Protein 2IPI (pdb70)

CATH classification: 3.30.465.10 (+1 more: 3.40.462.20)

Solvent-accessible surface area: 73602 Å² total; per-residue (Å²): 74,156,42,26,66,1,159,138,37,78,33,45,96,9,2,6,22,71,10,66,3,11,49,49,72,7,192,8,77,9,0,11,1,0,31,61,16,100,20,0,32,47,0,0,58,82,0,54,98,62,66,31,92,7,13,45,10,14,16,11,38,48,42,13,6,32,26,5,60,95,47,7,85,0,6,0,1,0,5,28,7,66,105,32,70,33,33,92,66,119,71,0,0,0,0,7,1,5,0,18,0,4,29,0,10,32,15,0,2,8,15,29,8,0,2,3,1,1,8,58,41,20,127,22,5,1,8,41,14,0,8,0,2,2,20,2,28,20,1,4,65,18,0,3,0,5,26,8,4,50,4,0,20,0,0,7,3,32,70,76,27,122,9,90,99,30,79,0,15,30,34,101,130,24,121,38,66,64,0,20,45,1,2,0,1,0,6,36,26,2,2,8,4,11,5,62,0,16,0,32,28,104,71,13,130,33,117,68,28,30,126,0,7,23,80,2,12,69,20,9,15,54,1,44,0,15,1,86,5,99,58,8,74,86,135,7,0,29,128,0,5,53,34,2,4,58,29,3,106,99,45,23,54,48,71,62,81,33,4,27,0,4,0,10,0,66,0,34,8,97,72,39,37,61,0,36,0,31,0,31,4,36,31,45,37,140,52,11,68,53,19,0,50,98,0,17,59,38,0,22,141,40,26,75,22,155,16,54,53,98,132,57,98,71,17,17,18,93,19,33,63,29,75,173,88,104,58,43,38,107,32,40,12,7,4,4,1,1,6,5,62,77,26,19,52,80,65,29,0,28,10,0,26,139,32,0,22,48,133,32,172,17,157,3,34,0,1,2,28,1,6,0,0,87,1,34,75,36,85,58,92,35,6,3,15,1,12,10,82,0,20,4,0,0,44,0,3,0,42,12,93,44,74,84,98,29,117,52,5,23,40,12,0,55,82,0,2,122,60,4,8,58,145,39,20,1,2,0,20,23,89,98,103,14,0,0,2,13,28,36,22,10,3,60,12,7,77,52,163,224,77,19,19,75,82,30,50,23,80,43,0,7,7,27,66,15,9,72,153,4,34,119,6,1,40,184,35,4,60,130,46,24,8,102,34,62,12,3,0,129,60,115,62,151,45,20,57,0,150,135,33,112,40,42,97,12,1,5,14,62,13,60,3,11,57,55,89,8,192,11,74,8,0,14,0,0,27,62,17,89,20,0,24,54,0,0,55,73,0,55,97,65,69,32,85,7,13,40,9,13,25,9,42,50,41,24,10,28,25,9,59,95,45,4,94,0,6,0,0,2,4,29,4,68,102,26,62,44,37,97,71,60,72,0,0,0,0,18,1,3,0,23,2,4,32,0,11,29,12,0,1,6,9,29,5,0,0,5,2,2,10,61,41,18,136,22,4,2,7,47,22,1,8,0,1,0,25,2,28,18,2,4,35,23,2,2,0,2,24,12,4,43,1,0,21,0,0,5,2,35,70,92,20,119,0,106,112,18,77,0,11,37,36,92,124,26,126,36,62,44,0,21,16,0,1,0,0,3,0,43,22,3,2,9,3,11,3,62,0,12,0,37,33,99,73,29,118,36,113,70,24,33,109,2,8,19,112,5,7,82,25,2,26,53,2,34,0,12,4,70,6,108,46,8,86,82,118,15,1,19,86,1,5,59,34,3,2,58,18,0,102,82,35,19,51,22,66,53,83,29,2,16,0,14,0,11,0,82,0,29,7,98,88,40,40,60,1,43,0,37,0,34,0,27,26,43,41,142,45,8,68,50,23,0,56,94,0,23,64,41,0,21,133,41,10,35,47,160,18,60,62,95,136,44,111,26,23,11,16,121,11,35,69,35,77,171,84,105,50,49,38,98,33,39,7,16,6,5,1,1,6,6,73,59,23,17,54,82,59,27,0,29,22,0,19,156,36,0,23,54,148,35,157,22,146,1,21,0,0,2,32,2,7,0,6,85,1,46,80,34,86,61,74,40,5,2,14,1,10,14,64,0,16,4,0,0,39,0,2,0,32,11,104,41,80,86,83,22,116,48,4,25,49,23,1,62,95,0,4,124,92,1,5,58,132,31,33,2,0,0,22,37,81,84,105,17,9,0,3,11,33,35,20,11,6,60,8,2,78,57,157,212,77,6,10,70,82,37,50,22,70,38,0,8,7,34,63,14,9,73,75,2,29,117,3,1,41,160,41,3,65,135,49,23,6,119,30,64,13,5,2,132,62,114,65,146,40,40,71,0,153,125,51,104,30,34,103,9,3,10,22,73,7,78,4,5,45,48,91,5,190,8,79,10,0,9,0,0,28,64,17,94,21,0,30,60,0,0,54,68,0,52,97,77,67,36,74,4,15,42,10,12,21,8,43,47,48,19,7,30,21,7,56,95,52,2,90,0,6,0,1,1,2,32,4,73,100,34,62,35,38,68,80,45,72,0,0,0,0,7,0,3,0,19,2,3,51,1,9,24,10,0,2,6,10,28,5,0,8,9,5,3,7,56,40,18,126,22,4,3,3,45,24,2,8,0,1,0,23,1,24,24,4,4,53,20,0,2,0,3,24,11,1,44,0,0,29,0,0,5,1,25,72,76,20,134,10,116,93,23,64,0,18,32,39,106,127,27,126,33,75,41,0,21,0,1,3,0,0,0,9,40,25,3,6,7,1,11,1,42,0,17,0,29,36,100,59,35,92,37,101,69,28,31,102,0,9,26,135,6,8,84,23,5,18,42,0,40,1,16,2,77,4,97,52,7,87,65,121,8,0,14,89,0,4,59,31,1,3,62,24,0,101,100,39,7,68,19,76,70,86,36,3,17,0,7,0,16,0,63,0,23,4,97,72,36,39,61,0,31,0,12,0,33,6,25,25,45,36,143,43,8,64,51,19,0,56,87,0,22,65,38,0,29,133,59,24,87,26,154,12,62,53,118,136,51,97,64,20,11,15,104,16,28,61,60,74,119,78,90,53,56,38,92,38,49,14,8,8,2,2,1,5,6,54,66,33,16,50,75,73,29,0,25,9,0,24,123,24,4,25,40,145,27,171,13,127,3,36,5,5,0,34,1,6,0,0,85,2,30,74,40,90,61,82,49,8,4,13,1,10,12,76,0,14,1,0,0,40,4,2,0,22,11,103,48,89,85,95,30,118,53,5,17,37,43,3,53,59,11,1,119,77,7,8,54,143,47,25,4,0,0,19,27,97,107,98,14,1,0,2,11,31,35,22,13,2,60,8,3,94,46,169,226,74,4,21,75,81,33,52,32,74,36,0,6,6,33,68,10,8,79,63,0,30,108,0,0,38,154,40,1,65,138,46,24,5,125,26,64,15,1,0,52,47,123,72,153,46,49,67,2,126,117,32,83,20,39,104,10,1,5,25,69,11,67,2,16,56,44,87,6,200,8,81,9,0,10,2,0,28,65,18,93,21,0,27,57,1,0,50,87,0,54,96,69,68,41,85,5,14,38,6,14,19,13,45,48,37,13,6,24,22,10,52,103,50,3,86,0,2,0,2,0,5,38,3,73,112,32,64,46,40,87,78,51,68,0,0,0,0,10,2,4,0,20,4,6,47,1,9,27,12,0,4,3,12,23,10,0,4,7,3,4,8,58,38,22,127,23,3,4,8,40,23,2,10,1,1,0,23,3,23,22,6,5,40,27,0,3,0,3,23,11,8,56,0,0,27,0,0,6,1,44,74,93,16,126,0,99,100,15,62,0,19,34,38,100,130,26,125,41,80,42,0,21,1,0,1,0,0,0,8,25,17,4,3,5,2,9,4,54,0,11,0,20,31,107,57,29,129,35,122,70,31,31,107,0,6,29,100,4,9,63,18,9,13,24,0,49,0,17,4,79,6,95,46,1,76,62,120,16,0,14,110,1,3,64,28,2,2,53,27,0,105,93,28,9,66,16,65,69,77,43,1,14,0,9,0,9,0,75,0,37,6,80,45,40,37,66,0,28,0,28,0,31,5,25,30,44,41,134,48,9,57,55,26,0,46,88,0,20,66,36,0,28,128,30,14,34,36,158,27,58,53,90,133,50,101,42,24,13,16,103,10,32,65,24,83,115,94,111,72,49,38,92,39,44,14,7,3,1,2,2,6,7,70,68,21,14,55,78,74,31,0,28,19,1,28,163,33,4,19,60,109,47,110,10,141,3,27,2,0,2,28,3,10,1,1,67,4,32,86,44,88,69,77,44,6,3,15,1,12,15,65,0,11,3,0,0,44,0,4,0,32,12,106,52,79,90,80,27,121,46,2,21,35,16,0,63,71,3,1,92,88,6,5,52,145,42,27,3,0,0,26,43,79,85,96,14,4,0,2,11,32,33,17,12,2,64,7,4,72,52,159,222,71,6,20,81,83,35,48,13,71,34,0,4,6,46,59,10,11,76,70,0,32,113,2,0,37,162,35,3,60,145,54,24,4,150,40,59,15,8,2,127,61,125

B-factor: mean 18.01, std 7.59, range [0.53, 157.91]

Organism: Streptomyces galilaeus (NCBI:txid33899)

Structure (mmCIF, N/CA/C/O backbone):
data_2IPI
#
_entry.id   2IPI
#
_cell.length_a   68.500
_cell.length_b   266.200
_cell.length_c   68.700
_cell.angle_alpha   90.00
_cell.angle_beta   119.00
_cell.angle_gamma   90.00
#
_symmetry.space_group_name_H-M   'P 1 21 1'
#
loop_
_entity.id
_entity.type
_entity.pdbx_description
1 polymer 'Aclacinomycin oxidoreductase (AknOx)'
2 non-polymer 'METHYL (2S,4R)-2-ETHYL-2,5,7-TRIHYDROXY-6,11-DIOXO-4-{[2,3,6-TRIDEOXY-4-O-{2,6-DIDEOXY-4-O-[(2S,6S)-6-METHYL-5-OXOTETRAHYDRO-2H -PYRAN-2-YL]-ALPHA-D-LYXO-HEXOPYRANOSYL}-3-(DIMETHYLAMINO)-D-RIBO-HEXOPYRANOSYL]OXY}-1,2,3,4,6,11-HEXAHYDROTETRACENE-1-C ARBOXYLATE'
3 non-polymer 'FLAVIN-ADENINE DINUCLEOTIDE'
4 water water
#
loop_
_atom_site.group_PDB
_atom_site.id
_atom_site.type_symbol
_atom_site.label_atom_id
_atom_site.label_alt_id
_atom_site.label_comp_id
_atom_site.label_asym_id
_atom_site.label_entity_id
_atom_site.label_seq_id
_atom_site.pdbx_PDB_ins_code
_atom_site.Cartn_x
_atom_site.Cartn_y
_atom_site.Cartn_z
_atom_site.occupancy
_atom_site.B_iso_or_equiv
_atom_site.auth_seq_id
_atom_site.auth_comp_id
_atom_site.auth_asym_id
_atom_site.auth_atom_id
_atom_site.pdbx_PDB_model_num
ATOM 1 N N . ALA A 1 29 ? 49.672 188.432 36.736 1.00 16.61 10 ALA A N 1
ATOM 2 C CA . ALA A 1 29 ? 50.056 187.250 35.964 1.00 17.06 10 ALA A CA 1
ATOM 3 C C . ALA A 1 29 ? 50.992 187.617 34.807 1.00 14.08 10 ALA A C 1
ATOM 4 O O . ALA A 1 29 ? 50.854 188.679 34.208 1.00 14.94 10 ALA A O 1
ATOM 6 N N . LEU A 1 30 ? 51.927 186.738 34.484 1.00 14.42 11 LEU A N 1
ATOM 7 C CA . LEU A 1 30 ? 52.902 186.909 33.413 1.00 15.87 11 LEU A CA 1
ATOM 8 C C . LEU A 1 30 ? 52.231 186.871 32.045 1.00 16.61 11 LEU A C 1
ATOM 9 O O . LEU A 1 30 ? 51.107 186.405 31.937 1.00 18.62 11 LEU A O 1
ATOM 14 N N . VAL A 1 31 ? 52.924 187.362 31.006 1.00 14.89 12 VAL A N 1
ATOM 15 C CA . VAL A 1 31 ? 52.267 187.348 29.701 1.00 13.87 12 VAL A CA 1
ATOM 16 C C . VAL A 1 31 ? 51.853 185.937 29.296 1.00 13.95 12 VAL A C 1
ATOM 17 O O . VAL A 1 31 ? 52.553 184.965 29.578 1.00 13.91 12 VAL A O 1
ATOM 21 N N . LYS A 1 32 ? 50.681 185.861 28.677 1.00 13.27 13 LYS A N 1
ATOM 22 C CA . LYS A 1 32 ? 50.151 184.616 28.135 1.00 12.52 13 LYS A CA 1
ATOM 23 C C . LYS A 1 32 ? 50.210 184.597 26.614 1.00 10.10 13 LYS A C 1
ATOM 24 O O . LYS A 1 32 ? 49.974 185.642 25.997 1.00 14.95 13 LYS A O 1
ATOM 30 N N . VAL A 1 33 ? 50.539 183.461 26.036 1.00 9.73 14 VAL A N 1
ATOM 31 C CA . VAL A 1 33 ? 50.645 183.265 24.598 1.00 12.04 14 VAL A CA 1
ATOM 32 C C . VAL A 1 33 ? 49.738 182.134 24.132 1.00 10.95 14 VAL A C 1
ATOM 33 O O . VAL A 1 33 ? 49.914 180.988 24.523 1.00 13.05 14 VAL A O 1
ATOM 37 N N . ASP A 1 34 ? 48.774 182.447 23.278 1.00 12.31 15 ASP A N 1
ATOM 38 C CA . ASP A 1 34 ? 47.755 181.514 22.828 1.00 16.44 15 ASP A CA 1
ATOM 39 C C . ASP A 1 34 ? 47.919 181.069 21.374 1.00 14.11 15 ASP A C 1
ATOM 40 O O . ASP A 1 34 ? 47.523 181.872 20.533 1.00 9.83 15 ASP A O 1
ATOM 45 N N . ARG A 1 35 ? 48.439 179.883 21.101 1.00 16.54 16 ARG A N 1
ATOM 46 C CA . ARG A 1 35 ? 48.780 179.507 19.718 1.00 29.57 16 ARG A CA 1
ATOM 47 C C . ARG A 1 35 ? 48.022 178.367 19.048 1.00 34.91 16 ARG A C 1
ATOM 48 O O . ARG A 1 35 ? 47.482 178.644 17.963 1.00 36.69 16 ARG A O 1
ATOM 56 N N . VAL A 1 36 ? 47.924 177.134 19.555 1.00 34.98 17 VAL A N 1
ATOM 57 C CA . VAL A 1 36 ? 46.945 176.145 19.050 1.00 33.37 17 VAL A CA 1
ATOM 58 C C . VAL A 1 36 ? 46.246 175.483 20.253 1.00 30.42 17 VAL A C 1
ATOM 59 O O . VAL A 1 36 ? 45.691 174.394 20.245 1.00 29.52 17 VAL A O 1
ATOM 63 N N . ASP A 1 37 ? 46.330 176.258 21.307 1.00 24.36 18 ASP A N 1
ATOM 64 C CA . ASP A 1 37 ? 45.858 176.169 22.655 1.00 18.79 18 ASP A CA 1
ATOM 65 C C . ASP A 1 37 ? 44.341 176.063 22.766 1.00 18.33 18 ASP A C 1
ATOM 66 O O . ASP A 1 37 ? 43.636 176.444 21.839 1.00 18.72 18 ASP A O 1
ATOM 71 N N . ARG A 1 38 ? 43.797 175.548 23.860 1.00 18.91 19 ARG A N 1
ATOM 72 C CA . ARG A 1 38 ? 42.339 175.406 23.919 1.00 18.53 19 ARG A CA 1
ATOM 73 C C . ARG A 1 38 ? 41.647 176.764 23.998 1.00 14.77 19 ARG A C 1
ATOM 74 O O . ARG A 1 38 ? 40.445 176.890 23.785 1.00 16.84 19 ARG A O 1
ATOM 82 N N . ARG A 1 39 ? 42.384 177.827 24.317 1.00 11.43 20 ARG A N 1
ATOM 83 C CA . ARG A 1 39 ? 41.753 179.122 24.504 1.00 11.66 20 ARG A CA 1
ATOM 84 C C . ARG A 1 39 ? 41.553 179.888 23.200 1.00 10.04 20 ARG A C 1
ATOM 85 O O . ARG A 1 39 ? 41.073 181.014 23.167 1.00 6.24 20 ARG A O 1
ATOM 93 N N . TYR A 1 40 ? 41.973 179.270 22.099 1.00 13.73 21 TYR A N 1
ATOM 94 C CA . TYR A 1 40 ? 42.057 179.972 20.827 1.00 12.85 21 TYR A CA 1
ATOM 95 C C . TYR A 1 40 ? 40.700 180.458 20.343 1.00 11.82 21 TYR A C 1
ATOM 96 O O . TYR A 1 40 ? 40.520 181.644 20.115 1.00 12.97 21 TYR A O 1
ATOM 105 N N . GLN A 1 41 ? 39.768 179.532 20.156 1.00 11.86 22 GLN A N 1
ATOM 106 C CA . GLN A 1 41 ? 38.440 179.870 19.669 1.00 13.64 22 GLN A CA 1
ATOM 107 C C . GLN A 1 41 ? 37.793 181.001 20.452 1.00 14.39 22 GLN A C 1
ATOM 108 O O . GLN A 1 41 ? 37.166 181.886 19.883 1.00 12.42 22 GLN A O 1
ATOM 114 N N . ASP A 1 42 ? 37.965 180.918 21.772 1.00 14.11 23 ASP A N 1
ATOM 115 C CA . ASP A 1 42 ? 37.326 181.954 22.585 1.00 11.44 23 ASP A CA 1
ATOM 116 C C . ASP A 1 42 ? 37.890 183.316 22.238 1.00 11.79 23 ASP A C 1
ATOM 117 O O . ASP A 1 42 ? 37.209 184.335 22.177 1.00 8.42 23 ASP A O 1
ATOM 122 N N . LEU A 1 43 ? 39.208 183.346 21.979 1.00 9.81 24 LEU A N 1
ATOM 123 C CA . LEU A 1 43 ? 39.838 184.675 21.812 1.00 10.09 24 LEU A CA 1
ATOM 124 C C . LEU A 1 43 ? 39.602 185.266 20.439 1.00 8.44 24 LEU A C 1
ATOM 125 O O . LEU A 1 43 ? 39.396 186.452 20.185 1.00 5.35 24 LEU A O 1
ATOM 130 N N . VAL A 1 44 ? 39.652 184.362 19.457 1.00 10.22 25 VAL A N 1
ATOM 131 C CA . VAL A 1 44 ? 39.479 184.770 18.069 1.00 13.13 25 VAL A CA 1
ATOM 132 C C . VAL A 1 44 ? 38.032 185.132 17.737 1.00 16.72 25 VAL A C 1
ATOM 133 O O . VAL A 1 44 ? 37.790 185.756 16.694 1.00 18.53 25 VAL A O 1
ATOM 137 N N . THR A 1 45 ? 37.093 184.781 18.614 1.00 13.23 26 THR A N 1
ATOM 138 C CA . THR A 1 45 ? 35.684 185.065 18.302 1.00 16.65 26 THR A CA 1
ATOM 139 C C . THR A 1 45 ? 35.085 186.060 19.284 1.00 19.79 26 THR A C 1
ATOM 140 O O . THR A 1 45 ? 33.900 186.051 19.622 1.00 19.77 26 THR A O 1
ATOM 144 N N . ARG A 1 46 ? 35.893 186.990 19.786 1.00 20.04 27 ARG A N 1
ATOM 145 C CA . ARG A 1 46 ? 35.466 187.947 20.801 1.00 21.44 27 ARG A CA 1
ATOM 146 C C . ARG A 1 46 ? 34.782 189.164 20.188 1.00 21.42 27 ARG A C 1
ATOM 147 O O . ARG A 1 46 ? 34.073 189.935 20.854 1.00 15.90 27 ARG A O 1
ATOM 155 N N . GLY A 1 47 ? 35.032 189.303 18.877 1.00 14.26 28 GLY A N 1
ATOM 156 C CA . GLY A 1 47 ? 34.449 190.406 18.155 1.00 11.17 28 GLY A CA 1
ATOM 157 C C . GLY A 1 47 ? 32.945 190.454 18.327 1.00 11.97 28 GLY A C 1
ATOM 158 O O . GLY A 1 47 ? 32.286 189.439 18.568 1.00 16.66 28 GLY A O 1
ATOM 159 N N . PHE A 1 48 ? 32.407 191.666 18.195 1.00 15.50 29 PHE A N 1
ATOM 160 C CA . PHE A 1 48 ? 30.971 191.828 18.403 1.00 15.20 29 PHE A CA 1
ATOM 161 C C . PHE A 1 48 ? 30.190 191.420 17.157 1.00 19.47 29 PHE A C 1
ATOM 162 O O . PHE A 1 48 ? 29.061 190.934 17.280 1.00 10.28 29 PHE A O 1
ATOM 170 N N . ASN A 1 49 ? 30.831 191.634 16.010 1.00 15.11 30 ASN A N 1
ATOM 171 C CA . ASN A 1 49 ? 30.246 191.465 14.678 1.00 15.26 30 ASN A CA 1
ATOM 172 C C . ASN A 1 49 ? 30.626 190.120 14.073 1.00 16.30 30 ASN A C 1
ATOM 173 O O . ASN A 1 49 ? 31.784 189.902 13.712 1.00 15.65 30 ASN A O 1
ATOM 178 N N . GLY A 1 50 ? 29.659 189.224 14.002 1.00 14.27 31 GLY A N 1
ATOM 179 C CA . GLY A 1 50 ? 29.812 187.847 13.615 1.00 14.22 31 GLY A CA 1
ATOM 180 C C . GLY A 1 50 ? 30.328 187.628 12.209 1.00 12.81 31 GLY A C 1
ATOM 181 O O . GLY A 1 50 ? 30.789 186.512 11.902 1.00 15.97 31 GLY A O 1
ATOM 182 N N . ARG A 1 51 ? 30.240 188.648 11.379 1.00 11.24 32 ARG A N 1
ATOM 183 C CA . ARG A 1 51 ? 30.697 188.696 10.008 1.00 13.88 32 ARG A CA 1
ATOM 184 C C . ARG A 1 51 ? 32.206 188.472 9.895 1.00 17.68 32 ARG A C 1
ATOM 185 O O . ARG A 1 51 ? 32.656 187.897 8.907 1.00 17.88 32 ARG A O 1
ATOM 193 N N . PHE A 1 52 ? 32.981 188.927 10.873 1.00 15.83 33 PHE A N 1
ATOM 194 C CA . PHE A 1 52 ? 34.439 188.831 10.741 1.00 15.18 33 PHE A CA 1
ATOM 195 C C . PHE A 1 52 ? 35.056 188.049 11.899 1.00 16.61 33 PHE A C 1
ATOM 196 O O . PHE A 1 52 ? 34.862 188.383 13.074 1.00 19.62 33 PHE A O 1
ATOM 204 N N . ARG A 1 53 ? 35.811 187.008 11.545 1.00 16.41 34 ARG A N 1
ATOM 205 C CA . ARG A 1 53 ? 36.450 186.138 12.531 1.00 16.54 34 ARG A CA 1
ATOM 206 C C . ARG A 1 53 ? 37.927 185.932 12.212 1.00 15.15 34 ARG A C 1
ATOM 207 O O . ARG A 1 53 ? 38.283 185.563 11.096 1.00 14.96 34 ARG A O 1
ATOM 215 N N . GLY A 1 54 ? 38.777 186.209 13.199 1.00 11.07 35 GLY A N 1
ATOM 216 C CA . GLY A 1 54 ? 40.222 186.316 13.065 1.00 12.85 35 GLY A CA 1
ATOM 217 C C . GLY A 1 54 ? 40.904 185.012 12.758 1.00 13.90 35 GLY A C 1
ATOM 218 O O . GLY A 1 54 ? 40.336 183.941 12.990 1.00 16.19 35 GLY A O 1
ATOM 219 N N . ARG A 1 55 ? 42.092 184.978 12.204 1.00 11.82 36 ARG A N 1
ATOM 220 C CA . ARG A 1 55 ? 42.838 183.727 12.134 1.00 12.63 36 ARG A CA 1
ATOM 221 C C . ARG A 1 55 ? 44.332 183.966 12.323 1.00 13.00 36 ARG A C 1
ATOM 222 O O . ARG A 1 55 ? 45.121 183.595 11.473 1.00 15.51 36 ARG A O 1
ATOM 230 N N . PRO A 1 56 ? 44.711 184.645 13.422 1.00 10.79 37 PRO A N 1
ATOM 231 C CA . PRO A 1 56 ? 46.126 184.988 13.589 1.00 7.07 37 PRO A CA 1
ATOM 232 C C . PRO A 1 56 ? 46.919 183.777 14.060 1.00 8.90 37 PRO A C 1
ATOM 233 O O . PRO A 1 56 ? 46.373 182.788 14.566 1.00 9.99 37 PRO A O 1
ATOM 237 N N . ASP A 1 57 ? 48.242 183.802 13.922 1.00 10.97 38 ASP A N 1
ATOM 238 C CA . ASP A 1 57 ? 49.030 182.709 14.471 1.00 12.23 38 ASP A CA 1
ATOM 239 C C . ASP A 1 57 ? 48.916 182.644 15.996 1.00 11.75 38 ASP A C 1
ATOM 240 O O . ASP A 1 57 ? 49.014 181.572 16.587 1.00 12.55 38 ASP A O 1
ATOM 245 N N . VAL A 1 58 ? 48.743 183.796 16.630 1.00 13.73 39 VAL A N 1
ATOM 246 C CA . VAL A 1 58 ? 48.835 183.862 18.089 1.00 12.02 39 VAL A CA 1
ATOM 247 C C . VAL A 1 58 ? 47.974 184.967 18.666 1.00 9.27 39 VAL A C 1
ATOM 248 O O . VAL A 1 58 ? 47.747 185.989 18.011 1.00 11.11 39 VAL A O 1
ATOM 252 N N . VAL A 1 59 ? 47.490 184.795 19.897 1.00 6.25 40 VAL A N 1
ATOM 253 C CA . VAL A 1 59 ? 46.922 185.897 20.649 1.00 8.84 40 VAL A CA 1
ATOM 254 C C . VAL A 1 59 ? 47.666 186.079 21.985 1.00 9.24 40 VAL A C 1
ATOM 255 O O . VAL A 1 59 ? 47.790 185.135 22.759 1.00 7.20 40 VAL A O 1
ATOM 259 N N . TYR A 1 60 ? 48.166 187.271 22.280 1.00 11.86 41 TYR A N 1
ATOM 260 C CA . TYR A 1 60 ? 48.880 187.532 23.525 1.00 13.82 41 TYR A CA 1
ATOM 261 C C . TYR A 1 60 ? 47.916 188.161 24.535 1.00 11.10 41 TYR A C 1
ATOM 262 O O . TYR A 1 60 ? 47.330 189.204 24.252 1.00 11.11 41 TYR A O 1
ATOM 271 N N . VAL A 1 61 ? 47.808 187.496 25.678 1.00 11.72 42 VAL A N 1
ATOM 272 C CA . VAL A 1 61 ? 46.946 188.043 26.733 1.00 11.96 42 VAL A CA 1
ATOM 273 C C . VAL A 1 61 ? 47.800 188.736 27.792 1.00 6.90 42 VAL A C 1
ATOM 274 O O . VAL A 1 61 ? 48.387 188.027 28.624 1.00 11.38 42 VAL A O 1
ATOM 278 N N . VAL A 1 62 ? 47.825 190.053 27.699 1.00 5.36 43 VAL A N 1
ATOM 279 C CA . VAL A 1 62 ? 48.628 190.987 28.465 1.00 5.94 43 VAL A CA 1
ATOM 280 C C . VAL A 1 62 ? 47.993 191.413 29.801 1.00 10.89 43 VAL A C 1
ATOM 281 O O . VAL A 1 62 ? 46.760 191.484 29.947 1.00 12.28 43 VAL A O 1
ATOM 285 N N . HIS A 1 63 ? 48.863 191.718 30.756 1.00 8.54 44 HIS A N 1
ATOM 286 C CA . HIS A 1 63 ? 48.470 192.119 32.112 1.00 10.18 44 HIS A CA 1
ATOM 287 C C . HIS A 1 63 ? 49.215 193.373 32.541 1.00 13.09 44 HIS A C 1
ATOM 288 O O . HIS A 1 63 ? 48.881 194.001 33.559 1.00 10.61 44 HIS A O 1
ATOM 295 N N . THR A 1 64 ? 50.274 193.788 31.821 1.00 10.37 45 THR A N 1
ATOM 296 C CA . THR A 1 64 ? 50.932 195.056 32.162 1.00 10.37 45 THR A CA 1
ATOM 297 C C . THR A 1 64 ? 51.542 195.688 30.911 1.00 10.73 45 THR A C 1
ATOM 298 O O . THR A 1 64 ? 51.789 195.005 29.913 1.00 11.59 45 THR A O 1
ATOM 302 N N . ALA A 1 65 ? 51.808 196.990 30.993 1.00 8.87 46 ALA A N 1
ATOM 303 C CA . ALA A 1 65 ? 52.382 197.745 29.886 1.00 13.47 46 ALA A CA 1
ATOM 304 C C . ALA A 1 65 ? 53.693 197.103 29.459 1.00 14.03 46 ALA A C 1
ATOM 305 O O . ALA A 1 65 ? 53.991 196.971 28.269 1.00 15.89 46 ALA A O 1
ATOM 307 N N . ASP A 1 66 ? 54.476 196.674 30.449 1.00 14.67 47 ASP A N 1
ATOM 308 C CA . ASP A 1 66 ? 55.757 196.032 30.142 1.00 13.93 47 ASP A CA 1
ATOM 309 C C . ASP A 1 66 ? 55.500 194.758 29.348 1.00 16.09 47 ASP A C 1
ATOM 310 O O . ASP A 1 66 ? 56.285 194.371 28.481 1.00 12.32 47 ASP A O 1
ATOM 315 N N . GLN A 1 67 ? 54.373 194.107 29.664 1.00 13.76 48 GLN A N 1
ATOM 316 C CA . GLN A 1 67 ? 54.007 192.894 28.917 1.00 11.60 48 GLN A CA 1
ATOM 317 C C . GLN A 1 67 ? 53.628 193.306 27.504 1.00 11.98 48 GLN A C 1
ATOM 318 O O . GLN A 1 67 ? 53.886 192.628 26.508 1.00 14.39 48 GLN A O 1
ATOM 324 N N . VAL A 1 68 ? 53.025 194.497 27.400 1.00 13.36 49 VAL A N 1
ATOM 325 C CA . VAL A 1 68 ? 52.625 194.941 26.063 1.00 14.11 49 VAL A CA 1
ATOM 326 C C . VAL A 1 68 ? 53.884 195.194 25.231 1.00 16.38 49 VAL A C 1
ATOM 327 O O . VAL A 1 68 ? 53.932 194.805 24.058 1.00 11.48 49 VAL A O 1
ATOM 331 N N . VAL A 1 69 ? 54.892 195.820 25.858 1.00 10.39 50 VAL A N 1
ATOM 332 C CA . VAL A 1 69 ? 56.162 196.029 25.148 1.00 9.80 50 VAL A CA 1
ATOM 333 C C . VAL A 1 69 ? 56.714 194.720 24.619 1.00 10.03 50 VAL A C 1
ATOM 334 O O . VAL A 1 69 ? 57.118 194.609 23.456 1.00 14.29 50 VAL A O 1
ATOM 338 N N . ASP A 1 70 ? 56.728 193.686 25.449 1.00 11.02 51 ASP A N 1
ATOM 339 C CA . ASP A 1 70 ? 57.263 192.376 25.106 1.00 13.12 51 ASP A CA 1
ATOM 340 C C . ASP A 1 70 ? 56.499 191.782 23.928 1.00 16.24 51 ASP A C 1
ATOM 341 O O . ASP A 1 70 ? 57.111 191.312 22.971 1.00 12.66 51 ASP A O 1
ATOM 346 N N . ALA A 1 71 ? 55.176 191.799 24.007 1.00 14.35 52 ALA A N 1
ATOM 347 C CA . ALA A 1 71 ? 54.336 191.221 22.976 1.00 12.58 52 ALA A CA 1
ATOM 348 C C . ALA A 1 71 ? 54.567 191.867 21.613 1.00 8.81 52 ALA A C 1
ATOM 349 O O . ALA A 1 71 ? 54.675 191.117 20.638 1.00 10.51 52 ALA A O 1
ATOM 351 N N . VAL A 1 72 ? 54.626 193.188 21.596 1.00 7.73 53 VAL A N 1
ATOM 352 C CA . VAL A 1 72 ? 54.941 193.913 20.359 1.00 8.77 53 VAL A CA 1
ATOM 353 C C . VAL A 1 72 ? 56.285 193.493 19.784 1.00 13.47 53 VAL A C 1
ATOM 354 O O . VAL A 1 72 ? 56.504 193.213 18.595 1.00 12.85 53 VAL A O 1
ATOM 358 N N . ASN A 1 73 ? 57.273 193.455 20.681 1.00 14.19 54 ASN A N 1
ATOM 359 C CA . ASN A 1 73 ? 58.614 193.101 20.196 1.00 14.10 54 ASN A CA 1
ATOM 360 C C . ASN A 1 73 ? 58.594 191.680 19.652 1.00 14.06 54 ASN A C 1
ATOM 361 O O . ASN A 1 73 ? 59.230 191.389 18.626 1.00 14.39 54 ASN A O 1
ATOM 366 N N . GLN A 1 74 ? 57.868 190.761 20.279 1.00 11.30 55 GLN A N 1
ATOM 367 C CA . GLN A 1 74 ? 57.843 189.382 19.775 1.00 13.64 55 GLN A CA 1
ATOM 368 C C . GLN A 1 74 ? 57.136 189.263 18.437 1.00 14.29 55 GLN A C 1
ATOM 369 O O . GLN A 1 74 ? 57.500 188.483 17.546 1.00 15.95 55 GLN A O 1
ATOM 375 N N . ALA A 1 75 ? 56.063 190.032 18.219 1.00 11.84 56 ALA A N 1
ATOM 376 C CA . ALA A 1 75 ? 55.388 189.941 16.927 1.00 11.66 56 ALA A CA 1
ATOM 377 C C . ALA A 1 75 ? 56.192 190.593 15.815 1.00 13.20 56 ALA A C 1
ATOM 378 O O . ALA A 1 75 ? 56.199 190.150 14.651 1.00 15.74 56 ALA A O 1
ATOM 380 N N . MET A 1 76 ? 56.885 191.691 16.143 1.00 12.42 57 MET A N 1
ATOM 381 C CA . MET A 1 76 ? 57.664 192.310 15.061 1.00 12.67 57 MET A CA 1
ATOM 382 C C . MET A 1 76 ? 58.772 191.347 14.631 1.00 15.67 57 MET A C 1
ATOM 383 O O . MET A 1 76 ? 59.009 191.158 13.440 1.00 15.10 57 MET A O 1
ATOM 388 N N . ALA A 1 77 ? 59.433 190.715 15.606 1.00 15.38 58 ALA A N 1
ATOM 389 C CA . ALA A 1 77 ? 60.478 189.740 15.312 1.00 15.26 58 ALA A CA 1
ATOM 390 C C . ALA A 1 77 ? 59.931 188.550 14.543 1.00 16.20 58 ALA A C 1
ATOM 391 O O . ALA A 1 77 ? 60.680 187.809 13.902 1.00 16.01 58 ALA A O 1
ATOM 393 N N . ALA A 1 78 ? 58.611 188.353 14.601 1.00 19.24 59 ALA A N 1
ATOM 394 C CA . ALA A 1 78 ? 57.997 187.263 13.832 1.00 17.19 59 ALA A CA 1
ATOM 395 C C . ALA A 1 78 ? 57.287 187.780 12.590 1.00 11.89 59 ALA A C 1
ATOM 396 O O . ALA A 1 78 ? 56.734 187.026 11.789 1.00 13.60 59 ALA A O 1
ATOM 398 N N . GLY A 1 79 ? 57.305 189.097 12.415 1.00 14.43 60 GLY A N 1
ATOM 399 C CA . GLY A 1 79 ? 56.691 189.781 11.287 1.00 15.91 60 GLY A CA 1
ATOM 400 C C . GLY A 1 79 ? 55.197 189.507 11.218 1.00 18.22 60 GLY A C 1
ATOM 401 O O . GLY A 1 79 ? 54.523 189.428 10.204 1.00 16.96 60 GLY A O 1
ATOM 402 N N . GLN A 1 80 ? 54.643 189.340 12.415 1.00 17.55 61 GLN A N 1
ATOM 403 C CA . GLN A 1 80 ? 53.206 189.159 12.598 1.00 13.28 61 GLN A CA 1
ATOM 404 C C . GLN A 1 80 ? 52.515 190.506 12.597 1.00 13.75 61 GLN A C 1
ATOM 405 O O . GLN A 1 80 ? 52.838 191.351 13.438 1.00 11.46 61 GLN A O 1
ATOM 411 N N . ARG A 1 81 ? 51.596 190.722 11.655 1.00 13.86 62 ARG A N 1
ATOM 412 C CA . ARG A 1 81 ? 50.890 192.000 11.619 1.00 13.05 62 ARG A CA 1
ATOM 413 C C . ARG A 1 81 ? 50.003 192.131 12.854 1.00 11.80 62 ARG A C 1
ATOM 414 O O . ARG A 1 81 ? 49.190 191.242 13.104 1.00 15.51 62 ARG A O 1
ATOM 422 N N . ILE A 1 82 ? 50.175 193.225 13.586 1.00 10.32 63 ILE A N 1
ATOM 423 C CA . ILE A 1 82 ? 49.576 193.335 14.921 1.00 10.68 63 ILE A CA 1
ATOM 424 C C . ILE A 1 82 ? 48.183 193.937 14.9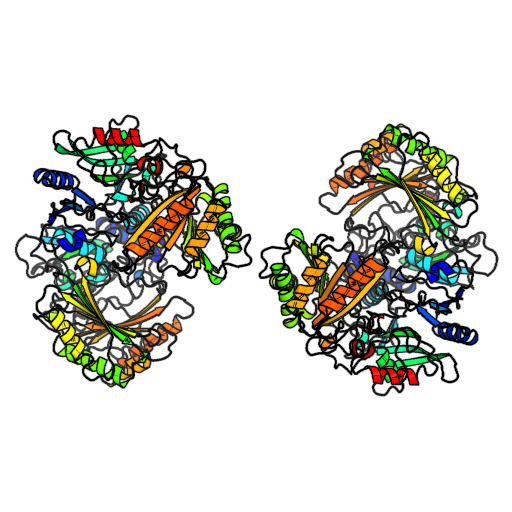34 1.00 10.28 63 ILE A C 1
ATOM 425 O O . ILE A 1 82 ? 47.935 194.843 14.131 1.00 9.94 63 ILE A O 1
ATOM 430 N N . ALA A 1 83 ? 47.326 193.486 15.864 1.00 6.85 64 ALA A N 1
ATOM 431 C CA . ALA A 1 83 ? 46.054 194.167 16.086 1.00 5.84 64 ALA A CA 1
ATOM 432 C C . ALA A 1 83 ? 45.717 194.145 17.594 1.00 6.99 64 ALA A C 1
ATOM 433 O O . ALA A 1 83 ? 46.068 193.134 18.185 1.00 7.54 64 ALA A O 1
ATOM 435 N N . VAL A 1 84 ? 45.102 195.212 18.088 1.00 9.55 65 VAL A N 1
ATOM 436 C CA . VAL A 1 84 ? 44.706 195.230 19.496 1.00 11.03 65 VAL A CA 1
ATOM 437 C C . VAL A 1 84 ? 43.190 195.116 19.654 1.00 9.13 65 VAL A C 1
ATOM 438 O O . VAL A 1 84 ? 42.454 195.831 18.987 1.00 12.01 65 VAL A O 1
ATOM 442 N N . ARG A 1 85 ? 42.820 194.233 20.574 1.00 10.42 66 ARG A N 1
ATOM 443 C CA . ARG A 1 85 ? 41.431 194.115 20.987 1.00 14.09 66 ARG A CA 1
ATOM 444 C C . ARG A 1 85 ? 41.324 194.537 22.452 1.00 13.01 66 ARG A C 1
ATOM 445 O O . ARG A 1 85 ? 42.064 194.014 23.280 1.00 12.79 66 ARG A O 1
ATOM 453 N N . SER A 1 86 ? 40.420 195.442 22.776 1.00 13.86 67 SER A N 1
ATOM 454 C CA . SER A 1 86 ? 40.088 195.754 24.165 1.00 10.86 67 SER A CA 1
ATOM 455 C C . SER A 1 86 ? 38.667 195.249 24.440 1.00 14.65 67 SER A C 1
ATOM 456 O O . SER A 1 86 ? 38.472 194.284 25.192 1.00 20.98 67 SER A O 1
ATOM 459 N N . GLY A 1 87 ? 37.739 195.939 23.785 1.00 8.86 68 GLY A N 1
ATOM 460 C CA . GLY A 1 87 ? 36.310 195.708 23.879 1.00 8.69 68 GLY A CA 1
ATOM 461 C C . GLY A 1 87 ? 35.676 194.862 22.801 1.00 9.23 68 GLY A C 1
ATOM 462 O O . GLY A 1 87 ? 34.590 194.316 23.027 1.00 4.18 68 GLY A O 1
ATOM 463 N N . GLY A 1 88 ? 36.282 194.758 21.614 1.00 12.75 69 GLY A N 1
ATOM 464 C CA . GLY A 1 88 ? 35.713 193.955 20.547 1.00 13.37 69 GLY A CA 1
ATOM 465 C C . GLY A 1 88 ? 34.465 194.537 19.917 1.00 11.45 69 GLY A C 1
ATOM 466 O O . GLY A 1 88 ? 33.703 193.779 19.290 1.00 14.89 69 GLY A O 1
ATOM 467 N N . HIS A 1 89 ? 34.186 195.835 20.016 1.00 12.51 70 HIS A N 1
ATOM 468 C CA . HIS A 1 89 ? 32.947 196.327 19.390 1.00 12.43 70 HIS A CA 1
ATOM 469 C C . HIS A 1 89 ? 33.159 196.945 18.014 1.00 13.08 70 HIS A C 1
ATOM 470 O O . HIS A 1 89 ? 32.188 197.457 17.431 1.00 9.27 70 HIS A O 1
ATOM 477 N N . CYS A 1 90 ? 34.362 196.892 17.466 1.00 10.66 71 CYS A N 1
ATOM 478 C CA . CYS A 1 90 ? 34.650 197.390 16.130 1.00 12.14 71 CYS A CA 1
ATOM 479 C C . CYS A 1 90 ? 33.610 197.018 15.073 1.00 11.50 71 CYS A C 1
ATOM 480 O O . CYS A 1 90 ? 33.512 195.850 14.694 1.00 11.90 71 CYS A O 1
ATOM 483 N N . PHE A 1 91 ? 32.825 197.982 14.594 1.00 10.54 72 PHE A N 1
ATOM 484 C CA . PHE A 1 91 ? 31.738 197.624 13.658 1.00 11.89 72 PHE A CA 1
ATOM 485 C C . PHE A 1 91 ? 32.240 196.969 12.379 1.00 12.21 72 PHE A C 1
ATOM 486 O O . PHE A 1 91 ? 31.522 196.209 11.731 1.00 12.05 72 PHE A O 1
ATOM 494 N N . GLU A 1 92 ? 33.484 197.262 11.983 1.00 12.31 73 GLU A N 1
ATOM 495 C CA . GLU A 1 92 ? 34.012 196.721 10.728 1.00 11.81 73 GLU A CA 1
ATOM 496 C C . GLU A 1 92 ? 34.963 195.556 10.953 1.00 14.98 73 GLU A C 1
ATOM 497 O O . GLU A 1 92 ? 35.590 195.011 10.049 1.00 10.33 73 GLU A O 1
ATOM 503 N N . GLY A 1 93 ? 35.076 195.114 12.216 1.00 12.87 74 GLY A N 1
ATOM 504 C CA . GLY A 1 93 ? 35.831 193.919 12.525 1.00 13.09 74 GLY A CA 1
ATOM 505 C C . GLY A 1 93 ? 37.255 193.899 11.997 1.00 10.99 74 GLY A C 1
ATOM 506 O O . GLY A 1 93 ? 37.762 192.839 11.656 1.00 12.88 74 GLY A O 1
ATOM 507 N N . PHE A 1 94 ? 37.867 195.057 11.921 1.00 12.99 75 PHE A N 1
ATOM 508 C CA . PHE A 1 94 ? 39.244 195.305 11.528 1.00 12.19 75 PHE A CA 1
ATOM 509 C C . PHE A 1 94 ? 40.240 194.384 12.222 1.00 13.19 75 PHE A C 1
ATOM 510 O O . PHE A 1 94 ? 41.183 193.922 11.577 1.00 9.62 75 PHE A O 1
ATOM 518 N N . VAL A 1 95 ? 40.066 194.139 13.517 1.00 12.77 76 VAL A N 1
ATOM 519 C CA . VAL A 1 95 ? 40.983 193.319 14.304 1.00 12.41 76 VAL A CA 1
ATOM 520 C C . VAL A 1 95 ? 41.013 191.884 13.811 1.00 10.68 76 VAL A C 1
ATOM 521 O O . VAL A 1 95 ? 42.036 191.195 13.885 1.00 10.53 76 VAL A O 1
ATOM 525 N N . ASP A 1 96 ? 39.892 191.410 13.292 1.00 10.70 77 ASP A N 1
ATOM 526 C CA . ASP A 1 96 ? 39.694 190.074 12.772 1.00 11.67 77 ASP A CA 1
ATOM 527 C C . ASP A 1 96 ? 39.982 189.938 11.267 1.00 9.50 77 ASP A C 1
ATOM 528 O O . ASP A 1 96 ? 39.562 188.928 10.703 1.00 15.71 77 ASP A O 1
ATOM 533 N N . ASP A 1 97 ? 40.658 190.895 10.669 1.00 10.00 78 ASP A N 1
ATOM 534 C CA . ASP A 1 97 ? 41.054 190.835 9.253 1.00 13.20 78 ASP A CA 1
ATOM 535 C C . ASP A 1 97 ? 42.002 189.675 9.021 1.00 14.36 78 ASP A C 1
ATOM 536 O O . ASP A 1 97 ? 42.858 189.375 9.850 1.00 14.46 78 ASP A O 1
ATOM 541 N N . PRO A 1 98 ? 41.905 188.933 7.920 1.00 18.10 79 PRO A N 1
ATOM 542 C CA . PRO A 1 98 ? 42.738 187.741 7.745 1.00 13.96 79 PRO A CA 1
ATOM 543 C C . PRO A 1 98 ? 44.237 188.015 7.636 1.00 11.31 79 PRO A C 1
ATOM 544 O O . PRO A 1 98 ? 45.025 187.058 7.730 1.00 12.15 79 PRO A O 1
ATOM 548 N N . ALA A 1 99 ? 44.642 189.250 7.423 1.00 11.51 80 ALA A N 1
ATOM 549 C CA . ALA A 1 99 ? 46.060 189.590 7.342 1.00 15.08 80 ALA A CA 1
ATOM 550 C C . ALA A 1 99 ? 46.690 189.734 8.723 1.00 17.13 80 ALA A C 1
ATOM 551 O O . ALA A 1 99 ? 47.920 189.783 8.858 1.00 13.21 80 ALA A O 1
ATOM 553 N N . VAL A 1 100 ? 45.832 189.802 9.750 1.00 11.71 81 VAL A N 1
ATOM 554 C CA . VAL A 1 100 ? 46.352 189.958 11.104 1.00 11.64 81 VAL A CA 1
ATOM 555 C C . VAL A 1 100 ? 46.910 188.614 11.589 1.00 13.38 81 VAL A C 1
ATOM 556 O O . VAL A 1 100 ? 46.256 187.573 11.466 1.00 10.38 81 VAL A O 1
ATOM 560 N N . ARG A 1 101 ? 48.140 188.663 12.116 1.00 13.25 82 ARG A N 1
ATOM 561 C CA . ARG A 1 101 ? 48.833 187.463 12.579 1.00 10.69 82 ARG A CA 1
ATOM 562 C C . ARG A 1 101 ? 49.099 187.520 14.082 1.00 9.01 82 ARG A C 1
ATOM 563 O O . ARG A 1 101 ? 49.329 186.486 14.708 1.00 9.29 82 ARG A O 1
ATOM 571 N N . ALA A 1 102 ? 49.028 188.716 14.635 1.00 9.63 83 ALA A N 1
ATOM 572 C CA . ALA A 1 102 ? 49.195 188.926 16.061 1.00 10.19 83 ALA A CA 1
ATOM 573 C C . ALA A 1 102 ? 48.048 189.695 16.693 1.00 5.24 83 ALA A C 1
ATOM 574 O O . ALA A 1 102 ? 47.768 190.847 16.309 1.00 8.50 83 ALA A O 1
ATOM 576 N N . VAL A 1 103 ? 47.371 189.142 17.703 1.00 7.61 84 VAL A N 1
ATOM 577 C CA . VAL A 1 103 ? 46.330 189.965 18.341 1.00 7.87 84 VAL A CA 1
ATOM 578 C C . VAL A 1 103 ? 46.615 190.135 19.826 1.00 2.91 84 VAL A C 1
ATOM 579 O O . VAL A 1 103 ? 46.759 189.177 20.590 1.00 8.50 84 VAL A O 1
ATOM 583 N N . ILE A 1 104 ? 46.735 191.380 20.237 1.00 5.36 85 ILE A N 1
ATOM 584 C CA . ILE A 1 104 ? 47.003 191.624 21.665 1.00 9.94 85 ILE A CA 1
ATOM 585 C C . ILE A 1 104 ? 45.688 192.029 22.324 1.00 7.10 85 ILE A C 1
ATOM 586 O O . ILE A 1 104 ? 45.107 193.053 21.969 1.00 9.81 85 ILE A O 1
ATOM 591 N N . ASP A 1 105 ? 45.260 191.190 23.238 1.00 12.60 86 ASP A N 1
ATOM 592 C CA . ASP A 1 105 ? 44.000 191.283 23.952 1.00 11.47 86 ASP A CA 1
ATOM 593 C C . ASP A 1 105 ? 44.207 191.825 25.369 1.00 12.70 86 ASP A C 1
ATOM 594 O O . ASP A 1 105 ? 44.969 191.261 26.161 1.00 13.28 86 ASP A O 1
ATOM 599 N N . MET A 1 106 ? 43.549 192.940 25.641 1.00 12.60 87 MET A N 1
ATOM 600 C CA . MET A 1 106 ? 43.786 193.725 26.847 1.00 12.63 87 MET A CA 1
ATOM 601 C C . MET A 1 106 ? 42.701 193.503 27.898 1.00 13.75 87 MET A C 1
ATOM 602 O O . MET A 1 106 ? 42.676 194.223 28.890 1.00 8.22 87 MET A O 1
ATOM 607 N N . SER A 1 107 ? 41.833 192.552 27.641 1.00 12.90 88 SER A N 1
ATOM 608 C CA . SER A 1 107 ? 40.614 192.356 28.429 1.00 14.21 88 SER A CA 1
ATOM 609 C C . SER A 1 107 ? 40.887 191.974 29.875 1.00 16.90 88 SER A C 1
ATOM 610 O O . SER A 1 107 ? 39.985 192.081 30.714 1.00 12.38 88 SER A O 1
ATOM 613 N N . GLN A 1 108 ? 42.109 191.544 30.178 1.00 17.05 89 GLN A N 1
ATOM 614 C CA . GLN A 1 108 ? 42.489 191.243 31.557 1.00 16.19 89 GLN A CA 1
ATOM 615 C C . GLN A 1 108 ? 42.935 192.506 32.298 1.00 15.30 89 GLN A C 1
ATOM 616 O O . GLN A 1 108 ? 43.164 192.494 33.517 1.00 21.73 89 GLN A O 1
ATOM 622 N N . MET A 1 109 ? 43.047 193.635 31.618 1.00 10.98 90 MET A N 1
ATOM 623 C CA . MET A 1 109 ? 43.530 194.879 32.198 1.00 9.85 90 MET A CA 1
ATOM 624 C C . MET A 1 109 ? 42.437 195.926 32.349 1.00 13.34 90 MET A C 1
ATOM 625 O O . MET A 1 109 ? 42.297 196.714 31.413 1.00 19.04 90 MET A O 1
ATOM 630 N N . ARG A 1 110 ? 41.701 195.946 33.456 1.00 13.31 91 ARG A N 1
ATOM 631 C CA . ARG A 1 110 ? 40.508 196.749 33.640 1.00 14.18 91 ARG A CA 1
ATOM 632 C C . ARG A 1 110 ? 40.491 197.455 35.010 1.00 15.66 91 ARG A C 1
ATOM 633 O O . ARG A 1 110 ? 39.400 197.715 35.524 1.00 17.65 91 ARG A O 1
ATOM 641 N N . GLN A 1 111 ? 41.662 197.738 35.518 1.00 11.66 92 GLN A N 1
ATOM 642 C CA . GLN A 1 111 ? 41.861 198.485 36.754 1.00 8.38 92 GLN A CA 1
ATOM 643 C C . GLN A 1 111 ? 41.387 199.927 36.609 1.00 11.50 92 GLN A C 1
ATOM 644 O O . GLN A 1 111 ? 41.585 200.619 35.620 1.00 15.25 92 GLN A O 1
ATOM 650 N N . VAL A 1 112 ? 40.703 200.399 37.645 1.00 10.24 93 VAL A N 1
ATOM 651 C CA . VAL A 1 112 ? 40.255 201.779 37.690 1.00 9.55 93 VAL A CA 1
ATOM 652 C C . VAL A 1 112 ? 40.450 202.329 39.092 1.00 14.64 93 VAL A C 1
ATOM 653 O O . VAL A 1 112 ? 40.021 201.696 40.057 1.00 15.26 93 VAL A O 1
ATOM 657 N N . PHE A 1 113 ? 41.090 203.490 39.186 1.00 13.58 94 PHE A N 1
ATOM 658 C CA . PHE A 1 113 ? 41.315 204.066 40.510 1.00 13.02 94 PHE A CA 1
ATOM 659 C C . PHE A 1 113 ? 41.610 205.548 40.352 1.00 13.98 94 PHE A C 1
ATOM 660 O O . PHE A 1 113 ? 41.726 206.043 39.236 1.00 19.31 94 PHE A O 1
ATOM 668 N N . TYR A 1 114 ? 41.705 206.273 41.446 1.00 12.65 95 TYR A N 1
ATOM 669 C CA . TYR A 1 114 ? 42.138 207.647 41.468 1.00 12.44 95 TYR A CA 1
ATOM 670 C C . TYR A 1 114 ? 43.603 207.732 41.865 1.00 17.50 95 TYR A C 1
ATOM 671 O O . TYR A 1 114 ? 44.077 206.945 42.685 1.00 15.90 95 TYR A O 1
ATOM 680 N N . ASP A 1 115 ? 44.354 208.679 41.320 1.00 22.30 96 ASP A N 1
ATOM 681 C CA . ASP A 1 115 ? 45.703 208.875 41.845 1.00 26.62 96 ASP A CA 1
ATOM 682 C C . ASP A 1 115 ? 45.822 210.257 42.474 1.00 26.56 96 ASP A C 1
ATOM 683 O O . ASP A 1 115 ? 45.853 211.255 41.752 1.00 25.21 96 ASP A O 1
ATOM 688 N N . SER A 1 116 ? 45.863 210.301 43.804 1.00 28.44 97 SER A N 1
ATOM 689 C CA . SER A 1 116 ? 45.963 211.575 44.508 1.00 30.04 97 SER A CA 1
ATOM 690 C C . SER A 1 116 ? 47.167 212.366 44.008 1.00 31.54 97 SER A C 1
ATOM 691 O O . SER A 1 116 ? 47.140 213.595 43.932 1.00 38.41 97 SER A O 1
ATOM 694 N N . GLY A 1 117 ? 48.220 211.621 43.663 1.00 29.25 98 GLY A N 1
ATOM 695 C CA . GLY A 1 117 ? 49.433 212.297 43.218 1.00 30.96 98 GLY A CA 1
ATOM 696 C C . GLY A 1 117 ? 49.116 213.155 41.998 1.00 29.30 98 GLY A C 1
ATOM 697 O O . GLY A 1 117 ? 49.190 214.380 42.042 1.00 29.21 98 GLY A O 1
ATOM 698 N N . LYS A 1 118 ? 48.757 212.461 40.936 1.00 27.02 99 LYS A N 1
ATOM 699 C CA . LYS A 1 118 ? 48.527 212.964 39.601 1.00 22.21 99 LYS A CA 1
ATOM 700 C C . LYS A 1 118 ? 47.265 213.809 39.522 1.00 21.88 99 LYS A C 1
ATOM 701 O O . LYS A 1 118 ? 47.012 214.520 38.550 1.00 18.83 99 LYS A O 1
ATOM 707 N N . ARG A 1 119 ? 46.447 213.740 40.574 1.00 17.87 100 ARG A N 1
ATOM 708 C CA . ARG A 1 119 ? 45.180 214.470 40.557 1.00 17.34 100 ARG A CA 1
ATOM 709 C C . ARG A 1 119 ? 44.357 213.999 39.355 1.00 14.32 100 ARG A C 1
ATOM 710 O O . ARG A 1 119 ? 43.749 214.788 38.631 1.00 13.51 100 ARG A O 1
ATOM 718 N N . ALA A 1 120 ? 44.375 212.679 39.182 1.00 13.55 101 ALA A N 1
ATOM 719 C CA . ALA A 1 120 ? 43.687 212.128 38.018 1.00 14.23 101 ALA A CA 1
ATOM 720 C C . ALA A 1 120 ? 43.119 210.751 38.297 1.00 10.41 101 ALA A C 1
ATOM 721 O O . ALA A 1 120 ? 43.507 210.080 39.253 1.00 10.88 101 ALA A O 1
ATOM 723 N N . PHE A 1 121 ? 42.196 210.319 37.444 1.00 10.81 102 PHE A N 1
ATOM 724 C CA . PHE A 1 121 ? 41.589 209.009 37.567 1.00 11.45 102 PHE A CA 1
ATOM 725 C C . PHE A 1 121 ? 42.116 207.983 36.559 1.00 12.21 102 PHE A C 1
ATOM 726 O O . PHE A 1 121 ? 41.999 208.243 35.344 1.00 12.45 102 PHE A O 1
ATOM 734 N N . ALA A 1 122 ? 42.628 206.872 37.071 1.00 7.58 103 ALA A N 1
ATOM 735 C CA . ALA A 1 122 ? 43.148 205.699 36.390 1.00 12.11 103 ALA A CA 1
ATOM 736 C C . ALA A 1 122 ? 42.088 204.819 35.737 1.00 12.48 103 ALA A C 1
ATOM 737 O O . ALA A 1 122 ? 41.155 204.337 36.363 1.00 11.05 103 ALA A O 1
ATOM 739 N N . VAL A 1 123 ? 42.169 204.587 34.423 1.00 10.44 104 VAL A N 1
ATOM 740 C CA . VAL A 1 123 ? 41.262 203.620 33.792 1.00 12.31 104 VAL A CA 1
ATOM 741 C C . VAL A 1 123 ? 42.013 202.800 32.746 1.00 7.92 104 VAL A C 1
ATOM 742 O O . VAL A 1 123 ? 42.592 203.339 31.796 1.00 12.18 104 VAL A O 1
ATOM 746 N N . GLU A 1 124 ? 42.016 201.470 32.873 1.00 8.01 105 GLU A N 1
ATOM 747 C CA . GLU A 1 124 ? 42.752 200.647 31.882 1.00 7.50 105 GLU A CA 1
ATOM 748 C C . GLU A 1 124 ? 41.861 200.311 30.706 1.00 12.82 105 GLU A C 1
ATOM 749 O O . GLU A 1 124 ? 40.646 200.262 30.849 1.00 9.00 105 GLU A O 1
ATOM 755 N N . PRO A 1 125 ? 42.431 200.087 29.524 1.00 13.57 106 PRO A N 1
ATOM 756 C CA . PRO A 1 125 ? 41.620 199.938 28.319 1.00 14.54 106 PRO A CA 1
ATOM 757 C C . PRO A 1 125 ? 40.704 198.718 28.333 1.00 15.11 106 PRO A C 1
ATOM 758 O O . PRO A 1 125 ? 39.739 198.710 27.566 1.00 9.71 106 PRO A O 1
ATOM 762 N N . GLY A 1 126 ? 40.978 197.714 29.157 1.00 12.53 107 GLY A N 1
ATOM 763 C CA . GLY A 1 126 ? 40.253 196.451 29.138 1.00 10.51 107 GLY A CA 1
ATOM 764 C C . GLY A 1 126 ? 38.919 196.597 29.851 1.00 11.64 107 GLY A C 1
ATOM 765 O O . GLY A 1 126 ? 37.987 195.828 29.657 1.00 8.99 107 GLY A O 1
ATOM 766 N N . ALA A 1 127 ? 38.863 197.617 30.705 1.00 13.11 108 ALA A N 1
ATOM 767 C CA . ALA A 1 127 ? 37.645 197.935 31.421 1.00 12.13 108 ALA A CA 1
ATOM 768 C C . ALA A 1 127 ? 36.494 198.169 30.447 1.00 11.48 108 ALA A C 1
ATOM 769 O O . ALA A 1 127 ? 36.745 198.720 29.378 1.00 12.71 108 ALA A O 1
ATOM 771 N N . THR A 1 128 ? 35.308 197.777 30.870 1.00 11.14 109 THR A N 1
ATOM 772 C CA . THR A 1 128 ? 34.101 198.065 30.078 1.00 15.45 109 THR A CA 1
ATOM 773 C C . THR A 1 128 ? 33.532 199.397 30.508 1.00 12.51 109 THR A C 1
ATOM 774 O O . THR A 1 128 ? 33.824 199.897 31.595 1.00 14.66 109 THR A O 1
ATOM 778 N N . LEU A 1 129 ? 32.710 200.044 29.671 1.00 8.23 110 LEU A N 1
ATOM 779 C CA . LEU A 1 129 ? 32.087 201.293 30.116 1.00 8.67 110 LEU A CA 1
ATOM 780 C C . LEU A 1 129 ? 31.275 201.035 31.382 1.00 9.79 110 LEU A C 1
ATOM 781 O O . LEU A 1 129 ? 31.371 201.787 32.350 1.00 14.26 110 LEU A O 1
ATOM 786 N N . GLY A 1 130 ? 30.509 199.948 31.381 1.00 13.33 111 GLY A N 1
ATOM 787 C CA . GLY A 1 130 ? 29.697 199.592 32.544 1.00 11.58 111 GLY A CA 1
ATOM 788 C C . GLY A 1 130 ? 30.526 199.512 33.809 1.00 14.98 111 GLY A C 1
ATOM 789 O O . GLY A 1 130 ? 30.135 200.004 34.869 1.00 8.71 111 GLY A O 1
ATOM 790 N N . GLU A 1 131 ? 31.709 198.900 33.705 1.00 13.68 112 GLU A N 1
ATOM 791 C CA . GLU A 1 131 ? 32.571 198.809 34.886 1.00 14.82 112 GLU A CA 1
ATOM 792 C C . GLU A 1 131 ? 33.086 200.185 35.261 1.00 12.53 112 GLU A C 1
ATOM 793 O O . GLU A 1 131 ? 33.081 200.546 36.446 1.00 10.92 112 GLU A O 1
ATOM 799 N N . THR A 1 132 ? 33.519 200.988 34.287 1.00 8.03 113 THR A N 1
ATOM 800 C CA . THR A 1 132 ? 34.096 202.270 34.727 1.00 12.02 113 THR A CA 1
ATOM 801 C C . THR A 1 132 ? 33.020 203.134 35.384 1.00 14.03 113 THR A C 1
ATOM 802 O O . THR A 1 132 ? 33.243 203.705 36.458 1.00 12.95 113 THR A O 1
ATOM 806 N N . TYR A 1 133 ? 31.850 203.167 34.755 1.00 14.01 114 TYR A N 1
ATOM 807 C CA . TYR A 1 133 ? 30.704 203.876 35.299 1.00 12.75 114 TYR A CA 1
ATOM 808 C C . TYR A 1 133 ? 30.452 203.491 36.760 1.00 11.01 114 TYR A C 1
ATOM 809 O O . TYR A 1 133 ? 30.225 204.365 37.604 1.00 12.73 114 TYR A O 1
ATOM 818 N N . ARG A 1 134 ? 30.494 202.189 37.021 1.00 9.24 115 ARG A N 1
ATOM 819 C CA . ARG A 1 134 ? 30.176 201.721 38.375 1.00 14.03 115 ARG A CA 1
ATOM 820 C C . ARG A 1 134 ? 31.283 202.106 39.339 1.00 13.16 115 ARG A C 1
ATOM 821 O O . ARG A 1 134 ? 31.049 202.646 40.429 1.00 16.84 115 ARG A O 1
ATOM 829 N N . ALA A 1 135 ? 32.542 201.866 38.962 1.00 14.60 116 ALA A N 1
ATOM 830 C CA . ALA A 1 135 ? 33.626 202.237 39.866 1.00 15.39 116 ALA A CA 1
ATOM 831 C C . ALA A 1 135 ? 33.677 203.735 40.137 1.00 15.30 116 ALA A C 1
ATOM 832 O O . ALA A 1 135 ? 33.792 204.163 41.291 1.00 16.69 116 ALA A O 1
ATOM 834 N N . LEU A 1 136 ? 33.606 204.579 39.113 1.00 13.04 117 LEU A N 1
ATOM 835 C CA . LEU A 1 136 ? 33.746 206.018 39.319 1.00 13.55 117 LEU A CA 1
ATOM 836 C C . LEU A 1 136 ? 32.638 206.560 40.208 1.00 12.12 117 LEU A C 1
ATOM 837 O O . LEU A 1 136 ? 32.778 207.464 41.024 1.00 10.13 117 LEU A O 1
ATOM 842 N N . TYR A 1 137 ? 31.443 205.986 40.001 1.00 12.41 118 TYR A N 1
ATOM 843 C CA . TYR A 1 137 ? 30.268 206.554 40.675 1.00 10.50 118 TYR A CA 1
ATOM 844 C C . TYR A 1 137 ? 30.262 206.225 42.162 1.00 10.38 118 TYR A C 1
ATOM 845 O O . TYR A 1 137 ? 30.110 207.127 42.990 1.00 15.67 118 TYR A O 1
ATOM 854 N N . LEU A 1 138 ? 30.416 204.963 42.498 1.00 11.98 119 LEU A N 1
ATOM 855 C CA . LEU A 1 138 ? 30.268 204.460 43.859 1.00 12.09 119 LEU A CA 1
ATOM 856 C C . LEU A 1 138 ? 31.345 205.037 44.760 1.00 12.88 119 LEU A C 1
ATOM 857 O O . LEU A 1 138 ? 31.079 205.361 45.922 1.00 10.91 119 LEU A O 1
ATOM 862 N N . ASP A 1 139 ? 32.578 205.200 44.266 1.00 11.55 120 ASP A N 1
ATOM 863 C CA . ASP A 1 139 ? 33.609 205.746 45.143 1.00 12.81 120 ASP A CA 1
ATOM 864 C C . ASP A 1 139 ? 33.531 207.264 45.287 1.00 14.01 120 ASP A C 1
ATOM 865 O O . ASP A 1 139 ? 33.890 207.841 46.324 1.00 15.29 120 ASP A O 1
ATOM 870 N N . TRP A 1 140 ? 33.080 208.001 44.270 1.00 13.08 121 TRP A N 1
ATOM 871 C CA . TRP A 1 140 ? 33.180 209.454 44.267 1.00 11.08 121 TRP A CA 1
ATOM 872 C C . TRP A 1 140 ? 31.915 210.153 43.796 1.00 6.71 121 TRP A C 1
ATOM 873 O O . TRP A 1 140 ? 31.836 211.382 43.875 1.00 8.56 121 TRP A O 1
ATOM 884 N N . GLY A 1 141 ? 30.905 209.476 43.266 1.00 10.36 122 GLY A N 1
ATOM 885 C CA . GLY A 1 141 ? 29.690 210.161 42.832 1.00 11.44 122 GLY A CA 1
ATOM 886 C C . GLY A 1 141 ? 29.807 210.900 41.529 1.00 13.94 122 GLY A C 1
ATOM 887 O O . GLY A 1 141 ? 29.126 211.860 41.152 1.00 13.41 122 GLY A O 1
ATOM 888 N N . VAL A 1 142 ? 30.762 210.463 40.712 1.00 12.24 123 VAL A N 1
ATOM 889 C CA . VAL A 1 142 ? 31.105 211.220 39.507 1.00 12.82 123 VAL A CA 1
ATOM 890 C C . VAL A 1 142 ? 30.955 210.341 38.274 1.00 11.11 123 VAL A C 1
ATOM 891 O O . VAL A 1 142 ? 30.586 209.173 38.443 1.00 11.19 123 VAL A O 1
ATOM 895 N N . THR A 1 143 ? 31.211 210.828 37.059 1.00 8.68 124 THR A N 1
ATOM 896 C CA . THR A 1 143 ? 31.229 210.033 35.836 1.00 11.30 124 THR A CA 1
ATOM 897 C C . THR A 1 143 ? 32.019 210.708 34.712 1.00 8.29 124 THR A C 1
ATOM 898 O O . THR A 1 143 ? 32.543 211.796 34.894 1.00 13.18 124 THR A O 1
ATOM 902 N N . ILE A 1 144 ? 32.040 210.073 33.543 1.00 8.01 125 ILE A N 1
ATOM 903 C CA . ILE A 1 144 ? 32.492 210.644 32.290 1.00 8.88 125 ILE A CA 1
ATOM 904 C C . ILE A 1 144 ? 31.380 210.567 31.242 1.00 10.12 125 ILE A C 1
ATOM 905 O O . ILE A 1 144 ? 30.589 209.613 31.249 1.00 12.09 125 ILE A O 1
ATOM 910 N N . PRO A 1 145 ? 31.273 211.550 30.352 1.00 13.29 126 PRO A N 1
ATOM 911 C CA . PRO A 1 145 ? 30.258 211.493 29.284 1.00 12.04 126 PRO A CA 1
ATOM 912 C C . PRO A 1 145 ? 30.601 210.529 28.152 1.00 14.55 126 PRO A C 1
ATOM 913 O O . PRO A 1 145 ? 30.846 210.939 27.014 1.00 11.67 126 PRO A O 1
ATOM 917 N N . ALA A 1 146 ? 30.614 209.240 28.490 1.00 14.37 127 ALA A N 1
ATOM 918 C CA . ALA A 1 146 ? 30.938 208.207 27.515 1.00 12.54 127 ALA A CA 1
ATOM 919 C C . ALA A 1 146 ? 29.692 207.576 26.912 1.00 11.92 127 ALA A C 1
ATOM 920 O O . ALA A 1 146 ? 28.548 207.954 27.177 1.00 16.68 127 ALA A O 1
ATOM 922 N N . GLY A 1 147 ? 29.897 206.578 26.059 1.00 14.33 128 GLY A N 1
ATOM 923 C CA . GLY A 1 147 ? 28.842 205.917 25.317 1.00 14.30 128 GLY A CA 1
ATOM 924 C C . GLY A 1 147 ? 27.735 205.312 26.169 1.00 17.02 128 GLY A C 1
ATOM 925 O O . GLY A 1 147 ? 27.772 205.384 27.399 1.00 14.94 128 GLY A O 1
ATOM 926 N N . VAL A 1 148 ? 26.764 204.724 25.482 1.00 17.20 129 VAL A N 1
ATOM 927 C CA . VAL A 1 148 ? 25.647 204.024 26.088 1.00 19.70 129 VAL A CA 1
ATOM 928 C C . VAL A 1 148 ? 25.939 202.562 26.380 1.00 20.01 129 VAL A C 1
ATOM 929 O O . VAL A 1 148 ? 25.631 202.059 27.470 1.00 29.62 129 VAL A O 1
ATOM 933 N N . CYS A 1 149 ? 26.501 201.802 25.444 1.00 18.37 130 CYS A N 1
ATOM 934 C CA . CYS A 1 149 ? 26.485 200.347 25.679 1.00 20.66 130 CYS A CA 1
ATOM 935 C C . CYS A 1 149 ? 27.459 199.902 26.768 1.00 20.40 130 CYS A C 1
ATOM 936 O O . CYS A 1 149 ? 28.651 200.225 26.707 1.00 20.89 130 CYS A O 1
ATOM 939 N N . PRO A 1 150 ? 26.988 199.173 27.778 1.00 18.64 131 PRO A N 1
ATOM 940 C CA . PRO A 1 150 ? 27.812 198.826 28.942 1.00 18.17 131 PRO A CA 1
ATOM 941 C C . PRO A 1 150 ? 28.966 197.871 28.644 1.00 14.89 131 PRO A C 1
ATOM 942 O O . PRO A 1 150 ? 29.964 197.885 29.385 1.00 16.36 131 PRO A O 1
ATOM 946 N N . GLN A 1 151 ? 28.844 197.047 27.616 1.00 13.63 132 GLN A N 1
ATOM 947 C CA . GLN A 1 151 ? 29.837 196.068 27.211 1.00 13.51 132 GLN A CA 1
ATOM 948 C C . GLN A 1 151 ? 30.872 196.658 26.257 1.00 10.26 132 GLN A C 1
ATOM 949 O O . GLN A 1 151 ? 31.790 195.955 25.828 1.00 12.63 132 GLN A O 1
ATOM 955 N N . VAL A 1 152 ? 30.734 197.927 25.895 1.00 10.68 133 VAL A N 1
ATOM 956 C CA . VAL A 1 152 ? 31.697 198.581 25.011 1.00 11.87 133 VAL A CA 1
ATOM 957 C C . VAL A 1 152 ? 33.051 198.717 25.692 1.00 15.42 133 VAL A C 1
ATOM 958 O O . VAL A 1 152 ? 33.154 198.921 26.909 1.00 11.42 133 VAL A O 1
ATOM 962 N N . GLY A 1 153 ? 34.163 198.599 24.955 1.00 14.22 134 GLY A N 1
ATOM 963 C CA . GLY A 1 153 ? 35.467 198.746 25.586 1.00 10.63 134 GLY A CA 1
ATOM 964 C C . GLY A 1 153 ? 35.929 200.185 25.692 1.00 10.14 134 GLY A C 1
ATOM 965 O O . GLY A 1 153 ? 35.723 200.967 24.766 1.00 13.55 134 GLY A O 1
ATOM 966 N N . VAL A 1 154 ? 36.585 200.568 26.778 1.00 7.25 135 VAL A N 1
ATOM 967 C CA . VAL A 1 154 ? 37.241 201.863 26.918 1.00 6.84 135 VAL A CA 1
ATOM 968 C C . VAL A 1 154 ? 38.367 202.099 25.909 1.00 6.54 135 VAL A C 1
ATOM 969 O O . VAL A 1 154 ? 38.499 203.216 25.409 1.00 11.63 135 VAL A O 1
ATOM 973 N N . GLY A 1 155 ? 39.147 201.071 25.665 1.00 10.21 136 GLY A N 1
ATOM 974 C CA . GLY A 1 155 ? 40.288 201.052 24.772 1.00 7.94 136 GLY A CA 1
ATOM 975 C C . GLY A 1 155 ? 40.079 201.645 23.409 1.00 14.03 136 GLY A C 1
ATOM 976 O O . GLY A 1 155 ? 40.842 202.506 22.946 1.00 11.26 136 GLY A O 1
ATOM 977 N N . GLY A 1 156 ? 39.037 201.196 22.690 1.00 12.10 137 GLY A N 1
ATOM 978 C CA . GLY A 1 156 ? 38.884 201.734 21.336 1.00 11.44 137 GLY A CA 1
ATOM 979 C C . GLY A 1 156 ? 37.711 202.695 21.257 1.00 15.48 137 GLY A C 1
ATOM 980 O O . GLY A 1 156 ? 37.347 203.112 20.150 1.00 20.21 137 GLY A O 1
ATOM 981 N N . HIS A 1 157 ? 37.150 203.021 22.418 1.00 12.57 138 HIS A N 1
ATOM 982 C CA . HIS A 1 157 ? 36.034 203.938 22.558 1.00 13.76 138 HIS A CA 1
ATOM 983 C C . HIS A 1 157 ? 36.516 205.343 22.856 1.00 10.30 138 HIS A C 1
ATOM 984 O O . HIS A 1 157 ? 36.026 206.328 22.285 1.00 11.89 138 HIS A O 1
ATOM 991 N N . VAL A 1 158 ? 37.489 205.484 23.777 1.00 9.17 139 VAL A N 1
ATOM 992 C CA . VAL A 1 158 ? 37.783 206.868 24.152 1.00 9.79 139 VAL A CA 1
ATOM 993 C C . VAL A 1 158 ? 38.659 207.581 23.129 1.00 10.28 139 VAL A C 1
ATOM 994 O O . VAL A 1 158 ? 38.458 208.757 22.804 1.00 11.03 139 VAL A O 1
ATOM 998 N N . LEU A 1 159 ? 39.659 206.923 22.557 1.00 15.10 140 LEU A N 1
ATOM 999 C CA . LEU A 1 159 ? 40.580 207.623 21.656 1.00 15.40 140 LEU A CA 1
ATOM 1000 C C . LEU A 1 159 ? 39.950 208.080 20.343 1.00 16.81 140 LEU A C 1
ATOM 1001 O O . LEU A 1 159 ? 40.575 208.855 19.602 1.00 15.44 140 LEU A O 1
ATOM 1006 N N . GLY A 1 160 ? 38.742 207.604 20.060 1.00 15.33 141 GLY A N 1
ATOM 1007 C CA . GLY A 1 160 ? 37.989 208.065 18.923 1.00 17.28 141 GLY A CA 1
ATOM 1008 C C . GLY A 1 160 ? 36.834 208.955 19.314 1.00 18.46 141 GLY A C 1
ATOM 1009 O O . GLY A 1 160 ? 36.010 209.348 18.486 1.00 18.76 141 GLY A O 1
ATOM 1010 N N . GLY A 1 161 ? 36.751 209.293 20.593 1.00 19.16 142 GLY A N 1
ATOM 1011 C CA . GLY A 1 161 ? 35.815 210.230 21.124 1.00 16.11 142 GLY A CA 1
ATOM 1012 C C . GLY A 1 161 ? 34.388 209.792 21.276 1.00 14.03 142 GLY A C 1
ATOM 1013 O O . GLY A 1 161 ? 33.522 210.642 21.059 1.00 21.93 142 GLY A O 1
ATOM 1014 N N . GLY A 1 162 ? 34.184 208.535 21.622 1.00 16.08 143 GLY A N 1
ATOM 1015 C CA . GLY A 1 162 ? 32.890 208.003 21.985 1.00 18.55 143 GLY A CA 1
ATOM 1016 C C . GLY A 1 162 ? 32.140 209.019 22.850 1.00 18.17 143 GLY A C 1
ATOM 1017 O O . GLY A 1 162 ? 32.735 209.661 23.723 1.00 23.23 143 GLY A O 1
ATOM 1018 N N . TYR A 1 163 ? 30.867 209.181 22.558 1.00 16.51 144 TYR A N 1
ATOM 1019 C CA . TYR A 1 163 ? 29.970 210.142 23.166 1.00 16.15 144 TYR A CA 1
ATOM 1020 C C . TYR A 1 163 ? 28.784 209.377 23.742 1.00 14.48 144 TYR A C 1
ATOM 1021 O O . TYR A 1 163 ? 28.545 208.217 23.411 1.00 10.55 144 TYR A O 1
ATOM 1030 N N . GLY A 1 164 ? 28.005 210.044 24.585 1.00 15.23 145 GLY A N 1
ATOM 1031 C CA . GLY A 1 164 ? 26.824 209.373 25.125 1.00 12.84 145 GLY A CA 1
ATOM 1032 C C . GLY A 1 164 ? 25.769 210.357 25.571 1.00 12.68 145 GLY A C 1
ATOM 1033 O O . GLY A 1 164 ? 25.760 211.481 25.072 1.00 13.81 145 GLY A O 1
ATOM 1034 N N . PRO A 1 165 ? 24.911 209.901 26.468 1.00 11.55 146 PRO A N 1
ATOM 1035 C CA . PRO A 1 165 ? 23.764 210.673 26.958 1.00 9.16 146 PRO A CA 1
ATOM 1036 C C . PRO A 1 165 ? 24.121 211.956 27.690 1.00 10.70 146 PRO A C 1
ATOM 1037 O O . PRO A 1 165 ? 23.354 212.928 27.752 1.00 13.43 146 PRO A O 1
ATOM 1041 N N . LEU A 1 166 ? 25.321 212.022 28.277 1.00 14.23 147 LEU A N 1
ATOM 1042 C CA . LEU A 1 166 ? 25.690 213.265 28.964 1.00 15.76 147 LEU A CA 1
ATOM 1043 C C . LEU A 1 166 ? 26.548 214.165 28.102 1.00 15.06 147 LEU A C 1
ATOM 1044 O O . LEU A 1 166 ? 27.028 215.199 28.576 1.00 13.17 147 LEU A O 1
ATOM 1049 N N . SER A 1 167 ? 26.765 213.847 26.813 1.00 16.00 148 SER A N 1
ATOM 1050 C CA . SER A 1 167 ? 27.650 214.757 26.060 1.00 11.02 148 SER A CA 1
ATOM 1051 C C . SER A 1 167 ? 27.090 216.177 25.957 1.00 13.24 148 SER A C 1
ATOM 1052 O O . SER A 1 167 ? 27.813 217.156 26.147 1.00 13.51 148 SER A O 1
ATOM 1055 N N . ARG A 1 168 ? 25.799 216.275 25.662 1.00 15.36 149 ARG A N 1
ATOM 1056 C CA . ARG A 1 168 ? 25.106 217.546 25.593 1.00 14.56 149 ARG A CA 1
ATOM 1057 C C . ARG A 1 168 ? 25.439 218.477 26.763 1.00 6.83 149 ARG A C 1
ATOM 1058 O O . ARG A 1 168 ? 25.592 219.670 26.530 1.00 2.28 149 ARG A O 1
ATOM 1066 N N . ARG A 1 169 ? 25.557 217.877 27.936 1.00 12.96 150 ARG A N 1
ATOM 1067 C CA . ARG A 1 169 ? 25.755 218.472 29.257 1.00 12.91 150 ARG A CA 1
ATOM 1068 C C . ARG A 1 169 ? 27.241 218.755 29.550 1.00 10.70 150 ARG A C 1
ATOM 1069 O O . ARG A 1 169 ? 27.574 219.841 30.043 1.00 11.72 150 ARG A O 1
ATOM 1077 N N . ASP A 1 170 ? 28.110 217.804 29.274 1.00 12.70 151 ASP A N 1
ATOM 1078 C CA . ASP A 1 170 ? 29.521 217.891 29.628 1.00 12.07 151 ASP A CA 1
ATOM 1079 C C . ASP A 1 170 ? 30.475 217.741 28.448 1.00 13.95 151 ASP A C 1
ATOM 1080 O O . ASP A 1 170 ? 31.682 217.917 28.688 1.00 14.53 151 ASP A O 1
ATOM 1085 N N . GLY A 1 171 ? 30.027 217.424 27.255 1.00 12.58 152 GLY A N 1
ATOM 1086 C CA . GLY A 1 171 ? 30.801 217.286 26.039 1.00 11.71 152 GLY A CA 1
ATOM 1087 C C . GLY A 1 171 ? 31.292 215.895 25.740 1.00 10.65 152 GLY A C 1
ATOM 1088 O O . GLY A 1 171 ? 30.803 214.887 26.253 1.00 10.35 152 GLY A O 1
ATOM 1089 N N . VAL A 1 172 ? 32.301 215.761 24.857 1.00 8.76 153 VAL A N 1
ATOM 1090 C CA . VAL A 1 172 ? 32.808 214.436 24.484 1.00 9.59 153 VAL A CA 1
ATOM 1091 C C . VAL A 1 172 ? 33.547 213.834 25.666 1.00 9.97 153 VAL A C 1
ATOM 1092 O O . VAL A 1 172 ? 33.814 214.557 26.628 1.00 14.89 153 VAL A O 1
ATOM 1096 N N . VAL A 1 173 ? 33.837 212.538 25.633 1.00 7.93 154 VAL A N 1
ATOM 1097 C CA . VAL A 1 173 ? 34.589 211.952 26.754 1.00 8.68 154 VAL A CA 1
ATOM 1098 C C . VAL A 1 173 ? 36.004 212.513 26.735 1.00 13.83 154 VAL A C 1
ATOM 1099 O O . VAL A 1 173 ? 36.607 212.796 27.763 1.00 16.45 154 VAL A O 1
ATOM 1103 N N . ALA A 1 174 ? 36.539 212.701 25.526 1.00 15.52 155 ALA A N 1
ATOM 1104 C CA . ALA A 1 174 ? 37.891 213.171 25.300 1.00 16.02 155 ALA A CA 1
ATOM 1105 C C . ALA A 1 174 ? 38.083 214.639 25.679 1.00 17.10 155 ALA A C 1
ATOM 1106 O O . ALA A 1 174 ? 39.218 215.145 25.670 1.00 13.59 155 ALA A O 1
ATOM 1108 N N . ASP A 1 175 ? 36.984 215.298 26.014 1.00 12.22 156 ASP A N 1
ATOM 1109 C CA . ASP A 1 175 ? 36.983 216.607 26.631 1.00 14.31 156 ASP A CA 1
ATOM 1110 C C . ASP A 1 175 ? 37.353 216.581 28.108 1.00 13.31 156 ASP A C 1
ATOM 1111 O O . ASP A 1 175 ? 37.304 217.625 28.774 1.00 11.20 156 ASP A O 1
ATOM 1116 N N . HIS A 1 176 ? 37.681 215.385 28.605 1.00 13.40 157 HIS A N 1
ATOM 1117 C CA . HIS A 1 176 ? 38.041 215.142 30.001 1.00 13.31 157 HIS A CA 1
ATOM 1118 C C . HIS A 1 176 ? 39.256 214.236 30.074 1.00 13.50 157 HIS A C 1
ATOM 1119 O O . HIS A 1 176 ? 39.599 213.620 31.081 1.00 17.37 157 HIS A O 1
ATOM 1126 N N . LEU A 1 177 ? 39.965 214.133 28.951 1.00 14.10 158 LEU A N 1
ATOM 1127 C CA . LEU A 1 177 ? 41.200 213.381 28.863 1.00 11.77 158 LEU A CA 1
ATOM 1128 C C . LEU A 1 177 ? 42.403 214.230 29.285 1.00 13.59 158 LEU A C 1
ATOM 1129 O O . LEU A 1 177 ? 42.713 215.221 28.606 1.00 15.40 158 LEU A O 1
ATOM 1134 N N . TYR A 1 178 ? 43.045 213.847 30.375 1.00 15.67 159 TYR A N 1
ATOM 1135 C CA . TYR A 1 178 ? 44.258 214.513 30.828 1.00 14.78 159 TYR A CA 1
ATOM 1136 C C . TYR A 1 178 ? 45.497 213.853 30.224 1.00 11.10 159 TYR A C 1
ATOM 1137 O O . TYR A 1 178 ? 46.390 214.551 29.744 1.00 12.39 159 TYR A O 1
ATOM 1146 N N . ALA A 1 179 ? 45.575 212.519 30.241 1.00 10.52 160 ALA A N 1
ATOM 1147 C CA . ALA A 1 179 ? 46.831 211.905 29.801 1.00 12.47 160 ALA A CA 1
ATOM 1148 C C . ALA A 1 179 ? 46.645 210.489 29.285 1.00 12.17 160 ALA A C 1
ATOM 1149 O O . ALA A 1 179 ? 45.658 209.818 29.601 1.00 14.48 160 ALA A O 1
ATOM 1151 N N . VAL A 1 180 ? 47.627 210.029 28.510 1.00 7.83 161 VAL A N 1
ATOM 1152 C CA . VAL A 1 180 ? 47.559 208.656 28.022 1.00 7.15 161 VAL A CA 1
ATOM 1153 C C . VAL A 1 180 ? 48.924 207.983 28.076 1.00 11.90 161 VAL A C 1
ATOM 1154 O O . VAL A 1 180 ? 49.931 208.600 27.722 1.00 11.95 161 VAL A O 1
ATOM 1158 N N . GLU A 1 181 ? 48.921 206.744 28.535 1.00 9.75 162 GLU A N 1
ATOM 1159 C CA . GLU A 1 181 ? 50.066 205.842 28.533 1.00 12.48 162 GLU A CA 1
ATOM 1160 C C . GLU A 1 181 ? 49.944 204.908 27.339 1.00 12.04 162 GLU A C 1
ATOM 1161 O O . GLU A 1 181 ? 48.923 204.239 27.198 1.00 11.66 162 GLU A O 1
ATOM 1167 N N . VAL A 1 182 ? 50.943 204.899 26.481 1.00 13.71 163 VAL A N 1
ATOM 1168 C CA . VAL A 1 182 ? 50.929 204.226 25.189 1.00 13.50 163 VAL A CA 1
ATOM 1169 C C . VAL A 1 182 ? 52.171 203.375 24.961 1.00 16.27 163 VAL A C 1
ATOM 1170 O O . VAL A 1 182 ? 53.254 203.700 25.470 1.00 15.74 163 VAL A O 1
ATOM 1174 N N . VAL A 1 183 ? 52.030 202.296 24.206 1.00 12.30 164 VAL A N 1
ATOM 1175 C CA . VAL A 1 183 ? 53.219 201.589 23.722 1.00 11.97 164 VAL A CA 1
ATOM 1176 C C . VAL A 1 183 ? 53.341 201.914 22.224 1.00 15.17 164 VAL A C 1
ATOM 1177 O O . VAL A 1 183 ? 52.453 201.598 21.430 1.00 11.72 164 VAL A O 1
ATOM 1181 N N . VAL A 1 184 ? 54.446 202.558 21.890 1.00 12.32 165 VAL A N 1
ATOM 1182 C CA . VAL A 1 184 ? 54.835 202.978 20.550 1.00 14.57 165 VAL A CA 1
ATOM 1183 C C . VAL A 1 184 ? 56.109 202.272 20.084 1.00 12.91 165 VAL A C 1
ATOM 1184 O O . VAL A 1 184 ? 56.779 201.604 20.873 1.00 12.14 165 VAL A O 1
ATOM 1188 N N . VAL A 1 185 ? 56.427 202.359 18.790 1.00 13.00 166 VAL A N 1
ATOM 1189 C CA . VAL A 1 185 ? 57.607 201.691 18.245 1.00 14.03 166 VAL A CA 1
ATOM 1190 C C . VAL A 1 185 ? 58.489 202.734 17.544 1.00 14.52 166 VAL A C 1
ATOM 1191 O O . VAL A 1 185 ? 57.987 203.579 16.803 1.00 10.67 166 VAL A O 1
ATOM 1195 N N . ASP A 1 186 ? 59.767 202.633 17.849 1.00 14.93 167 ASP A N 1
ATOM 1196 C CA . ASP A 1 186 ? 60.897 203.398 17.418 1.00 20.90 167 ASP A CA 1
ATOM 1197 C C . ASP A 1 186 ? 61.145 203.358 15.912 1.00 14.82 167 ASP A C 1
ATOM 1198 O O . ASP A 1 186 ? 60.779 202.358 15.316 1.00 16.01 167 ASP A O 1
ATOM 1203 N N . ALA A 1 187 ? 61.778 204.394 15.388 1.00 13.81 168 ALA A N 1
ATOM 1204 C CA . ALA A 1 187 ? 62.335 204.360 14.039 1.00 16.40 168 ALA A CA 1
ATOM 1205 C C . ALA A 1 187 ? 63.352 203.221 13.924 1.00 18.43 168 ALA A C 1
ATOM 1206 O O . ALA A 1 187 ? 63.462 202.605 12.862 1.00 21.04 168 ALA A O 1
ATOM 1208 N N . SER A 1 188 ? 64.064 202.954 14.997 1.00 17.42 169 SER A N 1
ATOM 1209 C CA . SER A 1 188 ? 65.052 201.910 15.190 1.00 19.37 169 SER A CA 1
ATOM 1210 C C . SER A 1 188 ? 64.460 200.514 15.357 1.00 21.50 169 SER A C 1
ATOM 1211 O O . SER A 1 188 ? 65.192 199.522 15.367 1.00 19.81 169 SER A O 1
ATOM 1214 N N . GLY A 1 189 ? 63.139 200.420 15.497 1.00 18.95 170 GLY A N 1
ATOM 1215 C CA . GLY A 1 189 ? 62.455 199.148 15.624 1.00 14.46 170 GLY A CA 1
ATOM 1216 C C . GLY A 1 189 ? 62.184 198.723 17.058 1.00 12.52 170 GLY A C 1
ATOM 1217 O O . GLY A 1 189 ? 61.949 197.542 17.323 1.00 10.69 170 GLY A O 1
ATOM 1218 N N . ARG A 1 190 ? 62.207 199.673 17.983 1.00 13.71 171 ARG A N 1
ATOM 1219 C CA . ARG A 1 190 ? 62.076 199.315 19.393 1.00 15.12 171 ARG A CA 1
ATOM 1220 C C . ARG A 1 190 ? 60.686 199.655 19.931 1.00 9.39 171 ARG A C 1
ATOM 1221 O O . ARG A 1 190 ? 60.272 200.794 19.737 1.00 10.10 171 ARG A O 1
ATOM 1229 N N . ALA A 1 191 ? 60.026 198.729 20.600 1.00 12.34 172 ALA A N 1
ATOM 1230 C CA . ALA A 1 191 ? 58.833 199.060 21.386 1.00 13.03 172 ALA A CA 1
ATOM 1231 C C . ALA A 1 191 ? 59.234 199.840 22.638 1.00 16.24 172 ALA A C 1
ATOM 1232 O O . ALA A 1 191 ? 60.256 199.532 23.257 1.00 18.12 172 ALA A O 1
ATOM 1234 N N . ARG A 1 192 ? 58.438 200.835 23.015 1.00 14.32 173 ARG A N 1
ATOM 1235 C CA . ARG A 1 192 ? 58.719 201.656 24.182 1.00 15.92 173 ARG A CA 1
ATOM 1236 C C . ARG A 1 192 ? 57.444 202.144 24.868 1.00 15.30 173 ARG A C 1
ATOM 1237 O O . ARG A 1 192 ? 56.433 202.438 24.246 1.00 12.84 173 ARG A O 1
ATOM 1245 N N . LYS A 1 193 ? 57.493 202.276 26.197 1.00 13.72 174 LYS A N 1
ATOM 1246 C CA . LYS A 1 193 ? 56.312 202.866 26.849 1.00 16.34 174 LYS A CA 1
ATOM 1247 C C . LYS A 1 193 ? 56.516 204.348 27.117 1.00 15.52 174 LYS A C 1
ATOM 1248 O O . LYS A 1 193 ? 57.577 204.785 27.610 1.00 14.21 174 LYS A O 1
ATOM 1254 N N . VAL A 1 194 ? 55.508 205.145 26.761 1.00 13.42 175 VAL A N 1
ATOM 1255 C CA . VAL A 1 194 ? 55.558 206.593 26.798 1.00 15.28 175 VAL A CA 1
ATOM 1256 C C . VAL A 1 194 ? 54.307 207.165 27.477 1.00 16.55 175 VAL A C 1
ATOM 1257 O O . VAL A 1 194 ? 53.230 206.570 27.409 1.00 16.05 175 VAL A O 1
ATOM 1261 N N . VAL A 1 195 ? 54.500 208.331 28.099 1.00 16.16 176 VAL A N 1
ATOM 1262 C CA . VAL A 1 195 ? 53.375 209.032 28.710 1.00 17.26 176 VAL A CA 1
ATOM 1263 C C . VAL A 1 195 ? 53.181 210.368 28.012 1.00 16.78 176 VAL A C 1
ATOM 1264 O O . VAL A 1 195 ? 54.107 211.140 27.771 1.00 15.91 176 VAL A O 1
ATOM 1268 N N . ALA A 1 196 ? 51.911 210.639 27.710 1.00 11.48 177 ALA A N 1
ATOM 1269 C CA . ALA A 1 196 ? 51.542 211.840 26.988 1.00 13.79 177 ALA A CA 1
ATOM 1270 C C . ALA A 1 196 ? 50.414 212.556 27.715 1.00 11.30 177 ALA A C 1
ATOM 1271 O O . ALA A 1 196 ? 49.375 211.953 27.974 1.00 13.61 177 ALA A O 1
ATOM 1273 N N . THR A 1 197 ? 50.656 213.814 28.030 1.00 13.27 178 THR A N 1
ATOM 1274 C CA . THR A 1 197 ? 49.731 214.555 28.903 1.00 12.60 178 THR A CA 1
ATOM 1275 C C . THR A 1 197 ? 49.238 215.795 28.183 1.00 12.07 178 THR A C 1
ATOM 1276 O O . THR A 1 197 ? 49.769 216.161 27.130 1.00 14.35 178 THR A O 1
ATOM 1280 N N . SER A 1 198 ? 48.220 216.467 28.705 1.00 9.81 179 SER A N 1
ATOM 1281 C CA . SER A 1 198 ? 47.654 217.642 28.057 1.00 13.01 179 SER A CA 1
ATOM 1282 C C . SER A 1 198 ? 48.316 218.932 28.530 1.00 14.34 179 SER A C 1
ATOM 1283 O O . SER A 1 198 ? 47.822 220.016 28.204 1.00 17.23 179 SER A O 1
ATOM 1286 N N . ALA A 1 199 ? 49.410 218.830 29.279 1.00 14.33 180 ALA A N 1
ATOM 1287 C CA . ALA A 1 199 ? 50.090 220.041 29.752 1.00 16.70 180 ALA A CA 1
ATOM 1288 C C . ALA A 1 199 ? 50.758 220.778 28.597 1.00 17.79 180 ALA A C 1
ATOM 1289 O O . ALA A 1 199 ? 51.457 220.180 27.783 1.00 14.75 180 ALA A O 1
ATOM 1291 N N . ALA A 1 200 ? 50.532 222.089 28.541 1.00 21.12 181 ALA A N 1
ATOM 1292 C CA . ALA A 1 200 ? 51.082 222.923 27.475 1.00 22.29 181 ALA A CA 1
ATOM 1293 C C . ALA A 1 200 ? 52.582 222.695 27.285 1.00 25.16 181 ALA A C 1
ATOM 1294 O O . ALA A 1 200 ? 53.051 222.761 26.142 1.00 25.84 181 ALA A O 1
ATOM 1296 N N . ASP A 1 201 ? 53.318 222.416 28.356 1.00 25.54 182 ASP A N 1
ATOM 1297 C CA . ASP A 1 201 ? 54.769 222.256 28.319 1.00 25.39 182 ASP A CA 1
ATOM 1298 C C . ASP A 1 201 ? 55.234 220.820 28.092 1.00 22.54 182 ASP A C 1
ATOM 1299 O O . ASP A 1 201 ? 56.425 220.519 28.224 1.00 20.57 182 ASP A O 1
ATOM 1304 N N . ASP A 1 202 ? 54.291 219.944 27.758 1.00 17.34 183 ASP A N 1
ATOM 1305 C CA . ASP A 1 202 ? 54.614 218.548 27.524 1.00 15.31 183 ASP A CA 1
ATOM 1306 C C . ASP A 1 202 ? 55.065 218.350 26.082 1.00 17.41 183 ASP A C 1
ATOM 1307 O O . ASP A 1 202 ? 54.336 218.707 25.157 1.00 16.26 183 ASP A O 1
ATOM 1312 N N . PRO A 1 203 ? 56.253 217.796 25.857 1.00 17.03 184 PRO A N 1
ATOM 1313 C CA . PRO A 1 203 ? 56.775 217.694 24.486 1.00 17.46 184 PRO A CA 1
ATOM 1314 C C . PRO A 1 203 ? 56.039 216.667 23.624 1.00 16.29 184 PRO A C 1
ATOM 1315 O O . PRO A 1 203 ? 56.212 216.642 22.402 1.00 19.31 184 PRO A O 1
ATOM 1319 N N . ASN A 1 204 ? 55.249 215.824 24.263 1.00 15.98 185 ASN A N 1
ATOM 1320 C CA . ASN A 1 204 ? 54.470 214.767 23.665 1.00 12.56 185 ASN A CA 1
ATOM 1321 C C . ASN A 1 204 ? 52.991 215.143 23.550 1.00 13.30 185 ASN A C 1
ATOM 1322 O O . ASN A 1 204 ? 52.207 214.244 23.240 1.00 12.80 185 ASN A O 1
ATOM 1327 N N . ARG A 1 205 ? 52.637 216.388 23.828 1.00 12.14 186 ARG A N 1
ATOM 1328 C CA . ARG A 1 205 ? 51.229 216.779 23.826 1.00 11.88 186 ARG A CA 1
ATOM 1329 C C . ARG A 1 205 ? 50.538 216.490 22.509 1.00 14.97 186 ARG A C 1
ATOM 1330 O O . ARG A 1 205 ? 49.324 216.259 22.397 1.00 14.85 186 ARG A O 1
ATOM 1338 N N . GLU A 1 206 ? 51.318 216.465 21.421 1.00 15.79 187 GLU A N 1
ATOM 1339 C CA . GLU A 1 206 ? 50.666 216.119 20.158 1.00 13.51 187 GLU A CA 1
ATOM 1340 C C . GLU A 1 206 ? 50.269 214.652 20.152 1.00 8.46 187 GLU A C 1
ATOM 1341 O O . GLU A 1 206 ? 49.248 214.345 19.542 1.00 11.20 187 GLU A O 1
ATOM 1347 N N . LEU A 1 207 ? 51.011 213.774 20.817 1.00 4.69 188 LEU A N 1
ATOM 1348 C CA . LEU A 1 207 ? 50.581 212.383 20.963 1.00 10.00 188 LEU A CA 1
ATOM 1349 C C . LEU A 1 207 ? 49.289 212.348 21.793 1.00 12.08 188 LEU A C 1
ATOM 1350 O O . LEU A 1 207 ? 48.377 211.588 21.449 1.00 13.55 188 LEU A O 1
ATOM 1355 N N . TRP A 1 208 ? 49.187 213.159 22.845 1.00 13.43 189 TRP A N 1
ATOM 1356 C CA . TRP A 1 208 ? 47.965 213.187 23.657 1.00 13.95 189 TRP A CA 1
ATOM 1357 C C . TRP A 1 208 ? 46.767 213.607 22.802 1.00 11.92 189 TRP A C 1
ATOM 1358 O O . TRP A 1 208 ? 45.680 213.041 22.832 1.00 10.92 189 TRP A O 1
ATOM 1369 N N . TRP A 1 209 ? 46.997 214.697 22.089 1.00 8.93 190 TRP A N 1
ATOM 1370 C CA . TRP A 1 209 ? 46.077 215.257 21.124 1.00 12.29 190 TRP A CA 1
ATOM 1371 C C . TRP A 1 209 ? 45.544 214.210 20.161 1.00 11.54 190 TRP A C 1
ATOM 1372 O O . TRP A 1 209 ? 44.343 214.110 19.913 1.00 9.04 190 TRP A O 1
ATOM 1383 N N . ALA A 1 210 ? 46.459 213.406 19.612 1.00 12.60 191 ALA A N 1
ATOM 1384 C CA . ALA A 1 210 ? 46.096 212.363 18.662 1.00 15.66 191 ALA A CA 1
ATOM 1385 C C . ALA A 1 210 ? 45.077 211.397 19.257 1.00 15.61 191 ALA A C 1
ATOM 1386 O O . ALA A 1 210 ? 44.275 210.783 18.555 1.00 11.54 191 ALA A O 1
ATOM 1388 N N . HIS A 1 211 ? 45.118 211.274 20.597 1.00 13.89 192 HIS A N 1
ATOM 1389 C CA . HIS A 1 211 ? 44.270 210.297 21.251 1.00 12.27 192 HIS A CA 1
ATOM 1390 C C . HIS A 1 211 ? 42.910 210.886 21.614 1.00 10.93 192 HIS A C 1
ATOM 1391 O O . HIS A 1 211 ? 42.106 210.160 22.185 1.00 13.17 192 HIS A O 1
ATOM 1398 N N . THR A 1 212 ? 42.672 212.154 21.272 1.00 8.93 193 THR A N 1
ATOM 1399 C CA . THR A 1 212 ? 41.372 212.743 21.608 1.00 13.03 193 THR A CA 1
ATOM 1400 C C . THR A 1 212 ? 40.407 212.710 20.419 1.00 10.25 193 THR A C 1
ATOM 1401 O O . THR A 1 212 ? 39.574 213.606 20.250 1.00 11.89 193 THR A O 1
ATOM 1405 N N . GLY A 1 213 ? 40.475 211.670 19.596 1.00 13.31 194 GLY A N 1
ATOM 1406 C CA . GLY A 1 213 ? 39.475 211.400 18.608 1.00 16.33 194 GLY A CA 1
ATOM 1407 C C . GLY A 1 213 ? 40.141 211.158 17.259 1.00 14.65 194 GLY A C 1
ATOM 1408 O O . GLY A 1 213 ? 39.471 211.564 16.336 1.00 19.00 194 GLY A O 1
ATOM 1409 N N . GLY A 1 214 ? 41.331 210.604 17.223 1.00 8.91 195 GLY A N 1
ATOM 1410 C CA . GLY A 1 214 ? 42.062 210.154 16.059 1.00 1.80 195 GLY A CA 1
ATOM 1411 C C . GLY A 1 214 ? 41.672 208.744 15.680 1.00 6.43 195 GLY A C 1
ATOM 1412 O O . GLY A 1 214 ? 41.889 208.244 14.568 1.00 5.13 195 GLY A O 1
ATOM 1413 N N . GLY A 1 215 ? 41.072 208.057 16.666 1.00 0.53 196 GLY A N 1
ATOM 1414 C CA . GLY A 1 215 ? 40.670 206.692 16.468 1.00 0.55 196 GLY A CA 1
ATOM 1415 C C . GLY A 1 215 ? 41.700 205.626 16.760 1.00 3.22 196 GLY A C 1
ATOM 1416 O O . GLY A 1 215 ? 42.900 205.899 16.804 1.00 6.27 196 GLY A O 1
ATOM 1417 N N . GLY A 1 216 ? 41.257 204.400 16.916 1.00 7.97 197 GLY A N 1
ATOM 1418 C CA . GLY A 1 216 ? 41.820 203.183 17.311 1.00 11.69 197 GLY A CA 1
ATOM 1419 C C . GLY A 1 216 ? 43.096 202.608 16.825 1.00 18.25 197 GLY A C 1
ATOM 1420 O O . GLY A 1 216 ? 44.091 202.508 17.557 1.00 19.40 197 GLY A O 1
ATOM 1421 N N . GLY A 1 217 ? 43.237 202.116 15.582 1.00 23.38 198 GLY A N 1
ATOM 1422 C CA . GLY A 1 217 ? 44.470 201.334 15.384 1.00 17.61 198 GLY A CA 1
ATOM 1423 C C . GLY A 1 217 ? 45.508 202.086 14.572 1.00 19.96 198 GLY A C 1
ATOM 1424 O O . GLY A 1 217 ? 45.803 201.652 13.453 1.00 11.11 198 GLY A O 1
ATOM 1425 N N . ASN A 1 218 ? 46.034 203.186 15.129 1.00 18.09 199 ASN A N 1
ATOM 1426 C CA . ASN A 1 218 ? 46.953 204.015 14.359 1.00 13.45 199 ASN A CA 1
ATOM 1427 C C . ASN A 1 218 ? 48.182 204.502 15.118 1.00 14.79 199 ASN A C 1
ATOM 1428 O O . ASN A 1 218 ? 49.232 204.692 14.494 1.00 9.56 199 ASN A O 1
ATOM 1433 N N . PHE A 1 219 ? 48.108 204.741 16.435 1.00 12.27 200 PHE A N 1
ATOM 1434 C CA . PHE A 1 219 ? 49.208 205.493 17.066 1.00 11.63 200 PHE A CA 1
ATOM 1435 C C . PHE A 1 219 ? 50.033 204.726 18.086 1.00 13.45 200 PHE A C 1
ATOM 1436 O O . PHE A 1 219 ? 50.993 205.274 18.655 1.00 20.00 200 PHE A O 1
ATOM 1444 N N . GLY A 1 220 ? 49.732 203.456 18.315 1.00 7.12 201 GLY A N 1
ATOM 1445 C CA . GLY A 1 220 ? 50.351 202.637 19.330 1.00 11.82 201 GLY A CA 1
ATOM 1446 C C . GLY A 1 220 ? 49.301 201.965 20.202 1.00 12.43 201 GLY A C 1
ATOM 1447 O O . GLY A 1 220 ? 48.119 202.002 19.847 1.00 11.51 201 GLY A O 1
ATOM 1448 N N . ILE A 1 221 ? 49.690 201.360 21.320 1.00 12.69 202 ILE A N 1
ATOM 1449 C CA . ILE A 1 221 ? 48.690 200.678 22.165 1.00 10.22 202 ILE A CA 1
ATOM 1450 C C . ILE A 1 221 ? 48.534 201.405 23.491 1.00 11.93 202 ILE A C 1
ATOM 1451 O O . ILE A 1 221 ? 49.493 201.515 24.255 1.00 9.16 202 ILE A O 1
ATOM 1456 N N . VAL A 1 222 ? 47.326 201.912 23.749 1.00 11.88 203 VAL A N 1
ATOM 1457 C CA . VAL A 1 222 ? 47.058 202.578 25.021 1.00 13.22 203 VAL A CA 1
ATOM 1458 C C . VAL A 1 222 ? 46.993 201.558 26.151 1.00 12.88 203 VAL A C 1
ATOM 1459 O O . VAL A 1 222 ? 46.255 200.574 26.118 1.00 15.73 203 VAL A O 1
ATOM 1463 N N . THR A 1 223 ? 47.747 201.780 27.216 1.00 10.15 204 THR A N 1
ATOM 1464 C CA . THR A 1 223 ? 47.848 200.857 28.334 1.00 10.14 204 THR A CA 1
ATOM 1465 C C . THR A 1 223 ? 47.134 201.419 29.570 1.00 8.14 204 THR A C 1
ATOM 1466 O O . THR A 1 223 ? 46.904 200.681 30.533 1.00 9.47 204 THR A O 1
ATOM 1470 N N . ARG A 1 224 ? 46.785 202.687 29.506 1.00 9.81 205 ARG A N 1
ATOM 1471 C CA . ARG A 1 224 ? 46.126 203.404 30.586 1.00 9.39 205 ARG A CA 1
ATOM 1472 C C . ARG A 1 224 ? 45.737 204.826 30.194 1.00 7.97 205 ARG A C 1
ATOM 1473 O O . ARG A 1 224 ? 46.513 205.563 29.583 1.00 11.97 205 ARG A O 1
ATOM 1481 N N . TYR A 1 225 ? 44.529 205.245 30.551 1.00 5.57 206 TYR A N 1
ATOM 1482 C CA . TYR A 1 225 ? 44.031 206.572 30.283 1.00 5.28 206 TYR A CA 1
ATOM 1483 C C . TYR A 1 225 ? 43.856 207.349 31.593 1.00 7.18 206 TYR A C 1
ATOM 1484 O O . TYR A 1 225 ? 43.525 206.647 32.552 1.00 8.86 206 TYR A O 1
ATOM 1493 N N . TRP A 1 226 ? 44.034 208.642 31.570 1.00 12.82 207 TRP A N 1
ATOM 1494 C CA . TRP A 1 226 ? 43.877 209.541 32.705 1.00 12.90 207 TRP A CA 1
ATOM 1495 C C . TRP A 1 226 ? 42.807 210.587 32.467 1.00 9.03 207 TRP A C 1
ATOM 1496 O O . TRP A 1 226 ? 42.843 211.267 31.445 1.00 8.41 207 TRP A O 1
ATOM 1507 N N . PHE A 1 227 ? 41.855 210.701 33.396 1.00 9.17 208 PHE A N 1
ATOM 1508 C CA . PHE A 1 227 ? 40.799 211.698 33.258 1.00 7.16 208 PHE A CA 1
ATOM 1509 C C . PHE A 1 227 ? 40.763 212.738 34.373 1.00 11.66 208 PHE A C 1
ATOM 1510 O O . PHE A 1 227 ? 40.901 212.410 35.542 1.00 12.74 208 PHE A O 1
ATOM 1518 N N . ARG A 1 228 ? 40.532 213.971 33.943 1.00 10.22 209 ARG A N 1
ATOM 1519 C CA . ARG A 1 228 ? 40.294 215.120 34.777 1.00 10.08 209 ARG A CA 1
ATOM 1520 C C . ARG A 1 228 ? 39.686 216.233 33.936 1.00 10.96 209 ARG A C 1
ATOM 1521 O O . ARG A 1 228 ? 40.218 216.546 32.865 1.00 13.00 209 ARG A O 1
ATOM 1529 N N . THR A 1 229 ? 38.608 216.831 34.422 1.00 10.86 210 THR A N 1
ATOM 1530 C CA . THR A 1 229 ? 38.046 217.984 33.725 1.00 9.99 210 THR A CA 1
ATOM 1531 C C . THR A 1 229 ? 39.058 219.118 33.679 1.00 13.74 210 THR A C 1
ATOM 1532 O O . THR A 1 229 ? 39.539 219.520 34.738 1.00 20.54 210 THR A O 1
ATOM 1536 N N . PRO A 1 230 ? 39.395 219.632 32.504 1.00 16.33 211 PRO A N 1
ATOM 1537 C CA . PRO A 1 230 ? 40.343 220.759 32.405 1.00 17.09 211 PRO A CA 1
ATOM 1538 C C . PRO A 1 230 ? 39.928 221.903 33.320 1.00 21.93 211 PRO A C 1
ATOM 1539 O O . PRO A 1 230 ? 40.769 222.549 33.953 1.00 22.04 211 PRO A O 1
ATOM 1543 N N . GLY A 1 231 ? 38.624 222.164 33.445 1.00 24.61 212 GLY A N 1
ATOM 1544 C CA . GLY A 1 231 ? 38.251 223.113 34.506 1.00 30.62 212 GLY A CA 1
ATOM 1545 C C . GLY A 1 231 ? 38.128 222.364 35.828 1.00 33.41 212 GLY A C 1
ATOM 1546 O O . GLY A 1 231 ? 36.985 222.154 36.254 1.00 42.53 212 GLY A O 1
ATOM 1547 N N . ALA A 1 232 ? 39.228 221.960 36.480 1.00 24.42 213 ALA A N 1
ATOM 1548 C CA . ALA A 1 232 ? 39.098 221.290 37.779 1.00 20.77 213 ALA A CA 1
ATOM 1549 C C . ALA A 1 232 ? 40.073 221.732 38.864 1.00 26.79 213 ALA A C 1
ATOM 1550 O O . ALA A 1 232 ? 41.265 221.414 38.828 1.00 29.20 213 ALA A O 1
ATOM 1552 N N . THR A 1 233 ? 39.638 222.460 39.892 1.00 31.25 214 THR A N 1
ATOM 1553 C CA . THR A 1 233 ? 40.453 222.922 41.010 1.00 32.52 214 THR A CA 1
ATOM 1554 C C . THR A 1 233 ? 40.477 221.989 42.217 1.00 31.31 214 THR A C 1
ATOM 1555 O O . THR A 1 233 ? 39.496 221.335 42.565 1.00 26.20 214 THR A O 1
ATOM 1559 N N . GLY A 1 234 ? 41.622 221.935 42.899 1.00 30.04 215 GLY A N 1
ATOM 1560 C CA . GLY A 1 234 ? 41.761 221.262 44.169 1.00 27.60 215 GLY A CA 1
ATOM 1561 C C . GLY A 1 234 ? 42.125 219.801 44.145 1.00 26.49 215 GLY A C 1
ATOM 1562 O O . GLY A 1 234 ? 42.363 219.188 43.109 1.00 17.98 215 GLY A O 1
ATOM 1563 N N . THR A 1 235 ? 42.161 219.194 45.337 1.00 23.70 216 THR A N 1
ATOM 1564 C CA . THR A 1 235 ? 42.626 217.827 45.530 1.00 20.45 216 THR A CA 1
ATOM 1565 C C . THR A 1 235 ? 41.502 216.851 45.844 1.00 21.00 216 THR A C 1
ATOM 1566 O O . THR A 1 235 ? 41.761 215.665 46.056 1.00 27.14 216 THR A O 1
ATOM 1570 N N . ASP A 1 236 ? 40.263 217.326 45.888 1.00 21.01 217 ASP A N 1
ATOM 1571 C CA . ASP A 1 236 ? 39.094 216.491 46.168 1.00 18.97 217 ASP A CA 1
ATOM 1572 C C . ASP A 1 236 ? 38.634 215.748 44.924 1.00 16.20 217 ASP A C 1
ATOM 1573 O O . ASP A 1 236 ? 38.197 216.429 43.986 1.00 16.43 217 ASP A O 1
ATOM 1578 N N . PRO A 1 237 ? 38.741 214.424 44.871 1.00 15.64 218 PRO A N 1
ATOM 1579 C CA . PRO A 1 237 ? 38.405 213.707 43.623 1.00 16.16 218 PRO A CA 1
ATOM 1580 C C . PRO A 1 237 ? 36.954 213.918 43.202 1.00 18.49 218 PRO A C 1
ATOM 1581 O O . PRO A 1 237 ? 36.662 214.036 42.016 1.00 15.07 218 PRO A O 1
ATOM 1585 N N . SER A 1 238 ? 36.015 213.995 44.129 1.00 16.20 219 SER A N 1
ATOM 1586 C CA . SER A 1 238 ? 34.593 214.112 43.833 1.00 13.38 219 SER A CA 1
ATOM 1587 C C . SER A 1 238 ? 34.255 215.355 43.014 1.00 10.72 219 SER A C 1
ATOM 1588 O O . SER A 1 238 ? 33.134 215.476 42.511 1.00 14.62 219 SER A O 1
ATOM 1591 N N . GLN A 1 239 ? 35.173 216.301 42.886 1.00 12.21 220 GLN A N 1
ATOM 1592 C CA . GLN A 1 239 ? 34.923 217.558 42.192 1.00 12.34 220 GLN A CA 1
ATOM 1593 C C . GLN A 1 239 ? 35.878 217.701 41.003 1.00 10.85 220 GLN A C 1
ATOM 1594 O O . GLN A 1 239 ? 36.008 218.810 40.478 1.00 11.45 220 GLN A O 1
ATOM 1600 N N . LEU A 1 240 ? 36.502 216.591 40.620 1.00 8.63 221 LEU A N 1
ATOM 1601 C CA . LEU A 1 240 ? 37.497 216.641 39.539 1.00 9.49 221 LEU A CA 1
ATOM 1602 C C . LEU A 1 240 ? 36.933 216.110 38.236 1.00 13.22 221 LEU A C 1
ATOM 1603 O O . LEU A 1 240 ? 37.593 216.186 37.187 1.00 11.70 221 LEU A O 1
ATOM 1608 N N . LEU A 1 241 ? 35.721 215.563 38.254 1.00 11.79 222 LEU A N 1
ATOM 1609 C CA . LEU A 1 241 ? 35.033 215.193 37.008 1.00 12.07 222 LEU A CA 1
ATOM 1610 C C . LEU A 1 241 ? 33.533 215.428 37.239 1.00 13.88 222 LEU A C 1
ATOM 1611 O O . LEU A 1 241 ? 33.137 215.539 38.410 1.00 12.06 222 LEU A O 1
ATOM 1616 N N . PRO A 1 242 ? 32.701 215.495 36.214 1.00 11.83 223 PRO A N 1
ATOM 1617 C CA . PRO A 1 242 ? 31.270 215.768 36.421 1.00 9.68 223 PRO A CA 1
ATOM 1618 C C . PRO A 1 242 ? 30.618 214.746 37.338 1.00 8.80 223 PRO A C 1
ATOM 1619 O O . PRO A 1 242 ? 30.907 213.549 37.333 1.00 8.59 223 PRO A O 1
ATOM 1623 N N . LYS A 1 243 ? 29.680 215.269 38.138 1.00 20.06 224 LYS A N 1
ATOM 1624 C CA . LYS A 1 243 ? 28.894 214.467 39.046 1.00 18.14 224 LYS A CA 1
ATOM 1625 C C . LYS A 1 243 ? 27.706 213.802 38.364 1.00 15.01 224 LYS A C 1
ATOM 1626 O O . LYS A 1 243 ? 27.041 214.435 37.553 1.00 17.69 224 LYS A O 1
ATOM 1632 N N . ALA A 1 244 ? 27.449 212.548 38.713 1.00 12.06 225 ALA A N 1
ATOM 1633 C CA . ALA A 1 244 ? 26.324 211.820 38.148 1.00 13.45 225 ALA A CA 1
ATOM 1634 C C . ALA A 1 244 ? 25.011 212.540 38.449 1.00 14.79 225 ALA A C 1
ATOM 1635 O O . ALA A 1 244 ? 24.910 213.233 39.459 1.00 9.76 225 ALA A O 1
ATOM 1637 N N . PRO A 1 245 ? 24.026 212.397 37.564 1.00 16.23 226 PRO A N 1
ATOM 1638 C CA . PRO A 1 245 ? 22.687 212.942 37.803 1.00 14.93 226 PRO A CA 1
ATOM 1639 C C . PRO A 1 245 ? 22.062 212.343 39.053 1.00 13.00 226 PRO A C 1
ATOM 1640 O O . PRO A 1 245 ? 22.415 211.240 39.454 1.00 13.61 226 PRO A O 1
ATOM 1644 N N . THR A 1 246 ? 21.131 213.083 39.632 1.00 14.12 227 THR A N 1
ATOM 1645 C CA . THR A 1 246 ? 20.382 212.622 40.805 1.00 15.53 227 THR A CA 1
ATOM 1646 C C . THR A 1 246 ? 19.667 211.311 40.516 1.00 15.22 227 THR A C 1
ATOM 1647 O O . THR A 1 246 ? 19.621 210.360 41.290 1.00 18.70 227 THR A O 1
ATOM 1651 N N . SER A 1 247 ? 19.085 211.272 39.319 1.00 14.91 228 SER A N 1
ATOM 1652 C CA . SER A 1 247 ? 18.337 210.139 38.805 1.00 14.83 228 SER A CA 1
ATOM 1653 C C . SER A 1 247 ? 18.101 210.305 37.306 1.00 13.35 228 SER A C 1
ATOM 1654 O O . SER A 1 247 ? 18.438 211.357 36.751 1.00 16.18 228 SER A O 1
ATOM 1657 N N . THR A 1 248 ? 17.529 209.301 36.674 1.00 18.02 229 THR A N 1
ATOM 1658 C CA . THR A 1 248 ? 17.206 209.339 35.255 1.00 18.47 229 THR A CA 1
ATOM 1659 C C . THR A 1 248 ? 15.696 209.227 35.044 1.00 15.03 229 THR A C 1
ATOM 1660 O O . THR A 1 248 ? 15.118 208.160 35.282 1.00 18.91 229 THR A O 1
ATOM 1664 N N . LEU A 1 249 ? 15.079 210.300 34.576 1.00 14.74 230 LEU A N 1
ATOM 1665 C CA . LEU A 1 249 ? 13.672 210.284 34.166 1.00 16.36 230 LEU A CA 1
ATOM 1666 C C . LEU A 1 249 ? 13.572 209.925 32.678 1.00 18.94 230 LEU A C 1
ATOM 1667 O O . LEU A 1 249 ? 14.194 210.583 31.848 1.00 16.87 230 LEU A O 1
ATOM 1672 N N . ARG A 1 250 ? 12.790 208.900 32.354 1.00 19.14 231 ARG A N 1
ATOM 1673 C CA . ARG A 1 250 ? 12.668 208.450 30.977 1.00 21.89 231 ARG A CA 1
ATOM 1674 C C . ARG A 1 250 ? 11.239 208.472 30.444 1.00 22.45 231 ARG A C 1
ATOM 1675 O O . ARG A 1 250 ? 10.283 208.070 31.117 1.00 18.12 231 ARG A O 1
ATOM 1683 N N . HIS A 1 251 ? 11.091 208.945 29.204 1.00 18.63 232 HIS A N 1
ATOM 1684 C CA . HIS A 1 251 ? 9.868 208.781 28.437 1.00 18.22 232 HIS A CA 1
ATOM 1685 C C . HIS A 1 251 ? 10.206 208.004 27.157 1.00 18.05 232 HIS A C 1
ATOM 1686 O O . HIS A 1 251 ? 11.067 208.439 26.391 1.00 20.24 232 HIS A O 1
ATOM 1693 N N . ILE A 1 252 ? 9.542 206.881 26.939 1.00 19.03 233 ILE A N 1
ATOM 1694 C CA . ILE A 1 252 ? 9.548 206.223 25.638 1.00 17.97 233 ILE A CA 1
ATOM 1695 C C . ILE A 1 252 ? 8.203 206.475 24.951 1.00 19.76 233 ILE A C 1
ATOM 1696 O O . ILE A 1 252 ? 7.159 206.083 25.475 1.00 21.43 233 ILE A O 1
ATOM 1701 N N . VAL A 1 253 ? 8.284 207.153 23.825 1.00 19.37 234 VAL A N 1
ATOM 1702 C CA . VAL A 1 253 ? 7.199 207.562 22.955 1.00 17.64 234 VAL A CA 1
ATOM 1703 C C . VAL A 1 253 ? 7.193 206.681 21.708 1.00 20.84 234 VAL A C 1
ATOM 1704 O O . VAL A 1 253 ? 8.203 206.605 20.999 1.00 20.19 234 VAL A O 1
ATOM 1708 N N . THR A 1 254 ? 6.091 206.000 21.409 1.00 20.81 235 THR A N 1
ATOM 1709 C CA . THR A 1 254 ? 6.053 205.098 20.263 1.00 20.95 235 THR A CA 1
ATOM 1710 C C . THR A 1 254 ? 4.873 205.376 19.339 1.00 22.51 235 THR A C 1
ATOM 1711 O O . THR A 1 254 ? 3.754 205.642 19.799 1.00 19.59 235 THR A O 1
ATOM 1715 N N . TRP A 1 255 ? 5.123 205.315 18.035 1.00 20.66 236 TRP A N 1
ATOM 1716 C CA . TRP A 1 255 ? 4.115 205.559 17.014 1.00 18.16 236 TRP A CA 1
ATOM 1717 C C . TRP A 1 255 ? 3.976 204.336 16.109 1.00 21.59 236 TRP A C 1
ATOM 1718 O O . TRP A 1 255 ? 4.964 203.945 15.471 1.00 23.58 236 TRP A O 1
ATOM 1729 N N . ASP A 1 256 ? 2.790 203.729 16.056 1.00 21.18 237 ASP A N 1
ATOM 1730 C CA . ASP A 1 256 ? 2.630 202.473 15.317 1.00 20.77 237 ASP A CA 1
ATOM 1731 C C . ASP A 1 256 ? 2.741 202.703 13.811 1.00 15.80 237 ASP A C 1
ATOM 1732 O O . ASP A 1 256 ? 2.342 203.758 13.329 1.00 16.30 237 ASP A O 1
ATOM 1737 N N . TRP A 1 257 ? 3.297 201.764 13.053 1.00 18.19 238 TRP A N 1
ATOM 1738 C CA . TRP A 1 257 ? 3.508 201.969 11.624 1.00 20.78 238 TRP A CA 1
ATOM 1739 C C . TRP A 1 257 ? 2.184 202.018 10.872 1.00 21.51 238 TRP A C 1
ATOM 1740 O O . TRP A 1 257 ? 2.057 202.692 9.854 1.00 13.76 238 TRP A O 1
ATOM 1751 N N . SER A 1 258 ? 1.186 201.283 11.357 1.00 22.18 239 SER A N 1
ATOM 1752 C CA . SER A 1 258 ? -0.060 201.212 10.589 1.00 22.58 239 SER A CA 1
ATOM 1753 C C . SER A 1 258 ? -0.767 202.551 10.578 1.00 22.31 239 SER A C 1
ATOM 1754 O O . SER A 1 258 ? -1.492 202.892 9.639 1.00 26.98 239 SER A O 1
ATOM 1757 N N . ALA A 1 259 ? -0.578 203.359 11.633 1.00 21.73 240 ALA A N 1
ATOM 1758 C CA . ALA A 1 259 ? -1.275 204.644 11.667 1.00 20.31 240 ALA A CA 1
ATOM 1759 C C . ALA A 1 259 ? -0.383 205.760 11.138 1.00 20.94 240 ALA A C 1
ATOM 1760 O O . ALA A 1 259 ? -0.714 206.940 11.137 1.00 18.73 240 ALA A O 1
ATOM 1762 N N . LEU A 1 260 ? 0.800 205.352 10.682 1.00 23.39 241 LEU A N 1
ATOM 1763 C CA . LEU A 1 260 ? 1.746 206.323 10.155 1.00 22.93 241 LEU A CA 1
ATOM 1764 C C . LEU A 1 260 ? 1.562 206.495 8.650 1.00 27.03 241 LEU A C 1
ATOM 1765 O O . LEU A 1 260 ? 1.445 205.517 7.917 1.00 36.47 241 LEU A O 1
ATOM 1770 N N . THR A 1 261 ? 1.542 207.754 8.253 1.00 26.38 242 THR A N 1
ATOM 1771 C CA . THR A 1 261 ? 1.424 208.167 6.863 1.00 27.89 242 THR A CA 1
ATOM 1772 C C . THR A 1 261 ? 2.727 208.826 6.434 1.00 27.11 242 THR A C 1
ATOM 1773 O O . THR A 1 261 ? 3.486 209.269 7.306 1.00 20.88 242 THR A O 1
ATOM 1777 N N . GLU A 1 262 ? 2.985 208.895 5.131 1.00 27.66 243 GLU A N 1
ATOM 1778 C CA . GLU A 1 262 ? 4.198 209.590 4.699 1.00 27.33 243 GLU A CA 1
ATOM 1779 C C . GLU A 1 262 ? 4.168 211.016 5.234 1.00 24.72 243 GLU A C 1
ATOM 1780 O O . GLU A 1 262 ? 5.164 211.533 5.757 1.00 17.50 243 GLU A O 1
ATOM 1786 N N . GLU A 1 263 ? 2.993 211.632 5.096 1.00 16.88 244 GLU A N 1
ATOM 1787 C CA . GLU A 1 263 ? 2.847 212.995 5.588 1.00 18.82 244 GLU A CA 1
ATOM 1788 C C . GLU A 1 263 ? 3.095 213.125 7.089 1.00 19.36 244 GLU A C 1
ATOM 1789 O O . GLU A 1 263 ? 3.813 214.043 7.506 1.00 17.99 244 GLU A O 1
ATOM 1795 N N . ALA A 1 264 ? 2.515 212.283 7.942 1.00 22.67 245 ALA A N 1
ATOM 1796 C CA . ALA A 1 264 ? 2.761 212.468 9.377 1.00 22.96 245 ALA A CA 1
ATOM 1797 C C . ALA A 1 264 ? 4.216 212.149 9.732 1.00 23.76 245 ALA A C 1
ATOM 1798 O O . ALA A 1 264 ? 4.806 212.878 10.536 1.00 24.02 245 ALA A O 1
ATOM 1800 N N . PHE A 1 265 ? 4.812 211.098 9.177 1.00 25.46 246 PHE A N 1
ATOM 1801 C CA . PHE A 1 265 ? 6.220 210.772 9.440 1.00 24.12 246 PHE A CA 1
ATOM 1802 C C . PHE A 1 265 ? 7.095 211.995 9.194 1.00 24.72 246 PHE A C 1
ATOM 1803 O O . PHE A 1 265 ? 7.962 212.339 9.996 1.00 25.23 246 PHE A O 1
ATOM 1811 N N . THR A 1 266 ? 6.845 212.661 8.072 1.00 24.19 247 THR A N 1
ATOM 1812 C CA . THR A 1 266 ? 7.609 213.838 7.676 1.00 23.28 247 THR A CA 1
ATOM 1813 C C . THR A 1 266 ? 7.382 215.005 8.613 1.00 22.06 247 THR A C 1
ATOM 1814 O O . THR A 1 266 ? 8.305 215.753 8.941 1.00 18.41 247 THR A O 1
ATOM 1818 N N . ARG A 1 267 ? 6.149 215.233 9.095 1.00 22.72 248 ARG A N 1
ATOM 1819 C CA . ARG A 1 267 ? 6.007 216.291 10.089 1.00 21.81 248 ARG A CA 1
ATOM 1820 C C . ARG A 1 267 ? 6.859 215.990 11.327 1.00 18.03 248 ARG A C 1
ATOM 1821 O O . ARG A 1 267 ? 7.445 216.906 11.883 1.00 23.32 248 ARG A O 1
ATOM 1829 N N . ILE A 1 268 ? 6.881 214.727 11.713 1.00 19.09 249 ILE A N 1
ATOM 1830 C CA . ILE A 1 268 ? 7.637 214.234 12.856 1.00 22.07 249 ILE A CA 1
ATOM 1831 C C . ILE A 1 268 ? 9.122 214.486 12.612 1.00 21.47 249 ILE A C 1
ATOM 1832 O O . ILE A 1 268 ? 9.821 215.061 13.443 1.00 19.28 249 ILE A O 1
ATOM 1837 N N . ILE A 1 269 ? 9.578 214.047 11.434 1.00 18.39 250 ILE A N 1
ATOM 1838 C CA . ILE A 1 269 ? 10.966 214.322 11.061 1.00 15.69 250 ILE A CA 1
ATOM 1839 C C . ILE A 1 269 ? 11.249 215.813 11.091 1.00 17.33 250 ILE A C 1
ATOM 1840 O O . ILE A 1 269 ? 12.182 216.285 11.742 1.00 19.05 250 ILE A O 1
ATOM 1845 N N . ASP A 1 270 ? 10.432 216.574 10.366 1.00 15.75 251 ASP A N 1
ATOM 1846 C CA . ASP A 1 270 ? 10.705 218.005 10.235 1.00 16.90 251 ASP A CA 1
ATOM 1847 C C . ASP A 1 270 ? 10.590 218.706 11.581 1.00 16.75 251 ASP A C 1
ATOM 1848 O O . ASP A 1 270 ? 11.395 219.599 11.876 1.00 17.17 251 ASP A O 1
ATOM 1853 N N . ASN A 1 271 ? 9.593 218.268 12.358 1.00 13.62 252 ASN A N 1
ATOM 1854 C CA . ASN A 1 271 ? 9.433 218.784 13.715 1.00 17.05 252 ASN A CA 1
ATOM 1855 C C . ASN A 1 271 ? 10.656 218.462 14.582 1.00 14.43 252 ASN A C 1
ATOM 1856 O O . ASN A 1 271 ? 11.198 219.37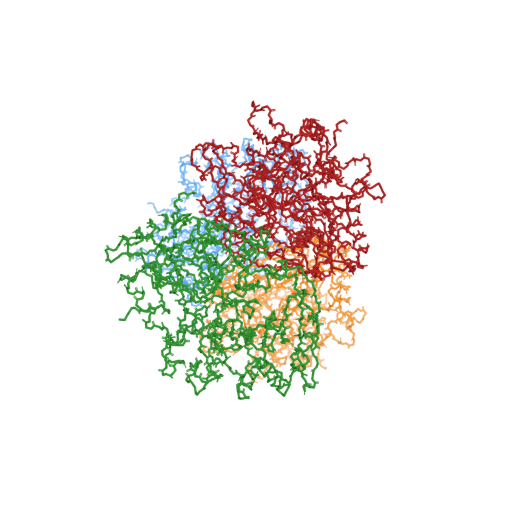5 15.217 1.00 14.52 252 ASN A O 1
ATOM 1861 N N . HIS A 1 272 ? 11.091 217.210 14.625 1.00 14.50 253 HIS A N 1
ATOM 1862 C CA . HIS A 1 272 ? 12.273 216.819 15.406 1.00 15.72 253 HIS A CA 1
ATOM 1863 C C . HIS A 1 272 ? 13.483 217.691 15.075 1.00 16.64 253 HIS A C 1
ATOM 1864 O O . HIS A 1 272 ? 14.116 218.243 15.986 1.00 18.17 253 HIS A O 1
ATOM 1871 N N . GLY A 1 273 ? 13.800 217.779 13.787 1.00 16.81 254 GLY A N 1
ATOM 1872 C CA . GLY A 1 273 ? 14.916 218.534 13.275 1.00 16.30 254 GLY A CA 1
ATOM 1873 C C . GLY A 1 273 ? 14.839 220.024 13.486 1.00 15.05 254 GLY A C 1
ATOM 1874 O O . GLY A 1 273 ? 15.859 220.667 13.768 1.00 16.65 254 GLY A O 1
ATOM 1875 N N . ALA A 1 274 ? 13.666 220.663 13.370 1.00 14.62 255 ALA A N 1
ATOM 1876 C CA . ALA A 1 274 ? 13.631 222.096 13.666 1.00 15.64 255 ALA A CA 1
ATOM 1877 C C . ALA A 1 274 ? 13.947 222.370 15.143 1.00 16.04 255 ALA A C 1
ATOM 1878 O O . ALA A 1 274 ? 14.549 223.405 15.422 1.00 20.37 255 ALA A O 1
ATOM 1880 N N . TRP A 1 275 ? 13.548 221.492 16.063 1.00 16.16 256 TRP A N 1
ATOM 1881 C CA . TRP A 1 275 ? 13.726 221.680 17.504 1.00 18.63 256 TRP A CA 1
ATOM 1882 C C . TRP A 1 275 ? 15.205 221.588 17.866 1.00 20.14 256 TRP A C 1
ATOM 1883 O O . TRP A 1 275 ? 15.753 222.409 18.607 1.00 22.40 256 TRP A O 1
ATOM 1894 N N . HIS A 1 276 ? 15.840 220.515 17.296 1.00 18.16 257 HIS A N 1
ATOM 1895 C CA . HIS A 1 276 ? 17.266 220.328 17.583 1.00 18.12 257 HIS A CA 1
ATOM 1896 C C . HIS A 1 276 ? 18.096 221.507 17.109 1.00 18.85 257 HIS A C 1
ATOM 1897 O O . HIS A 1 276 ? 19.097 221.848 17.736 1.00 18.36 257 HIS A O 1
ATOM 1904 N N . GLN A 1 277 ? 17.674 222.136 16.014 1.00 17.06 258 GLN A N 1
ATOM 1905 C CA . GLN A 1 277 ? 18.453 223.278 15.538 1.00 20.91 258 GLN A CA 1
ATOM 1906 C C . GLN A 1 277 ? 18.274 224.446 16.496 1.00 21.57 258 GLN A C 1
ATOM 1907 O O . GLN A 1 277 ? 19.139 225.314 16.597 1.00 18.88 258 GLN A O 1
ATOM 1913 N N . SER A 1 278 ? 17.051 224.640 17.206 1.00 25.40 259 SER A N 1
ATOM 1914 C CA . SER A 1 278 ? 16.833 225.748 18.128 1.00 24.83 259 SER A CA 1
ATOM 1915 C C . SER A 1 278 ? 17.358 225.417 19.522 1.00 24.34 259 SER A C 1
ATOM 1916 O O . SER A 1 278 ? 17.750 226.340 20.277 1.00 24.18 259 SER A O 1
ATOM 1919 N N . ASN A 1 279 ? 17.417 224.173 19.935 1.00 20.47 260 ASN A N 1
ATOM 1920 C CA . ASN A 1 279 ? 17.664 223.872 21.337 1.00 20.13 260 ASN A CA 1
ATOM 1921 C C . ASN A 1 279 ? 18.880 223.016 21.624 1.00 19.43 260 ASN A C 1
ATOM 1922 O O . ASN A 1 279 ? 18.745 221.797 21.741 1.00 19.06 260 ASN A O 1
ATOM 1927 N N . SER A 1 280 ? 20.061 223.611 21.770 1.00 25.38 261 SER A N 1
ATOM 1928 C CA . SER A 1 280 ? 21.187 222.850 22.297 1.00 30.96 261 SER A CA 1
ATOM 1929 C C . SER A 1 280 ? 22.335 223.755 22.761 1.00 30.17 261 SER A C 1
ATOM 1930 O O . SER A 1 280 ? 22.125 224.682 23.534 1.00 27.32 261 SER A O 1
ATOM 1933 N N . ALA A 1 281 ? 23.510 223.428 22.256 1.00 31.29 262 ALA A N 1
ATOM 1934 C CA . ALA A 1 281 ? 24.819 224.038 22.351 1.00 33.67 262 ALA A CA 1
ATOM 1935 C C . ALA A 1 281 ? 24.876 225.226 23.312 1.00 33.19 262 ALA A C 1
ATOM 1936 O O . ALA A 1 281 ? 24.976 226.371 22.853 1.00 28.74 262 ALA A O 1
ATOM 1938 N N . ALA A 1 282 ? 24.838 224.961 24.611 1.00 32.14 263 ALA A N 1
ATOM 1939 C CA . ALA A 1 282 ? 24.944 225.923 25.698 1.00 34.05 263 ALA A CA 1
ATOM 1940 C C . ALA A 1 282 ? 24.888 225.210 27.044 1.00 33.76 263 ALA A C 1
ATOM 1941 O O . ALA A 1 282 ? 25.183 224.020 27.130 1.00 30.72 263 ALA A O 1
ATOM 1943 N N . GLY A 1 283 ? 24.518 225.876 28.136 1.00 34.54 264 GLY A N 1
ATOM 1944 C CA . GLY A 1 283 ? 24.503 225.163 29.416 1.00 31.20 264 GLY A CA 1
ATOM 1945 C C . GLY A 1 283 ? 23.140 225.312 30.078 1.00 28.40 264 GLY A C 1
ATOM 1946 O O . GLY A 1 283 ? 23.077 225.741 31.228 1.00 32.70 264 GLY A O 1
ATOM 1947 N N . THR A 1 284 ? 22.106 224.968 29.327 1.00 25.47 265 THR A N 1
ATOM 1948 C CA . THR A 1 284 ? 20.699 225.154 29.631 1.00 22.94 265 THR A CA 1
ATOM 1949 C C . THR A 1 284 ? 20.006 223.894 30.120 1.00 20.49 265 THR A C 1
ATOM 1950 O O . THR A 1 284 ? 20.610 222.827 30.015 1.00 20.40 265 THR A O 1
ATOM 1954 N N . PRO A 1 285 ? 18.786 223.974 30.642 1.00 18.05 266 PRO A N 1
ATOM 1955 C CA . PRO A 1 285 ? 17.998 222.789 30.964 1.00 19.81 266 PRO A CA 1
ATOM 1956 C C . PRO A 1 285 ? 18.066 221.677 29.930 1.00 19.05 266 PRO A C 1
ATOM 1957 O O . PRO A 1 285 ? 18.255 220.505 30.253 1.00 17.90 266 PRO A O 1
ATOM 1961 N N . TYR A 1 286 ? 17.883 222.059 28.668 1.00 21.55 267 TYR A N 1
ATOM 1962 C CA . TYR A 1 286 ? 17.788 221.028 27.625 1.00 20.94 267 TYR A CA 1
ATOM 1963 C C . TYR A 1 286 ? 19.162 220.507 27.258 1.00 15.62 267 TYR A C 1
ATOM 1964 O O . TYR A 1 286 ? 19.274 219.454 26.628 1.00 8.22 267 TYR A O 1
ATOM 1973 N N . ALA A 1 287 ? 20.237 221.170 27.666 1.00 13.90 268 ALA A N 1
ATOM 1974 C CA . ALA A 1 287 ? 21.563 220.561 27.523 1.00 12.72 268 ALA A CA 1
ATOM 1975 C C . ALA A 1 287 ? 21.651 219.254 28.290 1.00 11.52 268 ALA A C 1
ATOM 1976 O O . ALA A 1 287 ? 22.472 218.385 27.988 1.00 15.89 268 ALA A O 1
ATOM 1978 N N . SER A 1 288 ? 20.797 219.057 29.306 1.00 14.25 269 SER A N 1
ATOM 1979 C CA . SER A 1 288 ? 20.900 217.836 30.090 1.00 13.67 269 SER A CA 1
ATOM 1980 C C . SER A 1 288 ? 20.011 216.718 29.558 1.00 15.63 269 SER A C 1
ATOM 1981 O O . SER A 1 288 ? 20.076 215.620 30.110 1.00 17.00 269 SER A O 1
ATOM 1984 N N . MET A 1 289 ? 19.227 216.982 28.523 1.00 14.28 270 MET A N 1
ATOM 1985 C CA . MET A 1 289 ? 18.376 215.941 27.919 1.00 13.68 270 MET A CA 1
ATOM 1986 C C . MET A 1 289 ? 19.117 215.143 26.864 1.00 15.87 270 MET A C 1
ATOM 1987 O O . MET A 1 289 ? 19.944 215.689 26.125 1.00 17.74 270 MET A O 1
ATOM 1992 N N . HIS A 1 290 ? 18.858 213.844 26.749 1.00 15.50 271 HIS A N 1
ATOM 1993 C CA . HIS A 1 290 ? 19.343 213.036 25.637 1.00 18.61 271 HIS A CA 1
ATOM 1994 C C . HIS A 1 290 ? 18.182 212.252 25.021 1.00 19.93 271 HIS A C 1
ATOM 1995 O O . HIS A 1 290 ? 17.292 211.797 25.754 1.00 16.05 271 HIS A O 1
ATOM 2002 N N . SER A 1 291 ? 18.183 212.097 23.697 1.00 16.40 272 SER A N 1
ATOM 2003 C CA . SER A 1 291 ? 17.224 211.211 23.054 1.00 14.65 272 SER A CA 1
ATOM 2004 C C . SER A 1 291 ? 17.854 210.518 21.843 1.00 14.16 272 SER A C 1
ATOM 2005 O O . SER A 1 291 ? 18.716 211.081 21.183 1.00 13.15 272 SER A O 1
ATOM 2008 N N . VAL A 1 292 ? 17.350 209.319 21.610 1.00 15.78 273 VAL A N 1
ATOM 2009 C CA . VAL A 1 292 ? 17.605 208.503 20.439 1.00 15.39 273 VAL A CA 1
ATOM 2010 C C . VAL A 1 292 ? 16.279 208.218 19.729 1.00 15.50 273 VAL A C 1
ATOM 2011 O O . VAL A 1 292 ? 15.355 207.714 20.363 1.00 11.42 273 VAL A O 1
ATOM 2015 N N . PHE A 1 293 ? 16.195 208.573 18.454 1.00 14.49 274 PHE A N 1
ATOM 2016 C CA . PHE A 1 293 ? 14.932 208.296 17.734 1.00 14.41 274 PHE A CA 1
ATOM 2017 C C . PHE A 1 293 ? 15.195 207.074 16.868 1.00 12.10 274 PHE A C 1
ATOM 2018 O O . PHE A 1 293 ? 15.930 207.166 15.896 1.00 14.63 274 PHE A O 1
ATOM 2026 N N . TYR A 1 294 ? 14.619 205.934 17.250 1.00 13.37 275 TYR A N 1
ATOM 2027 C CA . TYR A 1 294 ? 14.858 204.720 16.488 1.00 14.80 275 TYR A CA 1
ATOM 2028 C C . TYR A 1 294 ? 13.805 204.617 15.372 1.00 15.54 275 TYR A C 1
ATOM 2029 O O . TYR A 1 294 ? 12.674 204.247 15.660 1.00 20.06 275 TYR A O 1
ATOM 2038 N N . LEU A 1 295 ? 14.269 204.961 14.177 1.00 16.02 276 LEU A N 1
ATOM 2039 C CA . LEU A 1 295 ? 13.408 204.874 13.002 1.00 16.62 276 LEU A CA 1
ATOM 2040 C C . LEU A 1 295 ? 13.491 203.478 12.383 1.00 14.91 276 LEU A C 1
ATOM 2041 O O . LEU A 1 295 ? 14.194 203.279 11.396 1.00 19.30 276 LEU A O 1
ATOM 2046 N N . ASN A 1 296 ? 12.772 202.556 12.999 1.00 14.82 277 ASN A N 1
ATOM 2047 C CA . ASN A 1 296 ? 12.663 201.176 12.589 1.00 17.53 277 ASN A CA 1
ATOM 2048 C C . ASN A 1 296 ? 11.897 200.998 11.277 1.00 17.73 277 ASN A C 1
ATOM 2049 O O . ASN A 1 296 ? 11.082 201.847 10.919 1.00 16.06 277 ASN A O 1
ATOM 2054 N N . SER A 1 297 ? 12.153 199.883 10.600 1.00 18.31 278 SER A N 1
ATOM 2055 C CA . SER A 1 297 ? 11.422 199.520 9.393 1.00 22.42 278 SER A CA 1
ATOM 2056 C C . SER A 1 297 ? 10.000 199.043 9.700 1.00 23.37 278 SER A C 1
ATOM 2057 O O . SER A 1 297 ? 9.692 198.841 10.874 1.00 21.12 278 SER A O 1
ATOM 2060 N N . ARG A 1 298 ? 9.187 198.876 8.668 1.00 23.56 279 ARG A N 1
ATOM 2061 C CA . ARG A 1 298 ? 7.854 198.315 8.674 1.00 26.10 279 ARG A CA 1
ATOM 2062 C C . ARG A 1 298 ? 7.899 196.781 8.646 1.00 24.77 279 ARG A C 1
ATOM 2063 O O . ARG A 1 298 ? 7.417 196.095 7.749 1.00 41.37 279 ARG A O 1
ATOM 2071 N N . ALA A 1 299 ? 8.467 196.265 9.717 1.00 19.27 280 ALA A N 1
ATOM 2072 C CA . ALA A 1 299 ? 8.358 194.885 10.159 1.00 18.54 280 ALA A CA 1
ATOM 2073 C C . ALA A 1 299 ? 8.450 194.931 11.688 1.00 19.69 280 ALA A C 1
ATOM 2074 O O . ALA A 1 299 ? 7.978 194.051 12.408 1.00 21.31 280 ALA A O 1
ATOM 2076 N N . ALA A 1 300 ? 9.073 196.021 12.136 1.00 16.27 281 ALA A N 1
ATOM 2077 C CA . ALA A 1 300 ? 9.394 196.234 13.532 1.00 17.67 281 ALA A CA 1
ATOM 2078 C C . ALA A 1 300 ? 8.157 196.606 14.343 1.00 19.85 281 ALA A C 1
ATOM 2079 O O . ALA A 1 300 ? 8.116 196.459 15.564 1.00 25.24 281 ALA A O 1
ATOM 2081 N N . GLY A 1 301 ? 7.159 197.119 13.637 1.00 18.77 282 GLY A N 1
ATOM 2082 C CA . GLY A 1 301 ? 5.910 197.512 14.245 1.00 18.54 282 GLY A CA 1
ATOM 2083 C C . GLY A 1 301 ? 5.766 198.988 14.535 1.00 20.42 282 GLY A C 1
ATOM 2084 O O . GLY A 1 301 ? 4.696 199.577 14.338 1.00 21.38 282 GLY A O 1
ATOM 2085 N N . GLN A 1 302 ? 6.833 199.622 15.017 1.00 19.66 283 GLN A N 1
ATOM 2086 C CA . GLN A 1 302 ? 6.768 201.025 15.383 1.00 18.97 283 GLN A CA 1
ATOM 2087 C C . GLN A 1 302 ? 8.140 201.686 15.410 1.00 17.91 283 GLN A C 1
ATOM 2088 O O . GLN A 1 302 ? 9.146 201.007 15.549 1.00 17.71 283 GLN A O 1
ATOM 2094 N N . ILE A 1 303 ? 8.123 203.000 15.301 1.00 17.40 284 ILE A N 1
ATOM 2095 C CA . ILE A 1 303 ? 9.236 203.903 15.488 1.00 15.97 284 ILE A CA 1
ATOM 2096 C C . ILE A 1 303 ? 9.217 204.384 16.940 1.00 17.87 284 ILE A C 1
ATOM 2097 O O . ILE A 1 303 ? 8.165 204.559 17.554 1.00 18.27 284 ILE A O 1
ATOM 2102 N N . LEU A 1 304 ? 10.402 204.559 17.520 1.00 17.54 285 LEU A N 1
ATOM 2103 C CA . LEU A 1 304 ? 10.418 204.843 18.959 1.00 17.10 285 LEU A CA 1
ATOM 2104 C C . LEU A 1 304 ? 11.369 205.978 19.285 1.00 15.33 285 LEU A C 1
ATOM 2105 O O . LEU A 1 304 ? 12.531 205.990 18.884 1.00 16.67 285 LEU A O 1
ATOM 2110 N N . LEU A 1 305 ? 10.866 206.946 20.024 1.00 13.89 286 LEU A N 1
ATOM 2111 C CA . LEU A 1 305 ? 11.649 208.081 20.511 1.00 14.66 286 LEU A CA 1
ATOM 2112 C C . LEU A 1 305 ? 11.992 207.833 21.985 1.00 15.49 286 LEU A C 1
ATOM 2113 O O . LEU A 1 305 ? 11.067 207.839 22.801 1.00 16.16 286 LEU A O 1
ATOM 2118 N N . ASP A 1 306 ? 13.254 207.611 22.309 1.00 16.76 287 ASP A N 1
ATOM 2119 C CA . ASP A 1 306 ? 13.700 207.284 23.661 1.00 15.92 287 ASP A CA 1
ATOM 2120 C C . ASP A 1 306 ? 14.434 208.459 24.291 1.00 17.99 287 ASP A C 1
ATOM 2121 O O . ASP A 1 306 ? 15.568 208.784 23.949 1.00 22.01 287 ASP A O 1
ATOM 2126 N N . ILE A 1 307 ? 13.796 209.121 25.247 1.00 16.59 288 ILE A N 1
ATOM 2127 C CA . ILE A 1 307 ? 14.286 210.380 25.780 1.00 17.91 288 ILE A CA 1
ATOM 2128 C C . ILE A 1 307 ? 14.684 210.280 27.248 1.00 17.26 288 ILE A C 1
ATOM 2129 O O . ILE A 1 307 ? 14.071 209.557 28.041 1.00 15.25 288 ILE A O 1
ATOM 2134 N N . GLN A 1 308 ? 15.737 210.996 27.660 1.00 12.60 289 GLN A N 1
ATOM 2135 C CA . GLN A 1 308 ? 16.064 210.914 29.089 1.00 13.90 289 GLN A CA 1
ATOM 2136 C C . GLN A 1 308 ? 16.629 212.237 29.598 1.00 15.10 289 GLN A C 1
ATOM 2137 O O . GLN A 1 308 ? 17.107 213.041 28.806 1.00 16.12 289 GLN A O 1
ATOM 2143 N N . ILE A 1 309 ? 16.563 212.457 30.908 1.00 15.44 290 ILE A N 1
ATOM 2144 C CA . ILE A 1 309 ? 17.074 213.671 31.525 1.00 15.01 290 ILE A CA 1
ATOM 2145 C C . ILE A 1 309 ? 17.305 213.457 33.026 1.00 18.68 290 ILE A C 1
ATOM 2146 O O . ILE A 1 309 ? 16.741 212.541 33.621 1.00 23.69 290 ILE A O 1
ATOM 2151 N N . ASP A 1 310 ? 18.131 214.308 33.626 1.00 17.83 291 ASP A N 1
ATOM 2152 C CA . ASP A 1 310 ? 18.395 214.229 35.067 1.00 16.38 291 ASP A CA 1
ATOM 2153 C C . ASP A 1 310 ? 17.098 214.547 35.800 1.00 16.64 291 ASP A C 1
ATOM 2154 O O . ASP A 1 310 ? 16.596 215.673 35.722 1.00 13.38 291 ASP A O 1
ATOM 2159 N N . GLY A 1 311 ? 16.570 213.553 36.490 1.00 15.60 292 GLY A N 1
ATOM 2160 C CA . GLY A 1 311 ? 15.361 213.695 37.268 1.00 19.81 292 GLY A CA 1
ATOM 2161 C C . GLY A 1 311 ? 15.475 214.676 38.416 1.00 21.85 292 GLY A C 1
ATOM 2162 O O . GLY A 1 311 ? 14.477 214.962 39.091 1.00 27.07 292 GLY A O 1
ATOM 2163 N N . GLY A 1 312 ? 16.657 215.220 38.682 1.00 19.34 293 GLY A N 1
ATOM 2164 C CA . GLY A 1 312 ? 16.792 216.212 39.737 1.00 14.05 293 GLY A CA 1
ATOM 2165 C C . GLY A 1 312 ? 16.733 217.632 39.249 1.00 18.95 293 GLY A C 1
ATOM 2166 O O . GLY A 1 312 ? 16.930 218.557 40.064 1.00 19.77 293 GLY A O 1
ATOM 2167 N N . LEU A 1 313 ? 16.495 217.889 37.949 1.00 19.61 294 LEU A N 1
ATOM 2168 C CA . LEU A 1 313 ? 16.482 219.318 37.604 1.00 22.88 294 LEU A CA 1
ATOM 2169 C C . LEU A 1 313 ? 15.042 219.838 37.620 1.00 23.12 294 LEU A C 1
ATOM 2170 O O . LEU A 1 313 ? 14.094 219.163 37.226 1.00 23.54 294 LEU A O 1
ATOM 2175 N N . ASP A 1 314 ? 14.914 221.061 38.070 1.00 24.05 295 ASP A N 1
ATOM 2176 C CA . ASP A 1 314 ? 13.653 221.784 38.183 1.00 19.81 295 ASP A CA 1
ATOM 2177 C C . ASP A 1 314 ? 12.799 221.600 36.933 1.00 17.28 295 ASP A C 1
ATOM 2178 O O . ASP A 1 314 ? 13.293 221.709 35.828 1.00 15.43 295 ASP A O 1
ATOM 2183 N N . GLY A 1 315 ? 11.497 221.361 37.149 1.00 23.16 296 GLY A N 1
ATOM 2184 C CA . GLY A 1 315 ? 10.545 221.189 36.059 1.00 21.23 296 GLY A CA 1
ATOM 2185 C C . GLY A 1 315 ? 11.072 220.212 35.018 1.00 20.64 296 GLY A C 1
ATOM 2186 O O . GLY A 1 315 ? 11.003 220.492 33.815 1.00 18.33 296 GLY A O 1
ATOM 2187 N N . ALA A 1 316 ? 11.602 219.099 35.520 1.00 20.11 297 ALA A N 1
ATOM 2188 C CA . ALA A 1 316 ? 12.151 218.049 34.678 1.00 21.79 297 ALA A CA 1
ATOM 2189 C C . ALA A 1 316 ? 11.090 217.442 33.772 1.00 23.12 297 ALA A C 1
ATOM 2190 O O . ALA A 1 316 ? 11.237 217.314 32.558 1.00 28.12 297 ALA A O 1
ATOM 2192 N N . GLU A 1 317 ? 9.977 217.037 34.390 1.00 20.77 298 GLU A N 1
ATOM 2193 C CA . GLU A 1 317 ? 8.905 216.384 33.650 1.00 20.47 298 GLU A CA 1
ATOM 2194 C C . GLU A 1 317 ? 8.359 217.286 32.543 1.00 17.86 298 GLU A C 1
ATOM 2195 O O . GLU A 1 317 ? 8.040 216.824 31.449 1.00 17.69 298 GLU A O 1
ATOM 2201 N N . ALA A 1 318 ? 8.270 218.564 32.864 1.00 20.16 299 ALA A N 1
ATOM 2202 C CA . ALA A 1 318 ? 7.777 219.634 32.015 1.00 21.51 299 ALA A CA 1
ATOM 2203 C C . ALA A 1 318 ? 8.622 219.835 30.765 1.00 23.17 299 ALA A C 1
ATOM 2204 O O . ALA A 1 318 ? 8.076 219.997 29.667 1.00 18.86 299 ALA A O 1
ATOM 2206 N N . LEU A 1 319 ? 9.955 219.831 30.881 1.00 22.66 300 LEU A N 1
ATOM 2207 C CA . LEU A 1 319 ? 10.733 219.957 29.649 1.00 24.13 300 LEU A CA 1
ATOM 2208 C C . LEU A 1 319 ? 10.534 218.745 28.745 1.00 19.19 300 LEU A C 1
ATOM 2209 O O . LEU A 1 319 ? 10.632 218.849 27.521 1.00 18.86 300 LEU A O 1
ATOM 2214 N N . LEU A 1 320 ? 10.264 217.577 29.318 1.00 16.97 301 LEU A N 1
ATOM 2215 C CA . LEU A 1 320 ? 10.170 216.388 28.449 1.00 17.64 301 LEU A CA 1
ATOM 2216 C C . LEU A 1 320 ? 8.849 216.404 27.697 1.00 18.18 301 LEU A C 1
ATOM 2217 O O . LEU A 1 320 ? 8.770 216.216 26.474 1.00 18.48 301 LEU A O 1
ATOM 2222 N N . ASN A 1 321 ? 7.705 216.650 28.354 1.00 16.62 302 ASN A N 1
ATOM 2223 C CA . ASN A 1 321 ? 6.495 216.576 27.519 1.00 21.39 302 ASN A CA 1
ATOM 2224 C C . ASN A 1 321 ? 6.407 217.789 26.593 1.00 22.10 302 ASN A C 1
ATOM 2225 O O . ASN A 1 321 ? 5.736 217.723 25.563 1.00 20.49 302 ASN A O 1
ATOM 2230 N N . ASP A 1 322 ? 7.086 218.882 26.916 1.00 22.50 303 ASP A N 1
ATOM 2231 C CA . ASP A 1 322 ? 7.103 220.052 26.033 1.00 21.87 303 ASP A CA 1
ATOM 2232 C C . ASP A 1 322 ? 7.849 219.731 24.738 1.00 18.46 303 ASP A C 1
ATOM 2233 O O . ASP A 1 322 ? 7.517 220.221 23.663 1.00 22.06 303 ASP A O 1
ATOM 2238 N N . PHE A 1 323 ? 8.873 218.893 24.838 1.00 14.42 304 PHE A N 1
ATOM 2239 C CA . PHE A 1 323 ? 9.654 218.476 23.673 1.00 15.38 304 PHE A CA 1
ATOM 2240 C C . PHE A 1 323 ? 8.818 217.558 22.791 1.00 15.51 304 PHE A C 1
ATOM 2241 O O . PHE A 1 323 ? 8.628 217.869 21.610 1.00 22.05 304 PHE A O 1
ATOM 2249 N N . VAL A 1 324 ? 8.292 216.458 23.309 1.00 14.36 305 VAL A N 1
ATOM 2250 C CA . VAL A 1 324 ? 7.488 215.595 22.438 1.00 19.18 305 VAL A CA 1
ATOM 2251 C C . VAL A 1 324 ? 6.287 216.363 21.881 1.00 21.95 305 VAL A C 1
ATOM 2252 O O . VAL A 1 324 ? 5.870 216.114 20.755 1.00 18.52 305 VAL A O 1
ATOM 2256 N N . ALA A 1 325 ? 5.751 217.301 22.668 1.00 22.25 306 ALA A N 1
ATOM 2257 C CA . ALA A 1 325 ? 4.637 218.089 22.134 1.00 23.08 306 ALA A CA 1
ATOM 2258 C C . ALA A 1 325 ? 5.122 218.891 20.929 1.00 22.84 306 ALA A C 1
ATOM 2259 O O . ALA A 1 325 ? 4.373 219.223 20.001 1.00 23.92 306 ALA A O 1
ATOM 2261 N N . ALA A 1 326 ? 6.418 219.213 20.911 1.00 19.25 307 ALA A N 1
ATOM 2262 C CA . ALA A 1 326 ? 6.948 219.908 19.727 1.00 17.18 307 ALA A CA 1
ATOM 2263 C C . ALA A 1 326 ? 7.168 218.906 18.601 1.00 15.45 307 ALA A C 1
ATOM 2264 O O . ALA A 1 326 ? 6.963 219.185 17.421 1.00 23.52 307 ALA A O 1
ATOM 2266 N N . VAL A 1 327 ? 7.584 217.698 18.953 1.00 16.16 308 VAL A N 1
ATOM 2267 C CA . VAL A 1 327 ? 7.876 216.661 17.973 1.00 19.11 308 VAL A CA 1
ATOM 2268 C C . VAL A 1 327 ? 6.685 216.259 17.132 1.00 21.76 308 VAL A C 1
ATOM 2269 O O . VAL A 1 327 ? 6.777 216.038 15.918 1.00 26.96 308 VAL A O 1
ATOM 2273 N N . ASN A 1 328 ? 5.499 216.124 17.729 1.00 23.14 309 ASN A N 1
ATOM 2274 C CA . ASN A 1 328 ? 4.428 215.659 16.812 1.00 25.06 309 ASN A CA 1
ATOM 2275 C C . ASN A 1 328 ? 3.327 216.704 16.743 1.00 23.58 309 ASN A C 1
ATOM 2276 O O . ASN A 1 328 ? 2.149 216.377 16.579 1.00 21.93 309 ASN A O 1
ATOM 2281 N N . GLU A 1 329 ? 3.708 217.978 16.846 1.00 23.49 310 GLU A N 1
ATOM 2282 C CA . GLU A 1 329 ? 2.701 219.029 16.775 1.00 28.69 310 GLU A CA 1
ATOM 2283 C C . GLU A 1 329 ? 1.838 218.945 15.523 1.00 33.51 310 GLU A C 1
ATOM 2284 O O . GLU A 1 329 ? 0.609 218.849 15.605 1.00 42.99 310 GLU A O 1
ATOM 2290 N N . GLY A 1 330 ? 2.430 218.951 14.326 1.00 31.61 311 GLY A N 1
ATOM 2291 C CA . GLY A 1 330 ? 1.567 218.950 13.141 1.00 30.39 311 GLY A CA 1
ATOM 2292 C C . GLY A 1 330 ? 1.181 217.558 12.674 1.00 28.40 311 GLY A C 1
ATOM 2293 O O . GLY A 1 330 ? 0.832 217.369 11.513 1.00 35.34 311 GLY A O 1
ATOM 2294 N N . THR A 1 331 ? 1.247 216.584 13.569 1.00 25.26 312 THR A N 1
ATOM 2295 C CA . THR A 1 331 ? 1.079 215.180 13.213 1.00 27.67 312 THR A CA 1
ATOM 2296 C C . THR A 1 331 ? -0.379 214.781 13.181 1.00 31.49 312 THR A C 1
ATOM 2297 O O . THR A 1 331 ? -1.273 215.448 13.697 1.00 32.58 312 THR A O 1
ATOM 2301 N N . GLY A 1 332 ? -0.641 213.640 12.543 1.00 35.47 313 GLY A N 1
ATOM 2302 C CA . GLY A 1 332 ? -2.014 213.151 12.509 1.00 36.49 313 GLY A CA 1
ATOM 2303 C C . GLY A 1 332 ? -2.225 212.047 13.518 1.00 35.63 313 GLY A C 1
ATOM 2304 O O . GLY A 1 332 ? -3.369 211.649 13.726 1.00 35.16 313 GLY A O 1
ATOM 2305 N N . VAL A 1 333 ? -1.141 211.549 14.132 1.00 34.75 314 VAL A N 1
ATOM 2306 C CA . VAL A 1 333 ? -1.329 210.416 15.044 1.00 33.41 314 VAL A CA 1
ATOM 2307 C C . VAL A 1 333 ? -0.807 210.717 16.441 1.00 33.05 314 VAL A C 1
ATOM 2308 O O . VAL A 1 333 ? 0.171 211.440 16.632 1.00 35.58 314 VAL A O 1
ATOM 2312 N N . GLU A 1 334 ? -1.485 210.143 17.442 1.00 31.82 315 GLU A N 1
ATOM 2313 C CA . GLU A 1 334 ? -1.084 210.394 18.820 1.00 30.51 315 GLU A CA 1
ATOM 2314 C C . GLU A 1 334 ? -0.342 209.207 19.437 1.00 26.58 315 GLU A C 1
ATOM 2315 O O . GLU A 1 334 ? -0.820 208.077 19.412 1.00 23.56 315 GLU A O 1
ATOM 2321 N N . PRO A 1 335 ? 0.851 209.492 19.953 1.00 22.79 316 PRO A N 1
ATOM 2322 C CA . PRO A 1 335 ? 1.743 208.434 20.409 1.00 19.04 316 PRO A CA 1
ATOM 2323 C C . PRO A 1 335 ? 1.373 207.876 21.779 1.00 20.47 316 PRO A C 1
ATOM 2324 O O . PRO A 1 335 ? 0.597 208.499 22.501 1.00 23.96 316 PRO A O 1
ATOM 2328 N N . ALA A 1 336 ? 1.977 206.730 22.087 1.00 19.47 317 ALA A N 1
ATOM 2329 C CA . ALA A 1 336 ? 1.999 206.192 23.437 1.00 19.26 317 ALA A CA 1
ATOM 2330 C C . ALA A 1 336 ? 3.190 206.777 24.199 1.00 24.25 317 ALA A C 1
ATOM 2331 O O . ALA A 1 336 ? 4.212 207.169 23.628 1.00 16.92 317 ALA A O 1
ATOM 2333 N N . VAL A 1 337 ? 3.033 206.844 25.517 1.00 25.28 318 VAL A N 1
ATOM 2334 C CA . VAL A 1 337 ? 4.093 207.393 26.355 1.00 24.18 318 VAL A CA 1
ATOM 2335 C C . VAL A 1 337 ? 4.310 206.522 27.581 1.00 24.11 318 VAL A C 1
ATOM 2336 O O . VAL A 1 337 ? 3.383 206.324 28.364 1.00 35.50 318 VAL A O 1
ATOM 2340 N N . GLN A 1 338 ? 5.516 206.002 27.752 1.00 22.48 319 GLN A N 1
ATOM 2341 C CA . GLN A 1 338 ? 5.868 205.290 28.975 1.00 25.62 319 GLN A CA 1
ATOM 2342 C C . GLN A 1 338 ? 6.901 206.105 29.744 1.00 25.99 319 GLN A C 1
ATOM 2343 O O . GLN A 1 338 ? 7.914 206.523 29.198 1.00 16.56 319 GLN A O 1
ATOM 2349 N N . ARG A 1 339 ? 6.584 206.341 31.015 1.00 24.06 320 ARG A N 1
ATOM 2350 C CA . ARG A 1 339 ? 7.419 207.173 31.871 1.00 24.81 320 ARG A CA 1
ATOM 2351 C C . ARG A 1 339 ? 7.980 206.361 33.033 1.00 23.80 320 ARG A C 1
ATOM 2352 O O . ARG A 1 339 ? 7.397 205.386 33.503 1.00 22.49 320 ARG A O 1
ATOM 2360 N N . SER A 1 340 ? 9.157 206.764 33.504 1.00 22.77 321 SER A N 1
ATOM 2361 C CA . SER A 1 340 ? 9.763 206.069 34.636 1.00 23.69 321 SER A CA 1
ATOM 2362 C C . SER A 1 340 ? 10.919 206.889 35.200 1.00 21.67 321 SER A C 1
ATOM 2363 O O . SER A 1 340 ? 11.614 207.569 34.440 1.00 19.98 321 SER A O 1
ATOM 2366 N N . THR A 1 341 ? 11.088 206.806 36.518 1.00 18.50 322 THR A N 1
ATOM 2367 C CA . THR A 1 341 ? 12.237 207.456 37.150 1.00 22.26 322 THR A CA 1
ATOM 2368 C C . THR A 1 341 ? 13.031 206.394 37.922 1.00 22.87 322 THR A C 1
ATOM 2369 O O . THR A 1 341 ? 12.506 205.758 38.839 1.00 22.71 322 THR A O 1
ATOM 2373 N N . GLU A 1 342 ? 14.283 206.227 37.502 1.00 20.58 323 GLU A N 1
ATOM 2374 C CA . GLU A 1 342 ? 15.147 205.207 38.057 1.00 18.40 323 GLU A CA 1
ATOM 2375 C C . GLU A 1 342 ? 16.474 205.778 38.543 1.00 15.41 323 GLU A C 1
ATOM 2376 O O . GLU A 1 342 ? 16.867 206.864 38.151 1.00 13.00 323 GLU A O 1
ATOM 2382 N N . PRO A 1 343 ? 17.160 205.054 39.409 1.00 14.79 324 PRO A N 1
ATOM 2383 C CA . PRO A 1 343 ? 18.472 205.531 39.858 1.00 15.62 324 PRO A CA 1
ATOM 2384 C C . PRO A 1 343 ? 19.428 205.612 38.672 1.00 14.58 324 PRO A C 1
ATOM 2385 O O . PRO A 1 343 ? 19.414 204.751 37.783 1.00 11.58 324 PRO A O 1
ATOM 2389 N N . TRP A 1 344 ? 20.243 206.669 38.675 1.00 14.32 325 TRP A N 1
ATOM 2390 C CA . TRP A 1 344 ? 21.159 206.878 37.558 1.00 16.93 325 TRP A CA 1
ATOM 2391 C C . TRP A 1 344 ? 22.013 205.658 37.232 1.00 16.67 325 TRP A C 1
ATOM 2392 O O . TRP A 1 344 ? 22.128 205.294 36.049 1.00 20.61 325 TRP A O 1
ATOM 2403 N N . LEU A 1 345 ? 22.639 204.994 38.194 1.00 14.45 326 LEU A N 1
ATOM 2404 C CA . LEU A 1 345 ? 23.496 203.868 37.812 1.00 15.90 326 LEU A CA 1
ATOM 2405 C C . LEU A 1 345 ? 22.679 202.698 37.269 1.00 14.53 326 LEU A C 1
ATOM 2406 O O . LEU A 1 345 ? 23.005 202.080 36.262 1.00 11.72 326 LEU A O 1
ATOM 2411 N N . ARG A 1 346 ? 21.578 202.395 37.949 1.00 14.56 327 ARG A N 1
ATOM 2412 C CA . ARG A 1 346 ? 20.719 201.293 37.514 1.00 15.43 327 ARG A CA 1
ATOM 2413 C C . ARG A 1 346 ? 20.275 201.501 36.076 1.00 12.76 327 ARG A C 1
ATOM 2414 O O . ARG A 1 346 ? 20.374 200.595 35.243 1.00 17.15 327 ARG A O 1
ATOM 2422 N N . ALA A 1 347 ? 19.785 202.700 35.785 1.00 15.37 328 ALA A N 1
ATOM 2423 C CA . ALA A 1 347 ? 19.293 203.001 34.442 1.00 17.03 328 ALA A CA 1
ATOM 2424 C C . ALA A 1 347 ? 20.418 202.872 33.414 1.00 18.25 328 ALA A C 1
ATOM 2425 O O . ALA A 1 347 ? 20.233 202.328 32.327 1.00 20.83 328 ALA A O 1
ATOM 2427 N N . THR A 1 348 ? 21.582 203.369 33.806 1.00 19.60 329 THR A N 1
ATOM 2428 C CA . THR A 1 348 ? 22.835 203.379 33.087 1.00 17.74 329 THR A CA 1
ATOM 2429 C C . THR A 1 348 ? 23.356 201.981 32.751 1.00 20.17 329 THR A C 1
ATOM 2430 O O . THR A 1 348 ? 23.990 201.818 31.700 1.00 18.66 329 THR A O 1
ATOM 2434 N N . LEU A 1 349 ? 23.118 200.999 33.603 1.00 19.61 330 LEU A N 1
ATOM 2435 C CA . LEU A 1 349 ? 23.702 199.670 33.480 1.00 18.67 330 LEU A CA 1
ATOM 2436 C C . LEU A 1 349 ? 22.711 198.663 32.907 1.00 21.20 330 LEU A C 1
ATOM 2437 O O . LEU A 1 349 ? 22.853 197.443 33.070 1.00 24.43 330 LEU A O 1
ATOM 2442 N N . ALA A 1 350 ? 21.680 199.117 32.213 1.00 24.65 331 ALA A N 1
ATOM 2443 C CA . ALA A 1 350 ? 20.797 198.183 31.528 1.00 28.48 331 ALA A CA 1
ATOM 2444 C C . ALA A 1 350 ? 21.474 197.544 30.324 1.00 34.71 331 ALA A C 1
ATOM 2445 O O . ALA A 1 350 ? 21.874 198.208 29.362 1.00 31.48 331 ALA A O 1
ATOM 2447 N N . ASN A 1 351 ? 21.580 196.211 30.325 1.00 39.13 332 ASN A N 1
ATOM 2448 C CA . ASN A 1 351 ? 22.018 195.530 29.103 1.00 41.14 332 ASN A CA 1
ATOM 2449 C C . ASN A 1 351 ? 20.837 195.368 28.143 1.00 40.27 332 ASN A C 1
ATOM 2450 O O . ASN A 1 351 ? 20.447 194.258 27.776 1.00 42.22 332 ASN A O 1
ATOM 2455 N N . LYS A 1 352 ? 20.233 196.500 27.755 1.00 38.41 333 LYS A N 1
ATOM 2456 C CA . LYS A 1 352 ? 19.152 196.439 26.780 1.00 37.46 333 LYS A CA 1
ATOM 2457 C C . LYS A 1 352 ? 19.683 196.593 25.358 1.00 37.20 333 LYS A C 1
ATOM 2458 O O . LYS A 1 352 ? 19.090 197.268 24.520 1.00 38.34 333 LYS A O 1
ATOM 2464 N N . PHE A 1 353 ? 20.828 195.954 25.085 1.00 32.77 334 PHE A N 1
ATOM 2465 C CA . PHE A 1 353 ? 21.361 195.893 23.726 1.00 30.89 334 PHE A CA 1
ATOM 2466 C C . PHE A 1 353 ? 21.621 194.437 23.329 1.00 29.61 334 PHE A C 1
ATOM 2467 O O . PHE A 1 353 ? 22.623 194.105 22.718 1.00 29.60 334 PHE A O 1
ATOM 2475 N N . ASP A 1 354 ? 20.672 193.583 23.707 1.00 31.07 335 ASP A N 1
ATOM 2476 C CA . ASP A 1 354 ? 20.718 192.149 23.456 1.00 33.89 335 ASP A CA 1
ATOM 2477 C C . ASP A 1 354 ? 20.814 191.847 21.966 1.00 36.29 335 ASP A C 1
ATOM 2478 O O . ASP A 1 354 ? 19.949 192.268 21.186 1.00 41.91 335 ASP A O 1
ATOM 2483 N N . THR A 1 355 ? 21.838 191.094 21.566 1.00 35.76 336 THR A N 1
ATOM 2484 C CA . THR A 1 355 ? 21.982 190.745 20.148 1.00 35.92 336 THR A CA 1
ATOM 2485 C C . THR A 1 355 ? 20.939 189.738 19.692 1.00 35.72 336 THR A C 1
ATOM 2486 O O . THR A 1 355 ? 20.497 189.749 18.541 1.00 34.54 336 THR A O 1
ATOM 2490 N N . GLY A 1 356 ? 20.495 188.842 20.574 1.00 35.88 337 GLY A N 1
ATOM 2491 C CA . GLY A 1 356 ? 19.476 187.858 20.282 1.00 34.62 337 GLY A CA 1
ATOM 2492 C C . GLY A 1 356 ? 19.770 186.965 19.098 1.00 35.37 337 GLY A C 1
ATOM 2493 O O . GLY A 1 356 ? 18.852 186.547 18.386 1.00 33.43 337 GLY A O 1
ATOM 2494 N N . GLY A 1 357 ? 21.041 186.660 18.853 1.00 33.02 338 GLY A N 1
ATOM 2495 C CA . GLY A 1 357 ? 21.451 185.755 17.787 1.00 28.91 338 GLY A CA 1
ATOM 2496 C C . GLY A 1 357 ? 21.774 186.475 16.496 1.00 22.45 338 GLY A C 1
ATOM 2497 O O . GLY A 1 357 ? 22.617 186.062 15.699 1.00 20.10 338 GLY A O 1
ATOM 2498 N N . PHE A 1 358 ? 21.094 187.588 16.264 1.00 21.47 339 PHE A N 1
ATOM 2499 C CA . PHE A 1 358 ? 21.331 188.371 15.050 1.00 19.31 339 PHE A CA 1
ATOM 2500 C C . PHE A 1 358 ? 22.625 189.164 15.223 1.00 15.37 339 PHE A C 1
ATOM 2501 O O . PHE A 1 358 ? 22.591 190.322 15.616 1.00 14.47 339 PHE A O 1
ATOM 2509 N N . ASP A 1 359 ? 23.748 188.500 14.937 1.00 14.92 340 ASP A N 1
ATOM 2510 C CA . ASP A 1 359 ? 25.033 189.084 15.306 1.00 16.25 340 ASP A CA 1
ATOM 2511 C C . ASP A 1 359 ? 25.752 189.731 14.120 1.00 18.21 340 ASP A C 1
ATOM 2512 O O . ASP A 1 359 ? 26.797 190.355 14.348 1.00 16.47 340 ASP A O 1
ATOM 2517 N N . ARG A 1 360 ? 25.201 189.599 12.920 1.00 16.11 341 ARG A N 1
ATOM 2518 C CA . ARG A 1 360 ? 25.827 190.187 11.744 1.00 14.24 341 ARG A CA 1
ATOM 2519 C C . ARG A 1 360 ? 25.301 191.597 11.493 1.00 15.04 341 ARG A C 1
ATOM 2520 O O . ARG A 1 360 ? 24.079 191.779 11.462 1.00 17.79 341 ARG A O 1
ATOM 2528 N N . THR A 1 361 ? 26.173 192.586 11.319 1.00 12.75 342 THR A N 1
ATOM 2529 C CA . THR A 1 361 ? 25.760 193.960 11.094 1.00 9.30 342 THR A CA 1
ATOM 2530 C C . THR A 1 361 ? 26.614 194.705 10.063 1.00 11.27 342 THR A C 1
ATOM 2531 O O . THR A 1 361 ? 27.777 194.417 9.821 1.00 19.94 342 THR A O 1
ATOM 2535 N N . LYS A 1 362 ? 26.000 195.705 9.461 1.00 11.74 343 LYS A N 1
ATOM 2536 C CA . LYS A 1 362 ? 26.625 196.721 8.641 1.00 11.32 343 LYS A CA 1
ATOM 2537 C C . LYS A 1 362 ? 26.073 198.086 9.002 1.00 13.68 343 LYS A C 1
ATOM 2538 O O . LYS A 1 362 ? 24.847 198.244 9.040 1.00 19.18 343 LYS A O 1
ATOM 2544 N N . SER A 1 363 ? 26.921 199.081 9.289 1.00 14.08 344 SER A N 1
ATOM 2545 C CA . SER A 1 363 ? 26.355 200.387 9.631 1.00 12.60 344 SER A CA 1
ATOM 2546 C C . SER A 1 363 ? 27.167 201.561 9.108 1.00 13.83 344 SER A C 1
ATOM 2547 O O . SER A 1 363 ? 28.319 201.449 8.675 1.00 9.66 344 SER A O 1
ATOM 2550 N N . LYS A 1 364 ? 26.513 202.731 9.121 1.00 12.65 345 LYS A N 1
ATOM 2551 C CA . LYS A 1 364 ? 27.074 203.964 8.590 1.00 11.76 345 LYS A CA 1
ATOM 2552 C C . LYS A 1 364 ? 26.368 205.184 9.160 1.00 15.16 345 LYS A C 1
ATOM 2553 O O . LYS A 1 364 ? 25.133 205.255 9.225 1.00 23.18 345 LYS A O 1
ATOM 2559 N N . GLY A 1 365 ? 27.177 206.174 9.552 1.00 12.17 346 GLY A N 1
ATOM 2560 C CA . GLY A 1 365 ? 26.666 207.351 10.195 1.00 12.49 346 GLY A CA 1
ATOM 2561 C C . GLY A 1 365 ? 26.844 208.670 9.495 1.00 10.35 346 GLY A C 1
ATOM 2562 O O . GLY A 1 365 ? 27.253 208.701 8.328 1.00 12.38 346 GLY A O 1
ATOM 2563 N N . ALA A 1 366 ? 26.528 209.740 10.228 1.00 5.93 347 ALA A N 1
ATOM 2564 C CA . ALA A 1 366 ? 26.610 211.115 9.761 1.00 9.50 347 ALA A CA 1
ATOM 2565 C C . ALA A 1 366 ? 26.396 212.140 10.877 1.00 10.92 347 ALA A C 1
ATOM 2566 O O . ALA A 1 366 ? 25.669 211.924 11.849 1.00 14.41 347 ALA A O 1
ATOM 2568 N N . TYR A 1 367 ? 27.030 213.295 10.737 1.00 12.53 348 TYR A N 1
ATOM 2569 C CA . TYR A 1 367 ? 26.865 214.478 11.558 1.00 13.65 348 TYR A CA 1
ATOM 2570 C C . TYR A 1 367 ? 26.026 215.526 10.820 1.00 13.49 348 TYR A C 1
ATOM 2571 O O . TYR A 1 367 ? 26.434 215.979 9.750 1.00 12.60 348 TYR A O 1
ATOM 2580 N N . LEU A 1 368 ? 24.861 215.922 11.335 1.00 10.83 349 LEU A N 1
ATOM 2581 C CA . LEU A 1 368 ? 24.057 216.911 10.622 1.00 11.11 349 LEU A CA 1
ATOM 2582 C C . LEU A 1 368 ? 24.266 218.314 11.193 1.00 11.52 349 LEU A C 1
ATOM 2583 O O . LEU A 1 368 ? 24.155 218.508 12.406 1.00 15.35 349 LEU A O 1
ATOM 2588 N N . ARG A 1 369 ? 24.512 219.292 10.340 1.00 15.18 350 ARG A N 1
ATOM 2589 C CA A ARG A 1 369 ? 24.619 220.682 10.786 0.41 15.84 350 ARG A CA 1
ATOM 2590 C CA B ARG A 1 369 ? 24.607 220.676 10.781 0.59 15.80 350 ARG A CA 1
ATOM 2591 C C . ARG A 1 369 ? 23.253 221.370 10.756 1.00 14.81 350 ARG A C 1
ATOM 2592 O O . ARG A 1 369 ? 23.023 222.320 11.508 1.00 19.91 350 ARG A O 1
ATOM 2607 N N . LYS A 1 370 ? 22.393 220.878 9.874 1.00 13.21 351 LYS A N 1
ATOM 2608 C CA . LYS A 1 370 ? 21.026 221.359 9.707 1.00 13.34 351 LYS A CA 1
ATOM 2609 C C . LYS A 1 370 ? 20.100 220.173 9.451 1.00 16.08 351 LYS A C 1
ATOM 2610 O O . LYS A 1 370 ? 20.567 219.107 9.045 1.00 15.55 351 LYS A O 1
ATOM 2616 N N . PRO A 1 371 ? 18.798 220.319 9.683 1.00 16.22 352 PRO A N 1
ATOM 2617 C CA . PRO A 1 371 ? 17.890 219.167 9.585 1.00 17.29 352 PRO A CA 1
ATOM 2618 C C . PRO A 1 371 ? 17.900 218.522 8.200 1.00 16.39 352 PRO A C 1
ATOM 2619 O O . PRO A 1 371 ? 18.395 219.124 7.249 1.00 18.51 352 PRO A O 1
ATOM 2623 N N . TRP A 1 372 ? 17.364 217.311 8.056 1.00 16.70 353 TRP A N 1
ATOM 2624 C CA . TRP A 1 372 ? 17.193 216.687 6.750 1.00 16.87 353 TRP A CA 1
ATOM 2625 C C . TRP A 1 372 ? 16.389 217.600 5.820 1.00 20.47 353 TRP A C 1
ATOM 2626 O O . TRP A 1 372 ? 15.699 218.506 6.305 1.00 22.83 353 TRP A O 1
ATOM 2637 N N . THR A 1 373 ? 16.444 217.375 4.510 1.00 19.99 354 THR A N 1
ATOM 2638 C CA . THR A 1 373 ? 15.612 218.137 3.591 1.00 20.78 354 THR A CA 1
ATOM 2639 C C . THR A 1 373 ? 14.225 217.507 3.465 1.00 20.99 354 THR A C 1
ATOM 2640 O O . THR A 1 373 ? 14.015 216.412 3.981 1.00 14.06 354 THR A O 1
ATOM 2644 N N . ALA A 1 374 ? 13.327 218.174 2.742 1.00 23.07 355 ALA A N 1
ATOM 2645 C CA . ALA A 1 374 ? 12.057 217.571 2.351 1.00 22.80 355 ALA A CA 1
ATOM 2646 C C . ALA A 1 374 ? 12.282 216.221 1.671 1.00 20.40 355 ALA A C 1
ATOM 2647 O O . ALA A 1 374 ? 11.630 215.226 1.962 1.00 21.86 355 ALA A O 1
ATOM 2649 N N . ALA A 1 375 ? 13.233 216.203 0.743 1.00 21.76 356 ALA A N 1
ATOM 2650 C CA . ALA A 1 375 ? 13.507 215.017 -0.067 1.00 21.46 356 ALA A CA 1
ATOM 2651 C C . ALA A 1 375 ? 14.159 213.906 0.745 1.00 15.50 356 ALA A C 1
ATOM 2652 O O . ALA A 1 375 ? 13.807 212.736 0.603 1.00 13.94 356 ALA A O 1
ATOM 2654 N N . GLN A 1 376 ? 15.116 214.268 1.602 1.00 14.91 357 GLN A N 1
ATOM 2655 C CA . GLN A 1 376 ? 15.781 213.251 2.421 1.00 14.17 357 GLN A CA 1
ATOM 2656 C C . GLN A 1 376 ? 14.778 212.586 3.356 1.00 14.97 357 GLN A C 1
ATOM 2657 O O . GLN A 1 376 ? 14.742 211.365 3.496 1.00 12.34 357 GLN A O 1
ATOM 2663 N N . ALA A 1 377 ? 13.923 213.372 4.000 1.00 18.83 358 ALA A N 1
ATOM 2664 C CA . ALA A 1 377 ? 12.876 212.819 4.853 1.00 16.51 358 ALA A CA 1
ATOM 2665 C C . ALA A 1 377 ? 12.049 211.777 4.098 1.00 19.46 358 ALA A C 1
ATOM 2666 O O . ALA A 1 377 ? 11.634 210.772 4.674 1.00 16.66 358 ALA A O 1
ATOM 2668 N N . ALA A 1 378 ? 11.854 212.059 2.811 1.00 19.48 359 ALA A N 1
ATOM 2669 C CA . ALA A 1 378 ? 11.013 211.219 1.964 1.00 20.10 359 ALA A CA 1
ATOM 2670 C C . ALA A 1 378 ? 11.729 209.940 1.549 1.00 19.65 359 ALA A C 1
ATOM 2671 O O . ALA A 1 378 ? 11.070 208.906 1.404 1.00 20.12 359 ALA A O 1
ATOM 2673 N N . THR A 1 379 ? 13.037 210.027 1.350 1.00 20.88 360 THR A N 1
ATOM 2674 C CA . THR A 1 379 ? 13.927 208.899 1.095 1.00 16.74 360 THR A CA 1
ATOM 2675 C C . THR A 1 379 ? 13.844 207.932 2.272 1.00 17.17 360 THR A C 1
ATOM 2676 O O . THR A 1 379 ? 13.708 206.718 2.118 1.00 18.31 360 THR A O 1
ATOM 2680 N N . LEU A 1 380 ? 13.912 208.530 3.457 1.00 20.58 361 LEU A N 1
ATOM 2681 C CA . LEU A 1 380 ? 13.786 207.857 4.734 1.00 18.89 361 LEU A CA 1
ATOM 2682 C C . LEU A 1 380 ? 12.480 207.073 4.795 1.00 16.08 361 LEU A C 1
ATOM 2683 O O . LEU A 1 380 ? 12.479 205.852 4.958 1.00 18.51 361 LEU A O 1
ATOM 2688 N N . TYR A 1 381 ? 11.352 207.764 4.656 1.00 15.18 362 TYR A N 1
ATOM 2689 C CA . TYR A 1 381 ? 10.068 207.074 4.758 1.00 17.45 362 TYR A CA 1
ATOM 2690 C C . TYR A 1 381 ? 9.956 205.929 3.758 1.00 17.57 362 TYR A C 1
ATOM 2691 O O . TYR A 1 381 ? 9.581 204.814 4.138 1.00 20.79 362 TYR A O 1
ATOM 2700 N N . ARG A 1 382 ? 10.238 206.149 2.476 1.00 18.92 363 ARG A N 1
ATOM 2701 C CA . ARG A 1 382 ? 10.016 205.074 1.501 1.00 14.75 363 ARG A CA 1
ATOM 2702 C C . ARG A 1 382 ? 10.842 203.837 1.810 1.00 15.67 363 ARG A C 1
ATOM 2703 O O . ARG A 1 382 ? 10.393 202.687 1.726 1.00 12.61 363 ARG A O 1
ATOM 2711 N N . HIS A 1 383 ? 12.113 204.055 2.148 1.00 16.29 364 HIS A N 1
ATOM 2712 C CA . HIS A 1 383 ? 12.967 202.894 2.428 1.00 16.55 364 HIS A CA 1
ATOM 2713 C C . HIS A 1 383 ? 12.624 202.256 3.756 1.00 18.11 364 HIS A C 1
ATOM 2714 O O . HIS A 1 383 ? 12.851 201.062 3.987 1.00 16.22 364 HIS A O 1
ATOM 2721 N N . LEU A 1 384 ? 12.059 203.058 4.672 1.00 15.81 365 LEU A N 1
ATOM 2722 C CA . LEU A 1 384 ? 11.747 202.393 5.948 1.00 16.19 365 LEU A CA 1
ATOM 2723 C C . LEU A 1 384 ? 10.395 201.705 5.803 1.00 17.06 365 LEU A C 1
ATOM 2724 O O . LEU A 1 384 ? 10.213 200.602 6.299 1.00 17.90 365 LEU A O 1
ATOM 2729 N N . SER A 1 385 ? 9.451 202.330 5.114 1.00 18.11 366 SER A N 1
ATOM 2730 C CA . SER A 1 385 ? 8.109 201.772 5.005 1.00 17.05 366 SER A CA 1
ATOM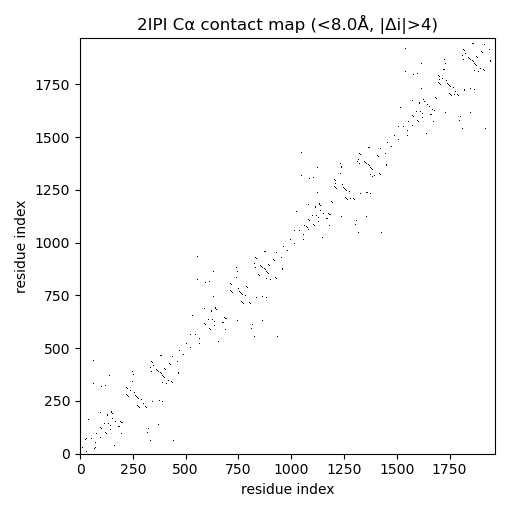 2731 C C . SER A 1 385 ? 8.050 200.476 4.202 1.00 19.72 366 SER A C 1
ATOM 2732 O O . SER A 1 385 ? 7.171 199.635 4.432 1.00 18.84 366 SER A O 1
ATOM 2735 N N . ALA A 1 386 ? 8.971 200.302 3.265 1.00 20.22 367 ALA A N 1
ATOM 2736 C CA . ALA A 1 386 ? 8.990 199.166 2.358 1.00 21.64 367 ALA A CA 1
ATOM 2737 C C . ALA A 1 386 ? 9.075 197.825 3.069 1.00 21.16 367 ALA A C 1
ATOM 2738 O O . ALA A 1 386 ? 9.687 197.644 4.114 1.00 18.69 367 ALA A O 1
ATOM 2740 N N . ASP A 1 387 ? 8.429 196.842 2.431 1.00 21.30 368 ASP A N 1
ATOM 2741 C CA . ASP A 1 387 ? 8.572 195.443 2.784 1.00 22.15 368 ASP A CA 1
ATOM 2742 C C . ASP A 1 387 ? 9.883 194.921 2.200 1.00 26.00 368 ASP A C 1
ATOM 2743 O O . ASP A 1 387 ? 9.948 194.009 1.373 1.00 26.04 368 ASP A O 1
ATOM 2748 N N . SER A 1 388 ? 10.964 195.535 2.683 1.00 27.01 369 SER A N 1
ATOM 2749 C CA . SER A 1 388 ? 12.321 195.089 2.438 1.00 26.10 369 SER A CA 1
ATOM 2750 C C . SER A 1 388 ? 12.457 193.636 2.841 1.00 27.89 369 SER A C 1
ATOM 2751 O O . SER A 1 388 ? 11.536 193.026 3.412 1.00 40.16 369 SER A O 1
ATOM 2754 N N . GLN A 1 389 ? 13.599 192.981 2.607 1.00 26.16 370 GLN A N 1
ATOM 2755 C CA . GLN A 1 389 ? 13.592 191.652 3.261 1.00 29.92 370 GLN A CA 1
ATOM 2756 C C . GLN A 1 389 ? 14.531 191.672 4.455 1.00 27.91 370 GLN A C 1
ATOM 2757 O O . GLN A 1 389 ? 14.906 190.638 4.993 1.00 26.53 370 GLN A O 1
ATOM 2763 N N . VAL A 1 390 ? 14.904 192.885 4.886 1.00 25.57 371 VAL A N 1
ATOM 2764 C CA . VAL A 1 390 ? 15.915 193.045 5.922 1.00 25.92 371 VAL A CA 1
ATOM 2765 C C . VAL A 1 390 ? 15.525 194.013 7.041 1.00 23.42 371 VAL A C 1
ATOM 2766 O O . VAL A 1 390 ? 14.724 194.929 6.861 1.00 24.04 371 VAL A O 1
ATOM 2770 N N . TRP A 1 391 ? 16.137 193.786 8.197 1.00 24.32 372 TRP A N 1
ATOM 2771 C CA . TRP A 1 391 ? 15.975 194.529 9.433 1.00 25.73 372 TRP A CA 1
ATOM 2772 C C . TRP A 1 391 ? 16.795 195.814 9.460 1.00 23.91 372 TRP A C 1
ATOM 2773 O O . TRP A 1 391 ? 17.881 195.829 10.050 1.00 19.44 372 TRP A O 1
ATOM 2784 N N . GLY A 1 392 ? 16.304 196.877 8.831 1.00 18.11 373 GLY A N 1
ATOM 2785 C CA . GLY A 1 392 ? 16.950 198.158 8.729 1.00 18.64 373 GLY A CA 1
ATOM 2786 C C . GLY A 1 392 ? 16.414 199.210 9.670 1.00 19.86 373 GLY A C 1
ATOM 2787 O O . GLY A 1 392 ? 15.270 199.227 10.146 1.00 15.77 373 GLY A O 1
ATOM 2788 N N . GLU A 1 393 ? 17.270 200.187 10.006 1.00 19.41 374 GLU A N 1
ATOM 2789 C CA . GLU A 1 393 ? 16.766 201.292 10.818 1.00 21.46 374 GLU A CA 1
ATOM 2790 C C . GLU A 1 393 ? 17.721 202.486 10.781 1.00 17.31 374 GLU A C 1
ATOM 2791 O O . GLU A 1 393 ? 18.910 202.341 10.517 1.00 13.37 374 GLU A O 1
ATOM 2797 N N . VAL A 1 394 ? 17.111 203.629 11.066 1.00 16.34 375 VAL A N 1
ATOM 2798 C CA . VAL A 1 394 ? 17.789 204.900 11.198 1.00 12.92 375 VAL A CA 1
ATOM 2799 C C . VAL A 1 394 ? 17.630 205.471 12.595 1.00 15.06 375 VAL A C 1
ATOM 2800 O O . VAL A 1 394 ? 16.526 205.738 13.054 1.00 17.19 375 VAL A O 1
ATOM 2804 N N . SER A 1 395 ? 18.755 205.686 13.264 1.00 17.49 376 SER A N 1
ATOM 2805 C CA . SER A 1 395 ? 18.707 206.302 14.588 1.00 14.50 376 SER A CA 1
ATOM 2806 C C . SER A 1 395 ? 19.150 207.755 14.513 1.00 15.12 376 SER A C 1
ATOM 2807 O O . SER A 1 395 ? 20.181 208.090 13.918 1.00 17.26 376 SER A O 1
ATOM 2810 N N . LEU A 1 396 ? 18.392 208.648 15.117 1.00 11.11 377 LEU A N 1
ATOM 2811 C CA . LEU A 1 396 ? 18.766 210.047 15.199 1.00 10.32 377 LEU A CA 1
ATOM 2812 C C . LEU A 1 396 ? 19.051 210.383 16.665 1.00 13.59 377 LEU A C 1
ATOM 2813 O O . LEU A 1 396 ? 18.193 210.123 17.509 1.00 16.77 377 LEU A O 1
ATOM 2818 N N . TYR A 1 397 ? 20.231 210.931 16.931 1.00 13.98 378 TYR A N 1
ATOM 2819 C CA . TYR A 1 397 ? 20.646 211.313 18.274 1.00 15.31 378 TYR A CA 1
ATOM 2820 C C . TYR A 1 397 ? 20.656 212.818 18.487 1.00 11.88 378 TYR A C 1
ATOM 2821 O O . TYR A 1 397 ? 21.245 213.563 17.703 1.00 14.10 378 TYR A O 1
ATOM 2830 N N . SER A 1 398 ? 20.001 213.253 19.560 1.00 9.52 379 SER A N 1
ATOM 2831 C CA . SER A 1 398 ? 20.177 214.640 19.980 1.00 11.88 379 SER A CA 1
ATOM 2832 C C . SER A 1 398 ? 21.678 214.807 20.278 1.00 11.41 379 SER A C 1
ATOM 2833 O O . SER A 1 398 ? 22.266 213.869 20.836 1.00 13.10 379 SER A O 1
ATOM 2836 N N . TYR A 1 399 ? 22.255 215.922 19.886 1.00 13.57 380 TYR A N 1
ATOM 2837 C CA . TYR A 1 399 ? 23.701 216.149 19.971 1.00 15.90 380 TYR A CA 1
ATOM 2838 C C . TYR A 1 399 ? 23.989 217.628 20.178 1.00 15.44 380 TYR A C 1
ATOM 2839 O O . TYR A 1 399 ? 23.115 218.431 20.522 1.00 12.78 380 TYR A O 1
ATOM 2848 N N . GLY A 1 400 ? 25.256 218.015 19.972 1.00 13.70 381 GLY A N 1
ATOM 2849 C CA . GLY A 1 400 ? 25.583 219.430 20.151 1.00 14.66 381 GLY A CA 1
ATOM 2850 C C . GLY A 1 400 ? 25.833 219.726 21.617 1.00 16.21 381 GLY A C 1
ATOM 2851 O O . GLY A 1 400 ? 26.563 218.977 22.276 1.00 13.81 381 GLY A O 1
ATOM 2852 N N . GLY A 1 401 ? 25.232 220.790 22.148 1.00 15.84 382 GLY A N 1
ATOM 2853 C CA . GLY A 1 401 ? 25.426 221.045 23.578 1.00 13.47 382 GLY A CA 1
ATOM 2854 C C . GLY A 1 401 ? 26.806 221.625 23.854 1.00 13.58 382 GLY A C 1
ATOM 2855 O O . GLY A 1 401 ? 27.373 222.447 23.128 1.00 12.67 382 GLY A O 1
ATOM 2856 N N . LYS A 1 402 ? 27.372 221.174 24.968 1.00 10.50 383 LYS A N 1
ATOM 2857 C CA . LYS A 1 402 ? 28.714 221.532 25.380 1.00 11.91 383 LYS A CA 1
ATOM 2858 C C . LYS A 1 402 ? 29.759 221.062 24.368 1.00 10.07 383 LYS A C 1
ATOM 2859 O O . LYS A 1 402 ? 30.833 221.666 24.324 1.00 13.91 383 LYS A O 1
ATOM 2865 N N . VAL A 1 403 ? 29.528 220.007 23.600 1.00 13.96 384 VAL A N 1
ATOM 2866 C CA . VAL A 1 403 ? 30.551 219.602 22.625 1.00 14.19 384 VAL A CA 1
ATOM 2867 C C . VAL A 1 403 ? 30.894 220.745 21.683 1.00 15.34 384 VAL A C 1
ATOM 2868 O O . VAL A 1 403 ? 32.008 220.844 21.175 1.00 13.89 384 VAL A O 1
ATOM 2872 N N . ASN A 1 404 ? 29.904 221.609 21.425 1.00 15.04 385 ASN A N 1
ATOM 2873 C CA . ASN A 1 404 ? 30.070 222.653 20.428 1.00 16.01 385 ASN A CA 1
ATOM 2874 C C . ASN A 1 404 ? 30.750 223.900 20.976 1.00 13.40 385 ASN A C 1
ATOM 2875 O O . ASN A 1 404 ? 30.743 224.942 20.328 1.00 14.23 385 ASN A O 1
ATOM 2880 N N . SER A 1 405 ? 31.320 223.765 22.158 1.00 14.79 386 SER A N 1
ATOM 2881 C CA . SER A 1 405 ? 31.906 224.865 22.909 1.00 15.22 386 SER A CA 1
ATOM 2882 C C . SER A 1 405 ? 33.427 224.837 22.736 1.00 14.29 386 SER A C 1
ATOM 2883 O O . SER A 1 405 ? 34.094 225.846 22.947 1.00 14.26 386 SER A O 1
ATOM 2886 N N . VAL A 1 406 ? 33.969 223.692 22.355 1.00 15.26 387 VAL A N 1
ATOM 2887 C CA . VAL A 1 406 ? 35.384 223.521 22.060 1.00 15.18 387 VAL A CA 1
ATOM 2888 C C . VAL A 1 406 ? 35.731 223.895 20.627 1.00 15.40 387 VAL A C 1
ATOM 2889 O O . VAL A 1 406 ? 35.045 223.447 19.701 1.00 22.29 387 VAL A O 1
ATOM 2893 N N . PRO A 1 407 ? 36.768 224.666 20.363 1.00 16.95 388 PRO A N 1
ATOM 2894 C CA . PRO A 1 407 ? 37.210 224.919 18.980 1.00 16.79 388 PRO A CA 1
ATOM 2895 C C . PRO A 1 407 ? 37.542 223.630 18.231 1.00 15.50 388 PRO A C 1
ATOM 2896 O O . PRO A 1 407 ? 38.190 222.714 18.743 1.00 11.61 388 PRO A O 1
ATOM 2900 N N . GLU A 1 408 ? 37.073 223.554 16.985 1.00 16.47 389 GLU A N 1
ATOM 2901 C CA . GLU A 1 408 ? 37.223 222.420 16.082 1.00 18.16 389 GLU A CA 1
ATOM 2902 C C . GLU A 1 408 ? 38.643 221.876 16.067 1.00 12.85 389 GLU A C 1
ATOM 2903 O O . GLU A 1 408 ? 38.945 220.691 15.962 1.00 11.14 389 GLU A O 1
ATOM 2909 N N . THR A 1 409 ? 39.575 222.805 16.197 1.00 13.07 390 THR A N 1
ATOM 2910 C CA . THR A 1 409 ? 40.987 222.526 16.207 1.00 16.13 390 THR A CA 1
ATOM 2911 C C . THR A 1 409 ? 41.539 222.242 17.598 1.00 17.75 390 THR A C 1
ATOM 2912 O O . THR A 1 409 ? 42.747 222.068 17.675 1.00 20.06 390 THR A O 1
ATOM 2916 N N . ALA A 1 410 ? 40.741 222.225 18.657 1.00 15.76 391 ALA A N 1
ATOM 2917 C CA . ALA A 1 410 ? 41.261 222.160 20.014 1.00 14.86 391 ALA A CA 1
ATOM 2918 C C . ALA A 1 410 ? 41.449 220.724 20.471 1.00 17.39 391 ALA A C 1
ATOM 2919 O O . ALA A 1 410 ? 42.188 220.481 21.431 1.00 19.23 391 ALA A O 1
ATOM 2921 N N . THR A 1 411 ? 40.855 219.791 19.749 1.00 15.76 392 THR A N 1
ATOM 2922 C CA . THR A 1 411 ? 40.953 218.347 19.960 1.00 16.10 392 THR A CA 1
ATOM 2923 C C . THR A 1 411 ? 41.082 217.642 18.622 1.00 9.96 392 THR A C 1
ATOM 2924 O O . THR A 1 411 ? 41.065 218.380 17.629 1.00 11.30 392 THR A O 1
ATOM 2928 N N . ALA A 1 412 ? 41.193 216.333 18.504 1.00 7.00 393 ALA A N 1
ATOM 2929 C CA . ALA A 1 412 ? 41.198 215.593 17.256 1.00 12.69 393 ALA A CA 1
ATOM 2930 C C . ALA A 1 412 ? 39.801 215.041 16.951 1.00 13.81 393 ALA A C 1
ATOM 2931 O O . ALA A 1 412 ? 39.631 214.131 16.144 1.00 16.67 393 ALA A O 1
ATOM 2933 N N . THR A 1 413 ? 38.823 215.595 17.651 1.00 11.29 394 THR A N 1
ATOM 2934 C CA . THR A 1 413 ? 37.418 215.504 17.290 1.00 12.73 394 THR A CA 1
ATOM 2935 C C . THR A 1 413 ? 36.975 216.874 16.758 1.00 14.90 394 THR A C 1
ATOM 2936 O O . THR A 1 413 ? 36.723 217.809 17.531 1.00 13.39 394 THR A O 1
ATOM 2940 N N . ALA A 1 414 ? 36.933 216.922 15.432 1.00 11.90 395 ALA A N 1
ATOM 2941 C CA . ALA A 1 414 ? 36.709 218.181 14.737 1.00 14.29 395 ALA A CA 1
ATOM 2942 C C . ALA A 1 414 ? 35.254 218.619 14.754 1.00 13.23 395 ALA A C 1
ATOM 2943 O O . ALA A 1 414 ? 34.956 219.808 14.850 1.00 16.88 395 ALA A O 1
ATOM 2945 N N . GLN A 1 415 ? 34.341 217.669 14.656 1.00 14.70 396 GLN A N 1
ATOM 2946 C CA . GLN A 1 415 ? 32.932 218.013 14.464 1.00 14.66 396 GLN A CA 1
ATOM 2947 C C . GLN A 1 415 ? 32.360 218.755 15.656 1.00 13.76 396 GLN A C 1
ATOM 2948 O O . GLN A 1 415 ? 31.796 218.172 16.567 1.00 11.67 396 GLN A O 1
ATOM 2954 N N . ARG A 1 416 ? 32.503 220.083 15.670 1.00 14.15 397 ARG A N 1
ATOM 2955 C CA . ARG A 1 416 ? 32.023 220.841 16.825 1.00 16.56 397 ARG A CA 1
ATOM 2956 C C . ARG A 1 416 ? 30.921 221.822 16.469 1.00 12.48 397 ARG A C 1
ATOM 2957 O O . ARG A 1 416 ? 30.819 222.877 17.091 1.00 10.88 397 ARG A O 1
ATOM 2965 N N . ASP A 1 417 ? 30.060 221.512 15.497 1.00 11.17 398 ASP A N 1
ATOM 2966 C CA . ASP A 1 417 ? 28.936 222.443 15.247 1.00 11.65 398 ASP A CA 1
ATOM 2967 C C . ASP A 1 417 ? 27.822 221.665 14.536 1.00 13.02 398 ASP A C 1
ATOM 2968 O O . ASP A 1 417 ? 27.300 222.119 13.523 1.00 15.64 398 ASP A O 1
ATOM 2973 N N . SER A 1 418 ? 27.513 220.510 15.120 1.00 9.40 399 SER A N 1
ATOM 2974 C CA . SER A 1 418 ? 26.426 219.654 14.676 1.00 10.92 399 SER A CA 1
ATOM 2975 C C . SER A 1 418 ? 25.318 219.606 15.732 1.00 15.77 399 SER A C 1
ATOM 2976 O O . SER A 1 418 ? 25.576 219.780 16.926 1.00 16.72 399 SER A O 1
ATOM 2979 N N . ILE A 1 419 ? 24.084 219.368 15.268 1.00 14.65 400 ILE A N 1
ATOM 2980 C CA . ILE A 1 419 ? 22.909 219.416 16.130 1.00 12.35 400 ILE A CA 1
ATOM 2981 C C . ILE A 1 419 ? 22.341 218.023 16.367 1.00 15.69 400 ILE A C 1
ATOM 2982 O O . ILE A 1 419 ? 21.640 217.791 17.360 1.00 12.78 400 ILE A O 1
ATOM 2987 N N . ILE A 1 420 ? 22.627 217.102 15.445 1.00 13.66 401 ILE A N 1
ATOM 2988 C CA . ILE A 1 420 ? 22.157 215.731 15.500 1.00 14.09 401 ILE A CA 1
ATOM 2989 C C . ILE A 1 420 ? 23.154 214.757 14.891 1.00 13.82 401 ILE A C 1
ATOM 2990 O O . ILE A 1 420 ? 23.807 215.086 13.905 1.00 11.93 401 ILE A O 1
ATOM 2995 N N . LYS A 1 421 ? 23.280 213.563 15.460 1.00 13.08 402 LYS A N 1
ATOM 2996 C CA . LYS A 1 421 ? 24.116 212.517 14.877 1.00 17.63 402 LYS A CA 1
ATOM 2997 C C . LYS A 1 421 ? 23.252 211.350 14.395 1.00 15.48 402 LYS A C 1
ATOM 2998 O O . LYS A 1 421 ? 22.311 210.969 15.095 1.00 13.67 402 LYS A O 1
ATOM 3004 N N . VAL A 1 422 ? 23.582 210.758 13.253 1.00 12.00 403 VAL A N 1
ATOM 3005 C CA . VAL A 1 422 ? 22.763 209.632 12.779 1.00 14.01 403 VAL A CA 1
ATOM 3006 C C . VAL A 1 422 ? 23.611 208.386 12.578 1.00 13.35 403 VAL A C 1
ATOM 3007 O O . VAL A 1 422 ? 24.782 208.452 12.215 1.00 16.92 403 VAL A O 1
ATOM 3011 N N . TRP A 1 423 ? 23.041 207.219 12.836 1.00 11.05 404 TRP A N 1
ATOM 3012 C CA . TRP A 1 423 ? 23.701 205.931 12.646 1.00 11.25 404 TRP A CA 1
ATOM 3013 C C . TRP A 1 423 ? 22.762 204.969 11.931 1.00 14.83 404 TRP A C 1
ATOM 3014 O O . TRP A 1 423 ? 21.727 204.621 12.505 1.00 19.45 404 TRP A O 1
ATOM 3025 N N . MET A 1 424 ? 23.102 204.543 10.716 1.00 14.74 405 MET A N 1
ATOM 3026 C CA . MET A 1 424 ? 22.181 203.631 10.021 1.00 15.54 405 MET A CA 1
ATOM 3027 C C . MET A 1 424 ? 22.771 202.233 9.902 1.00 16.04 405 MET A C 1
ATOM 3028 O O . MET A 1 424 ? 23.970 202.067 9.679 1.00 16.19 405 MET A O 1
ATOM 3033 N N . SER A 1 425 ? 21.891 201.241 10.050 1.00 14.24 406 SER A N 1
ATOM 3034 C CA . SER A 1 425 ? 22.320 199.860 10.062 1.00 14.05 406 SER A CA 1
ATOM 3035 C C . SER A 1 425 ? 21.294 198.887 9.479 1.00 15.52 406 SER A C 1
ATOM 3036 O O . SER A 1 425 ? 20.131 199.238 9.312 1.00 18.59 406 SER A O 1
ATOM 3039 N N . ALA A 1 426 ? 21.816 197.710 9.212 1.00 11.13 407 ALA A N 1
ATOM 3040 C CA . ALA A 1 426 ? 21.184 196.449 8.911 1.00 16.44 407 ALA A CA 1
ATOM 3041 C C . ALA A 1 426 ? 21.815 195.410 9.844 1.00 16.79 407 ALA A C 1
ATOM 3042 O O . ALA A 1 426 ? 23.034 195.422 10.043 1.00 15.59 407 ALA A O 1
ATOM 3044 N N . THR A 1 427 ? 20.963 194.582 10.383 1.00 14.44 408 THR A N 1
ATOM 3045 C CA . THR A 1 427 ? 21.288 193.567 11.367 1.00 15.60 408 THR A CA 1
ATOM 3046 C C . THR A 1 427 ? 20.616 192.260 10.971 1.00 15.19 408 THR A C 1
ATOM 3047 O O . THR A 1 427 ? 19.432 192.329 10.617 1.00 18.85 408 THR A O 1
ATOM 3051 N N . TRP A 1 428 ? 21.359 191.166 11.011 1.00 14.40 409 TRP A N 1
ATOM 3052 C CA . TRP A 1 428 ? 20.821 189.874 10.583 1.00 15.62 409 TRP A CA 1
ATOM 3053 C C . TRP A 1 428 ? 21.545 188.689 11.206 1.00 17.47 409 TRP A C 1
ATOM 3054 O O . TRP A 1 428 ? 22.510 188.818 11.940 1.00 16.53 409 TRP A O 1
ATOM 3065 N N . MET A 1 429 ? 21.036 187.501 10.880 1.00 19.95 410 MET A N 1
ATOM 3066 C CA . MET A 1 429 ? 21.641 186.297 11.429 1.00 21.78 410 MET A CA 1
ATOM 3067 C C . MET A 1 429 ? 22.323 185.450 10.370 1.00 23.11 410 MET A C 1
ATOM 3068 O O . MET A 1 429 ? 23.379 184.854 10.577 1.00 23.99 410 MET A O 1
ATOM 3073 N N . ASP A 1 430 ? 21.715 185.375 9.168 1.00 24.35 411 ASP A N 1
ATOM 3074 C CA . ASP A 1 430 ? 22.319 184.410 8.254 1.00 26.57 411 ASP A CA 1
ATOM 3075 C C . ASP A 1 430 ? 23.229 185.055 7.206 1.00 23.32 411 ASP A C 1
ATOM 3076 O O . ASP A 1 430 ? 22.815 185.998 6.543 1.00 20.35 411 ASP A O 1
ATOM 3081 N N . PRO A 1 431 ? 24.438 184.501 7.134 1.00 22.66 412 PRO A N 1
ATOM 3082 C CA . PRO A 1 431 ? 25.451 184.916 6.167 1.00 21.92 412 PRO A CA 1
ATOM 3083 C C . PRO A 1 431 ? 25.010 184.720 4.715 1.00 20.71 412 PRO A C 1
ATOM 3084 O O . PRO A 1 431 ? 25.527 185.395 3.824 1.00 17.23 412 PRO A O 1
ATOM 3088 N N . ALA A 1 432 ? 24.074 183.805 4.483 1.00 20.80 413 ALA A N 1
ATOM 3089 C CA . ALA A 1 432 ? 23.494 183.621 3.157 1.00 21.50 413 ALA A CA 1
ATOM 3090 C C . ALA A 1 432 ? 22.767 184.876 2.691 1.00 21.37 413 ALA A C 1
ATOM 3091 O O . ALA A 1 432 ? 22.610 185.115 1.495 1.00 28.04 413 ALA A O 1
ATOM 3093 N N . HIS A 1 433 ? 22.313 185.718 3.612 1.00 22.77 414 HIS A N 1
ATOM 3094 C CA . HIS A 1 433 ? 21.634 186.963 3.267 1.00 23.51 414 HIS A CA 1
ATOM 3095 C C . HIS A 1 433 ? 22.543 188.178 3.377 1.00 18.84 414 HIS A C 1
ATOM 3096 O O . HIS A 1 433 ? 22.060 189.308 3.377 1.00 18.20 414 HIS A O 1
ATOM 3103 N N . ASP A 1 434 ? 23.852 188.019 3.480 1.00 21.29 415 ASP A N 1
ATOM 3104 C CA . ASP A 1 434 ? 24.742 189.181 3.532 1.00 19.31 415 ASP A CA 1
ATOM 3105 C C . ASP A 1 434 ? 24.532 190.132 2.363 1.00 18.54 415 ASP A C 1
ATOM 3106 O O . ASP A 1 434 ? 24.578 191.361 2.431 1.00 14.52 415 ASP A O 1
ATOM 3111 N N . ASP A 1 435 ? 24.296 189.532 1.192 1.00 20.59 416 ASP A N 1
ATOM 3112 C CA . ASP A 1 435 ? 24.121 190.332 -0.017 1.00 19.97 416 ASP A CA 1
ATOM 3113 C C . ASP A 1 435 ? 22.867 191.189 0.034 1.00 15.65 416 ASP A C 1
ATOM 3114 O O . ASP A 1 435 ? 22.880 192.370 -0.325 1.00 15.42 416 ASP A O 1
ATOM 3119 N N . ALA A 1 436 ? 21.752 190.622 0.476 1.00 18.79 417 ALA A N 1
ATOM 3120 C CA . ALA A 1 436 ? 20.511 191.396 0.524 1.00 17.46 417 ALA A CA 1
ATOM 3121 C C . ALA A 1 436 ? 20.631 192.493 1.570 1.00 16.39 417 ALA A C 1
ATOM 3122 O O . ALA A 1 436 ? 20.276 193.646 1.343 1.00 12.94 417 ALA A O 1
ATOM 3124 N N . ASN A 1 437 ? 21.160 192.121 2.742 1.00 18.95 418 ASN A N 1
ATOM 3125 C CA . ASN A 1 437 ? 21.332 193.133 3.792 1.00 19.75 418 ASN A CA 1
ATOM 3126 C C . ASN A 1 437 ? 22.266 194.243 3.345 1.00 19.47 418 ASN A C 1
ATOM 3127 O O . ASN A 1 437 ? 21.905 195.424 3.412 1.00 21.27 418 ASN A O 1
ATOM 3132 N N . LEU A 1 438 ? 23.458 193.900 2.874 1.00 19.21 419 LEU A N 1
ATOM 3133 C CA . LEU A 1 438 ? 24.411 194.902 2.405 1.00 17.36 419 LEU A CA 1
ATOM 3134 C C . LEU A 1 438 ? 23.779 195.841 1.382 1.00 15.25 419 LEU A C 1
ATOM 3135 O O . LEU A 1 438 ? 23.965 197.058 1.425 1.00 16.59 419 LEU A O 1
ATOM 3140 N N . ALA A 1 439 ? 23.010 195.273 0.454 1.00 15.57 420 ALA A N 1
ATOM 3141 C CA . ALA A 1 439 ? 22.374 196.118 -0.558 1.00 19.79 420 ALA A CA 1
ATOM 3142 C C . ALA A 1 439 ? 21.493 197.188 0.073 1.00 20.69 420 ALA A C 1
ATOM 3143 O O . ALA A 1 439 ? 21.537 198.373 -0.264 1.00 24.22 420 ALA A O 1
ATOM 3145 N N . TRP A 1 440 ? 20.668 196.769 1.018 1.00 22.67 421 TRP A N 1
ATOM 3146 C CA . TRP A 1 440 ? 19.758 197.637 1.739 1.00 23.07 421 TRP A CA 1
ATOM 3147 C C . TRP A 1 440 ? 20.450 198.836 2.366 1.00 20.52 421 TRP A C 1
ATOM 3148 O O . TRP A 1 440 ? 20.082 199.982 2.122 1.00 15.16 421 TRP A O 1
ATOM 3159 N N . ILE A 1 441 ? 21.458 198.581 3.215 1.00 17.13 422 ILE A N 1
ATOM 3160 C CA . ILE A 1 441 ? 22.051 199.694 3.953 1.00 17.42 422 ILE A CA 1
ATOM 3161 C C . ILE A 1 441 ? 22.764 200.675 3.031 1.00 15.04 422 ILE A C 1
ATOM 3162 O O . ILE A 1 441 ? 22.809 201.881 3.271 1.00 13.68 422 ILE A O 1
ATOM 3167 N N . ARG A 1 442 ? 23.344 200.135 1.950 1.00 10.74 423 ARG A N 1
ATOM 3168 C CA . ARG A 1 442 ? 24.083 201.060 1.091 1.00 18.16 423 ARG A CA 1
ATOM 3169 C C . ARG A 1 442 ? 23.126 201.961 0.324 1.00 20.42 423 ARG A C 1
ATOM 3170 O O . ARG A 1 442 ? 23.387 203.152 0.174 1.00 17.60 423 ARG A O 1
ATOM 3178 N N . GLU A 1 443 ? 22.041 201.376 -0.157 1.00 21.53 424 GLU A N 1
ATOM 3179 C CA . GLU A 1 443 ? 21.007 202.107 -0.874 1.00 21.96 424 GLU A CA 1
ATOM 3180 C C . GLU A 1 443 ? 20.398 203.252 -0.084 1.00 17.52 424 GLU A C 1
ATOM 3181 O O . GLU A 1 443 ? 20.271 204.350 -0.626 1.00 21.43 424 GLU A O 1
ATOM 3187 N N . ILE A 1 444 ? 19.992 203.078 1.183 1.00 17.75 425 ILE A N 1
ATOM 3188 C CA . ILE A 1 444 ? 19.420 204.208 1.903 1.00 13.68 425 ILE A CA 1
ATOM 3189 C C . ILE A 1 444 ? 20.398 205.373 2.071 1.00 12.76 425 ILE A C 1
ATOM 3190 O O . ILE A 1 444 ? 20.039 206.549 1.957 1.00 18.14 425 ILE A O 1
ATOM 3195 N N . TYR A 1 445 ? 21.642 205.005 2.367 1.00 10.89 426 TYR A N 1
ATOM 3196 C CA . TYR A 1 445 ? 22.684 205.990 2.610 1.00 14.01 426 TYR A CA 1
ATOM 3197 C C . TYR A 1 445 ? 22.999 206.844 1.383 1.00 14.44 426 TYR A C 1
ATOM 3198 O O . TYR A 1 445 ? 22.962 208.074 1.465 1.00 14.43 426 TYR A O 1
ATOM 3207 N N . ARG A 1 446 ? 23.320 206.196 0.267 1.00 15.65 427 ARG A N 1
ATOM 3208 C CA . ARG A 1 446 ? 23.662 206.904 -0.961 1.00 15.24 427 ARG A CA 1
ATOM 3209 C C . ARG A 1 446 ? 22.517 207.803 -1.416 1.00 17.58 427 ARG A C 1
ATOM 3210 O O . ARG A 1 446 ? 22.677 208.897 -1.953 1.00 20.21 427 ARG A O 1
ATOM 3218 N N . GLU A 1 447 ? 21.302 207.306 -1.199 1.00 18.15 428 GLU A N 1
ATOM 3219 C CA . GLU A 1 447 ? 20.124 208.058 -1.641 1.00 15.84 428 GLU A CA 1
ATOM 3220 C C . GLU A 1 447 ? 19.884 209.275 -0.774 1.00 14.96 428 GLU A C 1
ATOM 3221 O O . GLU A 1 447 ? 19.553 210.348 -1.304 1.00 18.83 428 GLU A O 1
ATOM 3227 N N . ILE A 1 448 ? 20.021 209.214 0.562 1.00 14.94 429 ILE A N 1
ATOM 3228 C CA . ILE A 1 448 ? 19.827 210.516 1.206 1.00 16.88 429 ILE A CA 1
ATOM 3229 C C . ILE A 1 448 ? 21.069 211.391 1.061 1.00 15.61 429 ILE A C 1
ATOM 3230 O O . ILE A 1 448 ? 21.005 212.593 1.344 1.00 25.93 429 ILE A O 1
ATOM 3235 N N . PHE A 1 449 ? 22.224 210.874 0.638 1.00 14.26 430 PHE A N 1
ATOM 3236 C CA . PHE A 1 449 ? 23.364 211.793 0.512 1.00 13.68 430 PHE A CA 1
ATOM 3237 C C . PHE A 1 449 ? 23.757 211.955 -0.961 1.00 17.04 430 PHE A C 1
ATOM 3238 O O . PHE A 1 449 ? 24.834 212.450 -1.286 1.00 16.04 430 PHE A O 1
ATOM 3246 N N . ALA A 1 450 ? 22.813 211.519 -1.777 1.00 17.92 431 ALA A N 1
ATOM 3247 C CA . ALA A 1 450 ? 22.872 211.475 -3.224 1.00 20.78 431 ALA A CA 1
ATOM 3248 C C . ALA A 1 450 ? 23.260 212.803 -3.849 1.00 15.25 431 ALA A C 1
ATOM 3249 O O . ALA A 1 450 ? 23.939 212.806 -4.882 1.00 9.51 431 ALA A O 1
ATOM 3251 N N . THR A 1 451 ? 22.853 213.945 -3.291 1.00 10.94 432 THR A N 1
ATOM 3252 C CA . THR A 1 451 ? 23.208 215.187 -3.974 1.00 17.03 432 THR A CA 1
ATOM 3253 C C . THR A 1 451 ? 24.686 215.517 -3.857 1.00 20.87 432 THR A C 1
ATOM 3254 O O . THR A 1 451 ? 25.213 216.456 -4.450 1.00 16.19 432 THR A O 1
ATOM 3258 N N . THR A 1 452 ? 25.413 214.733 -3.059 1.00 24.60 433 THR A N 1
ATOM 3259 C CA . THR A 1 452 ? 26.847 214.958 -2.963 1.00 22.66 433 THR A CA 1
ATOM 3260 C C . THR A 1 452 ? 27.645 213.868 -3.674 1.00 23.91 433 THR A C 1
ATOM 3261 O O . THR A 1 452 ? 28.797 214.102 -4.061 1.00 31.30 433 THR A O 1
ATOM 3265 N N . GLY A 1 453 ? 27.060 212.684 -3.836 1.00 16.78 434 GLY A N 1
ATOM 3266 C CA . GLY A 1 453 ? 27.797 211.504 -4.265 1.00 13.32 434 GLY A CA 1
ATOM 3267 C C . GLY A 1 453 ? 27.814 210.456 -3.159 1.00 12.16 434 GLY A C 1
ATOM 3268 O O . GLY A 1 453 ? 28.761 209.747 -2.877 1.00 18.72 434 GLY A O 1
ATOM 3269 N N . GLY A 1 454 ? 26.678 210.376 -2.483 1.00 13.37 435 GLY A N 1
ATOM 3270 C CA . GLY A 1 454 ? 26.300 209.322 -1.606 1.00 12.17 435 GLY A CA 1
ATOM 3271 C C . GLY A 1 454 ? 26.971 209.367 -0.246 1.00 12.48 435 GLY A C 1
ATOM 3272 O O . GLY A 1 454 ? 26.940 208.329 0.429 1.00 13.21 435 GLY A O 1
ATOM 3273 N N . VAL A 1 455 ? 27.538 210.527 0.073 1.00 12.59 436 VAL A N 1
ATOM 3274 C CA . VAL A 1 455 ? 28.242 210.675 1.345 1.00 13.76 436 VAL A CA 1
ATOM 3275 C C . VAL A 1 455 ? 27.943 212.003 2.021 1.00 13.42 436 VAL A C 1
ATOM 3276 O O . VAL A 1 455 ? 27.676 213.021 1.391 1.00 18.78 436 VAL A O 1
ATOM 3280 N N . PRO A 1 456 ? 27.997 212.013 3.346 1.00 14.35 437 PRO A N 1
ATOM 3281 C CA . PRO A 1 456 ? 27.869 213.285 4.065 1.00 14.54 437 PRO A CA 1
ATOM 3282 C C . PRO A 1 456 ? 29.188 214.055 4.019 1.00 19.78 437 PRO A C 1
ATOM 3283 O O . PRO A 1 456 ? 30.052 213.838 4.873 1.00 24.02 437 PRO A O 1
ATOM 3287 N N . VAL A 1 457 ? 29.291 214.927 3.032 1.00 15.86 438 VAL A N 1
ATOM 3288 C CA . VAL A 1 457 ? 30.423 215.829 2.885 1.00 12.84 438 VAL A CA 1
ATOM 3289 C C . VAL A 1 457 ? 30.290 217.024 3.804 1.00 13.74 438 VAL A C 1
ATOM 3290 O O . VAL A 1 457 ? 29.281 217.741 3.788 1.00 12.60 438 VAL A O 1
ATOM 3294 N N . PRO A 1 458 ? 31.307 217.300 4.617 1.00 12.43 439 PRO A N 1
ATOM 3295 C CA . PRO A 1 458 ? 31.254 218.510 5.448 1.00 14.07 439 PRO A CA 1
ATOM 3296 C C . PRO A 1 458 ? 31.066 219.752 4.570 1.00 16.60 439 PRO A C 1
ATOM 3297 O O . PRO A 1 458 ? 31.916 220.058 3.730 1.00 16.41 439 PRO A O 1
ATOM 3301 N N . ASP A 1 459 ? 29.949 220.410 4.807 1.00 18.69 440 ASP A N 1
ATOM 3302 C CA A ASP A 1 459 ? 29.494 221.619 4.142 0.05 20.33 440 ASP A CA 1
ATOM 3303 C CA B ASP A 1 459 ? 29.485 221.614 4.133 0.94 20.16 440 ASP A CA 1
ATOM 3304 C C . ASP A 1 459 ? 28.504 222.337 5.050 1.00 22.00 440 ASP A C 1
ATOM 3305 O O . ASP A 1 459 ? 28.535 222.121 6.271 1.00 14.33 440 ASP A O 1
ATOM 3314 N N . ASP A 1 460 ? 27.629 223.183 4.515 1.00 18.88 441 ASP A N 1
ATOM 3315 C CA . ASP A 1 460 ? 26.738 223.926 5.387 1.00 20.32 441 ASP A CA 1
ATOM 3316 C C . ASP A 1 460 ? 25.663 223.045 6.013 1.00 18.43 441 ASP A C 1
ATOM 3317 O O . ASP A 1 460 ? 24.906 223.501 6.872 1.00 21.58 441 ASP A O 1
ATOM 3322 N N . ARG A 1 461 ? 25.580 221.788 5.579 1.00 14.72 442 ARG A N 1
ATOM 3323 C CA . ARG A 1 461 ? 24.518 220.912 6.036 1.00 16.10 442 ARG A CA 1
ATOM 3324 C C . ARG A 1 461 ? 24.979 219.742 6.893 1.00 15.51 442 ARG A C 1
ATOM 3325 O O . ARG A 1 461 ? 24.186 219.311 7.731 1.00 14.73 442 ARG A O 1
ATOM 3333 N N . THR A 1 462 ? 26.192 219.247 6.695 1.00 12.35 443 THR A N 1
ATOM 3334 C CA . THR A 1 462 ? 26.721 218.148 7.484 1.00 16.21 443 THR A CA 1
ATOM 3335 C C . THR A 1 462 ? 28.171 218.432 7.909 1.00 16.30 443 THR A C 1
ATOM 3336 O O . THR A 1 462 ? 28.734 219.435 7.499 1.00 15.74 443 THR A O 1
ATOM 3340 N N . GLU A 1 463 ? 28.738 217.549 8.714 1.00 15.08 444 GLU A N 1
ATOM 3341 C CA . GLU A 1 463 ? 30.126 217.636 9.163 1.00 13.12 444 GLU A CA 1
ATOM 3342 C C . GLU A 1 463 ? 30.816 216.283 9.040 1.00 15.03 444 GLU A C 1
ATOM 3343 O O . GLU A 1 463 ? 31.685 215.906 9.833 1.00 16.76 444 GLU A O 1
ATOM 3349 N N . GLY A 1 464 ? 30.407 215.515 8.029 1.00 15.78 445 GLY A N 1
ATOM 3350 C CA . GLY A 1 464 ? 31.062 214.246 7.754 1.00 13.16 445 GLY A CA 1
ATOM 3351 C C . GLY A 1 464 ? 30.511 213.116 8.586 1.00 14.07 445 GLY A C 1
ATOM 3352 O O . GLY A 1 464 ? 29.332 213.054 8.947 1.00 13.68 445 GLY A O 1
ATOM 3353 N N . THR A 1 465 ? 31.394 212.164 8.922 1.00 12.85 446 THR A N 1
ATOM 3354 C CA . THR A 1 465 ? 30.900 211.080 9.798 1.00 12.22 446 THR A CA 1
ATOM 3355 C C . THR A 1 465 ? 31.893 210.845 10.929 1.00 12.77 446 THR A C 1
ATOM 3356 O O . THR A 1 465 ? 32.838 211.633 11.022 1.00 10.89 446 THR A O 1
ATOM 3360 N N . PHE A 1 466 ? 31.687 209.861 11.778 1.00 12.67 447 PHE A N 1
ATOM 3361 C CA . PHE A 1 466 ? 32.346 209.622 13.062 1.00 14.49 447 PHE A CA 1
ATOM 3362 C C . PHE A 1 466 ? 33.338 208.482 13.019 1.00 11.67 447 PHE A C 1
ATOM 3363 O O . PHE A 1 466 ? 32.951 207.398 12.581 1.00 9.93 447 PHE A O 1
ATOM 3371 N N . ILE A 1 467 ? 34.587 208.635 13.455 1.00 12.30 448 ILE A N 1
ATOM 3372 C CA . ILE A 1 467 ? 35.555 207.555 13.318 1.00 8.18 448 ILE A CA 1
ATOM 3373 C C . ILE A 1 467 ? 35.122 206.241 13.949 1.00 10.62 448 ILE A C 1
ATOM 3374 O O . ILE A 1 467 ? 35.456 205.161 13.451 1.00 12.04 448 ILE A O 1
ATOM 3379 N N . ASN A 1 468 ? 34.354 206.241 15.041 1.00 9.20 449 ASN A N 1
ATOM 3380 C CA . ASN A 1 468 ? 33.953 204.986 15.669 1.00 10.62 449 ASN A CA 1
ATOM 3381 C C . ASN A 1 468 ? 32.811 204.304 14.929 1.00 10.58 449 ASN A C 1
ATOM 3382 O O . ASN A 1 468 ? 32.250 203.284 15.359 1.00 15.04 449 ASN A O 1
ATOM 3387 N N . TYR A 1 469 ? 32.470 204.874 13.787 1.00 12.11 450 TYR A N 1
ATOM 3388 C CA . TYR A 1 469 ? 31.607 204.360 12.764 1.00 12.17 450 TYR A CA 1
ATOM 3389 C C . TYR A 1 469 ? 32.405 204.127 11.477 1.00 13.92 450 TYR A C 1
ATOM 3390 O O . TYR A 1 469 ? 32.167 204.827 10.491 1.00 11.55 450 TYR A O 1
ATOM 3399 N N . PRO A 1 470 ? 33.348 203.200 11.471 1.00 14.45 451 PRO A N 1
ATOM 3400 C CA . PRO A 1 470 ? 34.114 202.954 10.240 1.00 14.22 451 PRO A CA 1
ATOM 3401 C C . PRO A 1 470 ? 33.202 202.440 9.126 1.00 15.74 451 PRO A C 1
ATOM 3402 O O . PRO A 1 470 ? 32.334 201.626 9.450 1.00 11.84 451 PRO A O 1
ATOM 3406 N N . ASP A 1 471 ? 33.439 202.921 7.908 1.00 12.63 452 ASP A N 1
ATOM 3407 C CA . ASP A 1 471 ? 32.712 202.431 6.737 1.00 12.69 452 ASP A CA 1
ATOM 3408 C C . ASP A 1 471 ? 33.679 202.342 5.544 1.00 12.44 452 ASP A C 1
ATOM 3409 O O . ASP A 1 471 ? 34.038 203.359 4.969 1.00 12.78 452 ASP A O 1
ATOM 3414 N N . VAL A 1 472 ? 34.089 201.123 5.233 1.00 13.06 453 VAL A N 1
ATOM 3415 C CA . VAL A 1 472 ? 35.170 201.012 4.233 1.00 15.03 453 VAL A CA 1
ATOM 3416 C C . VAL A 1 472 ? 34.636 201.266 2.835 1.00 17.94 453 VAL A C 1
ATOM 3417 O O . VAL A 1 472 ? 35.365 201.399 1.854 1.00 19.45 453 VAL A O 1
ATOM 3421 N N . ASP A 1 473 ? 33.317 201.394 2.707 1.00 16.74 454 ASP A N 1
ATOM 3422 C CA . ASP A 1 473 ? 32.683 201.844 1.476 1.00 16.60 454 ASP A CA 1
ATOM 3423 C C . ASP A 1 473 ? 33.092 203.277 1.173 1.00 16.29 454 ASP A C 1
ATOM 3424 O O . ASP A 1 473 ? 32.962 203.734 0.029 1.00 14.03 454 ASP A O 1
ATOM 3429 N N . LEU A 1 474 ? 33.587 203.990 2.195 1.00 15.77 455 LEU A N 1
ATOM 3430 C CA . LEU A 1 474 ? 34.018 205.367 1.967 1.00 14.01 455 LEU A CA 1
ATOM 3431 C C . LEU A 1 474 ? 35.242 205.426 1.053 1.00 14.06 455 LEU A C 1
ATOM 3432 O O . LEU A 1 474 ? 35.542 206.501 0.531 1.00 15.42 455 LEU A O 1
ATOM 3437 N N . VAL A 1 475 ? 35.898 204.289 0.894 1.00 19.41 456 VAL A N 1
ATOM 3438 C CA . VAL A 1 475 ? 37.095 204.178 0.070 1.00 20.29 456 VAL A CA 1
ATOM 3439 C C . VAL A 1 475 ? 36.800 203.385 -1.198 1.00 23.35 456 VAL A C 1
ATOM 3440 O O . VAL A 1 475 ? 37.699 203.124 -1.999 1.00 24.90 456 VAL A O 1
ATOM 3444 N N . ASP A 1 476 ? 35.539 203.012 -1.405 1.00 21.74 457 ASP A N 1
ATOM 3445 C CA . ASP A 1 476 ? 35.117 202.378 -2.646 1.00 22.27 457 ASP A CA 1
ATOM 3446 C C . ASP A 1 476 ? 34.464 203.389 -3.599 1.00 24.51 457 ASP A C 1
ATOM 3447 O O . ASP A 1 476 ? 33.443 204.009 -3.298 1.00 25.42 457 ASP A O 1
ATOM 3452 N N . GLU A 1 477 ? 35.108 203.590 -4.754 1.00 26.23 458 GLU A N 1
ATOM 3453 C CA . GLU A 1 477 ? 34.663 204.593 -5.714 1.00 27.52 458 GLU A CA 1
ATOM 3454 C C . GLU A 1 477 ? 33.433 204.118 -6.479 1.00 28.67 458 GLU A C 1
ATOM 3455 O O . GLU A 1 477 ? 32.614 204.881 -6.965 1.00 27.90 458 GLU A O 1
ATOM 3461 N N . ARG A 1 478 ? 33.300 202.783 -6.541 1.00 29.90 459 ARG A N 1
ATOM 3462 C CA . ARG A 1 478 ? 32.141 202.185 -7.194 1.00 34.43 459 ARG A CA 1
ATOM 3463 C C . ARG A 1 478 ? 30.930 202.176 -6.267 1.00 36.00 459 ARG A C 1
ATOM 3464 O O . ARG A 1 478 ? 30.317 201.133 -6.078 1.00 38.15 459 ARG A O 1
ATOM 3472 N N . TRP A 1 479 ? 30.648 203.338 -5.701 1.00 37.89 460 TRP A N 1
ATOM 3473 C CA . TRP A 1 479 ? 29.589 203.607 -4.758 1.00 38.40 460 TRP A CA 1
ATOM 3474 C C . TRP A 1 479 ? 29.325 205.099 -4.634 1.00 41.05 460 TRP A C 1
ATOM 3475 O O . TRP A 1 479 ? 28.526 205.666 -5.385 1.00 50.78 460 TRP A O 1
ATOM 3486 N N . ASN A 1 480 ? 30.008 205.716 -3.672 1.00 39.54 461 ASN A N 1
ATOM 3487 C CA . ASN A 1 480 ? 29.652 207.094 -3.316 1.00 37.51 461 ASN A CA 1
ATOM 3488 C C . ASN A 1 480 ? 30.888 207.989 -3.315 1.00 36.17 461 ASN A C 1
ATOM 3489 O O . ASN A 1 480 ? 31.734 207.911 -4.213 1.00 31.31 461 ASN A O 1
ATOM 3494 N N . THR A 1 481 ? 31.027 208.861 -2.321 1.00 34.66 462 THR A N 1
ATOM 3495 C CA . THR A 1 481 ? 32.202 209.705 -2.168 1.00 31.67 462 THR A CA 1
ATOM 3496 C C . THR A 1 481 ? 32.555 210.471 -3.432 1.00 37.13 462 THR A C 1
ATOM 3497 O O . THR A 1 481 ? 33.528 210.115 -4.118 1.00 49.55 462 THR A O 1
ATOM 3501 N N . SER A 1 482 ? 31.830 211.521 -3.814 1.00 36.53 463 SER A N 1
ATOM 3502 C CA . SER A 1 482 ? 32.232 212.181 -5.059 1.00 32.52 463 SER A CA 1
ATOM 3503 C C . SER A 1 482 ? 33.200 213.343 -4.853 1.00 26.50 463 SER A C 1
ATOM 3504 O O . SER A 1 482 ? 32.868 214.495 -4.594 1.00 18.40 463 SER A O 1
ATOM 3507 N N . GLY A 1 483 ? 34.470 212.979 -5.027 1.00 24.40 464 GLY A N 1
ATOM 3508 C CA . GLY A 1 483 ? 35.563 213.911 -5.019 1.00 22.63 464 GLY A CA 1
ATOM 3509 C C . GLY A 1 483 ? 36.226 214.067 -3.671 1.00 24.91 464 GLY A C 1
ATOM 3510 O O . GLY A 1 483 ? 37.380 214.492 -3.626 1.00 28.09 464 GLY A O 1
ATOM 3511 N N . VAL A 1 484 ? 35.514 213.732 -2.600 1.00 22.73 465 VAL A N 1
ATOM 3512 C CA . VAL A 1 484 ? 36.003 213.939 -1.239 1.00 21.19 465 VAL A CA 1
ATOM 3513 C C . VAL A 1 484 ? 36.615 212.671 -0.668 1.00 20.06 465 VAL A C 1
ATOM 3514 O O . VAL A 1 484 ? 36.014 211.593 -0.759 1.00 19.99 465 VAL A O 1
ATOM 3518 N N . PRO A 1 485 ? 37.803 212.781 -0.083 1.00 16.87 466 PRO A N 1
ATOM 3519 C CA . PRO A 1 485 ? 38.488 211.596 0.455 1.00 16.42 466 PRO A CA 1
ATOM 3520 C C . PRO A 1 485 ? 37.888 211.157 1.786 1.00 15.84 466 PRO A C 1
ATOM 3521 O O . PRO A 1 485 ? 37.188 211.952 2.426 1.00 18.49 466 PRO A O 1
ATOM 3525 N N . TRP A 1 486 ? 38.154 209.916 2.194 1.00 15.89 467 TRP A N 1
ATOM 3526 C CA . TRP A 1 486 ? 37.599 209.420 3.449 1.00 15.13 467 TRP A CA 1
ATOM 3527 C C . TRP A 1 486 ? 38.075 210.233 4.646 1.00 15.58 467 TRP A C 1
ATOM 3528 O O . TRP A 1 486 ? 37.379 210.382 5.656 1.00 12.91 467 TRP A O 1
ATOM 3539 N N . TYR A 1 487 ? 39.298 210.762 4.567 1.00 15.72 468 TYR A N 1
ATOM 3540 C CA . TYR A 1 487 ? 39.863 211.415 5.754 1.00 15.67 468 TYR A CA 1
ATOM 3541 C C . TYR A 1 487 ? 39.278 212.805 5.951 1.00 15.59 468 TYR A C 1
ATOM 3542 O O . TYR A 1 487 ? 39.147 213.291 7.083 1.00 14.32 468 TYR A O 1
ATOM 3551 N N . THR A 1 488 ? 38.906 213.481 4.869 1.00 12.96 469 THR A N 1
ATOM 3552 C CA . THR A 1 488 ? 38.122 214.711 4.967 1.00 14.34 469 THR A CA 1
ATOM 3553 C C . THR A 1 488 ? 36.824 214.415 5.712 1.00 13.26 469 THR A C 1
ATOM 3554 O O . THR A 1 488 ? 36.391 215.135 6.600 1.00 12.39 469 THR A O 1
ATOM 3558 N N . LEU A 1 489 ? 36.219 213.291 5.308 1.00 12.02 470 LEU A N 1
ATOM 3559 C CA . LEU A 1 489 ? 34.923 212.910 5.831 1.00 13.65 470 LEU A CA 1
ATOM 3560 C C . LEU A 1 489 ? 34.986 212.773 7.348 1.00 11.46 470 LEU A C 1
ATOM 3561 O O . LEU A 1 489 ? 34.110 213.279 8.035 1.00 11.43 470 LEU A O 1
ATOM 3566 N N . TYR A 1 490 ? 36.030 212.089 7.834 1.00 12.69 471 TYR A N 1
ATOM 3567 C CA . TYR A 1 490 ? 36.070 211.800 9.271 1.00 9.37 471 TYR A CA 1
ATOM 3568 C C . TYR A 1 490 ? 36.730 212.885 10.110 1.00 14.09 471 TYR A C 1
ATOM 3569 O O . TYR A 1 490 ? 36.399 213.058 11.293 1.00 13.55 471 TYR A O 1
ATOM 3578 N N . TYR A 1 491 ? 37.715 213.614 9.600 1.00 11.65 472 TYR A N 1
ATOM 3579 C CA . TYR A 1 491 ? 38.503 214.508 10.438 1.00 11.89 472 TYR A CA 1
ATOM 3580 C C . TYR A 1 491 ? 38.531 215.956 9.972 1.00 14.13 472 TYR A C 1
ATOM 3581 O O . TYR A 1 491 ? 39.166 216.779 10.658 1.00 12.26 472 TYR A O 1
ATOM 3590 N N . LYS A 1 492 ? 37.915 216.282 8.843 1.00 10.23 473 LYS A N 1
ATOM 3591 C CA . LYS A 1 492 ? 37.958 217.603 8.237 1.00 11.58 473 LYS A CA 1
ATOM 3592 C C . LYS A 1 492 ? 39.361 218.185 8.252 1.00 12.54 473 LYS A C 1
ATOM 3593 O O . LYS A 1 492 ? 40.310 217.455 7.979 1.00 13.62 473 LYS A O 1
ATOM 3599 N N . GLY A 1 493 ? 39.538 219.463 8.565 1.00 13.47 474 GLY A N 1
ATOM 3600 C CA . GLY A 1 493 ? 40.846 220.089 8.507 1.00 17.06 474 GLY A CA 1
ATOM 3601 C C . GLY A 1 493 ? 41.879 219.570 9.480 1.00 17.17 474 GLY A C 1
ATOM 3602 O O . GLY A 1 493 ? 43.000 220.078 9.521 1.00 20.25 474 GLY A O 1
ATOM 3603 N N . ASN A 1 494 ? 41.518 218.580 10.292 1.00 16.18 475 ASN A N 1
ATOM 3604 C CA . ASN A 1 494 ? 42.413 218.078 11.330 1.00 16.41 475 ASN A CA 1
ATOM 3605 C C . ASN A 1 494 ? 43.362 217.003 10.853 1.00 17.23 475 ASN A C 1
ATOM 3606 O O . ASN A 1 494 ? 44.331 216.697 11.559 1.00 20.43 475 ASN A O 1
ATOM 3611 N N . TYR A 1 495 ? 43.114 216.420 9.692 1.00 15.51 476 TYR A N 1
ATOM 3612 C CA . TYR A 1 495 ? 43.907 215.314 9.200 1.00 17.11 476 TYR A CA 1
ATOM 3613 C C . TYR A 1 495 ? 45.400 215.575 9.034 1.00 15.48 476 TYR A C 1
ATOM 3614 O O . TYR A 1 495 ? 46.181 214.682 9.415 1.00 17.29 476 TYR A O 1
ATOM 3623 N N . PRO A 1 496 ? 45.815 216.700 8.478 1.00 17.47 477 PRO A N 1
ATOM 3624 C CA . PRO A 1 496 ? 47.277 216.866 8.282 1.00 17.26 477 PRO A CA 1
ATOM 3625 C C . PRO A 1 496 ? 48.008 216.773 9.618 1.00 16.48 477 PRO A C 1
ATOM 3626 O O . PRO A 1 496 ? 49.026 216.113 9.782 1.00 19.33 477 PRO A O 1
ATOM 3630 N N . ARG A 1 497 ? 47.443 217.468 10.614 1.00 17.35 478 ARG A N 1
ATOM 3631 C CA . ARG A 1 497 ? 48.032 217.456 11.948 1.00 14.29 478 ARG A CA 1
ATOM 3632 C C . ARG A 1 497 ? 48.101 216.039 12.507 1.00 14.50 478 ARG A C 1
ATOM 3633 O O . ARG A 1 497 ? 49.065 215.667 13.164 1.00 16.73 478 ARG A O 1
ATOM 3641 N N . LEU A 1 498 ? 47.105 215.194 12.191 1.00 10.18 479 LEU A N 1
ATOM 3642 C CA . LEU A 1 498 ? 47.198 213.783 12.576 1.00 10.71 479 LEU A CA 1
ATOM 3643 C C . LEU A 1 498 ? 48.216 212.994 11.768 1.00 13.33 479 LEU A C 1
ATOM 3644 O O . LEU A 1 498 ? 48.835 212.040 12.275 1.00 11.88 479 LEU A O 1
ATOM 3649 N N . GLN A 1 499 ? 48.410 213.378 10.508 1.00 12.69 480 GLN A N 1
ATOM 3650 C CA . GLN A 1 499 ? 49.425 212.714 9.690 1.00 11.46 480 GLN A CA 1
ATOM 3651 C C . GLN A 1 499 ? 50.823 212.901 10.282 1.00 8.37 480 GLN A C 1
ATOM 3652 O O . GLN A 1 499 ? 51.625 211.960 10.223 1.00 14.46 480 GLN A O 1
ATOM 3658 N N . LYS A 1 500 ? 51.078 214.109 10.798 1.00 10.52 481 LYS A N 1
ATOM 3659 C CA . LYS A 1 500 ? 52.410 214.400 11.313 1.00 9.94 481 LYS A CA 1
ATOM 3660 C C . LYS A 1 500 ? 52.678 213.641 12.609 1.00 14.65 481 LYS A C 1
ATOM 3661 O O . LYS A 1 500 ? 53.803 213.238 12.918 1.00 11.03 481 LYS A O 1
ATOM 3667 N N . VAL A 1 501 ? 51.613 213.417 13.380 1.00 12.73 482 VAL A N 1
ATOM 3668 C CA . VAL A 1 501 ? 51.719 212.567 14.567 1.00 11.76 482 VAL A CA 1
ATOM 3669 C C . VAL A 1 501 ? 52.038 211.144 14.156 1.00 12.74 482 VAL A C 1
ATOM 3670 O O . VAL A 1 501 ? 52.883 210.467 14.756 1.00 14.24 482 VAL A O 1
ATOM 3674 N N . LYS A 1 502 ? 51.360 210.674 13.105 1.00 15.30 483 LYS A N 1
ATOM 3675 C CA . LYS A 1 502 ? 51.528 209.281 12.661 1.00 8.10 483 LYS A CA 1
ATOM 3676 C C . LYS A 1 502 ? 52.996 209.014 12.374 1.00 8.10 483 LYS A C 1
ATOM 3677 O O . LYS A 1 502 ? 53.530 208.009 12.827 1.00 8.98 483 LYS A O 1
ATOM 3683 N N . ALA A 1 503 ? 53.640 209.926 11.685 1.00 11.39 484 ALA A N 1
ATOM 3684 C CA . ALA A 1 503 ? 55.035 209.865 11.280 1.00 11.49 484 ALA A CA 1
ATOM 3685 C C . ALA A 1 503 ? 56.040 209.923 12.415 1.00 16.28 484 ALA A C 1
ATOM 3686 O O . ALA A 1 503 ? 57.146 209.361 12.358 1.00 17.05 484 ALA A O 1
ATOM 3688 N N . ARG A 1 504 ? 55.680 210.633 13.489 1.00 17.77 485 ARG A N 1
ATOM 3689 C CA . ARG A 1 504 ? 56.605 210.798 14.604 1.00 15.04 485 ARG A CA 1
ATOM 3690 C C . ARG A 1 504 ? 56.541 209.606 15.553 1.00 14.29 485 ARG A C 1
ATOM 3691 O O . ARG A 1 504 ? 57.572 209.091 15.997 1.00 13.00 485 ARG A O 1
ATOM 3699 N N . TRP A 1 505 ? 55.324 209.166 15.882 1.00 9.87 486 TRP A N 1
ATOM 3700 C CA . TRP A 1 505 ? 55.258 208.124 16.916 1.00 13.08 486 TRP A CA 1
ATOM 3701 C C . TRP A 1 505 ? 55.087 206.718 16.375 1.00 11.60 486 TRP A C 1
ATOM 3702 O O . TRP A 1 505 ? 55.262 205.759 17.136 1.00 12.30 486 TRP A O 1
ATOM 3713 N N . ASP A 1 506 ? 54.782 206.568 15.092 1.00 13.87 487 ASP A N 1
ATOM 3714 C CA . ASP A 1 506 ? 54.756 205.282 14.399 1.00 15.15 487 ASP A CA 1
ATOM 3715 C C . ASP A 1 506 ? 55.436 205.375 13.030 1.00 13.29 487 ASP A C 1
ATOM 3716 O O . ASP A 1 506 ? 54.784 205.133 12.014 1.00 14.05 487 ASP A O 1
ATOM 3721 N N . PRO A 1 507 ? 56.719 205.713 12.970 1.00 12.65 488 PRO A N 1
ATOM 3722 C CA . PRO A 1 507 ? 57.428 205.810 11.688 1.00 10.42 488 PRO A CA 1
ATOM 3723 C C . PRO A 1 507 ? 57.457 204.529 10.858 1.00 9.39 488 PRO A C 1
ATOM 3724 O O . PRO A 1 507 ? 57.425 204.620 9.631 1.00 15.75 488 PRO A O 1
ATOM 3728 N N . ARG A 1 508 ? 57.563 203.348 11.437 1.00 10.38 489 ARG A N 1
ATOM 3729 C CA . ARG A 1 508 ? 57.566 202.063 10.784 1.00 7.30 489 ARG A CA 1
ATOM 3730 C C . ARG A 1 508 ? 56.153 201.578 10.424 1.00 10.64 489 ARG A C 1
ATOM 3731 O O . ARG A 1 508 ? 56.055 200.427 9.979 1.00 13.55 489 ARG A O 1
ATOM 3739 N N . ASP A 1 509 ? 55.100 202.362 10.612 1.00 15.57 490 ASP A N 1
ATOM 3740 C CA . ASP A 1 509 ? 53.736 201.942 10.239 1.00 16.24 490 ASP A CA 1
ATOM 3741 C C . ASP A 1 509 ? 53.397 200.572 10.805 1.00 15.42 490 ASP A C 1
ATOM 3742 O O . ASP A 1 509 ? 53.006 199.610 10.127 1.00 10.64 490 ASP A O 1
ATOM 3747 N N . VAL A 1 510 ? 53.571 200.432 12.129 1.00 11.48 491 VAL A N 1
ATOM 3748 C CA . VAL A 1 510 ? 53.378 199.130 12.755 1.00 10.81 491 VAL A CA 1
ATOM 3749 C C . VAL A 1 510 ? 51.897 198.897 13.037 1.00 9.01 491 VAL A C 1
ATOM 3750 O O . VAL A 1 510 ? 51.444 197.748 12.991 1.00 12.14 491 VAL A O 1
ATOM 3754 N N . PHE A 1 511 ? 51.215 200.009 13.287 1.00 10.19 492 PHE A N 1
ATOM 3755 C CA . PHE A 1 511 ? 49.785 200.036 13.582 1.00 15.81 492 PHE A CA 1
ATOM 3756 C C . PHE A 1 511 ? 48.979 200.621 12.429 1.00 14.32 492 PHE A C 1
ATOM 3757 O O . PHE A 1 511 ? 49.065 201.778 12.044 1.00 11.10 492 PHE A O 1
ATOM 3765 N N . ARG A 1 512 ? 48.178 199.731 11.841 1.00 14.65 493 ARG A N 1
ATOM 3766 C CA . ARG A 1 512 ? 47.452 200.053 10.633 1.00 16.22 493 ARG A CA 1
ATOM 3767 C C . ARG A 1 512 ? 46.206 199.180 10.505 1.00 15.10 493 ARG A C 1
ATOM 3768 O O . ARG A 1 512 ? 46.085 198.194 11.229 1.00 14.63 493 ARG A O 1
ATOM 3776 N N . HIS A 1 513 ? 45.326 199.554 9.594 1.00 13.33 494 HIS A N 1
ATOM 3777 C CA . HIS A 1 513 ? 44.104 198.854 9.221 1.00 16.62 494 HIS A CA 1
ATOM 3778 C C . HIS A 1 513 ? 43.501 199.638 8.045 1.00 16.68 494 HIS A C 1
ATOM 3779 O O . HIS A 1 513 ? 44.097 200.668 7.715 1.00 9.87 494 HIS A O 1
ATOM 3786 N N . ALA A 1 514 ? 42.390 199.184 7.498 1.00 17.38 495 ALA A N 1
ATOM 3787 C CA . ALA A 1 514 ? 41.770 199.767 6.314 1.00 18.44 495 ALA A CA 1
ATOM 3788 C C . ALA A 1 514 ? 41.509 201.252 6.440 1.00 23.82 495 ALA A C 1
ATOM 3789 O O . ALA A 1 514 ? 41.691 202.015 5.475 1.00 35.40 495 ALA A O 1
ATOM 3791 N N . LEU A 1 515 ? 41.061 201.758 7.595 1.00 18.62 496 LEU A N 1
ATOM 3792 C CA . LEU A 1 515 ? 40.723 203.206 7.500 1.00 18.39 496 LEU A CA 1
ATOM 3793 C C . LEU A 1 515 ? 41.707 204.013 8.332 1.00 16.28 496 LEU A C 1
ATOM 3794 O O . LEU A 1 515 ? 41.328 204.911 9.081 1.00 16.70 496 LEU A O 1
ATOM 3799 N N . SER A 1 516 ? 42.969 203.659 8.192 1.00 16.91 497 SER A N 1
ATOM 3800 C CA . SER A 1 516 ? 44.110 204.122 8.958 1.00 15.93 497 SER A CA 1
ATOM 3801 C C . SER A 1 516 ? 44.674 205.462 8.496 1.00 13.33 497 SER A C 1
ATOM 3802 O O . SER A 1 516 ? 44.702 205.719 7.298 1.00 9.46 497 SER A O 1
ATOM 3805 N N . VAL A 1 517 ? 45.117 206.275 9.448 1.00 9.65 498 VAL A N 1
ATOM 3806 C CA . VAL A 1 517 ? 45.840 207.505 9.206 1.00 8.80 498 VAL A CA 1
ATOM 3807 C C . VAL A 1 517 ? 47.184 207.191 8.548 1.00 10.56 498 VAL A C 1
ATOM 3808 O O . VAL A 1 517 ? 47.927 206.298 8.990 1.00 11.65 498 VAL A O 1
ATOM 3812 N N . ARG A 1 518 ? 47.495 207.926 7.484 1.00 11.89 499 ARG A N 1
ATOM 3813 C CA . ARG A 1 518 ? 48.713 207.674 6.724 1.00 15.04 499 ARG A CA 1
ATOM 3814 C C . ARG A 1 518 ? 49.759 208.752 6.986 1.00 14.76 499 ARG A C 1
ATOM 3815 O O . ARG A 1 518 ? 49.456 209.926 7.228 1.00 15.17 499 ARG A O 1
ATOM 3823 N N . PRO A 1 519 ? 51.023 208.367 6.923 1.00 13.94 500 PRO A N 1
ATOM 3824 C CA . PRO A 1 519 ? 52.084 209.376 7.042 1.00 16.30 500 PRO A CA 1
ATOM 3825 C C . PRO A 1 519 ? 52.074 210.264 5.796 1.00 19.73 500 PRO A C 1
ATOM 3826 O O . PRO A 1 519 ? 51.615 209.795 4.745 1.00 22.82 500 PRO A O 1
ATOM 3830 N N . PRO A 1 520 ? 52.550 211.496 5.894 1.00 15.48 501 PRO A N 1
ATOM 3831 C CA . PRO A 1 520 ? 52.407 212.440 4.782 1.00 19.30 501 PRO A CA 1
ATOM 3832 C C . PRO A 1 520 ? 53.362 212.194 3.628 1.00 21.93 501 PRO A C 1
ATOM 3833 O O . PRO A 1 520 ? 53.795 211.086 3.322 1.00 25.89 501 PRO A O 1
ATOM 3837 N N . ALA B 1 29 ? 40.429 202.950 46.537 1.00 13.34 10 ALA B N 1
ATOM 3838 C CA . ALA B 1 29 ? 39.720 203.947 47.317 1.00 17.24 10 ALA B CA 1
ATOM 3839 C C . ALA B 1 29 ? 39.679 203.593 48.808 1.00 13.01 10 ALA B C 1
ATOM 3840 O O . ALA B 1 29 ? 39.805 202.411 49.135 1.00 13.94 10 ALA B O 1
ATOM 3842 N N . LEU B 1 30 ? 39.542 204.612 49.641 1.00 13.52 11 LEU B N 1
ATOM 3843 C CA . LEU B 1 30 ? 39.282 204.481 51.070 1.00 12.78 11 LEU B CA 1
ATOM 3844 C C . LEU B 1 30 ? 37.837 204.075 51.334 1.00 16.03 11 LEU B C 1
ATOM 3845 O O . LEU B 1 30 ? 37.038 204.033 50.383 1.00 17.35 11 LEU B O 1
ATOM 3850 N N . VAL B 1 31 ? 37.477 203.773 52.567 1.00 12.97 12 VAL B N 1
ATOM 3851 C CA . VAL B 1 31 ? 36.102 203.335 52.791 1.00 12.19 12 VAL B CA 1
ATOM 3852 C C . VAL B 1 31 ? 35.110 204.412 52.363 1.00 10.92 12 VAL B C 1
ATOM 3853 O O . VAL B 1 31 ? 35.391 205.601 52.459 1.00 9.80 12 VAL B O 1
ATOM 3857 N N . LYS B 1 32 ? 33.965 203.987 51.850 1.00 13.31 13 LYS B N 1
ATOM 3858 C CA . LYS B 1 32 ? 32.972 204.960 51.404 1.00 12.84 13 LYS B CA 1
ATOM 3859 C C . LYS B 1 32 ? 31.706 204.791 52.227 1.00 11.21 13 LYS B C 1
ATOM 3860 O O . LYS B 1 32 ? 31.251 203.680 52.475 1.00 15.39 13 LYS B O 1
ATOM 3866 N N . VAL B 1 33 ? 31.165 205.935 52.652 1.00 10.18 14 VAL B N 1
ATOM 3867 C CA . VAL B 1 33 ? 29.982 205.865 53.512 1.00 12.53 14 VAL B CA 1
ATOM 3868 C C . VAL B 1 33 ? 28.831 206.674 52.938 1.00 11.64 14 VAL B C 1
ATOM 3869 O O . VAL B 1 33 ? 28.978 207.872 52.734 1.00 7.05 14 VAL B O 1
ATOM 3873 N N . ASP B 1 34 ? 27.690 206.015 52.689 1.00 15.02 15 ASP B N 1
ATOM 3874 C CA . ASP B 1 34 ? 26.565 206.683 52.044 1.00 18.11 15 ASP B CA 1
ATOM 3875 C C . ASP B 1 34 ? 25.307 206.721 52.904 1.00 16.52 15 ASP B C 1
ATOM 3876 O O . ASP B 1 34 ? 24.742 205.641 53.089 1.00 7.05 15 ASP B O 1
ATOM 3881 N N . ARG B 1 35 ? 24.921 207.906 53.361 1.00 17.56 16 ARG B N 1
ATOM 3882 C CA . ARG B 1 35 ? 23.835 208.121 54.315 1.00 18.89 16 ARG B CA 1
ATOM 3883 C C . ARG B 1 35 ? 22.560 208.818 53.896 1.00 26.04 16 ARG B C 1
ATOM 3884 O O . ARG B 1 35 ? 21.449 208.285 54.106 1.00 23.67 16 ARG B O 1
ATOM 3892 N N . VAL B 1 36 ? 22.635 209.997 53.290 1.00 34.29 17 VAL B N 1
ATOM 3893 C CA . VAL B 1 36 ? 21.530 210.784 52.750 1.00 33.12 17 VAL B CA 1
ATOM 3894 C C . VAL B 1 36 ? 22.007 211.301 51.379 1.00 29.58 17 VAL B C 1
ATOM 3895 O O . VAL B 1 36 ? 21.587 212.321 50.836 1.00 28.57 17 VAL B O 1
ATOM 3899 N N . ASP B 1 37 ? 22.935 210.519 50.879 1.00 23.89 18 ASP B N 1
ATOM 3900 C CA . ASP B 1 37 ? 23.820 210.751 49.753 1.00 17.75 18 ASP B CA 1
ATOM 3901 C C . ASP B 1 37 ? 23.162 210.350 48.441 1.00 17.45 18 ASP B C 1
ATOM 3902 O O . ASP B 1 37 ? 22.285 209.490 48.442 1.00 16.97 18 ASP B O 1
ATOM 3907 N N . ARG B 1 38 ? 23.591 210.946 47.323 1.00 17.22 19 ARG B N 1
ATOM 3908 C CA . ARG B 1 38 ? 22.936 210.638 46.051 1.00 17.86 19 ARG B CA 1
ATOM 3909 C C . ARG B 1 38 ? 22.993 209.163 45.676 1.00 16.36 19 ARG B C 1
ATOM 3910 O O . ARG B 1 38 ? 22.181 208.660 44.898 1.00 10.73 19 ARG B O 1
ATOM 3918 N N . ARG B 1 39 ? 23.963 208.447 46.235 1.00 11.28 20 ARG B N 1
ATOM 3919 C CA . ARG B 1 39 ? 24.246 207.067 45.893 1.00 13.63 20 ARG B CA 1
ATOM 3920 C C . ARG B 1 39 ? 23.375 206.053 46.614 1.00 10.03 20 ARG B C 1
ATOM 3921 O O . ARG B 1 39 ? 23.364 204.873 46.273 1.00 13.08 20 ARG B O 1
ATOM 3929 N N . TYR B 1 40 ? 22.644 206.507 47.630 1.00 14.61 21 TYR B N 1
ATOM 3930 C CA . TYR B 1 40 ? 21.784 205.653 48.426 1.00 11.54 21 TYR B CA 1
ATOM 3931 C C . TYR B 1 40 ? 20.815 204.794 47.627 1.00 11.24 21 TYR B C 1
ATOM 3932 O O . TYR B 1 40 ? 20.825 203.561 47.774 1.00 9.08 21 TYR B O 1
ATOM 3941 N N . GLN B 1 41 ? 19.964 205.436 46.819 1.00 8.89 22 GLN B N 1
ATOM 3942 C CA . GLN B 1 41 ? 18.947 204.629 46.126 1.00 14.24 22 GLN B CA 1
ATOM 3943 C C . GLN B 1 41 ? 19.606 203.558 45.266 1.00 12.79 22 GLN B C 1
ATOM 3944 O O . GLN B 1 41 ? 19.216 202.413 45.164 1.00 11.05 22 GLN B O 1
ATOM 3950 N N . ASP B 1 42 ? 20.711 203.967 44.644 1.00 14.38 23 ASP B N 1
ATOM 3951 C CA . ASP B 1 42 ? 21.460 203.061 43.781 1.00 10.83 23 ASP B CA 1
ATOM 3952 C C . ASP B 1 42 ? 22.012 201.880 44.549 1.00 8.78 23 ASP B C 1
ATOM 3953 O O . ASP B 1 42 ? 21.953 200.729 44.122 1.00 11.21 23 ASP B O 1
ATOM 3958 N N . LEU B 1 43 ? 22.573 202.106 45.740 1.00 13.15 24 LEU B N 1
ATOM 3959 C CA . LEU B 1 43 ? 23.054 200.991 46.559 1.00 10.24 24 LEU B CA 1
ATOM 3960 C C . LEU B 1 43 ? 21.922 200.172 47.170 1.00 9.05 24 LEU B C 1
ATOM 3961 O O . LEU B 1 43 ? 22.052 198.948 47.376 1.00 11.27 24 LEU B O 1
ATOM 3966 N N . VAL B 1 44 ? 20.788 200.783 47.497 1.00 13.47 25 VAL B N 1
ATOM 3967 C CA . VAL B 1 44 ? 19.751 200.088 48.259 1.00 14.23 25 VAL B CA 1
ATOM 3968 C C . VAL B 1 44 ? 18.757 199.337 47.383 1.00 17.79 25 VAL B C 1
ATOM 3969 O O . VAL B 1 44 ? 17.962 198.555 47.928 1.00 21.47 25 VAL B O 1
ATOM 3973 N N . THR B 1 45 ? 18.791 199.507 46.065 1.00 15.81 26 THR B N 1
ATOM 3974 C CA . THR B 1 45 ? 17.901 198.738 45.185 1.00 16.86 26 THR B CA 1
ATOM 3975 C C . THR B 1 45 ? 18.606 197.573 44.496 1.00 20.13 26 THR B C 1
ATOM 3976 O O . THR B 1 45 ? 18.144 197.018 43.492 1.00 21.08 26 THR B O 1
ATOM 3980 N N . ARG B 1 46 ? 19.744 197.147 45.044 1.00 22.10 27 ARG B N 1
ATOM 3981 C CA . ARG B 1 46 ? 20.610 196.162 44.424 1.00 22.51 27 ARG B CA 1
ATOM 3982 C C . ARG B 1 46 ? 20.147 194.728 44.534 1.00 24.46 27 ARG B C 1
ATOM 3983 O O . ARG B 1 46 ? 20.727 193.849 43.878 1.00 22.65 27 ARG B O 1
ATOM 3991 N N . GLY B 1 47 ? 19.131 194.398 45.328 1.00 22.96 28 GLY B N 1
ATOM 3992 C CA . GLY B 1 47 ? 18.760 192.975 45.281 1.00 17.41 28 GLY B CA 1
ATOM 3993 C C . GLY B 1 47 ? 18.235 192.576 43.912 1.00 16.45 28 GLY B C 1
ATOM 3994 O O . GLY B 1 47 ? 17.772 193.421 43.150 1.00 17.67 28 GLY B O 1
ATOM 3995 N N . PHE B 1 48 ? 18.305 191.293 43.594 1.00 14.77 29 PHE B N 1
ATOM 3996 C CA . PHE B 1 48 ? 17.741 190.703 42.398 1.00 17.90 29 PHE B CA 1
ATOM 3997 C C . PHE B 1 48 ? 16.209 190.715 42.456 1.00 16.19 29 PHE B C 1
ATOM 3998 O O . PHE B 1 48 ? 15.597 191.062 41.462 1.00 15.83 29 PHE B O 1
ATOM 4006 N N . ASN B 1 49 ? 15.628 190.333 43.579 1.00 16.52 30 ASN B N 1
ATOM 4007 C CA . ASN B 1 49 ? 14.197 190.197 43.793 1.00 16.26 30 ASN B CA 1
ATOM 4008 C C . ASN B 1 49 ? 13.520 191.524 44.074 1.00 18.19 30 ASN B C 1
ATOM 4009 O O . ASN B 1 49 ? 13.573 192.043 45.199 1.00 11.98 30 ASN B O 1
ATOM 4014 N N . GLY B 1 50 ? 12.793 192.071 43.105 1.00 19.24 31 GLY B N 1
ATOM 4015 C CA . GLY B 1 50 ? 12.083 193.337 43.243 1.00 14.84 31 GLY B CA 1
ATOM 4016 C C . GLY B 1 50 ? 11.128 193.415 44.419 1.00 12.53 31 GLY B C 1
ATOM 4017 O O . GLY B 1 50 ? 10.698 194.506 44.822 1.00 15.32 31 GLY B O 1
ATOM 4018 N N . ARG B 1 51 ? 10.791 192.284 45.008 1.00 11.25 32 ARG B N 1
ATOM 4019 C CA . ARG B 1 51 ? 9.943 192.122 46.156 1.00 10.79 32 ARG B CA 1
ATOM 4020 C C . ARG B 1 51 ? 10.515 192.742 47.420 1.00 19.08 32 ARG B C 1
ATOM 4021 O O . ARG B 1 51 ? 9.751 192.969 48.368 1.00 17.59 32 ARG B O 1
ATOM 4029 N N . PHE B 1 52 ? 11.840 192.951 47.519 1.00 17.50 33 PHE B N 1
ATOM 4030 C CA . PHE B 1 52 ? 12.393 193.436 48.786 1.00 15.27 33 PHE B CA 1
ATOM 4031 C C . PHE B 1 52 ? 13.450 194.519 48.574 1.00 16.09 33 PHE B C 1
ATOM 4032 O O . PHE B 1 52 ? 14.511 194.275 47.991 1.00 22.01 33 PHE B O 1
ATOM 4040 N N . ARG B 1 53 ? 13.184 195.717 49.057 1.00 19.38 34 ARG B N 1
ATOM 4041 C CA . ARG B 1 53 ? 14.056 196.879 49.084 1.00 17.13 34 ARG B CA 1
ATOM 4042 C C . ARG B 1 53 ? 14.226 197.387 50.519 1.00 14.62 34 ARG B C 1
ATOM 4043 O O . ARG B 1 53 ? 13.227 197.651 51.206 1.00 16.36 34 ARG B O 1
ATOM 4051 N N . GLY B 1 54 ? 15.472 197.495 50.958 1.00 14.46 35 GLY B N 1
ATOM 4052 C CA . GLY B 1 54 ? 15.893 197.823 52.304 1.00 14.76 35 GLY B CA 1
ATOM 4053 C C . GLY B 1 54 ? 15.898 199.298 52.615 1.00 12.75 35 GLY B C 1
ATOM 4054 O O . GLY B 1 54 ? 15.820 200.155 51.728 1.00 13.66 35 GLY B O 1
ATOM 4055 N N . ARG B 1 55 ? 15.976 199.671 53.887 1.00 10.99 36 ARG B N 1
ATOM 4056 C CA . ARG B 1 55 ? 16.060 201.084 54.238 1.00 12.11 36 ARG B CA 1
ATOM 4057 C C . ARG B 1 55 ? 17.090 201.318 55.338 1.00 12.18 36 ARG B C 1
ATOM 4058 O O . ARG B 1 55 ? 16.753 201.754 56.439 1.00 16.16 36 ARG B O 1
ATOM 4066 N N . PRO B 1 56 ? 18.353 201.004 55.066 1.00 12.69 37 PRO B N 1
ATOM 4067 C CA . PRO B 1 56 ? 19.396 201.130 56.092 1.00 10.86 37 PRO B CA 1
ATOM 4068 C C . PRO B 1 56 ? 19.720 202.584 56.402 1.00 12.57 37 PRO B C 1
ATOM 4069 O O . PRO B 1 56 ? 19.415 203.515 55.658 1.00 15.28 37 PRO B O 1
ATOM 4073 N N . ASP B 1 57 ? 20.373 202.830 57.546 1.00 15.75 38 ASP B N 1
ATOM 4074 C CA . ASP B 1 57 ? 20.823 204.204 57.790 1.00 14.67 38 ASP B CA 1
ATOM 4075 C C . ASP B 1 57 ? 22.033 204.538 56.916 1.00 12.43 38 ASP B C 1
ATOM 4076 O O . ASP B 1 57 ? 22.347 205.666 56.523 1.00 9.16 38 ASP B O 1
ATOM 4081 N N . VAL B 1 58 ? 22.787 203.485 56.606 1.00 11.90 39 VAL B N 1
ATOM 4082 C CA . VAL B 1 58 ? 24.080 203.673 55.939 1.00 9.99 39 VAL B CA 1
ATOM 4083 C C . VAL B 1 58 ? 24.349 202.479 55.036 1.00 8.28 39 VAL B C 1
ATOM 4084 O O . VAL B 1 58 ? 23.931 201.370 55.382 1.00 5.60 39 VAL B O 1
ATOM 4088 N N . VAL B 1 59 ? 25.006 202.735 53.908 1.00 9.97 40 VAL B N 1
ATOM 4089 C CA . VAL B 1 59 ? 25.580 201.680 53.074 1.00 10.62 40 VAL B CA 1
ATOM 4090 C C . VAL B 1 59 ? 27.101 201.870 53.019 1.00 10.24 40 VAL B C 1
ATOM 4091 O O . VAL B 1 59 ? 27.564 202.955 52.658 1.00 9.46 40 VAL B O 1
ATOM 4095 N N . TYR B 1 60 ? 27.842 200.842 53.410 1.00 12.25 41 TYR B N 1
ATOM 4096 C CA . TYR B 1 60 ? 29.301 200.901 53.458 1.00 14.13 41 TYR B CA 1
ATOM 4097 C C . TYR B 1 60 ? 29.892 200.244 52.212 1.00 9.94 41 TYR B C 1
ATOM 4098 O O . TYR B 1 60 ? 29.692 199.035 52.063 1.00 9.83 41 TYR B O 1
ATOM 4107 N N . VAL B 1 61 ? 30.605 201.027 51.413 1.00 8.18 42 VAL B N 1
ATOM 4108 C CA . VAL B 1 61 ? 31.273 200.518 50.210 1.00 9.21 42 VAL B CA 1
ATOM 4109 C C . VAL B 1 61 ? 32.756 200.284 50.549 1.00 6.68 42 VAL B C 1
ATOM 4110 O O . VAL B 1 61 ? 33.502 201.255 50.680 1.00 11.81 42 VAL B O 1
ATOM 4114 N N . VAL B 1 62 ? 33.101 199.014 50.694 1.00 3.60 43 VAL B N 1
ATOM 4115 C CA . VAL B 1 62 ? 34.393 198.540 51.167 1.00 4.28 43 VAL B CA 1
ATOM 4116 C C . VAL B 1 62 ? 35.326 198.163 50.021 1.00 8.26 43 VAL B C 1
ATOM 4117 O O . VAL B 1 62 ? 34.862 197.703 48.980 1.00 16.19 43 VAL B O 1
ATOM 4121 N N . HIS B 1 63 ? 36.644 198.351 50.228 1.00 10.23 44 HIS B N 1
ATOM 4122 C CA . HIS B 1 63 ? 37.560 197.926 49.146 1.00 11.36 44 HIS B CA 1
ATOM 4123 C C . HIS B 1 63 ? 38.641 196.974 49.624 1.00 13.86 44 HIS B C 1
ATOM 4124 O O . HIS B 1 63 ? 39.290 196.280 48.840 1.00 11.16 44 HIS B O 1
ATOM 4131 N N . THR B 1 64 ? 38.843 196.910 50.939 1.00 12.84 45 THR B N 1
ATOM 4132 C CA . THR B 1 64 ? 39.812 195.994 51.517 1.00 8.93 45 THR B CA 1
ATOM 4133 C C . THR B 1 64 ? 39.189 195.290 52.722 1.00 10.77 45 THR B C 1
ATOM 4134 O O . THR B 1 64 ? 38.084 195.661 53.111 1.00 14.07 45 THR B O 1
ATOM 4138 N N . ALA B 1 65 ? 39.925 194.311 53.244 1.00 10.10 46 ALA B N 1
ATOM 4139 C CA . ALA B 1 65 ? 39.427 193.590 54.420 1.00 14.66 46 ALA B CA 1
ATOM 4140 C C . ALA B 1 65 ? 39.450 194.539 55.612 1.00 13.75 46 ALA B C 1
ATOM 4141 O O . ALA B 1 65 ? 38.475 194.616 56.361 1.00 15.59 46 ALA B O 1
ATOM 4143 N N . ASP B 1 66 ? 40.547 195.284 55.776 1.00 13.72 47 ASP B N 1
ATOM 4144 C CA . ASP B 1 66 ? 40.631 196.206 56.904 1.00 14.29 47 ASP B CA 1
ATOM 4145 C C . ASP B 1 66 ? 39.480 197.216 56.920 1.00 16.42 47 ASP B C 1
ATOM 4146 O O . ASP B 1 66 ? 39.036 197.623 57.995 1.00 13.36 47 ASP B O 1
ATOM 4151 N N . GLN B 1 67 ? 39.050 197.607 55.720 1.00 11.24 48 GLN B N 1
ATOM 4152 C CA . GLN B 1 67 ? 37.915 198.527 55.613 1.00 13.22 48 GLN B CA 1
ATOM 4153 C C . GLN B 1 67 ? 36.626 197.794 55.961 1.00 13.35 48 GLN B C 1
ATOM 4154 O O . GLN B 1 67 ? 35.634 198.366 56.418 1.00 7.73 48 GLN B O 1
ATOM 4160 N N . VAL B 1 68 ? 36.625 196.478 55.766 1.00 14.46 49 VAL B N 1
ATOM 4161 C CA . VAL B 1 68 ? 35.481 195.694 56.240 1.00 13.57 49 VAL B CA 1
ATOM 4162 C C . VAL B 1 68 ? 35.457 195.701 57.772 1.00 17.29 49 VAL B C 1
ATOM 4163 O O . VAL B 1 68 ? 34.409 195.909 58.369 1.00 9.18 49 VAL B O 1
ATOM 4167 N N . VAL B 1 69 ? 36.601 195.448 58.399 1.00 12.44 50 VAL B N 1
ATOM 4168 C CA . VAL B 1 69 ? 36.735 195.552 59.848 1.00 9.87 50 VAL B CA 1
ATOM 4169 C C . VAL B 1 69 ? 36.285 196.906 60.371 1.00 12.13 50 VAL B C 1
ATOM 4170 O O . VAL B 1 69 ? 35.631 197.049 61.413 1.00 10.23 50 VAL B O 1
ATOM 4174 N N . ASP B 1 70 ? 36.640 197.970 59.663 1.00 12.06 51 ASP B N 1
ATOM 4175 C CA . ASP B 1 70 ? 36.372 199.335 60.112 1.00 12.87 51 ASP B CA 1
ATOM 4176 C C . ASP B 1 70 ? 34.877 199.629 60.016 1.00 14.59 51 ASP B C 1
ATOM 4177 O O . ASP B 1 70 ? 34.274 200.220 60.913 1.00 13.80 51 ASP B O 1
ATOM 4182 N N . ALA B 1 71 ? 34.302 199.180 58.915 1.00 14.10 52 ALA B N 1
ATOM 4183 C CA . ALA B 1 71 ? 32.873 199.146 58.656 1.00 11.77 52 ALA B CA 1
ATOM 4184 C C . ALA B 1 71 ? 32.091 198.453 59.762 1.00 9.73 52 ALA B C 1
ATOM 4185 O O . ALA B 1 71 ? 31.065 198.943 60.228 1.00 11.06 52 ALA B O 1
ATOM 4187 N N . VAL B 1 72 ? 32.547 197.284 60.193 1.00 10.54 53 VAL B N 1
ATOM 4188 C CA . VAL B 1 72 ? 31.839 196.542 61.244 1.00 9.80 53 VAL B CA 1
ATOM 4189 C C . VAL B 1 72 ? 31.994 197.231 62.586 1.00 13.32 53 VAL B C 1
ATOM 4190 O O . VAL B 1 72 ? 31.010 197.330 63.332 1.00 17.20 53 VAL B O 1
ATOM 4194 N N . ASN B 1 73 ? 33.199 197.704 62.916 1.00 14.22 54 ASN B N 1
ATOM 4195 C CA . ASN B 1 73 ? 33.358 198.373 64.210 1.00 13.96 54 ASN B CA 1
ATOM 4196 C C . ASN B 1 73 ? 32.443 199.588 64.315 1.00 12.60 54 ASN B C 1
ATOM 4197 O O . ASN B 1 73 ? 31.877 199.856 65.377 1.00 13.91 54 ASN B O 1
ATOM 4202 N N . GLN B 1 74 ? 32.293 200.341 63.228 1.00 13.66 55 GLN B N 1
ATOM 4203 C CA . GLN B 1 74 ? 31.493 201.560 63.259 1.00 13.85 55 GLN B CA 1
ATOM 4204 C C . GLN B 1 74 ? 30.029 201.201 63.516 1.00 15.87 55 GLN B C 1
ATOM 4205 O O . GLN B 1 74 ? 29.371 201.798 64.372 1.00 16.68 55 GLN B O 1
ATOM 4211 N N . ALA B 1 75 ? 29.517 200.219 62.779 1.00 13.11 56 ALA B N 1
ATOM 4212 C CA . ALA B 1 75 ? 28.113 199.841 62.945 1.00 13.02 56 ALA B CA 1
ATOM 4213 C C . ALA B 1 75 ? 27.804 199.381 64.352 1.00 14.29 56 ALA B C 1
ATOM 4214 O O . ALA B 1 75 ? 26.758 199.729 64.923 1.00 18.82 56 ALA B O 1
ATOM 4216 N N . MET B 1 76 ? 28.697 198.584 64.948 1.00 16.33 57 MET B N 1
ATOM 4217 C CA . MET B 1 76 ? 28.337 198.085 66.287 1.00 14.55 57 MET B CA 1
ATOM 4218 C C . MET B 1 76 ? 28.259 199.228 67.286 1.00 15.04 57 MET B C 1
ATOM 4219 O O . MET B 1 76 ? 27.386 199.295 68.150 1.00 14.86 57 MET B O 1
ATOM 4224 N N . ALA B 1 77 ? 29.180 200.183 67.188 1.00 14.95 58 ALA B N 1
ATOM 4225 C CA . ALA B 1 77 ? 29.098 201.349 68.061 1.00 13.08 58 ALA B CA 1
ATOM 4226 C C . ALA B 1 77 ? 27.803 202.124 67.835 1.00 14.65 58 ALA B C 1
ATOM 4227 O O . ALA B 1 77 ? 27.355 202.888 68.679 1.00 16.06 58 ALA B O 1
ATOM 4229 N N . ALA B 1 78 ? 27.157 201.946 66.685 1.00 18.64 59 ALA B N 1
ATOM 4230 C CA . ALA B 1 78 ? 25.951 202.721 66.375 1.00 15.60 59 ALA B CA 1
ATOM 4231 C C . ALA B 1 78 ? 24.691 201.880 66.548 1.00 10.98 59 ALA B C 1
ATOM 4232 O O . ALA B 1 78 ? 23.567 202.337 66.343 1.00 15.54 59 ALA B O 1
ATOM 4234 N N . GLY B 1 79 ? 24.873 200.628 66.941 1.00 11.67 60 GLY B N 1
ATOM 4235 C CA . GLY B 1 79 ? 23.804 199.690 67.197 1.00 16.77 60 GLY B CA 1
ATOM 4236 C C . GLY B 1 79 ? 22.979 199.306 65.981 1.00 18.65 60 GLY B C 1
ATOM 4237 O O . GLY B 1 79 ? 21.861 198.821 66.157 1.00 16.61 60 GLY B O 1
ATOM 4238 N N . GLN B 1 80 ? 23.528 199.504 64.788 1.00 16.85 61 GLN B N 1
ATOM 4239 C CA . GLN B 1 80 ? 22.864 199.219 63.533 1.00 11.48 61 GLN B CA 1
ATOM 4240 C C . GLN B 1 80 ? 23.002 197.747 63.157 1.00 13.30 61 GLN B C 1
ATOM 4241 O O . GLN B 1 80 ? 24.114 197.246 62.989 1.00 12.02 61 GLN B O 1
ATOM 4247 N N . ARG B 1 81 ? 21.905 196.996 63.009 1.00 14.07 62 ARG B N 1
ATOM 4248 C CA . ARG B 1 81 ? 22.005 195.595 62.621 1.00 13.71 62 ARG B CA 1
ATOM 4249 C C . ARG B 1 81 ? 22.641 195.473 61.232 1.00 10.76 62 ARG B C 1
ATOM 4250 O O . ARG B 1 81 ? 22.206 196.177 60.328 1.00 15.28 62 ARG B O 1
ATOM 4258 N N . ILE B 1 82 ? 23.643 194.626 61.089 1.00 11.89 63 ILE B N 1
ATOM 4259 C CA . ILE B 1 82 ? 24.449 194.446 59.894 1.00 9.36 63 ILE B CA 1
ATOM 4260 C C . ILE B 1 82 ? 23.914 193.420 58.904 1.00 12.40 63 ILE B C 1
ATOM 4261 O O . ILE B 1 82 ? 23.361 192.380 59.280 1.00 6.25 63 ILE B O 1
ATOM 4266 N N . ALA B 1 83 ? 24.143 193.704 57.617 1.00 6.23 64 ALA B N 1
ATOM 4267 C CA . ALA B 1 83 ? 23.939 192.742 56.543 1.00 7.42 64 ALA B CA 1
ATOM 4268 C C . ALA B 1 83 ? 24.918 193.072 55.402 1.00 4.43 64 ALA B C 1
ATOM 4269 O O . ALA B 1 83 ? 25.157 194.266 55.200 1.00 9.30 64 ALA B O 1
ATOM 4271 N N . VAL B 1 84 ? 25.398 192.056 54.742 1.00 9.85 65 VAL B N 1
ATOM 4272 C CA . VAL B 1 84 ? 26.404 192.020 53.705 1.00 12.10 65 VAL B CA 1
ATOM 4273 C C . VAL B 1 84 ? 25.803 191.699 52.346 1.00 10.79 65 VAL B C 1
ATOM 4274 O O . VAL B 1 84 ? 25.076 190.691 52.217 1.00 12.12 65 VAL B O 1
ATOM 4278 N N . ARG B 1 85 ? 26.156 192.501 51.351 1.00 11.86 66 ARG B N 1
ATOM 4279 C CA . ARG B 1 85 ? 25.729 192.151 50.003 1.00 13.45 66 ARG B CA 1
ATOM 4280 C C . ARG B 1 85 ? 26.928 192.104 49.065 1.00 13.09 66 ARG B C 1
ATOM 4281 O O . ARG B 1 85 ? 27.671 193.080 49.050 1.00 11.02 66 ARG B O 1
ATOM 4289 N N . SER B 1 86 ? 27.054 191.004 48.344 1.00 15.34 67 SER B N 1
ATOM 4290 C CA . SER B 1 86 ? 28.077 190.848 47.313 1.00 15.27 67 SER B CA 1
ATOM 4291 C C . SER B 1 86 ? 27.435 190.960 45.929 1.00 10.89 67 SER B C 1
ATOM 4292 O O . SER B 1 86 ? 27.598 192.002 45.302 1.00 7.14 67 SER B O 1
ATOM 4295 N N . GLY B 1 87 ? 26.708 189.937 45.477 1.00 17.22 68 GLY B N 1
ATOM 4296 C CA . GLY B 1 87 ? 26.016 190.017 44.199 1.00 11.29 68 GLY B CA 1
ATOM 4297 C C . GLY B 1 87 ? 24.570 190.457 44.252 1.00 14.83 68 GLY B C 1
ATOM 4298 O O . GLY B 1 87 ? 24.034 190.911 43.237 1.00 18.17 68 GLY B O 1
ATOM 4299 N N . GLY B 1 88 ? 23.879 190.349 45.382 1.00 16.20 69 GLY B N 1
ATOM 4300 C CA . GLY B 1 88 ? 22.487 190.780 45.507 1.00 11.80 69 GLY B CA 1
ATOM 4301 C C . GLY B 1 88 ? 21.503 189.707 45.087 1.00 12.16 69 GLY B C 1
ATOM 4302 O O . GLY B 1 88 ? 20.318 189.993 44.880 1.00 16.75 69 GLY B O 1
ATOM 4303 N N . HIS B 1 89 ? 21.906 188.451 44.950 1.00 10.15 70 HIS B N 1
ATOM 4304 C CA . HIS B 1 89 ? 20.999 187.475 44.339 1.00 12.15 70 HIS B CA 1
ATOM 4305 C C . HIS B 1 89 ? 20.179 186.690 45.363 1.00 14.64 70 HIS B C 1
ATOM 4306 O O . HIS B 1 89 ? 19.352 185.880 44.921 1.00 10.27 70 HIS B O 1
ATOM 4313 N N . CYS B 1 90 ? 20.383 186.903 46.652 1.00 11.74 71 CYS B N 1
ATOM 4314 C CA . CYS B 1 90 ? 19.574 186.301 47.715 1.00 11.11 71 CYS B CA 1
ATOM 4315 C C . CYS B 1 90 ? 18.088 186.247 47.374 1.00 8.51 71 CYS B C 1
ATOM 4316 O O . CYS B 1 90 ? 17.458 187.270 47.153 1.00 11.34 71 CYS B O 1
ATOM 4319 N N . PHE B 1 91 ? 17.524 185.048 47.284 1.00 7.21 72 PHE B N 1
ATOM 4320 C CA . PHE B 1 91 ? 16.158 184.910 46.766 1.00 8.32 72 PHE B CA 1
ATOM 4321 C C . PHE B 1 91 ? 15.131 185.458 47.744 1.00 15.04 72 PHE B C 1
ATOM 4322 O O . PHE B 1 91 ? 14.022 185.824 47.350 1.00 16.40 72 PHE B O 1
ATOM 4330 N N . GLU B 1 92 ? 15.490 185.506 49.024 1.00 13.33 73 GLU B N 1
ATOM 4331 C CA . GLU B 1 92 ? 14.588 185.953 50.079 1.00 11.07 73 GLU B CA 1
ATOM 4332 C C . GLU B 1 92 ? 14.912 187.353 50.557 1.00 14.11 73 GLU B C 1
ATOM 4333 O O . GLU B 1 92 ? 14.272 187.926 51.437 1.00 12.30 73 GLU B O 1
ATOM 4339 N N . GLY B 1 93 ? 15.948 187.978 50.002 1.00 12.80 74 GLY B N 1
ATOM 4340 C CA . GLY B 1 93 ? 16.267 189.350 50.292 1.00 14.49 74 GLY B CA 1
ATOM 4341 C C . GLY B 1 93 ? 16.482 189.676 51.761 1.00 8.93 74 GLY B C 1
ATOM 4342 O O . GLY B 1 93 ? 16.099 190.753 52.212 1.00 12.81 74 GLY B O 1
ATOM 4343 N N . PHE B 1 94 ? 17.126 188.755 52.463 1.00 12.68 75 PHE B N 1
ATOM 4344 C CA . PHE B 1 94 ? 17.477 188.868 53.875 1.00 11.22 75 PHE B CA 1
ATOM 4345 C C . PHE B 1 94 ? 18.221 190.160 54.163 1.00 13.44 75 PHE B C 1
ATOM 4346 O O . PHE B 1 94 ? 18.135 190.807 55.199 1.00 5.49 75 PHE B O 1
ATOM 4354 N N . VAL B 1 95 ? 19.013 190.567 53.171 1.00 12.13 76 VAL B N 1
ATOM 4355 C CA . VAL B 1 95 ? 19.779 191.807 53.258 1.00 9.80 76 VAL B CA 1
ATOM 4356 C C . VAL B 1 95 ? 18.895 193.027 53.353 1.00 9.80 76 VAL B C 1
ATOM 4357 O O . VAL B 1 95 ? 19.204 194.034 53.990 1.00 9.90 76 VAL B O 1
ATOM 4361 N N . ASP B 1 96 ? 17.737 192.936 52.678 1.00 11.03 77 ASP B N 1
ATOM 4362 C CA . ASP B 1 96 ? 16.845 194.087 52.590 1.00 12.68 77 ASP B CA 1
ATOM 4363 C C . ASP B 1 96 ? 15.771 194.064 53.679 1.00 9.44 77 ASP B C 1
ATOM 4364 O O . ASP B 1 96 ? 14.887 194.911 53.604 1.00 13.38 77 ASP B O 1
ATOM 4369 N N . ASP B 1 97 ? 15.883 193.156 54.638 1.00 11.92 78 ASP B N 1
ATOM 4370 C CA . ASP B 1 97 ? 14.934 193.159 55.763 1.00 13.39 78 ASP B CA 1
ATOM 4371 C C . ASP B 1 97 ? 14.915 194.521 56.446 1.00 14.25 78 ASP B C 1
ATOM 4372 O O . ASP B 1 97 ? 15.988 195.092 56.670 1.00 13.11 78 ASP B O 1
ATOM 4377 N N . PRO B 1 98 ? 13.765 195.092 56.791 1.00 15.43 79 PRO B N 1
ATOM 4378 C CA . PRO B 1 98 ? 13.724 196.484 57.255 1.00 13.37 79 PRO B CA 1
ATOM 4379 C C . PRO B 1 98 ? 14.514 196.734 58.536 1.00 8.00 79 PRO B C 1
ATOM 4380 O O . PRO B 1 98 ? 14.748 197.909 58.837 1.00 6.32 79 PRO B O 1
ATOM 4384 N N . ALA B 1 99 ? 14.898 195.686 59.239 1.00 9.73 80 ALA B N 1
ATOM 4385 C CA . ALA B 1 99 ? 15.659 195.802 60.473 1.00 14.93 80 ALA B CA 1
ATOM 4386 C C . ALA B 1 99 ? 17.158 195.892 60.213 1.00 17.94 80 ALA B C 1
ATOM 4387 O O . ALA B 1 99 ? 17.954 196.179 61.109 1.00 14.27 80 ALA B O 1
ATOM 4389 N N . VAL B 1 100 ? 17.606 195.647 58.986 1.00 13.05 81 VAL B N 1
ATOM 4390 C CA . VAL B 1 100 ? 19.019 195.879 58.659 1.00 10.80 81 VAL B CA 1
ATOM 4391 C C . VAL B 1 100 ? 19.284 197.380 58.620 1.00 11.12 81 VAL B C 1
ATOM 4392 O O . VAL B 1 100 ? 18.500 198.133 58.033 1.00 13.99 81 VAL B O 1
ATOM 4396 N N . ARG B 1 101 ? 20.350 197.871 59.241 1.00 10.74 82 ARG B N 1
ATOM 4397 C CA . ARG B 1 101 ? 20.582 199.298 59.379 1.00 9.03 82 ARG B CA 1
ATOM 4398 C C . ARG B 1 101 ? 21.941 199.742 58.852 1.00 10.37 82 ARG B C 1
ATOM 4399 O O . ARG B 1 101 ? 22.166 200.925 58.585 1.00 13.79 82 ARG B O 1
ATOM 4407 N N . ALA B 1 102 ? 22.829 198.773 58.725 1.00 10.37 83 ALA B N 1
ATOM 4408 C CA . ALA B 1 102 ? 24.062 198.970 57.978 1.00 6.63 83 ALA B CA 1
ATOM 4409 C C . ALA B 1 102 ? 24.230 197.828 56.992 1.00 8.25 83 ALA B C 1
ATOM 4410 O O . ALA B 1 102 ? 24.338 196.658 57.323 1.00 12.16 83 ALA B O 1
ATOM 4412 N N . VAL B 1 103 ? 24.276 198.194 55.703 1.00 9.28 84 VAL B N 1
ATOM 4413 C CA . VAL B 1 103 ? 24.589 197.196 54.693 1.00 8.28 84 VAL B CA 1
ATOM 4414 C C . VAL B 1 103 ? 26.060 197.347 54.291 1.00 2.39 84 VAL B C 1
ATOM 4415 O O . VAL B 1 103 ? 26.518 198.480 54.152 1.00 8.50 84 VAL B O 1
ATOM 4419 N N . ILE B 1 104 ? 26.734 196.192 54.214 1.00 8.87 85 ILE B N 1
ATOM 4420 C CA . ILE B 1 104 ? 28.149 196.241 53.845 1.00 9.45 85 ILE B CA 1
ATOM 4421 C C . ILE B 1 104 ? 28.322 195.662 52.441 1.00 7.20 85 ILE B C 1
ATOM 4422 O O . ILE B 1 104 ? 28.151 194.462 52.220 1.00 8.90 85 ILE B O 1
ATOM 4427 N N . ASP B 1 105 ? 28.644 196.554 51.510 1.00 11.32 86 ASP B N 1
ATOM 4428 C CA . ASP B 1 105 ? 28.608 196.208 50.090 1.00 8.81 86 ASP B CA 1
ATOM 4429 C C . ASP B 1 105 ? 29.990 195.938 49.503 1.00 13.63 86 ASP B C 1
ATOM 4430 O O . ASP B 1 105 ? 30.878 196.765 49.587 1.00 14.55 86 ASP B O 1
ATOM 4435 N N . MET B 1 106 ? 30.112 194.779 48.857 1.00 13.71 87 MET B N 1
ATOM 4436 C CA . MET B 1 106 ? 31.359 194.213 48.393 1.00 13.91 87 MET B CA 1
ATOM 4437 C C . MET B 1 106 ? 31.615 194.390 46.904 1.00 14.11 87 MET B C 1
ATOM 4438 O O . MET B 1 106 ? 32.471 193.706 46.334 1.00 11.19 87 MET B O 1
ATOM 4443 N N . SER B 1 107 ? 30.904 195.286 46.254 1.00 15.71 88 SER B N 1
ATOM 4444 C CA . SER B 1 107 ? 30.879 195.393 44.803 1.00 16.41 88 SER B CA 1
ATOM 4445 C C . SER B 1 107 ? 32.185 195.837 44.152 1.00 17.10 88 SER B C 1
ATOM 4446 O O . SER B 1 107 ? 32.395 195.566 42.958 1.00 10.79 88 SER B O 1
ATOM 4449 N N . GLN B 1 108 ? 32.987 196.553 44.919 1.00 9.86 89 GLN B N 1
ATOM 4450 C CA . GLN B 1 108 ? 34.275 197.105 44.539 1.00 5.08 89 GLN B CA 1
ATOM 4451 C C . GLN B 1 108 ? 35.440 196.181 44.872 1.00 13.91 89 GLN B C 1
ATOM 4452 O O . GLN B 1 108 ? 36.612 196.496 44.629 1.00 10.95 89 GLN B O 1
ATOM 4458 N N . MET B 1 109 ? 35.121 195.010 45.420 1.00 12.60 90 MET B N 1
ATOM 4459 C CA . MET B 1 109 ? 36.181 194.070 45.754 1.00 11.33 90 MET B CA 1
ATOM 4460 C C . MET B 1 109 ? 35.961 192.798 44.922 1.00 9.33 90 MET B C 1
ATOM 4461 O O . MET B 1 109 ? 35.292 191.894 45.444 1.00 13.04 90 MET B O 1
ATOM 4466 N N . ARG B 1 110 ? 36.527 192.817 43.734 1.00 11.23 91 ARG B N 1
ATOM 4467 C CA . ARG B 1 110 ? 36.457 191.845 42.659 1.00 14.44 91 ARG B CA 1
ATOM 4468 C C . ARG B 1 110 ? 37.817 191.285 42.232 1.00 13.42 91 ARG B C 1
ATOM 4469 O O . ARG B 1 110 ? 37.955 190.828 41.090 1.00 26.70 91 ARG B O 1
ATOM 4477 N N . GLN B 1 111 ? 38.856 191.263 43.051 1.00 15.43 92 GLN B N 1
ATOM 4478 C CA . GLN B 1 111 ? 40.163 190.756 42.642 1.00 17.00 92 GLN B CA 1
ATOM 4479 C C . GLN B 1 111 ? 40.251 189.241 42.499 1.00 14.63 92 GLN B C 1
ATOM 4480 O O . GLN B 1 111 ? 39.865 188.473 43.377 1.00 15.84 92 GLN B O 1
ATOM 4486 N N . VAL B 1 112 ? 40.801 188.811 41.363 1.00 10.09 93 VAL B N 1
ATOM 4487 C CA . VAL B 1 112 ? 40.969 187.404 41.045 1.00 7.80 93 VAL B CA 1
ATOM 4488 C C . VAL B 1 112 ? 42.399 187.136 40.580 1.00 13.32 93 VAL B C 1
ATOM 4489 O O . VAL B 1 112 ? 42.817 187.674 39.546 1.00 18.80 93 VAL B O 1
ATOM 4493 N N . PHE B 1 113 ? 43.171 186.324 41.282 1.00 13.47 94 PHE B N 1
ATOM 4494 C CA . PHE B 1 113 ? 44.593 186.227 40.930 1.00 14.29 94 PHE B CA 1
ATOM 4495 C C . PHE B 1 113 ? 45.216 184.929 41.404 1.00 13.10 94 PHE B C 1
ATOM 4496 O O . PHE B 1 113 ? 44.742 184.321 42.366 1.00 15.21 94 PHE B O 1
ATOM 4504 N N . TYR B 1 114 ? 46.305 184.506 40.746 1.00 15.14 95 TYR B N 1
ATOM 4505 C CA . TYR B 1 114 ? 47.015 183.320 41.231 1.00 15.46 95 TYR B CA 1
ATOM 4506 C C . TYR B 1 114 ? 48.098 183.740 42.220 1.00 19.38 95 TYR B C 1
ATOM 4507 O O . TYR B 1 114 ? 48.868 184.669 41.985 1.00 17.66 95 TYR B O 1
ATOM 4516 N N . ASP B 1 115 ? 48.128 183.039 43.352 1.00 22.07 96 ASP B N 1
ATOM 4517 C CA . ASP B 1 115 ? 49.176 183.350 44.322 1.00 27.79 96 ASP B CA 1
ATOM 4518 C C . ASP B 1 115 ? 50.206 182.232 44.341 1.00 27.36 96 ASP B C 1
ATOM 4519 O O . ASP B 1 115 ? 49.837 181.072 44.549 1.00 27.70 96 ASP B O 1
ATOM 4524 N N . SER B 1 116 ? 51.457 182.601 44.106 1.00 27.76 97 SER B N 1
ATOM 4525 C CA . SER B 1 116 ? 52.533 181.617 44.071 1.00 29.92 97 SER B CA 1
ATOM 4526 C C . SER B 1 116 ? 52.695 180.988 45.449 1.00 31.01 97 SER B C 1
ATOM 4527 O O . SER B 1 116 ? 52.909 179.784 45.567 1.00 40.08 97 SER B O 1
ATOM 4530 N N . GLY B 1 117 ? 52.585 181.826 46.477 1.00 30.53 98 GLY B N 1
ATOM 4531 C CA . GLY B 1 117 ? 52.822 181.360 47.830 1.00 31.00 98 GLY B CA 1
ATOM 4532 C C . GLY B 1 117 ? 51.830 180.292 48.242 1.00 29.90 98 GLY B C 1
ATOM 4533 O O . GLY B 1 117 ? 52.205 179.144 48.500 1.00 29.87 98 GLY B O 1
ATOM 4534 N N . LYS B 1 118 ? 50.566 180.701 48.296 1.00 27.11 99 LYS B N 1
ATOM 4535 C CA . LYS B 1 118 ? 49.438 179.894 48.715 1.00 22.83 99 LYS B CA 1
ATOM 4536 C C . LYS B 1 118 ? 49.255 178.654 47.848 1.00 21.06 99 LYS B C 1
ATOM 4537 O O . LYS B 1 118 ? 48.598 177.700 48.273 1.00 20.70 99 LYS B O 1
ATOM 4543 N N . ARG B 1 119 ? 49.861 178.676 46.656 1.00 15.59 100 ARG B N 1
ATOM 4544 C CA . ARG B 1 119 ? 49.636 177.550 45.739 1.00 17.05 100 ARG B CA 1
ATOM 4545 C C . ARG B 1 119 ? 48.124 177.409 45.532 1.00 14.72 100 ARG B C 1
ATOM 4546 O O . ARG B 1 119 ? 47.509 176.355 45.517 1.00 11.33 100 ARG B O 1
ATOM 4554 N N . ALA B 1 120 ? 47.518 178.594 45.399 1.00 11.78 101 ALA B N 1
ATOM 4555 C CA . ALA B 1 120 ? 46.052 178.646 45.351 1.00 14.11 101 ALA B CA 1
ATOM 4556 C C . ALA B 1 120 ? 45.583 179.974 44.777 1.00 9.39 101 ALA B C 1
ATOM 4557 O O . ALA B 1 120 ? 46.236 181.015 44.879 1.00 10.64 101 ALA B O 1
ATOM 4559 N N . PHE B 1 121 ? 44.404 179.910 44.154 1.00 6.68 102 PHE B N 1
ATOM 4560 C CA . PHE B 1 121 ? 43.864 181.078 43.463 1.00 13.32 102 PHE B CA 1
ATOM 4561 C C . PHE B 1 121 ? 42.915 181.873 44.368 1.00 11.79 102 PHE B C 1
ATOM 4562 O O . PHE B 1 121 ? 42.028 181.266 44.962 1.00 12.43 102 PHE B O 1
ATOM 4570 N N . ALA B 1 122 ? 43.087 183.177 44.477 1.00 10.34 103 ALA B N 1
ATOM 4571 C CA . ALA B 1 122 ? 42.247 184.061 45.284 1.00 12.59 103 ALA B CA 1
ATOM 4572 C C . ALA B 1 122 ? 41.110 184.697 44.487 1.00 13.31 103 ALA B C 1
ATOM 4573 O O . ALA B 1 122 ? 41.314 185.165 43.365 1.00 8.23 103 ALA B O 1
ATOM 4575 N N . VAL B 1 123 ? 39.899 184.755 45.040 1.00 8.56 104 VAL B N 1
ATOM 4576 C CA . VAL B 1 123 ? 38.770 185.418 44.381 1.00 11.87 104 VAL B CA 1
ATOM 4577 C C . VAL B 1 123 ? 37.980 186.225 45.426 1.00 6.72 104 VAL B C 1
ATOM 4578 O O . VAL B 1 123 ? 37.613 185.703 46.478 1.00 14.15 104 VAL B O 1
ATOM 4582 N N . GLU B 1 124 ? 37.760 187.502 45.169 1.00 7.81 105 GLU B N 1
ATOM 4583 C CA . GLU B 1 124 ? 37.133 188.412 46.133 1.00 8.63 105 GLU B CA 1
ATOM 4584 C C . GLU B 1 124 ? 35.620 188.294 46.008 1.00 13.67 105 GLU B C 1
ATOM 4585 O O . GLU B 1 124 ? 35.127 188.072 44.902 1.00 13.23 105 GLU B O 1
ATOM 4591 N N . PRO B 1 125 ? 34.878 188.406 47.102 1.00 15.26 106 PRO B N 1
ATOM 4592 C CA . PRO B 1 125 ? 33.426 188.143 47.067 1.00 14.36 106 PRO B CA 1
ATOM 4593 C C . PRO B 1 125 ? 32.655 189.138 46.217 1.00 16.75 106 PRO B C 1
ATOM 4594 O O . PRO B 1 125 ? 31.459 188.924 45.944 1.00 9.97 106 PRO B O 1
ATOM 4598 N N . GLY B 1 126 ? 33.283 190.228 45.777 1.00 14.43 107 GLY B N 1
ATOM 4599 C CA . GLY B 1 126 ? 32.623 191.222 44.946 1.00 10.69 107 GLY B CA 1
ATOM 4600 C C . GLY B 1 126 ? 32.587 190.788 43.486 1.00 15.28 107 GLY B C 1
ATOM 4601 O O . GLY B 1 126 ? 31.702 191.168 42.725 1.00 12.52 107 GLY B O 1
ATOM 4602 N N . ALA B 1 127 ? 33.575 189.986 43.104 1.00 13.86 108 ALA B N 1
ATOM 4603 C CA . ALA B 1 127 ? 33.640 189.452 41.755 1.00 13.19 108 ALA B CA 1
ATOM 4604 C C . ALA B 1 127 ? 32.365 188.656 41.437 1.00 14.13 108 ALA B C 1
ATOM 4605 O O . ALA B 1 127 ? 31.809 187.995 42.311 1.00 6.98 108 ALA B O 1
ATOM 4607 N N . THR B 1 128 ? 31.957 188.753 40.193 1.00 14.72 109 THR B N 1
ATOM 4608 C CA . THR B 1 128 ? 30.777 188.093 39.625 1.00 15.73 109 THR B CA 1
ATOM 4609 C C . THR B 1 128 ? 31.129 186.713 39.141 1.00 14.47 109 THR B C 1
ATOM 4610 O O . THR B 1 128 ? 32.321 186.483 38.842 1.00 14.67 109 THR B O 1
ATOM 4614 N N . LEU B 1 129 ? 30.246 185.714 39.038 1.00 9.52 110 LEU B N 1
ATOM 4615 C CA . LEU B 1 129 ? 30.690 184.401 38.571 1.00 9.00 110 LEU B CA 1
ATOM 4616 C C . LEU B 1 129 ? 31.285 184.514 37.165 1.00 11.18 110 LEU B C 1
ATOM 4617 O O . LEU B 1 129 ? 32.264 183.829 36.840 1.00 15.04 110 LEU B O 1
ATOM 4622 N N . GLY B 1 130 ? 30.706 185.385 36.345 1.00 13.87 111 GLY B N 1
ATOM 4623 C CA . GLY B 1 130 ? 31.217 185.613 34.996 1.00 15.18 111 GLY B CA 1
ATOM 4624 C C . GLY B 1 130 ? 32.629 186.161 34.958 1.00 15.95 111 GLY B C 1
ATOM 4625 O O . GLY B 1 130 ? 33.485 185.728 34.177 1.00 10.99 111 GLY B O 1
ATOM 4626 N N . GLU B 1 131 ? 32.907 187.163 35.790 1.00 13.85 112 GLU B N 1
ATOM 4627 C CA . GLU B 1 131 ? 34.250 187.730 35.871 1.00 14.19 112 GLU B CA 1
ATOM 4628 C C . GLU B 1 131 ? 35.268 186.692 36.328 1.00 12.33 112 GLU B C 1
ATOM 4629 O O . GLU B 1 131 ? 36.390 186.644 35.820 1.00 12.87 112 GLU B O 1
ATOM 4635 N N . THR B 1 132 ? 34.898 185.847 37.284 1.00 9.25 113 THR B N 1
ATOM 4636 C CA . THR B 1 132 ? 35.840 184.843 37.778 1.00 12.49 113 THR B CA 1
ATOM 4637 C C . THR B 1 132 ? 36.156 183.782 36.730 1.00 14.58 113 THR B C 1
ATOM 4638 O O . THR B 1 132 ? 37.272 183.257 36.643 1.00 12.82 113 THR B O 1
ATOM 4642 N N . TYR B 1 133 ? 35.157 183.447 35.921 1.00 11.56 114 TYR B N 1
ATOM 4643 C CA . TYR B 1 133 ? 35.332 182.435 34.890 1.00 14.04 114 TYR B CA 1
ATOM 4644 C C . TYR B 1 133 ? 36.316 182.928 33.834 1.00 13.40 114 TYR B C 1
ATOM 4645 O O . TYR B 1 133 ? 37.189 182.183 33.410 1.00 12.72 114 TYR B O 1
ATOM 4654 N N . ARG B 1 134 ? 36.166 184.176 33.411 1.00 11.98 115 ARG B N 1
ATOM 4655 C CA . ARG B 1 134 ? 37.007 184.773 32.384 1.00 11.24 115 ARG B CA 1
ATOM 4656 C C . ARG B 1 134 ? 38.469 184.832 32.823 1.00 11.89 115 ARG B C 1
ATOM 4657 O O . ARG B 1 134 ? 39.365 184.378 32.102 1.00 17.27 115 ARG B O 1
ATOM 4665 N N . ALA B 1 135 ? 38.757 185.360 34.007 1.00 15.39 116 ALA B N 1
ATOM 4666 C CA . ALA B 1 135 ? 40.160 185.464 34.408 1.00 15.94 116 ALA B CA 1
ATOM 4667 C C . ALA B 1 135 ? 40.825 184.120 34.664 1.00 18.32 116 ALA B C 1
ATOM 4668 O O . ALA B 1 135 ? 42.031 183.972 34.394 1.00 15.72 116 ALA B O 1
ATOM 4670 N N . LEU B 1 136 ? 40.111 183.122 35.189 1.00 14.44 117 LEU B N 1
ATOM 4671 C CA . LEU B 1 136 ? 40.760 181.824 35.407 1.00 14.67 117 LEU B CA 1
ATOM 4672 C C . LEU B 1 136 ? 40.995 181.136 34.069 1.00 12.89 117 LEU B C 1
ATOM 4673 O O . LEU B 1 136 ? 42.001 180.467 33.820 1.00 10.98 117 LEU B O 1
ATOM 4678 N N . TYR B 1 137 ? 40.004 181.308 33.190 1.00 12.02 118 TYR B N 1
ATOM 4679 C CA . TYR B 1 137 ? 40.068 180.655 31.894 1.00 13.35 118 TYR B CA 1
ATOM 4680 C C . TYR B 1 137 ? 41.135 181.271 30.992 1.00 13.19 118 TYR B C 1
ATOM 4681 O O . TYR B 1 137 ? 42.005 180.550 30.528 1.00 15.47 118 TYR B O 1
ATOM 4690 N N . LEU B 1 138 ? 41.039 182.579 30.756 1.00 10.42 119 LEU B N 1
ATOM 4691 C CA . LEU B 1 138 ? 41.950 183.224 29.835 1.00 11.93 119 LEU B CA 1
ATOM 4692 C C . LEU B 1 138 ? 43.389 183.120 30.343 1.00 14.18 119 LEU B C 1
ATOM 4693 O O . LEU B 1 138 ? 44.294 182.930 29.535 1.00 6.00 119 LEU B O 1
ATOM 4698 N N . ASP B 1 139 ? 43.602 183.223 31.654 1.00 14.15 120 ASP B N 1
ATOM 4699 C CA . ASP B 1 139 ? 44.973 183.185 32.154 1.00 12.53 120 ASP B CA 1
ATOM 4700 C C . ASP B 1 139 ? 45.516 181.773 32.278 1.00 11.26 120 ASP B C 1
ATOM 4701 O O . ASP B 1 139 ? 46.751 181.606 32.180 1.00 17.85 120 ASP B O 1
ATOM 4706 N N . TRP B 1 140 ? 44.729 180.762 32.608 1.00 11.80 121 TRP B N 1
ATOM 4707 C CA . TRP B 1 140 ? 45.255 179.435 32.919 1.00 10.85 121 TRP B CA 1
ATOM 4708 C C . TRP B 1 140 ? 44.525 178.289 32.251 1.00 10.81 121 TRP B C 1
ATOM 4709 O O . TRP B 1 140 ? 44.888 177.113 32.433 1.00 11.86 121 TRP B O 1
ATOM 4720 N N . GLY B 1 141 ? 43.486 178.532 31.461 1.00 14.00 122 GLY B N 1
ATOM 4721 C CA . GLY B 1 141 ? 42.722 177.451 30.848 1.00 14.63 122 GLY B CA 1
ATOM 4722 C C . GLY B 1 141 ? 41.895 176.626 31.818 1.00 14.23 122 GLY B C 1
ATOM 4723 O O . GLY B 1 141 ? 41.470 175.492 31.592 1.00 7.66 122 GLY B O 1
ATOM 4724 N N . VAL B 1 142 ? 41.658 177.225 32.988 1.00 12.20 123 VAL B N 1
ATOM 4725 C CA . VAL B 1 142 ? 41.064 176.461 34.085 1.00 16.65 123 VAL B CA 1
ATOM 4726 C C . VAL B 1 142 ? 39.782 177.110 34.594 1.00 14.17 123 VAL B C 1
ATOM 4727 O O . VAL B 1 142 ? 39.468 178.229 34.159 1.00 12.62 123 VAL B O 1
ATOM 4731 N N . THR B 1 143 ? 39.038 176.438 35.458 1.00 13.00 124 THR B N 1
ATOM 4732 C CA . THR B 1 143 ? 37.701 176.798 35.925 1.00 12.24 124 THR B CA 1
ATOM 4733 C C . THR B 1 143 ? 37.371 176.161 37.281 1.00 12.24 124 THR B C 1
ATOM 4734 O O . THR B 1 143 ? 38.186 175.458 37.876 1.00 11.23 124 THR B O 1
ATOM 4738 N N . ILE B 1 144 ? 36.164 176.402 37.780 1.00 8.87 125 ILE B N 1
ATOM 4739 C CA . ILE B 1 144 ? 35.590 175.889 39.007 1.00 9.47 125 ILE B CA 1
ATOM 4740 C C . ILE B 1 144 ? 34.125 175.521 38.784 1.00 12.83 125 ILE B C 1
ATOM 4741 O O . ILE B 1 144 ? 33.430 176.158 37.988 1.00 13.68 125 ILE B O 1
ATOM 4746 N N . PRO B 1 145 ? 33.619 174.477 39.432 1.00 12.50 126 PRO B N 1
ATOM 4747 C CA . PRO B 1 145 ? 32.214 174.074 39.209 1.00 9.34 126 PRO B CA 1
ATOM 4748 C C . PRO B 1 145 ? 31.179 174.871 39.980 1.00 13.52 126 PRO B C 1
ATOM 4749 O O . PRO B 1 145 ? 30.463 174.381 40.856 1.00 8.95 126 PRO B O 1
ATOM 4753 N N . ALA B 1 146 ? 31.089 176.152 39.634 1.00 16.74 127 ALA B N 1
ATOM 4754 C CA . ALA B 1 146 ? 30.137 177.064 40.227 1.00 10.25 127 ALA B CA 1
ATOM 4755 C C . ALA B 1 146 ? 28.879 177.168 39.362 1.00 12.84 127 ALA B C 1
ATOM 4756 O O . ALA B 1 146 ? 28.678 176.397 38.431 1.00 15.43 127 ALA B O 1
ATOM 4758 N N . GLY B 1 147 ? 28.009 178.115 39.690 1.00 14.86 128 GLY B N 1
ATOM 4759 C CA . GLY B 1 147 ? 26.704 178.247 39.109 1.00 9.08 128 GLY B CA 1
ATOM 4760 C C . GLY B 1 147 ? 26.658 178.686 37.665 1.00 16.59 128 GLY B C 1
ATOM 4761 O O . GLY B 1 147 ? 27.645 179.069 37.045 1.00 19.09 128 GLY B O 1
ATOM 4762 N N . VAL B 1 148 ? 25.449 178.635 37.125 1.00 17.34 129 VAL B N 1
ATOM 4763 C CA . VAL B 1 148 ? 25.049 179.051 35.802 1.00 19.59 129 VAL B CA 1
ATOM 4764 C C . VAL B 1 148 ? 24.888 180.547 35.598 1.00 18.92 129 VAL B C 1
ATOM 4765 O O . VAL B 1 148 ? 25.178 181.104 34.531 1.00 29.16 129 VAL B O 1
ATOM 4769 N N . CYS B 1 149 ? 24.403 181.295 36.589 1.00 20.80 130 CYS B N 1
ATOM 4770 C CA . CYS B 1 149 ? 24.167 182.722 36.271 1.00 22.37 130 CYS B CA 1
ATOM 4771 C C . CYS B 1 149 ? 25.429 183.559 36.318 1.00 20.22 130 CYS B C 1
ATOM 4772 O O . CYS B 1 149 ? 26.115 183.579 37.351 1.00 19.55 130 CYS B O 1
ATOM 4775 N N . PRO B 1 150 ? 25.790 184.241 35.233 1.00 19.71 131 PRO B N 1
ATOM 4776 C CA . PRO B 1 150 ? 27.060 184.984 35.212 1.00 17.83 131 PRO B CA 1
ATOM 4777 C C . PRO B 1 150 ? 27.081 186.184 36.147 1.00 14.64 131 PRO B C 1
ATOM 4778 O O . PRO B 1 150 ? 28.156 186.580 36.605 1.00 16.01 131 PRO B O 1
ATOM 4782 N N . GLN B 1 151 ? 25.933 186.776 36.433 1.00 17.43 132 GLN B N 1
ATOM 4783 C CA . GLN B 1 151 ? 25.802 187.967 37.254 1.00 13.59 132 GLN B CA 1
ATOM 4784 C C . GLN B 1 151 ? 25.811 187.645 38.750 1.00 9.40 132 GLN B C 1
ATOM 4785 O O . GLN B 1 151 ? 25.879 188.576 39.560 1.00 13.56 132 GLN B O 1
ATOM 4791 N N . VAL B 1 152 ? 25.754 186.369 39.115 1.00 9.51 133 VAL B N 1
ATOM 4792 C CA . VAL B 1 152 ? 25.708 186.023 40.536 1.00 14.02 133 VAL B CA 1
ATOM 4793 C C . VAL B 1 152 ? 27.010 186.436 41.210 1.00 16.43 133 VAL B C 1
ATOM 4794 O O . VAL B 1 152 ? 28.060 186.317 40.592 1.00 16.28 133 VAL B O 1
ATOM 4798 N N . GLY B 1 153 ? 26.970 186.903 42.452 1.00 13.68 134 GLY B N 1
ATOM 4799 C CA . GLY B 1 153 ? 28.225 187.133 43.162 1.00 10.52 134 GLY B CA 1
ATOM 4800 C C . GLY B 1 153 ? 28.793 185.881 43.781 1.00 6.98 134 GLY B C 1
ATOM 4801 O O . GLY B 1 153 ? 28.210 184.896 44.199 1.00 7.96 134 GLY B O 1
ATOM 4802 N N . VAL B 1 154 ? 30.124 185.873 43.846 1.00 4.47 135 VAL B N 1
ATOM 4803 C CA . VAL B 1 154 ? 30.867 184.791 44.453 1.00 4.39 135 VAL B CA 1
ATOM 4804 C C . VAL B 1 154 ? 30.650 184.762 45.957 1.00 3.99 135 VAL B C 1
ATOM 4805 O O . VAL B 1 154 ? 30.488 183.697 46.537 1.00 14.71 135 VAL B O 1
ATOM 4809 N N . GLY B 1 155 ? 30.654 185.946 46.551 1.00 6.89 136 GLY B N 1
ATOM 4810 C CA . GLY B 1 155 ? 30.552 186.152 47.998 1.00 9.55 136 GLY B CA 1
ATOM 4811 C C . GLY B 1 155 ? 29.542 185.242 48.666 1.00 10.48 136 GLY B C 1
ATOM 4812 O O . GLY B 1 155 ? 29.864 184.304 49.402 1.00 8.12 136 GLY B O 1
ATOM 4813 N N . GLY B 1 156 ? 28.259 185.468 48.398 1.00 12.62 137 GLY B N 1
ATOM 4814 C CA . GLY B 1 156 ? 27.257 184.665 49.100 1.00 10.15 137 GLY B CA 1
ATOM 4815 C C . GLY B 1 156 ? 26.794 183.470 48.278 1.00 16.49 137 GLY B C 1
ATOM 4816 O O . GLY B 1 156 ? 25.694 182.980 48.543 1.00 18.58 137 GLY B O 1
ATOM 4817 N N . HIS B 1 157 ? 27.599 183.046 47.311 1.00 14.59 138 HIS B N 1
ATOM 4818 C CA . HIS B 1 157 ? 27.347 181.915 46.434 1.00 12.38 138 HIS B CA 1
ATOM 4819 C C . HIS B 1 157 ? 28.217 180.720 46.793 1.00 10.83 138 HIS B C 1
ATOM 4820 O O . HIS B 1 157 ? 27.765 179.588 46.940 1.00 11.14 138 HIS B O 1
ATOM 4827 N N . VAL B 1 158 ? 29.522 180.949 46.978 1.00 8.17 139 VAL B N 1
ATOM 4828 C CA . VAL B 1 158 ? 30.384 179.827 47.305 1.00 6.80 139 VAL B CA 1
ATOM 4829 C C . VAL B 1 158 ? 30.210 179.235 48.691 1.00 8.87 139 VAL B C 1
ATOM 4830 O O . VAL B 1 158 ? 30.369 178.011 48.867 1.00 8.60 139 VAL B O 1
ATOM 4834 N N . LEU B 1 159 ? 29.918 180.015 49.748 1.00 13.18 140 LEU B N 1
ATOM 4835 C CA . LEU B 1 159 ? 29.867 179.302 51.034 1.00 14.89 140 LEU B CA 1
ATOM 4836 C C . LEU B 1 159 ? 28.553 178.537 51.227 1.00 16.80 140 LEU B C 1
ATOM 4837 O O . LEU B 1 159 ? 28.375 177.896 52.271 1.00 18.89 140 LEU B O 1
ATOM 4842 N N . GLY B 1 160 ? 27.659 178.587 50.252 1.00 17.98 141 GLY B N 1
ATOM 4843 C CA . GLY B 1 160 ? 26.428 177.803 50.284 1.00 18.31 141 GLY B CA 1
ATOM 4844 C C . GLY B 1 160 ? 26.560 176.489 49.532 1.00 20.29 141 GLY B C 1
ATOM 4845 O O . GLY B 1 160 ? 25.693 175.607 49.555 1.00 18.68 141 GLY B O 1
ATOM 4846 N N . GLY B 1 161 ? 27.682 176.306 48.833 1.00 20.07 142 GLY B N 1
ATOM 4847 C CA . GLY B 1 161 ? 27.869 175.068 48.078 1.00 18.02 142 GLY B CA 1
ATOM 4848 C C . GLY B 1 161 ? 27.391 175.227 46.643 1.00 18.50 142 GLY B C 1
ATOM 4849 O O . GLY B 1 161 ? 26.648 174.373 46.137 1.00 19.52 142 GLY B O 1
ATOM 4850 N N . GLY B 1 162 ? 27.812 176.302 45.993 1.00 17.92 143 GLY B N 1
ATOM 4851 C CA . GLY B 1 162 ? 27.515 176.582 44.599 1.00 19.05 143 GLY B CA 1
ATOM 4852 C C . GLY B 1 162 ? 27.704 175.350 43.722 1.00 17.72 143 GLY B C 1
ATOM 4853 O O . GLY B 1 162 ? 28.725 174.670 43.873 1.00 21.06 143 GLY B O 1
ATOM 4854 N N . TYR B 1 163 ? 26.730 175.094 42.862 1.00 13.73 144 TYR B N 1
ATOM 4855 C CA . TYR B 1 163 ? 26.788 173.993 41.899 1.00 16.22 144 TYR B CA 1
ATOM 4856 C C . TYR B 1 163 ? 26.418 174.497 40.509 1.00 14.61 144 TYR B C 1
ATOM 4857 O O . TYR B 1 163 ? 25.732 175.519 40.379 1.00 14.46 144 TYR B O 1
ATOM 4866 N N . GLY B 1 164 ? 26.861 173.804 39.461 1.00 13.21 145 GLY B N 1
ATOM 4867 C CA . GLY B 1 164 ? 26.571 174.233 38.099 1.00 9.70 145 GLY B CA 1
ATOM 4868 C C . GLY B 1 164 ? 26.623 173.086 37.102 1.00 13.89 145 GLY B C 1
ATOM 4869 O O . GLY B 1 164 ? 26.665 171.918 37.472 1.00 16.08 145 GLY B O 1
ATOM 4870 N N . PRO B 1 165 ? 26.621 173.452 35.821 1.00 12.05 146 PRO B N 1
ATOM 4871 C CA . PRO B 1 165 ? 26.753 172.528 34.706 1.00 11.80 146 PRO B CA 1
ATOM 4872 C C . PRO B 1 165 ? 27.922 171.550 34.809 1.00 11.14 146 PRO B C 1
ATOM 4873 O O . PRO B 1 165 ? 27.862 170.446 34.257 1.00 12.21 146 PRO B O 1
ATOM 4877 N N . LEU B 1 166 ? 28.993 171.942 35.503 1.00 12.85 147 LEU B N 1
ATOM 4878 C CA . LEU B 1 166 ? 30.137 171.031 35.597 1.00 15.89 147 LEU B CA 1
ATOM 4879 C C . LEU B 1 166 ? 30.209 170.355 36.960 1.00 15.33 147 LEU B C 1
ATOM 4880 O O . LEU B 1 166 ? 31.188 169.657 37.215 1.00 11.98 147 LEU B O 1
ATOM 4885 N N . SER B 1 167 ? 29.219 170.506 37.849 1.00 18.46 148 SER B N 1
ATOM 4886 C CA . SER B 1 167 ? 29.311 169.757 39.106 1.00 11.92 148 SER B CA 1
ATOM 4887 C C . SER B 1 167 ? 29.161 168.261 38.869 1.00 13.24 148 SER B C 1
ATOM 4888 O O . SER B 1 167 ? 29.643 167.432 39.655 1.00 16.29 148 SER B O 1
ATOM 4891 N N . ARG B 1 168 ? 28.495 167.783 37.798 1.00 8.37 149 ARG B N 1
ATOM 4892 C CA . ARG B 1 168 ? 28.471 166.314 37.732 1.00 8.94 149 ARG B CA 1
ATOM 4893 C C . ARG B 1 168 ? 29.870 165.806 37.389 1.00 11.90 149 ARG B C 1
ATOM 4894 O O . ARG B 1 168 ? 30.271 164.683 37.668 1.00 16.28 149 ARG B O 1
ATOM 4902 N N . ARG B 1 169 ? 30.672 166.667 36.769 1.00 16.42 150 ARG B N 1
ATOM 4903 C CA . ARG B 1 169 ? 32.025 166.255 36.427 1.00 14.91 150 ARG B CA 1
ATOM 4904 C C . ARG B 1 169 ? 33.039 166.504 37.529 1.00 12.31 150 ARG B C 1
ATOM 4905 O O . ARG B 1 169 ? 33.854 165.620 37.787 1.00 11.53 150 ARG B O 1
ATOM 4913 N N . ASP B 1 170 ? 33.026 167.675 38.143 1.00 12.51 151 ASP B N 1
ATOM 4914 C CA . ASP B 1 170 ? 34.052 168.090 39.083 1.00 13.10 151 ASP B CA 1
ATOM 4915 C C . ASP B 1 170 ? 33.519 168.368 40.492 1.00 14.79 151 ASP B C 1
ATOM 4916 O O . ASP B 1 170 ? 34.331 168.779 41.325 1.00 13.78 151 ASP B O 1
ATOM 4921 N N . GLY B 1 171 ? 32.228 168.201 40.754 1.00 11.64 152 GLY B N 1
ATOM 4922 C CA . GLY B 1 171 ? 31.729 168.386 42.111 1.00 11.70 152 GLY B CA 1
ATOM 4923 C C . GLY B 1 171 ? 31.228 169.780 42.410 1.00 10.21 152 GLY B C 1
ATOM 4924 O O . GLY B 1 171 ? 31.110 170.637 41.539 1.00 8.55 152 GLY B O 1
ATOM 4925 N N . VAL B 1 172 ? 30.877 170.058 43.678 1.00 7.79 153 VAL B N 1
ATOM 4926 C CA . VAL B 1 172 ? 30.362 171.371 44.060 1.00 8.78 153 VAL B CA 1
ATOM 4927 C C . VAL B 1 172 ? 31.513 172.362 44.128 1.00 11.91 153 VAL B C 1
ATOM 4928 O O . VAL B 1 172 ? 32.670 171.929 44.256 1.00 14.51 153 VAL B O 1
ATOM 4932 N N . VAL B 1 173 ? 31.258 173.667 44.006 1.00 11.56 154 VAL B N 1
ATOM 4933 C CA . VAL B 1 173 ? 32.371 174.627 43.968 1.00 9.19 154 VAL B CA 1
ATOM 4934 C C . VAL B 1 173 ? 33.154 174.572 45.273 1.00 14.26 154 VAL B C 1
ATOM 4935 O O . VAL B 1 173 ? 34.366 174.814 45.302 1.00 12.78 154 VAL B O 1
ATOM 4939 N N . ALA B 1 174 ? 32.480 174.238 46.364 1.00 11.83 155 ALA B N 1
ATOM 4940 C CA . ALA B 1 174 ? 33.033 174.129 47.694 1.00 15.87 155 ALA B CA 1
ATOM 4941 C C . ALA B 1 174 ? 33.934 172.925 47.906 1.00 15.63 155 ALA B C 1
ATOM 4942 O O . ALA B 1 174 ? 34.609 172.824 48.936 1.00 18.36 155 ALA B O 1
ATOM 4944 N N . ASP B 1 175 ? 33.978 171.986 46.973 1.00 11.27 156 ASP B N 1
ATOM 4945 C CA . ASP B 1 175 ? 34.883 170.847 47.090 1.00 13.31 156 ASP B CA 1
ATOM 4946 C C . ASP B 1 175 ? 36.284 171.235 46.603 1.00 16.43 156 ASP B C 1
ATOM 4947 O O . ASP B 1 175 ? 37.206 170.411 46.650 1.00 16.02 156 ASP B O 1
ATOM 4952 N N . HIS B 1 176 ? 36.440 172.464 46.124 1.00 15.48 157 HIS B N 1
ATOM 4953 C CA . HIS B 1 176 ? 37.707 172.968 45.594 1.00 13.29 157 HIS B CA 1
ATOM 4954 C C . HIS B 1 176 ? 38.125 174.233 46.330 1.00 11.53 157 HIS B C 1
ATOM 4955 O O . HIS B 1 176 ? 38.933 175.042 45.902 1.00 15.96 157 HIS B O 1
ATOM 4962 N N . LEU B 1 177 ? 37.536 174.394 47.516 1.00 17.29 158 LEU B N 1
ATOM 4963 C CA . LEU B 1 177 ? 37.789 175.521 48.392 1.00 10.75 158 LEU B CA 1
ATOM 4964 C C . LEU B 1 177 ? 38.879 175.184 49.405 1.00 13.50 158 LEU B C 1
ATOM 4965 O O . LEU B 1 177 ? 38.701 174.307 50.258 1.00 12.08 158 LEU B O 1
ATOM 4970 N N . TYR B 1 178 ? 40.011 175.878 49.296 1.00 17.64 159 TYR B N 1
ATOM 4971 C CA . TYR B 1 178 ? 41.149 175.601 50.163 1.00 12.92 159 TYR B CA 1
ATOM 4972 C C . TYR B 1 178 ? 41.115 176.440 51.442 1.00 8.30 159 TYR B C 1
ATOM 4973 O O . TYR B 1 178 ? 41.338 175.849 52.496 1.00 14.49 159 TYR B O 1
ATOM 4982 N N . ALA B 1 179 ? 40.832 177.729 51.295 1.00 7.00 160 ALA B N 1
ATOM 4983 C CA . ALA B 1 179 ? 40.806 178.623 52.434 1.00 8.67 160 ALA B CA 1
ATOM 4984 C C . ALA B 1 179 ? 39.772 179.734 52.332 1.00 14.03 160 ALA B C 1
ATOM 4985 O O . ALA B 1 179 ? 39.295 180.098 51.263 1.00 13.54 160 ALA B O 1
ATOM 4987 N N . VAL B 1 180 ? 39.446 180.317 53.492 1.00 10.59 161 VAL B N 1
ATOM 4988 C CA . VAL B 1 180 ? 38.677 181.561 53.490 1.00 11.28 161 VAL B CA 1
ATOM 4989 C C . VAL B 1 180 ? 39.332 182.593 54.413 1.00 13.85 161 VAL B C 1
ATOM 4990 O O . VAL B 1 180 ? 39.857 182.238 55.467 1.00 14.31 161 VAL B O 1
ATOM 4994 N N . GLU B 1 181 ? 39.300 183.853 54.000 1.00 14.61 162 GLU B N 1
ATOM 4995 C CA . GLU B 1 181 ? 39.560 185.013 54.823 1.00 12.63 162 GLU B CA 1
ATOM 4996 C C . GLU B 1 181 ? 38.222 185.650 55.237 1.00 16.07 162 GLU B C 1
ATOM 4997 O O . GLU B 1 181 ? 37.442 186.074 54.378 1.00 14.84 162 GLU B O 1
ATOM 5003 N N . VAL B 1 182 ? 37.963 185.703 56.545 1.00 15.71 163 VAL B N 1
ATOM 5004 C CA . VAL B 1 182 ? 36.714 186.205 57.100 1.00 15.34 163 VAL B CA 1
ATOM 5005 C C . VAL B 1 182 ? 36.929 187.237 58.193 1.00 14.73 163 VAL B C 1
ATOM 5006 O O . VAL B 1 182 ? 37.857 187.166 58.997 1.00 15.16 163 VAL B O 1
ATOM 5010 N N . VAL B 1 183 ? 36.058 188.235 58.225 1.00 10.34 164 VAL B N 1
ATOM 5011 C CA . VAL B 1 183 ? 36.095 189.203 59.315 1.00 13.20 164 VAL B CA 1
ATOM 5012 C C . VAL B 1 183 ? 35.018 188.787 60.320 1.00 15.54 164 VAL B C 1
ATOM 5013 O O . VAL B 1 183 ? 33.855 188.586 59.937 1.00 12.86 164 VAL B O 1
ATOM 5017 N N . VAL B 1 184 ? 35.462 188.620 61.549 1.00 11.66 165 VAL B N 1
ATOM 5018 C CA . VAL B 1 184 ? 34.631 188.138 62.647 1.00 13.72 165 VAL B CA 1
ATOM 5019 C C . VAL B 1 184 ? 34.713 189.087 63.837 1.00 13.55 165 VAL B C 1
ATOM 5020 O O . VAL B 1 184 ? 35.606 189.925 63.924 1.00 16.65 165 VAL B O 1
ATOM 5024 N N . VAL B 1 185 ? 33.747 188.939 64.741 1.00 13.57 166 VAL B N 1
ATOM 5025 C CA . VAL B 1 185 ? 33.711 189.759 65.933 1.00 11.87 166 VAL B CA 1
ATOM 5026 C C . VAL B 1 185 ? 33.921 188.875 67.172 1.00 12.79 166 VAL B C 1
ATOM 5027 O O . VAL B 1 185 ? 33.244 187.856 67.327 1.00 9.98 166 VAL B O 1
ATOM 5031 N N . ASP B 1 186 ? 34.875 189.314 67.950 1.00 15.45 167 ASP B N 1
ATOM 5032 C CA . ASP B 1 186 ? 35.354 189.015 69.255 1.00 19.49 167 ASP B CA 1
ATOM 5033 C C . ASP B 1 186 ? 34.229 188.908 70.283 1.00 15.39 167 ASP B C 1
ATOM 5034 O O . ASP B 1 186 ? 33.231 189.595 70.089 1.00 16.55 167 ASP B O 1
ATOM 5039 N N . ALA B 1 187 ? 34.470 188.100 71.309 1.00 13.43 168 ALA B N 1
ATOM 5040 C CA . ALA B 1 187 ? 33.497 188.021 72.400 1.00 18.41 168 ALA B CA 1
ATOM 5041 C C . ALA B 1 187 ? 33.455 189.369 73.128 1.00 18.91 168 ALA B C 1
ATOM 5042 O O . ALA B 1 187 ? 32.444 189.714 73.739 1.00 13.02 168 ALA B O 1
ATOM 5044 N N . SER B 1 188 ? 34.573 190.069 73.024 1.00 16.12 169 SER B N 1
ATOM 5045 C CA . SER B 1 188 ? 34.857 191.404 73.493 1.00 19.72 169 SER B CA 1
ATOM 5046 C C . SER B 1 188 ? 34.231 192.450 72.568 1.00 20.98 169 SER B C 1
ATOM 5047 O O . SER B 1 188 ? 34.080 193.617 72.933 1.00 22.76 169 SER B O 1
ATOM 5050 N N . GLY B 1 189 ? 33.860 192.027 71.362 1.00 17.80 170 GLY B N 1
ATOM 5051 C CA . GLY B 1 189 ? 33.125 192.896 70.466 1.00 16.35 170 GLY B CA 1
ATOM 5052 C C . GLY B 1 189 ? 34.023 193.717 69.567 1.00 14.57 170 GLY B C 1
ATOM 5053 O O . GLY B 1 189 ? 33.641 194.802 69.147 1.00 12.23 170 GLY B O 1
ATOM 5054 N N . ARG B 1 190 ? 35.214 193.213 69.265 1.00 14.33 171 ARG B N 1
ATOM 5055 C CA . ARG B 1 190 ? 36.044 193.824 68.238 1.00 15.12 171 ARG B CA 1
ATOM 5056 C C . ARG B 1 190 ? 35.969 192.971 66.963 1.00 11.89 171 ARG B C 1
ATOM 5057 O O . ARG B 1 190 ? 36.060 191.762 67.056 1.00 9.65 171 ARG B O 1
ATOM 5065 N N . ALA B 1 191 ? 35.832 193.637 65.825 1.00 13.16 172 ALA B N 1
ATOM 5066 C CA . ALA B 1 191 ? 35.923 192.929 64.550 1.00 13.60 172 ALA B CA 1
ATOM 5067 C C . ALA B 1 191 ? 37.403 192.704 64.229 1.00 11.37 172 ALA B C 1
ATOM 5068 O O . ALA B 1 191 ? 38.206 193.625 64.459 1.00 12.98 172 ALA B O 1
ATOM 5070 N N . ARG B 1 192 ? 37.733 191.524 63.729 1.00 11.09 173 ARG B N 1
ATOM 5071 C CA . ARG B 1 192 ? 39.124 191.141 63.477 1.00 16.38 173 ARG B CA 1
ATOM 5072 C C . ARG B 1 192 ? 39.280 190.250 62.243 1.00 16.16 173 ARG B C 1
ATOM 5073 O O . ARG B 1 192 ? 38.336 189.586 61.819 1.00 12.10 173 ARG B O 1
ATOM 5081 N N . LYS B 1 193 ? 40.478 190.201 61.669 1.00 16.51 174 LYS B N 1
ATOM 5082 C CA . LYS B 1 193 ? 40.658 189.347 60.477 1.00 17.88 174 LYS B CA 1
ATOM 5083 C C . LYS B 1 193 ? 41.134 187.959 60.877 1.00 17.24 174 LYS B C 1
ATOM 5084 O O . LYS B 1 193 ? 42.126 187.835 61.590 1.00 13.96 174 LYS B O 1
ATOM 5090 N N . VAL B 1 194 ? 40.439 186.914 60.427 1.00 14.27 175 VAL B N 1
ATOM 5091 C CA . VAL B 1 194 ? 40.833 185.534 60.611 1.00 14.09 175 VAL B CA 1
ATOM 5092 C C . VAL B 1 194 ? 40.993 184.814 59.261 1.00 12.53 175 VAL B C 1
ATOM 5093 O O . VAL B 1 194 ? 40.253 185.115 58.328 1.00 13.09 175 VAL B O 1
ATOM 5097 N N . VAL B 1 195 ? 41.905 183.875 59.265 1.00 12.94 176 VAL B N 1
ATOM 5098 C CA . VAL B 1 195 ? 42.291 183.000 58.179 1.00 16.65 176 VAL B CA 1
ATOM 5099 C C . VAL B 1 195 ? 41.965 181.565 58.549 1.00 15.87 176 VAL B C 1
ATOM 5100 O O . VAL B 1 195 ? 42.226 181.114 59.663 1.00 14.42 176 VAL B O 1
ATOM 5104 N N . ALA B 1 196 ? 41.373 180.799 57.645 1.00 11.63 177 ALA B N 1
ATOM 5105 C CA . ALA B 1 196 ? 41.007 179.419 57.933 1.00 12.10 177 ALA B CA 1
ATOM 5106 C C . ALA B 1 196 ? 41.105 178.563 56.682 1.00 9.79 177 ALA B C 1
ATOM 5107 O O . ALA B 1 196 ? 40.530 178.879 55.644 1.00 11.31 177 ALA B O 1
ATOM 5109 N N . THR B 1 197 ? 41.821 177.461 56.792 1.00 15.48 178 THR B N 1
ATOM 5110 C CA . THR B 1 197 ? 42.089 176.533 55.705 1.00 13.17 178 THR B CA 1
ATOM 5111 C C . THR B 1 197 ? 41.647 175.126 56.072 1.00 12.21 178 THR B C 1
ATOM 5112 O O . THR B 1 197 ? 41.245 174.868 57.227 1.00 15.24 178 THR B O 1
ATOM 5116 N N . SER B 1 198 ? 41.697 174.196 55.126 1.00 8.59 179 SER B N 1
ATOM 5117 C CA . SER B 1 198 ? 41.285 172.818 55.227 1.00 11.80 179 SER B CA 1
ATOM 5118 C C . SER B 1 198 ? 42.381 171.903 55.763 1.00 12.56 179 SER B C 1
ATOM 5119 O O . SER B 1 198 ? 42.210 170.676 55.716 1.00 15.22 179 SER B O 1
ATOM 5122 N N . ALA B 1 199 ? 43.496 172.469 56.230 1.00 14.11 180 ALA B N 1
ATOM 5123 C CA . ALA B 1 199 ? 44.552 171.590 56.749 1.00 19.75 180 ALA B CA 1
ATOM 5124 C C . ALA B 1 199 ? 44.032 170.855 57.986 1.00 19.16 180 ALA B C 1
ATOM 5125 O O . ALA B 1 199 ? 43.482 171.516 58.868 1.00 17.01 180 ALA B O 1
ATOM 5127 N N . ALA B 1 200 ? 44.222 169.537 58.021 1.00 20.86 181 ALA B N 1
ATOM 5128 C CA . ALA B 1 200 ? 43.683 168.744 59.130 1.00 23.23 181 ALA B CA 1
ATOM 5129 C C . ALA B 1 200 ? 44.034 169.323 60.499 1.00 25.73 181 ALA B C 1
ATOM 5130 O O . ALA B 1 200 ? 43.265 169.243 61.449 1.00 26.28 181 ALA B O 1
ATOM 5132 N N . ASP B 1 201 ? 45.188 169.934 60.590 1.00 25.79 182 ASP B N 1
ATOM 5133 C CA . ASP B 1 201 ? 45.901 170.498 61.700 1.00 25.91 182 ASP B CA 1
ATOM 5134 C C . ASP B 1 201 ? 45.758 171.997 61.885 1.00 24.30 182 ASP B C 1
ATOM 5135 O O . ASP B 1 201 ? 46.419 172.570 62.767 1.00 21.43 182 ASP B O 1
ATOM 5140 N N . ASP B 1 202 ? 44.933 172.666 61.083 1.00 21.04 183 ASP B N 1
ATOM 5141 C CA . ASP B 1 202 ? 44.725 174.115 61.234 1.00 16.05 183 ASP B CA 1
ATOM 5142 C C . ASP B 1 202 ? 43.762 174.348 62.398 1.00 16.72 183 ASP B C 1
ATOM 5143 O O . ASP B 1 202 ? 42.686 173.743 62.432 1.00 18.19 183 ASP B O 1
ATOM 5148 N N . PRO B 1 203 ? 44.144 175.194 63.347 1.00 17.60 184 PRO B N 1
ATOM 5149 C CA . PRO B 1 203 ? 43.343 175.415 64.552 1.00 19.93 184 PRO B CA 1
ATOM 5150 C C . PRO B 1 203 ? 42.034 176.137 64.292 1.00 19.39 184 PRO B C 1
ATOM 5151 O O . PRO B 1 203 ? 41.216 176.296 65.214 1.00 24.66 184 PRO B O 1
ATOM 5155 N N . ASN B 1 204 ? 41.794 176.579 63.059 1.00 15.77 185 ASN B N 1
ATOM 5156 C CA . ASN B 1 204 ? 40.555 177.235 62.669 1.00 13.57 185 ASN B CA 1
ATOM 5157 C C . ASN B 1 204 ? 39.744 176.341 61.731 1.00 12.37 185 ASN B C 1
ATOM 5158 O O . ASN B 1 204 ? 38.858 176.872 61.063 1.00 16.34 185 ASN B O 1
ATOM 5163 N N . ARG B 1 205 ? 40.051 175.049 61.670 1.00 10.48 186 ARG B N 1
ATOM 5164 C CA . ARG B 1 205 ? 39.534 174.217 60.589 1.00 15.14 186 ARG B CA 1
ATOM 5165 C C . ARG B 1 205 ? 38.012 174.174 60.586 1.00 17.77 186 ARG B C 1
ATOM 5166 O O . ARG B 1 205 ? 37.388 174.211 59.523 1.00 10.50 186 ARG B O 1
ATOM 5174 N N . GLU B 1 206 ? 37.405 174.057 61.763 1.00 16.03 187 GLU B N 1
ATOM 5175 C CA . GLU B 1 206 ? 35.946 174.013 61.752 1.00 13.42 187 GLU B CA 1
ATOM 5176 C C . GLU B 1 206 ? 35.388 175.295 61.150 1.00 12.58 187 GLU B C 1
ATOM 5177 O O . GLU B 1 206 ? 34.284 175.219 60.599 1.00 12.38 187 GLU B O 1
ATOM 5183 N N . LEU B 1 207 ? 36.089 176.423 61.218 1.00 9.69 188 LEU B N 1
ATOM 5184 C CA . LEU B 1 207 ? 35.608 177.641 60.550 1.00 13.43 188 LEU B CA 1
ATOM 5185 C C . LEU B 1 207 ? 35.583 177.434 59.031 1.00 13.18 188 LEU B C 1
ATOM 5186 O O . LEU B 1 207 ? 34.610 177.837 58.386 1.00 13.27 188 LEU B O 1
ATOM 5191 N N . TRP B 1 208 ? 36.631 176.822 58.481 1.00 13.26 189 TRP B N 1
ATOM 5192 C CA . TRP B 1 208 ? 36.683 176.572 57.040 1.00 13.79 189 TRP B CA 1
ATOM 5193 C C . TRP B 1 208 ? 35.540 175.626 56.638 1.00 12.68 189 TRP B C 1
ATOM 5194 O O . TRP B 1 208 ? 34.899 175.805 55.611 1.00 14.47 189 TRP B O 1
ATOM 5205 N N . TRP B 1 209 ? 35.356 174.580 57.442 1.00 10.15 190 TRP B N 1
ATOM 5206 C CA . TRP B 1 209 ? 34.297 173.608 57.264 1.00 11.57 190 TRP B CA 1
ATOM 5207 C C . TRP B 1 209 ? 32.946 174.269 56.972 1.00 10.81 190 TRP B C 1
ATOM 5208 O O . TRP B 1 209 ? 32.216 173.889 56.065 1.00 7.34 190 TRP B O 1
ATOM 5219 N N . ALA B 1 210 ? 32.644 175.256 57.799 1.00 14.26 191 ALA B N 1
ATOM 5220 C CA . ALA B 1 210 ? 31.393 175.997 57.757 1.00 12.34 191 ALA B CA 1
ATOM 5221 C C . ALA B 1 210 ? 31.236 176.769 56.450 1.00 14.84 191 ALA B C 1
ATOM 5222 O O . ALA B 1 210 ? 30.111 177.040 56.024 1.00 10.43 191 ALA B O 1
ATOM 5224 N N . HIS B 1 211 ? 32.338 177.143 55.796 1.00 12.86 192 HIS B N 1
ATOM 5225 C CA . HIS B 1 211 ? 32.218 177.946 54.572 1.00 12.26 192 HIS B CA 1
ATOM 5226 C C . HIS B 1 211 ? 32.080 177.062 53.336 1.00 14.47 192 HIS B C 1
ATOM 5227 O O . HIS B 1 211 ? 31.989 177.592 52.223 1.00 14.69 192 HIS B O 1
ATOM 5234 N N . THR B 1 212 ? 32.039 175.740 53.540 1.00 13.49 193 THR B N 1
ATOM 5235 C CA . THR B 1 212 ? 31.819 174.830 52.423 1.00 12.81 193 THR B CA 1
ATOM 5236 C C . THR B 1 212 ? 30.383 174.296 52.404 1.00 13.72 193 THR B C 1
ATOM 5237 O O . THR B 1 212 ? 30.136 173.123 52.121 1.00 11.14 193 THR B O 1
ATOM 5241 N N . GLY B 1 213 ? 29.439 175.185 52.697 1.00 15.32 194 GLY B N 1
ATOM 5242 C CA . GLY B 1 213 ? 28.027 174.833 52.711 1.00 14.90 194 GLY B CA 1
ATOM 5243 C C . GLY B 1 213 ? 27.271 175.562 53.804 1.00 14.78 194 GLY B C 1
ATOM 5244 O O . GLY B 1 213 ? 27.819 176.069 54.785 1.00 16.37 194 GLY B O 1
ATOM 5245 N N . GLY B 1 214 ? 25.955 175.659 53.629 1.00 9.55 195 GLY B N 1
ATOM 5246 C CA . GLY B 1 214 ? 25.073 176.559 54.312 1.00 21.49 195 GLY B CA 1
ATOM 5247 C C . GLY B 1 214 ? 25.597 177.706 55.144 1.00 19.44 195 GLY B C 1
ATOM 5248 O O . GLY B 1 214 ? 25.054 177.975 56.231 1.00 17.20 195 GLY B O 1
ATOM 5249 N N . GLY B 1 215 ? 26.627 178.366 54.638 1.00 16.51 196 GLY B N 1
ATOM 5250 C CA . GLY B 1 215 ? 27.300 179.527 55.178 1.00 19.28 196 GLY B CA 1
ATOM 5251 C C . GLY B 1 215 ? 26.519 180.818 55.076 1.00 12.40 196 GLY B C 1
ATOM 5252 O O . GLY B 1 215 ? 26.278 181.475 56.089 1.00 24.04 196 GLY B O 1
ATOM 5253 N N . GLY B 1 216 ? 26.093 181.237 53.893 1.00 17.80 197 GLY B N 1
ATOM 5254 C CA . GLY B 1 216 ? 25.234 182.382 53.703 1.00 16.05 197 GLY B CA 1
ATOM 5255 C C . GLY B 1 216 ? 25.643 183.645 54.409 1.00 19.83 197 GLY B C 1
ATOM 5256 O O . GLY B 1 216 ? 26.454 184.425 53.894 1.00 38.02 197 GLY B O 1
ATOM 5257 N N . GLY B 1 217 ? 25.122 183.951 55.598 1.00 16.82 198 GLY B N 1
ATOM 5258 C CA . GLY B 1 217 ? 25.537 185.195 56.255 1.00 18.85 198 GLY B CA 1
ATOM 5259 C C . GLY B 1 217 ? 25.482 185.079 57.764 1.00 18.41 198 GLY B C 1
ATOM 5260 O O . GLY B 1 217 ? 24.916 185.917 58.470 1.00 18.75 198 GLY B O 1
ATOM 5261 N N . ASN B 1 218 ? 26.076 184.006 58.290 1.00 20.01 199 ASN B N 1
ATOM 5262 C CA . ASN B 1 218 ? 25.928 183.762 59.721 1.00 21.97 199 ASN B CA 1
ATOM 5263 C C . ASN B 1 218 ? 27.234 183.679 60.486 1.00 16.17 199 ASN B C 1
ATOM 5264 O O . ASN B 1 218 ? 27.202 183.745 61.721 1.00 10.08 199 ASN B O 1
ATOM 5269 N N . PHE B 1 219 ? 28.391 183.511 59.841 1.00 14.63 200 PHE B N 1
ATOM 5270 C CA . PHE B 1 219 ? 29.598 183.350 60.666 1.00 15.16 200 PHE B CA 1
ATOM 5271 C C . PHE B 1 219 ? 30.466 184.595 60.683 1.00 13.46 200 PHE B C 1
ATOM 5272 O O . PHE B 1 219 ? 31.254 184.766 61.616 1.00 19.96 200 PHE B O 1
ATOM 5280 N N . GLY B 1 220 ? 30.319 185.421 59.666 1.00 6.24 201 GLY B N 1
ATOM 5281 C CA . GLY B 1 220 ? 30.992 186.693 59.559 1.00 10.73 201 GLY B CA 1
ATOM 5282 C C . GLY B 1 220 ? 31.052 187.048 58.078 1.00 12.50 201 GLY B C 1
ATOM 5283 O O . GLY B 1 220 ? 30.198 186.580 57.321 1.00 14.11 201 GLY B O 1
ATOM 5284 N N . ILE B 1 221 ? 32.035 187.846 57.704 1.00 9.93 202 ILE B N 1
ATOM 5285 C CA . ILE B 1 221 ? 32.121 188.310 56.331 1.00 8.81 202 ILE B CA 1
ATOM 5286 C C . ILE B 1 221 ? 33.392 187.782 55.678 1.00 9.99 202 ILE B C 1
ATOM 5287 O O . ILE B 1 221 ? 34.490 188.108 56.144 1.00 9.36 202 ILE B O 1
ATOM 5292 N N . VAL B 1 222 ? 33.249 186.985 54.632 1.00 10.50 203 VAL B N 1
ATOM 5293 C CA . VAL B 1 222 ? 34.379 186.540 53.837 1.00 13.69 203 VAL B CA 1
ATOM 5294 C C . VAL B 1 222 ? 34.907 187.694 52.993 1.00 13.81 203 VAL B C 1
ATOM 5295 O O . VAL B 1 222 ? 34.179 188.309 52.224 1.00 14.09 203 VAL B O 1
ATOM 5299 N N . THR B 1 223 ? 36.195 187.978 53.110 1.00 11.94 204 THR B N 1
ATOM 5300 C CA . THR B 1 223 ? 36.834 189.033 52.344 1.00 9.82 204 THR B CA 1
ATOM 5301 C C . THR B 1 223 ? 37.680 188.435 51.218 1.00 6.86 204 THR B C 1
ATOM 5302 O O . THR B 1 223 ? 38.067 189.173 50.310 1.00 8.41 204 THR B O 1
ATOM 5306 N N . ARG B 1 224 ? 37.963 187.141 51.296 1.00 9.05 205 ARG B N 1
ATOM 5307 C CA . ARG B 1 224 ? 38.639 186.499 50.151 1.00 12.12 205 ARG B CA 1
ATOM 5308 C C . ARG B 1 224 ? 38.499 184.991 50.198 1.00 8.95 205 ARG B C 1
ATOM 5309 O O . ARG B 1 224 ? 38.465 184.400 51.277 1.00 13.20 205 ARG B O 1
ATOM 5317 N N . TYR B 1 225 ? 38.390 184.350 49.030 1.00 9.69 206 TYR B N 1
ATOM 5318 C CA . TYR B 1 225 ? 38.306 182.900 48.937 1.00 9.76 206 TYR B CA 1
ATOM 5319 C C . TYR B 1 225 ? 39.557 182.394 48.206 1.00 9.72 206 TYR B C 1
ATOM 5320 O O . TYR B 1 225 ? 40.037 183.128 47.346 1.00 7.04 206 TYR B O 1
ATOM 5329 N N . TRP B 1 226 ? 39.999 181.203 48.556 1.00 12.86 207 TRP B N 1
ATOM 5330 C CA . TRP B 1 226 ? 41.150 180.583 47.913 1.00 12.40 207 TRP B CA 1
ATOM 5331 C C . TRP B 1 226 ? 40.769 179.161 47.482 1.00 9.02 207 TRP B C 1
ATOM 5332 O O . TRP B 1 226 ? 40.299 178.332 48.244 1.00 7.87 207 TRP B O 1
ATOM 5343 N N . PHE B 1 227 ? 41.016 178.901 46.201 1.00 9.97 208 PHE B N 1
ATOM 5344 C CA . PHE B 1 227 ? 40.623 177.679 45.531 1.00 9.19 208 PHE B CA 1
ATOM 5345 C C . PHE B 1 227 ? 41.784 176.791 45.096 1.00 11.28 208 PHE B C 1
ATOM 5346 O O . PHE B 1 227 ? 42.759 177.237 44.491 1.00 11.56 208 PHE B O 1
ATOM 5354 N N . ARG B 1 228 ? 41.602 175.526 45.419 1.00 8.23 209 ARG B N 1
ATOM 5355 C CA . ARG B 1 228 ? 42.566 174.484 45.103 1.00 12.22 209 ARG B CA 1
ATOM 5356 C C . ARG B 1 228 ? 41.877 173.129 45.147 1.00 12.32 209 ARG B C 1
ATOM 5357 O O . ARG B 1 228 ? 41.332 172.766 46.198 1.00 14.56 209 ARG B O 1
ATOM 5365 N N . THR B 1 229 ? 41.925 172.399 44.030 1.00 11.48 210 THR B N 1
ATOM 5366 C CA . THR B 1 229 ? 41.489 171.007 44.073 1.00 10.04 210 THR B CA 1
ATOM 5367 C C . THR B 1 229 ? 42.295 170.246 45.127 1.00 14.28 210 THR B C 1
ATOM 5368 O O . THR B 1 229 ? 43.535 170.201 45.040 1.00 21.61 210 THR B O 1
ATOM 5372 N N . PRO B 1 230 ? 41.626 169.661 46.112 1.00 14.91 211 PRO B N 1
ATOM 5373 C CA . PRO B 1 230 ? 42.321 168.921 47.167 1.00 15.57 211 PRO B CA 1
ATOM 5374 C C . PRO B 1 230 ? 43.233 167.871 46.558 1.00 20.79 211 PRO B C 1
ATOM 5375 O O . PRO B 1 230 ? 44.372 167.698 46.995 1.00 21.46 211 PRO B O 1
ATOM 5379 N N . GLY B 1 231 ? 42.781 167.171 45.516 1.00 21.09 212 GLY B N 1
ATOM 5380 C CA . GLY B 1 231 ? 43.724 166.241 44.873 1.00 29.33 212 GLY B CA 1
ATOM 5381 C C . GLY B 1 231 ? 44.711 167.057 44.034 1.00 32.26 212 GLY B C 1
ATOM 5382 O O . GLY B 1 231 ? 44.627 166.978 42.812 1.00 41.88 212 GLY B O 1
ATOM 5383 N N . ALA B 1 232 ? 45.576 167.792 44.706 1.00 29.68 213 ALA B N 1
ATOM 5384 C CA . ALA B 1 232 ? 46.536 168.715 44.138 1.00 29.38 213 ALA B CA 1
ATOM 5385 C C . ALA B 1 232 ? 47.924 168.066 44.063 1.00 28.96 213 ALA B C 1
ATOM 5386 O O . ALA B 1 232 ? 47.961 166.859 44.331 1.00 20.79 213 ALA B O 1
ATOM 5388 N N . THR B 1 233 ? 48.905 168.876 43.723 1.00 31.43 214 THR B N 1
ATOM 5389 C CA . THR B 1 233 ? 50.338 168.683 43.664 1.00 32.56 214 THR B CA 1
ATOM 5390 C C . THR B 1 233 ? 51.052 169.643 42.708 1.00 31.76 214 THR B C 1
ATOM 5391 O O . THR B 1 233 ? 50.598 169.929 41.600 1.00 27.20 214 THR B O 1
ATOM 5395 N N . GLY B 1 234 ? 52.207 170.167 43.118 1.00 27.85 215 GLY B N 1
ATOM 5396 C CA . GLY B 1 234 ? 53.013 170.994 42.248 1.00 27.78 215 GLY B CA 1
ATOM 5397 C C . GLY B 1 234 ? 52.718 172.469 42.201 1.00 27.04 215 GLY B C 1
ATOM 5398 O O . GLY B 1 234 ? 51.860 172.987 42.928 1.00 17.21 215 GLY B O 1
ATOM 5399 N N . THR B 1 235 ? 53.440 173.178 41.331 1.00 23.44 216 THR B N 1
ATOM 5400 C CA . THR B 1 235 ? 53.457 174.626 41.250 1.00 20.22 216 THR B CA 1
ATOM 5401 C C . THR B 1 235 ? 52.890 175.180 39.948 1.00 20.24 216 THR B C 1
ATOM 5402 O O . THR B 1 235 ? 52.879 176.410 39.782 1.00 29.49 216 THR B O 1
ATOM 5406 N N . ASP B 1 236 ? 52.413 174.334 39.041 1.00 17.69 217 ASP B N 1
ATOM 5407 C CA . ASP B 1 236 ? 51.848 174.793 37.772 1.00 17.39 217 ASP B CA 1
ATOM 5408 C C . ASP B 1 236 ? 50.354 175.082 37.866 1.00 10.77 217 ASP B C 1
ATOM 5409 O O . ASP B 1 236 ? 49.548 174.162 37.885 1.00 17.97 217 ASP B O 1
ATOM 5414 N N . PRO B 1 237 ? 49.926 176.338 37.939 1.00 15.86 218 PRO B N 1
ATOM 5415 C CA . PRO B 1 237 ? 48.512 176.618 38.244 1.00 12.71 218 PRO B CA 1
ATOM 5416 C C . PRO B 1 237 ? 47.555 176.073 37.191 1.00 18.11 218 PRO B C 1
ATOM 5417 O O . PRO B 1 237 ? 46.356 175.911 37.456 1.00 15.26 218 PRO B O 1
ATOM 5421 N N . SER B 1 238 ? 48.054 175.782 35.996 1.00 12.33 219 SER B N 1
ATOM 5422 C CA . SER B 1 238 ? 47.258 175.161 34.944 1.00 13.33 219 SER B CA 1
ATOM 5423 C C . SER B 1 238 ? 46.695 173.815 35.361 1.00 10.07 219 SER B C 1
ATOM 5424 O O . SER B 1 238 ? 45.751 173.309 34.746 1.00 16.93 219 SER B O 1
ATOM 5427 N N . GLN B 1 239 ? 47.248 173.200 36.401 1.00 11.45 220 GLN B N 1
ATOM 5428 C CA . GLN B 1 239 ? 46.855 171.847 36.780 1.00 12.99 220 GLN B CA 1
ATOM 5429 C C . GLN B 1 239 ? 46.500 171.750 38.262 1.00 10.18 220 GLN B C 1
ATOM 5430 O O . GLN B 1 239 ? 46.550 170.645 38.815 1.00 13.71 220 GLN B O 1
ATOM 5436 N N . LEU B 1 240 ? 46.161 172.891 38.844 1.00 9.85 221 LEU B N 1
ATOM 5437 C CA . LEU B 1 240 ? 45.713 173.041 40.215 1.00 8.08 221 LEU B CA 1
ATOM 5438 C C . LEU B 1 240 ? 44.202 173.211 40.332 1.00 15.86 221 LEU B C 1
ATOM 5439 O O . LEU B 1 240 ? 43.649 173.265 41.435 1.00 10.50 221 LEU B O 1
ATOM 5444 N N . LEU B 1 241 ? 43.481 173.285 39.229 1.00 12.41 222 LEU B N 1
ATOM 5445 C CA . LEU B 1 241 ? 42.008 173.309 39.262 1.00 12.32 222 LEU B CA 1
ATOM 5446 C C . LEU B 1 241 ? 41.498 172.578 38.016 1.00 16.41 222 LEU B C 1
ATOM 5447 O O . LEU B 1 241 ? 42.340 172.309 37.133 1.00 12.74 222 LEU B O 1
ATOM 5452 N N . PRO B 1 242 ? 40.225 172.230 37.913 1.00 12.81 223 PRO B N 1
ATOM 5453 C CA . PRO B 1 242 ? 39.707 171.528 36.724 1.00 10.44 223 PRO B CA 1
ATOM 5454 C C . PRO B 1 242 ? 39.904 172.273 35.420 1.00 9.59 223 PRO B C 1
ATOM 5455 O O . PRO B 1 242 ? 39.821 173.493 35.277 1.00 7.76 223 PRO B O 1
ATOM 5459 N N . LYS B 1 243 ? 40.247 171.508 34.351 1.00 17.40 224 LYS B N 1
ATOM 5460 C CA . LYS B 1 243 ? 40.435 172.234 33.102 1.00 13.15 224 LYS B CA 1
ATOM 5461 C C . LYS B 1 243 ? 39.105 172.460 32.390 1.00 13.26 224 LYS B C 1
ATOM 5462 O O . LYS B 1 243 ? 38.275 171.509 32.382 1.00 9.31 224 LYS B O 1
ATOM 5468 N N . ALA B 1 244 ? 38.898 173.642 31.891 1.00 10.56 225 ALA B N 1
ATOM 5469 C CA . ALA B 1 244 ? 37.607 173.893 31.227 1.00 12.29 225 ALA B CA 1
ATOM 5470 C C . ALA B 1 244 ? 37.419 172.883 30.104 1.00 16.01 225 ALA B C 1
ATOM 5471 O O . ALA B 1 244 ? 38.379 172.364 29.520 1.00 9.17 225 ALA B O 1
ATOM 5473 N N . PRO B 1 245 ? 36.168 172.564 29.793 1.00 17.93 226 PRO B N 1
ATOM 5474 C CA . PRO B 1 245 ? 35.881 171.687 28.648 1.00 16.27 226 PRO B CA 1
ATOM 5475 C C . PRO B 1 245 ? 36.389 172.313 27.356 1.00 13.96 226 PRO B C 1
ATOM 5476 O O . PRO B 1 245 ? 36.598 173.526 27.345 1.00 17.25 226 PRO B O 1
ATOM 5480 N N . THR B 1 246 ? 36.602 171.487 26.334 1.00 14.46 227 THR B N 1
ATOM 5481 C CA . THR B 1 246 ? 37.155 171.946 25.056 1.00 16.51 227 THR B CA 1
ATOM 5482 C C . THR B 1 246 ? 36.195 172.872 24.333 1.00 13.74 227 THR B C 1
ATOM 5483 O O . THR B 1 246 ? 36.517 173.923 23.784 1.00 22.46 227 THR B O 1
ATOM 5487 N N . SER B 1 247 ? 34.920 172.464 24.320 1.00 17.77 228 SER B N 1
ATOM 5488 C CA . SER B 1 247 ? 33.888 173.303 23.707 1.00 16.54 228 SER B CA 1
ATOM 5489 C C . SER B 1 247 ? 32.545 173.054 24.378 1.00 16.23 228 SER B C 1
ATOM 5490 O O . SER B 1 247 ? 32.469 172.194 25.250 1.00 17.02 228 SER B O 1
ATOM 5493 N N . THR B 1 248 ? 31.520 173.781 23.954 1.00 18.95 229 THR B N 1
ATOM 5494 C CA . THR B 1 248 ? 30.180 173.531 24.486 1.00 18.30 229 THR B CA 1
ATOM 5495 C C . THR B 1 248 ? 29.265 172.923 23.429 1.00 14.79 229 THR B C 1
ATOM 5496 O O . THR B 1 248 ? 28.828 173.616 22.507 1.00 18.03 229 THR B O 1
ATOM 5500 N N . LEU B 1 249 ? 28.966 171.640 23.556 1.00 14.57 230 LEU B N 1
ATOM 5501 C CA . LEU B 1 249 ? 28.007 171.062 22.596 1.00 18.56 230 LEU B CA 1
ATOM 5502 C C . LEU B 1 249 ? 26.609 171.137 23.203 1.00 19.82 230 LEU B C 1
ATOM 5503 O O . LEU B 1 249 ? 26.435 170.548 24.279 1.00 22.17 230 LEU B O 1
ATOM 5508 N N . ARG B 1 250 ? 25.661 171.843 22.593 1.00 22.19 231 ARG B N 1
ATOM 5509 C CA . ARG B 1 250 ? 24.352 172.066 23.218 1.00 20.28 231 ARG B CA 1
ATOM 5510 C C . ARG B 1 250 ? 23.155 171.618 22.378 1.00 22.17 231 ARG B C 1
ATOM 5511 O O . ARG B 1 250 ? 23.101 171.866 21.169 1.00 11.94 231 ARG B O 1
ATOM 5519 N N . HIS B 1 251 ? 22.195 170.975 23.046 1.00 19.47 232 HIS B N 1
ATOM 5520 C CA . HIS B 1 251 ? 20.934 170.542 22.461 1.00 18.56 232 HIS B CA 1
ATOM 5521 C C . HIS B 1 251 ? 19.763 171.060 23.308 1.00 18.76 232 HIS B C 1
ATOM 5522 O O . HIS B 1 251 ? 19.705 170.730 24.489 1.00 18.02 232 HIS B O 1
ATOM 5529 N N . ILE B 1 252 ? 18.865 171.804 22.691 1.00 21.14 233 ILE B N 1
ATOM 5530 C CA . ILE B 1 252 ? 17.677 172.345 23.337 1.00 19.68 233 ILE B CA 1
ATOM 5531 C C . ILE B 1 252 ? 16.424 171.695 22.745 1.00 19.78 233 ILE B C 1
ATOM 5532 O O . ILE B 1 252 ? 16.099 171.903 21.576 1.00 23.30 233 ILE B O 1
ATOM 5537 N N . VAL B 1 253 ? 15.741 170.899 23.554 1.00 20.94 234 VAL B N 1
ATOM 5538 C CA . VAL B 1 253 ? 14.626 170.053 23.143 1.00 19.39 234 VAL B CA 1
ATOM 5539 C C . VAL B 1 253 ? 13.325 170.508 23.782 1.00 22.18 234 VAL B C 1
ATOM 5540 O O . VAL B 1 253 ? 13.251 170.599 25.010 1.00 23.49 234 VAL B O 1
ATOM 5544 N N . THR B 1 254 ? 12.338 170.764 22.931 1.00 22.55 235 THR B N 1
ATOM 5545 C CA . THR B 1 254 ? 11.054 171.306 23.360 1.00 22.82 235 THR B CA 1
ATOM 5546 C C . THR B 1 254 ? 9.849 170.504 22.879 1.00 23.71 235 THR B C 1
ATOM 5547 O O . THR B 1 254 ? 9.801 170.100 21.723 1.00 23.82 235 THR B O 1
ATOM 5551 N N . TRP B 1 255 ? 8.888 170.334 23.776 1.00 23.51 236 TRP B N 1
ATOM 5552 C CA . TRP B 1 255 ? 7.588 169.737 23.540 1.00 21.53 236 TRP B CA 1
ATOM 5553 C C . TRP B 1 255 ? 6.507 170.786 23.856 1.00 23.73 236 TRP B C 1
ATOM 5554 O O . TRP B 1 255 ? 6.528 171.356 24.946 1.00 25.35 236 TRP B O 1
ATOM 5565 N N . ASP B 1 256 ? 5.620 171.016 22.899 1.00 23.19 237 ASP B N 1
ATOM 5566 C CA . ASP B 1 256 ? 4.626 172.078 23.025 1.00 22.54 237 ASP B CA 1
ATOM 5567 C C . ASP B 1 256 ? 3.432 171.558 23.804 1.00 16.52 237 ASP B C 1
ATOM 5568 O O . ASP B 1 256 ? 2.953 170.457 23.538 1.00 18.01 237 ASP B O 1
ATOM 5573 N N . TRP B 1 257 ? 2.925 172.315 24.762 1.00 18.34 238 TRP B N 1
ATOM 5574 C CA . TRP B 1 257 ? 1.861 171.874 25.653 1.00 20.87 238 TRP B CA 1
ATOM 5575 C C . TRP B 1 257 ? 0.649 171.387 24.864 1.00 22.17 238 TRP B C 1
ATOM 5576 O O . TRP B 1 257 ? -0.130 170.561 25.339 1.00 20.24 238 TRP B O 1
ATOM 5587 N N . SER B 1 258 ? 0.462 171.885 23.642 1.00 24.46 239 SER B N 1
ATOM 5588 C CA . SER B 1 258 ? -0.722 171.536 22.864 1.00 23.92 239 SER B CA 1
ATOM 5589 C C . SER B 1 258 ? -0.848 170.027 22.687 1.00 22.89 239 SER B C 1
ATOM 5590 O O . SER B 1 258 ? -1.955 169.495 22.544 1.00 28.12 239 SER B O 1
ATOM 5593 N N . ALA B 1 259 ? 0.292 169.332 22.712 1.00 19.00 240 ALA B N 1
ATOM 5594 C CA . ALA B 1 259 ? 0.264 167.889 22.528 1.00 20.99 240 ALA B CA 1
ATOM 5595 C C . ALA B 1 259 ? 0.410 167.157 23.851 1.00 23.03 240 ALA B C 1
ATOM 5596 O O . ALA B 1 259 ? 0.257 165.932 23.911 1.00 22.71 240 ALA B O 1
ATOM 5598 N N . LEU B 1 260 ? 0.689 167.887 24.931 1.00 24.47 241 LEU B N 1
ATOM 5599 C CA . LEU B 1 260 ? 0.877 167.203 26.208 1.00 24.42 241 LEU B CA 1
ATOM 5600 C C . LEU B 1 260 ? -0.449 166.811 26.875 1.00 27.82 241 LEU B C 1
ATOM 5601 O O . LEU B 1 260 ? -1.302 167.647 27.131 1.00 35.21 241 LEU B O 1
ATOM 5606 N N . THR B 1 261 ? -0.514 165.514 27.111 1.00 26.91 242 THR B N 1
ATOM 5607 C CA . THR B 1 261 ? -1.591 164.825 27.791 1.00 27.77 242 THR B CA 1
ATOM 5608 C C . THR B 1 261 ? -1.045 164.206 29.076 1.00 28.13 242 THR B C 1
ATOM 5609 O O . THR B 1 261 ? 0.172 164.029 29.199 1.00 23.23 242 THR B O 1
ATOM 5613 N N . GLU B 1 262 ? -1.920 163.873 30.012 1.00 27.79 243 GLU B N 1
ATOM 5614 C CA . GLU B 1 262 ? -1.563 163.198 31.241 1.00 28.24 243 GLU B CA 1
ATOM 5615 C C . GLU B 1 262 ? -0.553 162.080 31.072 1.00 27.27 243 GLU B C 1
ATOM 5616 O O . GLU B 1 262 ? 0.520 162.056 31.680 1.00 21.66 243 GLU B O 1
ATOM 5622 N N . GLU B 1 263 ? -0.894 161.111 30.217 1.00 24.41 244 GLU B N 1
ATOM 5623 C CA . GLU B 1 263 ? 0.020 159.979 30.047 1.00 24.17 244 GLU B CA 1
ATOM 5624 C C . GLU B 1 263 ? 1.384 160.422 29.530 1.00 23.35 244 GLU B C 1
ATOM 5625 O O . GLU B 1 263 ? 2.386 160.142 30.207 1.00 27.97 244 GLU B O 1
ATOM 5631 N N . ALA B 1 264 ? 1.482 161.097 28.402 1.00 21.79 245 ALA B N 1
ATOM 5632 C CA . ALA B 1 264 ? 2.708 161.462 27.713 1.00 23.44 245 ALA B CA 1
ATOM 5633 C C . ALA B 1 264 ? 3.578 162.443 28.492 1.00 25.86 245 ALA B C 1
ATOM 5634 O O . ALA B 1 264 ? 4.807 162.354 28.458 1.00 25.15 245 ALA B O 1
ATOM 5636 N N . PHE B 1 265 ? 2.968 163.387 29.205 1.00 26.36 246 PHE B N 1
ATOM 5637 C CA . PHE B 1 265 ? 3.743 164.235 30.119 1.00 26.45 246 PHE B CA 1
ATOM 5638 C C . PHE B 1 265 ? 4.380 163.359 31.188 1.00 24.24 246 PHE B C 1
ATOM 5639 O O . PHE B 1 265 ? 5.550 163.460 31.535 1.00 24.00 246 PHE B O 1
ATOM 5647 N N . THR B 1 266 ? 3.570 162.447 31.713 1.00 24.87 247 THR B N 1
ATOM 5648 C CA . THR B 1 266 ? 4.011 161.511 32.736 1.00 23.36 247 THR B CA 1
ATOM 5649 C C . THR B 1 266 ? 4.999 160.494 32.201 1.00 23.02 247 THR B C 1
ATOM 5650 O O . THR B 1 266 ? 5.823 159.959 32.956 1.00 22.98 247 THR B O 1
ATOM 5654 N N . ARG B 1 267 ? 4.992 160.178 30.905 1.00 22.92 248 ARG B N 1
ATOM 5655 C CA . ARG B 1 267 ? 6.068 159.300 30.442 1.00 23.24 248 ARG B CA 1
ATOM 5656 C C . ARG B 1 267 ? 7.387 160.081 30.388 1.00 23.13 248 ARG B C 1
ATOM 5657 O O . ARG B 1 267 ? 8.432 159.584 30.831 1.00 24.11 248 ARG B O 1
ATOM 5665 N N . ILE B 1 268 ? 7.350 161.290 29.839 1.00 22.63 249 ILE B N 1
ATOM 5666 C CA . ILE B 1 268 ? 8.551 162.113 29.689 1.00 22.03 249 ILE B CA 1
ATOM 5667 C C . ILE B 1 268 ? 9.254 162.273 31.041 1.00 22.67 249 ILE B C 1
ATOM 5668 O O . ILE B 1 268 ? 10.483 162.258 31.180 1.00 19.99 249 ILE B O 1
ATOM 5673 N N . ILE B 1 269 ? 8.428 162.449 32.075 1.00 17.71 250 ILE B N 1
ATOM 5674 C CA . ILE B 1 269 ? 8.936 162.637 33.417 1.00 16.88 250 ILE B CA 1
ATOM 5675 C C . ILE B 1 269 ? 9.634 161.374 33.906 1.00 18.33 250 ILE B C 1
ATOM 5676 O O . ILE B 1 269 ? 10.762 161.429 34.401 1.00 19.79 250 ILE B O 1
ATOM 5681 N N . ASP B 1 270 ? 8.968 160.229 33.772 1.00 16.15 251 ASP B N 1
ATOM 5682 C CA . ASP B 1 270 ? 9.506 158.989 34.315 1.00 17.49 251 ASP B CA 1
ATOM 5683 C C . ASP B 1 270 ? 10.735 158.525 33.542 1.00 18.96 251 ASP B C 1
ATOM 5684 O O . ASP B 1 270 ? 11.703 158.059 34.160 1.00 21.13 251 ASP B O 1
ATOM 5689 N N . ASN B 1 271 ? 10.711 158.648 32.213 1.00 14.88 252 ASN B N 1
ATOM 5690 C CA . ASN B 1 271 ? 11.933 158.352 31.456 1.00 15.62 252 ASN B CA 1
ATOM 5691 C C . ASN B 1 271 ? 13.113 159.165 32.013 1.00 12.95 252 ASN B C 1
ATOM 5692 O O . ASN B 1 271 ? 14.187 158.615 32.278 1.00 12.80 252 ASN B O 1
ATOM 5697 N N . HIS B 1 272 ? 12.900 160.446 32.218 1.00 14.10 253 HIS B N 1
ATOM 5698 C CA . HIS B 1 272 ? 13.919 161.365 32.752 1.00 15.63 253 HIS B CA 1
ATOM 5699 C C . HIS B 1 272 ? 14.376 160.904 34.121 1.00 16.22 253 HIS B C 1
ATOM 5700 O O . HIS B 1 272 ? 15.573 160.715 34.359 1.00 22.06 253 HIS B O 1
ATOM 5707 N N . GLY B 1 273 ? 13.455 160.686 35.061 1.00 18.60 254 GLY B N 1
ATOM 5708 C CA . GLY B 1 273 ? 13.766 160.049 36.317 1.00 17.53 254 GLY B CA 1
ATOM 5709 C C . GLY B 1 273 ? 14.611 158.800 36.237 1.00 17.43 254 GLY B C 1
ATOM 5710 O O . GLY B 1 273 ? 15.648 158.666 36.918 1.00 19.21 254 GLY B O 1
ATOM 5711 N N . ALA B 1 274 ? 14.198 157.848 35.407 1.00 19.07 255 ALA B N 1
ATOM 5712 C CA . ALA B 1 274 ? 14.886 156.569 35.301 1.00 17.90 255 ALA B CA 1
ATOM 5713 C C . ALA B 1 274 ? 16.257 156.693 34.636 1.00 17.20 255 ALA B C 1
ATOM 5714 O O . ALA B 1 274 ? 17.155 155.902 34.934 1.00 25.96 255 ALA B O 1
ATOM 5716 N N . TRP B 1 275 ? 16.436 157.657 33.741 1.00 14.05 256 TRP B N 1
ATOM 5717 C CA . TRP B 1 275 ? 17.756 157.832 33.112 1.00 19.01 256 TRP B CA 1
ATOM 5718 C C . TRP B 1 275 ? 18.775 158.266 34.159 1.00 19.79 256 TRP B C 1
ATOM 5719 O O . TRP B 1 275 ? 19.853 157.681 34.279 1.00 24.53 256 TRP B O 1
ATOM 5730 N N . HIS B 1 276 ? 18.405 159.290 34.912 1.00 20.24 257 HIS B N 1
ATOM 5731 C CA . HIS B 1 276 ? 19.226 159.882 35.954 1.00 20.02 257 HIS B CA 1
ATOM 5732 C C . HIS B 1 276 ? 19.567 158.893 37.053 1.00 20.15 257 HIS B C 1
ATOM 5733 O O . HIS B 1 276 ? 20.582 158.979 37.749 1.00 18.19 257 HIS B O 1
ATOM 5740 N N . GLN B 1 277 ? 18.701 157.886 37.245 1.00 19.58 258 GLN B N 1
ATOM 5741 C CA . GLN B 1 277 ? 19.121 156.839 38.169 1.00 21.87 258 GLN B CA 1
ATOM 5742 C C . GLN B 1 277 ? 20.234 156.016 37.523 1.00 21.95 258 GLN B C 1
ATOM 5743 O O . GLN B 1 277 ? 21.054 155.409 38.193 1.00 19.17 258 GLN B O 1
ATOM 5749 N N . SER B 1 278 ? 20.196 155.833 36.117 1.00 25.87 259 SER B N 1
ATOM 5750 C CA . SER B 1 278 ? 21.134 155.072 35.300 1.00 25.17 259 SER B CA 1
ATOM 5751 C C . SER B 1 278 ? 22.404 155.874 35.028 1.00 25.14 259 SER B C 1
ATOM 5752 O O . SER B 1 278 ? 23.508 155.304 34.949 1.00 24.26 259 SER B O 1
ATOM 5755 N N . ASN B 1 279 ? 22.382 157.202 34.910 1.00 24.36 260 ASN B N 1
ATOM 5756 C CA . ASN B 1 279 ? 23.585 157.964 34.602 1.00 25.46 260 ASN B CA 1
ATOM 5757 C C . ASN B 1 279 ? 23.803 159.133 35.542 1.00 24.53 260 ASN B C 1
ATOM 5758 O O . ASN B 1 279 ? 23.558 160.283 35.175 1.00 29.98 260 ASN B O 1
ATOM 5763 N N . SER B 1 280 ? 24.260 158.840 36.756 1.00 26.89 261 SER B N 1
ATOM 5764 C CA . SER B 1 280 ? 24.468 159.927 37.713 1.00 29.98 261 SER B CA 1
ATOM 5765 C C . SER B 1 280 ? 25.685 159.690 38.594 1.00 30.21 261 SER B C 1
ATOM 5766 O O . SER B 1 280 ? 25.796 160.080 39.755 1.00 24.52 261 SER B O 1
ATOM 5769 N N . ALA B 1 281 ? 26.708 159.082 38.070 1.00 33.60 262 ALA B N 1
ATOM 5770 C CA . ALA B 1 281 ? 27.039 157.904 37.356 1.00 31.19 262 ALA B CA 1
ATOM 5771 C C . ALA B 1 281 ? 28.387 157.371 37.838 1.00 30.51 262 ALA B C 1
ATOM 5772 O O . ALA B 1 281 ? 28.520 156.150 37.934 1.00 21.15 262 ALA B O 1
ATOM 5774 N N . ALA B 1 282 ? 29.333 158.227 38.165 1.00 33.90 263 ALA B N 1
ATOM 5775 C CA . ALA B 1 282 ? 29.998 159.287 37.485 1.00 35.62 263 ALA B CA 1
ATOM 5776 C C . ALA B 1 282 ? 31.444 159.549 37.957 1.00 34.16 263 ALA B C 1
ATOM 5777 O O . ALA B 1 282 ? 31.710 160.135 39.007 1.00 32.35 263 ALA B O 1
ATOM 5779 N N . GLY B 1 283 ? 32.311 159.081 37.106 1.00 35.23 264 GLY B N 1
ATOM 5780 C CA . GLY B 1 283 ? 33.455 159.454 36.331 1.00 31.32 264 GLY B CA 1
ATOM 5781 C C . GLY B 1 283 ? 33.290 158.930 34.903 1.00 27.45 264 GLY B C 1
ATOM 5782 O O . GLY B 1 283 ? 34.196 158.266 34.417 1.00 33.61 264 GLY B O 1
ATOM 5783 N N . THR B 1 284 ? 32.157 159.216 34.292 1.00 23.36 265 THR B N 1
ATOM 5784 C CA . THR B 1 284 ? 31.685 158.725 33.018 1.00 20.95 265 THR B CA 1
ATOM 5785 C C . THR B 1 284 ? 31.506 159.811 31.969 1.00 19.11 265 THR B C 1
ATOM 5786 O O . THR B 1 284 ? 31.512 160.999 32.304 1.00 19.73 265 THR B O 1
ATOM 5790 N N . PRO B 1 285 ? 31.356 159.440 30.700 1.00 16.84 266 PRO B N 1
ATOM 5791 C CA . PRO B 1 285 ? 31.014 160.420 29.667 1.00 19.28 266 PRO B CA 1
ATOM 5792 C C . PRO B 1 285 ? 29.854 161.321 30.072 1.00 20.26 266 PRO B C 1
ATOM 5793 O O . PRO B 1 285 ? 29.961 162.542 29.934 1.00 18.43 266 PRO B O 1
ATOM 5797 N N . TYR B 1 286 ? 28.766 160.724 30.560 1.00 22.94 267 TYR B N 1
ATOM 5798 C CA . TYR B 1 286 ? 27.607 161.502 30.985 1.00 19.83 267 TYR B CA 1
ATOM 5799 C C . TYR B 1 286 ? 27.893 162.305 32.246 1.00 16.19 267 TYR B C 1
ATOM 5800 O O . TYR B 1 286 ? 27.130 163.226 32.544 1.00 8.87 267 TYR B O 1
ATOM 5809 N N . ALA B 1 287 ? 28.950 162.051 33.013 1.00 14.97 268 ALA B N 1
ATOM 5810 C CA . ALA B 1 287 ? 29.275 162.968 34.118 1.00 13.39 268 ALA B CA 1
ATOM 5811 C C . ALA B 1 287 ? 29.607 164.364 33.611 1.00 11.93 268 ALA B C 1
ATOM 5812 O O . ALA B 1 287 ? 29.431 165.346 34.351 1.00 13.12 268 ALA B O 1
ATOM 5814 N N . SER B 1 288 ? 30.076 164.509 32.366 1.00 13.66 269 SER B N 1
ATOM 5815 C CA . SER B 1 288 ? 30.337 165.851 31.837 1.00 13.95 269 SER B CA 1
ATOM 5816 C C . SER B 1 288 ? 29.064 166.457 31.252 1.00 15.45 269 SER B C 1
ATOM 5817 O O . SER B 1 288 ? 29.072 167.546 30.680 1.00 20.94 269 SER B O 1
ATOM 5820 N N . MET B 1 289 ? 27.969 165.717 31.388 1.00 11.44 270 MET B N 1
ATOM 5821 C CA . MET B 1 289 ? 26.696 166.182 30.873 1.00 12.92 270 MET B CA 1
ATOM 5822 C C . MET B 1 289 ? 25.935 166.929 31.965 1.00 15.68 270 MET B C 1
ATOM 5823 O O . MET B 1 289 ? 26.055 166.564 33.137 1.00 18.21 270 MET B O 1
ATOM 5828 N N . HIS B 1 290 ? 25.188 167.940 31.550 1.00 17.45 271 HIS B N 1
ATOM 5829 C CA . HIS B 1 290 ? 24.295 168.673 32.440 1.00 20.01 271 HIS B CA 1
ATOM 5830 C C . HIS B 1 290 ? 22.984 168.935 31.692 1.00 20.77 271 HIS B C 1
ATOM 5831 O O . HIS B 1 290 ? 23.024 169.105 30.473 1.00 21.49 271 HIS B O 1
ATOM 5838 N N . SER B 1 291 ? 21.861 168.992 32.386 1.00 16.75 272 SER B N 1
ATOM 5839 C CA . SER B 1 291 ? 20.607 169.425 31.788 1.00 15.91 272 SER B CA 1
ATOM 5840 C C . SER B 1 291 ? 19.661 169.987 32.857 1.00 13.51 272 SER B C 1
ATOM 5841 O O . SER B 1 291 ? 19.690 169.564 34.006 1.00 18.20 272 SER B O 1
ATOM 5844 N N . VAL B 1 292 ? 18.842 170.911 32.391 1.00 15.47 273 VAL B N 1
ATOM 5845 C CA . VAL B 1 292 ? 17.746 171.537 33.100 1.00 17.59 273 VAL B CA 1
ATOM 5846 C C . VAL B 1 292 ? 16.427 171.311 32.358 1.00 18.08 273 VAL B C 1
ATOM 5847 O O . VAL B 1 292 ? 16.367 171.605 31.156 1.00 17.65 273 VAL B O 1
ATOM 5851 N N . PHE B 1 293 ? 15.412 170.805 33.046 1.00 18.09 274 PHE B N 1
ATOM 5852 C CA . PHE B 1 293 ? 14.090 170.647 32.407 1.00 17.85 274 PHE B CA 1
ATOM 5853 C C . PHE B 1 293 ? 13.182 171.733 32.960 1.00 14.93 274 PHE B C 1
ATOM 5854 O O . PHE B 1 293 ? 12.837 171.723 34.145 1.00 12.20 274 PHE B O 1
ATOM 5862 N N . TYR B 1 294 ? 12.840 172.705 32.134 1.00 12.67 275 TYR B N 1
ATOM 5863 C CA . TYR B 1 294 ? 11.950 173.795 32.464 1.00 14.55 275 TYR B CA 1
ATOM 5864 C C . TYR B 1 294 ? 10.496 173.381 32.220 1.00 17.58 275 TYR B C 1
ATOM 5865 O O . TYR B 1 294 ? 10.049 173.473 31.068 1.00 23.51 275 TYR B O 1
ATOM 5874 N N . LEU B 1 295 ? 9.815 172.938 33.261 1.00 18.87 276 LEU B N 1
ATOM 5875 C CA . LEU B 1 295 ? 8.410 172.553 33.178 1.00 18.91 276 LEU B CA 1
ATOM 5876 C C . LEU B 1 295 ? 7.527 173.776 33.395 1.00 17.60 276 LEU B C 1
ATOM 5877 O O . LEU B 1 295 ? 6.990 173.995 34.482 1.00 22.56 276 LEU B O 1
ATOM 5882 N N . ASN B 1 296 ? 7.398 174.582 32.350 1.00 16.79 277 ASN B N 1
ATOM 5883 C CA . ASN B 1 296 ? 6.643 175.825 32.403 1.00 17.96 277 ASN B CA 1
ATOM 5884 C C . ASN B 1 296 ? 5.164 175.565 32.643 1.00 15.96 277 ASN B C 1
ATOM 5885 O O . ASN B 1 296 ? 4.684 174.442 32.470 1.00 17.44 277 ASN B O 1
ATOM 5890 N N . SER B 1 297 ? 4.410 176.583 33.045 1.00 19.15 278 SER B N 1
ATOM 5891 C CA . SER B 1 297 ? 2.952 176.465 33.057 1.00 23.49 278 SER B CA 1
ATOM 5892 C C . SER B 1 297 ? 2.426 176.320 31.626 1.00 25.15 278 SER B C 1
ATOM 5893 O O . SER B 1 297 ? 3.073 176.743 30.663 1.00 24.28 278 SER B O 1
ATOM 5896 N N . ARG B 1 298 ? 1.245 175.728 31.514 1.00 26.43 279 ARG B N 1
ATOM 5897 C CA . ARG B 1 298 ? 0.600 175.383 30.257 1.00 26.83 279 ARG B CA 1
ATOM 5898 C C . ARG B 1 298 ? 0.023 176.589 29.520 1.00 24.76 279 ARG B C 1
ATOM 5899 O O . ARG B 1 298 ? -0.911 176.447 28.738 1.00 40.23 279 ARG B O 1
ATOM 5907 N N . ALA B 1 299 ? 0.563 177.752 29.769 1.00 21.43 280 ALA B N 1
ATOM 5908 C CA . ALA B 1 299 ? 0.159 179.053 29.300 1.00 21.35 280 ALA B CA 1
ATOM 5909 C C . ALA B 1 299 ? 1.365 179.744 28.669 1.00 20.19 280 ALA B C 1
ATOM 5910 O O . ALA B 1 299 ? 1.267 180.718 27.939 1.00 22.82 280 ALA B O 1
ATOM 5912 N N . ALA B 1 300 ? 2.512 179.159 29.006 1.00 20.59 281 ALA B N 1
ATOM 5913 C CA . ALA B 1 300 ? 3.806 179.566 28.473 1.00 20.41 281 ALA B CA 1
ATOM 5914 C C . ALA B 1 300 ? 3.969 179.109 27.025 1.00 20.30 281 ALA B C 1
ATOM 5915 O O . ALA B 1 300 ? 4.679 179.727 26.233 1.00 28.96 281 ALA B O 1
ATOM 5917 N N . GLY B 1 301 ? 3.295 178.010 26.705 1.00 19.75 282 GLY B N 1
ATOM 5918 C CA . GLY B 1 301 ? 3.285 177.477 25.368 1.00 19.46 282 GLY B CA 1
ATOM 5919 C C . GLY B 1 301 ? 4.030 176.182 25.182 1.00 21.06 282 GLY B C 1
ATOM 5920 O O . GLY B 1 301 ? 3.675 175.467 24.236 1.00 25.12 282 GLY B O 1
ATOM 5921 N N . GLN B 1 302 ? 5.032 175.830 25.984 1.00 20.97 283 GLN B N 1
ATOM 5922 C CA . GLN B 1 302 ? 5.718 174.549 25.860 1.00 20.57 283 GLN B CA 1
ATOM 5923 C C . GLN B 1 302 ? 6.720 174.303 26.993 1.00 20.94 283 GLN B C 1
ATOM 5924 O O . GLN B 1 302 ? 7.006 175.252 27.722 1.00 20.56 283 GLN B O 1
ATOM 5930 N N . ILE B 1 303 ? 7.224 173.081 27.102 1.00 19.74 284 ILE B N 1
ATOM 5931 C CA . ILE B 1 303 ? 8.280 172.682 28.008 1.00 16.96 284 ILE B CA 1
ATOM 5932 C C . ILE B 1 303 ? 9.617 172.606 27.259 1.00 19.52 284 ILE B C 1
ATOM 5933 O O . ILE B 1 303 ? 9.651 172.237 26.082 1.00 20.53 284 ILE B O 1
ATOM 5938 N N . LEU B 1 304 ? 10.694 172.962 27.959 1.00 16.73 285 LEU B N 1
ATOM 5939 C CA . LEU B 1 304 ? 12.001 173.033 27.310 1.00 17.83 285 LEU B CA 1
ATOM 5940 C C . LEU B 1 304 ? 13.072 172.267 28.085 1.00 17.08 285 LEU B C 1
ATOM 5941 O O . LEU B 1 304 ? 13.289 172.486 29.268 1.00 14.89 285 LEU B O 1
ATOM 5946 N N . LEU B 1 305 ? 13.725 171.350 27.388 1.00 20.18 286 LEU B N 1
ATOM 5947 C CA . LEU B 1 305 ? 14.837 170.537 27.864 1.00 16.13 286 LEU B CA 1
ATOM 5948 C C . LEU B 1 305 ? 16.149 171.140 27.346 1.00 17.57 286 LEU B C 1
ATOM 5949 O O . LEU B 1 305 ? 16.378 171.090 26.136 1.00 19.30 286 LEU B O 1
ATOM 5954 N N . ASP B 1 306 ? 16.971 171.717 28.202 1.00 16.95 287 ASP B N 1
ATOM 5955 C CA . ASP B 1 306 ? 18.233 172.359 27.855 1.00 16.98 287 ASP B CA 1
ATOM 5956 C C . ASP B 1 306 ? 19.423 171.504 28.249 1.00 16.06 287 ASP B C 1
ATOM 5957 O O . ASP B 1 306 ? 19.670 171.221 29.418 1.00 23.37 287 ASP B O 1
ATOM 5962 N N . ILE B 1 307 ? 20.190 171.045 27.257 1.00 16.70 288 ILE B N 1
ATOM 5963 C CA . ILE B 1 307 ? 21.204 170.039 27.547 1.00 18.18 288 ILE B CA 1
ATOM 5964 C C . ILE B 1 307 ? 22.565 170.434 27.012 1.00 15.68 288 ILE B C 1
ATOM 5965 O O . ILE B 1 307 ? 22.731 170.981 25.921 1.00 14.60 288 ILE B O 1
ATOM 5970 N N . GLN B 1 308 ? 23.636 170.179 27.790 1.00 15.07 289 GLN B N 1
ATOM 5971 C CA . GLN B 1 308 ? 24.925 170.493 27.159 1.00 15.53 289 GLN B CA 1
ATOM 5972 C C . GLN B 1 308 ? 25.998 169.529 27.646 1.00 17.41 289 GLN B C 1
ATOM 5973 O O . GLN B 1 308 ? 25.870 168.842 28.663 1.00 18.13 289 GLN B O 1
ATOM 5979 N N . ILE B 1 309 ? 27.093 169.467 26.891 1.00 17.24 290 ILE B N 1
ATOM 5980 C CA . ILE B 1 309 ? 28.244 168.656 27.273 1.00 15.88 290 ILE B CA 1
ATOM 5981 C C . ILE B 1 309 ? 29.522 169.275 26.699 1.00 17.24 290 ILE B C 1
ATOM 5982 O O . ILE B 1 309 ? 29.494 170.141 25.824 1.00 24.87 290 ILE B O 1
ATOM 5987 N N . ASP B 1 310 ? 30.652 168.830 27.217 1.00 16.79 291 ASP B N 1
ATOM 5988 C CA . ASP B 1 310 ? 31.960 169.185 26.652 1.00 18.52 291 ASP B CA 1
ATOM 5989 C C . ASP B 1 310 ? 32.041 168.531 25.282 1.00 16.76 291 ASP B C 1
ATOM 5990 O O . ASP B 1 310 ? 32.146 167.311 25.195 1.00 15.18 291 ASP B O 1
ATOM 5995 N N . GLY B 1 311 ? 31.963 169.348 24.236 1.00 18.07 292 GLY B N 1
ATOM 5996 C CA . GLY B 1 311 ? 31.996 168.855 22.872 1.00 19.40 292 GLY B CA 1
ATOM 5997 C C . GLY B 1 311 ? 33.330 168.299 22.446 1.00 21.26 292 GLY B C 1
ATOM 5998 O O . GLY B 1 311 ? 33.534 167.947 21.279 1.00 26.81 292 GLY B O 1
ATOM 5999 N N . GLY B 1 312 ? 34.302 168.179 23.348 1.00 17.06 293 GLY B N 1
ATOM 6000 C CA . GLY B 1 312 ? 35.597 167.612 22.981 1.00 14.69 293 GLY B CA 1
ATOM 6001 C C . GLY B 1 312 ? 35.595 166.097 23.047 1.00 18.78 293 GLY B C 1
ATOM 6002 O O . GLY B 1 312 ? 36.349 165.380 22.371 1.00 17.17 293 GLY B O 1
ATOM 6003 N N . LEU B 1 313 ? 34.696 165.562 23.883 1.00 19.53 294 LEU B N 1
ATOM 6004 C CA . LEU B 1 313 ? 34.672 164.103 24.029 1.00 24.00 294 LEU B CA 1
ATOM 6005 C C . LEU B 1 313 ? 34.218 163.421 22.748 1.00 22.44 294 LEU B C 1
ATOM 6006 O O . LEU B 1 313 ? 33.357 163.924 22.025 1.00 26.37 294 LEU B O 1
ATOM 6011 N N . ASP B 1 314 ? 34.823 162.264 22.436 1.00 20.52 295 ASP B N 1
ATOM 6012 C CA . ASP B 1 314 ? 34.396 161.666 21.165 1.00 24.48 295 ASP B CA 1
ATOM 6013 C C . ASP B 1 314 ? 32.928 161.252 21.315 1.00 25.03 295 ASP B C 1
ATOM 6014 O O . ASP B 1 314 ? 32.516 160.829 22.392 1.00 22.68 295 ASP B O 1
ATOM 6019 N N . GLY B 1 315 ? 32.196 161.413 20.216 1.00 22.99 296 GLY B N 1
ATOM 6020 C CA . GLY B 1 315 ? 30.806 161.026 20.139 1.00 22.22 296 GLY B CA 1
ATOM 6021 C C . GLY B 1 315 ? 29.918 161.888 21.013 1.00 20.05 296 GLY B C 1
ATOM 6022 O O . GLY B 1 315 ? 28.850 161.432 21.409 1.00 18.07 296 GLY B O 1
ATOM 6023 N N . ALA B 1 316 ? 30.350 163.113 21.300 1.00 20.43 297 ALA B N 1
ATOM 6024 C CA . ALA B 1 316 ? 29.556 164.063 22.068 1.00 22.66 297 ALA B CA 1
ATOM 6025 C C . ALA B 1 316 ? 28.124 164.132 21.530 1.00 23.48 297 ALA B C 1
ATOM 6026 O O . ALA B 1 316 ? 27.153 164.138 22.281 1.00 26.03 297 ALA B O 1
ATOM 6028 N N . GLU B 1 317 ? 28.025 164.173 20.210 1.00 21.76 298 GLU B N 1
ATOM 6029 C CA . GLU B 1 317 ? 26.762 164.265 19.509 1.00 23.89 298 GLU B CA 1
ATOM 6030 C C . GLU B 1 317 ? 25.797 163.104 19.787 1.00 21.75 298 GLU B C 1
ATOM 6031 O O . GLU B 1 317 ? 24.584 163.354 19.837 1.00 20.33 298 GLU B O 1
ATOM 6037 N N . ALA B 1 318 ? 26.373 161.913 19.900 1.00 22.17 299 ALA B N 1
ATOM 6038 C CA . ALA B 1 318 ? 25.570 160.697 19.989 1.00 21.58 299 ALA B CA 1
ATOM 6039 C C . ALA B 1 318 ? 24.964 160.539 21.371 1.00 24.10 299 ALA B C 1
ATOM 6040 O O . ALA B 1 318 ? 23.762 160.307 21.474 1.00 17.36 299 ALA B O 1
ATOM 6042 N N . LEU B 1 319 ? 25.734 160.667 22.449 1.00 24.28 300 LEU B N 1
ATOM 6043 C CA . LEU B 1 319 ? 25.118 160.596 23.775 1.00 25.51 300 LEU B CA 1
ATOM 6044 C C . LEU B 1 319 ? 24.001 161.622 23.934 1.00 20.58 300 LEU B C 1
ATOM 6045 O O . LEU B 1 319 ? 22.963 161.393 24.554 1.00 21.44 300 LEU B O 1
ATOM 6050 N N . LEU B 1 320 ? 24.183 162.820 23.376 1.00 19.56 301 LEU B N 1
ATOM 6051 C CA . LEU B 1 320 ? 23.111 163.819 23.510 1.00 19.35 301 LEU B CA 1
ATOM 6052 C C . LEU B 1 320 ? 21.845 163.328 22.833 1.00 20.66 301 LEU B C 1
ATOM 6053 O O . LEU B 1 320 ? 20.713 163.527 23.290 1.00 21.19 301 LEU B O 1
ATOM 6058 N N . ASN B 1 321 ? 21.948 162.631 21.694 1.00 20.44 302 ASN B N 1
ATOM 6059 C CA . ASN B 1 321 ? 20.674 162.073 21.209 1.00 23.73 302 ASN B CA 1
ATOM 6060 C C . ASN B 1 321 ? 20.392 160.775 21.974 1.00 22.13 302 ASN B C 1
ATOM 6061 O O . ASN B 1 321 ? 19.231 160.454 22.203 1.00 22.93 302 ASN B O 1
ATOM 6066 N N . ASP B 1 322 ? 21.442 160.052 22.355 1.00 23.02 303 ASP B N 1
ATOM 6067 C CA . ASP B 1 322 ? 21.330 158.846 23.163 1.00 22.41 303 ASP B CA 1
ATOM 6068 C C . ASP B 1 322 ? 20.504 159.112 24.426 1.00 18.36 303 ASP B C 1
ATOM 6069 O O . ASP B 1 322 ? 19.730 158.260 24.854 1.00 27.08 303 ASP B O 1
ATOM 6074 N N . PHE B 1 323 ? 20.683 160.296 24.986 1.00 13.89 304 PHE B N 1
ATOM 6075 C CA . PHE B 1 323 ? 20.001 160.725 26.203 1.00 16.68 304 PHE B CA 1
ATOM 6076 C C . PHE B 1 323 ? 18.532 161.016 25.926 1.00 15.90 304 PHE B C 1
ATOM 6077 O O . PHE B 1 323 ? 17.670 160.577 26.688 1.00 22.19 304 PHE B O 1
ATOM 6085 N N . VAL B 1 324 ? 18.246 161.771 24.874 1.00 16.48 305 VAL B N 1
ATOM 6086 C CA . VAL B 1 324 ? 16.893 162.312 24.734 1.00 20.01 305 VAL B CA 1
ATOM 6087 C C . VAL B 1 324 ? 15.940 161.262 24.196 1.00 22.48 305 VAL B C 1
ATOM 6088 O O . VAL B 1 324 ? 14.761 161.214 24.573 1.00 25.44 305 VAL B O 1
ATOM 6092 N N . ALA B 1 325 ? 16.419 160.393 23.310 1.00 26.77 306 ALA B N 1
ATOM 6093 C CA . ALA B 1 325 ? 15.598 159.252 22.902 1.00 24.88 306 ALA B CA 1
ATOM 6094 C C . ALA B 1 325 ? 15.153 158.482 24.142 1.00 24.13 306 ALA B C 1
ATOM 6095 O O . ALA B 1 325 ? 14.029 157.976 24.214 1.00 25.58 306 ALA B O 1
ATOM 6097 N N . ALA B 1 326 ? 16.035 158.420 25.144 1.00 20.95 307 ALA B N 1
ATOM 6098 C CA . ALA B 1 326 ? 15.636 157.725 26.372 1.00 15.64 307 ALA B CA 1
ATOM 6099 C C . ALA B 1 326 ? 14.700 158.589 27.197 1.00 18.52 307 ALA B C 1
ATOM 6100 O O . ALA B 1 326 ? 13.954 158.131 28.068 1.00 26.01 307 ALA B O 1
ATOM 6102 N N . VAL B 1 327 ? 14.712 159.899 26.956 1.00 18.36 308 VAL B N 1
ATOM 6103 C CA . VAL B 1 327 ? 13.776 160.722 27.729 1.00 19.58 308 VAL B CA 1
ATOM 6104 C C . VAL B 1 327 ? 12.374 160.605 27.150 1.00 24.73 308 VAL B C 1
ATOM 6105 O O . VAL B 1 327 ? 11.391 160.445 27.886 1.00 28.97 308 VAL B O 1
ATOM 6109 N N . ASN B 1 328 ? 12.233 160.671 25.828 1.00 23.34 309 ASN B N 1
ATOM 6110 C CA . ASN B 1 328 ? 10.907 160.688 25.248 1.00 25.35 309 ASN B CA 1
ATOM 6111 C C . ASN B 1 328 ? 10.513 159.367 24.613 1.00 23.33 309 ASN B C 1
ATOM 6112 O O . ASN B 1 328 ? 9.661 159.382 23.717 1.00 24.22 309 ASN B O 1
ATOM 6117 N N . GLU B 1 329 ? 11.099 158.257 25.031 1.00 22.12 310 GLU B N 1
ATOM 6118 C CA . GLU B 1 329 ? 10.981 157.010 24.286 1.00 30.17 310 GLU B CA 1
ATOM 6119 C C . GLU B 1 329 ? 9.559 156.600 23.948 1.00 33.21 310 GLU B C 1
ATOM 6120 O O . GLU B 1 329 ? 9.243 156.384 22.775 1.00 42.12 310 GLU B O 1
ATOM 6126 N N . GLY B 1 330 ? 8.678 156.461 24.935 1.00 31.60 311 GLY B N 1
ATOM 6127 C CA . GLY B 1 330 ? 7.388 155.862 24.633 1.00 29.37 311 GLY B CA 1
ATOM 6128 C C . GLY B 1 330 ? 6.273 156.836 24.339 1.00 27.69 311 GLY B C 1
ATOM 6129 O O . GLY B 1 330 ? 5.113 156.426 24.203 1.00 34.00 311 GLY B O 1
ATOM 6130 N N . THR B 1 331 ? 6.582 158.126 24.236 1.00 27.05 312 THR B N 1
ATOM 6131 C CA . THR B 1 331 ? 5.590 159.147 23.914 1.00 27.91 312 THR B CA 1
ATOM 6132 C C . THR B 1 331 ? 5.115 159.019 22.478 1.00 31.04 312 THR B C 1
ATOM 6133 O O . THR B 1 331 ? 5.719 158.281 21.699 1.00 34.65 312 THR B O 1
ATOM 6137 N N . GLY B 1 332 ? 4.033 159.711 22.122 1.00 35.59 313 GLY B N 1
ATOM 6138 C CA . GLY B 1 332 ? 3.510 159.558 20.774 1.00 35.44 313 GLY B CA 1
ATOM 6139 C C . GLY B 1 332 ? 3.902 160.722 19.893 1.00 35.76 313 GLY B C 1
ATOM 6140 O O . GLY B 1 332 ? 3.625 160.731 18.694 1.00 37.79 313 GLY B O 1
ATOM 6141 N N . VAL B 1 333 ? 4.558 161.717 20.485 1.00 35.12 314 VAL B N 1
ATOM 6142 C CA . VAL B 1 333 ? 4.902 162.931 19.753 1.00 33.16 314 VAL B CA 1
ATOM 6143 C C . VAL B 1 333 ? 6.408 163.143 19.711 1.00 33.37 314 VAL B C 1
ATOM 6144 O O . VAL B 1 333 ? 7.135 162.638 20.573 1.00 37.47 314 VAL B O 1
ATOM 6148 N N . GLU B 1 334 ? 6.861 163.889 18.707 1.00 31.55 315 GLU B N 1
ATOM 6149 C CA . GLU B 1 334 ? 8.302 164.139 18.584 1.00 30.75 315 GLU B CA 1
ATOM 6150 C C . GLU B 1 334 ? 8.610 165.617 18.768 1.00 27.54 315 GLU B C 1
ATOM 6151 O O . GLU B 1 334 ? 8.205 166.476 17.983 1.00 29.14 315 GLU B O 1
ATOM 6157 N N . PRO B 1 335 ? 9.347 165.937 19.825 1.00 24.19 316 PRO B N 1
ATOM 6158 C CA . PRO B 1 335 ? 9.724 167.329 20.104 1.00 20.38 316 PRO B CA 1
ATOM 6159 C C . PRO B 1 335 ? 10.718 167.879 19.086 1.00 18.51 316 PRO B C 1
ATOM 6160 O O . PRO B 1 335 ? 11.300 167.100 18.337 1.00 26.04 316 PRO B O 1
ATOM 6164 N N . ALA B 1 336 ? 10.925 169.189 19.092 1.00 20.04 317 ALA B N 1
ATOM 6165 C CA . ALA B 1 336 ? 11.913 169.874 18.283 1.00 19.56 317 ALA B CA 1
ATOM 6166 C C . ALA B 1 336 ? 13.297 169.825 18.938 1.00 25.74 317 ALA B C 1
ATOM 6167 O O . ALA B 1 336 ? 13.446 169.769 20.157 1.00 17.78 317 ALA B O 1
ATOM 6169 N N . VAL B 1 337 ? 14.310 169.856 18.075 1.00 26.59 318 VAL B N 1
ATOM 6170 C CA . VAL B 1 337 ? 15.698 169.822 18.519 1.00 25.39 318 VAL B CA 1
ATOM 6171 C C . VAL B 1 337 ? 16.480 170.979 17.915 1.00 25.37 318 VAL B C 1
ATOM 6172 O O . VAL B 1 337 ? 16.511 171.101 16.684 1.00 36.62 318 VAL B O 1
ATOM 6176 N N . GLN B 1 338 ? 17.103 171.824 18.723 1.00 22.75 319 GLN B N 1
ATOM 6177 C CA . GLN B 1 338 ? 17.992 172.844 18.149 1.00 28.04 319 GLN B CA 1
ATOM 6178 C C . GLN B 1 338 ? 19.434 172.517 18.541 1.00 27.88 319 GLN B C 1
ATOM 6179 O O . GLN B 1 338 ? 19.689 172.306 19.724 1.00 20.98 319 GLN B O 1
ATOM 6185 N N . ARG B 1 339 ? 20.339 172.462 17.576 1.00 27.74 320 ARG B N 1
ATOM 6186 C CA . ARG B 1 339 ? 21.727 172.082 17.830 1.00 25.91 320 ARG B CA 1
ATOM 6187 C C . ARG B 1 339 ? 22.667 173.265 17.710 1.00 23.73 320 ARG B C 1
ATOM 6188 O O . ARG B 1 339 ? 22.386 174.270 17.064 1.00 23.80 320 ARG B O 1
ATOM 6196 N N . SER B 1 340 ? 23.827 173.189 18.364 1.00 23.49 321 SER B N 1
ATOM 6197 C CA . SER B 1 340 ? 24.689 174.367 18.408 1.00 22.93 321 SER B CA 1
ATOM 6198 C C . SER B 1 340 ? 26.057 173.986 18.952 1.00 21.95 321 SER B C 1
ATOM 6199 O O . SER B 1 340 ? 26.167 173.053 19.746 1.00 21.96 321 SER B O 1
ATOM 6202 N N . THR B 1 341 ? 27.056 174.719 18.494 1.00 21.14 322 THR B N 1
ATOM 6203 C CA . THR B 1 341 ? 28.413 174.608 18.998 1.00 22.78 322 THR B CA 1
ATOM 6204 C C . THR B 1 341 ? 28.899 176.013 19.368 1.00 22.01 322 THR B C 1
ATOM 6205 O O . THR B 1 341 ? 28.784 176.941 18.572 1.00 21.08 322 THR B O 1
ATOM 6209 N N . GLU B 1 342 ? 29.440 176.111 20.578 1.00 20.37 323 GLU B N 1
ATOM 6210 C CA . GLU B 1 342 ? 29.986 177.382 21.041 1.00 18.55 323 GLU B CA 1
ATOM 6211 C C . GLU B 1 342 ? 31.331 177.117 21.726 1.00 13.93 323 GLU B C 1
ATOM 6212 O O . GLU B 1 342 ? 31.495 176.115 22.427 1.00 15.66 323 GLU B O 1
ATOM 6218 N N . PRO B 1 343 ? 32.329 177.975 21.537 1.00 17.80 324 PRO B N 1
ATOM 6219 C CA . PRO B 1 343 ? 33.550 177.898 22.348 1.00 15.98 324 PRO B CA 1
ATOM 6220 C C . PRO B 1 343 ? 33.162 177.996 23.820 1.00 15.02 324 PRO B C 1
ATOM 6221 O O . PRO B 1 343 ? 32.167 178.650 24.143 1.00 11.43 324 PRO B O 1
ATOM 6225 N N . TRP B 1 344 ? 33.902 177.364 24.726 1.00 18.78 325 TRP B N 1
ATOM 6226 C CA . TRP B 1 344 ? 33.432 177.249 26.111 1.00 16.46 325 TRP B CA 1
ATOM 6227 C C . TRP B 1 344 ? 33.164 178.599 26.763 1.00 17.56 325 TRP B C 1
ATOM 6228 O O . TRP B 1 344 ? 32.058 178.820 27.283 1.00 19.10 325 TRP B O 1
ATOM 6239 N N . LEU B 1 345 ? 34.108 179.530 26.791 1.00 15.82 326 LEU B N 1
ATOM 6240 C CA . LEU B 1 345 ? 33.889 180.771 27.535 1.00 14.76 326 LEU B CA 1
ATOM 6241 C C . LEU B 1 345 ? 32.725 181.579 26.988 1.00 15.30 326 LEU B C 1
ATOM 6242 O O . LEU B 1 345 ? 31.927 182.178 27.720 1.00 14.65 326 LEU B O 1
ATOM 6247 N N . ARG B 1 346 ? 32.596 181.583 25.666 1.00 15.05 327 ARG B N 1
ATOM 6248 C CA . ARG B 1 346 ? 31.509 182.265 24.990 1.00 15.08 327 ARG B CA 1
ATOM 6249 C C . ARG B 1 346 ? 30.156 181.780 25.488 1.00 14.23 327 ARG B C 1
ATOM 6250 O O . ARG B 1 346 ? 29.290 182.544 25.892 1.00 16.94 327 ARG B O 1
ATOM 6258 N N . ALA B 1 347 ? 29.953 180.469 25.461 1.00 16.24 328 ALA B N 1
ATOM 6259 C CA . ALA B 1 347 ? 28.636 179.939 25.831 1.00 17.09 328 ALA B CA 1
ATOM 6260 C C . ALA B 1 347 ? 28.297 180.279 27.279 1.00 18.52 328 ALA B C 1
ATOM 6261 O O . ALA B 1 347 ? 27.180 180.726 27.580 1.00 19.28 328 ALA B O 1
ATOM 6263 N N . THR B 1 348 ? 29.263 180.079 28.172 1.00 18.01 329 THR B N 1
ATOM 6264 C CA . THR B 1 348 ? 29.085 180.267 29.615 1.00 16.53 329 THR B CA 1
ATOM 6265 C C . THR B 1 348 ? 28.640 181.679 29.983 1.00 21.56 329 THR B C 1
ATOM 6266 O O . THR B 1 348 ? 27.871 181.852 30.936 1.00 17.59 329 THR B O 1
ATOM 6270 N N . LEU B 1 349 ? 29.119 182.678 29.252 1.00 19.72 330 LEU B N 1
ATOM 6271 C CA . LEU B 1 349 ? 28.886 184.066 29.614 1.00 19.35 330 LEU B CA 1
ATOM 6272 C C . LEU B 1 349 ? 27.603 184.673 29.070 1.00 21.36 330 LEU B C 1
ATOM 6273 O O . LEU B 1 349 ? 27.332 185.836 29.404 1.00 23.84 330 LEU B O 1
ATOM 6278 N N . ALA B 1 350 ? 26.823 183.966 28.269 1.00 24.29 331 ALA B N 1
ATOM 6279 C CA . ALA B 1 350 ? 25.535 184.485 27.817 1.00 29.01 331 ALA B CA 1
ATOM 6280 C C . ALA B 1 350 ? 24.704 185.034 28.968 1.00 33.98 331 ALA B C 1
ATOM 6281 O O . ALA B 1 350 ? 24.382 184.327 29.926 1.00 31.32 331 ALA B O 1
ATOM 6283 N N . ASN B 1 351 ? 24.362 186.327 28.896 1.00 38.25 332 ASN B N 1
ATOM 6284 C CA . ASN B 1 351 ? 23.549 186.891 29.978 1.00 41.30 332 ASN B CA 1
ATOM 6285 C C . ASN B 1 351 ? 22.086 186.495 29.852 1.00 41.00 332 ASN B C 1
ATOM 6286 O O . ASN B 1 351 ? 21.237 187.282 30.266 1.00 42.92 332 ASN B O 1
ATOM 6291 N N . LYS B 1 352 ? 21.743 185.339 29.311 1.00 38.56 333 LYS B N 1
ATOM 6292 C CA . LYS B 1 352 ? 20.368 184.998 28.968 1.00 37.65 333 LYS B CA 1
ATOM 6293 C C . LYS B 1 352 ? 19.568 184.620 30.211 1.00 36.67 333 LYS B C 1
ATOM 6294 O O . LYS B 1 352 ? 18.881 183.584 30.262 1.00 39.68 333 LYS B O 1
ATOM 6300 N N . PHE B 1 353 ? 19.625 185.482 31.210 1.00 31.44 334 PHE B N 1
ATOM 6301 C CA . PHE B 1 353 ? 18.905 185.286 32.463 1.00 30.87 334 PHE B CA 1
ATOM 6302 C C . PHE B 1 353 ? 18.153 186.546 32.867 1.00 28.45 334 PHE B C 1
ATOM 6303 O O . PHE B 1 353 ? 17.630 186.578 33.976 1.00 29.38 334 PHE B O 1
ATOM 6311 N N . ASP B 1 354 ? 18.082 187.549 32.009 1.00 30.85 335 ASP B N 1
ATOM 6312 C CA . ASP B 1 354 ? 17.307 188.766 32.210 1.00 33.37 335 ASP B CA 1
ATOM 6313 C C . ASP B 1 354 ? 15.862 188.436 32.570 1.00 35.64 335 ASP B C 1
ATOM 6314 O O . ASP B 1 354 ? 15.160 187.778 31.805 1.00 41.44 335 ASP B O 1
ATOM 6319 N N . THR B 1 355 ? 15.438 188.922 33.721 1.00 36.34 336 THR B N 1
ATOM 6320 C CA . THR B 1 355 ? 14.065 188.800 34.206 1.00 35.33 336 THR B CA 1
ATOM 6321 C C . THR B 1 355 ? 13.091 189.687 33.446 1.00 35.34 336 THR B C 1
ATOM 6322 O O . THR B 1 355 ? 11.873 189.507 33.494 1.00 34.28 336 THR B O 1
ATOM 6326 N N . GLY B 1 356 ? 13.576 190.678 32.709 1.00 33.82 337 GLY B N 1
ATOM 6327 C CA . GLY B 1 356 ? 12.766 191.499 31.838 1.00 34.32 337 GLY B CA 1
ATOM 6328 C C . GLY B 1 356 ? 11.656 192.293 32.478 1.00 35.58 337 GLY B C 1
ATOM 6329 O O . GLY B 1 356 ? 10.630 192.567 31.841 1.00 33.29 337 GLY B O 1
ATOM 6330 N N . GLY B 1 357 ? 11.816 192.706 33.735 1.00 33.56 338 GLY B N 1
ATOM 6331 C CA . GLY B 1 357 ? 10.793 193.522 34.383 1.00 29.18 338 GLY B CA 1
ATOM 6332 C C . GLY B 1 357 ? 9.923 192.698 35.317 1.00 21.92 338 GLY B C 1
ATOM 6333 O O . GLY B 1 357 ? 9.285 193.244 36.218 1.00 23.87 338 GLY B O 1
ATOM 6334 N N . PHE B 1 358 ? 9.888 191.390 35.113 1.00 20.60 339 PHE B N 1
ATOM 6335 C CA . PHE B 1 358 ? 9.297 190.483 36.093 1.00 20.35 339 PHE B CA 1
ATOM 6336 C C . PHE B 1 358 ? 10.366 190.088 37.111 1.00 16.10 339 PHE B C 1
ATOM 6337 O O . PHE B 1 358 ? 11.009 189.044 37.011 1.00 17.11 339 PHE B O 1
ATOM 6345 N N . ASP B 1 359 ? 10.546 190.948 38.097 1.00 18.86 340 ASP B N 1
ATOM 6346 C CA . ASP B 1 359 ? 11.645 190.899 39.053 1.00 16.56 340 ASP B CA 1
ATOM 6347 C C . ASP B 1 359 ? 11.199 190.478 40.448 1.00 18.09 340 ASP B C 1
ATOM 6348 O O . ASP B 1 359 ? 11.965 190.436 41.408 1.00 15.44 340 ASP B O 1
ATOM 6353 N N . ARG B 1 360 ? 9.912 190.174 40.537 1.00 14.39 341 ARG B N 1
ATOM 6354 C CA . ARG B 1 360 ? 9.319 189.531 41.695 1.00 14.00 341 ARG B CA 1
ATOM 6355 C C . ARG B 1 360 ? 9.379 188.018 41.500 1.00 15.04 341 ARG B C 1
ATOM 6356 O O . ARG B 1 360 ? 9.029 187.569 40.401 1.00 21.55 341 ARG B O 1
ATOM 6364 N N . THR B 1 361 ? 9.809 187.249 42.481 1.00 14.31 342 THR B N 1
ATOM 6365 C CA . THR B 1 361 ? 9.835 185.805 42.517 1.00 15.07 342 THR B CA 1
ATOM 6366 C C . THR B 1 361 ? 9.677 185.254 43.940 1.00 13.68 342 THR B C 1
ATOM 6367 O O . THR B 1 361 ? 10.168 185.848 44.908 1.00 21.18 342 THR B O 1
ATOM 6371 N N . LYS B 1 362 ? 9.014 184.113 44.086 1.00 13.39 343 LYS B N 1
ATOM 6372 C CA . LYS B 1 362 ? 9.030 183.307 45.310 1.00 11.67 343 LYS B CA 1
ATOM 6373 C C . LYS B 1 362 ? 9.336 181.867 44.921 1.00 13.57 343 LYS B C 1
ATOM 6374 O O . LYS B 1 362 ? 8.641 181.289 44.091 1.00 19.33 343 LYS B O 1
ATOM 6380 N N . SER B 1 363 ? 10.381 181.281 45.503 1.00 13.40 344 SER B N 1
ATOM 6381 C CA . SER B 1 363 ? 10.781 179.950 45.081 1.00 10.55 344 SER B CA 1
ATOM 6382 C C . SER B 1 363 ? 10.978 178.947 46.206 1.00 14.11 344 SER B C 1
ATOM 6383 O O . SER B 1 363 ? 10.968 179.290 47.395 1.00 7.17 344 SER B O 1
ATOM 6386 N N . LYS B 1 364 ? 11.168 177.710 45.764 1.00 14.81 345 LYS B N 1
ATOM 6387 C CA . LYS B 1 364 ? 11.303 176.507 46.575 1.00 14.48 345 LYS B CA 1
ATOM 6388 C C . LYS B 1 364 ? 12.127 175.445 45.853 1.00 16.24 345 LYS B C 1
ATOM 6389 O O . LYS B 1 364 ? 12.130 175.336 44.627 1.00 21.12 345 LYS B O 1
ATOM 6395 N N . GLY B 1 365 ? 12.847 174.643 46.651 1.00 14.51 346 GLY B N 1
ATOM 6396 C CA . GLY B 1 365 ? 13.736 173.635 46.096 1.00 14.93 346 GLY B CA 1
ATOM 6397 C C . GLY B 1 365 ? 13.663 172.304 46.790 1.00 10.53 346 GLY B C 1
ATOM 6398 O O . GLY B 1 365 ? 13.089 172.197 47.887 1.00 16.29 346 GLY B O 1
ATOM 6399 N N . ALA B 1 366 ? 14.213 171.252 46.178 1.00 11.67 347 ALA B N 1
ATOM 6400 C CA . ALA B 1 366 ? 14.250 169.954 46.857 1.00 12.38 347 ALA B CA 1
ATOM 6401 C C . ALA B 1 366 ? 15.311 169.019 46.287 1.00 13.88 347 ALA B C 1
ATOM 6402 O O . ALA B 1 366 ? 15.611 169.087 45.089 1.00 19.21 347 ALA B O 1
ATOM 6404 N N . TYR B 1 367 ? 15.849 168.164 47.161 1.00 14.65 348 TYR B N 1
ATOM 6405 C CA . TYR B 1 367 ? 16.850 167.179 46.737 1.00 14.45 348 TYR B CA 1
ATOM 6406 C C . TYR B 1 367 ? 16.209 165.802 46.529 1.00 14.68 348 TYR B C 1
ATOM 6407 O O . TYR B 1 367 ? 15.645 165.244 47.465 1.00 15.83 348 TYR B O 1
ATOM 6416 N N . LEU B 1 368 ? 16.315 165.281 45.301 1.00 9.63 349 LEU B N 1
ATOM 6417 C CA . LEU B 1 368 ? 15.782 163.963 45.020 1.00 12.65 349 LEU B CA 1
ATOM 6418 C C . LEU B 1 368 ? 16.880 162.908 44.937 1.00 11.02 349 LEU B C 1
ATOM 6419 O O . LEU B 1 368 ? 17.815 162.995 44.133 1.00 19.46 349 LEU B O 1
ATOM 6424 N N . ARG B 1 369 ? 16.708 161.902 45.773 1.00 13.87 350 ARG B N 1
ATOM 6425 C CA . ARG B 1 369 ? 17.494 160.677 45.768 1.00 17.87 350 ARG B CA 1
ATOM 6426 C C . ARG B 1 369 ? 17.032 159.762 44.637 1.00 17.52 350 ARG B C 1
ATOM 6427 O O . ARG B 1 369 ? 17.846 159.109 43.988 1.00 18.79 350 ARG B O 1
ATOM 6435 N N . LYS B 1 370 ? 15.720 159.740 44.439 1.00 12.91 351 LYS B N 1
ATOM 6436 C CA . LYS B 1 370 ? 14.995 158.895 43.509 1.00 13.40 351 LYS B CA 1
ATOM 6437 C C . LYS B 1 370 ? 13.904 159.689 42.812 1.00 16.30 351 LYS B C 1
ATOM 6438 O O . LYS B 1 370 ? 13.492 160.742 43.293 1.00 19.05 351 LYS B O 1
ATOM 6444 N N . PRO B 1 371 ? 13.415 159.227 41.664 1.00 19.42 352 PRO B N 1
ATOM 6445 C CA . PRO B 1 371 ? 12.499 160.071 40.878 1.00 18.45 352 PRO B CA 1
ATOM 6446 C C . PRO B 1 371 ? 11.135 160.214 41.557 1.00 17.24 352 PRO B C 1
ATOM 6447 O O . PRO B 1 371 ? 10.783 159.411 42.411 1.00 16.68 352 PRO B O 1
ATOM 6451 N N . TRP B 1 372 ? 10.376 161.229 41.187 1.00 17.44 353 TRP B N 1
ATOM 6452 C CA . TRP B 1 372 ? 9.043 161.492 41.723 1.00 17.78 353 TRP B CA 1
ATOM 6453 C C . TRP B 1 372 ? 8.195 160.227 41.732 1.00 20.68 353 TRP B C 1
ATOM 6454 O O . TRP B 1 372 ? 8.536 159.264 41.031 1.00 24.59 353 TRP B O 1
ATOM 6465 N N . THR B 1 373 ? 7.112 160.185 42.504 1.00 21.75 354 THR B N 1
ATOM 6466 C CA . THR B 1 373 ? 6.225 159.025 42.467 1.00 21.90 354 THR B CA 1
ATOM 6467 C C . THR B 1 373 ? 5.304 159.139 41.250 1.00 22.52 354 THR B C 1
ATOM 6468 O O . THR B 1 373 ? 5.381 160.120 40.501 1.00 14.52 354 THR B O 1
ATOM 6472 N N . ALA B 1 374 ? 4.440 158.145 41.102 1.00 22.36 355 ALA B N 1
ATOM 6473 C CA . ALA B 1 374 ? 3.342 158.205 40.148 1.00 22.48 355 ALA B CA 1
ATOM 6474 C C . ALA B 1 374 ? 2.507 159.457 40.383 1.00 20.68 355 ALA B C 1
ATOM 6475 O O . ALA B 1 374 ? 2.235 160.198 39.443 1.00 25.20 355 ALA B O 1
ATOM 6477 N N . ALA B 1 375 ? 2.116 159.674 41.633 1.00 20.00 356 ALA B N 1
ATOM 6478 C CA . ALA B 1 375 ? 1.275 160.798 42.014 1.00 18.58 356 ALA B CA 1
ATOM 6479 C C . ALA B 1 375 ? 2.011 162.127 41.964 1.00 15.72 356 ALA B C 1
ATOM 6480 O O . ALA B 1 375 ? 1.449 163.158 41.583 1.00 14.47 356 ALA B O 1
ATOM 6482 N N . GLN B 1 376 ? 3.275 162.137 42.374 1.00 15.88 357 GLN B N 1
ATOM 6483 C CA . GLN B 1 376 ? 4.071 163.364 42.303 1.00 15.89 357 GLN B CA 1
ATOM 6484 C C . GLN B 1 376 ? 4.175 163.846 40.858 1.00 16.81 357 GLN B C 1
ATOM 6485 O O . GLN B 1 376 ? 4.176 165.044 40.559 1.00 14.57 357 GLN B O 1
ATOM 6491 N N . ALA B 1 377 ? 4.239 162.889 39.929 1.00 17.07 358 ALA B N 1
ATOM 6492 C CA . ALA B 1 377 ? 4.229 163.274 38.512 1.00 17.09 358 ALA B CA 1
ATOM 6493 C C . ALA B 1 377 ? 2.827 163.756 38.143 1.00 19.30 358 ALA B C 1
ATOM 6494 O O . ALA B 1 377 ? 2.657 164.653 37.321 1.00 20.00 358 ALA B O 1
ATOM 6496 N N . ALA B 1 378 ? 1.849 163.141 38.796 1.00 17.61 359 ALA B N 1
ATOM 6497 C CA . ALA B 1 378 ? 0.445 163.447 38.659 1.00 18.92 359 ALA B CA 1
ATOM 6498 C C . ALA B 1 378 ? 0.112 164.850 39.173 1.00 20.57 359 ALA B C 1
ATOM 6499 O O . ALA B 1 378 ? -0.604 165.570 38.478 1.00 24.33 359 ALA B O 1
ATOM 6501 N N . THR B 1 379 ? 0.634 165.177 40.341 1.00 23.09 360 THR B N 1
ATOM 6502 C CA . THR B 1 379 ? 0.477 166.466 41.015 1.00 19.48 360 THR B CA 1
ATOM 6503 C C . THR B 1 379 ? 0.989 167.585 40.117 1.00 20.91 360 THR B C 1
ATOM 6504 O O . THR B 1 379 ? 0.368 168.630 39.937 1.00 17.90 360 THR B O 1
ATOM 6508 N N . LEU B 1 380 ? 2.142 167.318 39.512 1.00 22.61 361 LEU B N 1
ATOM 6509 C CA . LEU B 1 380 ? 2.828 168.251 38.631 1.00 21.23 361 LEU B CA 1
ATOM 6510 C C . LEU B 1 380 ? 1.974 168.593 37.418 1.00 19.30 361 LEU B C 1
ATOM 6511 O O . LEU B 1 380 ? 1.669 169.767 37.178 1.00 18.88 361 LEU B O 1
ATOM 6516 N N . TYR B 1 381 ? 1.625 167.558 36.645 1.00 17.66 362 TYR B N 1
ATOM 6517 C CA . TYR B 1 381 ? 0.859 167.760 35.420 1.00 18.10 362 TYR B CA 1
ATOM 6518 C C . TYR B 1 381 ? -0.385 168.609 35.695 1.00 15.99 362 TYR B C 1
ATOM 6519 O O . TYR B 1 381 ? -0.577 169.633 35.046 1.00 22.04 362 TYR B O 1
ATOM 6528 N N . ARG B 1 382 ? -1.154 168.159 36.665 1.00 19.52 363 ARG B N 1
ATOM 6529 C CA . ARG B 1 382 ? -2.416 168.782 37.047 1.00 17.18 363 ARG B CA 1
ATOM 6530 C C . ARG B 1 382 ? -2.197 170.203 37.556 1.00 17.59 363 ARG B C 1
ATOM 6531 O O . ARG B 1 382 ? -3.086 171.049 37.365 1.00 14.29 363 ARG B O 1
ATOM 6539 N N . HIS B 1 383 ? -1.088 170.518 38.209 1.00 18.09 364 HIS B N 1
ATOM 6540 C CA . HIS B 1 383 ? -1.006 171.918 38.662 1.00 17.43 364 HIS B CA 1
ATOM 6541 C C . HIS B 1 383 ? -0.385 172.835 37.627 1.00 19.04 364 HIS B C 1
ATOM 6542 O O . HIS B 1 383 ? -0.770 173.999 37.453 1.00 20.11 364 HIS B O 1
ATOM 6549 N N . LEU B 1 384 ? 0.610 172.350 36.892 1.00 19.81 365 LEU B N 1
ATOM 6550 C CA . LEU B 1 384 ? 1.188 173.174 35.839 1.00 17.96 365 LEU B CA 1
ATOM 6551 C C . LEU B 1 384 ? 0.244 173.298 34.650 1.00 18.20 365 LEU B C 1
ATOM 6552 O O . LEU B 1 384 ? 0.238 174.244 33.872 1.00 18.20 365 LEU B O 1
ATOM 6557 N N . SER B 1 385 ? -0.596 172.273 34.469 1.00 21.63 366 SER B N 1
ATOM 6558 C CA . SER B 1 385 ? -1.516 172.330 33.324 1.00 20.82 366 SER B CA 1
ATOM 6559 C C . SER B 1 385 ? -2.686 173.249 33.652 1.00 21.58 366 SER B C 1
ATOM 6560 O O . SER B 1 385 ? -3.075 174.093 32.849 1.00 21.76 366 SER B O 1
ATOM 6563 N N . ALA B 1 386 ? -3.230 173.073 34.848 1.00 21.53 367 ALA B N 1
ATOM 6564 C CA . ALA B 1 386 ? -4.365 173.748 35.416 1.00 22.88 367 ALA B CA 1
ATOM 6565 C C . ALA B 1 386 ? -4.363 175.258 35.216 1.00 24.00 367 ALA B C 1
ATOM 6566 O O . ALA B 1 386 ? -3.354 175.952 35.241 1.00 24.25 367 ALA B O 1
ATOM 6568 N N . ASP B 1 387 ? -5.568 175.757 35.030 1.00 24.14 368 ASP B N 1
ATOM 6569 C CA . ASP B 1 387 ? -5.988 177.104 34.745 1.00 24.55 368 ASP B CA 1
ATOM 6570 C C . ASP B 1 387 ? -5.476 178.124 35.754 1.00 27.40 368 ASP B C 1
ATOM 6571 O O . ASP B 1 387 ? -6.266 178.790 36.422 1.00 26.54 368 ASP B O 1
ATOM 6576 N N . SER B 1 388 ? -4.149 178.239 35.854 1.00 28.59 369 SER B N 1
ATOM 6577 C CA . SER B 1 388 ? -3.610 179.311 36.685 1.00 26.53 369 SER B CA 1
ATOM 6578 C C . SER B 1 388 ? -3.666 180.624 35.917 1.00 29.21 369 SER B C 1
ATOM 6579 O O . SER B 1 388 ? -3.783 180.697 34.692 1.00 40.83 369 SER B O 1
ATOM 6582 N N . GLN B 1 389 ? -3.578 181.736 36.650 1.00 28.05 370 GLN B N 1
ATOM 6583 C CA . GLN B 1 389 ? -3.517 183.027 35.956 1.00 29.55 370 GLN B CA 1
ATOM 6584 C C . GLN B 1 389 ? -2.112 183.594 36.114 1.00 29.58 370 GLN B C 1
ATOM 6585 O O . GLN B 1 389 ? -1.858 184.785 35.909 1.00 29.10 370 GLN B O 1
ATOM 6591 N N . VAL B 1 390 ? -1.157 182.740 36.497 1.00 27.53 371 VAL B N 1
ATOM 6592 C CA . VAL B 1 390 ? 0.210 183.182 36.731 1.00 27.28 371 VAL B CA 1
ATOM 6593 C C . VAL B 1 390 ? 1.255 182.211 36.171 1.00 26.28 371 VAL B C 1
ATOM 6594 O O . VAL B 1 390 ? 1.041 181.011 36.016 1.00 26.85 371 VAL B O 1
ATOM 6598 N N . TRP B 1 391 ? 2.411 182.774 35.875 1.00 25.70 372 TRP B N 1
ATOM 6599 C CA . TRP B 1 391 ? 3.676 182.235 35.473 1.00 26.93 372 TRP B CA 1
ATOM 6600 C C . TRP B 1 391 ? 4.377 181.377 36.521 1.00 24.87 372 TRP B C 1
ATOM 6601 O O . TRP B 1 391 ? 5.173 181.896 37.310 1.00 22.45 372 TRP B O 1
ATOM 6612 N N . GLY B 1 392 ? 4.126 180.078 36.499 1.00 22.21 373 GLY B N 1
ATOM 6613 C CA . GLY B 1 392 ? 4.825 179.114 37.328 1.00 19.76 373 GLY B CA 1
ATOM 6614 C C . GLY B 1 392 ? 5.725 178.208 36.519 1.00 19.31 373 GLY B C 1
ATOM 6615 O O . GLY B 1 392 ? 5.673 178.164 35.285 1.00 15.58 373 GLY B O 1
ATOM 6616 N N . GLU B 1 393 ? 6.589 177.442 37.183 1.00 18.92 374 GLU B N 1
ATOM 6617 C CA . GLU B 1 393 ? 7.408 176.468 36.463 1.00 22.81 374 GLU B CA 1
ATOM 6618 C C . GLU B 1 393 ? 8.329 175.705 37.403 1.00 15.16 374 GLU B C 1
ATOM 6619 O O . GLU B 1 393 ? 8.905 176.238 38.360 1.00 16.60 374 GLU B O 1
ATOM 6625 N N . VAL B 1 394 ? 8.473 174.418 37.110 1.00 14.37 375 VAL B N 1
ATOM 6626 C CA . VAL B 1 394 ? 9.250 173.519 37.944 1.00 15.39 375 VAL B CA 1
ATOM 6627 C C . VAL B 1 394 ? 10.486 173.032 37.189 1.00 15.98 375 VAL B C 1
ATOM 6628 O O . VAL B 1 394 ? 10.423 172.217 36.281 1.00 19.84 375 VAL B O 1
ATOM 6632 N N . SER B 1 395 ? 11.631 173.582 37.572 1.00 18.73 376 SER B N 1
ATOM 6633 C CA . SER B 1 395 ? 12.867 173.259 36.868 1.00 14.70 376 SER B CA 1
ATOM 6634 C C . SER B 1 395 ? 13.585 172.080 37.504 1.00 15.98 376 SER B C 1
ATOM 6635 O O . SER B 1 395 ? 13.825 172.029 38.712 1.00 21.41 376 SER B O 1
ATOM 6638 N N . LEU B 1 396 ? 13.910 171.105 36.667 1.00 14.43 377 LEU B N 1
ATOM 6639 C CA . LEU B 1 396 ? 14.604 169.913 37.169 1.00 12.77 377 LEU B CA 1
ATOM 6640 C C . LEU B 1 396 ? 16.035 169.968 36.646 1.00 14.93 377 LEU B C 1
ATOM 6641 O O . LEU B 1 396 ? 16.233 170.167 35.441 1.00 16.22 377 LEU B O 1
ATOM 6646 N N . TYR B 1 397 ? 17.018 169.839 37.525 1.00 14.56 378 TYR B N 1
ATOM 6647 C CA . TYR B 1 397 ? 18.426 169.832 37.175 1.00 17.18 378 TYR B CA 1
ATOM 6648 C C . TYR B 1 397 ? 19.069 168.471 37.427 1.00 16.02 378 TYR B C 1
ATOM 6649 O O . TYR B 1 397 ? 18.993 167.920 38.524 1.00 10.72 378 TYR B O 1
ATOM 6658 N N . SER B 1 398 ? 19.747 167.913 36.418 1.00 13.95 379 SER B N 1
ATOM 6659 C CA . SER B 1 398 ? 20.529 166.698 36.679 1.00 12.52 379 SER B CA 1
ATOM 6660 C C . SER B 1 398 ? 21.538 167.024 37.777 1.00 12.09 379 SER B C 1
ATOM 6661 O O . SER B 1 398 ? 21.914 168.192 37.929 1.00 18.25 379 SER B O 1
ATOM 6664 N N . TYR B 1 399 ? 21.933 166.047 38.561 1.00 13.07 380 TYR B N 1
ATOM 6665 C CA . TYR B 1 399 ? 22.766 166.168 39.749 1.00 15.85 380 TYR B CA 1
ATOM 6666 C C . TYR B 1 399 ? 23.509 164.870 39.982 1.00 12.55 380 TYR B C 1
ATOM 6667 O O . TYR B 1 399 ? 23.661 164.037 39.088 1.00 14.18 380 TYR B O 1
ATOM 6676 N N . GLY B 1 400 ? 24.003 164.631 41.203 1.00 14.52 381 GLY B N 1
ATOM 6677 C CA . GLY B 1 400 ? 24.792 163.409 41.375 1.00 12.37 381 GLY B CA 1
ATOM 6678 C C . GLY B 1 400 ? 26.146 163.569 40.707 1.00 15.63 381 GLY B C 1
ATOM 6679 O O . GLY B 1 400 ? 26.727 164.660 40.699 1.00 14.30 381 GLY B O 1
ATOM 6680 N N . GLY B 1 401 ? 26.693 162.502 40.117 1.00 17.50 382 GLY B N 1
ATOM 6681 C CA . GLY B 1 401 ? 28.051 162.635 39.602 1.00 16.26 382 GLY B CA 1
ATOM 6682 C C . GLY B 1 401 ? 29.107 162.698 40.678 1.00 12.49 382 GLY B C 1
ATOM 6683 O O . GLY B 1 401 ? 29.024 162.185 41.800 1.00 13.54 382 GLY B O 1
ATOM 6684 N N . LYS B 1 402 ? 30.219 163.376 40.364 1.00 11.49 383 LYS B N 1
ATOM 6685 C CA . LYS B 1 402 ? 31.312 163.481 41.328 1.00 10.36 383 LYS B CA 1
ATOM 6686 C C . LYS B 1 402 ? 30.882 164.179 42.615 1.00 13.14 383 LYS B C 1
ATOM 6687 O O . LYS B 1 402 ? 31.554 164.071 43.644 1.00 14.42 383 LYS B O 1
ATOM 6693 N N . VAL B 1 403 ? 29.752 164.886 42.619 1.00 15.90 384 VAL B N 1
ATOM 6694 C CA . VAL B 1 403 ? 29.282 165.487 43.875 1.00 13.35 384 VAL B CA 1
ATOM 6695 C C . VAL B 1 403 ? 29.094 164.406 44.931 1.00 14.57 384 VAL B C 1
ATOM 6696 O O . VAL B 1 403 ? 29.407 164.601 46.107 1.00 14.45 384 VAL B O 1
ATOM 6700 N N . ASN B 1 404 ? 28.584 163.228 44.533 1.00 15.42 385 ASN B N 1
ATOM 6701 C CA . ASN B 1 404 ? 28.277 162.260 45.591 1.00 17.01 385 ASN B CA 1
ATOM 6702 C C . ASN B 1 404 ? 29.524 161.472 45.997 1.00 14.47 385 ASN B C 1
ATOM 6703 O O . ASN B 1 404 ? 29.474 160.622 46.886 1.00 12.74 385 ASN B O 1
ATOM 6708 N N . SER B 1 405 ? 30.665 161.733 45.369 1.00 15.85 386 SER B N 1
ATOM 6709 C CA . SER B 1 405 ? 31.902 161.075 45.742 1.00 15.48 386 SER B CA 1
ATOM 6710 C C . SER B 1 405 ? 32.330 161.430 47.163 1.00 14.60 386 SER B C 1
ATOM 6711 O O . SER B 1 405 ? 33.161 160.743 47.736 1.00 11.53 386 SER B O 1
ATOM 6714 N N . VAL B 1 406 ? 31.761 162.508 47.706 1.00 14.09 387 VAL B N 1
ATOM 6715 C CA . VAL B 1 406 ? 32.203 163.010 48.998 1.00 12.75 387 VAL B CA 1
ATOM 6716 C C . VAL B 1 406 ? 31.327 162.532 50.146 1.00 16.36 387 VAL B C 1
ATOM 6717 O O . VAL B 1 406 ? 30.105 162.525 49.992 1.00 17.00 387 VAL B O 1
ATOM 6721 N N . PRO B 1 407 ? 31.876 162.129 51.287 1.00 17.53 388 PRO B N 1
ATOM 6722 C CA . PRO B 1 407 ? 31.021 161.787 52.441 1.00 18.45 388 PRO B CA 1
ATOM 6723 C C . PRO B 1 407 ? 30.250 162.998 52.969 1.00 18.35 388 PRO B C 1
ATOM 6724 O O . PRO B 1 407 ? 30.778 164.107 53.094 1.00 16.66 388 PRO B O 1
ATOM 6728 N N . GLU B 1 408 ? 28.987 162.765 53.286 1.00 20.17 389 GLU B N 1
ATOM 6729 C CA . GLU B 1 408 ? 28.041 163.715 53.861 1.00 18.11 389 GLU B CA 1
ATOM 6730 C C . GLU B 1 408 ? 28.694 164.628 54.883 1.00 15.81 389 GLU B C 1
ATOM 6731 O O . GLU B 1 408 ? 28.408 165.830 54.934 1.00 10.80 389 GLU B O 1
ATOM 6737 N N . THR B 1 409 ? 29.587 164.065 55.702 1.00 13.93 390 THR B N 1
ATOM 6738 C CA . THR B 1 409 ? 30.194 164.902 56.730 1.00 18.14 390 THR B CA 1
ATOM 6739 C C . THR B 1 409 ? 31.642 165.257 56.441 1.00 21.13 390 THR B C 1
ATOM 6740 O O . THR B 1 409 ? 32.467 165.321 57.358 1.00 25.24 390 THR B O 1
ATOM 6744 N N . ALA B 1 410 ? 32.016 165.434 55.182 1.00 18.25 391 ALA B N 1
ATOM 6745 C CA . ALA B 1 410 ? 33.419 165.739 54.876 1.00 15.57 391 ALA B CA 1
ATOM 6746 C C . ALA B 1 410 ? 33.521 167.185 54.412 1.00 18.41 391 ALA B C 1
ATOM 6747 O O . ALA B 1 410 ? 34.612 167.761 54.431 1.00 22.38 391 ALA B O 1
ATOM 6749 N N . THR B 1 411 ? 32.388 167.741 54.051 1.00 17.68 392 THR B N 1
ATOM 6750 C CA . THR B 1 411 ? 32.155 169.141 53.725 1.00 17.16 392 THR B CA 1
ATOM 6751 C C . THR B 1 411 ? 30.878 169.563 54.442 1.00 13.57 392 THR B C 1
ATOM 6752 O O . THR B 1 411 ? 30.287 168.663 55.064 1.00 13.87 392 THR B O 1
ATOM 6756 N N . ALA B 1 412 ? 30.417 170.805 54.386 1.00 14.48 393 ALA B N 1
ATOM 6757 C CA . ALA B 1 412 ? 29.230 171.246 55.107 1.00 13.30 393 ALA B CA 1
ATOM 6758 C C . ALA B 1 412 ? 27.989 171.121 54.224 1.00 16.69 393 ALA B C 1
ATOM 6759 O O . ALA B 1 412 ? 26.933 171.629 54.628 1.00 21.29 393 ALA B O 1
ATOM 6761 N N . THR B 1 413 ? 28.122 170.469 53.079 1.00 13.24 394 THR B N 1
ATOM 6762 C CA . THR B 1 413 ? 26.999 170.181 52.192 1.00 13.91 394 THR B CA 1
ATOM 6763 C C . THR B 1 413 ? 26.672 168.694 52.295 1.00 13.32 394 THR B C 1
ATOM 6764 O O . THR B 1 413 ? 27.396 167.857 51.756 1.00 16.65 394 THR B O 1
ATOM 6768 N N . ALA B 1 414 ? 25.609 168.360 53.008 1.00 13.43 395 ALA B N 1
ATOM 6769 C CA . ALA B 1 414 ? 25.254 166.989 53.330 1.00 14.10 395 ALA B CA 1
ATOM 6770 C C . ALA B 1 414 ? 24.598 166.237 52.198 1.00 11.34 395 ALA B C 1
ATOM 6771 O O . ALA B 1 414 ? 24.562 165.008 52.134 1.00 14.76 395 ALA B O 1
ATOM 6773 N N . GLN B 1 415 ? 24.012 166.924 51.218 1.00 17.64 396 GLN B N 1
ATOM 6774 C CA . GLN B 1 415 ? 23.299 166.121 50.203 1.00 15.11 396 GLN B CA 1
ATOM 6775 C C . GLN B 1 415 ? 24.280 165.535 49.199 1.00 12.98 396 GLN B C 1
ATOM 6776 O O . GLN B 1 415 ? 24.590 166.192 48.209 1.00 7.53 396 GLN B O 1
ATOM 6782 N N . ARG B 1 416 ? 24.729 164.313 49.465 1.00 12.76 397 ARG B N 1
ATOM 6783 C CA . ARG B 1 416 ? 25.594 163.645 48.490 1.00 15.16 397 ARG B CA 1
ATOM 6784 C C . ARG B 1 416 ? 24.954 162.353 47.983 1.00 13.32 397 ARG B C 1
ATOM 6785 O O . ARG B 1 416 ? 25.644 161.395 47.608 1.00 12.30 397 ARG B O 1
ATOM 6793 N N . ASP B 1 417 ? 23.623 162.299 47.952 1.00 12.03 398 ASP B N 1
ATOM 6794 C CA . ASP B 1 417 ? 23.028 161.024 47.512 1.00 14.63 398 ASP B CA 1
ATOM 6795 C C . ASP B 1 417 ? 21.807 161.298 46.646 1.00 16.56 398 ASP B C 1
ATOM 6796 O O . ASP B 1 417 ? 20.835 160.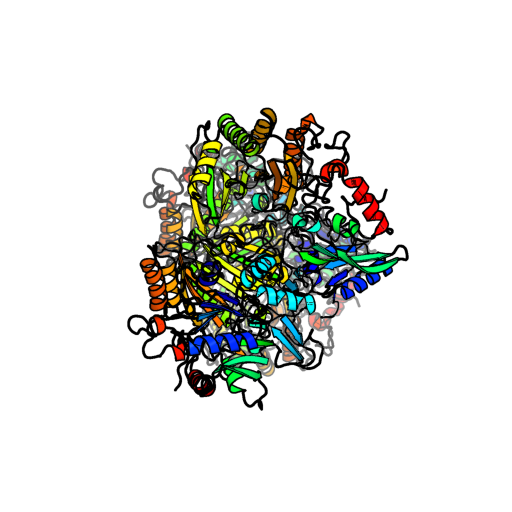559 46.605 1.00 20.78 398 ASP B O 1
ATOM 6801 N N . SER B 1 418 ? 21.891 162.422 45.939 1.00 14.81 399 SER B N 1
ATOM 6802 C CA . SER B 1 418 ? 20.790 162.900 45.105 1.00 10.38 399 SER B CA 1
ATOM 6803 C C . SER B 1 418 ? 21.166 162.831 43.632 1.00 14.64 399 SER B C 1
ATOM 6804 O O . SER B 1 418 ? 22.367 162.922 43.327 1.00 14.55 399 SER B O 1
ATOM 6807 N N . ILE B 1 419 ? 20.168 162.662 42.763 1.00 11.87 400 ILE B N 1
ATOM 6808 C CA . ILE B 1 419 ? 20.398 162.515 41.335 1.00 12.10 400 ILE B CA 1
ATOM 6809 C C . ILE B 1 419 ? 19.840 163.693 40.537 1.00 14.36 400 ILE B C 1
ATOM 6810 O O . ILE B 1 419 ? 20.278 163.929 39.414 1.00 12.42 400 ILE B O 1
ATOM 6815 N N . ILE B 1 420 ? 18.873 164.387 41.116 1.00 10.94 401 ILE B N 1
ATOM 6816 C CA . ILE B 1 420 ? 18.193 165.522 40.514 1.00 14.63 401 ILE B CA 1
ATOM 6817 C C . ILE B 1 420 ? 18.035 166.676 41.505 1.00 16.57 401 ILE B C 1
ATOM 6818 O O . ILE B 1 420 ? 17.827 166.435 42.704 1.00 18.35 401 ILE B O 1
ATOM 6823 N N . LYS B 1 421 ? 18.126 167.908 41.039 1.00 10.89 402 LYS B N 1
ATOM 6824 C CA . LYS B 1 421 ? 17.888 169.059 41.907 1.00 17.05 402 LYS B CA 1
ATOM 6825 C C . LYS B 1 421 ? 16.665 169.813 41.399 1.00 14.75 402 LYS B C 1
ATOM 6826 O O . LYS B 1 421 ? 16.555 170.023 40.189 1.00 18.57 402 LYS B O 1
ATOM 6832 N N . VAL B 1 422 ? 15.755 170.215 42.278 1.00 12.61 403 VAL B N 1
ATOM 6833 C CA . VAL B 1 422 ? 14.522 170.857 41.805 1.00 13.93 403 VAL B CA 1
ATOM 6834 C C . VAL B 1 422 ? 14.362 172.266 42.359 1.00 14.72 403 VAL B C 1
ATOM 6835 O O . VAL B 1 422 ? 14.624 172.550 43.523 1.00 17.85 403 VAL B O 1
ATOM 6839 N N . TRP B 1 423 ? 13.939 173.154 41.462 1.00 11.37 404 TRP B N 1
ATOM 6840 C CA . TRP B 1 423 ? 13.570 174.509 41.784 1.00 15.01 404 TRP B CA 1
ATOM 6841 C C . TRP B 1 423 ? 12.136 174.824 41.338 1.00 16.25 404 TRP B C 1
ATOM 6842 O O . TRP B 1 423 ? 11.850 174.742 40.145 1.00 19.24 404 TRP B O 1
ATOM 6853 N N . MET B 1 424 ? 11.276 175.192 42.282 1.00 15.42 405 MET B N 1
ATOM 6854 C CA . MET B 1 424 ? 9.942 175.668 41.921 1.00 15.30 405 MET B CA 1
ATOM 6855 C C . MET B 1 424 ? 9.902 177.194 42.019 1.00 14.74 405 MET B C 1
ATOM 6856 O O . MET B 1 424 ? 10.535 177.817 42.867 1.00 18.39 405 MET B O 1
ATOM 6861 N N . SER B 1 425 ? 9.164 177.836 41.116 1.00 14.20 406 SER B N 1
ATOM 6862 C CA . SER B 1 425 ? 9.043 179.282 41.198 1.00 16.04 406 SER B CA 1
ATOM 6863 C C . SER B 1 425 ? 7.735 179.780 40.579 1.00 16.18 406 SER B C 1
ATOM 6864 O O . SER B 1 425 ? 7.122 179.071 39.789 1.00 19.93 406 SER B O 1
ATOM 6867 N N . ALA B 1 426 ? 7.376 180.978 40.999 1.00 13.54 407 ALA B N 1
ATOM 6868 C CA . ALA B 1 426 ? 6.403 181.877 40.412 1.00 17.55 407 ALA B CA 1
ATOM 6869 C C . ALA B 1 426 ? 7.072 183.259 40.284 1.00 17.71 407 ALA B C 1
ATOM 6870 O O . ALA B 1 426 ? 7.629 183.749 41.273 1.00 18.53 407 ALA B O 1
ATOM 6872 N N . THR B 1 427 ? 6.994 183.795 39.093 1.00 19.11 408 THR B N 1
ATOM 6873 C CA . THR B 1 427 ? 7.537 185.054 38.623 1.00 17.80 408 THR B CA 1
ATOM 6874 C C . THR B 1 427 ? 6.395 185.990 38.246 1.00 17.71 408 THR B C 1
ATOM 6875 O O . THR B 1 427 ? 5.357 185.474 37.835 1.00 20.06 408 THR B O 1
ATOM 6879 N N . TRP B 1 428 ? 6.585 187.282 38.419 1.00 16.48 409 TRP B N 1
ATOM 6880 C CA . TRP B 1 428 ? 5.617 188.324 38.114 1.00 14.38 409 TRP B CA 1
ATOM 6881 C C . TRP B 1 428 ? 6.215 189.703 38.356 1.00 18.21 409 TRP B C 1
ATOM 6882 O O . TRP B 1 428 ? 7.316 189.897 38.872 1.00 17.12 409 TRP B O 1
ATOM 6893 N N . MET B 1 429 ? 5.453 190.722 37.965 1.00 22.13 410 MET B N 1
ATOM 6894 C CA . MET B 1 429 ? 6.000 192.072 37.983 1.00 21.29 410 MET B CA 1
ATOM 6895 C C . MET B 1 429 ? 5.220 193.022 38.864 1.00 24.02 410 MET B C 1
ATOM 6896 O O . MET B 1 429 ? 5.754 194.021 39.360 1.00 24.53 410 MET B O 1
ATOM 6901 N N . ASP B 1 430 ? 3.930 192.762 39.068 1.00 24.74 411 ASP B N 1
ATOM 6902 C CA . ASP B 1 430 ? 3.134 193.745 39.793 1.00 26.89 411 ASP B CA 1
ATOM 6903 C C . ASP B 1 430 ? 2.753 193.293 41.195 1.00 25.70 411 ASP B C 1
ATOM 6904 O O . ASP B 1 430 ? 2.192 192.213 41.377 1.00 24.81 411 ASP B O 1
ATOM 6909 N N . PRO B 1 431 ? 3.054 194.149 42.172 1.00 23.55 412 PRO B N 1
ATOM 6910 C CA . PRO B 1 431 ? 2.728 193.941 43.575 1.00 20.84 412 PRO B CA 1
ATOM 6911 C C . PRO B 1 431 ? 1.272 193.561 43.828 1.00 22.76 412 PRO B C 1
ATOM 6912 O O . PRO B 1 431 ? 0.982 192.842 44.795 1.00 20.83 412 PRO B O 1
ATOM 6916 N N . ALA B 1 432 ? 0.354 194.026 42.981 1.00 22.23 413 ALA B N 1
ATOM 6917 C CA . ALA B 1 432 ? -1.052 193.668 43.163 1.00 23.10 413 ALA B CA 1
ATOM 6918 C C . ALA B 1 432 ? -1.246 192.154 43.176 1.00 23.51 413 ALA B C 1
ATOM 6919 O O . ALA B 1 432 ? -2.152 191.665 43.851 1.00 24.77 413 ALA B O 1
ATOM 6921 N N . HIS B 1 433 ? -0.396 191.432 42.453 1.00 24.75 414 HIS B N 1
ATOM 6922 C CA . HIS B 1 433 ? -0.507 189.999 42.249 1.00 24.42 414 HIS B CA 1
ATOM 6923 C C . HIS B 1 433 ? 0.331 189.134 43.179 1.00 19.72 414 HIS B C 1
ATOM 6924 O O . HIS B 1 433 ? 0.489 187.929 42.936 1.00 20.34 414 HIS B O 1
ATOM 6931 N N . ASP B 1 434 ? 0.877 189.674 44.252 1.00 19.52 415 ASP B N 1
ATOM 6932 C CA . ASP B 1 434 ? 1.716 188.899 45.154 1.00 20.08 415 ASP B CA 1
ATOM 6933 C C . ASP B 1 434 ? 0.968 187.705 45.729 1.00 20.81 415 ASP B C 1
ATOM 6934 O O . ASP B 1 434 ? 1.418 186.554 45.649 1.00 15.37 415 ASP B O 1
ATOM 6939 N N . ASP B 1 435 ? -0.196 187.993 46.334 1.00 21.59 416 ASP B N 1
ATOM 6940 C CA . ASP B 1 435 ? -0.912 186.943 47.053 1.00 19.69 416 ASP B CA 1
ATOM 6941 C C . ASP B 1 435 ? -1.284 185.765 46.164 1.00 17.39 416 ASP B C 1
ATOM 6942 O O . ASP B 1 435 ? -1.190 184.609 46.577 1.00 18.55 416 ASP B O 1
ATOM 6947 N N . ALA B 1 436 ? -1.720 186.042 44.947 1.00 20.63 417 ALA B N 1
ATOM 6948 C CA . ALA B 1 436 ? -2.078 184.987 44.007 1.00 19.38 417 ALA B CA 1
ATOM 6949 C C . ALA B 1 436 ? -0.863 184.175 43.618 1.00 19.79 417 ALA B C 1
ATOM 6950 O O . ALA B 1 436 ? -0.817 182.950 43.587 1.00 12.46 417 ALA B O 1
ATOM 6952 N N . ASN B 1 437 ? 0.221 184.877 43.277 1.00 22.93 418 ASN B N 1
ATOM 6953 C CA . ASN B 1 437 ? 1.449 184.157 42.923 1.00 20.12 418 ASN B CA 1
ATOM 6954 C C . ASN B 1 437 ? 2.024 183.435 44.126 1.00 18.31 418 ASN B C 1
ATOM 6955 O O . ASN B 1 437 ? 2.517 182.300 44.038 1.00 20.86 418 ASN B O 1
ATOM 6960 N N . LEU B 1 438 ? 1.999 184.054 45.302 1.00 18.94 419 LEU B N 1
ATOM 6961 C CA . LEU B 1 438 ? 2.446 183.336 46.505 1.00 17.58 419 LEU B CA 1
ATOM 6962 C C . LEU B 1 438 ? 1.627 182.065 46.681 1.00 18.30 419 LEU B C 1
ATOM 6963 O O . LEU B 1 438 ? 2.142 180.966 46.889 1.00 23.27 419 LEU B O 1
ATOM 6968 N N . ALA B 1 439 ? 0.308 182.189 46.596 1.00 17.96 420 ALA B N 1
ATOM 6969 C CA . ALA B 1 439 ? -0.560 181.029 46.811 1.00 18.15 420 ALA B CA 1
ATOM 6970 C C . ALA B 1 439 ? -0.229 179.887 45.865 1.00 21.43 420 ALA B C 1
ATOM 6971 O O . ALA B 1 439 ? -0.156 178.720 46.246 1.00 26.67 420 ALA B O 1
ATOM 6973 N N . TRP B 1 440 ? -0.036 180.218 44.596 1.00 22.18 421 TRP B N 1
ATOM 6974 C CA . TRP B 1 440 ? 0.267 179.266 43.536 1.00 24.16 421 TRP B CA 1
ATOM 6975 C C . TRP B 1 440 ? 1.485 178.425 43.881 1.00 22.33 421 TRP B C 1
ATOM 6976 O O . TRP B 1 440 ? 1.479 177.195 43.840 1.00 16.66 421 TRP B O 1
ATOM 6987 N N . ILE B 1 441 ? 2.588 179.111 44.205 1.00 17.25 422 ILE B N 1
ATOM 6988 C CA . ILE B 1 441 ? 3.805 178.344 44.476 1.00 19.66 422 ILE B CA 1
ATOM 6989 C C . ILE B 1 441 ? 3.725 177.596 45.797 1.00 15.34 422 ILE B C 1
ATOM 6990 O O . ILE B 1 441 ? 4.268 176.506 45.942 1.00 17.28 422 ILE B O 1
ATOM 6995 N N . ARG B 1 442 ? 3.048 178.183 46.781 1.00 14.43 423 ARG B N 1
ATOM 6996 C CA . ARG B 1 442 ? 2.996 177.536 48.097 1.00 17.56 423 ARG B CA 1
ATOM 6997 C C . ARG B 1 442 ? 2.217 176.230 48.013 1.00 21.42 423 ARG B C 1
ATOM 6998 O O . ARG B 1 442 ? 2.493 175.257 48.722 1.00 18.78 423 ARG B O 1
ATOM 7006 N N . GLU B 1 443 ? 1.228 176.209 47.129 1.00 23.20 424 GLU B N 1
ATOM 7007 C CA . GLU B 1 443 ? 0.349 175.053 46.988 1.00 21.66 424 GLU B CA 1
ATOM 7008 C C . GLU B 1 443 ? 0.971 173.926 46.193 1.00 17.08 424 GLU B C 1
ATOM 7009 O O . GLU B 1 443 ? 0.856 172.756 46.599 1.00 21.73 424 GLU B O 1
ATOM 7015 N N . ILE B 1 444 ? 1.640 174.135 45.059 1.00 14.95 425 ILE B N 1
ATOM 7016 C CA . ILE B 1 444 ? 2.222 172.971 44.380 1.00 16.11 425 ILE B CA 1
ATOM 7017 C C . ILE B 1 444 ? 3.312 172.304 45.209 1.00 15.02 425 ILE B C 1
ATOM 7018 O O . ILE B 1 444 ? 3.389 171.075 45.309 1.00 19.45 425 ILE B O 1
ATOM 7023 N N . TYR B 1 445 ? 4.184 173.115 45.800 1.00 12.84 426 TYR B N 1
ATOM 7024 C CA . TYR B 1 445 ? 5.257 172.584 46.641 1.00 15.68 426 TYR B CA 1
ATOM 7025 C C . TYR B 1 445 ? 4.721 171.628 47.706 1.00 17.21 426 TYR B C 1
ATOM 7026 O O . TYR B 1 445 ? 5.213 170.505 47.823 1.00 15.90 426 TYR B O 1
ATOM 7035 N N . ARG B 1 446 ? 3.734 172.133 48.411 1.00 19.09 427 ARG B N 1
ATOM 7036 C CA . ARG B 1 446 ? 3.043 171.494 49.525 1.00 15.19 427 ARG B CA 1
ATOM 7037 C C . ARG B 1 446 ? 2.258 170.273 49.059 1.00 15.69 427 ARG B C 1
ATOM 7038 O O . ARG B 1 446 ? 2.249 169.267 49.784 1.00 22.05 427 ARG B O 1
ATOM 7046 N N . GLU B 1 447 ? 1.604 170.347 47.915 1.00 16.88 428 GLU B N 1
ATOM 7047 C CA . GLU B 1 447 ? 0.833 169.189 47.434 1.00 17.57 428 GLU B CA 1
ATOM 7048 C C . GLU B 1 447 ? 1.749 168.103 46.902 1.00 16.85 428 GLU B C 1
ATOM 7049 O O . GLU B 1 447 ? 1.560 166.915 47.186 1.00 22.34 428 GLU B O 1
ATOM 7055 N N . ILE B 1 448 ? 2.770 168.471 46.112 1.00 17.22 429 ILE B N 1
ATOM 7056 C CA . ILE B 1 448 ? 3.657 167.390 45.678 1.00 17.55 429 ILE B CA 1
ATOM 7057 C C . ILE B 1 448 ? 4.472 166.816 46.830 1.00 16.69 429 ILE B C 1
ATOM 7058 O O . ILE B 1 448 ? 5.009 165.706 46.666 1.00 28.42 429 ILE B O 1
ATOM 7063 N N . PHE B 1 449 ? 4.592 167.476 47.987 1.00 16.68 430 PHE B N 1
ATOM 7064 C CA . PHE B 1 449 ? 5.359 166.831 49.069 1.00 12.84 430 PHE B CA 1
ATOM 7065 C C . PHE B 1 449 ? 4.464 166.297 50.175 1.00 15.41 430 PHE B C 1
ATOM 7066 O O . PHE B 1 449 ? 4.923 165.848 51.213 1.00 18.55 430 PHE B O 1
ATOM 7074 N N . ALA B 1 450 ? 3.173 166.321 49.883 1.00 16.72 431 ALA B N 1
ATOM 7075 C CA . ALA B 1 450 ? 2.224 165.535 50.653 1.00 19.45 431 ALA B CA 1
ATOM 7076 C C . ALA B 1 450 ? 2.787 164.107 50.743 1.00 21.33 431 ALA B C 1
ATOM 7077 O O . ALA B 1 450 ? 3.358 163.628 49.754 1.00 26.82 431 ALA B O 1
ATOM 7079 N N . THR B 1 451 ? 2.621 163.512 51.898 1.00 17.66 432 THR B N 1
ATOM 7080 C CA . THR B 1 451 ? 3.025 162.200 52.335 1.00 19.36 432 THR B CA 1
ATOM 7081 C C . THR B 1 451 ? 4.154 162.341 53.360 1.00 17.05 432 THR B C 1
ATOM 7082 O O . THR B 1 451 ? 4.533 161.385 54.030 1.00 27.67 432 THR B O 1
ATOM 7086 N N . THR B 1 452 ? 4.664 163.558 53.443 1.00 19.05 433 THR B N 1
ATOM 7087 C CA . THR B 1 452 ? 5.853 163.852 54.242 1.00 17.44 433 THR B CA 1
ATOM 7088 C C . THR B 1 452 ? 5.648 165.167 54.950 1.00 18.92 433 THR B C 1
ATOM 7089 O O . THR B 1 452 ? 6.509 165.741 55.614 1.00 30.35 433 THR B O 1
ATOM 7093 N N . GLY B 1 453 ? 4.418 165.688 54.814 1.00 19.94 434 GLY B N 1
ATOM 7094 C CA . GLY B 1 453 ? 4.096 166.899 55.543 1.00 20.14 434 GLY B CA 1
ATOM 7095 C C . GLY B 1 453 ? 4.301 168.197 54.803 1.00 18.72 434 GLY B C 1
ATOM 7096 O O . GLY B 1 453 ? 4.314 169.257 55.452 1.00 19.90 434 GLY B O 1
ATOM 7097 N N . GLY B 1 454 ? 4.448 168.145 53.479 1.00 10.62 435 GLY B N 1
ATOM 7098 C CA . GLY B 1 454 ? 4.475 169.375 52.693 1.00 12.02 435 GLY B CA 1
ATOM 7099 C C . GLY B 1 454 ? 5.894 169.816 52.360 1.00 13.39 435 GLY B C 1
ATOM 7100 O O . GLY B 1 454 ? 6.094 170.755 51.592 1.00 13.91 435 GLY B O 1
ATOM 7101 N N . VAL B 1 455 ? 6.845 169.113 52.950 1.00 9.19 436 VAL B N 1
ATOM 7102 C CA . VAL B 1 455 ? 8.258 169.414 52.749 1.00 13.68 436 VAL B CA 1
ATOM 7103 C C . VAL B 1 455 ? 9.031 168.159 52.374 1.00 14.23 436 VAL B C 1
ATOM 7104 O O . VAL B 1 455 ? 8.581 167.048 52.637 1.00 16.88 436 VAL B O 1
ATOM 7108 N N . PRO B 1 456 ? 10.189 168.342 51.745 1.00 13.87 437 PRO B N 1
ATOM 7109 C CA . PRO B 1 456 ? 11.023 167.176 51.439 1.00 13.55 437 PRO B CA 1
ATOM 7110 C C . PRO B 1 456 ? 11.902 166.760 52.614 1.00 21.53 437 PRO B C 1
ATOM 7111 O O . PRO B 1 456 ? 13.065 167.171 52.717 1.00 26.48 437 PRO B O 1
ATOM 7115 N N . VAL B 1 457 ? 11.372 165.929 53.494 1.00 18.62 438 VAL B N 1
ATOM 7116 C CA . VAL B 1 457 ? 12.097 165.341 54.603 1.00 12.90 438 VAL B CA 1
ATOM 7117 C C . VAL B 1 457 ? 13.098 164.288 54.176 1.00 12.59 438 VAL B C 1
ATOM 7118 O O . VAL B 1 457 ? 12.782 163.377 53.402 1.00 13.92 438 VAL B O 1
ATOM 7122 N N . PRO B 1 458 ? 14.334 164.386 54.662 1.00 14.53 439 PRO B N 1
ATOM 7123 C CA . PRO B 1 458 ? 15.327 163.341 54.391 1.00 14.04 439 PRO B CA 1
ATOM 7124 C C . PRO B 1 458 ? 14.791 161.952 54.725 1.00 12.22 439 PRO B C 1
ATOM 7125 O O . PRO B 1 458 ? 14.443 161.687 55.875 1.00 11.52 439 PRO B O 1
ATOM 7129 N N . ASP B 1 459 ? 14.742 161.136 53.696 1.00 11.64 440 ASP B N 1
ATOM 7130 C CA . ASP B 1 459 ? 14.179 159.817 53.543 1.00 17.44 440 ASP B CA 1
ATOM 7131 C C . ASP B 1 459 ? 14.838 159.022 52.420 1.00 19.24 440 ASP B C 1
ATOM 7132 O O . ASP B 1 459 ? 15.762 159.480 51.721 1.00 18.11 440 ASP B O 1
ATOM 7137 N N . ASP B 1 460 ? 14.383 157.787 52.177 1.00 16.12 441 ASP B N 1
ATOM 7138 C CA . ASP B 1 460 ? 15.099 157.008 51.157 1.00 19.82 441 ASP B CA 1
ATOM 7139 C C . ASP B 1 460 ? 14.978 157.638 49.772 1.00 17.82 441 ASP B C 1
ATOM 7140 O O . ASP B 1 460 ? 15.761 157.290 48.893 1.00 22.63 441 ASP B O 1
ATOM 7145 N N . ARG B 1 461 ? 14.033 158.542 49.579 1.00 14.24 442 ARG B N 1
ATOM 7146 C CA . ARG B 1 461 ? 13.690 159.149 48.315 1.00 14.57 442 ARG B CA 1
ATOM 7147 C C . ARG B 1 461 ? 14.025 160.634 48.220 1.00 14.08 442 ARG B C 1
ATOM 7148 O O . ARG B 1 461 ? 14.104 161.162 47.106 1.00 15.74 442 ARG B O 1
ATOM 7156 N N . THR B 1 462 ? 14.183 161.306 49.347 1.00 15.56 443 THR B N 1
ATOM 7157 C CA . THR B 1 462 ? 14.445 162.746 49.421 1.00 15.70 443 THR B CA 1
ATOM 7158 C C . THR B 1 462 ? 15.607 163.027 50.374 1.00 15.14 443 THR B C 1
ATOM 7159 O O . THR B 1 462 ? 16.007 162.141 51.134 1.00 16.72 443 THR B O 1
ATOM 7163 N N . GLU B 1 463 ? 16.148 164.234 50.331 1.00 16.59 444 GLU B N 1
ATOM 7164 C CA . GLU B 1 463 ? 17.279 164.660 51.143 1.00 16.14 444 GLU B CA 1
ATOM 7165 C C . GLU B 1 463 ? 17.148 166.132 51.512 1.00 15.55 444 GLU B C 1
ATOM 7166 O O . GLU B 1 463 ? 18.140 166.817 51.797 1.00 15.87 444 GLU B O 1
ATOM 7172 N N . GLY B 1 464 ? 15.909 166.645 51.498 1.00 16.92 445 GLY B N 1
ATOM 7173 C CA . GLY B 1 464 ? 15.653 168.008 51.884 1.00 12.63 445 GLY B CA 1
ATOM 7174 C C . GLY B 1 464 ? 15.904 169.033 50.793 1.00 15.39 445 GLY B C 1
ATOM 7175 O O . GLY B 1 464 ? 15.618 168.771 49.628 1.00 12.79 445 GLY B O 1
ATOM 7176 N N . THR B 1 465 ? 16.429 170.197 51.188 1.00 14.59 446 THR B N 1
ATOM 7177 C CA . THR B 1 465 ? 16.509 171.338 50.279 1.00 13.73 446 THR B CA 1
ATOM 7178 C C . THR B 1 465 ? 17.816 172.122 50.433 1.00 9.47 446 THR B C 1
ATOM 7179 O O . THR B 1 465 ? 18.583 171.763 51.315 1.00 11.46 446 THR B O 1
ATOM 7183 N N . PHE B 1 466 ? 18.030 173.108 49.573 1.00 11.11 447 PHE B N 1
ATOM 7184 C CA . PHE B 1 466 ? 19.262 173.835 49.318 1.00 15.06 447 PHE B CA 1
ATOM 7185 C C . PHE B 1 466 ? 19.314 175.212 49.976 1.00 13.16 447 PHE B C 1
ATOM 7186 O O . PHE B 1 466 ? 18.450 176.055 49.749 1.00 11.36 447 PHE B O 1
ATOM 7194 N N . ILE B 1 467 ? 20.325 175.467 50.810 1.00 12.81 448 ILE B N 1
ATOM 7195 C CA . ILE B 1 467 ? 20.442 176.772 51.475 1.00 9.24 448 ILE B CA 1
ATOM 7196 C C . ILE B 1 467 ? 20.637 177.936 50.535 1.00 10.89 448 ILE B C 1
ATOM 7197 O O . ILE B 1 467 ? 20.247 179.064 50.864 1.00 15.21 448 ILE B O 1
ATOM 7202 N N . ASN B 1 468 ? 21.216 177.756 49.332 1.00 11.22 449 ASN B N 1
ATOM 7203 C CA . ASN B 1 468 ? 21.164 178.891 48.389 1.00 10.20 449 ASN B CA 1
ATOM 7204 C C . ASN B 1 468 ? 19.764 179.005 47.774 1.00 11.10 449 ASN B C 1
ATOM 7205 O O . ASN B 1 468 ? 19.475 179.877 46.961 1.00 15.92 449 ASN B O 1
ATOM 7210 N N . TYR B 1 469 ? 18.839 178.129 48.160 1.00 12.70 450 TYR B N 1
ATOM 7211 C CA . TYR B 1 469 ? 17.419 178.243 47.867 1.00 12.65 450 TYR B CA 1
ATOM 7212 C C . TYR B 1 469 ? 16.658 178.452 49.183 1.00 14.65 450 TYR B C 1
ATOM 7213 O O . TYR B 1 469 ? 15.991 177.503 49.600 1.00 15.23 450 TYR B O 1
ATOM 7222 N N . PRO B 1 470 ? 16.770 179.609 49.810 1.00 16.01 451 PRO B N 1
ATOM 7223 C CA . PRO B 1 470 ? 16.128 179.828 51.110 1.00 13.57 451 PRO B CA 1
ATOM 7224 C C . PRO B 1 470 ? 14.610 180.018 50.961 1.00 15.01 451 PRO B C 1
ATOM 7225 O O . PRO B 1 470 ? 14.145 180.629 49.994 1.00 9.47 451 PRO B O 1
ATOM 7229 N N . ASP B 1 471 ? 13.893 179.500 51.952 1.00 13.09 452 ASP B N 1
ATOM 7230 C CA . ASP B 1 471 ? 12.438 179.485 51.977 1.00 10.11 452 ASP B CA 1
ATOM 7231 C C . ASP B 1 471 ? 11.913 179.578 53.400 1.00 12.21 452 ASP B C 1
ATOM 7232 O O . ASP B 1 471 ? 11.870 178.604 54.148 1.00 15.74 452 ASP B O 1
ATOM 7237 N N . VAL B 1 472 ? 11.502 180.770 53.783 1.00 13.96 453 VAL B N 1
ATOM 7238 C CA . VAL B 1 472 ? 11.212 181.052 55.190 1.00 14.95 453 VAL B CA 1
ATOM 7239 C C . VAL B 1 472 ? 9.926 180.377 55.618 1.00 18.39 453 VAL B C 1
ATOM 7240 O O . VAL B 1 472 ? 9.577 180.304 56.798 1.00 21.21 453 VAL B O 1
ATOM 7244 N N . ASP B 1 473 ? 9.205 179.832 54.649 1.00 14.37 454 ASP B N 1
ATOM 7245 C CA . ASP B 1 473 ? 7.982 179.073 54.811 1.00 17.00 454 ASP B CA 1
ATOM 7246 C C . ASP B 1 473 ? 8.228 177.753 55.522 1.00 18.78 454 ASP B C 1
ATOM 7247 O O . ASP B 1 473 ? 7.305 177.161 56.102 1.00 15.02 454 ASP B O 1
ATOM 7252 N N . LEU B 1 474 ? 9.477 177.291 55.474 1.00 16.60 455 LEU B N 1
ATOM 7253 C CA . LEU B 1 474 ? 9.819 176.015 56.085 1.00 14.25 455 LEU B CA 1
ATOM 7254 C C . LEU B 1 474 ? 9.769 176.096 57.602 1.00 14.06 455 LEU B C 1
ATOM 7255 O O . LEU B 1 474 ? 9.833 175.095 58.297 1.00 18.70 455 LEU B O 1
ATOM 7260 N N . VAL B 1 475 ? 9.668 177.313 58.111 1.00 21.52 456 VAL B N 1
ATOM 7261 C CA . VAL B 1 475 ? 9.687 177.587 59.542 1.00 21.82 456 VAL B CA 1
ATOM 7262 C C . VAL B 1 475 ? 8.294 177.885 60.067 1.00 22.67 456 VAL B C 1
ATOM 7263 O O . VAL B 1 475 ? 8.129 178.154 61.260 1.00 24.88 456 VAL B O 1
ATOM 7267 N N . ASP B 1 476 ? 7.263 177.835 59.215 1.00 23.74 457 ASP B N 1
ATOM 7268 C CA . ASP B 1 476 ? 5.915 177.960 59.799 1.00 23.26 457 ASP B CA 1
ATOM 7269 C C . ASP B 1 476 ? 5.123 176.665 59.627 1.00 25.81 457 ASP B C 1
ATOM 7270 O O . ASP B 1 476 ? 4.902 176.175 58.518 1.00 24.85 457 ASP B O 1
ATOM 7275 N N . GLU B 1 477 ? 4.700 176.124 60.765 1.00 27.19 458 GLU B N 1
ATOM 7276 C CA . GLU B 1 477 ? 3.928 174.888 60.815 1.00 27.77 458 GLU B CA 1
ATOM 7277 C C . GLU B 1 477 ? 2.584 175.048 60.114 1.00 29.25 458 GLU B C 1
ATOM 7278 O O . GLU B 1 477 ? 1.962 174.102 59.645 1.00 28.82 458 GLU B O 1
ATOM 7284 N N . ARG B 1 478 ? 2.125 176.297 60.057 1.00 29.28 459 ARG B N 1
ATOM 7285 C CA . ARG B 1 478 ? 0.878 176.594 59.362 1.00 32.41 459 ARG B CA 1
ATOM 7286 C C . ARG B 1 478 ? 1.100 176.713 57.858 1.00 35.71 459 ARG B C 1
ATOM 7287 O O . ARG B 1 478 ? 0.793 177.731 57.255 1.00 38.18 459 ARG B O 1
ATOM 7295 N N . TRP B 1 479 ? 1.704 175.657 57.312 1.00 38.78 460 TRP B N 1
ATOM 7296 C CA . TRP B 1 479 ? 2.088 175.494 55.927 1.00 39.17 460 TRP B CA 1
ATOM 7297 C C . TRP B 1 479 ? 2.845 174.192 55.702 1.00 42.04 460 TRP B C 1
ATOM 7298 O O . TRP B 1 479 ? 2.298 173.195 55.236 1.00 52.07 460 TRP B O 1
ATOM 7309 N N . ASN B 1 480 ? 4.127 174.231 56.048 1.00 39.73 461 ASN B N 1
ATOM 7310 C CA . ASN B 1 480 ? 5.006 173.111 55.745 1.00 37.53 461 ASN B CA 1
ATOM 7311 C C . ASN B 1 480 ? 5.678 172.524 56.975 1.00 35.77 461 ASN B C 1
ATOM 7312 O O . ASN B 1 480 ? 5.217 172.680 58.110 1.00 29.80 461 ASN B O 1
ATOM 7317 N N . THR B 1 481 ? 6.784 171.828 56.740 1.00 35.37 462 THR B N 1
ATOM 7318 C CA . THR B 1 481 ? 7.692 171.376 57.787 1.00 31.65 462 THR B CA 1
ATOM 7319 C C . THR B 1 481 ? 6.989 170.690 58.940 1.00 36.27 462 THR B C 1
ATOM 7320 O O . THR B 1 481 ? 6.653 171.312 59.955 1.00 48.98 462 THR B O 1
ATOM 7324 N N . SER B 1 482 ? 6.762 169.385 58.786 1.00 37.71 463 SER B N 1
ATOM 7325 C CA . SER B 1 482 ? 6.014 168.669 59.814 1.00 33.19 463 SER B CA 1
ATOM 7326 C C . SER B 1 482 ? 6.920 167.883 60.749 1.00 26.88 463 SER B C 1
ATOM 7327 O O . SER B 1 482 ? 7.404 166.790 60.474 1.00 20.17 463 SER B O 1
ATOM 7330 N N . GLY B 1 483 ? 7.152 168.469 61.930 1.00 24.77 464 GLY B N 1
ATOM 7331 C CA . GLY B 1 483 ? 7.949 167.850 62.972 1.00 24.93 464 GLY B CA 1
ATOM 7332 C C . GLY B 1 483 ? 9.444 167.987 62.750 1.00 24.96 464 GLY B C 1
ATOM 7333 O O . GLY B 1 483 ? 10.228 168.092 63.685 1.00 26.56 464 GLY B O 1
ATOM 7334 N N . VAL B 1 484 ? 9.842 168.004 61.471 1.00 24.02 465 VAL B N 1
ATOM 7335 C CA . VAL B 1 484 ? 11.273 168.168 61.174 1.00 20.24 465 VAL B CA 1
ATOM 7336 C C . VAL B 1 484 ? 11.586 169.643 60.930 1.00 19.99 465 VAL B C 1
ATOM 7337 O O . VAL B 1 484 ? 11.002 170.237 60.031 1.00 18.84 465 VAL B O 1
ATOM 7341 N N . PRO B 1 485 ? 12.479 170.205 61.741 1.00 17.25 466 PRO B N 1
ATOM 7342 C CA . PRO B 1 485 ? 12.785 171.635 61.688 1.00 16.67 466 PRO B CA 1
ATOM 7343 C C . PRO B 1 485 ? 13.500 172.032 60.397 1.00 16.25 466 PRO B C 1
ATOM 7344 O O . PRO B 1 485 ? 13.969 171.180 59.641 1.00 18.54 466 PRO B O 1
ATOM 7348 N N . TRP B 1 486 ? 13.562 173.330 60.144 1.00 17.27 467 TRP B N 1
ATOM 7349 C CA . TRP B 1 486 ? 14.091 173.899 58.921 1.00 15.64 467 TRP B CA 1
ATOM 7350 C C . TRP B 1 486 ? 15.533 173.483 58.668 1.00 17.58 467 TRP B C 1
ATOM 7351 O O . TRP B 1 486 ? 15.982 173.335 57.534 1.00 14.25 467 TRP B O 1
ATOM 7362 N N . TYR B 1 487 ? 16.272 173.340 59.765 1.00 17.91 468 TYR B N 1
ATOM 7363 C CA . TYR B 1 487 ? 17.717 173.163 59.658 1.00 15.40 468 TYR B CA 1
ATOM 7364 C C . TYR B 1 487 ? 18.081 171.743 59.253 1.00 17.40 468 TYR B C 1
ATOM 7365 O O . TYR B 1 487 ? 19.114 171.533 58.589 1.00 17.40 468 TYR B O 1
ATOM 7374 N N . THR B 1 488 ? 17.239 170.785 59.633 1.00 14.54 469 THR B N 1
ATOM 7375 C CA . THR B 1 488 ? 17.480 169.395 59.235 1.00 16.24 469 THR B CA 1
ATOM 7376 C C . THR B 1 488 ? 17.246 169.232 57.738 1.00 12.55 469 THR B C 1
ATOM 7377 O O . THR B 1 488 ? 17.920 168.459 57.068 1.00 15.26 469 THR B O 1
ATOM 7381 N N . LEU B 1 489 ? 16.283 170.000 57.263 1.00 12.57 470 LEU B N 1
ATOM 7382 C CA . LEU B 1 489 ? 15.959 170.065 55.851 1.00 16.35 470 LEU B CA 1
ATOM 7383 C C . LEU B 1 489 ? 17.201 170.514 55.078 1.00 13.12 470 LEU B C 1
ATOM 7384 O O . LEU B 1 489 ? 17.568 169.944 54.063 1.00 11.89 470 LEU B O 1
ATOM 7389 N N . TYR B 1 490 ? 17.855 171.555 55.590 1.00 14.42 471 TYR B N 1
ATOM 7390 C CA . TYR B 1 490 ? 19.041 172.056 54.894 1.00 10.89 471 TYR B CA 1
ATOM 7391 C C . TYR B 1 490 ? 20.326 171.331 55.233 1.00 13.70 471 TYR B C 1
ATOM 7392 O O . TYR B 1 490 ? 21.156 171.088 54.354 1.00 20.45 471 TYR B O 1
ATOM 7401 N N . TYR B 1 491 ? 20.573 170.985 56.496 1.00 10.84 472 TYR B N 1
ATOM 7402 C CA . TYR B 1 491 ? 21.931 170.552 56.851 1.00 13.21 472 TYR B CA 1
ATOM 7403 C C . TYR B 1 491 ? 21.945 169.112 57.354 1.00 13.08 472 TYR B C 1
ATOM 7404 O O . TYR B 1 491 ? 23.007 168.599 57.711 1.00 8.93 472 TYR B O 1
ATOM 7413 N N . LYS B 1 492 ? 20.773 168.485 57.355 1.00 11.67 473 LYS B N 1
ATOM 7414 C CA . LYS B 1 492 ? 20.582 167.153 57.921 1.00 13.55 473 LYS B CA 1
ATOM 7415 C C . LYS B 1 492 ? 21.263 167.098 59.286 1.00 15.45 473 LYS B C 1
ATOM 7416 O O . LYS B 1 492 ? 21.192 168.067 60.060 1.00 14.51 473 LYS B O 1
ATOM 7422 N N . GLY B 1 493 ? 21.950 166.017 59.616 1.00 17.43 474 GLY B N 1
ATOM 7423 C CA . GLY B 1 493 ? 22.734 165.906 60.830 1.00 12.93 474 GLY B CA 1
ATOM 7424 C C . GLY B 1 493 ? 23.931 166.818 60.934 1.00 16.55 474 GLY B C 1
ATOM 7425 O O . GLY B 1 493 ? 24.601 166.855 61.976 1.00 21.74 474 GLY B O 1
ATOM 7426 N N . ASN B 1 494 ? 24.242 167.606 59.902 1.00 16.68 475 ASN B N 1
ATOM 7427 C CA . ASN B 1 494 ? 25.398 168.499 59.944 1.00 15.85 475 ASN B CA 1
ATOM 7428 C C . ASN B 1 494 ? 25.113 169.766 60.736 1.00 18.81 475 ASN B C 1
ATOM 7429 O O . ASN B 1 494 ? 26.007 170.567 61.027 1.00 17.40 475 ASN B O 1
ATOM 7434 N N . TYR B 1 495 ? 23.851 169.997 61.123 1.00 16.51 476 TYR B N 1
ATOM 7435 C CA . TYR B 1 495 ? 23.566 171.287 61.757 1.00 18.89 476 TYR B CA 1
ATOM 7436 C C . TYR B 1 495 ? 24.273 171.493 63.095 1.00 14.09 476 TYR B C 1
ATOM 7437 O O . TYR B 1 495 ? 24.831 172.575 63.266 1.00 18.71 476 TYR B O 1
ATOM 7446 N N . PRO B 1 496 ? 24.241 170.574 64.034 1.00 13.81 477 PRO B N 1
ATOM 7447 C CA . PRO B 1 496 ? 24.956 170.761 65.303 1.00 17.78 477 PRO B CA 1
ATOM 7448 C C . PRO B 1 496 ? 26.386 171.236 65.162 1.00 18.16 477 PRO B C 1
ATOM 7449 O O . PRO B 1 496 ? 26.794 172.184 65.858 1.00 24.61 477 PRO B O 1
ATOM 7453 N N . ARG B 1 497 ? 27.197 170.652 64.291 1.00 17.59 478 ARG B N 1
ATOM 7454 C CA . ARG B 1 497 ? 28.582 171.117 64.125 1.00 12.77 478 ARG B CA 1
ATOM 7455 C C . ARG B 1 497 ? 28.637 172.565 63.680 1.00 13.62 478 ARG B C 1
ATOM 7456 O O . ARG B 1 497 ? 29.523 173.346 64.035 1.00 20.21 478 ARG B O 1
ATOM 7464 N N . LEU B 1 498 ? 27.655 172.986 62.880 1.00 11.36 479 LEU B N 1
ATOM 7465 C CA . LEU B 1 498 ? 27.597 174.390 62.463 1.00 12.26 479 LEU B CA 1
ATOM 7466 C C . LEU B 1 498 ? 27.306 175.300 63.649 1.00 11.69 479 LEU B C 1
ATOM 7467 O O . LEU B 1 498 ? 27.785 176.422 63.758 1.00 10.19 479 LEU B O 1
ATOM 7472 N N . GLN B 1 499 ? 26.488 174.804 64.572 1.00 14.73 480 GLN B N 1
ATOM 7473 C CA . GLN B 1 499 ? 26.081 175.538 65.759 1.00 9.01 480 GLN B CA 1
ATOM 7474 C C . GLN B 1 499 ? 27.268 175.882 66.651 1.00 10.11 480 GLN B C 1
ATOM 7475 O O . GLN B 1 499 ? 27.282 176.949 67.245 1.00 10.68 480 GLN B O 1
ATOM 7481 N N . LYS B 1 500 ? 28.193 174.938 66.707 1.00 10.92 481 LYS B N 1
ATOM 7482 C CA . LYS B 1 500 ? 29.424 175.066 67.477 1.00 12.82 481 LYS B CA 1
ATOM 7483 C C . LYS B 1 500 ? 30.330 176.145 66.891 1.00 16.16 481 LYS B C 1
ATOM 7484 O O . LYS B 1 500 ? 30.869 176.989 67.644 1.00 12.15 481 LYS B O 1
ATOM 7490 N N . VAL B 1 501 ? 30.544 176.102 65.590 1.00 12.71 482 VAL B N 1
ATOM 7491 C CA . VAL B 1 501 ? 31.319 177.137 64.900 1.00 12.62 482 VAL B CA 1
ATOM 7492 C C . VAL B 1 501 ? 30.689 178.503 65.121 1.00 13.06 482 VAL B C 1
ATOM 7493 O O . VAL B 1 501 ? 31.347 179.519 65.315 1.00 11.94 482 VAL B O 1
ATOM 7497 N N . LYS B 1 502 ? 29.348 178.570 65.089 1.00 15.51 483 LYS B N 1
ATOM 7498 C CA . LYS B 1 502 ? 28.690 179.853 65.315 1.00 10.40 483 LYS B CA 1
ATOM 7499 C C . LYS B 1 502 ? 28.974 180.387 66.718 1.00 8.57 483 LYS B C 1
ATOM 7500 O O . LYS B 1 502 ? 29.242 181.562 66.897 1.00 8.36 483 LYS B O 1
ATOM 7506 N N . ALA B 1 503 ? 28.916 179.527 67.727 1.00 10.53 484 ALA B N 1
ATOM 7507 C CA . ALA B 1 503 ? 29.148 179.894 69.114 1.00 13.61 484 ALA B CA 1
ATOM 7508 C C . ALA B 1 503 ? 30.606 180.267 69.352 1.00 15.76 484 ALA B C 1
ATOM 7509 O O . ALA B 1 503 ? 30.948 181.110 70.187 1.00 19.46 484 ALA B O 1
ATOM 7511 N N . ARG B 1 504 ? 31.507 179.636 68.590 1.00 17.85 485 ARG B N 1
ATOM 7512 C CA . ARG B 1 504 ? 32.917 179.977 68.738 1.00 16.43 485 ARG B CA 1
ATOM 7513 C C . ARG B 1 504 ? 33.259 181.252 67.974 1.00 12.70 485 ARG B C 1
ATOM 7514 O O . ARG B 1 504 ? 33.861 182.167 68.526 1.00 12.76 485 ARG B O 1
ATOM 7522 N N . TRP B 1 505 ? 32.854 181.346 66.697 1.00 10.84 486 TRP B N 1
ATOM 7523 C CA . TRP B 1 505 ? 33.371 182.493 65.937 1.00 13.37 486 TRP B CA 1
ATOM 7524 C C . TRP B 1 505 ? 32.451 183.698 65.863 1.00 10.07 486 TRP B C 1
ATOM 7525 O O . TRP B 1 505 ? 32.922 184.774 65.439 1.00 14.16 486 TRP B O 1
ATOM 7536 N N . ASP B 1 506 ? 31.189 183.618 66.249 1.00 13.19 487 ASP B N 1
ATOM 7537 C CA . ASP B 1 506 ? 30.267 184.741 66.390 1.00 17.93 487 ASP B CA 1
ATOM 7538 C C . ASP B 1 506 ? 29.506 184.687 67.717 1.00 15.63 487 ASP B C 1
ATOM 7539 O O . ASP B 1 506 ? 28.274 184.628 67.724 1.00 15.69 487 ASP B O 1
ATOM 7544 N N . PRO B 1 507 ? 30.179 184.712 68.862 1.00 14.33 488 PRO B N 1
ATOM 7545 C CA . PRO B 1 507 ? 29.458 184.534 70.146 1.00 11.85 488 PRO B CA 1
ATOM 7546 C C . PRO B 1 507 ? 28.456 185.651 70.400 1.00 11.85 488 PRO B C 1
ATOM 7547 O O . PRO B 1 507 ? 27.440 185.441 71.073 1.00 19.21 488 PRO B O 1
ATOM 7551 N N . ARG B 1 508 ? 28.696 186.862 69.903 1.00 10.55 489 ARG B N 1
ATOM 7552 C CA . ARG B 1 508 ? 27.755 187.954 70.127 1.00 10.58 489 ARG B CA 1
ATOM 7553 C C . ARG B 1 508 ? 26.626 187.968 69.099 1.00 14.14 489 ARG B C 1
ATOM 7554 O O . ARG B 1 508 ? 25.815 188.895 69.143 1.00 19.91 489 ARG B O 1
ATOM 7562 N N . ASP B 1 509 ? 26.558 186.987 68.225 1.00 15.12 490 ASP B N 1
ATOM 7563 C CA . ASP B 1 509 ? 25.527 186.860 67.190 1.00 15.32 490 ASP B CA 1
ATOM 7564 C C . ASP B 1 509 ? 25.343 188.199 66.480 1.00 13.77 490 ASP B C 1
ATOM 7565 O O . ASP B 1 509 ? 24.331 188.878 66.551 1.00 7.39 490 ASP B O 1
ATOM 7570 N N . VAL B 1 510 ? 26.410 188.581 65.776 1.00 10.79 491 VAL B N 1
ATOM 7571 C CA . VAL B 1 510 ? 26.463 189.839 65.048 1.00 12.60 491 VAL B CA 1
ATOM 7572 C C . VAL B 1 510 ? 25.917 189.695 63.628 1.00 11.41 491 VAL B C 1
ATOM 7573 O O . VAL B 1 510 ? 25.544 190.681 62.990 1.00 10.89 491 VAL B O 1
ATOM 7577 N N . PHE B 1 511 ? 25.906 188.461 63.155 1.00 8.70 492 PHE B N 1
ATOM 7578 C CA . PHE B 1 511 ? 25.508 188.070 61.814 1.00 14.94 492 PHE B CA 1
ATOM 7579 C C . PHE B 1 511 ? 24.349 187.091 61.826 1.00 12.49 492 PHE B C 1
ATOM 7580 O O . PHE B 1 511 ? 24.452 185.910 62.165 1.00 13.77 492 PHE B O 1
ATOM 7588 N N . ARG B 1 512 ? 23.193 187.607 61.454 1.00 10.46 493 ARG B N 1
ATOM 7589 C CA . ARG B 1 512 ? 21.974 186.816 61.573 1.00 15.47 493 ARG B CA 1
ATOM 7590 C C . ARG B 1 512 ? 20.927 187.260 60.557 1.00 9.95 493 ARG B C 1
ATOM 7591 O O . ARG B 1 512 ? 20.991 188.396 60.065 1.00 15.65 493 ARG B O 1
ATOM 7599 N N . HIS B 1 513 ? 20.005 186.379 60.240 1.00 5.99 494 HIS B N 1
ATOM 7600 C CA . HIS B 1 513 ? 18.894 186.663 59.323 1.00 7.90 494 HIS B CA 1
ATOM 7601 C C . HIS B 1 513 ? 17.808 185.628 59.575 1.00 16.05 494 HIS B C 1
ATOM 7602 O O . HIS B 1 513 ? 17.997 184.776 60.465 1.00 8.81 494 HIS B O 1
ATOM 7609 N N . ALA B 1 514 ? 16.685 185.638 58.842 1.00 16.42 495 ALA B N 1
ATOM 7610 C CA . ALA B 1 514 ? 15.692 184.609 59.186 1.00 20.20 495 ALA B CA 1
ATOM 7611 C C . ALA B 1 514 ? 16.214 183.199 58.992 1.00 23.68 495 ALA B C 1
ATOM 7612 O O . ALA B 1 514 ? 15.942 182.315 59.824 1.00 36.50 495 ALA B O 1
ATOM 7614 N N . LEU B 1 515 ? 16.961 182.860 57.931 1.00 18.11 496 LEU B N 1
ATOM 7615 C CA . LEU B 1 515 ? 17.231 181.400 57.892 1.00 19.48 496 LEU B CA 1
ATOM 7616 C C . LEU B 1 515 ? 18.602 181.075 58.477 1.00 17.29 496 LEU B C 1
ATOM 7617 O O . LEU B 1 515 ? 19.223 180.116 58.043 1.00 17.57 496 LEU B O 1
ATOM 7622 N N . SER B 1 516 ? 19.067 181.841 59.450 1.00 19.71 497 SER B N 1
ATOM 7623 C CA . SER B 1 516 ? 20.419 181.799 59.984 1.00 15.55 497 SER B CA 1
ATOM 7624 C C . SER B 1 516 ? 20.659 180.746 61.045 1.00 14.97 497 SER B C 1
ATOM 7625 O O . SER B 1 516 ? 19.770 180.433 61.845 1.00 13.14 497 SER B O 1
ATOM 7628 N N . VAL B 1 517 ? 21.854 180.179 61.073 1.00 12.25 498 VAL B N 1
ATOM 7629 C CA . VAL B 1 517 ? 22.273 179.216 62.082 1.00 10.02 498 VAL B CA 1
ATOM 7630 C C . VAL B 1 517 ? 22.249 179.843 63.475 1.00 9.14 498 VAL B C 1
ATOM 7631 O O . VAL B 1 517 ? 22.727 180.966 63.647 1.00 6.57 498 VAL B O 1
ATOM 7635 N N . ARG B 1 518 ? 21.713 179.097 64.447 1.00 14.37 499 ARG B N 1
ATOM 7636 C CA . ARG B 1 518 ? 21.634 179.551 65.831 1.00 16.62 499 ARG B CA 1
ATOM 7637 C C . ARG B 1 518 ? 22.719 178.904 66.686 1.00 13.74 499 ARG B C 1
ATOM 7638 O O . ARG B 1 518 ? 23.172 177.801 66.494 1.00 14.51 499 ARG B O 1
ATOM 7646 N N . PRO B 1 519 ? 23.150 179.620 67.743 1.00 15.91 500 PRO B N 1
ATOM 7647 C CA . PRO B 1 519 ? 24.036 178.963 68.715 1.00 16.92 500 PRO B CA 1
ATOM 7648 C C . PRO B 1 519 ? 23.275 177.858 69.438 1.00 21.33 500 PRO B C 1
ATOM 7649 O O . PRO B 1 519 ? 22.042 177.953 69.558 1.00 22.76 500 PRO B O 1
ATOM 7653 N N . PRO B 1 520 ? 23.979 176.844 69.913 1.00 20.43 501 PRO B N 1
ATOM 7654 C CA . PRO B 1 520 ? 23.297 175.786 70.672 1.00 21.01 501 PRO B CA 1
ATOM 7655 C C . PRO B 1 520 ? 22.899 176.293 72.057 1.00 21.01 501 PRO B C 1
ATOM 7656 O O . PRO B 1 520 ? 22.797 177.485 72.354 1.00 23.03 501 PRO B O 1
ATOM 7660 N N . ALA C 1 29 ? 11.931 127.282 -27.375 1.00 16.93 10 ALA C N 1
ATOM 7661 C CA . ALA C 1 29 ? 12.831 128.430 -27.424 1.00 19.73 10 ALA C CA 1
ATOM 7662 C C . ALA C 1 29 ? 14.257 127.991 -27.758 1.00 14.33 10 ALA C C 1
ATOM 7663 O O . ALA C 1 29 ? 14.650 126.886 -27.378 1.00 16.81 10 ALA C O 1
ATOM 7665 N N . LEU C 1 30 ? 15.016 128.828 -28.452 1.00 13.65 11 LEU C N 1
ATOM 7666 C CA . LEU C 1 30 ? 16.418 128.591 -28.777 1.00 16.41 11 LEU C CA 1
ATOM 7667 C C . LEU C 1 30 ? 17.269 128.497 -27.516 1.00 16.47 11 LEU C C 1
ATOM 7668 O O . LEU C 1 30 ? 16.801 128.736 -26.406 1.00 20.87 11 LEU C O 1
ATOM 7673 N N . VAL C 1 31 ? 18.540 128.147 -27.648 1.00 12.93 12 VAL C N 1
ATOM 7674 C CA . VAL C 1 31 ? 19.340 128.056 -26.420 1.00 14.12 12 VAL C CA 1
ATOM 7675 C C . VAL C 1 31 ? 19.437 129.420 -25.761 1.00 13.45 12 VAL C C 1
ATOM 7676 O O . VAL C 1 31 ? 19.561 130.443 -26.439 1.00 18.32 12 VAL C O 1
ATOM 7680 N N . LYS C 1 32 ? 19.381 129.455 -24.427 1.00 10.42 13 LYS C N 1
ATOM 7681 C CA . LYS C 1 32 ? 19.573 130.728 -23.731 1.00 12.55 13 LYS C CA 1
ATOM 7682 C C . LYS C 1 32 ? 20.892 130.672 -22.945 1.00 12.66 13 LYS C C 1
ATOM 7683 O O . LYS C 1 32 ? 21.136 129.744 -22.184 1.00 12.03 13 LYS C O 1
ATOM 7689 N N . VAL C 1 33 ? 21.703 131.688 -23.161 1.00 11.99 14 VAL C N 1
ATOM 7690 C CA . VAL C 1 33 ? 23.024 131.817 -22.545 1.00 16.32 14 VAL C CA 1
ATOM 7691 C C . VAL C 1 33 ? 23.066 133.031 -21.629 1.00 13.30 14 VAL C C 1
ATOM 7692 O O . VAL C 1 33 ? 22.730 134.130 -22.050 1.00 13.58 14 VAL C O 1
ATOM 7696 N N . ASP C 1 34 ? 23.450 132.853 -20.379 1.00 16.21 15 ASP C N 1
ATOM 7697 C CA . ASP C 1 34 ? 23.377 133.827 -19.312 1.00 14.94 15 ASP C CA 1
ATOM 7698 C C . ASP C 1 34 ? 24.663 134.232 -18.604 1.00 11.23 15 ASP C C 1
ATOM 7699 O O . ASP C 1 34 ? 25.267 133.251 -18.148 1.00 8.90 15 ASP C O 1
ATOM 7704 N N . ARG C 1 35 ? 24.980 135.518 -18.459 1.00 19.00 16 ARG C N 1
ATOM 7705 C CA . ARG C 1 35 ? 26.197 135.868 -17.703 1.00 28.70 16 ARG C CA 1
ATOM 7706 C C . ARG C 1 35 ? 26.360 137.123 -16.835 1.00 34.07 16 ARG C C 1
ATOM 7707 O O . ARG C 1 35 ? 26.875 137.011 -15.680 1.00 30.23 16 ARG C O 1
ATOM 7715 N N . VAL C 1 36 ? 26.046 138.325 -17.279 1.00 34.87 17 VAL C N 1
ATOM 7716 C CA . VAL C 1 36 ? 26.008 139.616 -16.597 1.00 33.05 17 VAL C CA 1
ATOM 7717 C C . VAL C 1 36 ? 24.564 140.152 -16.646 1.00 29.88 17 VAL C C 1
ATOM 7718 O O . VAL C 1 36 ? 24.238 141.332 -16.563 1.00 29.31 17 VAL C O 1
ATOM 7722 N N . ASP C 1 37 ? 23.710 139.149 -16.805 1.00 24.83 18 ASP C N 1
ATOM 7723 C CA . ASP C 1 37 ? 22.288 139.321 -17.059 1.00 19.63 18 ASP C CA 1
ATOM 7724 C C . ASP C 1 37 ? 21.480 139.273 -15.775 1.00 18.27 18 ASP C C 1
ATOM 7725 O O . ASP C 1 37 ? 21.843 138.692 -14.756 1.00 13.06 18 ASP C O 1
ATOM 7730 N N . ARG C 1 38 ? 20.314 139.922 -15.801 1.00 19.93 19 ARG C N 1
ATOM 7731 C CA . ARG C 1 38 ? 19.417 139.949 -14.661 1.00 18.77 19 ARG C CA 1
ATOM 7732 C C . ARG C 1 38 ? 19.008 138.582 -14.164 1.00 15.00 19 ARG C C 1
ATOM 7733 O O . ARG C 1 38 ? 18.539 138.466 -13.019 1.00 19.39 19 ARG C O 1
ATOM 7741 N N . ARG C 1 39 ? 19.138 137.523 -14.955 1.00 10.66 20 ARG C N 1
ATOM 7742 C CA . ARG C 1 39 ? 18.659 136.222 -14.472 1.00 9.91 20 ARG C CA 1
ATOM 7743 C C . ARG C 1 39 ? 19.722 135.399 -13.758 1.00 12.92 20 ARG C C 1
ATOM 7744 O O . ARG C 1 39 ? 19.447 134.416 -13.074 1.00 8.26 20 ARG C O 1
ATOM 7752 N N . TYR C 1 40 ? 20.987 135.771 -13.955 1.00 16.75 21 TYR C N 1
ATOM 7753 C CA . TYR C 1 40 ? 22.116 135.004 -13.454 1.00 13.59 21 TYR C CA 1
ATOM 7754 C C . TYR C 1 40 ? 22.025 134.640 -11.980 1.00 9.87 21 TYR C C 1
ATOM 7755 O O . TYR C 1 40 ? 22.300 133.511 -11.598 1.00 11.58 21 TYR C O 1
ATOM 7764 N N . GLN C 1 41 ? 21.670 135.599 -11.130 1.00 11.61 22 GLN C N 1
ATOM 7765 C CA . GLN C 1 41 ? 21.692 135.354 -9.687 1.00 12.64 22 GLN C CA 1
ATOM 7766 C C . GLN C 1 41 ? 20.668 134.292 -9.334 1.00 17.33 22 GLN C C 1
ATOM 7767 O O . GLN C 1 41 ? 20.883 133.392 -8.512 1.00 18.28 22 GLN C O 1
ATOM 7773 N N . ASP C 1 42 ? 19.496 134.403 -9.988 1.00 15.54 23 ASP C N 1
ATOM 7774 C CA . ASP C 1 42 ? 18.492 133.374 -9.719 1.00 11.60 23 ASP C CA 1
ATOM 7775 C C . ASP C 1 42 ? 19.052 132.014 -10.121 1.00 11.19 23 ASP C C 1
ATOM 7776 O O . ASP C 1 42 ? 18.957 131.020 -9.416 1.00 9.60 23 ASP C O 1
ATOM 7781 N N . LEU C 1 43 ? 19.689 131.990 -11.294 1.00 6.98 24 LEU C N 1
ATOM 7782 C CA . LEU C 1 43 ? 20.231 130.726 -11.804 1.00 8.70 24 LEU C CA 1
ATOM 7783 C C . LEU C 1 43 ? 21.324 130.106 -10.954 1.00 10.02 24 LEU C C 1
ATOM 7784 O O . LEU C 1 43 ? 21.519 128.874 -10.914 1.00 10.09 24 LEU C O 1
ATOM 7789 N N . VAL C 1 44 ? 22.107 130.919 -10.224 1.00 6.33 25 VAL C N 1
ATOM 7790 C CA . VAL C 1 44 ? 23.147 130.277 -9.414 1.00 11.90 25 VAL C CA 1
ATOM 7791 C C . VAL C 1 44 ? 22.731 130.103 -7.959 1.00 16.61 25 VAL C C 1
ATOM 7792 O O . VAL C 1 44 ? 23.494 129.491 -7.195 1.00 16.12 25 VAL C O 1
ATOM 7796 N N . THR C 1 45 ? 21.547 130.558 -7.560 1.00 13.45 26 THR C N 1
ATOM 7797 C CA . THR C 1 45 ? 21.038 130.290 -6.213 1.00 16.29 26 THR C CA 1
ATOM 7798 C C . THR C 1 45 ? 20.041 129.129 -6.145 1.00 16.91 26 THR C C 1
ATOM 7799 O O . THR C 1 45 ? 19.513 128.793 -5.080 1.00 14.62 26 THR C O 1
ATOM 7803 N N . ARG C 1 46 ? 19.761 128.486 -7.262 1.00 13.99 27 ARG C N 1
ATOM 7804 C CA . ARG C 1 46 ? 18.850 127.368 -7.413 1.00 10.02 27 ARG C CA 1
ATOM 7805 C C . ARG C 1 46 ? 19.099 126.193 -6.479 1.00 11.41 27 ARG C C 1
ATOM 7806 O O . ARG C 1 46 ? 18.163 125.506 -6.038 1.00 12.27 27 ARG C O 1
ATOM 7814 N N . GLY C 1 47 ? 20.363 125.919 -6.143 1.00 9.81 28 GLY C N 1
ATOM 7815 C CA . GLY C 1 47 ? 20.671 124.755 -5.336 1.00 12.59 28 GLY C CA 1
ATOM 7816 C C . GLY C 1 47 ? 20.103 124.775 -3.926 1.00 10.31 28 GLY C C 1
ATOM 7817 O O . GLY C 1 47 ? 20.078 125.803 -3.254 1.00 10.15 28 GLY C O 1
ATOM 7818 N N . PHE C 1 48 ? 19.661 123.611 -3.475 1.00 17.03 29 PHE C N 1
ATOM 7819 C CA . PHE C 1 48 ? 18.916 123.390 -2.250 1.00 17.71 29 PHE C CA 1
ATOM 7820 C C . PHE C 1 48 ? 19.642 123.898 -1.014 1.00 15.36 29 PHE C C 1
ATOM 7821 O O . PHE C 1 48 ? 19.246 124.841 -0.344 1.00 19.38 29 PHE C O 1
ATOM 7829 N N . ASN C 1 49 ? 20.746 123.229 -0.716 1.00 14.77 30 ASN C N 1
ATOM 7830 C CA . ASN C 1 49 ? 21.648 123.632 0.353 1.00 14.89 30 ASN C CA 1
ATOM 7831 C C . ASN C 1 49 ? 22.128 125.071 0.206 1.00 15.08 30 ASN C C 1
ATOM 7832 O O . ASN C 1 49 ? 22.919 125.389 -0.681 1.00 13.85 30 ASN C O 1
ATOM 7837 N N . GLY C 1 50 ? 21.662 125.957 1.074 1.00 12.75 31 GLY C N 1
ATOM 7838 C CA . GLY C 1 50 ? 22.083 127.337 1.178 1.00 12.61 31 GLY C CA 1
ATOM 7839 C C . GLY C 1 50 ? 23.543 127.521 1.540 1.00 11.91 31 GLY C C 1
ATOM 7840 O O . GLY C 1 50 ? 24.038 128.655 1.527 1.00 15.73 31 GLY C O 1
ATOM 7841 N N . ARG C 1 51 ? 24.226 126.436 1.855 1.00 10.35 32 ARG C N 1
ATOM 7842 C CA . ARG C 1 51 ? 25.650 126.420 2.111 1.00 15.19 32 ARG C CA 1
ATOM 7843 C C . ARG C 1 51 ? 26.451 126.660 0.836 1.00 18.69 32 ARG C C 1
ATOM 7844 O O . ARG C 1 51 ? 27.595 127.120 0.905 1.00 18.87 32 ARG C O 1
ATOM 7852 N N . PHE C 1 52 ? 25.870 126.336 -0.320 1.00 14.60 33 PHE C N 1
ATOM 7853 C CA . PHE C 1 52 ? 26.700 126.367 -1.531 1.00 16.57 33 PHE C CA 1
ATOM 7854 C C . PHE C 1 52 ? 26.103 127.191 -2.662 1.00 17.69 33 PHE C C 1
ATOM 7855 O O . PHE C 1 52 ? 25.013 126.875 -3.152 1.00 22.36 33 PHE C O 1
ATOM 7863 N N . ARG C 1 53 ? 26.815 128.230 -3.087 1.00 15.24 34 ARG C N 1
ATOM 7864 C CA . ARG C 1 53 ? 26.464 129.131 -4.165 1.00 14.16 34 ARG C CA 1
ATOM 7865 C C . ARG C 1 53 ? 27.631 129.305 -5.146 1.00 16.58 34 ARG C C 1
ATOM 7866 O O . ARG C 1 53 ? 28.733 129.686 -4.737 1.00 11.37 34 ARG C O 1
ATOM 7874 N N . GLY C 1 54 ? 27.387 129.018 -6.428 1.00 13.96 35 GLY C N 1
ATOM 7875 C CA . GLY C 1 54 ? 28.428 128.946 -7.446 1.00 13.61 35 GLY C CA 1
ATOM 7876 C C . GLY C 1 54 ? 28.749 130.256 -8.115 1.00 15.74 35 GLY C C 1
ATOM 7877 O O . GLY C 1 54 ? 27.996 131.225 -7.940 1.00 18.62 35 GLY C O 1
ATOM 7878 N N . ARG C 1 55 ? 29.819 130.322 -8.916 1.00 11.71 36 ARG C N 1
ATOM 7879 C CA . ARG C 1 55 ? 30.136 131.553 -9.630 1.00 11.05 36 ARG C CA 1
ATOM 7880 C C . ARG C 1 55 ? 30.593 131.261 -11.055 1.00 12.38 36 ARG C C 1
ATOM 7881 O O . ARG C 1 55 ? 31.720 131.604 -11.429 1.00 13.89 36 ARG C O 1
ATOM 7889 N N . PRO C 1 56 ? 29.740 130.661 -11.872 1.00 6.74 37 PRO C N 1
ATOM 7890 C CA . PRO C 1 56 ? 30.111 130.271 -13.245 1.00 9.32 37 PRO C CA 1
ATOM 7891 C C . PRO C 1 56 ? 30.190 131.479 -14.158 1.00 8.05 37 PRO C C 1
ATOM 7892 O O . PRO C 1 56 ? 29.700 132.567 -13.880 1.00 10.09 37 PRO C O 1
ATOM 7896 N N . ASP C 1 57 ? 30.844 131.344 -15.314 1.00 13.90 38 ASP C N 1
ATOM 7897 C CA . ASP C 1 57 ? 30.909 132.471 -16.231 1.00 13.42 38 ASP C CA 1
ATOM 7898 C C . ASP C 1 57 ? 29.575 132.674 -16.952 1.00 13.62 38 ASP C C 1
ATOM 7899 O O . ASP C 1 57 ? 29.212 133.779 -17.371 1.00 14.61 38 ASP C O 1
ATOM 7904 N N . VAL C 1 58 ? 28.886 131.545 -17.077 1.00 14.36 39 VAL C N 1
ATOM 7905 C CA . VAL C 1 58 ? 27.670 131.433 -17.855 1.00 12.15 39 VAL C CA 1
ATOM 7906 C C . VAL C 1 58 ? 26.843 130.261 -17.336 1.00 8.57 39 VAL C C 1
ATOM 7907 O O . VAL C 1 58 ? 27.443 129.238 -16.986 1.00 8.81 39 VAL C O 1
ATOM 7911 N N . VAL C 1 59 ? 25.528 130.465 -17.313 1.00 7.40 40 VAL C N 1
ATOM 7912 C CA . VAL C 1 59 ? 24.526 129.439 -17.184 1.00 10.69 40 VAL C CA 1
ATOM 7913 C C . VAL C 1 59 ? 23.820 129.219 -18.547 1.00 6.32 40 VAL C C 1
ATOM 7914 O O . VAL C 1 59 ? 23.320 130.226 -19.036 1.00 5.71 40 VAL C O 1
ATOM 7918 N N . TYR C 1 60 ? 23.797 127.979 -19.023 1.00 9.15 41 TYR C N 1
ATOM 7919 C CA . TYR C 1 60 ? 23.059 127.620 -20.225 1.00 13.72 41 TYR C CA 1
ATOM 7920 C C . TYR C 1 60 ? 21.662 127.089 -19.877 1.00 9.95 41 TYR C C 1
ATOM 7921 O O . TYR C 1 60 ? 21.589 126.090 -19.160 1.00 8.80 41 TYR C O 1
ATOM 7930 N N . VAL C 1 61 ? 20.632 127.747 -20.386 1.00 9.27 42 VAL C N 1
ATOM 7931 C CA . VAL C 1 61 ? 19.260 127.251 -20.301 1.00 12.01 42 VAL C CA 1
ATOM 7932 C C . VAL C 1 61 ? 18.919 126.504 -21.602 1.00 10.45 42 VAL C C 1
ATOM 7933 O O . VAL C 1 61 ? 18.747 127.128 -22.670 1.00 13.82 42 VAL C O 1
ATOM 7937 N N . VAL C 1 62 ? 18.847 125.185 -21.507 1.00 5.11 43 VAL C N 1
ATOM 7938 C CA . VAL C 1 62 ? 18.654 124.301 -22.659 1.00 7.10 43 VAL C CA 1
ATOM 7939 C C . VAL C 1 62 ? 17.221 123.768 -22.729 1.00 11.24 43 VAL C C 1
ATOM 7940 O O . VAL C 1 62 ? 16.548 123.620 -21.702 1.00 9.10 43 VAL C O 1
ATOM 7944 N N . HIS C 1 63 ? 16.784 123.464 -23.947 1.00 10.30 44 HIS C N 1
ATOM 7945 C CA . HIS C 1 63 ? 15.419 123.042 -24.249 1.00 9.95 44 HIS C CA 1
ATOM 7946 C C . HIS C 1 63 ? 15.314 121.767 -25.053 1.00 11.22 44 HIS C C 1
ATOM 7947 O O . HIS C 1 63 ? 14.259 121.138 -25.141 1.00 11.38 44 HIS C O 1
ATOM 7954 N N . THR C 1 64 ? 16.396 121.344 -25.698 1.00 8.16 45 THR C N 1
ATOM 7955 C CA . THR C 1 64 ? 16.414 120.080 -26.438 1.00 8.48 45 THR C CA 1
ATOM 7956 C C . THR C 1 64 ? 17.762 119.396 -26.187 1.00 10.91 45 THR C C 1
ATOM 7957 O O . THR C 1 64 ? 18.603 120.052 -25.592 1.00 8.44 45 THR C O 1
ATOM 7961 N N . ALA C 1 65 ? 17.939 118.154 -26.599 1.00 12.25 46 ALA C N 1
ATOM 7962 C CA . ALA C 1 65 ? 19.236 117.486 -26.506 1.00 10.59 46 ALA C CA 1
ATOM 7963 C C . ALA C 1 65 ? 20.207 118.154 -27.470 1.00 13.24 46 ALA C C 1
ATOM 7964 O O . ALA C 1 65 ? 21.396 118.278 -27.174 1.00 16.37 46 ALA C O 1
ATOM 7966 N N . ASP C 1 66 ? 19.709 118.620 -28.618 1.00 11.74 47 ASP C N 1
ATOM 7967 C CA . ASP C 1 66 ? 20.601 119.292 -29.565 1.00 13.84 47 ASP C CA 1
ATOM 7968 C C . ASP C 1 66 ? 21.213 120.556 -28.966 1.00 16.02 47 ASP C C 1
ATOM 7969 O O . ASP C 1 66 ? 22.359 120.887 -29.290 1.00 16.18 47 ASP C O 1
ATOM 7974 N N . GLN C 1 67 ? 20.443 121.245 -28.121 1.00 16.04 48 GLN C N 1
ATOM 7975 C CA . GLN C 1 67 ? 20.951 122.457 -27.488 1.00 11.99 48 GLN C CA 1
ATOM 7976 C C . GLN C 1 67 ? 21.952 122.089 -26.403 1.00 11.56 48 GLN C C 1
ATOM 7977 O O . GLN C 1 67 ? 22.837 122.864 -26.030 1.00 16.79 48 GLN C O 1
ATOM 7983 N N . VAL C 1 68 ? 21.810 120.885 -25.856 1.00 14.32 49 VAL C N 1
ATOM 7984 C CA . VAL C 1 68 ? 22.791 120.398 -24.887 1.00 12.29 49 VAL C CA 1
ATOM 7985 C C . VAL C 1 68 ? 24.100 120.077 -25.601 1.00 16.20 49 VAL C C 1
ATOM 7986 O O . VAL C 1 68 ? 25.183 120.336 -25.065 1.00 11.56 49 VAL C O 1
ATOM 7990 N N . VAL C 1 69 ? 23.980 119.507 -26.808 1.00 11.69 50 VAL C N 1
ATOM 7991 C CA . VAL C 1 69 ? 25.187 119.306 -27.625 1.00 7.35 50 VAL C CA 1
ATOM 7992 C C . VAL C 1 69 ? 25.875 120.649 -27.832 1.00 5.37 50 VAL C C 1
ATOM 7993 O O . VAL C 1 69 ? 27.103 120.720 -27.694 1.00 13.26 50 VAL C O 1
ATOM 7997 N N . ASP C 1 70 ? 25.138 121.717 -28.135 1.00 6.90 51 ASP C N 1
ATOM 7998 C CA . ASP C 1 70 ? 25.726 123.008 -28.443 1.00 11.74 51 ASP C CA 1
ATOM 7999 C C . ASP C 1 70 ? 26.363 123.674 -27.227 1.00 17.22 51 ASP C C 1
ATOM 8000 O O . ASP C 1 70 ? 27.474 124.220 -27.307 1.00 11.28 51 ASP C O 1
ATOM 8005 N N . ALA C 1 71 ? 25.678 123.631 -26.085 1.00 13.56 52 ALA C N 1
ATOM 8006 C CA . ALA C 1 71 ? 26.227 124.168 -24.851 1.00 10.24 52 ALA C CA 1
ATOM 8007 C C . ALA C 1 71 ? 27.515 123.445 -24.470 1.00 7.51 52 ALA C C 1
ATOM 8008 O O . ALA C 1 71 ? 28.510 124.086 -24.081 1.00 13.81 52 ALA C O 1
ATOM 8010 N N . VAL C 1 72 ? 27.526 122.115 -24.573 1.00 8.19 53 VAL C N 1
ATOM 8011 C CA . VAL C 1 72 ? 28.761 121.425 -24.165 1.00 9.96 53 VAL C CA 1
ATOM 8012 C C . VAL C 1 72 ? 29.897 121.793 -25.099 1.00 11.94 53 VAL C C 1
ATOM 8013 O O . VAL C 1 72 ? 31.018 122.081 -24.647 1.00 14.21 53 VAL C O 1
ATOM 8017 N N . ASN C 1 73 ? 29.615 121.794 -26.402 1.00 14.41 54 ASN C N 1
ATOM 8018 C CA . ASN C 1 73 ? 30.684 122.196 -27.319 1.00 16.12 54 ASN C CA 1
ATOM 8019 C C . ASN C 1 73 ? 31.203 123.589 -26.995 1.00 12.72 54 ASN C C 1
ATOM 8020 O O . ASN C 1 73 ? 32.421 123.801 -26.986 1.00 14.98 54 ASN C O 1
ATOM 8025 N N . GLN C 1 74 ? 30.311 124.546 -26.742 1.00 12.40 55 GLN C N 1
ATOM 8026 C CA . GLN C 1 74 ? 30.728 125.921 -26.490 1.00 12.60 55 GLN C CA 1
ATOM 8027 C C . GLN C 1 74 ? 31.491 126.030 -25.171 1.00 12.01 55 GLN C C 1
ATOM 8028 O O . GLN C 1 74 ? 32.437 126.811 -25.036 1.00 17.22 55 GLN C O 1
ATOM 8034 N N . ALA C 1 75 ? 31.089 125.260 -24.153 1.00 13.58 56 ALA C N 1
ATOM 8035 C CA . ALA C 1 75 ? 31.826 125.288 -22.889 1.00 11.72 56 ALA C CA 1
ATOM 8036 C C . ALA C 1 75 ? 33.269 124.818 -23.074 1.00 10.03 56 ALA C C 1
ATOM 8037 O O . ALA C 1 75 ? 34.225 125.384 -22.534 1.00 12.84 56 ALA C O 1
ATOM 8039 N N . MET C 1 76 ? 33.403 123.750 -23.849 1.00 11.55 57 MET C N 1
ATOM 8040 C CA . MET C 1 76 ? 34.707 123.140 -24.027 1.00 13.71 57 MET C CA 1
ATOM 8041 C C . MET C 1 76 ? 35.613 124.049 -24.846 1.00 16.49 57 MET C C 1
ATOM 8042 O O . MET C 1 76 ? 36.806 124.136 -24.530 1.00 12.00 57 MET C O 1
ATOM 8047 N N . ALA C 1 77 ? 35.084 124.720 -25.870 1.00 15.54 58 ALA C N 1
ATOM 8048 C CA . ALA C 1 77 ? 35.965 125.533 -26.712 1.00 15.86 58 ALA C CA 1
ATOM 8049 C C . ALA C 1 77 ? 36.566 126.685 -25.917 1.00 16.29 58 ALA C C 1
ATOM 8050 O O . ALA C 1 77 ? 37.583 127.243 -26.320 1.00 14.19 58 ALA C O 1
ATOM 8052 N N . ALA C 1 78 ? 35.942 127.049 -24.796 1.00 17.41 59 ALA C N 1
ATOM 8053 C CA . ALA C 1 78 ? 36.435 128.158 -23.984 1.00 15.87 59 ALA C CA 1
ATOM 8054 C C . ALA C 1 78 ? 37.047 127.679 -22.670 1.00 11.34 59 ALA C C 1
ATOM 8055 O O . ALA C 1 78 ? 37.533 128.467 -21.856 1.00 10.61 59 ALA C O 1
ATOM 8057 N N . GLY C 1 79 ? 37.063 126.366 -22.463 1.00 13.19 60 GLY C N 1
ATOM 8058 C CA . GLY C 1 79 ? 37.766 125.779 -21.352 1.00 13.41 60 GLY C CA 1
ATOM 8059 C C . GLY C 1 79 ? 37.015 125.842 -20.033 1.00 16.58 60 GLY C C 1
ATOM 8060 O O . GLY C 1 79 ? 37.665 125.569 -19.027 1.00 17.77 60 GLY C O 1
ATOM 8061 N N . GLN C 1 80 ? 35.731 126.156 -19.992 1.00 12.76 61 GLN C N 1
ATOM 8062 C CA . GLN C 1 80 ? 34.916 126.186 -18.786 1.00 11.83 61 GLN C CA 1
ATOM 8063 C C . GLN C 1 80 ? 34.619 124.800 -18.234 1.00 12.05 61 GLN C C 1
ATOM 8064 O O . GLN C 1 80 ? 34.144 123.961 -18.997 1.00 6.76 61 GLN C O 1
ATOM 8070 N N . ARG C 1 81 ? 34.906 124.524 -16.967 1.00 16.52 62 ARG C N 1
ATOM 8071 C CA . ARG C 1 81 ? 34.479 123.300 -16.293 1.00 15.00 62 ARG C CA 1
ATOM 8072 C C . ARG C 1 81 ? 32.954 123.196 -16.321 1.00 13.04 62 ARG C C 1
ATOM 8073 O O . ARG C 1 81 ? 32.279 124.198 -16.065 1.00 14.95 62 ARG C O 1
ATOM 8081 N N . ILE C 1 82 ? 32.419 122.030 -16.620 1.00 10.81 63 ILE C N 1
ATOM 8082 C CA . ILE C 1 82 ? 30.971 121.855 -16.730 1.00 9.05 63 ILE C CA 1
ATOM 8083 C C . ILE C 1 82 ? 30.336 121.150 -15.548 1.00 10.25 63 ILE C C 1
ATOM 8084 O O . ILE C 1 82 ? 30.887 120.185 -15.020 1.00 15.40 63 ILE C O 1
ATOM 8089 N N . ALA C 1 83 ? 29.143 121.589 -15.160 1.00 11.08 64 ALA C N 1
ATOM 8090 C CA . ALA C 1 83 ? 28.286 120.836 -14.269 1.00 8.25 64 ALA C CA 1
ATOM 8091 C C . ALA C 1 83 ? 26.817 121.036 -14.712 1.00 6.70 64 ALA C C 1
ATOM 8092 O O . ALA C 1 83 ? 26.522 122.137 -15.182 1.00 8.17 64 ALA C O 1
ATOM 8094 N N . VAL C 1 84 ? 26.022 120.006 -14.540 1.00 8.01 65 VAL C N 1
ATOM 8095 C CA . VAL C 1 84 ? 24.618 119.962 -14.908 1.00 8.39 65 VAL C CA 1
ATOM 8096 C C . VAL C 1 84 ? 23.725 120.119 -13.688 1.00 8.28 65 VAL C C 1
ATOM 8097 O O . VAL C 1 84 ? 24.006 119.449 -12.683 1.00 12.29 65 VAL C O 1
ATOM 8101 N N . ARG C 1 85 ? 22.687 120.938 -13.784 1.00 9.02 66 ARG C N 1
ATOM 8102 C CA . ARG C 1 85 ? 21.730 120.957 -12.687 1.00 12.27 66 ARG C CA 1
ATOM 8103 C C . ARG C 1 85 ? 20.332 120.587 -13.206 1.00 12.32 66 ARG C C 1
ATOM 8104 O O . ARG C 1 85 ? 20.007 121.070 -14.284 1.00 9.15 66 ARG C O 1
ATOM 8112 N N . SER C 1 86 ? 19.583 119.809 -12.446 1.00 5.37 67 SER C N 1
ATOM 8113 C CA . SER C 1 86 ? 18.167 119.535 -12.700 1.00 5.75 67 SER C CA 1
ATOM 8114 C C . SER C 1 86 ? 17.314 120.083 -11.543 1.00 10.58 67 SER C C 1
ATOM 8115 O O . SER C 1 86 ? 16.852 121.232 -11.609 1.00 10.56 67 SER C O 1
ATOM 8118 N N . GLY C 1 87 ? 17.101 119.309 -10.488 1.00 9.63 68 GLY C N 1
ATOM 8119 C CA . GLY C 1 87 ? 16.292 119.763 -9.354 1.00 13.65 68 GLY C CA 1
ATOM 8120 C C . GLY C 1 87 ? 17.044 120.579 -8.327 1.00 14.71 68 GLY C C 1
ATOM 8121 O O . GLY C 1 87 ? 16.502 121.249 -7.426 1.00 10.49 68 GLY C O 1
ATOM 8122 N N . GLY C 1 88 ? 18.375 120.567 -8.418 1.00 12.84 69 GLY C N 1
ATOM 8123 C CA . GLY C 1 88 ? 19.192 121.388 -7.540 1.00 16.00 69 GLY C CA 1
ATOM 8124 C C . GLY C 1 88 ? 19.352 120.817 -6.140 1.00 13.54 69 GLY C C 1
ATOM 8125 O O . GLY C 1 88 ? 19.944 121.500 -5.303 1.00 10.02 69 GLY C O 1
ATOM 8126 N N . HIS C 1 89 ? 18.875 119.607 -5.880 1.00 12.62 70 HIS C N 1
ATOM 8127 C CA . HIS C 1 89 ? 18.880 119.061 -4.524 1.00 12.02 70 HIS C CA 1
ATOM 8128 C C . HIS C 1 89 ? 20.171 118.359 -4.117 1.00 12.49 70 HIS C C 1
ATOM 8129 O O . HIS C 1 89 ? 20.194 117.711 -3.065 1.00 11.38 70 HIS C O 1
ATOM 8136 N N . CYS C 1 90 ? 21.249 118.438 -4.885 1.00 8.97 71 CYS C N 1
ATOM 8137 C CA . CYS C 1 90 ? 22.565 117.925 -4.510 1.00 11.89 71 CYS C CA 1
ATOM 8138 C C . CYS C 1 90 ? 22.964 118.255 -3.069 1.00 11.72 71 CYS C C 1
ATOM 8139 O O . CYS C 1 90 ? 23.116 119.432 -2.768 1.00 8.75 71 CYS C O 1
ATOM 8142 N N . PHE C 1 91 ? 23.121 117.258 -2.190 1.00 8.62 72 PHE C N 1
ATOM 8143 C CA . PHE C 1 91 ? 23.417 117.612 -0.784 1.00 11.34 72 PHE C CA 1
ATOM 8144 C C . PHE C 1 91 ? 24.801 118.211 -0.580 1.00 11.62 72 PHE C C 1
ATOM 8145 O O . PHE C 1 91 ? 25.057 118.924 0.419 1.00 9.56 72 PHE C O 1
ATOM 8153 N N . GLU C 1 92 ? 25.733 117.961 -1.498 1.00 10.95 73 GLU C N 1
ATOM 8154 C CA . GLU C 1 92 ? 27.107 118.452 -1.357 1.00 13.48 73 GLU C CA 1
ATOM 8155 C C . GLU C 1 92 ? 27.410 119.639 -2.262 1.00 11.31 73 GLU C C 1
ATOM 8156 O O . GLU C 1 92 ? 28.512 120.194 -2.286 1.00 9.74 73 GLU C O 1
ATOM 8162 N N . GLY C 1 93 ? 26.453 120.128 -3.046 1.00 10.92 74 GLY C N 1
ATOM 8163 C CA . GLY C 1 93 ? 26.615 121.338 -3.822 1.00 12.02 74 GLY C CA 1
ATOM 8164 C C . GLY C 1 93 ? 27.706 121.357 -4.878 1.00 12.79 74 GLY C C 1
ATOM 8165 O O . GLY C 1 93 ? 28.173 122.467 -5.219 1.00 13.39 74 GLY C O 1
ATOM 8166 N N . PHE C 1 94 ? 28.098 120.216 -5.395 1.00 11.92 75 PHE C N 1
ATOM 8167 C CA . PHE C 1 94 ? 29.099 119.990 -6.417 1.00 11.29 75 PHE C CA 1
ATOM 8168 C C . PHE C 1 94 ? 28.893 120.873 -7.643 1.00 13.31 75 PHE C C 1
ATOM 8169 O O . PHE C 1 94 ? 29.835 121.491 -8.168 1.00 12.47 75 PHE C O 1
ATOM 8177 N N . VAL C 1 95 ? 27.657 120.967 -8.123 1.00 12.48 76 VAL C N 1
ATOM 8178 C CA . VAL C 1 95 ? 27.302 121.884 -9.203 1.00 10.78 76 VAL C CA 1
ATOM 8179 C C . VAL C 1 95 ? 27.794 123.296 -8.903 1.00 11.86 76 VAL C C 1
ATOM 8180 O O . VAL C 1 95 ? 28.180 124.073 -9.774 1.00 11.74 76 VAL C O 1
ATOM 8184 N N . ASP C 1 96 ? 27.784 123.657 -7.613 1.00 7.79 77 ASP C N 1
ATOM 8185 C CA . ASP C 1 96 ? 28.114 125.014 -7.233 1.00 7.93 77 ASP C CA 1
ATOM 8186 C C . ASP C 1 96 ? 29.574 125.196 -6.804 1.00 6.46 77 ASP C C 1
ATOM 8187 O O . ASP C 1 96 ? 29.839 126.343 -6.434 1.00 15.16 77 ASP C O 1
ATOM 8192 N N . ASP C 1 97 ? 30.381 124.154 -6.852 1.00 10.16 78 ASP C N 1
ATOM 8193 C CA . ASP C 1 97 ? 31.810 124.292 -6.512 1.00 16.15 78 ASP C CA 1
ATOM 8194 C C . ASP C 1 97 ? 32.378 125.521 -7.183 1.00 17.25 78 ASP C C 1
ATOM 8195 O O . ASP C 1 97 ? 32.031 125.806 -8.343 1.00 16.61 78 ASP C O 1
ATOM 8200 N N . PRO C 1 98 ? 33.192 126.332 -6.527 1.00 16.38 79 PRO C N 1
ATOM 8201 C CA . PRO C 1 98 ? 33.620 127.578 -7.187 1.00 14.39 79 PRO C CA 1
ATOM 8202 C C . PRO C 1 98 ? 34.459 127.327 -8.433 1.00 11.63 79 PRO C C 1
ATOM 8203 O O . PRO C 1 98 ? 34.699 128.274 -9.179 1.00 16.45 79 PRO C O 1
ATOM 8207 N N . ALA C 1 99 ? 34.894 126.105 -8.685 1.00 13.23 80 ALA C N 1
ATOM 8208 C CA . ALA C 1 99 ? 35.697 125.780 -9.864 1.00 16.57 80 ALA C CA 1
ATOM 8209 C C . ALA C 1 99 ? 34.833 125.581 -11.098 1.00 16.75 80 ALA C C 1
ATOM 8210 O O . ALA C 1 99 ? 35.306 125.584 -12.236 1.00 16.64 80 ALA C O 1
ATOM 8212 N N . VAL C 1 100 ? 33.534 125.410 -10.870 1.00 12.69 81 VAL C N 1
ATOM 8213 C CA . VAL C 1 100 ? 32.561 125.238 -11.942 1.00 11.76 81 VAL C CA 1
ATOM 8214 C C . VAL C 1 100 ? 32.317 126.569 -12.645 1.00 11.84 81 VAL C C 1
ATOM 8215 O O . VAL C 1 100 ? 31.987 127.579 -12.020 1.00 12.48 81 VAL C O 1
ATOM 8219 N N . ARG C 1 101 ? 32.523 126.531 -13.961 1.00 11.98 82 ARG C N 1
ATOM 8220 C CA . ARG C 1 101 ? 32.564 127.737 -14.783 1.00 12.42 82 ARG C CA 1
ATOM 8221 C C . ARG C 1 101 ? 31.374 127.839 -15.727 1.00 9.24 82 ARG C C 1
ATOM 8222 O O . ARG C 1 101 ? 30.988 128.935 -16.096 1.00 12.39 82 ARG C O 1
ATOM 8230 N N . ALA C 1 102 ? 30.844 126.676 -16.082 1.00 11.81 83 ALA C N 1
ATOM 8231 C CA . ALA C 1 102 ? 29.682 126.635 -16.945 1.00 9.11 83 ALA C CA 1
ATOM 8232 C C . ALA C 1 102 ? 28.680 125.602 -16.421 1.00 3.52 83 ALA C C 1
ATOM 8233 O O . ALA C 1 102 ? 28.934 124.415 -16.405 1.00 9.11 83 ALA C O 1
ATOM 8235 N N . VAL C 1 103 ? 27.491 126.095 -16.076 1.00 9.13 84 VAL C N 1
ATOM 8236 C CA . VAL C 1 103 ? 26.424 125.191 -15.667 1.00 9.02 84 VAL C CA 1
ATOM 8237 C C . VAL C 1 103 ? 25.427 125.013 -16.808 1.00 3.36 84 VAL C C 1
ATOM 8238 O O . VAL C 1 103 ? 25.117 126.013 -17.472 1.00 7.28 84 VAL C O 1
ATOM 8242 N N . ILE C 1 104 ? 24.991 123.783 -17.011 1.00 5.56 85 ILE C N 1
ATOM 8243 C CA . ILE C 1 104 ? 23.950 123.537 -18.009 1.00 9.65 85 ILE C CA 1
ATOM 8244 C C . ILE C 1 104 ? 22.658 123.135 -17.302 1.00 4.66 85 ILE C C 1
ATOM 8245 O O . ILE C 1 104 ? 22.555 122.016 -16.807 1.00 10.98 85 ILE C O 1
ATOM 8250 N N . ASP C 1 105 ? 21.692 124.042 -17.267 1.00 8.58 86 ASP C N 1
ATOM 8251 C CA . ASP C 1 105 ? 20.494 123.864 -16.428 1.00 11.89 86 ASP C CA 1
ATOM 8252 C C . ASP C 1 105 ? 19.316 123.352 -17.265 1.00 14.00 86 ASP C C 1
ATOM 8253 O O . ASP C 1 105 ? 19.014 123.959 -18.283 1.00 11.92 86 ASP C O 1
ATOM 8258 N N . MET C 1 106 ? 18.711 122.266 -16.815 1.00 13.69 87 MET C N 1
ATOM 8259 C CA . MET C 1 106 ? 17.705 121.508 -17.523 1.00 11.54 87 MET C CA 1
ATOM 8260 C C . MET C 1 106 ? 16.276 121.834 -17.126 1.00 14.98 87 MET C C 1
ATOM 8261 O O . MET C 1 106 ? 15.398 121.104 -17.589 1.00 15.72 87 MET C O 1
ATOM 8266 N N . SER C 1 107 ? 16.079 122.838 -16.278 1.00 15.54 88 SER C N 1
ATOM 8267 C CA . SER C 1 107 ? 14.770 122.957 -15.621 1.00 16.94 88 SER C CA 1
ATOM 8268 C C . SER C 1 107 ? 13.695 123.365 -16.612 1.00 17.84 88 SER C C 1
ATOM 8269 O O . SER C 1 107 ? 12.499 123.308 -16.295 1.00 11.68 88 SER C O 1
ATOM 8272 N N . GLN C 1 108 ? 14.018 123.739 -17.862 1.00 13.97 89 GLN C N 1
ATOM 8273 C CA . GLN C 1 108 ? 12.879 124.021 -18.760 1.00 11.69 89 GLN C CA 1
ATOM 8274 C C . GLN C 1 108 ? 12.471 122.783 -19.560 1.00 13.02 89 GLN C C 1
ATOM 8275 O O . GLN C 1 108 ? 11.518 122.841 -20.361 1.00 11.62 89 GLN C O 1
ATOM 8281 N N . MET C 1 109 ? 13.153 121.678 -19.348 1.00 9.09 90 MET C N 1
ATOM 8282 C CA . MET C 1 109 ? 12.902 120.373 -19.944 1.00 10.75 90 MET C CA 1
ATOM 8283 C C . MET C 1 109 ? 12.064 119.506 -19.024 1.00 15.42 90 MET C C 1
ATOM 8284 O O . MET C 1 109 ? 12.556 118.807 -18.141 1.00 5.13 90 MET C O 1
ATOM 8289 N N . ARG C 1 110 ? 10.733 119.506 -19.147 1.00 12.14 91 ARG C N 1
ATOM 8290 C CA . ARG C 1 110 ? 9.940 118.911 -18.069 1.00 14.36 91 ARG C CA 1
ATOM 8291 C C . ARG C 1 110 ? 8.940 117.924 -18.631 1.00 14.23 91 ARG C C 1
ATOM 8292 O O . ARG C 1 110 ? 7.982 117.493 -18.004 1.00 17.05 91 ARG C O 1
ATOM 8300 N N . GLN C 1 111 ? 9.155 117.552 -19.897 1.00 18.78 92 GLN C N 1
ATOM 8301 C CA . GLN C 1 111 ? 8.171 116.704 -20.547 1.00 15.45 92 GLN C CA 1
ATOM 8302 C C . GLN C 1 111 ? 8.033 115.328 -19.918 1.00 15.66 92 GLN C C 1
ATOM 8303 O O . GLN C 1 111 ? 9.070 114.746 -19.599 1.00 10.61 92 GLN C O 1
ATOM 8309 N N . VAL C 1 112 ? 6.795 114.867 -19.788 1.00 11.35 93 VAL C N 1
ATOM 8310 C CA . VAL C 1 112 ? 6.446 113.499 -19.437 1.00 10.49 93 VAL C CA 1
ATOM 8311 C C . VAL C 1 112 ? 5.479 112.925 -20.463 1.00 13.47 93 VAL C C 1
ATOM 8312 O O . VAL C 1 112 ? 4.413 113.522 -20.658 1.00 15.92 93 VAL C O 1
ATOM 8316 N N . PHE C 1 113 ? 5.799 111.796 -21.096 1.00 15.49 94 PHE C N 1
ATOM 8317 C CA . PHE C 1 113 ? 4.824 111.229 -22.032 1.00 14.25 94 PHE C CA 1
ATOM 8318 C C . PHE C 1 113 ? 5.061 109.742 -22.259 1.00 13.48 94 PHE C C 1
ATOM 8319 O O . PHE C 1 113 ? 6.144 109.216 -22.012 1.00 21.82 94 PHE C O 1
ATOM 8327 N N . TYR C 1 114 ? 4.008 109.074 -22.720 1.00 12.25 95 TYR C N 1
ATOM 8328 C CA . TYR C 1 114 ? 4.107 107.679 -23.096 1.00 14.24 95 TYR C CA 1
ATOM 8329 C C . TYR C 1 114 ? 4.572 107.605 -24.553 1.00 18.56 95 TYR C C 1
ATOM 8330 O O . TYR C 1 114 ? 3.868 108.073 -25.451 1.00 19.21 95 TYR C O 1
ATOM 8339 N N . ASP C 1 115 ? 5.741 107.000 -24.763 1.00 20.50 96 ASP C N 1
ATOM 8340 C CA . ASP C 1 115 ? 6.181 106.899 -26.161 1.00 25.75 96 ASP C CA 1
ATOM 8341 C C . ASP C 1 115 ? 6.202 105.430 -26.579 1.00 26.26 96 ASP C C 1
ATOM 8342 O O . ASP C 1 115 ? 7.087 104.691 -26.187 1.00 25.63 96 ASP C O 1
ATOM 8347 N N . SER C 1 116 ? 5.197 105.066 -27.367 1.00 29.30 97 SER C N 1
ATOM 8348 C CA . SER C 1 116 ? 4.970 103.693 -27.779 1.00 29.45 97 SER C CA 1
ATOM 8349 C C . SER C 1 116 ? 6.109 103.175 -28.635 1.00 31.07 97 SER C C 1
ATOM 8350 O O . SER C 1 116 ? 6.447 101.994 -28.536 1.00 36.68 97 SER C O 1
ATOM 8353 N N . GLY C 1 117 ? 6.677 104.052 -29.453 1.00 29.55 98 GLY C N 1
ATOM 8354 C CA . GLY C 1 117 ? 7.835 103.711 -30.262 1.00 29.89 98 GLY C CA 1
ATOM 8355 C C . GLY C 1 117 ? 8.895 102.962 -29.465 1.00 29.06 98 GLY C C 1
ATOM 8356 O O . GLY C 1 117 ? 9.403 101.964 -29.963 1.00 30.41 98 GLY C O 1
ATOM 8357 N N . LYS C 1 118 ? 9.175 103.435 -28.258 1.00 26.45 99 LYS C N 1
ATOM 8358 C CA . LYS C 1 118 ? 10.053 102.749 -27.312 1.00 21.87 99 LYS C CA 1
ATOM 8359 C C . LYS C 1 118 ? 9.243 101.762 -26.472 1.00 23.42 99 LYS C C 1
ATOM 8360 O O . LYS C 1 118 ? 9.751 100.851 -25.805 1.00 17.30 99 LYS C O 1
ATOM 8366 N N . ARG C 1 119 ? 7.928 101.958 -26.524 1.00 21.53 100 ARG C N 1
ATOM 8367 C CA . ARG C 1 119 ? 6.964 101.225 -25.723 1.00 17.69 100 ARG C CA 1
ATOM 8368 C C . ARG C 1 119 ? 7.207 101.561 -24.255 1.00 14.51 100 ARG C C 1
ATOM 8369 O O . ARG C 1 119 ? 7.113 100.717 -23.355 1.00 18.42 100 ARG C O 1
ATOM 8377 N N . ALA C 1 120 ? 7.503 102.835 -24.018 1.00 14.21 101 ALA C N 1
ATOM 8378 C CA . ALA C 1 120 ? 7.918 103.242 -22.673 1.00 13.40 101 ALA C CA 1
ATOM 8379 C C . ALA C 1 120 ? 7.576 104.689 -22.406 1.00 11.15 101 ALA C C 1
ATOM 8380 O O . ALA C 1 120 ? 7.326 105.462 -23.332 1.00 8.72 101 ALA C O 1
ATOM 8382 N N . PHE C 1 121 ? 7.582 105.092 -21.135 1.00 8.75 102 PHE C N 1
ATOM 8383 C CA . PHE C 1 121 ? 7.286 106.465 -20.775 1.00 7.74 102 PHE C CA 1
ATOM 8384 C C . PHE C 1 121 ? 8.516 107.365 -20.668 1.00 12.49 102 PHE C C 1
ATOM 8385 O O . PHE C 1 121 ? 9.427 107.104 -19.880 1.00 11.94 102 PHE C O 1
ATOM 8393 N N . ALA C 1 122 ? 8.511 108.448 -21.454 1.00 6.29 103 ALA C N 1
ATOM 8394 C CA . ALA C 1 122 ? 9.650 109.369 -21.492 1.00 11.21 103 ALA C CA 1
ATOM 8395 C C . ALA C 1 122 ? 9.543 110.415 -20.391 1.00 11.40 103 ALA C C 1
ATOM 8396 O O . ALA C 1 122 ? 8.486 111.024 -20.198 1.00 11.18 103 ALA C O 1
ATOM 8398 N N . VAL C 1 123 ? 10.607 110.664 -19.637 1.00 9.77 104 VAL C N 1
ATOM 8399 C CA . VAL C 1 123 ? 10.591 111.759 -18.675 1.00 11.22 104 VAL C CA 1
ATOM 8400 C C . VAL C 1 123 ? 11.860 112.603 -18.826 1.00 5.70 104 VAL C C 1
ATOM 8401 O O . VAL C 1 123 ? 12.957 112.070 -18.849 1.00 9.55 104 VAL C O 1
ATOM 8405 N N . GLU C 1 124 ? 11.674 113.915 -18.918 1.00 3.95 105 GLU C N 1
ATOM 8406 C CA . GLU C 1 124 ? 12.825 114.802 -19.111 1.00 7.49 105 GLU C CA 1
ATOM 8407 C C . GLU C 1 124 ? 13.396 115.205 -17.756 1.00 11.55 105 GLU C C 1
ATOM 8408 O O . GLU C 1 124 ? 12.638 115.287 -16.792 1.00 9.35 105 GLU C O 1
ATOM 8414 N N . PRO C 1 125 ? 14.709 115.411 -17.726 1.00 13.04 106 PRO C N 1
ATOM 8415 C CA . PRO C 1 125 ? 15.449 115.679 -16.496 1.00 14.24 106 PRO C CA 1
ATOM 8416 C C . PRO C 1 125 ? 15.291 117.084 -15.936 1.00 17.07 106 PRO C C 1
ATOM 8417 O O . PRO C 1 125 ? 16.115 117.621 -15.166 1.00 16.86 106 PRO C O 1
ATOM 8421 N N . GLY C 1 126 ? 14.224 117.758 -16.344 1.00 12.38 107 GLY C N 1
ATOM 8422 C CA . GLY C 1 126 ? 13.862 119.012 -15.681 1.00 5.59 107 GLY C CA 1
ATOM 8423 C C . GLY C 1 126 ? 12.583 118.761 -14.894 1.00 9.25 107 GLY C C 1
ATOM 8424 O O . GLY C 1 126 ? 12.226 119.595 -14.067 1.00 8.27 107 GLY C O 1
ATOM 8425 N N . ALA C 1 127 ? 11.884 117.651 -15.147 1.00 12.76 108 ALA C N 1
ATOM 8426 C CA . ALA C 1 127 ? 10.623 117.417 -14.432 1.00 10.20 108 ALA C CA 1
ATOM 8427 C C . ALA C 1 127 ? 10.920 117.057 -12.984 1.00 10.03 108 ALA C C 1
ATOM 8428 O O . ALA C 1 127 ? 11.916 116.389 -12.712 1.00 14.32 108 ALA C O 1
ATOM 8430 N N . THR C 1 128 ? 10.064 117.491 -12.076 1.00 13.09 109 THR C N 1
ATOM 8431 C CA . THR C 1 128 ? 10.190 117.230 -10.632 1.00 17.66 109 THR C CA 1
ATOM 8432 C C . THR C 1 128 ? 9.545 115.907 -10.283 1.00 13.38 109 THR C C 1
ATOM 8433 O O . THR C 1 128 ? 8.831 115.344 -11.116 1.00 11.44 109 THR C O 1
ATOM 8437 N N . LEU C 1 129 ? 9.768 115.317 -9.106 1.00 8.83 110 LEU C N 1
ATOM 8438 C CA . LEU C 1 129 ? 9.188 114.003 -8.822 1.00 10.67 110 LEU C CA 1
ATOM 8439 C C . LEU C 1 129 ? 7.656 114.048 -8.801 1.00 10.21 110 LEU C C 1
ATOM 8440 O O . LEU C 1 129 ? 7.029 113.146 -9.353 1.00 9.76 110 LEU C O 1
ATOM 8445 N N . GLY C 1 130 ? 7.101 115.050 -8.149 1.00 12.25 111 GLY C N 1
ATOM 8446 C CA . GLY C 1 130 ? 5.685 115.336 -8.062 1.00 9.62 111 GLY C CA 1
ATOM 8447 C C . GLY C 1 130 ? 5.062 115.624 -9.419 1.00 14.49 111 GLY C C 1
ATOM 8448 O O . GLY C 1 130 ? 3.941 115.176 -9.714 1.00 12.39 111 GLY C O 1
ATOM 8449 N N . GLU C 1 131 ? 5.767 116.366 -10.271 1.00 16.49 112 GLU C N 1
ATOM 8450 C CA . GLU C 1 131 ? 5.308 116.633 -11.630 1.00 16.70 112 GLU C CA 1
ATOM 8451 C C . GLU C 1 131 ? 5.142 115.359 -12.450 1.00 14.98 112 GLU C C 1
ATOM 8452 O O . GLU C 1 131 ? 4.202 115.165 -13.236 1.00 9.73 112 GLU C O 1
ATOM 8458 N N . THR C 1 132 ? 6.075 114.442 -12.258 1.00 8.13 113 THR C N 1
ATOM 8459 C CA . THR C 1 132 ? 6.058 113.154 -12.939 1.00 10.77 113 THR C CA 1
ATOM 8460 C C . THR C 1 132 ? 5.035 112.196 -12.340 1.00 13.75 113 THR C C 1
ATOM 8461 O O . THR C 1 132 ? 4.389 111.414 -13.050 1.00 10.19 113 THR C O 1
ATOM 8465 N N . TYR C 1 133 ? 4.887 112.221 -11.018 1.00 15.16 114 TYR C N 1
ATOM 8466 C CA . TYR C 1 133 ? 3.955 111.332 -10.342 1.00 10.94 114 TYR C CA 1
ATOM 8467 C C . TYR C 1 133 ? 2.513 111.620 -10.776 1.00 7.71 114 TYR C C 1
ATOM 8468 O O . TYR C 1 133 ? 1.784 110.699 -11.120 1.00 10.75 114 TYR C O 1
ATOM 8477 N N . ARG C 1 134 ? 2.151 112.901 -10.752 1.00 8.98 115 ARG C N 1
ATOM 8478 C CA . ARG C 1 134 ? 0.753 113.227 -11.083 1.00 16.15 115 ARG C CA 1
ATOM 8479 C C . ARG C 1 134 ? 0.530 112.989 -12.570 1.00 16.60 115 ARG C C 1
ATOM 8480 O O . ARG C 1 134 ? -0.477 112.377 -12.935 1.00 16.48 115 ARG C O 1
ATOM 8488 N N . ALA C 1 135 ? 1.460 113.407 -13.439 1.00 15.91 116 ALA C N 1
ATOM 8489 C CA . ALA C 1 135 ? 1.311 113.054 -14.858 1.00 12.90 116 ALA C CA 1
ATOM 8490 C C . ALA C 1 135 ? 1.127 111.556 -15.059 1.00 12.03 116 ALA C C 1
ATOM 8491 O O . ALA C 1 135 ? 0.211 111.136 -15.780 1.00 19.85 116 ALA C O 1
ATOM 8493 N N . LEU C 1 136 ? 1.933 110.705 -14.428 1.00 12.28 117 LEU C N 1
ATOM 8494 C CA . LEU C 1 136 ? 1.804 109.262 -14.620 1.00 12.07 117 LEU C CA 1
ATOM 8495 C C . LEU C 1 136 ? 0.494 108.747 -14.022 1.00 14.71 117 LEU C C 1
ATOM 8496 O O . LEU C 1 136 ? -0.170 107.869 -14.570 1.00 13.72 117 LEU C O 1
ATOM 8501 N N . TYR C 1 137 ? 0.126 109.292 -12.850 1.00 11.92 118 TYR C N 1
ATOM 8502 C CA . TYR C 1 137 ? -1.086 108.813 -12.199 1.00 12.41 118 TYR C CA 1
ATOM 8503 C C . TYR C 1 137 ? -2.351 109.249 -12.928 1.00 8.33 118 TYR C C 1
ATOM 8504 O O . TYR C 1 137 ? -3.208 108.419 -13.257 1.00 14.90 118 TYR C O 1
ATOM 8513 N N . LEU C 1 138 ? -2.485 110.543 -13.194 1.00 10.64 119 LEU C N 1
ATOM 8514 C CA . LEU C 1 138 ? -3.761 110.991 -13.768 1.00 13.69 119 LEU C CA 1
ATOM 8515 C C . LEU C 1 138 ? -3.982 110.344 -15.130 1.00 8.81 119 LEU C C 1
ATOM 8516 O O . LEU C 1 138 ? -5.133 110.029 -15.461 1.00 10.78 119 LEU C O 1
ATOM 8521 N N . ASP C 1 139 ? -2.920 110.142 -15.919 1.00 8.18 120 ASP C N 1
ATOM 8522 C CA . ASP C 1 139 ? -3.179 109.717 -17.300 1.00 10.19 120 ASP C CA 1
ATOM 8523 C C . ASP C 1 139 ? -3.428 108.218 -17.433 1.00 13.94 120 ASP C C 1
ATOM 8524 O O . ASP C 1 139 ? -4.235 107.791 -18.263 1.00 15.56 120 ASP C O 1
ATOM 8529 N N . TRP C 1 140 ? -2.780 107.371 -16.657 1.00 13.16 121 TRP C N 1
ATOM 8530 C CA . TRP C 1 140 ? -2.850 105.932 -16.779 1.00 12.85 121 TRP C CA 1
ATOM 8531 C C . TRP C 1 140 ? -2.944 105.218 -15.432 1.00 9.45 121 TRP C C 1
ATOM 8532 O O . TRP C 1 140 ? -2.947 103.981 -15.386 1.00 12.46 121 TRP C O 1
ATOM 8543 N N . GLY C 1 141 ? -2.987 105.941 -14.312 1.00 10.05 122 GLY C N 1
ATOM 8544 C CA . GLY C 1 141 ? -3.052 105.287 -13.018 1.00 10.86 122 GLY C CA 1
ATOM 8545 C C . GLY C 1 141 ? -1.732 104.735 -12.528 1.00 14.68 122 GLY C C 1
ATOM 8546 O O . GLY C 1 141 ? -1.664 104.040 -11.495 1.00 13.37 122 GLY C O 1
ATOM 8547 N N . VAL C 1 142 ? -0.638 105.021 -13.230 1.00 9.70 123 VAL C N 1
ATOM 8548 C CA . VAL C 1 142 ? 0.596 104.326 -12.903 1.00 10.02 123 VAL C CA 1
ATOM 8549 C C . VAL C 1 142 ? 1.611 105.155 -12.117 1.00 8.27 123 VAL C C 1
ATOM 8550 O O . VAL C 1 142 ? 1.412 106.360 -11.963 1.00 9.21 123 VAL C O 1
ATOM 8554 N N . THR C 1 143 ? 2.667 104.515 -11.601 1.00 7.25 124 THR C N 1
ATOM 8555 C CA . THR C 1 143 ? 3.736 105.243 -10.907 1.00 10.76 124 THR C CA 1
ATOM 8556 C C . THR C 1 143 ? 5.045 104.459 -10.916 1.00 6.39 124 THR C C 1
ATOM 8557 O O . THR C 1 143 ? 5.097 103.296 -11.304 1.00 14.04 124 THR C O 1
ATOM 8561 N N . ILE C 1 144 ? 6.099 105.131 -10.466 1.00 6.00 125 ILE C N 1
ATOM 8562 C CA . ILE C 1 144 ? 7.428 104.534 -10.378 1.00 9.39 125 ILE C CA 1
ATOM 8563 C C . ILE C 1 144 ? 7.982 104.735 -8.972 1.00 6.84 125 ILE C C 1
ATOM 8564 O O . ILE C 1 144 ? 7.802 105.790 -8.367 1.00 8.06 125 ILE C O 1
ATOM 8569 N N . PRO C 1 145 ? 8.655 103.735 -8.415 1.00 13.41 126 PRO C N 1
ATOM 8570 C CA . PRO C 1 145 ? 8.965 103.728 -6.980 1.00 10.22 126 PRO C CA 1
ATOM 8571 C C . PRO C 1 145 ? 10.105 104.677 -6.626 1.00 12.15 126 PRO C C 1
ATOM 8572 O O . PRO C 1 145 ? 11.165 104.224 -6.214 1.00 15.03 126 PRO C O 1
ATOM 8576 N N . ALA C 1 146 ? 9.895 105.970 -6.805 1.00 10.73 127 ALA C N 1
ATOM 8577 C CA . ALA C 1 146 ? 10.959 106.948 -6.612 1.00 11.87 127 ALA C CA 1
ATOM 8578 C C . ALA C 1 146 ? 10.831 107.662 -5.278 1.00 11.40 127 ALA C C 1
ATOM 8579 O O . ALA C 1 146 ? 10.096 107.227 -4.398 1.00 12.29 127 ALA C O 1
ATOM 8581 N N . GLY C 1 147 ? 11.541 108.775 -5.107 1.00 14.31 128 GLY C N 1
ATOM 8582 C CA . GLY C 1 147 ? 11.648 109.469 -3.854 1.00 14.82 128 GLY C CA 1
ATOM 8583 C C . GLY C 1 147 ? 10.391 110.141 -3.346 1.00 16.59 128 GLY C C 1
ATOM 8584 O O . GLY C 1 147 ? 9.391 110.339 -4.032 1.00 13.88 128 GLY C O 1
ATOM 8585 N N . VAL C 1 148 ? 10.469 110.518 -2.075 1.00 16.43 129 VAL C N 1
ATOM 8586 C CA . VAL C 1 148 ? 9.386 111.156 -1.341 1.00 19.64 129 VAL C CA 1
ATOM 8587 C C . VAL C 1 148 ? 9.271 112.646 -1.605 1.00 21.10 129 VAL C C 1
ATOM 8588 O O . VAL C 1 148 ? 8.185 113.238 -1.580 1.00 30.61 129 VAL C O 1
ATOM 8592 N N . CYS C 1 149 ? 10.396 113.321 -1.848 1.00 20.25 130 CYS C N 1
ATOM 8593 C CA . CYS C 1 149 ? 10.270 114.782 -1.959 1.00 20.92 130 CYS C CA 1
ATOM 8594 C C . CYS C 1 149 ? 9.855 115.243 -3.345 1.00 20.72 130 CYS C C 1
ATOM 8595 O O . CYS C 1 149 ? 10.577 115.036 -4.331 1.00 20.15 130 CYS C O 1
ATOM 8598 N N . PRO C 1 150 ? 8.690 115.881 -3.465 1.00 18.22 131 PRO C N 1
ATOM 8599 C CA . PRO C 1 150 ? 8.124 116.232 -4.768 1.00 19.17 131 PRO C CA 1
ATOM 8600 C C . PRO C 1 150 ? 8.977 117.186 -5.603 1.00 16.50 131 PRO C C 1
ATOM 8601 O O . PRO C 1 150 ? 9.021 117.028 -6.833 1.00 13.24 131 PRO C O 1
ATOM 8605 N N . GLN C 1 151 ? 9.634 118.153 -4.984 1.00 12.45 132 GLN C N 1
ATOM 8606 C CA . GLN C 1 151 ? 10.436 119.147 -5.668 1.00 12.53 132 GLN C CA 1
ATOM 8607 C C . GLN C 1 151 ? 11.780 118.610 -6.145 1.00 10.95 132 GLN C C 1
ATOM 8608 O O . GLN C 1 151 ? 12.523 119.303 -6.856 1.00 11.91 132 GLN C O 1
ATOM 8614 N N . VAL C 1 152 ? 12.112 117.372 -5.787 1.00 7.91 133 VAL C N 1
ATOM 8615 C CA . VAL C 1 152 ? 13.369 116.765 -6.242 1.00 10.17 133 VAL C CA 1
ATOM 8616 C C . VAL C 1 152 ? 13.388 116.644 -7.766 1.00 14.20 133 VAL C C 1
ATOM 8617 O O . VAL C 1 152 ? 12.375 116.307 -8.385 1.00 12.86 133 VAL C O 1
ATOM 8621 N N . GLY C 1 153 ? 14.511 116.921 -8.411 1.00 12.17 134 GLY C N 1
ATOM 8622 C CA . GLY C 1 153 ? 14.579 116.872 -9.867 1.00 11.14 134 GLY C CA 1
ATOM 8623 C C . GLY C 1 153 ? 14.767 115.481 -10.417 1.00 9.71 134 GLY C C 1
ATOM 8624 O O . GLY C 1 153 ? 15.595 114.724 -9.894 1.00 12.88 134 GLY C O 1
ATOM 8625 N N . VAL C 1 154 ? 14.042 115.088 -11.466 1.00 6.66 135 VAL C N 1
ATOM 8626 C CA . VAL C 1 154 ? 14.182 113.735 -12.003 1.00 8.74 135 VAL C CA 1
ATOM 8627 C C . VAL C 1 154 ? 15.635 113.467 -12.390 1.00 8.75 135 VAL C C 1
ATOM 8628 O O . VAL C 1 154 ? 16.210 112.461 -11.984 1.00 10.57 135 VAL C O 1
ATOM 8632 N N . GLY C 1 155 ? 16.189 114.389 -13.168 1.00 12.38 136 GLY C N 1
ATOM 8633 C CA . GLY C 1 155 ? 17.563 114.354 -13.639 1.00 10.49 136 GLY C CA 1
ATOM 8634 C C . GLY C 1 155 ? 18.568 113.796 -12.672 1.00 14.81 136 GLY C C 1
ATOM 8635 O O . GLY C 1 155 ? 19.210 112.763 -12.879 1.00 16.08 136 GLY C O 1
ATOM 8636 N N . GLY C 1 156 ? 18.755 114.477 -11.530 1.00 11.10 137 GLY C N 1
ATOM 8637 C CA . GLY C 1 156 ? 19.864 114.116 -10.667 1.00 14.28 137 GLY C CA 1
ATOM 8638 C C . GLY C 1 156 ? 19.599 112.907 -9.802 1.00 15.03 137 GLY C C 1
ATOM 8639 O O . GLY C 1 156 ? 20.519 112.352 -9.230 1.00 19.89 137 GLY C O 1
ATOM 8640 N N . HIS C 1 157 ? 18.319 112.533 -9.746 1.00 10.81 138 HIS C N 1
ATOM 8641 C CA . HIS C 1 157 ? 17.827 111.545 -8.798 1.00 12.06 138 HIS C CA 1
ATOM 8642 C C . HIS C 1 157 ? 17.824 110.133 -9.346 1.00 6.07 138 HIS C C 1
ATOM 8643 O O . HIS C 1 157 ? 18.323 109.204 -8.722 1.00 11.73 138 HIS C O 1
ATOM 8650 N N . VAL C 1 158 ? 17.246 109.896 -10.524 1.00 5.34 139 VAL C N 1
ATOM 8651 C CA . VAL C 1 158 ? 17.079 108.555 -11.035 1.00 8.85 139 VAL C CA 1
ATOM 8652 C C . VAL C 1 158 ? 18.362 107.761 -11.262 1.00 13.42 139 VAL C C 1
ATOM 8653 O O . VAL C 1 158 ? 18.411 106.531 -11.080 1.00 15.41 139 VAL C O 1
ATOM 8657 N N . LEU C 1 159 ? 19.418 108.405 -11.732 1.00 16.87 140 LEU C N 1
ATOM 8658 C CA . LEU C 1 159 ? 20.621 107.679 -12.166 1.00 16.40 140 LEU C CA 1
ATOM 8659 C C . LEU C 1 159 ? 21.428 107.166 -10.985 1.00 13.39 140 LEU C C 1
ATOM 8660 O O . LEU C 1 159 ? 22.298 106.308 -11.134 1.00 14.40 140 LEU C O 1
ATOM 8665 N N . GLY C 1 160 ? 21.153 107.687 -9.789 1.00 13.71 141 GLY C N 1
ATOM 8666 C CA . GLY C 1 160 ? 21.728 107.140 -8.583 1.00 17.33 141 GLY C CA 1
ATOM 8667 C C . GLY C 1 160 ? 20.941 105.960 -8.034 1.00 16.73 141 GLY C C 1
ATOM 8668 O O . GLY C 1 160 ? 21.380 105.364 -7.052 1.00 13.17 141 GLY C O 1
ATOM 8669 N N . GLY C 1 161 ? 19.804 105.627 -8.651 1.00 15.10 142 GLY C N 1
ATOM 8670 C CA . GLY C 1 161 ? 18.951 104.577 -8.103 1.00 12.32 142 GLY C CA 1
ATOM 8671 C C . GLY C 1 161 ? 18.108 105.075 -6.931 1.00 14.19 142 GLY C C 1
ATOM 8672 O O . GLY C 1 161 ? 18.209 104.540 -5.821 1.00 22.66 142 GLY C O 1
ATOM 8673 N N . GLY C 1 162 ? 17.287 106.085 -7.142 1.00 12.15 143 GLY C N 1
ATOM 8674 C CA . GLY C 1 162 ? 16.435 106.638 -6.101 1.00 16.95 143 GLY C CA 1
ATOM 8675 C C . GLY C 1 162 ? 15.433 105.615 -5.592 1.00 17.31 143 GLY C C 1
ATOM 8676 O O . GLY C 1 162 ? 15.108 104.652 -6.281 1.00 21.41 143 GLY C O 1
ATOM 8677 N N . TYR C 1 163 ? 14.927 105.825 -4.383 1.00 17.85 144 TYR C N 1
ATOM 8678 C CA . TYR C 1 163 ? 14.032 104.960 -3.641 1.00 16.71 144 TYR C CA 1
ATOM 8679 C C . TYR C 1 163 ? 12.928 105.772 -2.964 1.00 15.76 144 TYR C C 1
ATOM 8680 O O . TYR C 1 163 ? 12.984 107.004 -2.853 1.00 13.10 144 TYR C O 1
ATOM 8689 N N . GLY C 1 164 ? 11.887 105.087 -2.482 1.00 14.58 145 GLY C N 1
ATOM 8690 C CA . GLY C 1 164 ? 10.798 105.781 -1.806 1.00 14.50 145 GLY C CA 1
ATOM 8691 C C . GLY C 1 164 ? 9.820 104.825 -1.140 1.00 10.74 145 GLY C C 1
ATOM 8692 O O . GLY C 1 164 ? 10.043 103.630 -1.035 1.00 11.95 145 GLY C O 1
ATOM 8693 N N . PRO C 1 165 ? 8.708 105.395 -0.689 1.00 9.58 146 PRO C N 1
ATOM 8694 C CA . PRO C 1 165 ? 7.619 104.698 -0.024 1.00 8.79 146 PRO C CA 1
ATOM 8695 C C . PRO C 1 165 ? 7.151 103.402 -0.663 1.00 11.83 146 PRO C C 1
ATOM 8696 O O . PRO C 1 165 ? 6.644 102.482 0.013 1.00 10.25 146 PRO C O 1
ATOM 8700 N N . LEU C 1 166 ? 7.282 103.249 -1.984 1.00 12.95 147 LEU C N 1
ATOM 8701 C CA . LEU C 1 166 ? 6.849 101.997 -2.609 1.00 15.48 147 LEU C CA 1
ATOM 8702 C C . LEU C 1 166 ? 8.020 101.183 -3.135 1.00 17.45 147 LEU C C 1
ATOM 8703 O O . LEU C 1 166 ? 7.891 100.329 -4.026 1.00 13.89 147 LEU C O 1
ATOM 8708 N N . SER C 1 167 ? 9.218 101.409 -2.584 1.00 17.94 148 SER C N 1
ATOM 8709 C CA . SER C 1 167 ? 10.321 100.549 -3.049 1.00 14.07 148 SER C CA 1
ATOM 8710 C C . SER C 1 167 ? 10.301 99.205 -2.370 1.00 10.61 148 SER C C 1
ATOM 8711 O O . SER C 1 167 ? 10.787 98.189 -2.871 1.00 5.07 148 SER C O 1
ATOM 8714 N N . ARG C 1 168 ? 9.731 99.043 -1.152 1.00 5.57 149 ARG C N 1
ATOM 8715 C CA . ARG C 1 168 ? 9.725 97.673 -0.643 1.00 3.63 149 ARG C CA 1
ATOM 8716 C C . ARG C 1 168 ? 8.778 96.782 -1.437 1.00 9.44 149 ARG C C 1
ATOM 8717 O O . ARG C 1 168 ? 8.899 95.557 -1.435 1.00 12.85 149 ARG C O 1
ATOM 8725 N N . ARG C 1 169 ? 7.824 97.438 -2.123 1.00 11.29 150 ARG C N 1
ATOM 8726 C CA . ARG C 1 169 ? 6.967 96.645 -2.984 1.00 11.27 150 ARG C CA 1
ATOM 8727 C C . ARG C 1 169 ? 7.581 96.543 -4.385 1.00 3.99 150 ARG C C 1
ATOM 8728 O O . ARG C 1 169 ? 7.625 95.442 -4.935 1.00 8.67 150 ARG C O 1
ATOM 8736 N N . ASP C 1 170 ? 8.057 97.639 -4.936 1.00 8.42 151 ASP C N 1
ATOM 8737 C CA . ASP C 1 170 ? 8.364 97.666 -6.367 1.00 12.59 151 ASP C CA 1
ATOM 8738 C C . ASP C 1 170 ? 9.829 97.811 -6.722 1.00 14.08 151 ASP C C 1
ATOM 8739 O O . ASP C 1 170 ? 10.131 97.807 -7.926 1.00 9.86 151 ASP C O 1
ATOM 8744 N N . GLY C 1 171 ? 10.694 97.914 -5.728 1.00 12.14 152 GLY C N 1
ATOM 8745 C CA . GLY C 1 171 ? 12.127 98.005 -5.976 1.00 10.08 152 GLY C CA 1
ATOM 8746 C C . GLY C 1 171 ? 12.611 99.429 -6.130 1.00 10.89 152 GLY C C 1
ATOM 8747 O O . GLY C 1 171 ? 11.869 100.387 -5.916 1.00 9.20 152 GLY C O 1
ATOM 8748 N N . VAL C 1 172 ? 13.873 99.624 -6.528 1.00 6.50 153 VAL C N 1
ATOM 8749 C CA . VAL C 1 172 ? 14.376 101.001 -6.647 1.00 11.93 153 VAL C CA 1
ATOM 8750 C C . VAL C 1 172 ? 13.873 101.566 -7.967 1.00 5.80 153 VAL C C 1
ATOM 8751 O O . VAL C 1 172 ? 13.467 100.788 -8.844 1.00 10.71 153 VAL C O 1
ATOM 8755 N N . VAL C 1 173 ? 13.848 102.861 -8.118 1.00 4.70 154 VAL C N 1
ATOM 8756 C CA . VAL C 1 173 ? 13.394 103.605 -9.275 1.00 10.72 154 VAL C CA 1
ATOM 8757 C C . VAL C 1 173 ? 14.046 103.047 -10.539 1.00 14.18 154 VAL C C 1
ATOM 8758 O O . VAL C 1 173 ? 13.388 103.008 -11.569 1.00 18.83 154 VAL C O 1
ATOM 8762 N N . ALA C 1 174 ? 15.300 102.618 -10.409 1.00 14.30 155 ALA C N 1
ATOM 8763 C CA . ALA C 1 174 ? 16.098 102.107 -11.508 1.00 16.20 155 ALA C CA 1
ATOM 8764 C C . ALA C 1 174 ? 15.617 100.745 -11.981 1.00 15.63 155 ALA C C 1
ATOM 8765 O O . ALA C 1 174 ? 15.894 100.299 -13.092 1.00 9.85 155 ALA C O 1
ATOM 8767 N N . ASP C 1 175 ? 14.847 100.041 -11.145 1.00 12.21 156 ASP C N 1
ATOM 8768 C CA . ASP C 1 175 ? 14.363 98.711 -11.495 1.00 15.05 156 ASP C CA 1
ATOM 8769 C C . ASP C 1 175 ? 13.335 98.737 -12.632 1.00 12.35 156 ASP C C 1
ATOM 8770 O O . ASP C 1 175 ? 12.994 97.651 -13.107 1.00 10.73 156 ASP C O 1
ATOM 8775 N N . HIS C 1 176 ? 12.930 99.942 -13.020 1.00 9.62 157 HIS C N 1
ATOM 8776 C CA . HIS C 1 176 ? 11.933 100.164 -14.060 1.00 14.27 157 HIS C CA 1
ATOM 8777 C C . HIS C 1 176 ? 12.476 101.053 -15.165 1.00 13.80 157 HIS C C 1
ATOM 8778 O O . HIS C 1 176 ? 11.717 101.618 -15.960 1.00 17.78 157 HIS C O 1
ATOM 8785 N N . LEU C 1 177 ? 13.808 101.194 -15.220 1.00 13.34 158 LEU C N 1
ATOM 8786 C CA . LEU C 1 177 ? 14.426 102.006 -16.254 1.00 11.04 158 LEU C CA 1
ATOM 8787 C C . LEU C 1 177 ? 14.769 101.172 -17.492 1.00 14.60 158 LEU C C 1
ATOM 8788 O O . LEU C 1 177 ? 15.598 100.258 -17.400 1.00 14.88 158 LEU C O 1
ATOM 8793 N N . TYR C 1 178 ? 14.143 101.533 -18.603 1.00 11.82 159 TYR C N 1
ATOM 8794 C CA . TYR C 1 178 ? 14.332 100.846 -19.872 1.00 13.88 159 TYR C CA 1
ATOM 8795 C C . TYR C 1 178 ? 15.506 101.418 -20.659 1.00 10.99 159 TYR C C 1
ATOM 8796 O O . TYR C 1 178 ? 16.263 100.656 -21.248 1.00 13.51 159 TYR C O 1
ATOM 8805 N N . ALA C 1 179 ? 15.659 102.739 -20.687 1.00 10.92 160 ALA C N 1
ATOM 8806 C CA . ALA C 1 179 ? 16.687 103.355 -21.522 1.00 13.86 160 ALA C CA 1
ATOM 8807 C C . ALA C 1 179 ? 16.999 104.780 -21.104 1.00 13.27 160 ALA C C 1
ATOM 8808 O O . ALA C 1 179 ? 16.298 105.376 -20.287 1.00 9.40 160 ALA C O 1
ATOM 8810 N N . VAL C 1 180 ? 18.057 105.351 -21.668 1.00 8.65 161 VAL C N 1
ATOM 8811 C CA . VAL C 1 180 ? 18.360 106.757 -21.483 1.00 5.25 161 VAL C CA 1
ATOM 8812 C C . VAL C 1 180 ? 18.939 107.339 -22.766 1.00 10.19 161 VAL C C 1
ATOM 8813 O O . VAL C 1 180 ? 19.614 106.623 -23.509 1.00 9.94 161 VAL C O 1
ATOM 8817 N N . GLU C 1 181 ? 18.669 108.597 -23.043 1.00 8.49 162 GLU C N 1
ATOM 8818 C CA . GLU C 1 181 ? 19.387 109.342 -24.080 1.00 10.98 162 GLU C CA 1
ATOM 8819 C C . GLU C 1 181 ? 20.391 110.264 -23.362 1.00 12.73 162 GLU C C 1
ATOM 8820 O O . GLU C 1 181 ? 20.028 110.996 -22.438 1.00 9.91 162 GLU C O 1
ATOM 8826 N N . VAL C 1 182 ? 21.641 110.214 -23.789 1.00 13.12 163 VAL C N 1
ATOM 8827 C CA . VAL C 1 182 ? 22.779 110.835 -23.142 1.00 12.71 163 VAL C CA 1
ATOM 8828 C C . VAL C 1 182 ? 23.609 111.651 -24.127 1.00 16.27 163 VAL C C 1
ATOM 8829 O O . VAL C 1 182 ? 23.865 111.230 -25.255 1.00 13.26 163 VAL C O 1
ATOM 8833 N N . VAL C 1 183 ? 24.025 112.821 -23.673 1.00 11.44 164 VAL C N 1
ATOM 8834 C CA . VAL C 1 183 ? 25.003 113.605 -24.414 1.00 12.83 164 VAL C CA 1
ATOM 8835 C C . VAL C 1 183 ? 26.381 113.325 -23.778 1.00 14.31 164 VAL C C 1
ATOM 8836 O O . VAL C 1 183 ? 26.541 113.610 -22.596 1.00 9.74 164 VAL C O 1
ATOM 8840 N N . VAL C 1 184 ? 27.269 112.772 -24.577 1.00 13.85 165 VAL C N 1
ATOM 8841 C CA . VAL C 1 184 ? 28.630 112.394 -24.230 1.00 14.32 165 VAL C CA 1
ATOM 8842 C C . VAL C 1 184 ? 29.664 113.108 -25.087 1.00 10.85 165 VAL C C 1
ATOM 8843 O O . VAL C 1 184 ? 29.378 113.702 -26.134 1.00 14.09 165 VAL C O 1
ATOM 8847 N N . VAL C 1 185 ? 30.918 113.078 -24.644 1.00 10.24 166 VAL C N 1
ATOM 8848 C CA . VAL C 1 185 ? 31.980 113.745 -25.393 1.00 12.28 166 VAL C CA 1
ATOM 8849 C C . VAL C 1 185 ? 33.030 112.702 -25.795 1.00 14.32 166 VAL C C 1
ATOM 8850 O O . VAL C 1 185 ? 33.520 111.937 -24.962 1.00 11.37 166 VAL C O 1
ATOM 8854 N N . ASP C 1 186 ? 33.264 112.708 -27.092 1.00 14.14 167 ASP C N 1
ATOM 8855 C CA . ASP C 1 186 ? 34.129 111.956 -27.944 1.00 19.21 167 ASP C CA 1
ATOM 8856 C C . ASP C 1 186 ? 35.589 111.989 -27.511 1.00 15.52 167 ASP C C 1
ATOM 8857 O O . ASP C 1 186 ? 36.002 112.999 -26.930 1.00 15.42 167 ASP C O 1
ATOM 8862 N N . ALA C 1 187 ? 36.319 110.930 -27.846 1.00 12.96 168 ALA C N 1
ATOM 8863 C CA . ALA C 1 187 ? 37.761 110.946 -27.591 1.00 16.64 168 ALA C CA 1
ATOM 8864 C C . ALA C 1 187 ? 38.401 112.081 -28.389 1.00 19.99 168 ALA C C 1
ATOM 8865 O O . ALA C 1 187 ? 39.426 112.618 -27.953 1.00 20.03 168 ALA C O 1
ATOM 8867 N N . SER C 1 188 ? 37.770 112.409 -29.509 1.00 15.12 169 SER C N 1
ATOM 8868 C CA . SER C 1 188 ? 38.067 113.528 -30.378 1.00 19.88 169 SER C CA 1
ATOM 8869 C C . SER C 1 188 ? 37.556 114.851 -29.830 1.00 20.60 169 SER C C 1
ATOM 8870 O O . SER C 1 188 ? 37.824 115.930 -30.367 1.00 22.25 169 SER C O 1
ATOM 8873 N N . GLY C 1 189 ? 36.799 114.823 -28.723 1.00 16.42 170 GLY C N 1
ATOM 8874 C CA . GLY C 1 189 ? 36.394 116.062 -28.080 1.00 10.57 170 GLY C CA 1
ATOM 8875 C C . GLY C 1 189 ? 35.104 116.627 -28.662 1.00 6.20 170 GLY C C 1
ATOM 8876 O O . GLY C 1 189 ? 34.858 117.824 -28.578 1.00 8.08 170 GLY C O 1
ATOM 8877 N N . ARG C 1 190 ? 34.292 115.785 -29.292 1.00 11.87 171 ARG C N 1
ATOM 8878 C CA . ARG C 1 190 ? 33.076 116.357 -29.892 1.00 12.12 171 ARG C CA 1
ATOM 8879 C C . ARG C 1 190 ? 31.863 115.864 -29.111 1.00 9.90 171 ARG C C 1
ATOM 8880 O O . ARG C 1 190 ? 31.755 114.677 -28.848 1.00 14.27 171 ARG C O 1
ATOM 8888 N N . ALA C 1 191 ? 30.978 116.801 -28.773 1.00 10.41 172 ALA C N 1
ATOM 8889 C CA . ALA C 1 191 ? 29.743 116.399 -28.088 1.00 13.43 172 ALA C CA 1
ATOM 8890 C C . ALA C 1 191 ? 28.884 115.606 -29.070 1.00 16.89 172 ALA C C 1
ATOM 8891 O O . ALA C 1 191 ? 28.784 115.962 -30.241 1.00 13.96 172 ALA C O 1
ATOM 8893 N N . ARG C 1 192 ? 28.326 114.508 -28.583 1.00 16.66 173 ARG C N 1
ATOM 8894 C CA . ARG C 1 192 ? 27.460 113.645 -29.368 1.00 17.32 173 ARG C CA 1
ATOM 8895 C C . ARG C 1 192 ? 26.323 113.120 -28.508 1.00 16.80 173 ARG C C 1
ATOM 8896 O O . ARG C 1 192 ? 26.477 112.907 -27.306 1.00 16.02 173 ARG C O 1
ATOM 8904 N N . LYS C 1 193 ? 25.158 112.906 -29.117 1.00 18.52 174 LYS C N 1
ATOM 8905 C CA . LYS C 1 193 ? 24.072 112.253 -28.369 1.00 16.66 174 LYS C CA 1
ATOM 8906 C C . LYS C 1 193 ? 24.070 110.765 -28.672 1.00 15.23 174 LYS C C 1
ATOM 8907 O O . LYS C 1 193 ? 24.334 110.323 -29.805 1.00 15.26 174 LYS C O 1
ATOM 8913 N N . VAL C 1 194 ? 23.779 109.942 -27.664 1.00 14.42 175 VAL C N 1
ATOM 8914 C CA . VAL C 1 194 ? 23.629 108.508 -27.818 1.00 14.98 175 VAL C CA 1
ATOM 8915 C C . VAL C 1 194 ? 22.475 107.971 -26.969 1.00 18.77 175 VAL C C 1
ATOM 8916 O O . VAL C 1 194 ? 22.178 108.463 -25.880 1.00 18.21 175 VAL C O 1
ATOM 8920 N N . VAL C 1 195 ? 21.828 106.931 -27.481 1.00 16.94 176 VAL C N 1
ATOM 8921 C CA . VAL C 1 195 ? 20.760 106.273 -26.731 1.00 14.94 176 VAL C CA 1
ATOM 8922 C C . VAL C 1 195 ? 21.264 104.900 -26.292 1.00 16.71 176 VAL C C 1
ATOM 8923 O O . VAL C 1 195 ? 21.898 104.182 -27.052 1.00 11.80 176 VAL C O 1
ATOM 8927 N N . ALA C 1 196 ? 20.993 104.546 -25.048 1.00 12.36 177 ALA C N 1
ATOM 8928 C CA . ALA C 1 196 ? 21.417 103.310 -24.428 1.00 13.08 177 ALA C CA 1
ATOM 8929 C C . ALA C 1 196 ? 20.225 102.631 -23.760 1.00 11.91 177 ALA C C 1
ATOM 8930 O O . ALA C 1 196 ? 19.563 103.237 -22.912 1.00 15.25 177 ALA C O 1
ATOM 8932 N N . THR C 1 197 ? 20.013 101.392 -24.175 1.00 12.97 178 THR C N 1
ATOM 8933 C CA . THR C 1 197 ? 18.908 100.582 -23.679 1.00 9.46 178 THR C CA 1
ATOM 8934 C C . THR C 1 197 ? 19.452 99.333 -22.994 1.00 12.21 178 THR C C 1
ATOM 8935 O O . THR C 1 197 ? 20.631 98.983 -23.164 1.00 13.94 178 THR C O 1
ATOM 8939 N N . SER C 1 198 ? 18.605 98.681 -22.199 1.00 11.16 179 SER C N 1
ATOM 8940 C CA . SER C 1 198 ? 18.965 97.464 -21.487 1.00 12.79 179 SER C CA 1
ATOM 8941 C C . SER C 1 198 ? 18.856 96.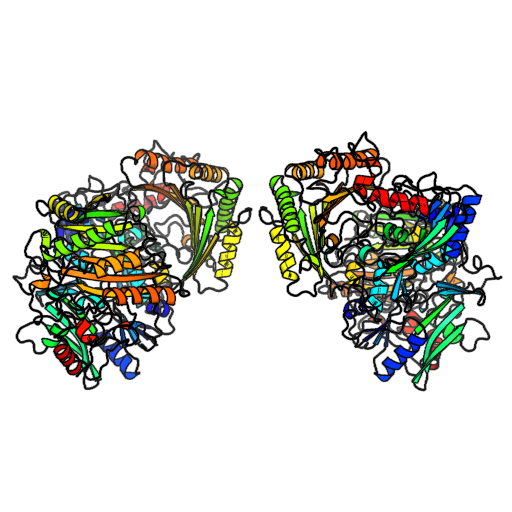217 -22.348 1.00 15.31 179 SER C C 1
ATOM 8942 O O . SER C 1 198 ? 19.053 95.099 -21.854 1.00 14.70 179 SER C O 1
ATOM 8945 N N . ALA C 1 199 ? 18.531 96.378 -23.625 1.00 14.24 180 ALA C N 1
ATOM 8946 C CA . ALA C 1 199 ? 18.336 95.221 -24.494 1.00 14.85 180 ALA C CA 1
ATOM 8947 C C . ALA C 1 199 ? 19.607 94.388 -24.594 1.00 16.93 180 ALA C C 1
ATOM 8948 O O . ALA C 1 199 ? 20.708 94.924 -24.718 1.00 14.21 180 ALA C O 1
ATOM 8950 N N . ALA C 1 200 ? 19.418 93.090 -24.566 1.00 19.17 181 ALA C N 1
ATOM 8951 C CA . ALA C 1 200 ? 20.413 92.054 -24.712 1.00 22.89 181 ALA C CA 1
ATOM 8952 C C . ALA C 1 200 ? 21.536 92.359 -25.696 1.00 24.69 181 ALA C C 1
ATOM 8953 O O . ALA C 1 200 ? 22.691 92.040 -25.390 1.00 26.93 181 ALA C O 1
ATOM 8955 N N . ASP C 1 201 ? 21.242 92.939 -26.849 1.00 24.49 182 ASP C N 1
ATOM 8956 C CA . ASP C 1 201 ? 22.224 93.093 -27.924 1.00 24.10 182 ASP C CA 1
ATOM 8957 C C . ASP C 1 201 ? 22.629 94.537 -28.178 1.00 21.49 182 ASP C C 1
ATOM 8958 O O . ASP C 1 201 ? 23.313 94.851 -29.170 1.00 16.61 182 ASP C O 1
ATOM 8963 N N . ASP C 1 202 ? 22.236 95.461 -27.316 1.00 15.24 183 ASP C N 1
ATOM 8964 C CA . ASP C 1 202 ? 22.546 96.880 -27.481 1.00 15.38 183 ASP C CA 1
ATOM 8965 C C . ASP C 1 202 ? 24.043 97.105 -27.295 1.00 17.57 183 ASP C C 1
ATOM 8966 O O . ASP C 1 202 ? 24.628 96.721 -26.276 1.00 11.70 183 ASP C O 1
ATOM 8971 N N . PRO C 1 203 ? 24.722 97.682 -28.287 1.00 18.31 184 PRO C N 1
ATOM 8972 C CA . PRO C 1 203 ? 26.177 97.856 -28.152 1.00 18.02 184 PRO C CA 1
ATOM 8973 C C . PRO C 1 203 ? 26.530 98.896 -27.086 1.00 18.37 184 PRO C C 1
ATOM 8974 O O . PRO C 1 203 ? 27.707 99.002 -26.732 1.00 17.62 184 PRO C O 1
ATOM 8978 N N . ASN C 1 204 ? 25.526 99.626 -26.617 1.00 16.10 185 ASN C N 1
ATOM 8979 C CA . ASN C 1 204 ? 25.590 100.614 -25.566 1.00 12.80 185 ASN C CA 1
ATOM 8980 C C . ASN C 1 204 ? 24.969 100.120 -24.262 1.00 12.88 185 ASN C C 1
ATOM 8981 O O . ASN C 1 204 ? 24.559 100.949 -23.442 1.00 9.90 185 ASN C O 1
ATOM 8986 N N . ARG C 1 205 ? 24.879 98.814 -24.041 1.00 10.32 186 ARG C N 1
ATOM 8987 C CA . ARG C 1 205 ? 24.226 98.358 -22.803 1.00 9.61 186 ARG C CA 1
ATOM 8988 C C . ARG C 1 205 ? 24.935 98.831 -21.547 1.00 15.94 186 ARG C C 1
ATOM 8989 O O . ARG C 1 205 ? 24.307 99.188 -20.534 1.00 17.37 186 ARG C O 1
ATOM 8997 N N . GLU C 1 206 ? 26.274 98.847 -21.522 1.00 16.60 187 GLU C N 1
ATOM 8998 C CA . GLU C 1 206 ? 26.880 99.171 -20.224 1.00 15.22 187 GLU C CA 1
ATOM 8999 C C . GLU C 1 206 ? 26.596 100.604 -19.798 1.00 12.58 187 GLU C C 1
ATOM 9000 O O . GLU C 1 206 ? 26.538 100.861 -18.587 1.00 13.21 187 GLU C O 1
ATOM 9006 N N . LEU C 1 207 ? 26.424 101.525 -20.721 1.00 7.32 188 LEU C N 1
ATOM 9007 C CA . LEU C 1 207 ? 26.094 102.924 -20.453 1.00 10.69 188 LEU C CA 1
ATOM 9008 C C . LEU C 1 207 ? 24.715 103.014 -19.789 1.00 13.12 188 LEU C C 1
ATOM 9009 O O . LEU C 1 207 ? 24.486 103.786 -18.862 1.00 17.00 188 LEU C O 1
ATOM 9014 N N . TRP C 1 208 ? 23.767 102.200 -20.231 1.00 15.27 189 TRP C N 1
ATOM 9015 C CA . TRP C 1 208 ? 22.494 102.081 -19.542 1.00 15.39 189 TRP C CA 1
ATOM 9016 C C . TRP C 1 208 ? 22.702 101.691 -18.066 1.00 12.50 189 TRP C C 1
ATOM 9017 O O . TRP C 1 208 ? 22.226 102.371 -17.170 1.00 11.18 189 TRP C O 1
ATOM 9028 N N . TRP C 1 209 ? 23.408 100.581 -17.903 1.00 9.76 190 TRP C N 1
ATOM 9029 C CA . TRP C 1 209 ? 23.781 99.944 -16.654 1.00 11.23 190 TRP C CA 1
ATOM 9030 C C . TRP C 1 209 ? 24.221 100.982 -15.625 1.00 8.38 190 TRP C C 1
ATOM 9031 O O . TRP C 1 209 ? 23.820 101.026 -14.471 1.00 12.09 190 TRP C O 1
ATOM 9042 N N . ALA C 1 210 ? 25.180 101.785 -16.098 1.00 12.29 191 ALA C N 1
ATOM 9043 C CA . ALA C 1 210 ? 25.818 102.838 -15.320 1.00 13.68 191 ALA C CA 1
ATOM 9044 C C . ALA C 1 210 ? 24.789 103.822 -14.779 1.00 12.95 191 ALA C C 1
ATOM 9045 O O . ALA C 1 210 ? 25.008 104.483 -13.767 1.00 7.16 191 ALA C O 1
ATOM 9047 N N . HIS C 1 211 ? 23.655 103.917 -15.468 1.00 12.29 192 HIS C N 1
ATOM 9048 C CA . HIS C 1 211 ? 22.547 104.778 -15.100 1.00 11.70 192 HIS C CA 1
ATOM 9049 C C . HIS C 1 211 ? 21.511 104.087 -14.222 1.00 10.11 192 HIS C C 1
ATOM 9050 O O . HIS C 1 211 ? 20.397 104.610 -14.055 1.00 13.15 192 HIS C O 1
ATOM 9057 N N . THR C 1 212 ? 21.832 102.926 -13.673 1.00 8.61 193 THR C N 1
ATOM 9058 C CA . THR C 1 212 ? 20.873 102.311 -12.734 1.00 9.50 193 THR C CA 1
ATOM 9059 C C . THR C 1 212 ? 21.470 102.350 -11.323 1.00 6.99 193 THR C C 1
ATOM 9060 O O . THR C 1 212 ? 21.436 101.399 -10.561 1.00 11.34 193 THR C O 1
ATOM 9064 N N . GLY C 1 213 ? 21.984 103.521 -10.980 1.00 12.92 194 GLY C N 1
ATOM 9065 C CA . GLY C 1 213 ? 22.776 103.757 -9.777 1.00 15.62 194 GLY C CA 1
ATOM 9066 C C . GLY C 1 213 ? 24.153 104.234 -10.162 1.00 16.78 194 GLY C C 1
ATOM 9067 O O . GLY C 1 213 ? 24.520 104.354 -11.353 1.00 18.18 194 GLY C O 1
ATOM 9068 N N . GLY C 1 214 ? 25.099 104.563 -9.273 1.00 18.96 195 GLY C N 1
ATOM 9069 C CA . GLY C 1 214 ? 26.304 104.940 -10.065 1.00 22.58 195 GLY C CA 1
ATOM 9070 C C . GLY C 1 214 ? 26.432 106.440 -10.219 1.00 25.28 195 GLY C C 1
ATOM 9071 O O . GLY C 1 214 ? 27.511 106.911 -10.597 1.00 34.22 195 GLY C O 1
ATOM 9072 N N . GLY C 1 215 ? 25.377 107.198 -9.934 1.00 23.04 196 GLY C N 1
ATOM 9073 C CA . GLY C 1 215 ? 25.421 108.612 -9.695 1.00 23.40 196 GLY C CA 1
ATOM 9074 C C . GLY C 1 215 ? 25.560 109.594 -10.833 1.00 24.82 196 GLY C C 1
ATOM 9075 O O . GLY C 1 215 ? 26.022 109.253 -11.923 1.00 29.30 196 GLY C O 1
ATOM 9076 N N . GLY C 1 216 ? 25.164 110.818 -10.551 1.00 22.80 197 GLY C N 1
ATOM 9077 C CA . GLY C 1 216 ? 24.954 112.055 -11.166 1.00 23.19 197 GLY C CA 1
ATOM 9078 C C . GLY C 1 216 ? 25.940 112.844 -11.940 1.00 27.39 197 GLY C C 1
ATOM 9079 O O . GLY C 1 216 ? 25.593 113.491 -12.947 1.00 28.74 197 GLY C O 1
ATOM 9080 N N . GLY C 1 217 ? 27.248 112.975 -11.645 1.00 27.61 198 GLY C N 1
ATOM 9081 C CA . GLY C 1 217 ? 27.876 113.964 -12.555 1.00 22.89 198 GLY C CA 1
ATOM 9082 C C . GLY C 1 217 ? 29.060 113.344 -13.282 1.00 19.49 198 GLY C C 1
ATOM 9083 O O . GLY C 1 217 ? 30.094 114.010 -13.349 1.00 20.34 198 GLY C O 1
ATOM 9084 N N . ASN C 1 218 ? 28.854 112.133 -13.762 1.00 14.30 199 ASN C N 1
ATOM 9085 C CA . ASN C 1 218 ? 29.814 111.139 -14.155 1.00 12.94 199 ASN C CA 1
ATOM 9086 C C . ASN C 1 218 ? 29.962 110.874 -15.647 1.00 10.32 199 ASN C C 1
ATOM 9087 O O . ASN C 1 218 ? 31.016 111.079 -16.244 1.00 11.46 199 ASN C O 1
ATOM 9092 N N . PHE C 1 219 ? 28.880 110.357 -16.247 1.00 8.67 200 PHE C N 1
ATOM 9093 C CA . PHE C 1 219 ? 29.076 109.813 -17.602 1.00 8.93 200 PHE C CA 1
ATOM 9094 C C . PHE C 1 219 ? 28.710 110.802 -18.686 1.00 10.92 200 PHE C C 1
ATOM 9095 O O . PHE C 1 219 ? 29.085 110.578 -19.844 1.00 18.03 200 PHE C O 1
ATOM 9103 N N . GLY C 1 220 ? 28.025 111.879 -18.309 1.00 6.96 201 GLY C N 1
ATOM 9104 C CA . GLY C 1 220 ? 27.585 112.833 -19.323 1.00 11.70 201 GLY C CA 1
ATOM 9105 C C . GLY C 1 220 ? 26.212 113.337 -18.934 1.00 15.54 201 GLY C C 1
ATOM 9106 O O . GLY C 1 220 ? 25.811 113.115 -17.786 1.00 15.71 201 GLY C O 1
ATOM 9107 N N . ILE C 1 221 ? 25.521 113.995 -19.844 1.00 11.66 202 ILE C N 1
ATOM 9108 C CA . ILE C 1 221 ? 24.240 114.600 -19.524 1.00 9.92 202 ILE C CA 1
ATOM 9109 C C . ILE C 1 221 ? 23.085 113.729 -20.024 1.00 12.73 202 ILE C C 1
ATOM 9110 O O . ILE C 1 221 ? 22.950 113.500 -21.222 1.00 10.84 202 ILE C O 1
ATOM 9115 N N . VAL C 1 222 ? 22.321 113.270 -19.063 1.00 12.33 203 VAL C N 1
ATOM 9116 C CA . VAL C 1 222 ? 21.115 112.476 -19.277 1.00 12.94 203 VAL C CA 1
ATOM 9117 C C . VAL C 1 222 ? 20.117 113.427 -19.912 1.00 13.51 203 VAL C C 1
ATOM 9118 O O . VAL C 1 222 ? 19.843 114.494 -19.334 1.00 11.24 203 VAL C O 1
ATOM 9122 N N . THR C 1 223 ? 19.543 113.156 -21.090 1.00 12.18 204 THR C N 1
ATOM 9123 C CA . THR C 1 223 ? 18.639 114.194 -21.610 1.00 9.95 204 THR C CA 1
ATOM 9124 C C . THR C 1 223 ? 17.211 113.664 -21.706 1.00 5.59 204 THR C C 1
ATOM 9125 O O . THR C 1 223 ? 16.272 114.460 -21.806 1.00 11.02 204 THR C O 1
ATOM 9129 N N . ARG C 1 224 ? 17.136 112.342 -21.680 1.00 5.30 205 ARG C N 1
ATOM 9130 C CA . ARG C 1 224 ? 15.827 111.702 -21.514 1.00 10.74 205 ARG C CA 1
ATOM 9131 C C . ARG C 1 224 ? 15.936 110.334 -20.859 1.00 11.34 205 ARG C C 1
ATOM 9132 O O . ARG C 1 224 ? 16.817 109.548 -21.184 1.00 5.61 205 ARG C O 1
ATOM 9140 N N . TYR C 1 225 ? 15.025 110.058 -19.926 1.00 6.55 206 TYR C N 1
ATOM 9141 C CA . TYR C 1 225 ? 14.848 108.753 -19.348 1.00 5.59 206 TYR C CA 1
ATOM 9142 C C . TYR C 1 225 ? 13.582 108.094 -19.918 1.00 6.87 206 TYR C C 1
ATOM 9143 O O . TYR C 1 225 ? 12.623 108.817 -20.179 1.00 4.71 206 TYR C O 1
ATOM 9152 N N . TRP C 1 226 ? 13.619 106.781 -20.056 1.00 8.44 207 TRP C N 1
ATOM 9153 C CA . TRP C 1 226 ? 12.430 106.043 -20.499 1.00 10.92 207 TRP C CA 1
ATOM 9154 C C . TRP C 1 226 ? 12.134 104.920 -19.516 1.00 7.51 207 TRP C C 1
ATOM 9155 O O . TRP C 1 226 ? 13.014 104.132 -19.174 1.00 7.42 207 TRP C O 1
ATOM 9166 N N . PHE C 1 227 ? 10.886 104.830 -19.048 1.00 7.51 208 PHE C N 1
ATOM 9167 C CA . PHE C 1 227 ? 10.505 103.850 -18.024 1.00 7.47 208 PHE C CA 1
ATOM 9168 C C . PHE C 1 227 ? 9.624 102.725 -18.528 1.00 12.66 208 PHE C C 1
ATOM 9169 O O . PHE C 1 227 ? 8.674 102.940 -19.279 1.00 15.38 208 PHE C O 1
ATOM 9177 N N . ARG C 1 228 ? 9.926 101.510 -18.109 1.00 10.55 209 ARG C N 1
ATOM 9178 C CA . ARG C 1 228 ? 9.213 100.301 -18.471 1.00 9.03 209 ARG C CA 1
ATOM 9179 C C . ARG C 1 228 ? 9.636 99.187 -17.523 1.00 10.61 209 ARG C C 1
ATOM 9180 O O . ARG C 1 228 ? 10.832 98.885 -17.444 1.00 7.36 209 ARG C O 1
ATOM 9188 N N . THR C 1 229 ? 8.717 98.588 -16.780 1.00 10.62 210 THR C N 1
ATOM 9189 C CA . THR C 1 229 ? 9.120 97.444 -15.959 1.00 11.00 210 THR C CA 1
ATOM 9190 C C . THR C 1 229 ? 9.639 96.324 -16.851 1.00 15.63 210 THR C C 1
ATOM 9191 O O . THR C 1 229 ? 8.918 95.890 -17.758 1.00 16.75 210 THR C O 1
ATOM 9195 N N . PRO C 1 230 ? 10.854 95.824 -16.625 1.00 17.48 211 PRO C N 1
ATOM 9196 C CA . PRO C 1 230 ? 11.469 94.824 -17.519 1.00 17.05 211 PRO C CA 1
ATOM 9197 C C . PRO C 1 230 ? 10.569 93.628 -17.741 1.00 22.81 211 PRO C C 1
ATOM 9198 O O . PRO C 1 230 ? 10.608 92.941 -18.764 1.00 22.53 211 PRO C O 1
ATOM 9202 N N . GLY C 1 231 ? 9.680 93.336 -16.788 1.00 27.08 212 GLY C N 1
ATOM 9203 C CA . GLY C 1 231 ? 8.535 92.515 -17.161 1.00 31.81 212 GLY C CA 1
ATOM 9204 C C . GLY C 1 231 ? 7.532 93.329 -17.971 1.00 35.25 212 GLY C C 1
ATOM 9205 O O . GLY C 1 231 ? 6.598 93.948 -17.461 1.00 42.55 212 GLY C O 1
ATOM 9206 N N . ALA C 1 232 ? 7.709 93.340 -19.292 1.00 37.76 213 ALA C N 1
ATOM 9207 C CA . ALA C 1 232 ? 6.809 94.129 -20.130 1.00 38.22 213 ALA C CA 1
ATOM 9208 C C . ALA C 1 232 ? 5.844 93.215 -20.882 1.00 35.79 213 ALA C C 1
ATOM 9209 O O . ALA C 1 232 ? 6.228 92.128 -21.320 1.00 43.57 213 ALA C O 1
ATOM 9211 N N . THR C 1 233 ? 4.622 93.694 -21.017 1.00 33.13 214 THR C N 1
ATOM 9212 C CA . THR C 1 233 ? 3.535 93.056 -21.729 1.00 33.15 214 THR C CA 1
ATOM 9213 C C . THR C 1 233 ? 2.677 94.083 -22.463 1.00 30.91 214 THR C C 1
ATOM 9214 O O . THR C 1 233 ? 2.323 95.140 -21.931 1.00 26.46 214 THR C O 1
ATOM 9218 N N . GLY C 1 234 ? 2.313 93.838 -23.716 1.00 30.95 215 GLY C N 1
ATOM 9219 C CA . GLY C 1 234 ? 1.417 94.657 -24.488 1.00 27.49 215 GLY C CA 1
ATOM 9220 C C . GLY C 1 234 ? 1.776 96.096 -24.758 1.00 26.80 215 GLY C C 1
ATOM 9221 O O . GLY C 1 234 ? 2.874 96.571 -24.479 1.00 18.72 215 GLY C O 1
ATOM 9222 N N . THR C 1 235 ? 0.815 96.819 -25.329 1.00 25.21 216 THR C N 1
ATOM 9223 C CA . THR C 1 235 ? 0.976 98.214 -25.693 1.00 20.93 216 THR C CA 1
ATOM 9224 C C . THR C 1 235 ? -0.020 99.095 -24.949 1.00 21.82 216 THR C C 1
ATOM 9225 O O . THR C 1 235 ? -0.150 100.288 -25.257 1.00 29.91 216 THR C O 1
ATOM 9229 N N . ASP C 1 236 ? -0.713 98.534 -23.970 1.00 19.17 217 ASP C N 1
ATOM 9230 C CA . ASP C 1 236 ? -1.598 99.313 -23.090 1.00 16.71 217 ASP C CA 1
ATOM 9231 C C . ASP C 1 236 ? -0.775 99.952 -21.984 1.00 15.00 217 ASP C C 1
ATOM 9232 O O . ASP C 1 236 ? -0.336 99.208 -21.095 1.00 19.15 217 ASP C O 1
ATOM 9237 N N . PRO C 1 237 ? -0.529 101.255 -22.016 1.00 14.50 218 PRO C N 1
ATOM 9238 C CA . PRO C 1 237 ? 0.444 101.859 -21.104 1.00 14.29 218 PRO C CA 1
ATOM 9239 C C . PRO C 1 237 ? 0.131 101.575 -19.634 1.00 17.38 218 PRO C C 1
ATOM 9240 O O . PRO C 1 237 ? 1.023 101.636 -18.780 1.00 18.85 218 PRO C O 1
ATOM 9244 N N . SER C 1 238 ? -1.136 101.295 -19.329 1.00 15.54 219 SER C N 1
ATOM 9245 C CA . SER C 1 238 ? -1.519 101.017 -17.947 1.00 13.62 219 SER C CA 1
ATOM 9246 C C . SER C 1 238 ? -1.011 99.684 -17.446 1.00 10.74 219 SER C C 1
ATOM 9247 O O . SER C 1 238 ? -1.239 99.313 -16.298 1.00 8.85 219 SER C O 1
ATOM 9250 N N . GLN C 1 239 ? -0.319 98.900 -18.277 1.00 10.45 220 GLN C N 1
ATOM 9251 C CA . GLN C 1 239 ? 0.122 97.585 -17.822 1.00 10.81 220 GLN C CA 1
ATOM 9252 C C . GLN C 1 239 ? 1.657 97.525 -17.811 1.00 11.25 220 GLN C C 1
ATOM 9253 O O . GLN C 1 239 ? 2.205 96.428 -17.683 1.00 12.25 220 GLN C O 1
ATOM 9259 N N . LEU C 1 240 ? 2.281 98.694 -17.998 1.00 8.95 221 LEU C N 1
ATOM 9260 C CA . LEU C 1 240 ? 3.722 98.608 -18.280 1.00 8.59 221 LEU C CA 1
ATOM 9261 C C . LEU C 1 240 ? 4.547 99.095 -17.099 1.00 12.81 221 LEU C C 1
ATOM 9262 O O . LEU C 1 240 ? 5.782 99.035 -17.153 1.00 11.84 221 LEU C O 1
ATOM 9267 N N . LEU C 1 241 ? 3.860 99.577 -16.071 1.00 10.54 222 LEU C N 1
ATOM 9268 C CA . LEU C 1 241 ? 4.486 100.078 -14.858 1.00 10.05 222 LEU C CA 1
ATOM 9269 C C . LEU C 1 241 ? 3.557 99.711 -13.691 1.00 10.66 222 LEU C C 1
ATOM 9270 O O . LEU C 1 241 ? 2.363 99.465 -13.984 1.00 12.89 222 LEU C O 1
ATOM 9275 N N . PRO C 1 242 ? 4.000 99.690 -12.448 1.00 8.38 223 PRO C N 1
ATOM 9276 C CA . PRO C 1 242 ? 3.119 99.353 -11.330 1.00 8.03 223 PRO C CA 1
ATOM 9277 C C . PRO C 1 242 ? 1.907 100.262 -11.166 1.00 5.20 223 PRO C C 1
ATOM 9278 O O . PRO C 1 242 ? 1.931 101.479 -11.246 1.00 4.43 223 PRO C O 1
ATOM 9282 N N . LYS C 1 243 ? 0.742 99.626 -10.880 1.00 9.15 224 LYS C N 1
ATOM 9283 C CA . LYS C 1 243 ? -0.370 100.520 -10.584 1.00 8.24 224 LYS C CA 1
ATOM 9284 C C . LYS C 1 243 ? -0.147 101.260 -9.269 1.00 3.88 224 LYS C C 1
ATOM 9285 O O . LYS C 1 243 ? 0.269 100.592 -8.303 1.00 16.40 224 LYS C O 1
ATOM 9291 N N . ALA C 1 244 ? -0.364 102.545 -9.201 1.00 8.24 225 ALA C N 1
ATOM 9292 C CA . ALA C 1 244 ? -0.303 103.197 -7.892 1.00 11.25 225 ALA C CA 1
ATOM 9293 C C . ALA C 1 244 ? -1.229 102.496 -6.912 1.00 15.04 225 ALA C C 1
ATOM 9294 O O . ALA C 1 244 ? -2.110 101.728 -7.309 1.00 14.14 225 ALA C O 1
ATOM 9296 N N . PRO C 1 245 ? -1.043 102.717 -5.617 1.00 13.43 226 PRO C N 1
ATOM 9297 C CA . PRO C 1 245 ? -1.944 102.161 -4.608 1.00 14.54 226 PRO C CA 1
ATOM 9298 C C . PRO C 1 245 ? -3.272 102.922 -4.551 1.00 12.49 226 PRO C C 1
ATOM 9299 O O . PRO C 1 245 ? -3.412 104.028 -5.059 1.00 15.87 226 PRO C O 1
ATOM 9303 N N . THR C 1 246 ? -4.229 102.290 -3.907 1.00 17.04 227 THR C N 1
ATOM 9304 C CA . THR C 1 246 ? -5.642 102.617 -3.851 1.00 15.35 227 THR C CA 1
ATOM 9305 C C . THR C 1 246 ? -5.902 103.934 -3.143 1.00 13.86 227 THR C C 1
ATOM 9306 O O . THR C 1 246 ? -6.675 104.773 -3.608 1.00 17.07 227 THR C O 1
ATOM 9310 N N . SER C 1 247 ? -5.250 104.119 -2.016 1.00 13.85 228 SER C N 1
ATOM 9311 C CA . SER C 1 247 ? -5.268 105.292 -1.167 1.00 13.64 228 SER C CA 1
ATOM 9312 C C . SER C 1 247 ? -4.092 105.227 -0.190 1.00 14.18 228 SER C C 1
ATOM 9313 O O . SER C 1 247 ? -3.316 104.281 -0.236 1.00 10.95 228 SER C O 1
ATOM 9316 N N . THR C 1 248 ? -3.982 106.204 0.720 1.00 19.55 229 THR C N 1
ATOM 9317 C CA . THR C 1 248 ? -2.874 106.103 1.683 1.00 19.41 229 THR C CA 1
ATOM 9318 C C . THR C 1 248 ? -3.381 106.038 3.117 1.00 13.98 229 THR C C 1
ATOM 9319 O O . THR C 1 248 ? -3.942 106.991 3.666 1.00 14.92 229 THR C O 1
ATOM 9323 N N . LEU C 1 249 ? -3.200 104.894 3.770 1.00 10.01 230 LEU C N 1
ATOM 9324 C CA . LEU C 1 249 ? -3.496 104.850 5.212 1.00 14.30 230 LEU C CA 1
ATOM 9325 C C . LEU C 1 249 ? -2.229 105.188 6.012 1.00 15.82 230 LEU C C 1
ATOM 9326 O O . LEU C 1 249 ? -1.281 104.399 5.940 1.00 15.09 230 LEU C O 1
ATOM 9331 N N . ARG C 1 250 ? -2.236 106.300 6.743 1.00 14.67 231 ARG C N 1
ATOM 9332 C CA . ARG C 1 250 ? -1.111 106.664 7.588 1.00 20.09 231 ARG C CA 1
ATOM 9333 C C . ARG C 1 250 ? -1.432 106.693 9.082 1.00 22.65 231 ARG C C 1
ATOM 9334 O O . ARG C 1 250 ? -2.516 107.067 9.527 1.00 22.03 231 ARG C O 1
ATOM 9342 N N . HIS C 1 251 ? -0.436 106.280 9.858 1.00 19.01 232 HIS C N 1
ATOM 9343 C CA . HIS C 1 251 ? -0.364 106.453 11.293 1.00 18.18 232 HIS C CA 1
ATOM 9344 C C . HIS C 1 251 ? 0.822 107.346 11.649 1.00 15.79 232 HIS C C 1
ATOM 9345 O O . HIS C 1 251 ? 1.913 107.071 11.144 1.00 16.42 232 HIS C O 1
ATOM 9352 N N . ILE C 1 252 ? 0.659 108.371 12.469 1.00 16.41 233 ILE C N 1
ATOM 9353 C CA . ILE C 1 252 ? 1.832 109.077 12.987 1.00 15.70 233 ILE C CA 1
ATOM 9354 C C . ILE C 1 252 ? 1.943 108.842 14.499 1.00 19.78 233 ILE C C 1
ATOM 9355 O O . ILE C 1 252 ? 1.086 109.301 15.254 1.00 20.23 233 ILE C O 1
ATOM 9360 N N . VAL C 1 253 ? 2.990 108.140 14.885 1.00 18.66 234 VAL C N 1
ATOM 9361 C CA . VAL C 1 253 ? 3.270 107.683 16.234 1.00 16.96 234 VAL C CA 1
ATOM 9362 C C . VAL C 1 253 ? 4.295 108.580 16.915 1.00 19.56 234 VAL C C 1
ATOM 9363 O O . VAL C 1 253 ? 5.405 108.728 16.395 1.00 17.69 234 VAL C O 1
ATOM 9367 N N . THR C 1 254 ? 3.951 109.176 18.048 1.00 18.49 235 THR C N 1
ATOM 9368 C CA . THR C 1 254 ? 4.833 110.131 18.705 1.00 18.96 235 THR C CA 1
ATOM 9369 C C . THR C 1 254 ? 5.093 109.800 20.176 1.00 22.89 235 THR C C 1
ATOM 9370 O O . THR C 1 254 ? 4.186 109.411 20.913 1.00 18.60 235 THR C O 1
ATOM 9374 N N . TRP C 1 255 ? 6.336 109.982 20.579 1.00 19.30 236 TRP C N 1
ATOM 9375 C CA . TRP C 1 255 ? 6.819 109.853 21.940 1.00 16.81 236 TRP C CA 1
ATOM 9376 C C . TRP C 1 255 ? 7.353 111.215 22.403 1.00 19.49 236 TRP C C 1
ATOM 9377 O O . TRP C 1 255 ? 8.157 111.820 21.689 1.00 18.76 236 TRP C O 1
ATOM 9388 N N . ASP C 1 256 ? 6.911 111.699 23.562 1.00 15.00 237 ASP C N 1
ATOM 9389 C CA . ASP C 1 256 ? 7.433 112.964 24.052 1.00 15.61 237 ASP C CA 1
ATOM 9390 C C . ASP C 1 256 ? 8.809 112.730 24.674 1.00 13.88 237 ASP C C 1
ATOM 9391 O O . ASP C 1 256 ? 8.973 111.769 25.431 1.00 8.72 237 ASP C O 1
ATOM 9396 N N . TRP C 1 257 ? 9.776 113.582 24.346 1.00 17.62 238 TRP C N 1
ATOM 9397 C CA . TRP C 1 257 ? 11.104 113.467 24.940 1.00 20.48 238 TRP C CA 1
ATOM 9398 C C . TRP C 1 257 ? 11.012 113.598 26.460 1.00 21.45 238 TRP C C 1
ATOM 9399 O O . TRP C 1 257 ? 11.809 113.010 27.191 1.00 13.75 238 TRP C O 1
ATOM 9410 N N . SER C 1 258 ? 10.036 114.345 26.960 1.00 17.81 239 SER C N 1
ATOM 9411 C CA . SER C 1 258 ? 9.872 114.455 28.412 1.00 18.94 239 SER C CA 1
ATOM 9412 C C . SER C 1 258 ? 9.640 113.100 29.062 1.00 18.93 239 SER C C 1
ATOM 9413 O O . SER C 1 258 ? 9.900 112.902 30.253 1.00 25.95 239 SER C O 1
ATOM 9416 N N . ALA C 1 259 ? 9.143 112.134 28.307 1.00 18.83 240 ALA C N 1
ATOM 9417 C CA . ALA C 1 259 ? 8.801 110.835 28.884 1.00 21.09 240 ALA C CA 1
ATOM 9418 C C . ALA C 1 259 ? 9.852 109.787 28.544 1.00 20.36 240 ALA C C 1
ATOM 9419 O O . ALA C 1 259 ? 9.781 108.645 28.991 1.00 16.94 240 ALA C O 1
ATOM 9421 N N . LEU C 1 260 ? 10.826 110.191 27.735 1.00 20.54 241 LEU C N 1
ATOM 9422 C CA . LEU C 1 260 ? 11.859 109.280 27.282 1.00 21.96 241 LEU C CA 1
ATOM 9423 C C . LEU C 1 260 ? 13.045 109.205 28.240 1.00 26.88 241 LEU C C 1
ATOM 9424 O O . LEU C 1 260 ? 13.667 110.215 28.567 1.00 36.62 241 LEU C O 1
ATOM 9429 N N . THR C 1 261 ? 13.328 107.978 28.643 1.00 25.84 242 THR C N 1
ATOM 9430 C CA . THR C 1 261 ? 14.544 107.640 29.379 1.00 26.38 242 THR C CA 1
ATOM 9431 C C . THR C 1 261 ? 15.413 106.782 28.466 1.00 25.32 242 THR C C 1
ATOM 9432 O O . THR C 1 261 ? 14.878 106.288 27.468 1.00 18.89 242 THR C O 1
ATOM 9436 N N . GLU C 1 262 ? 16.693 106.612 28.773 1.00 24.86 243 GLU C N 1
ATOM 9437 C CA . GLU C 1 262 ? 17.520 105.733 27.951 1.00 25.25 243 GLU C CA 1
ATOM 9438 C C . GLU C 1 262 ? 16.868 104.362 27.861 1.00 20.42 243 GLU C C 1
ATOM 9439 O O . GLU C 1 262 ? 16.802 103.711 26.818 1.00 17.12 243 GLU C O 1
ATOM 9445 N N . GLU C 1 263 ? 16.363 103.892 29.004 1.00 13.61 244 GLU C N 1
ATOM 9446 C CA . GLU C 1 263 ? 15.754 102.565 29.030 1.00 19.58 244 GLU C CA 1
ATOM 9447 C C . GLU C 1 263 ? 14.606 102.473 28.025 1.00 21.75 244 GLU C C 1
ATOM 9448 O O . GLU C 1 263 ? 14.443 101.446 27.372 1.00 24.34 244 GLU C O 1
ATOM 9454 N N . ALA C 1 264 ? 13.819 103.533 27.885 1.00 23.24 245 ALA C N 1
ATOM 9455 C CA . ALA C 1 264 ? 12.704 103.530 26.945 1.00 20.95 245 ALA C CA 1
ATOM 9456 C C . ALA C 1 264 ? 13.160 103.688 25.496 1.00 20.75 245 ALA C C 1
ATOM 9457 O O . ALA C 1 264 ? 12.640 102.960 24.644 1.00 17.73 245 ALA C O 1
ATOM 9459 N N . PHE C 1 265 ? 14.071 104.608 25.223 1.00 23.20 246 PHE C N 1
ATOM 9460 C CA . PHE C 1 265 ? 14.558 104.871 23.868 1.00 23.76 246 PHE C CA 1
ATOM 9461 C C . PHE C 1 265 ? 15.268 103.641 23.321 1.00 25.34 246 PHE C C 1
ATOM 9462 O O . PHE C 1 265 ? 15.135 103.248 22.156 1.00 21.55 246 PHE C O 1
ATOM 9470 N N . THR C 1 266 ? 16.043 103.018 24.215 1.00 24.75 247 THR C N 1
ATOM 9471 C CA . THR C 1 266 ? 16.833 101.853 23.829 1.00 23.11 247 THR C CA 1
ATOM 9472 C C . THR C 1 266 ? 15.958 100.689 23.406 1.00 20.67 247 THR C C 1
ATOM 9473 O O . THR C 1 266 ? 16.253 100.051 22.394 1.00 12.06 247 THR C O 1
ATOM 9477 N N . ARG C 1 267 ? 14.883 100.391 24.147 1.00 19.82 248 ARG C N 1
ATOM 9478 C CA . ARG C 1 267 ? 14.114 99.224 23.683 1.00 21.34 248 ARG C CA 1
ATOM 9479 C C . ARG C 1 267 ? 13.358 99.577 22.406 1.00 15.29 248 ARG C C 1
ATOM 9480 O O . ARG C 1 267 ? 13.257 98.733 21.525 1.00 20.07 248 ARG C O 1
ATOM 9488 N N . ILE C 1 268 ? 12.846 100.800 22.320 1.00 17.85 249 ILE C N 1
ATOM 9489 C CA . ILE C 1 268 ? 12.146 101.242 21.102 1.00 21.28 249 ILE C CA 1
ATOM 9490 C C . ILE C 1 268 ? 12.990 100.956 19.866 1.00 20.24 249 ILE C C 1
ATOM 9491 O O . ILE C 1 268 ? 12.573 100.332 18.894 1.00 21.18 249 ILE C O 1
ATOM 9496 N N . ILE C 1 269 ? 14.253 101.381 19.914 1.00 19.09 250 ILE C N 1
ATOM 9497 C CA . ILE C 1 269 ? 15.146 101.096 18.788 1.00 15.51 250 ILE C CA 1
ATOM 9498 C C . ILE C 1 269 ? 15.272 99.602 18.566 1.00 16.81 250 ILE C C 1
ATOM 9499 O O . ILE C 1 269 ? 15.307 99.118 17.429 1.00 16.09 250 ILE C O 1
ATOM 9504 N N . ASP C 1 270 ? 15.333 98.822 19.660 1.00 16.42 251 ASP C N 1
ATOM 9505 C CA . ASP C 1 270 ? 15.542 97.381 19.513 1.00 15.44 251 ASP C CA 1
ATOM 9506 C C . ASP C 1 270 ? 14.327 96.695 18.911 1.00 16.62 251 ASP C C 1
ATOM 9507 O O . ASP C 1 270 ? 14.427 95.808 18.062 1.00 12.74 251 ASP C O 1
ATOM 9512 N N . ASN C 1 271 ? 13.139 97.117 19.360 1.00 15.69 252 ASN C N 1
ATOM 9513 C CA . ASN C 1 271 ? 11.950 96.504 18.741 1.00 14.53 252 ASN C CA 1
ATOM 9514 C C . ASN C 1 271 ? 11.856 96.852 17.259 1.00 12.76 252 ASN C C 1
ATOM 9515 O O . ASN C 1 271 ? 11.560 96.003 16.424 1.00 7.57 252 ASN C O 1
ATOM 9520 N N . HIS C 1 272 ? 12.114 98.091 16.897 1.00 12.52 253 HIS C N 1
ATOM 9521 C CA . HIS C 1 272 ? 12.123 98.525 15.502 1.00 15.92 253 HIS C CA 1
ATOM 9522 C C . HIS C 1 272 ? 13.043 97.681 14.635 1.00 17.17 253 HIS C C 1
ATOM 9523 O O . HIS C 1 272 ? 12.624 97.138 13.604 1.00 17.16 253 HIS C O 1
ATOM 9530 N N . GLY C 1 273 ? 14.312 97.540 15.019 1.00 15.14 254 GLY C N 1
ATOM 9531 C CA . GLY C 1 273 ? 15.265 96.795 14.215 1.00 14.93 254 GLY C CA 1
ATOM 9532 C C . GLY C 1 273 ? 14.921 95.331 14.049 1.00 11.81 254 GLY C C 1
ATOM 9533 O O . GLY C 1 273 ? 15.032 94.775 12.955 1.00 14.11 254 GLY C O 1
ATOM 9534 N N . ALA C 1 274 ? 14.512 94.686 15.132 1.00 11.14 255 ALA C N 1
ATOM 9535 C CA . ALA C 1 274 ? 14.096 93.305 15.136 1.00 14.14 255 ALA C CA 1
ATOM 9536 C C . ALA C 1 274 ? 12.866 93.078 14.268 1.00 16.73 255 ALA C C 1
ATOM 9537 O O . ALA C 1 274 ? 12.743 92.021 13.639 1.00 20.06 255 ALA C O 1
ATOM 9539 N N . TRP C 1 275 ? 11.945 94.045 14.230 1.00 14.35 256 TRP C N 1
ATOM 9540 C CA . TRP C 1 275 ? 10.783 93.821 13.351 1.00 17.72 256 TRP C CA 1
ATOM 9541 C C . TRP C 1 275 ? 11.225 93.791 11.886 1.00 18.70 256 TRP C C 1
ATOM 9542 O O . TRP C 1 275 ? 10.818 92.914 11.118 1.00 18.56 256 TRP C O 1
ATOM 9553 N N . HIS C 1 276 ? 12.079 94.742 11.511 1.00 15.83 257 HIS C N 1
ATOM 9554 C CA . HIS C 1 276 ? 12.562 94.817 10.137 1.00 15.52 257 HIS C CA 1
ATOM 9555 C C . HIS C 1 276 ? 13.395 93.618 9.743 1.00 16.93 257 HIS C C 1
ATOM 9556 O O . HIS C 1 276 ? 13.437 93.241 8.563 1.00 16.37 257 HIS C O 1
ATOM 9563 N N . GLN C 1 277 ? 14.112 92.941 10.648 1.00 16.70 258 GLN C N 1
ATOM 9564 C CA . GLN C 1 277 ? 14.864 91.804 10.068 1.00 20.55 258 GLN C CA 1
ATOM 9565 C C . GLN C 1 277 ? 13.867 90.688 9.755 1.00 19.82 258 GLN C C 1
ATOM 9566 O O . GLN C 1 277 ? 14.160 89.829 8.921 1.00 18.68 258 GLN C O 1
ATOM 9572 N N . SER C 1 278 ? 12.605 90.516 10.360 1.00 21.73 259 SER C N 1
ATOM 9573 C CA . SER C 1 278 ? 11.597 89.511 10.045 1.00 21.82 259 SER C CA 1
ATOM 9574 C C . SER C 1 278 ? 10.528 90.074 9.113 1.00 22.15 259 SER C C 1
ATOM 9575 O O . SER C 1 278 ? 9.651 89.305 8.617 1.00 21.38 259 SER C O 1
ATOM 9578 N N . ASN C 1 279 ? 10.549 91.284 8.753 1.00 17.86 260 ASN C N 1
ATOM 9579 C CA . ASN C 1 279 ? 9.557 91.718 7.779 1.00 16.53 260 ASN C CA 1
ATOM 9580 C C . ASN C 1 279 ? 10.168 92.622 6.721 1.00 16.79 260 ASN C C 1
ATOM 9581 O O . ASN C 1 279 ? 9.763 93.795 6.634 1.00 21.05 260 ASN C O 1
ATOM 9586 N N . SER C 1 280 ? 11.143 92.208 5.900 1.00 15.98 261 SER C N 1
ATOM 9587 C CA . SER C 1 280 ? 11.648 93.266 5.019 1.00 22.35 261 SER C CA 1
ATOM 9588 C C . SER C 1 280 ? 11.632 92.823 3.562 1.00 27.63 261 SER C C 1
ATOM 9589 O O . SER C 1 280 ? 10.890 93.449 2.805 1.00 27.67 261 SER C O 1
ATOM 9592 N N . ALA C 1 281 ? 12.430 91.830 3.201 1.00 27.12 262 ALA C N 1
ATOM 9593 C CA . ALA C 1 281 ? 12.402 91.307 1.834 1.00 28.30 262 ALA C CA 1
ATOM 9594 C C . ALA C 1 281 ? 11.058 90.652 1.557 1.00 32.67 262 ALA C C 1
ATOM 9595 O O . ALA C 1 281 ? 10.547 89.834 2.332 1.00 33.24 262 ALA C O 1
ATOM 9597 N N . ALA C 1 282 ? 10.405 90.991 0.430 1.00 33.82 263 ALA C N 1
ATOM 9598 C CA . ALA C 1 282 ? 9.063 90.439 0.322 1.00 30.38 263 ALA C CA 1
ATOM 9599 C C . ALA C 1 282 ? 8.471 90.444 -1.087 1.00 33.08 263 ALA C C 1
ATOM 9600 O O . ALA C 1 282 ? 9.077 90.958 -2.024 1.00 32.18 263 ALA C O 1
ATOM 9602 N N . GLY C 1 283 ? 7.304 89.849 -1.111 1.00 33.35 264 GLY C N 1
ATOM 9603 C CA . GLY C 1 283 ? 6.164 89.702 -1.965 1.00 31.40 264 GLY C CA 1
ATOM 9604 C C . GLY C 1 283 ? 4.939 89.437 -1.078 1.00 29.77 264 GLY C C 1
ATOM 9605 O O . GLY C 1 283 ? 4.202 88.487 -1.314 1.00 31.55 264 GLY C O 1
ATOM 9606 N N . THR C 1 284 ? 4.808 90.277 -0.063 1.00 27.76 265 THR C N 1
ATOM 9607 C CA . THR C 1 284 ? 3.961 90.148 1.099 1.00 22.69 265 THR C CA 1
ATOM 9608 C C . THR C 1 284 ? 3.208 91.425 1.442 1.00 21.38 265 THR C C 1
ATOM 9609 O O . THR C 1 284 ? 3.566 92.520 0.981 1.00 17.30 265 THR C O 1
ATOM 9613 N N . PRO C 1 285 ? 2.175 91.288 2.276 1.00 19.00 266 PRO C N 1
ATOM 9614 C CA . PRO C 1 285 ? 1.481 92.435 2.851 1.00 20.43 266 PRO C CA 1
ATOM 9615 C C . PRO C 1 285 ? 2.422 93.532 3.326 1.00 19.16 266 PRO C C 1
ATOM 9616 O O . PRO C 1 285 ? 2.316 94.685 2.898 1.00 15.22 266 PRO C O 1
ATOM 9620 N N . TYR C 1 286 ? 3.356 93.173 4.220 1.00 20.81 267 TYR C N 1
ATOM 9621 C CA . TYR C 1 286 ? 4.149 94.257 4.821 1.00 19.79 267 TYR C CA 1
ATOM 9622 C C . TYR C 1 286 ? 4.995 94.964 3.766 1.00 13.02 267 TYR C C 1
ATOM 9623 O O . TYR C 1 286 ? 5.383 96.108 3.973 1.00 10.63 267 TYR C O 1
ATOM 9632 N N . ALA C 1 287 ? 5.234 94.293 2.640 1.00 13.72 268 ALA C N 1
ATOM 9633 C CA . ALA C 1 287 ? 6.018 94.901 1.574 1.00 15.32 268 ALA C CA 1
ATOM 9634 C C . ALA C 1 287 ? 5.374 96.152 1.028 1.00 13.86 268 ALA C C 1
ATOM 9635 O O . ALA C 1 287 ? 6.081 96.953 0.395 1.00 20.69 268 ALA C O 1
ATOM 9637 N N . SER C 1 288 ? 4.076 96.409 1.241 1.00 12.82 269 SER C N 1
ATOM 9638 C CA . SER C 1 288 ? 3.527 97.691 0.797 1.00 11.48 269 SER C CA 1
ATOM 9639 C C . SER C 1 288 ? 3.677 98.740 1.902 1.00 13.59 269 SER C C 1
ATOM 9640 O O . SER C 1 288 ? 3.456 99.934 1.686 1.00 14.92 269 SER C O 1
ATOM 9643 N N . MET C 1 289 ? 4.070 98.322 3.103 1.00 13.55 270 MET C N 1
ATOM 9644 C CA . MET C 1 289 ? 4.250 99.305 4.170 1.00 13.61 270 MET C CA 1
ATOM 9645 C C . MET C 1 289 ? 5.643 99.936 4.073 1.00 13.66 270 MET C C 1
ATOM 9646 O O . MET C 1 289 ? 6.617 99.248 3.807 1.00 19.06 270 MET C O 1
ATOM 9651 N N . HIS C 1 290 ? 5.669 101.235 4.308 1.00 11.76 271 HIS C N 1
ATOM 9652 C CA . HIS C 1 290 ? 6.886 101.994 4.505 1.00 17.52 271 HIS C CA 1
ATOM 9653 C C . HIS C 1 290 ? 6.793 102.730 5.845 1.00 18.72 271 HIS C C 1
ATOM 9654 O O . HIS C 1 290 ? 5.679 102.977 6.316 1.00 11.24 271 HIS C O 1
ATOM 9661 N N . SER C 1 291 ? 7.916 103.060 6.449 1.00 18.20 272 SER C N 1
ATOM 9662 C CA . SER C 1 291 ? 7.959 103.858 7.664 1.00 15.25 272 SER C CA 1
ATOM 9663 C C . SER C 1 291 ? 9.254 104.664 7.687 1.00 14.08 272 SER C C 1
ATOM 9664 O O . SER C 1 291 ? 10.228 104.239 7.076 1.00 11.58 272 SER C O 1
ATOM 9667 N N . VAL C 1 292 ? 9.217 105.781 8.379 1.00 16.63 273 VAL C N 1
ATOM 9668 C CA . VAL C 1 292 ? 10.339 106.674 8.608 1.00 15.92 273 VAL C CA 1
ATOM 9669 C C . VAL C 1 292 ? 10.414 107.011 10.101 1.00 12.69 273 VAL C C 1
ATOM 9670 O O . VAL C 1 292 ? 9.435 107.547 10.628 1.00 12.37 273 VAL C O 1
ATOM 9674 N N . PHE C 1 293 ? 11.532 106.711 10.751 1.00 13.76 274 PHE C N 1
ATOM 9675 C CA . PHE C 1 293 ? 11.626 107.068 12.176 1.00 13.51 274 PHE C CA 1
ATOM 9676 C C . PHE C 1 293 ? 12.494 108.306 12.312 1.00 11.29 274 PHE C C 1
ATOM 9677 O O . PHE C 1 293 ? 13.692 108.240 12.092 1.00 18.71 274 PHE C O 1
ATOM 9685 N N . TYR C 1 294 ? 11.877 109.424 12.674 1.00 13.26 275 TYR C N 1
ATOM 9686 C CA . TYR C 1 294 ? 12.537 110.698 12.859 1.00 14.14 275 TYR C CA 1
ATOM 9687 C C . TYR C 1 294 ? 13.032 110.826 14.303 1.00 14.06 275 TYR C C 1
ATOM 9688 O O . TYR C 1 294 ? 12.278 111.271 15.172 1.00 17.39 275 TYR C O 1
ATOM 9697 N N . LEU C 1 295 ? 14.282 110.419 14.522 1.00 13.11 276 LEU C N 1
ATOM 9698 C CA . LEU C 1 295 ? 14.836 110.515 15.880 1.00 14.43 276 LEU C CA 1
ATOM 9699 C C . LEU C 1 295 ? 15.408 111.913 16.064 1.00 11.93 276 LEU C C 1
ATOM 9700 O O . LEU C 1 295 ? 16.608 112.147 15.936 1.00 16.06 276 LEU C O 1
ATOM 9705 N N . ASN C 1 296 ? 14.491 112.829 16.356 1.00 11.53 277 ASN C N 1
ATOM 9706 C CA . ASN C 1 296 ? 14.857 114.217 16.593 1.00 15.41 277 ASN C CA 1
ATOM 9707 C C . ASN C 1 296 ? 15.606 114.359 17.921 1.00 17.14 277 ASN C C 1
ATOM 9708 O O . ASN C 1 296 ? 15.514 113.463 18.761 1.00 16.87 277 ASN C O 1
ATOM 9713 N N . SER C 1 297 ? 16.327 115.460 18.091 1.00 16.53 278 SER C N 1
ATOM 9714 C CA . SER C 1 297 ? 16.996 115.740 19.355 1.00 19.28 278 SER C CA 1
ATOM 9715 C C . SER C 1 297 ? 15.986 116.225 20.399 1.00 21.33 278 SER C C 1
ATOM 9716 O O . SER C 1 297 ? 14.890 116.664 20.052 1.00 13.75 278 SER C O 1
ATOM 9719 N N . ARG C 1 298 ? 16.396 116.184 21.662 1.00 21.20 279 ARG C N 1
ATOM 9720 C CA . ARG C 1 298 ? 15.697 116.686 22.828 1.00 24.86 279 ARG C CA 1
ATOM 9721 C C . ARG C 1 298 ? 15.601 118.204 22.859 1.00 24.02 279 ARG C C 1
ATOM 9722 O O . ARG C 1 298 ? 15.539 118.820 23.922 1.00 39.39 279 ARG C O 1
ATOM 9730 N N . ALA C 1 299 ? 15.586 118.881 21.721 1.00 17.63 280 ALA C N 1
ATOM 9731 C CA . ALA C 1 299 ? 15.201 120.287 21.650 1.00 17.75 280 ALA C CA 1
ATOM 9732 C C . ALA C 1 299 ? 13.951 120.371 20.762 1.00 16.83 280 ALA C C 1
ATOM 9733 O O . ALA C 1 299 ? 13.219 121.344 20.744 1.00 19.16 280 ALA C O 1
ATOM 9735 N N . ALA C 1 300 ? 13.783 119.263 20.055 1.00 13.05 281 ALA C N 1
ATOM 9736 C CA . ALA C 1 300 ? 12.727 119.054 19.086 1.00 15.37 281 ALA C CA 1
ATOM 9737 C C . ALA C 1 300 ? 11.428 118.654 19.775 1.00 18.02 281 ALA C C 1
ATOM 9738 O O . ALA C 1 300 ? 10.342 118.881 19.248 1.00 21.39 281 ALA C O 1
ATOM 9740 N N . GLY C 1 301 ? 11.565 118.054 20.949 1.00 15.73 282 GLY C N 1
ATOM 9741 C CA . GLY C 1 301 ? 10.450 117.795 21.834 1.00 18.59 282 GLY C CA 1
ATOM 9742 C C . GLY C 1 301 ? 9.913 116.383 21.777 1.00 19.55 282 GLY C C 1
ATOM 9743 O O . GLY C 1 301 ? 9.481 115.815 22.779 1.00 15.74 282 GLY C O 1
ATOM 9744 N N . GLN C 1 302 ? 9.933 115.782 20.597 1.00 18.44 283 GLN C N 1
ATOM 9745 C CA . GLN C 1 302 ? 9.443 114.428 20.420 1.00 17.91 283 GLN C CA 1
ATOM 9746 C C . GLN C 1 302 ? 10.186 113.697 19.310 1.00 16.76 283 GLN C C 1
ATOM 9747 O O . GLN C 1 302 ? 10.794 114.356 18.463 1.00 13.29 283 GLN C O 1
ATOM 9753 N N . ILE C 1 303 ? 10.086 112.377 19.377 1.00 12.01 284 ILE C N 1
ATOM 9754 C CA . ILE C 1 303 ? 10.462 111.512 18.259 1.00 14.74 284 ILE C CA 1
ATOM 9755 C C . ILE C 1 303 ? 9.172 111.073 17.564 1.00 14.39 284 ILE C C 1
ATOM 9756 O O . ILE C 1 303 ? 8.113 110.918 18.182 1.00 18.13 284 ILE C O 1
ATOM 9761 N N . LEU C 1 304 ? 9.252 110.871 16.250 1.00 11.95 285 LEU C N 1
ATOM 9762 C CA . LEU C 1 304 ? 8.034 110.605 15.504 1.00 16.14 285 LEU C CA 1
ATOM 9763 C C . LEU C 1 304 ? 8.226 109.448 14.529 1.00 15.29 285 LEU C C 1
ATOM 9764 O O . LEU C 1 304 ? 9.235 109.413 13.818 1.00 14.94 285 LEU C O 1
ATOM 9769 N N . LEU C 1 305 ? 7.270 108.542 14.520 1.00 11.96 286 LEU C N 1
ATOM 9770 C CA . LEU C 1 305 ? 7.158 107.451 13.566 1.00 13.79 286 LEU C CA 1
ATOM 9771 C C . LEU C 1 305 ? 6.038 107.759 12.572 1.00 15.69 286 LEU C C 1
ATOM 9772 O O . LEU C 1 305 ? 4.866 107.855 12.971 1.00 13.68 286 LEU C O 1
ATOM 9777 N N . ASP C 1 306 ? 6.400 107.919 11.299 1.00 16.85 287 ASP C N 1
ATOM 9778 C CA . ASP C 1 306 ? 5.392 108.239 10.278 1.00 16.89 287 ASP C CA 1
ATOM 9779 C C . ASP C 1 306 ? 5.123 107.040 9.393 1.00 17.42 287 ASP C C 1
ATOM 9780 O O . ASP C 1 306 ? 5.951 106.693 8.540 1.00 19.15 287 ASP C O 1
ATOM 9785 N N . ILE C 1 307 ? 3.973 106.369 9.564 1.00 12.69 288 ILE C N 1
ATOM 9786 C CA . ILE C 1 307 ? 3.851 105.118 8.786 1.00 15.96 288 ILE C CA 1
ATOM 9787 C C . ILE C 1 307 ? 2.700 105.122 7.800 1.00 16.08 288 ILE C C 1
ATOM 9788 O O . ILE C 1 307 ? 1.584 105.567 8.048 1.00 15.95 288 ILE C O 1
ATOM 9793 N N . GLN C 1 308 ? 2.953 104.624 6.583 1.00 13.01 289 GLN C N 1
ATOM 9794 C CA . GLN C 1 308 ? 1.909 104.635 5.561 1.00 14.30 289 GLN C CA 1
ATOM 9795 C C . GLN C 1 308 ? 1.902 103.305 4.796 1.00 15.30 289 GLN C C 1
ATOM 9796 O O . GLN C 1 308 ? 2.897 102.571 4.796 1.00 14.55 289 GLN C O 1
ATOM 9802 N N . ILE C 1 309 ? 0.760 103.002 4.176 1.00 16.23 290 ILE C N 1
ATOM 9803 C CA . ILE C 1 309 ? 0.570 101.777 3.414 1.00 16.01 290 ILE C CA 1
ATOM 9804 C C . ILE C 1 309 ? -0.583 101.944 2.417 1.00 20.25 290 ILE C C 1
ATOM 9805 O O . ILE C 1 309 ? -1.348 102.908 2.485 1.00 25.21 290 ILE C O 1
ATOM 9810 N N . ASP C 1 310 ? -0.709 101.011 1.484 1.00 18.78 291 ASP C N 1
ATOM 9811 C CA . ASP C 1 310 ? -1.815 101.012 0.531 1.00 16.67 291 ASP C CA 1
ATOM 9812 C C . ASP C 1 310 ? -3.131 100.830 1.287 1.00 13.82 291 ASP C C 1
ATOM 9813 O O . ASP C 1 310 ? -3.417 99.751 1.820 1.00 10.55 291 ASP C O 1
ATOM 9818 N N . GLY C 1 311 ? -3.911 101.893 1.317 1.00 14.98 292 GLY C N 1
ATOM 9819 C CA . GLY C 1 311 ? -5.173 101.953 2.022 1.00 18.56 292 GLY C CA 1
ATOM 9820 C C . GLY C 1 311 ? -6.151 100.875 1.618 1.00 20.59 292 GLY C C 1
ATOM 9821 O O . GLY C 1 311 ? -7.010 100.416 2.379 1.00 22.13 292 GLY C O 1
ATOM 9822 N N . GLY C 1 312 ? -6.037 100.407 0.369 1.00 18.38 293 GLY C N 1
ATOM 9823 C CA . GLY C 1 312 ? -6.933 99.378 -0.116 1.00 15.99 293 GLY C CA 1
ATOM 9824 C C . GLY C 1 312 ? -6.626 97.983 0.357 1.00 15.57 293 GLY C C 1
ATOM 9825 O O . GLY C 1 312 ? -7.350 97.015 0.107 1.00 18.81 293 GLY C O 1
ATOM 9826 N N . LEU C 1 313 ? -5.515 97.786 1.077 1.00 17.33 294 LEU C N 1
ATOM 9827 C CA . LEU C 1 313 ? -5.197 96.371 1.334 1.00 21.98 294 LEU C CA 1
ATOM 9828 C C . LEU C 1 313 ? -5.942 95.853 2.553 1.00 21.78 294 LEU C C 1
ATOM 9829 O O . LEU C 1 313 ? -6.232 96.574 3.507 1.00 20.93 294 LEU C O 1
ATOM 9834 N N . ASP C 1 314 ? -6.267 94.560 2.505 1.00 26.04 295 ASP C N 1
ATOM 9835 C CA . ASP C 1 314 ? -7.055 94.001 3.606 1.00 27.16 295 ASP C CA 1
ATOM 9836 C C . ASP C 1 314 ? -6.266 93.951 4.904 1.00 21.98 295 ASP C C 1
ATOM 9837 O O . ASP C 1 314 ? -5.074 93.674 4.940 1.00 13.87 295 ASP C O 1
ATOM 9842 N N . GLY C 1 315 ? -6.969 94.226 6.002 1.00 23.73 296 GLY C N 1
ATOM 9843 C CA . GLY C 1 315 ? -6.361 94.262 7.319 1.00 21.03 296 GLY C CA 1
ATOM 9844 C C . GLY C 1 315 ? -5.348 95.390 7.423 1.00 20.05 296 GLY C C 1
ATOM 9845 O O . GLY C 1 315 ? -4.529 95.368 8.344 1.00 18.78 296 GLY C O 1
ATOM 9846 N N . ALA C 1 316 ? -5.392 96.344 6.506 1.00 18.92 297 ALA C N 1
ATOM 9847 C CA . ALA C 1 316 ? -4.424 97.428 6.420 1.00 21.39 297 ALA C CA 1
ATOM 9848 C C . ALA C 1 316 ? -4.214 98.085 7.784 1.00 23.09 297 ALA C C 1
ATOM 9849 O O . ALA C 1 316 ? -3.078 98.140 8.256 1.00 27.29 297 ALA C O 1
ATOM 9851 N N . GLU C 1 317 ? -5.296 98.571 8.386 1.00 20.79 298 GLU C N 1
ATOM 9852 C CA . GLU C 1 317 ? -5.271 99.199 9.697 1.00 19.47 298 GLU C CA 1
ATOM 9853 C C . GLU C 1 317 ? -4.683 98.246 10.741 1.00 17.32 298 GLU C C 1
ATOM 9854 O O . GLU C 1 317 ? -3.931 98.650 11.617 1.00 14.81 298 GLU C O 1
ATOM 9860 N N . ALA C 1 318 ? -5.057 96.981 10.615 1.00 18.35 299 ALA C N 1
ATOM 9861 C CA . ALA C 1 318 ? -4.588 95.913 11.488 1.00 21.39 299 ALA C CA 1
ATOM 9862 C C . ALA C 1 318 ? -3.071 95.798 11.476 1.00 21.58 299 ALA C C 1
ATOM 9863 O O . ALA C 1 318 ? -2.433 95.634 12.518 1.00 20.58 299 ALA C O 1
ATOM 9865 N N . LEU C 1 319 ? -2.462 95.887 10.283 1.00 23.59 300 LEU C N 1
ATOM 9866 C CA . LEU C 1 319 ? -1.012 95.682 10.264 1.00 23.66 300 LEU C CA 1
ATOM 9867 C C . LEU C 1 319 ? -0.300 96.865 10.912 1.00 19.39 300 LEU C C 1
ATOM 9868 O O . LEU C 1 319 ? 0.710 96.648 11.592 1.00 16.38 300 LEU C O 1
ATOM 9873 N N . LEU C 1 320 ? -0.821 98.061 10.697 1.00 13.55 301 LEU C N 1
ATOM 9874 C CA . LEU C 1 320 ? -0.246 99.270 11.284 1.00 15.79 301 LEU C CA 1
ATOM 9875 C C . LEU C 1 320 ? -0.309 99.232 12.802 1.00 16.99 301 LEU C C 1
ATOM 9876 O O . LEU C 1 320 ? 0.593 99.670 13.526 1.00 18.24 301 LEU C O 1
ATOM 9881 N N . ASN C 1 321 ? -1.386 98.680 13.379 1.00 16.56 302 ASN C N 1
ATOM 9882 C CA . ASN C 1 321 ? -1.315 98.483 14.825 1.00 18.82 302 ASN C CA 1
ATOM 9883 C C . ASN C 1 321 ? -0.403 97.292 15.137 1.00 21.93 302 ASN C C 1
ATOM 9884 O O . ASN C 1 321 ? 0.199 97.284 16.207 1.00 20.03 302 ASN C O 1
ATOM 9889 N N . ASP C 1 322 ? -0.287 96.326 14.234 1.00 22.30 303 ASP C N 1
ATOM 9890 C CA . ASP C 1 322 ? 0.573 95.167 14.390 1.00 22.28 303 ASP C CA 1
ATOM 9891 C C . ASP C 1 322 ? 2.032 95.603 14.596 1.00 18.32 303 ASP C C 1
ATOM 9892 O O . ASP C 1 322 ? 2.727 95.131 15.495 1.00 24.81 303 ASP C O 1
ATOM 9897 N N . PHE C 1 323 ? 2.474 96.504 13.743 1.00 13.81 304 PHE C N 1
ATOM 9898 C CA . PHE C 1 323 ? 3.813 97.070 13.756 1.00 16.18 304 PHE C CA 1
ATOM 9899 C C . PHE C 1 323 ? 3.999 97.957 14.982 1.00 16.30 304 PHE C C 1
ATOM 9900 O O . PHE C 1 323 ? 4.930 97.758 15.764 1.00 20.02 304 PHE C O 1
ATOM 9908 N N . VAL C 1 324 ? 3.108 98.929 15.184 1.00 9.69 305 VAL C N 1
ATOM 9909 C CA . VAL C 1 324 ? 3.266 99.860 16.295 1.00 18.41 305 VAL C CA 1
ATOM 9910 C C . VAL C 1 324 ? 3.232 99.144 17.646 1.00 21.92 305 VAL C C 1
ATOM 9911 O O . VAL C 1 324 ? 3.916 99.583 18.581 1.00 17.43 305 VAL C O 1
ATOM 9915 N N . ALA C 1 325 ? 2.483 98.049 17.773 1.00 21.10 306 ALA C N 1
ATOM 9916 C CA . ALA C 1 325 ? 2.529 97.355 19.064 1.00 21.33 306 ALA C CA 1
ATOM 9917 C C . ALA C 1 325 ? 3.895 96.696 19.238 1.00 21.31 306 ALA C C 1
ATOM 9918 O O . ALA C 1 325 ? 4.450 96.687 20.338 1.00 23.69 306 ALA C O 1
ATOM 9920 N N . ALA C 1 326 ? 4.471 96.135 18.181 1.00 18.58 307 ALA C N 1
ATOM 9921 C CA . ALA C 1 326 ? 5.776 95.483 18.281 1.00 16.80 307 ALA C CA 1
ATOM 9922 C C . ALA C 1 326 ? 6.856 96.483 18.685 1.00 14.88 307 ALA C C 1
ATOM 9923 O O . ALA C 1 326 ? 7.817 96.179 19.387 1.00 24.42 307 ALA C O 1
ATOM 9925 N N . VAL C 1 327 ? 6.694 97.717 18.238 1.00 14.61 308 VAL C N 1
ATOM 9926 C CA . VAL C 1 327 ? 7.722 98.715 18.486 1.00 17.74 308 VAL C CA 1
ATOM 9927 C C . VAL C 1 327 ? 7.768 99.193 19.920 1.00 20.77 308 VAL C C 1
ATOM 9928 O O . VAL C 1 327 ? 8.848 99.394 20.492 1.00 26.48 308 VAL C O 1
ATOM 9932 N N . ASN C 1 328 ? 6.642 99.432 20.603 1.00 22.90 309 ASN C N 1
ATOM 9933 C CA . ASN C 1 328 ? 6.938 99.789 22.021 1.00 24.92 309 ASN C CA 1
ATOM 9934 C C . ASN C 1 328 ? 6.348 98.710 22.934 1.00 24.33 309 ASN C C 1
ATOM 9935 O O . ASN C 1 328 ? 5.716 99.006 23.939 1.00 21.29 309 ASN C O 1
ATOM 9940 N N . GLU C 1 329 ? 6.602 97.459 22.543 1.00 24.31 310 GLU C N 1
ATOM 9941 C CA . GLU C 1 329 ? 6.090 96.307 23.269 1.00 28.30 310 GLU C CA 1
ATOM 9942 C C . GLU C 1 329 ? 6.352 96.415 24.774 1.00 33.48 310 GLU C C 1
ATOM 9943 O O . GLU C 1 329 ? 5.404 96.409 25.562 1.00 42.76 310 GLU C O 1
ATOM 9949 N N . GLY C 1 330 ? 7.617 96.465 25.167 1.00 32.33 311 GLY C N 1
ATOM 9950 C CA . GLY C 1 330 ? 7.911 96.385 26.591 1.00 28.15 311 GLY C CA 1
ATOM 9951 C C . GLY C 1 330 ? 8.333 97.696 27.196 1.00 26.54 311 GLY C C 1
ATOM 9952 O O . GLY C 1 330 ? 8.953 97.693 28.266 1.00 36.49 311 GLY C O 1
ATOM 9953 N N . THR C 1 331 ? 8.029 98.827 26.568 1.00 24.38 312 THR C N 1
ATOM 9954 C CA . THR C 1 331 ? 8.350 100.123 27.167 1.00 27.65 312 THR C CA 1
ATOM 9955 C C . THR C 1 331 ? 7.415 100.446 28.319 1.00 31.53 312 THR C C 1
ATOM 9956 O O . THR C 1 331 ? 6.343 99.865 28.488 1.00 32.61 312 THR C O 1
ATOM 9960 N N . GLY C 1 332 ? 7.829 101.391 29.161 1.00 35.48 313 GLY C N 1
ATOM 9961 C CA . GLY C 1 332 ? 6.937 101.852 30.224 1.00 36.54 313 GLY C CA 1
ATOM 9962 C C . GLY C 1 332 ? 6.286 103.151 29.782 1.00 35.04 313 GLY C C 1
ATOM 9963 O O . GLY C 1 332 ? 5.655 103.849 30.567 1.00 34.79 313 GLY C O 1
ATOM 9964 N N . VAL C 1 333 ? 6.474 103.466 28.493 1.00 34.38 314 VAL C N 1
ATOM 9965 C CA . VAL C 1 333 ? 5.905 104.711 27.983 1.00 33.40 314 VAL C CA 1
ATOM 9966 C C . VAL C 1 333 ? 5.056 104.468 26.741 1.00 32.93 314 VAL C C 1
ATOM 9967 O O . VAL C 1 333 ? 5.325 103.593 25.922 1.00 35.36 314 VAL C O 1
ATOM 9971 N N . GLU C 1 334 ? 4.004 105.268 26.624 1.00 31.53 315 GLU C N 1
ATOM 9972 C CA . GLU C 1 334 ? 3.021 105.136 25.557 1.00 30.61 315 GLU C CA 1
ATOM 9973 C C . GLU C 1 334 ? 3.027 106.389 24.688 1.00 26.98 315 GLU C C 1
ATOM 9974 O O . GLU C 1 334 ? 2.975 107.523 25.169 1.00 22.35 315 GLU C O 1
ATOM 9980 N N . PRO C 1 335 ? 3.116 106.169 23.378 1.00 23.58 316 PRO C N 1
ATOM 9981 C CA . PRO C 1 335 ? 3.046 107.279 22.421 1.00 20.01 316 PRO C CA 1
ATOM 9982 C C . PRO C 1 335 ? 1.604 107.676 22.108 1.00 20.76 316 PRO C C 1
ATOM 9983 O O . PRO C 1 335 ? 0.681 106.961 22.501 1.00 23.30 316 PRO C O 1
ATOM 9987 N N . ALA C 1 336 ? 1.423 108.788 21.410 1.00 20.43 317 ALA C N 1
ATOM 9988 C CA . ALA C 1 336 ? 0.178 109.211 20.794 1.00 21.06 317 ALA C CA 1
ATOM 9989 C C . ALA C 1 336 ? 0.129 108.728 19.340 1.00 24.43 317 ALA C C 1
ATOM 9990 O O . ALA C 1 336 ? 1.155 108.530 18.677 1.00 17.63 317 ALA C O 1
ATOM 9992 N N . VAL C 1 337 ? -1.090 108.526 18.844 1.00 24.58 318 VAL C N 1
ATOM 9993 C CA . VAL C 1 337 ? -1.269 107.995 17.493 1.00 23.77 318 VAL C CA 1
ATOM 9994 C C . VAL C 1 337 ? -2.323 108.779 16.731 1.00 23.37 318 VAL C C 1
ATOM 9995 O O . VAL C 1 337 ? -3.453 108.916 17.200 1.00 33.99 318 VAL C O 1
ATOM 9999 N N . GLN C 1 338 ? -1.964 109.272 15.552 1.00 21.17 319 GLN C N 1
ATOM 10000 C CA . GLN C 1 338 ? -2.943 110.005 14.744 1.00 25.09 319 GLN C CA 1
ATOM 10001 C C . GLN C 1 338 ? -3.214 109.189 13.482 1.00 25.03 319 GLN C C 1
ATOM 10002 O O . GLN C 1 338 ? -2.261 108.780 12.820 1.00 20.10 319 GLN C O 1
ATOM 10008 N N . ARG C 1 339 ? -4.490 108.966 13.202 1.00 23.14 320 ARG C N 1
ATOM 10009 C CA . ARG C 1 339 ? -4.881 108.170 12.040 1.00 24.15 320 ARG C CA 1
ATOM 10010 C C . ARG C 1 339 ? -5.453 109.051 10.940 1.00 23.51 320 ARG C C 1
ATOM 10011 O O . ARG C 1 339 ? -6.043 110.110 11.152 1.00 21.38 320 ARG C O 1
ATOM 10019 N N . SER C 1 340 ? -5.254 108.610 9.700 1.00 22.82 321 SER C N 1
ATOM 10020 C CA . SER C 1 340 ? -5.789 109.370 8.580 1.00 23.53 321 SER C CA 1
ATOM 10021 C C . SER C 1 340 ? -5.805 108.488 7.332 1.00 21.94 321 SER C C 1
ATOM 10022 O O . SER C 1 340 ? -4.939 107.632 7.173 1.00 19.77 321 SER C O 1
ATOM 10025 N N . THR C 1 341 ? -6.801 108.750 6.501 1.00 16.81 322 THR C N 1
ATOM 10026 C CA . THR C 1 341 ? -6.946 108.117 5.199 1.00 21.21 322 THR C CA 1
ATOM 10027 C C . THR C 1 341 ? -7.104 109.227 4.162 1.00 22.22 322 THR C C 1
ATOM 10028 O O . THR C 1 341 ? -7.805 110.216 4.393 1.00 23.07 322 THR C O 1
ATOM 10032 N N . GLU C 1 342 ? -6.420 109.105 3.040 1.00 20.41 323 GLU C N 1
ATOM 10033 C CA . GLU C 1 342 ? -6.331 110.159 2.049 1.00 17.59 323 GLU C CA 1
ATOM 10034 C C . GLU C 1 342 ? -6.265 109.540 0.661 1.00 15.37 323 GLU C C 1
ATOM 10035 O O . GLU C 1 342 ? -5.964 108.359 0.519 1.00 15.39 323 GLU C O 1
ATOM 10041 N N . PRO C 1 343 ? -6.554 110.291 -0.384 1.00 14.39 324 PRO C N 1
ATOM 10042 C CA . PRO C 1 343 ? -6.316 109.752 -1.734 1.00 15.19 324 PRO C CA 1
ATOM 10043 C C . PRO C 1 343 ? -4.796 109.705 -1.966 1.00 13.52 324 PRO C C 1
ATOM 10044 O O . PRO C 1 343 ? -4.126 110.574 -1.411 1.00 10.54 324 PRO C O 1
ATOM 10048 N N . TRP C 1 344 ? -4.303 108.783 -2.761 1.00 14.91 325 TRP C N 1
ATOM 10049 C CA . TRP C 1 344 ? -2.891 108.565 -3.003 1.00 16.57 325 TRP C CA 1
ATOM 10050 C C . TRP C 1 344 ? -2.113 109.770 -3.514 1.00 17.73 325 TRP C C 1
ATOM 10051 O O . TRP C 1 344 ? -1.015 110.090 -3.019 1.00 20.10 325 TRP C O 1
ATOM 10062 N N . LEU C 1 345 ? -2.602 110.459 -4.535 1.00 16.69 326 LEU C N 1
ATOM 10063 C CA . LEU C 1 345 ? -1.802 111.546 -5.096 1.00 14.88 326 LEU C CA 1
ATOM 10064 C C . LEU C 1 345 ? -1.772 112.735 -4.150 1.00 14.51 326 LEU C C 1
ATOM 10065 O O . LEU C 1 345 ? -0.775 113.405 -3.939 1.00 11.38 326 LEU C O 1
ATOM 10070 N N . ARG C 1 346 ? -2.909 113.022 -3.538 1.00 11.19 327 ARG C N 1
ATOM 10071 C CA . ARG C 1 346 ? -3.001 114.138 -2.606 1.00 13.74 327 ARG C CA 1
ATOM 10072 C C . ARG C 1 346 ? -2.055 113.908 -1.430 1.00 11.26 327 ARG C C 1
ATOM 10073 O O . ARG C 1 346 ? -1.439 114.844 -0.940 1.00 15.60 327 ARG C O 1
ATOM 10081 N N . ALA C 1 347 ? -1.955 112.644 -1.005 1.00 16.69 328 ALA C N 1
ATOM 10082 C CA . ALA C 1 347 ? -1.065 112.294 0.091 1.00 16.25 328 ALA C CA 1
ATOM 10083 C C . ALA C 1 347 ? 0.393 112.391 -0.343 1.00 17.87 328 ALA C C 1
ATOM 10084 O O . ALA C 1 347 ? 1.226 112.879 0.439 1.00 21.97 328 ALA C O 1
ATOM 10086 N N . THR C 1 348 ? 0.695 111.925 -1.555 1.00 19.13 329 THR C N 1
ATOM 10087 C CA . THR C 1 348 ? 2.092 111.942 -2.018 1.00 17.44 329 THR C CA 1
ATOM 10088 C C . THR C 1 348 ? 2.557 113.367 -2.291 1.00 18.16 329 THR C C 1
ATOM 10089 O O . THR C 1 348 ? 3.686 113.766 -1.996 1.00 16.37 329 THR C O 1
ATOM 10093 N N . LEU C 1 349 ? 1.707 114.226 -2.852 1.00 19.93 330 LEU C N 1
ATOM 10094 C CA . LEU C 1 349 ? 2.166 115.600 -3.101 1.00 17.53 330 LEU C CA 1
ATOM 10095 C C . LEU C 1 349 ? 2.139 116.462 -1.846 1.00 20.35 330 LEU C C 1
ATOM 10096 O O . LEU C 1 349 ? 2.700 117.559 -1.888 1.00 24.18 330 LEU C O 1
ATOM 10101 N N . ALA C 1 350 ? 1.539 116.068 -0.720 1.00 25.01 331 ALA C N 1
ATOM 10102 C CA . ALA C 1 350 ? 1.656 117.019 0.413 1.00 29.63 331 ALA C CA 1
ATOM 10103 C C . ALA C 1 350 ? 3.113 117.124 0.866 1.00 34.62 331 ALA C C 1
ATOM 10104 O O . ALA C 1 350 ? 3.697 116.163 1.356 1.00 31.24 331 ALA C O 1
ATOM 10106 N N . ASN C 1 351 ? 3.717 118.289 0.682 1.00 39.59 332 ASN C N 1
ATOM 10107 C CA . ASN C 1 351 ? 5.165 118.431 0.778 1.00 41.65 332 ASN C CA 1
ATOM 10108 C C . ASN C 1 351 ? 5.626 118.863 2.160 1.00 40.46 332 ASN C C 1
ATOM 10109 O O . ASN C 1 351 ? 5.867 120.035 2.448 1.00 42.54 332 ASN C O 1
ATOM 10114 N N . LYS C 1 352 ? 5.851 117.898 3.000 1.00 38.33 333 LYS C N 1
ATOM 10115 C CA . LYS C 1 352 ? 6.283 118.047 4.384 1.00 37.80 333 LYS C CA 1
ATOM 10116 C C . LYS C 1 352 ? 7.704 118.598 4.462 1.00 37.34 333 LYS C C 1
ATOM 10117 O O . LYS C 1 352 ? 8.279 118.440 5.601 1.00 37.47 333 LYS C O 1
ATOM 10123 N N . PHE C 1 353 ? 8.290 119.192 3.488 1.00 34.47 334 PHE C N 1
ATOM 10124 C CA . PHE C 1 353 ? 9.732 119.436 3.489 1.00 31.26 334 PHE C CA 1
ATOM 10125 C C . PHE C 1 353 ? 10.093 120.893 3.278 1.00 29.66 334 PHE C C 1
ATOM 10126 O O . PHE C 1 353 ? 11.240 121.182 2.941 1.00 29.80 334 PHE C O 1
ATOM 10134 N N . ASP C 1 354 ? 9.172 121.829 3.495 1.00 31.66 335 ASP C N 1
ATOM 10135 C CA . ASP C 1 354 ? 9.585 123.242 3.478 1.00 33.59 335 ASP C CA 1
ATOM 10136 C C . ASP C 1 354 ? 10.499 123.505 4.679 1.00 35.88 335 ASP C C 1
ATOM 10137 O O . ASP C 1 354 ? 10.060 123.396 5.827 1.00 40.52 335 ASP C O 1
ATOM 10142 N N . THR C 1 355 ? 11.747 123.841 4.392 1.00 35.58 336 THR C N 1
ATOM 10143 C CA . THR C 1 355 ? 12.805 124.048 5.365 1.00 35.98 336 THR C CA 1
ATOM 10144 C C . THR C 1 355 ? 12.597 125.248 6.284 1.00 36.24 336 THR C C 1
ATOM 10145 O O . THR C 1 355 ? 13.100 125.246 7.419 1.00 33.93 336 THR C O 1
ATOM 10149 N N . GLY C 1 356 ? 11.883 126.268 5.833 1.00 35.82 337 GLY C N 1
ATOM 10150 C CA . GLY C 1 356 ? 11.535 127.404 6.655 1.00 34.85 337 GLY C CA 1
ATOM 10151 C C . GLY C 1 356 ? 12.676 128.305 7.057 1.00 35.30 337 GLY C C 1
ATOM 10152 O O . GLY C 1 356 ? 12.597 128.910 8.134 1.00 32.56 337 GLY C O 1
ATOM 10153 N N . GLY C 1 357 ? 13.718 128.424 6.245 1.00 32.60 338 GLY C N 1
ATOM 10154 C CA . GLY C 1 357 ? 14.824 129.325 6.527 1.00 29.24 338 GLY C CA 1
ATOM 10155 C C . GLY C 1 357 ? 16.058 128.633 7.073 1.00 23.44 338 GLY C C 1
ATOM 10156 O O . GLY C 1 357 ? 17.118 129.244 7.206 1.00 18.85 338 GLY C O 1
ATOM 10157 N N . PHE C 1 358 ? 15.939 127.361 7.407 1.00 21.02 339 PHE C N 1
ATOM 10158 C CA . PHE C 1 358 ? 17.077 126.536 7.795 1.00 18.24 339 PHE C CA 1
ATOM 10159 C C . PHE C 1 358 ? 17.499 125.715 6.585 1.00 14.56 339 PHE C C 1
ATOM 10160 O O . PHE C 1 358 ? 17.109 124.552 6.469 1.00 13.15 339 PHE C O 1
ATOM 10168 N N . ASP C 1 359 ? 18.263 126.354 5.689 1.00 15.82 340 ASP C N 1
ATOM 10169 C CA . ASP C 1 359 ? 18.550 125.754 4.390 1.00 16.89 340 ASP C CA 1
ATOM 10170 C C . ASP C 1 359 ? 19.997 125.312 4.228 1.00 18.92 340 ASP C C 1
ATOM 10171 O O . ASP C 1 359 ? 20.415 124.769 3.197 1.00 16.47 340 ASP C O 1
ATOM 10176 N N . ARG C 1 360 ? 20.802 125.554 5.257 1.00 16.82 341 ARG C N 1
ATOM 10177 C CA . ARG C 1 360 ? 22.161 125.037 5.285 1.00 12.95 341 ARG C CA 1
ATOM 10178 C C . ARG C 1 360 ? 22.181 123.710 6.027 1.00 13.89 341 ARG C C 1
ATOM 10179 O O . ARG C 1 360 ? 21.665 123.631 7.148 1.00 17.25 341 ARG C O 1
ATOM 10187 N N . THR C 1 361 ? 22.728 122.639 5.455 1.00 11.99 342 THR C N 1
ATOM 10188 C CA . THR C 1 361 ? 22.745 121.329 6.084 1.00 9.27 342 THR C CA 1
ATOM 10189 C C . THR C 1 361 ? 24.030 120.555 5.809 1.00 11.02 342 THR C C 1
ATOM 10190 O O . THR C 1 361 ? 24.757 120.831 4.865 1.00 16.52 342 THR C O 1
ATOM 10194 N N . LYS C 1 362 ? 24.321 119.549 6.628 1.00 10.97 343 LYS C N 1
ATOM 10195 C CA . LYS C 1 362 ? 25.362 118.554 6.364 1.00 9.41 343 LYS C CA 1
ATOM 10196 C C . LYS C 1 362 ? 24.804 117.188 6.747 1.00 13.40 343 LYS C C 1
ATOM 10197 O O . LYS C 1 362 ? 24.254 117.036 7.842 1.00 19.82 343 LYS C O 1
ATOM 10203 N N . SER C 1 363 ? 24.930 116.192 5.864 1.00 13.93 344 SER C N 1
ATOM 10204 C CA . SER C 1 363 ? 24.339 114.900 6.183 1.00 11.74 344 SER C CA 1
ATOM 10205 C C . SER C 1 363 ? 25.200 113.712 5.799 1.00 13.56 344 SER C C 1
ATOM 10206 O O . SER C 1 363 ? 26.175 113.851 5.058 1.00 9.00 344 SER C O 1
ATOM 10209 N N . LYS C 1 364 ? 24.820 112.545 6.312 1.00 10.21 345 LYS C N 1
ATOM 10210 C CA . LYS C 1 364 ? 25.492 111.277 6.080 1.00 12.14 345 LYS C CA 1
ATOM 10211 C C . LYS C 1 364 ? 24.612 110.071 6.348 1.00 14.10 345 LYS C C 1
ATOM 10212 O O . LYS C 1 364 ? 23.760 110.042 7.239 1.00 23.87 345 LYS C O 1
ATOM 10218 N N . GLY C 1 365 ? 24.832 109.018 5.562 1.00 13.03 346 GLY C N 1
ATOM 10219 C CA . GLY C 1 365 ? 24.056 107.823 5.583 1.00 12.50 346 GLY C CA 1
ATOM 10220 C C . GLY C 1 365 ? 24.772 106.505 5.718 1.00 12.25 346 GLY C C 1
ATOM 10221 O O . GLY C 1 365 ? 26.003 106.402 5.807 1.00 11.15 346 GLY C O 1
ATOM 10222 N N . ALA C 1 366 ? 23.950 105.461 5.731 1.00 7.32 347 ALA C N 1
ATOM 10223 C CA . ALA C 1 366 ? 24.374 104.074 5.739 1.00 8.29 347 ALA C CA 1
ATOM 10224 C C . ALA C 1 366 ? 23.265 103.107 5.336 1.00 10.34 347 ALA C C 1
ATOM 10225 O O . ALA C 1 366 ? 22.069 103.447 5.317 1.00 15.87 347 ALA C O 1
ATOM 10227 N N . TYR C 1 367 ? 23.627 101.879 5.004 1.00 10.87 348 TYR C N 1
ATOM 10228 C CA . TYR C 1 367 ? 22.717 100.775 4.775 1.00 12.32 348 TYR C CA 1
ATOM 10229 C C . TYR C 1 367 ? 22.807 99.739 5.891 1.00 14.23 348 TYR C C 1
ATOM 10230 O O . TYR C 1 367 ? 23.895 99.178 6.088 1.00 14.29 348 TYR C O 1
ATOM 10239 N N . LEU C 1 368 ? 21.728 99.452 6.610 1.00 12.49 349 LEU C N 1
ATOM 10240 C CA . LEU C 1 368 ? 21.818 98.433 7.652 1.00 9.83 349 LEU C CA 1
ATOM 10241 C C . LEU C 1 368 ? 21.242 97.094 7.221 1.00 8.47 349 LEU C C 1
ATOM 10242 O O . LEU C 1 368 ? 20.043 96.919 6.978 1.00 14.08 349 LEU C O 1
ATOM 10247 N N . ARG C 1 369 ? 22.056 96.054 7.150 1.00 6.61 350 ARG C N 1
ATOM 10248 C CA . ARG C 1 369 ? 21.695 94.666 6.962 1.00 7.66 350 ARG C CA 1
ATOM 10249 C C . ARG C 1 369 ? 21.129 94.025 8.234 1.00 11.83 350 ARG C C 1
ATOM 10250 O O . ARG C 1 369 ? 20.377 93.051 8.166 1.00 13.20 350 ARG C O 1
ATOM 10258 N N . LYS C 1 370 ? 21.527 94.574 9.385 1.00 15.24 351 LYS C N 1
ATOM 10259 C CA . LYS C 1 370 ? 21.150 94.067 10.698 1.00 13.04 351 LYS C CA 1
ATOM 10260 C C . LYS C 1 370 ? 20.655 95.207 11.583 1.00 13.65 351 LYS C C 1
ATOM 10261 O O . LYS C 1 370 ? 20.881 96.378 11.290 1.00 13.53 351 LYS C O 1
ATOM 10267 N N . PRO C 1 371 ? 19.966 94.961 12.689 1.00 15.64 352 PRO C N 1
ATOM 10268 C CA . PRO C 1 371 ? 19.638 96.068 13.601 1.00 17.12 352 PRO C CA 1
ATOM 10269 C C . PRO C 1 371 ? 20.889 96.667 14.250 1.00 16.93 352 PRO C C 1
ATOM 10270 O O . PRO C 1 371 ? 21.897 95.975 14.410 1.00 16.77 352 PRO C O 1
ATOM 10274 N N . TRP C 1 372 ? 20.844 97.941 14.622 1.00 16.46 353 TRP C N 1
ATOM 10275 C CA . TRP C 1 372 ? 21.900 98.580 15.379 1.00 16.44 353 TRP C CA 1
ATOM 10276 C C . TRP C 1 372 ? 22.208 97.730 16.629 1.00 19.57 353 TRP C C 1
ATOM 10277 O O . TRP C 1 372 ? 21.322 97.061 17.164 1.00 21.40 353 TRP C O 1
ATOM 10288 N N . THR C 1 373 ? 23.444 97.789 17.085 1.00 18.64 354 THR C N 1
ATOM 10289 C CA . THR C 1 373 ? 23.871 97.169 18.332 1.00 20.02 354 THR C CA 1
ATOM 10290 C C . THR C 1 373 ? 23.414 97.983 19.532 1.00 20.54 354 THR C C 1
ATOM 10291 O O . THR C 1 373 ? 23.081 99.163 19.418 1.00 11.99 354 THR C O 1
ATOM 10295 N N . ALA C 1 374 ? 23.400 97.338 20.696 1.00 23.37 355 ALA C N 1
ATOM 10296 C CA . ALA C 1 374 ? 23.068 97.969 21.960 1.00 23.01 355 ALA C CA 1
ATOM 10297 C C . ALA C 1 374 ? 23.967 99.165 22.256 1.00 21.10 355 ALA C C 1
ATOM 10298 O O . ALA C 1 374 ? 23.531 100.166 22.825 1.00 21.70 355 ALA C O 1
ATOM 10300 N N . ALA C 1 375 ? 25.239 99.047 21.879 1.00 22.41 356 ALA C N 1
ATOM 10301 C CA . ALA C 1 375 ? 26.205 100.123 22.031 1.00 22.58 356 ALA C CA 1
ATOM 10302 C C . ALA C 1 375 ? 25.892 101.286 21.087 1.00 15.41 356 ALA C C 1
ATOM 10303 O O . ALA C 1 375 ? 26.057 102.456 21.432 1.00 13.29 356 ALA C O 1
ATOM 10305 N N . GLN C 1 376 ? 25.436 100.929 19.897 1.00 14.57 357 GLN C N 1
ATOM 10306 C CA . GLN C 1 376 ? 25.004 101.922 18.918 1.00 14.14 357 GLN C CA 1
ATOM 10307 C C . GLN C 1 376 ? 23.722 102.600 19.386 1.00 13.74 357 GLN C C 1
ATOM 10308 O O . GLN C 1 376 ? 23.553 103.806 19.207 1.00 9.15 357 GLN C O 1
ATOM 10314 N N . ALA C 1 377 ? 22.822 101.836 19.993 1.00 18.72 358 ALA C N 1
ATOM 10315 C CA . ALA C 1 377 ? 21.552 102.386 20.466 1.00 17.55 358 ALA C CA 1
ATOM 10316 C C . ALA C 1 377 ? 21.778 103.404 21.578 1.00 19.82 358 ALA C C 1
ATOM 10317 O O . ALA C 1 377 ? 21.080 104.421 21.641 1.00 17.19 358 ALA C O 1
ATOM 10319 N N . ALA C 1 378 ? 22.757 103.109 22.425 1.00 19.78 359 ALA C N 1
ATOM 10320 C CA . ALA C 1 378 ? 23.149 104.003 23.507 1.00 19.78 359 ALA C CA 1
ATOM 10321 C C . ALA C 1 378 ? 23.805 105.272 22.972 1.00 17.84 359 ALA C C 1
ATOM 10322 O O . ALA C 1 378 ? 23.573 106.323 23.573 1.00 18.81 359 ALA C O 1
ATOM 10324 N N . THR C 1 379 ? 24.599 105.157 21.904 1.00 18.45 360 THR C N 1
ATOM 10325 C CA . THR C 1 379 ? 25.308 106.322 21.358 1.00 15.73 360 THR C CA 1
ATOM 10326 C C . THR C 1 379 ? 24.290 107.318 20.806 1.00 16.72 360 THR C C 1
ATOM 10327 O O . THR C 1 379 ? 24.356 108.511 21.080 1.00 17.14 360 THR C O 1
ATOM 10331 N N . LEU C 1 380 ? 23.354 106.791 20.026 1.00 19.94 361 LEU C N 1
ATOM 10332 C CA . LEU C 1 380 ? 22.248 107.579 19.481 1.00 17.31 361 LEU C CA 1
ATOM 10333 C C . LEU C 1 380 ? 21.587 108.379 20.596 1.00 16.59 361 LEU C C 1
ATOM 10334 O O . LEU C 1 380 ? 21.385 109.592 20.482 1.00 17.74 361 LEU C O 1
ATOM 10339 N N . TYR C 1 381 ? 21.265 107.681 21.689 1.00 11.92 362 TYR C N 1
ATOM 10340 C CA . TYR C 1 381 ? 20.538 108.389 22.753 1.00 17.00 362 TYR C CA 1
ATOM 10341 C C . TYR C 1 381 ? 21.330 109.586 23.276 1.00 16.65 362 TYR C C 1
ATOM 10342 O O . TYR C 1 381 ? 20.905 110.720 23.059 1.00 17.56 362 TYR C O 1
ATOM 10351 N N . ARG C 1 382 ? 22.455 109.322 23.920 1.00 15.60 363 ARG C N 1
ATOM 10352 C CA . ARG C 1 382 ? 23.360 110.338 24.448 1.00 11.65 363 ARG C CA 1
ATOM 10353 C C . ARG C 1 382 ? 23.513 111.572 23.580 1.00 8.60 363 ARG C C 1
ATOM 10354 O O . ARG C 1 382 ? 23.473 112.709 24.045 1.00 8.04 363 ARG C O 1
ATOM 10362 N N . HIS C 1 383 ? 23.678 111.350 22.281 1.00 16.68 364 HIS C N 1
ATOM 10363 C CA . HIS C 1 383 ? 23.863 112.395 21.298 1.00 17.20 364 HIS C CA 1
ATOM 10364 C C . HIS C 1 383 ? 22.571 113.094 20.914 1.00 14.56 364 HIS C C 1
ATOM 10365 O O . HIS C 1 383 ? 22.572 114.282 20.584 1.00 13.64 364 HIS C O 1
ATOM 10372 N N . LEU C 1 384 ? 21.439 112.387 20.936 1.00 14.86 365 LEU C N 1
ATOM 10373 C CA . LEU C 1 384 ? 20.189 113.098 20.647 1.00 14.24 365 LEU C CA 1
ATOM 10374 C C . LEU C 1 384 ? 19.621 113.755 21.904 1.00 12.69 365 LEU C C 1
ATOM 10375 O O . LEU C 1 384 ? 18.974 114.797 21.836 1.00 16.73 365 LEU C O 1
ATOM 10380 N N . SER C 1 385 ? 19.834 113.144 23.059 1.00 14.01 366 SER C N 1
ATOM 10381 C CA . SER C 1 385 ? 19.313 113.652 24.328 1.00 12.59 366 SER C CA 1
ATOM 10382 C C . SER C 1 385 ? 20.039 114.916 24.754 1.00 16.49 366 SER C C 1
ATOM 10383 O O . SER C 1 385 ? 19.462 115.763 25.427 1.00 14.60 366 SER C O 1
ATOM 10386 N N . ALA C 1 386 ? 21.300 115.061 24.368 1.00 19.11 367 ALA C N 1
ATOM 10387 C CA . ALA C 1 386 ? 22.169 116.154 24.778 1.00 20.77 367 ALA C CA 1
ATOM 10388 C C . ALA C 1 386 ? 21.589 117.532 24.515 1.00 20.28 367 ALA C C 1
ATOM 10389 O O . ALA C 1 386 ? 20.813 117.739 23.579 1.00 15.45 367 ALA C O 1
ATOM 10391 N N . ASP C 1 387 ? 22.006 118.502 25.342 1.00 18.17 368 ASP C N 1
ATOM 10392 C CA . ASP C 1 387 ? 21.621 119.879 25.090 1.00 21.16 368 ASP C CA 1
ATOM 10393 C C . ASP C 1 387 ? 22.615 120.519 24.128 1.00 23.46 368 ASP C C 1
ATOM 10394 O O . ASP C 1 387 ? 23.135 121.610 24.321 1.00 20.65 368 ASP C O 1
ATOM 10399 N N . SER C 1 388 ? 22.871 119.796 23.046 1.00 26.77 369 SER C N 1
ATOM 10400 C CA . SER C 1 388 ? 23.530 120.226 21.835 1.00 25.33 369 SER C CA 1
ATOM 10401 C C . SER C 1 388 ? 23.045 121.613 21.464 1.00 26.47 369 SER C C 1
ATOM 10402 O O . SER C 1 388 ? 21.987 122.088 21.895 1.00 38.92 369 SER C O 1
ATOM 10405 N N . GLN C 1 389 ? 23.807 122.336 20.658 1.00 27.26 370 GLN C N 1
ATOM 10406 C CA . GLN C 1 389 ? 23.215 123.624 20.244 1.00 30.12 370 GLN C CA 1
ATOM 10407 C C . GLN C 1 389 ? 22.708 123.463 18.819 1.00 25.94 370 GLN C C 1
ATOM 10408 O O . GLN C 1 389 ? 22.485 124.440 18.105 1.00 26.78 370 GLN C O 1
ATOM 10414 N N . VAL C 1 390 ? 22.513 122.208 18.380 1.00 25.06 371 VAL C N 1
ATOM 10415 C CA . VAL C 1 390 ? 22.081 122.074 16.984 1.00 24.83 371 VAL C CA 1
ATOM 10416 C C . VAL C 1 390 ? 20.840 121.210 16.773 1.00 20.24 371 VAL C C 1
ATOM 10417 O O . VAL C 1 390 ? 20.610 120.236 17.473 1.00 23.19 371 VAL C O 1
ATOM 10421 N N . TRP C 1 391 ? 20.105 121.615 15.741 1.00 21.49 372 TRP C N 1
ATOM 10422 C CA . TRP C 1 391 ? 18.986 120.881 15.176 1.00 25.87 372 TRP C CA 1
ATOM 10423 C C . TRP C 1 391 ? 19.417 119.633 14.400 1.00 21.88 372 TRP C C 1
ATOM 10424 O O . TRP C 1 391 ? 19.382 119.638 13.166 1.00 13.75 372 TRP C O 1
ATOM 10435 N N . GLY C 1 392 ? 19.822 118.613 15.131 1.00 17.93 373 GLY C N 1
ATOM 10436 C CA . GLY C 1 392 ? 20.306 117.333 14.689 1.00 18.31 373 GLY C CA 1
ATOM 10437 C C . GLY C 1 392 ? 19.228 116.267 14.708 1.00 18.43 373 GLY C C 1
ATOM 10438 O O . GLY C 1 392 ? 18.348 116.264 15.572 1.00 16.65 373 GLY C O 1
ATOM 10439 N N . GLU C 1 393 ? 19.273 115.365 13.726 1.00 18.92 374 GLU C N 1
ATOM 10440 C CA . GLU C 1 393 ? 18.250 114.343 13.612 1.00 19.84 374 GLU C CA 1
ATOM 10441 C C . GLU C 1 393 ? 18.765 113.162 12.782 1.00 16.95 374 GLU C C 1
ATOM 10442 O O . GLU C 1 393 ? 19.602 113.301 11.883 1.00 14.95 374 GLU C O 1
ATOM 10448 N N . VAL C 1 394 ? 18.227 112.003 13.146 1.00 16.10 375 VAL C N 1
ATOM 10449 C CA . VAL C 1 394 ? 18.605 110.729 12.564 1.00 13.39 375 VAL C CA 1
ATOM 10450 C C . VAL C 1 394 ? 17.361 109.967 12.118 1.00 16.33 375 VAL C C 1
ATOM 10451 O O . VAL C 1 394 ? 16.484 109.652 12.906 1.00 16.03 375 VAL C O 1
ATOM 10455 N N . SER C 1 395 ? 17.317 109.679 10.831 1.00 17.43 376 SER C N 1
ATOM 10456 C CA . SER C 1 395 ? 16.127 109.121 10.203 1.00 13.88 376 SER C CA 1
ATOM 10457 C C . SER C 1 395 ? 16.359 107.668 9.839 1.00 14.04 376 SER C C 1
ATOM 10458 O O . SER C 1 395 ? 17.328 107.335 9.134 1.00 14.00 376 SER C O 1
ATOM 10461 N N . LEU C 1 396 ? 15.486 106.780 10.293 1.00 7.20 377 LEU C N 1
ATOM 10462 C CA . LEU C 1 396 ? 15.540 105.389 9.878 1.00 8.35 377 LEU C CA 1
ATOM 10463 C C . LEU C 1 396 ? 14.386 105.104 8.924 1.00 12.53 377 LEU C C 1
ATOM 10464 O O . LEU C 1 396 ? 13.226 105.237 9.296 1.00 15.10 377 LEU C O 1
ATOM 10469 N N . TYR C 1 397 ? 14.711 104.714 7.685 1.00 13.92 378 TYR C N 1
ATOM 10470 C CA . TYR C 1 397 ? 13.656 104.346 6.743 1.00 13.17 378 TYR C CA 1
ATOM 10471 C C . TYR C 1 397 ? 13.593 102.833 6.555 1.00 11.51 378 TYR C C 1
ATOM 10472 O O . TYR C 1 397 ? 14.615 102.184 6.339 1.00 11.52 378 TYR C O 1
ATOM 10481 N N . SER C 1 398 ? 12.363 102.294 6.640 1.00 11.42 379 SER C N 1
ATOM 10482 C CA . SER C 1 398 ? 12.235 100.864 6.368 1.00 12.83 379 SER C CA 1
ATOM 10483 C C . SER C 1 398 ? 12.773 100.607 4.952 1.00 12.63 379 SER C C 1
ATOM 10484 O O . SER C 1 398 ? 12.547 101.428 4.060 1.00 12.26 379 SER C O 1
ATOM 10487 N N . TYR C 1 399 ? 13.467 99.501 4.781 1.00 13.45 380 TYR C N 1
ATOM 10488 C CA . TYR C 1 399 ? 14.049 99.119 3.508 1.00 15.05 380 TYR C CA 1
ATOM 10489 C C . TYR C 1 399 ? 13.841 97.634 3.223 1.00 14.14 380 TYR C C 1
ATOM 10490 O O . TYR C 1 399 ? 13.140 96.939 3.957 1.00 11.86 380 TYR C O 1
ATOM 10499 N N . GLY C 1 400 ? 14.494 97.153 2.168 1.00 12.03 381 GLY C N 1
ATOM 10500 C CA . GLY C 1 400 ? 14.400 95.723 1.891 1.00 11.65 381 GLY C CA 1
ATOM 10501 C C . GLY C 1 400 ? 13.283 95.452 0.904 1.00 13.65 381 GLY C C 1
ATOM 10502 O O . GLY C 1 400 ? 12.988 96.221 -0.007 1.00 9.28 381 GLY C O 1
ATOM 10503 N N . GLY C 1 401 ? 12.585 94.331 1.067 1.00 11.59 382 GLY C N 1
ATOM 10504 C CA . GLY C 1 401 ? 11.481 94.062 0.155 1.00 12.22 382 GLY C CA 1
ATOM 10505 C C . GLY C 1 401 ? 11.903 93.703 -1.242 1.00 12.27 382 GLY C C 1
ATOM 10506 O O . GLY C 1 401 ? 12.882 92.989 -1.482 1.00 13.86 382 GLY C O 1
ATOM 10507 N N . LYS C 1 402 ? 11.126 94.218 -2.193 1.00 9.33 383 LYS C N 1
ATOM 10508 C CA . LYS C 1 402 ? 11.436 93.992 -3.597 1.00 10.61 383 LYS C CA 1
ATOM 10509 C C . LYS C 1 402 ? 12.786 94.579 -3.985 1.00 9.80 383 LYS C C 1
ATOM 10510 O O . LYS C 1 402 ? 13.335 94.114 -5.000 1.00 13.64 383 LYS C O 1
ATOM 10516 N N . VAL C 1 403 ? 13.374 95.552 -3.284 1.00 10.79 384 VAL C N 1
ATOM 10517 C CA . VAL C 1 403 ? 14.736 95.930 -3.691 1.00 12.84 384 VAL C CA 1
ATOM 10518 C C . VAL C 1 403 ? 15.672 94.727 -3.591 1.00 14.01 384 VAL C C 1
ATOM 10519 O O . VAL C 1 403 ? 16.648 94.623 -4.348 1.00 12.60 384 VAL C O 1
ATOM 10523 N N . ASN C 1 404 ? 15.409 93.826 -2.645 1.00 14.17 385 ASN C N 1
ATOM 10524 C CA . ASN C 1 404 ? 16.365 92.723 -2.471 1.00 14.33 385 ASN C CA 1
ATOM 10525 C C . ASN C 1 404 ? 16.109 91.547 -3.382 1.00 12.63 385 ASN C C 1
ATOM 10526 O O . ASN C 1 404 ? 16.865 90.569 -3.356 1.00 14.43 385 ASN C O 1
ATOM 10531 N N . SER C 1 405 ? 15.057 91.597 -4.197 1.00 13.31 386 SER C N 1
ATOM 10532 C CA . SER C 1 405 ? 14.752 90.492 -5.095 1.00 12.77 386 SER C CA 1
ATOM 10533 C C . SER C 1 405 ? 15.689 90.451 -6.300 1.00 12.81 386 SER C C 1
ATOM 10534 O O . SER C 1 405 ? 15.570 89.559 -7.139 1.00 14.53 386 SER C O 1
ATOM 10537 N N . VAL C 1 406 ? 16.593 91.417 -6.383 1.00 14.26 387 VAL C N 1
ATOM 10538 C CA . VAL C 1 406 ? 17.427 91.539 -7.590 1.00 13.57 387 VAL C CA 1
ATOM 10539 C C . VAL C 1 406 ? 18.899 91.309 -7.292 1.00 14.44 387 VAL C C 1
ATOM 10540 O O . VAL C 1 406 ? 19.404 91.926 -6.344 1.00 22.02 387 VAL C O 1
ATOM 10544 N N . PRO C 1 407 ? 19.623 90.486 -8.042 1.00 11.01 388 PRO C N 1
ATOM 10545 C CA . PRO C 1 407 ? 21.053 90.264 -7.793 1.00 14.37 388 PRO C CA 1
ATOM 10546 C C . PRO C 1 407 ? 21.887 91.543 -7.892 1.00 15.62 388 PRO C C 1
ATOM 10547 O O . PRO C 1 407 ? 21.679 92.431 -8.712 1.00 10.59 388 PRO C O 1
ATOM 10551 N N . GLU C 1 408 ? 22.871 91.593 -7.002 1.00 13.82 389 GLU C N 1
ATOM 10552 C CA . GLU C 1 408 ? 23.828 92.660 -6.805 1.00 15.97 389 GLU C CA 1
ATOM 10553 C C . GLU C 1 408 ? 24.489 93.140 -8.077 1.00 11.45 389 GLU C C 1
ATOM 10554 O O . GLU C 1 408 ? 24.815 94.314 -8.241 1.00 10.33 389 GLU C O 1
ATOM 10560 N N . THR C 1 409 ? 24.699 92.227 -9.033 1.00 12.87 390 THR C N 1
ATOM 10561 C CA . THR C 1 409 ? 25.391 92.708 -10.229 1.00 14.82 390 THR C CA 1
ATOM 10562 C C . THR C 1 409 ? 24.441 93.020 -11.367 1.00 14.89 390 THR C C 1
ATOM 10563 O O . THR C 1 409 ? 24.905 93.624 -12.345 1.00 18.26 390 THR C O 1
ATOM 10567 N N . ALA C 1 410 ? 23.152 92.689 -11.324 1.00 13.95 391 ALA C N 1
ATOM 10568 C CA . ALA C 1 410 ? 22.337 92.994 -12.506 1.00 16.45 391 ALA C CA 1
ATOM 10569 C C . ALA C 1 410 ? 22.233 94.507 -12.731 1.00 17.80 391 ALA C C 1
ATOM 10570 O O . ALA C 1 410 ? 22.072 94.946 -13.868 1.00 13.89 391 ALA C O 1
ATOM 10572 N N . THR C 1 411 ? 22.365 95.241 -11.621 1.00 17.63 392 THR C N 1
ATOM 10573 C CA . THR C 1 411 ? 22.142 96.688 -11.685 1.00 18.14 392 THR C CA 1
ATOM 10574 C C . THR C 1 411 ? 23.247 97.439 -10.957 1.00 11.83 392 THR C C 1
ATOM 10575 O O . THR C 1 411 ? 24.081 96.744 -10.356 1.00 9.52 392 THR C O 1
ATOM 10579 N N . ALA C 1 412 ? 23.311 98.746 -11.063 1.00 6.46 393 ALA C N 1
ATOM 10580 C CA . ALA C 1 412 ? 24.352 99.583 -10.491 1.00 11.12 393 ALA C CA 1
ATOM 10581 C C . ALA C 1 412 ? 24.000 99.995 -9.063 1.00 11.78 393 ALA C C 1
ATOM 10582 O O . ALA C 1 412 ? 24.665 100.855 -8.487 1.00 12.72 393 ALA C O 1
ATOM 10584 N N . THR C 1 413 ? 22.956 99.366 -8.527 1.00 9.83 394 THR C N 1
ATOM 10585 C CA . THR C 1 413 ? 22.643 99.497 -7.094 1.00 10.19 394 THR C CA 1
ATOM 10586 C C . THR C 1 413 ? 23.053 98.201 -6.397 1.00 13.23 394 THR C C 1
ATOM 10587 O O . THR C 1 413 ? 22.414 97.157 -6.520 1.00 11.54 394 THR C O 1
ATOM 10591 N N . ALA C 1 414 ? 24.179 98.295 -5.698 1.00 13.84 395 ALA C N 1
ATOM 10592 C CA . ALA C 1 414 ? 24.856 97.133 -5.143 1.00 14.58 395 ALA C CA 1
ATOM 10593 C C . ALA C 1 414 ? 24.213 96.623 -3.861 1.00 13.82 395 ALA C C 1
ATOM 10594 O O . ALA C 1 414 ? 24.285 95.447 -3.500 1.00 16.80 395 ALA C O 1
ATOM 10596 N N . GLN C 1 415 ? 23.569 97.520 -3.134 1.00 11.99 396 GLN C N 1
ATOM 10597 C CA . GLN C 1 415 ? 22.983 97.162 -1.849 1.00 13.24 396 GLN C CA 1
ATOM 10598 C C . GLN C 1 415 ? 21.640 96.471 -1.999 1.00 13.59 396 GLN C C 1
ATOM 10599 O O . GLN C 1 415 ? 20.585 97.094 -2.008 1.00 11.17 396 GLN C O 1
ATOM 10605 N N . ARG C 1 416 ? 21.654 95.155 -2.105 1.00 12.58 397 ARG C N 1
ATOM 10606 C CA . ARG C 1 416 ? 20.441 94.376 -2.292 1.00 14.31 397 ARG C CA 1
ATOM 10607 C C . ARG C 1 416 ? 20.202 93.395 -1.158 1.00 11.51 397 ARG C C 1
ATOM 10608 O O . ARG C 1 416 ? 19.738 92.286 -1.382 1.00 12.97 397 ARG C O 1
ATOM 10616 N N . ASP C 1 417 ? 20.518 93.825 0.070 1.00 13.82 398 ASP C N 1
ATOM 10617 C CA . ASP C 1 417 ? 20.388 92.911 1.202 1.00 11.69 398 ASP C CA 1
ATOM 10618 C C . ASP C 1 417 ? 20.293 93.688 2.512 1.00 11.94 398 ASP C C 1
ATOM 10619 O O . ASP C 1 417 ? 20.665 93.173 3.562 1.00 9.23 398 ASP C O 1
ATOM 10624 N N . SER C 1 418 ? 19.819 94.924 2.432 1.00 7.90 399 SER C N 1
ATOM 10625 C CA . SER C 1 418 ? 19.620 95.780 3.596 1.00 12.02 399 SER C CA 1
ATOM 10626 C C . SER C 1 418 ? 18.146 95.817 3.993 1.00 15.25 399 SER C C 1
ATOM 10627 O O . SER C 1 418 ? 17.286 95.544 3.152 1.00 14.55 399 SER C O 1
ATOM 10630 N N . ILE C 1 419 ? 17.864 96.109 5.262 1.00 14.05 400 ILE C N 1
ATOM 10631 C CA . ILE C 1 419 ? 16.480 96.107 5.738 1.00 12.37 400 ILE C CA 1
ATOM 10632 C C . ILE C 1 419 ? 16.074 97.495 6.229 1.00 16.20 400 ILE C C 1
ATOM 10633 O O . ILE C 1 419 ? 14.886 97.800 6.352 1.00 13.67 400 ILE C O 1
ATOM 10638 N N . ILE C 1 420 ? 17.082 98.305 6.529 1.00 16.03 401 ILE C N 1
ATOM 10639 C CA . ILE C 1 420 ? 16.948 99.653 7.038 1.00 15.05 401 ILE C CA 1
ATOM 10640 C C . ILE C 1 420 ? 17.976 100.592 6.411 1.00 15.72 401 ILE C C 1
ATOM 10641 O O . ILE C 1 420 ? 19.162 100.261 6.391 1.00 13.37 401 ILE C O 1
ATOM 10646 N N . LYS C 1 421 ? 17.466 101.737 5.977 1.00 12.65 402 LYS C N 1
ATOM 10647 C CA . LYS C 1 421 ? 18.325 102.792 5.437 1.00 15.59 402 LYS C CA 1
ATOM 10648 C C . LYS C 1 421 ? 18.489 103.931 6.430 1.00 14.91 402 LYS C C 1
ATOM 10649 O O . LYS C 1 421 ? 17.488 104.271 7.079 1.00 13.50 402 LYS C O 1
ATOM 10655 N N . VAL C 1 422 ? 19.670 104.532 6.560 1.00 7.43 403 VAL C N 1
ATOM 10656 C CA . VAL C 1 422 ? 19.853 105.615 7.520 1.00 9.86 403 VAL C CA 1
ATOM 10657 C C . VAL C 1 422 ? 20.329 106.925 6.918 1.00 10.80 403 VAL C C 1
ATOM 10658 O O . VAL C 1 422 ? 21.205 106.967 6.066 1.00 14.39 403 VAL C O 1
ATOM 10662 N N . TRP C 1 423 ? 19.763 108.055 7.349 1.00 9.41 404 TRP C N 1
ATOM 10663 C CA . TRP C 1 423 ? 20.213 109.401 6.994 1.00 6.09 404 TRP C CA 1
ATOM 10664 C C . TRP C 1 423 ? 20.365 110.243 8.262 1.00 11.20 404 TRP C C 1
ATOM 10665 O O . TRP C 1 423 ? 19.389 110.381 9.003 1.00 18.42 404 TRP C O 1
ATOM 10676 N N . MET C 1 424 ? 21.533 110.789 8.521 1.00 10.58 405 MET C N 1
ATOM 10677 C CA . MET C 1 424 ? 21.809 111.673 9.638 1.00 15.39 405 MET C CA 1
ATOM 10678 C C . MET C 1 424 ? 22.015 113.114 9.198 1.00 17.58 405 MET C C 1
ATOM 10679 O O . MET C 1 424 ? 22.641 113.318 8.152 1.00 16.61 405 MET C O 1
ATOM 10684 N N . SER C 1 425 ? 21.513 114.086 9.966 1.00 11.84 406 SER C N 1
ATOM 10685 C CA . SER C 1 425 ? 21.615 115.471 9.561 1.00 12.58 406 SER C CA 1
ATOM 10686 C C . SER C 1 425 ? 21.569 116.488 10.707 1.00 15.06 406 SER C C 1
ATOM 10687 O O . SER C 1 425 ? 20.982 116.261 11.766 1.00 17.20 406 SER C O 1
ATOM 10690 N N . ALA C 1 426 ? 22.177 117.625 10.412 1.00 11.85 407 ALA C N 1
ATOM 10691 C CA . ALA C 1 426 ? 22.142 118.887 11.108 1.00 16.37 407 ALA C CA 1
ATOM 10692 C C . ALA C 1 426 ? 21.663 119.959 10.121 1.00 16.43 407 ALA C C 1
ATOM 10693 O O . ALA C 1 426 ? 22.170 120.022 8.994 1.00 20.35 407 ALA C O 1
ATOM 10695 N N . THR C 1 427 ? 20.710 120.727 10.596 1.00 13.57 408 THR C N 1
ATOM 10696 C CA . THR C 1 427 ? 20.000 121.752 9.855 1.00 14.83 408 THR C CA 1
ATOM 10697 C C . THR C 1 427 ? 20.092 123.080 10.597 1.00 13.89 408 THR C C 1
ATOM 10698 O O . THR C 1 427 ? 19.895 123.074 11.816 1.00 18.99 408 THR C O 1
ATOM 10702 N N . TRP C 1 428 ? 20.385 124.142 9.868 1.00 12.43 409 TRP C N 1
ATOM 10703 C CA . TRP C 1 428 ? 20.551 125.471 10.442 1.00 15.40 409 TRP C CA 1
ATOM 10704 C C . TRP C 1 428 ? 20.437 126.585 9.410 1.00 17.30 409 TRP C C 1
ATOM 10705 O O . TRP C 1 428 ? 20.246 126.380 8.215 1.00 17.84 409 TRP C O 1
ATOM 10716 N N . MET C 1 429 ? 20.567 127.821 9.897 1.00 18.53 410 MET C N 1
ATOM 10717 C CA . MET C 1 429 ? 20.398 128.948 8.972 1.00 21.10 410 MET C CA 1
ATOM 10718 C C . MET C 1 429 ? 21.608 129.864 8.952 1.00 23.81 410 MET C C 1
ATOM 10719 O O . MET C 1 429 ? 22.081 130.326 7.909 1.00 22.28 410 MET C O 1
ATOM 10724 N N . ASP C 1 430 ? 22.157 130.193 10.115 1.00 24.36 411 ASP C N 1
ATOM 10725 C CA . ASP C 1 430 ? 23.152 131.265 10.184 1.00 25.39 411 ASP C CA 1
ATOM 10726 C C . ASP C 1 430 ? 24.578 130.758 10.013 1.00 21.72 411 ASP C C 1
ATOM 10727 O O . ASP C 1 430 ? 25.016 129.864 10.725 1.00 15.01 411 ASP C O 1
ATOM 10732 N N . PRO C 1 431 ? 25.282 131.355 9.051 1.00 22.40 412 PRO C N 1
ATOM 10733 C CA . PRO C 1 431 ? 26.655 130.994 8.708 1.00 22.37 412 PRO C CA 1
ATOM 10734 C C . PRO C 1 431 ? 27.592 130.958 9.916 1.00 20.49 412 PRO C C 1
ATOM 10735 O O . PRO C 1 431 ? 28.466 130.092 9.958 1.00 20.18 412 PRO C O 1
ATOM 10739 N N . ALA C 1 432 ? 27.409 131.867 10.861 1.00 20.64 413 ALA C N 1
ATOM 10740 C CA . ALA C 1 432 ? 28.255 131.976 12.037 1.00 21.54 413 ALA C CA 1
ATOM 10741 C C . ALA C 1 432 ? 28.432 130.656 12.772 1.00 22.98 413 ALA C C 1
ATOM 10742 O O . ALA C 1 432 ? 29.458 130.488 13.443 1.00 29.05 413 ALA C O 1
ATOM 10744 N N . HIS C 1 433 ? 27.473 129.734 12.681 1.00 21.02 414 HIS C N 1
ATOM 10745 C CA . HIS C 1 433 ? 27.641 128.465 13.398 1.00 22.30 414 HIS C CA 1
ATOM 10746 C C . HIS C 1 433 ? 27.738 127.282 12.443 1.00 19.94 414 HIS C C 1
ATOM 10747 O O . HIS C 1 433 ? 27.262 126.173 12.723 1.00 14.43 414 HIS C O 1
ATOM 10754 N N . ASP C 1 434 ? 28.405 127.452 11.304 1.00 20.93 415 ASP C N 1
ATOM 10755 C CA . ASP C 1 434 ? 28.626 126.267 10.463 1.00 19.05 415 ASP C CA 1
ATOM 10756 C C . ASP C 1 434 ? 29.415 125.202 11.203 1.00 12.74 415 ASP C C 1
ATOM 10757 O O . ASP C 1 434 ? 29.077 124.035 11.295 1.00 8.26 415 ASP C O 1
ATOM 10762 N N . ASP C 1 435 ? 30.561 125.626 11.737 1.00 18.61 416 ASP C N 1
ATOM 10763 C CA . ASP C 1 435 ? 31.493 124.736 12.404 1.00 17.42 416 ASP C CA 1
ATOM 10764 C C . ASP C 1 435 ? 30.849 123.935 13.524 1.00 15.02 416 ASP C C 1
ATOM 10765 O O . ASP C 1 435 ? 31.093 122.741 13.693 1.00 11.76 416 ASP C O 1
ATOM 10770 N N . ALA C 1 436 ? 30.006 124.592 14.324 1.00 17.43 417 ALA C N 1
ATOM 10771 C CA . ALA C 1 436 ? 29.432 123.860 15.462 1.00 17.08 417 ALA C CA 1
ATOM 10772 C C . ALA C 1 436 ? 28.578 122.703 14.953 1.00 13.87 417 ALA C C 1
ATOM 10773 O O . ALA C 1 436 ? 28.749 121.546 15.333 1.00 9.89 417 ALA C O 1
ATOM 10775 N N . ASN C 1 437 ? 27.657 123.046 14.066 1.00 18.24 418 ASN C N 1
ATOM 10776 C CA . ASN C 1 437 ? 26.758 122.093 13.426 1.00 20.33 418 ASN C CA 1
ATOM 10777 C C . ASN C 1 437 ? 27.494 120.982 12.703 1.00 21.59 418 ASN C C 1
ATOM 10778 O O . ASN C 1 437 ? 27.190 119.792 12.832 1.00 21.29 418 ASN C O 1
ATOM 10783 N N . LEU C 1 438 ? 28.494 121.375 11.911 1.00 21.76 419 LEU C N 1
ATOM 10784 C CA . LEU C 1 438 ? 29.288 120.384 11.195 1.00 17.47 419 LEU C CA 1
ATOM 10785 C C . LEU C 1 438 ? 30.003 119.460 12.167 1.00 13.61 419 LEU C C 1
ATOM 10786 O O . LEU C 1 438 ? 30.027 118.251 11.975 1.00 13.95 419 LEU C O 1
ATOM 10791 N N . ALA C 1 439 ? 30.602 120.021 13.218 1.00 16.44 420 ALA C N 1
ATOM 10792 C CA . ALA C 1 439 ? 31.334 119.181 14.171 1.00 20.41 420 ALA C CA 1
ATOM 10793 C C . ALA C 1 439 ? 30.460 118.062 14.725 1.00 21.79 420 ALA C C 1
ATOM 10794 O O . ALA C 1 439 ? 30.834 116.902 14.832 1.00 19.74 420 ALA C O 1
ATOM 10796 N N . TRP C 1 440 ? 29.244 118.472 15.081 1.00 25.47 421 TRP C N 1
ATOM 10797 C CA . TRP C 1 440 ? 28.268 117.649 15.747 1.00 22.53 421 TRP C CA 1
ATOM 10798 C C . TRP C 1 440 ? 27.862 116.435 14.943 1.00 20.45 421 TRP C C 1
ATOM 10799 O O . TRP C 1 440 ? 27.953 115.283 15.370 1.00 16.27 421 TRP C O 1
ATOM 10810 N N . ILE C 1 441 ? 27.404 116.657 13.709 1.00 17.81 422 ILE C N 1
ATOM 10811 C CA . ILE C 1 441 ? 27.062 115.498 12.879 1.00 17.08 422 ILE C CA 1
ATOM 10812 C C . ILE C 1 441 ? 28.262 114.614 12.597 1.00 15.54 422 ILE C C 1
ATOM 10813 O O . ILE C 1 441 ? 28.193 113.389 12.586 1.00 15.05 422 ILE C O 1
ATOM 10818 N N . ARG C 1 442 ? 29.438 115.197 12.367 1.00 13.23 423 ARG C N 1
ATOM 10819 C CA . ARG C 1 442 ? 30.572 114.362 11.974 1.00 17.87 423 ARG C CA 1
ATOM 10820 C C . ARG C 1 442 ? 30.947 113.400 13.084 1.00 19.89 423 ARG C C 1
ATOM 10821 O O . ARG C 1 442 ? 31.399 112.281 12.889 1.00 18.64 423 ARG C O 1
ATOM 10829 N N . GLU C 1 443 ? 30.739 113.894 14.304 1.00 19.77 424 GLU C N 1
ATOM 10830 C CA . GLU C 1 443 ? 31.139 113.097 15.463 1.00 20.72 424 GLU C CA 1
ATOM 10831 C C . GLU C 1 443 ? 30.156 111.992 15.766 1.00 17.00 424 GLU C C 1
ATOM 10832 O O . GLU C 1 443 ? 30.529 110.848 16.038 1.00 21.57 424 GLU C O 1
ATOM 10838 N N . ILE C 1 444 ? 28.846 112.253 15.735 1.00 15.97 425 ILE C N 1
ATOM 10839 C CA . ILE C 1 444 ? 27.893 111.181 16.057 1.00 11.25 425 ILE C CA 1
ATOM 10840 C C . ILE C 1 444 ? 27.968 110.052 15.046 1.00 11.44 425 ILE C C 1
ATOM 10841 O O . ILE C 1 444 ? 27.868 108.875 15.360 1.00 14.61 425 ILE C O 1
ATOM 10846 N N . TYR C 1 445 ? 28.144 110.461 13.791 1.00 9.84 426 TYR C N 1
ATOM 10847 C CA . TYR C 1 445 ? 28.365 109.484 12.727 1.00 13.15 426 TYR C CA 1
ATOM 10848 C C . TYR C 1 445 ? 29.544 108.586 13.089 1.00 13.48 426 TYR C C 1
ATOM 10849 O O . TYR C 1 445 ? 29.402 107.369 13.195 1.00 16.39 426 TYR C O 1
ATOM 10858 N N . ARG C 1 446 ? 30.682 109.256 13.282 1.00 11.77 427 ARG C N 1
ATOM 10859 C CA . ARG C 1 446 ? 31.955 108.613 13.585 1.00 14.65 427 ARG C CA 1
ATOM 10860 C C . ARG C 1 446 ? 31.823 107.661 14.769 1.00 15.30 427 ARG C C 1
ATOM 10861 O O . ARG C 1 446 ? 32.406 106.596 14.815 1.00 18.50 427 ARG C O 1
ATOM 10869 N N . GLU C 1 447 ? 31.012 108.092 15.740 1.00 13.24 428 GLU C N 1
ATOM 10870 C CA . GLU C 1 447 ? 30.952 107.266 16.963 1.00 13.58 428 GLU C CA 1
ATOM 10871 C C . GLU C 1 447 ? 30.091 106.048 16.732 1.00 15.42 428 GLU C C 1
ATOM 10872 O O . GLU C 1 447 ? 30.447 104.907 17.073 1.00 16.97 428 GLU C O 1
ATOM 10878 N N . ILE C 1 448 ? 28.912 106.159 16.096 1.00 15.63 429 ILE C N 1
ATOM 10879 C CA . ILE C 1 448 ? 28.154 104.899 16.017 1.00 16.75 429 ILE C CA 1
ATOM 10880 C C . ILE C 1 448 ? 28.791 103.891 15.059 1.00 13.38 429 ILE C C 1
ATOM 10881 O O . ILE C 1 448 ? 28.450 102.704 15.137 1.00 19.38 429 ILE C O 1
ATOM 10886 N N . PHE C 1 449 ? 29.686 104.314 14.199 1.00 11.53 430 PHE C N 1
ATOM 10887 C CA . PHE C 1 449 ? 30.437 103.427 13.321 1.00 12.50 430 PHE C CA 1
ATOM 10888 C C . PHE C 1 449 ? 31.900 103.306 13.742 1.00 17.27 430 PHE C C 1
ATOM 10889 O O . PHE C 1 449 ? 32.788 103.030 12.923 1.00 15.47 430 PHE C O 1
ATOM 10897 N N . ALA C 1 450 ? 32.162 103.517 15.034 1.00 14.48 431 ALA C N 1
ATOM 10898 C CA . ALA C 1 450 ? 33.528 103.366 15.531 1.00 12.13 431 ALA C CA 1
ATOM 10899 C C . ALA C 1 450 ? 33.920 101.901 15.406 1.00 15.61 431 ALA C C 1
ATOM 10900 O O . ALA C 1 450 ? 33.039 101.065 15.178 1.00 32.97 431 ALA C O 1
ATOM 10902 N N . THR C 1 451 ? 35.178 101.549 15.516 1.00 14.88 432 THR C N 1
ATOM 10903 C CA . THR C 1 451 ? 35.768 100.231 15.302 1.00 20.81 432 THR C CA 1
ATOM 10904 C C . THR C 1 451 ? 35.396 99.666 13.923 1.00 21.69 432 THR C C 1
ATOM 10905 O O . THR C 1 451 ? 35.384 98.461 13.665 1.00 19.12 432 THR C O 1
ATOM 10909 N N . THR C 1 452 ? 35.109 100.575 13.005 1.00 18.18 433 THR C N 1
ATOM 10910 C CA . THR C 1 452 ? 34.946 100.220 11.585 1.00 16.22 433 THR C CA 1
ATOM 10911 C C . THR C 1 452 ? 35.472 101.445 10.849 1.00 14.00 433 THR C C 1
ATOM 10912 O O . THR C 1 452 ? 35.137 101.870 9.762 1.00 12.02 433 THR C O 1
ATOM 10916 N N . GLY C 1 453 ? 36.409 102.075 11.579 1.00 8.94 434 GLY C N 1
ATOM 10917 C CA . GLY C 1 453 ? 37.035 103.316 11.318 1.00 9.77 434 GLY C CA 1
ATOM 10918 C C . GLY C 1 453 ? 36.267 104.580 11.140 1.00 8.22 434 GLY C C 1
ATOM 10919 O O . GLY C 1 453 ? 36.822 105.588 10.678 1.00 13.14 434 GLY C O 1
ATOM 10920 N N . GLY C 1 454 ? 34.983 104.635 11.515 1.00 12.46 435 GLY C N 1
ATOM 10921 C CA . GLY C 1 454 ? 34.240 105.883 11.498 1.00 10.43 435 GLY C CA 1
ATOM 10922 C C . GLY C 1 454 ? 33.187 105.965 10.404 1.00 13.94 435 GLY C C 1
ATOM 10923 O O . GLY C 1 454 ? 32.587 107.029 10.200 1.00 10.20 435 GLY C O 1
ATOM 10924 N N . VAL C 1 455 ? 32.978 104.850 9.715 1.00 12.88 436 VAL C N 1
ATOM 10925 C CA . VAL C 1 455 ? 32.028 104.789 8.600 1.00 15.17 436 VAL C CA 1
ATOM 10926 C C . VAL C 1 455 ? 31.375 103.433 8.470 1.00 14.36 436 VAL C C 1
ATOM 10927 O O . VAL C 1 455 ? 31.861 102.455 9.031 1.00 16.85 436 VAL C O 1
ATOM 10931 N N . PRO C 1 456 ? 30.277 103.280 7.739 1.00 13.90 437 PRO C N 1
ATOM 10932 C CA . PRO C 1 456 ? 29.748 101.930 7.520 1.00 13.14 437 PRO C CA 1
ATOM 10933 C C . PRO C 1 456 ? 30.470 101.190 6.405 1.00 18.60 437 PRO C C 1
ATOM 10934 O O . PRO C 1 456 ? 30.116 101.275 5.229 1.00 26.06 437 PRO C O 1
ATOM 10938 N N . VAL C 1 457 ? 31.491 100.429 6.786 1.00 17.37 438 VAL C N 1
ATOM 10939 C CA . VAL C 1 457 ? 32.168 99.538 5.842 1.00 13.55 438 VAL C CA 1
ATOM 10940 C C . VAL C 1 457 ? 31.273 98.356 5.511 1.00 12.54 438 VAL C C 1
ATOM 10941 O O . VAL C 1 457 ? 30.703 97.691 6.387 1.00 10.12 438 VAL C O 1
ATOM 10945 N N . PRO C 1 458 ? 31.111 98.045 4.228 1.00 12.39 439 PRO C N 1
ATOM 10946 C CA . PRO C 1 458 ? 30.409 96.816 3.853 1.00 14.89 439 PRO C CA 1
ATOM 10947 C C . PRO C 1 458 ? 31.019 95.604 4.560 1.00 16.80 439 PRO C C 1
ATOM 10948 O O . PRO C 1 458 ? 32.220 95.346 4.406 1.00 12.70 439 PRO C O 1
ATOM 10952 N N . ASP C 1 459 ? 30.156 94.946 5.313 1.00 19.63 440 ASP C N 1
ATOM 10953 C CA A ASP C 1 459 ? 30.490 93.742 6.064 0.41 19.67 440 ASP C CA 1
ATOM 10954 C CA B ASP C 1 459 ? 30.490 93.735 6.052 0.59 19.68 440 ASP C CA 1
ATOM 10955 C C . ASP C 1 459 ? 29.216 92.967 6.392 1.00 20.08 440 ASP C C 1
ATOM 10956 O O . ASP C 1 459 ? 28.250 92.992 5.632 1.00 15.68 440 ASP C O 1
ATOM 10965 N N . ASP C 1 460 ? 29.197 92.281 7.530 1.00 19.90 441 ASP C N 1
ATOM 10966 C CA . ASP C 1 460 ? 28.042 91.501 7.943 1.00 20.73 441 ASP C CA 1
ATOM 10967 C C . ASP C 1 460 ? 26.901 92.340 8.499 1.00 19.51 441 ASP C C 1
ATOM 10968 O O . ASP C 1 460 ? 25.733 91.955 8.389 1.00 21.66 441 ASP C O 1
ATOM 10973 N N . ARG C 1 461 ? 27.219 93.508 9.059 1.00 16.50 442 ARG C N 1
ATOM 10974 C CA . ARG C 1 461 ? 26.201 94.374 9.629 1.00 16.87 442 ARG C CA 1
ATOM 10975 C C . ARG C 1 461 ? 25.875 95.564 8.735 1.00 17.17 442 ARG C C 1
ATOM 10976 O O . ARG C 1 461 ? 24.818 96.167 8.949 1.00 17.40 442 ARG C O 1
ATOM 10984 N N . THR C 1 462 ? 26.713 95.890 7.749 1.00 14.49 443 THR C N 1
ATOM 10985 C CA . THR C 1 462 ? 26.350 97.010 6.881 1.00 16.44 443 THR C CA 1
ATOM 10986 C C . THR C 1 462 ? 26.539 96.678 5.398 1.00 17.72 443 THR C C 1
ATOM 10987 O O . 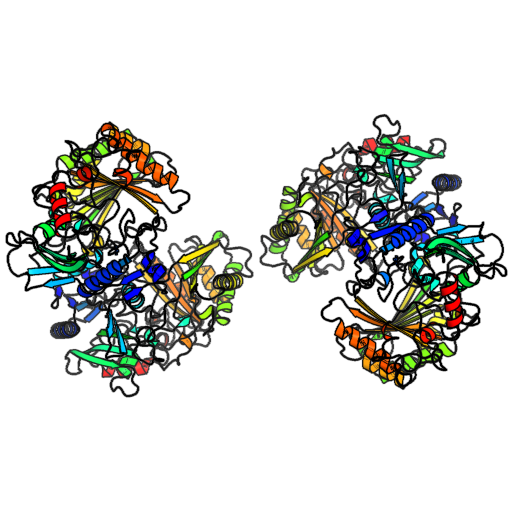THR C 1 462 ? 27.205 95.702 5.090 1.00 16.15 443 THR C O 1
ATOM 10991 N N . GLU C 1 463 ? 25.941 97.531 4.562 1.00 11.24 444 GLU C N 1
ATOM 10992 C CA . GLU C 1 463 ? 26.122 97.460 3.123 1.00 12.85 444 GLU C CA 1
ATOM 10993 C C . GLU C 1 463 ? 26.660 98.770 2.556 1.00 14.62 444 GLU C C 1
ATOM 10994 O O . GLU C 1 463 ? 26.506 99.018 1.359 1.00 18.27 444 GLU C O 1
ATOM 11000 N N . GLY C 1 464 ? 27.291 99.615 3.374 1.00 15.94 445 GLY C N 1
ATOM 11001 C CA . GLY C 1 464 ? 27.894 100.837 2.865 1.00 10.86 445 GLY C CA 1
ATOM 11002 C C . GLY C 1 464 ? 26.968 102.028 3.006 1.00 12.29 445 GLY C C 1
ATOM 11003 O O . GLY C 1 464 ? 26.195 102.139 3.961 1.00 11.93 445 GLY C O 1
ATOM 11004 N N . THR C 1 465 ? 27.026 102.937 2.041 1.00 9.29 446 THR C N 1
ATOM 11005 C CA . THR C 1 465 ? 26.075 104.039 1.986 1.00 7.76 446 THR C CA 1
ATOM 11006 C C . THR C 1 465 ? 25.679 104.311 0.529 1.00 11.74 446 THR C C 1
ATOM 11007 O O . THR C 1 465 ? 25.993 103.502 -0.333 1.00 9.31 446 THR C O 1
ATOM 11011 N N . PHE C 1 466 ? 24.978 105.395 0.259 1.00 12.64 447 PHE C N 1
ATOM 11012 C CA . PHE C 1 466 ? 24.212 105.642 -0.960 1.00 14.77 447 PHE C CA 1
ATOM 11013 C C . PHE C 1 466 ? 24.658 106.907 -1.655 1.00 12.13 447 PHE C C 1
ATOM 11014 O O . PHE C 1 466 ? 24.538 107.991 -1.100 1.00 6.80 447 PHE C O 1
ATOM 11022 N N . ILE C 1 467 ? 25.181 106.837 -2.878 1.00 12.47 448 ILE C N 1
ATOM 11023 C CA . ILE C 1 467 ? 25.717 107.980 -3.596 1.00 10.06 448 ILE C CA 1
ATOM 11024 C C . ILE C 1 467 ? 24.771 109.157 -3.726 1.00 7.48 448 ILE C C 1
ATOM 11025 O O . ILE C 1 467 ? 25.199 110.280 -3.980 1.00 12.75 448 ILE C O 1
ATOM 11030 N N . ASN C 1 468 ? 23.469 108.976 -3.555 1.00 7.08 449 ASN C N 1
ATOM 11031 C CA . ASN C 1 468 ? 22.498 110.052 -3.517 1.00 9.34 449 ASN C CA 1
ATOM 11032 C C . ASN C 1 468 ? 22.554 110.801 -2.179 1.00 11.03 449 ASN C C 1
ATOM 11033 O O . ASN C 1 468 ? 21.851 111.779 -1.970 1.00 11.65 449 ASN C O 1
ATOM 11038 N N . TYR C 1 469 ? 23.417 110.317 -1.318 1.00 11.58 450 TYR C N 1
ATOM 11039 C CA . TYR C 1 469 ? 23.824 110.816 -0.033 1.00 13.15 450 TYR C CA 1
ATOM 11040 C C . TYR C 1 469 ? 25.329 111.100 -0.043 1.00 13.10 450 TYR C C 1
ATOM 11041 O O . TYR C 1 469 ? 26.056 110.409 0.677 1.00 15.66 450 TYR C O 1
ATOM 11050 N N . PRO C 1 470 ? 25.753 112.066 -0.844 1.00 14.12 451 PRO C N 1
ATOM 11051 C CA . PRO C 1 470 ? 27.189 112.350 -0.983 1.00 13.67 451 PRO C CA 1
ATOM 11052 C C . PRO C 1 470 ? 27.761 112.923 0.311 1.00 15.20 451 PRO C C 1
ATOM 11053 O O . PRO C 1 470 ? 27.082 113.684 0.998 1.00 13.23 451 PRO C O 1
ATOM 11057 N N . ASP C 1 471 ? 28.995 112.560 0.606 1.00 14.10 452 ASP C N 1
ATOM 11058 C CA . ASP C 1 471 ? 29.693 112.881 1.832 1.00 12.99 452 ASP C CA 1
ATOM 11059 C C . ASP C 1 471 ? 31.207 112.892 1.596 1.00 13.94 452 ASP C C 1
ATOM 11060 O O . ASP C 1 471 ? 31.838 111.831 1.588 1.00 12.93 452 ASP C O 1
ATOM 11065 N N . VAL C 1 472 ? 31.722 114.096 1.420 1.00 16.87 453 VAL C N 1
ATOM 11066 C CA . VAL C 1 472 ? 33.118 114.253 0.988 1.00 14.58 453 VAL C CA 1
ATOM 11067 C C . VAL C 1 472 ? 34.047 114.022 2.160 1.00 17.91 453 VAL C C 1
ATOM 11068 O O . VAL C 1 472 ? 35.265 113.933 2.006 1.00 22.93 453 VAL C O 1
ATOM 11072 N N . ASP C 1 473 ? 33.514 113.858 3.378 1.00 17.10 454 ASP C N 1
ATOM 11073 C CA . ASP C 1 473 ? 34.306 113.463 4.536 1.00 16.10 454 ASP C CA 1
ATOM 11074 C C . ASP C 1 473 ? 34.852 112.042 4.394 1.00 15.09 454 ASP C C 1
ATOM 11075 O O . ASP C 1 473 ? 35.796 111.615 5.076 1.00 11.31 454 ASP C O 1
ATOM 11080 N N . LEU C 1 474 ? 34.241 111.274 3.507 1.00 13.65 455 LEU C N 1
ATOM 11081 C CA . LEU C 1 474 ? 34.592 109.886 3.254 1.00 14.82 455 LEU C CA 1
ATOM 11082 C C . LEU C 1 474 ? 35.941 109.718 2.567 1.00 15.47 455 LEU C C 1
ATOM 11083 O O . LEU C 1 474 ? 36.471 108.606 2.517 1.00 13.70 455 LEU C O 1
ATOM 11088 N N . VAL C 1 475 ? 36.457 110.809 2.044 1.00 18.97 456 VAL C N 1
ATOM 11089 C CA . VAL C 1 475 ? 37.838 110.913 1.581 1.00 19.51 456 VAL C CA 1
ATOM 11090 C C . VAL C 1 475 ? 38.569 111.902 2.491 1.00 22.62 456 VAL C C 1
ATOM 11091 O O . VAL C 1 475 ? 39.388 112.731 2.103 1.00 25.00 456 VAL C O 1
ATOM 11095 N N . ASP C 1 476 ? 38.221 111.794 3.773 1.00 21.73 457 ASP C N 1
ATOM 11096 C CA . ASP C 1 476 ? 38.960 112.505 4.801 1.00 23.24 457 ASP C CA 1
ATOM 11097 C C . ASP C 1 476 ? 39.580 111.529 5.804 1.00 25.85 457 ASP C C 1
ATOM 11098 O O . ASP C 1 476 ? 38.894 110.817 6.540 1.00 25.01 457 ASP C O 1
ATOM 11103 N N . GLU C 1 477 ? 40.923 111.456 5.824 1.00 28.86 458 GLU C N 1
ATOM 11104 C CA . GLU C 1 477 ? 41.599 110.568 6.762 1.00 27.23 458 GLU C CA 1
ATOM 11105 C C . GLU C 1 477 ? 41.511 111.100 8.188 1.00 29.37 458 GLU C C 1
ATOM 11106 O O . GLU C 1 477 ? 41.452 110.361 9.154 1.00 26.50 458 GLU C O 1
ATOM 11112 N N . ARG C 1 478 ? 41.466 112.447 8.295 1.00 29.81 459 ARG C N 1
ATOM 11113 C CA . ARG C 1 478 ? 41.371 113.051 9.619 1.00 35.10 459 ARG C CA 1
ATOM 11114 C C . ARG C 1 478 ? 39.919 113.159 10.072 1.00 37.75 459 ARG C C 1
ATOM 11115 O O . ARG C 1 478 ? 39.536 114.188 10.608 1.00 39.22 459 ARG C O 1
ATOM 11123 N N . TRP C 1 479 ? 39.180 112.085 9.814 1.00 38.02 460 TRP C N 1
ATOM 11124 C CA . TRP C 1 479 ? 37.806 111.869 10.178 1.00 37.61 460 TRP C CA 1
ATOM 11125 C C . TRP C 1 479 ? 37.476 110.381 10.208 1.00 39.83 460 TRP C C 1
ATOM 11126 O O . TRP C 1 479 ? 37.488 109.754 11.264 1.00 49.55 460 TRP C O 1
ATOM 11137 N N . ASN C 1 480 ? 37.187 109.875 9.014 1.00 38.15 461 ASN C N 1
ATOM 11138 C CA . ASN C 1 480 ? 36.627 108.531 8.927 1.00 38.56 461 ASN C CA 1
ATOM 11139 C C . ASN C 1 480 ? 37.339 107.677 7.883 1.00 36.16 461 ASN C C 1
ATOM 11140 O O . ASN C 1 480 ? 38.518 107.818 7.579 1.00 33.61 461 ASN C O 1
ATOM 11145 N N . THR C 1 481 ? 36.579 106.738 7.320 1.00 35.23 462 THR C N 1
ATOM 11146 C CA . THR C 1 481 ? 37.044 105.874 6.246 1.00 32.02 462 THR C CA 1
ATOM 11147 C C . THR C 1 481 ? 38.344 105.179 6.595 1.00 36.80 462 THR C C 1
ATOM 11148 O O . THR C 1 481 ? 39.368 105.429 5.958 1.00 48.34 462 THR C O 1
ATOM 11152 N N . SER C 1 482 ? 38.346 104.303 7.604 1.00 36.77 463 SER C N 1
ATOM 11153 C CA . SER C 1 482 ? 39.611 103.669 7.967 1.00 32.42 463 SER C CA 1
ATOM 11154 C C . SER C 1 482 ? 39.766 102.304 7.298 1.00 27.97 463 SER C C 1
ATOM 11155 O O . SER C 1 482 ? 39.228 101.285 7.732 1.00 22.59 463 SER C O 1
ATOM 11158 N N . GLY C 1 483 ? 40.545 102.322 6.221 1.00 26.42 464 GLY C N 1
ATOM 11159 C CA . GLY C 1 483 ? 40.890 101.125 5.493 1.00 25.98 464 GLY C CA 1
ATOM 11160 C C . GLY C 1 483 ? 40.216 101.034 4.139 1.00 26.43 464 GLY C C 1
ATOM 11161 O O . GLY C 1 483 ? 40.856 100.565 3.190 1.00 26.84 464 GLY C O 1
ATOM 11162 N N . VAL C 1 484 ? 38.949 101.429 4.046 1.00 22.80 465 VAL C N 1
ATOM 11163 C CA . VAL C 1 484 ? 38.187 101.212 2.817 1.00 21.12 465 VAL C CA 1
ATOM 11164 C C . VAL C 1 484 ? 37.953 102.514 2.071 1.00 18.58 465 VAL C C 1
ATOM 11165 O O . VAL C 1 484 ? 37.582 103.542 2.652 1.00 18.89 465 VAL C O 1
ATOM 11169 N N . PRO C 1 485 ? 38.164 102.517 0.752 1.00 16.29 466 PRO C N 1
ATOM 11170 C CA . PRO C 1 485 ? 38.003 103.746 -0.029 1.00 17.36 466 PRO C CA 1
ATOM 11171 C C . PRO C 1 485 ? 36.528 104.143 -0.169 1.00 16.58 466 PRO C C 1
ATOM 11172 O O . PRO C 1 485 ? 35.643 103.321 0.052 1.00 20.18 466 PRO C O 1
ATOM 11176 N N . TRP C 1 486 ? 36.284 105.394 -0.535 1.00 13.21 467 TRP C N 1
ATOM 11177 C CA . TRP C 1 486 ? 34.947 105.933 -0.717 1.00 16.42 467 TRP C CA 1
ATOM 11178 C C . TRP C 1 486 ? 34.134 105.147 -1.726 1.00 15.74 467 TRP C C 1
ATOM 11179 O O . TRP C 1 486 ? 32.927 104.954 -1.556 1.00 13.76 467 TRP C O 1
ATOM 11190 N N . TYR C 1 487 ? 34.776 104.695 -2.807 1.00 15.35 468 TYR C N 1
ATOM 11191 C CA . TYR C 1 487 ? 33.992 104.104 -3.899 1.00 13.70 468 TYR C CA 1
ATOM 11192 C C . TYR C 1 487 ? 33.401 102.754 -3.521 1.00 15.27 468 TYR C C 1
ATOM 11193 O O . TYR C 1 487 ? 32.332 102.388 -4.012 1.00 14.59 468 TYR C O 1
ATOM 11202 N N . THR C 1 488 ? 34.083 102.002 -2.666 1.00 15.81 469 THR C N 1
ATOM 11203 C CA . THR C 1 488 ? 33.574 100.726 -2.176 1.00 14.54 469 THR C CA 1
ATOM 11204 C C . THR C 1 488 ? 32.459 100.976 -1.158 1.00 7.14 469 THR C C 1
ATOM 11205 O O . THR C 1 488 ? 31.567 100.155 -0.966 1.00 11.65 469 THR C O 1
ATOM 11209 N N . LEU C 1 489 ? 32.570 102.128 -0.517 1.00 6.79 470 LEU C N 1
ATOM 11210 C CA . LEU C 1 489 ? 31.556 102.477 0.500 1.00 12.33 470 LEU C CA 1
ATOM 11211 C C . LEU C 1 489 ? 30.234 102.674 -0.240 1.00 12.07 470 LEU C C 1
ATOM 11212 O O . LEU C 1 489 ? 29.179 102.256 0.191 1.00 13.98 470 LEU C O 1
ATOM 11217 N N . TYR C 1 490 ? 30.348 103.310 -1.402 1.00 12.18 471 TYR C N 1
ATOM 11218 C CA . TYR C 1 490 ? 29.179 103.560 -2.233 1.00 9.05 471 TYR C CA 1
ATOM 11219 C C . TYR C 1 490 ? 28.865 102.451 -3.215 1.00 13.61 471 TYR C C 1
ATOM 11220 O O . TYR C 1 490 ? 27.684 102.153 -3.410 1.00 12.84 471 TYR C O 1
ATOM 11229 N N . TYR C 1 491 ? 29.843 101.832 -3.884 1.00 10.94 472 TYR C N 1
ATOM 11230 C CA . TYR C 1 491 ? 29.515 100.913 -4.962 1.00 11.51 472 TYR C CA 1
ATOM 11231 C C . TYR C 1 491 ? 29.837 99.452 -4.702 1.00 14.74 472 TYR C C 1
ATOM 11232 O O . TYR C 1 491 ? 29.571 98.609 -5.565 1.00 14.22 472 TYR C O 1
ATOM 11241 N N . LYS C 1 492 ? 30.421 99.136 -3.550 1.00 13.08 473 LYS C N 1
ATOM 11242 C CA . LYS C 1 492 ? 30.849 97.775 -3.243 1.00 7.55 473 LYS C CA 1
ATOM 11243 C C . LYS C 1 492 ? 31.640 97.157 -4.385 1.00 11.14 473 LYS C C 1
ATOM 11244 O O . LYS C 1 492 ? 32.624 97.776 -4.793 1.00 11.52 473 LYS C O 1
ATOM 11250 N N . GLY C 1 493 ? 31.271 95.982 -4.847 1.00 12.77 474 GLY C N 1
ATOM 11251 C CA . GLY C 1 493 ? 31.993 95.284 -5.887 1.00 19.26 474 GLY C CA 1
ATOM 11252 C C . GLY C 1 493 ? 31.689 95.662 -7.312 1.00 18.65 474 GLY C C 1
ATOM 11253 O O . GLY C 1 493 ? 32.253 95.080 -8.250 1.00 18.41 474 GLY C O 1
ATOM 11254 N N . ASN C 1 494 ? 30.811 96.623 -7.547 1.00 18.37 475 ASN C N 1
ATOM 11255 C CA . ASN C 1 494 ? 30.442 97.053 -8.892 1.00 15.55 475 ASN C CA 1
ATOM 11256 C C . ASN C 1 494 ? 31.326 98.178 -9.401 1.00 16.70 475 ASN C C 1
ATOM 11257 O O . ASN C 1 494 ? 31.167 98.672 -10.528 1.00 18.70 475 ASN C O 1
ATOM 11262 N N . TYR C 1 495 ? 32.268 98.662 -8.588 1.00 15.69 476 TYR C N 1
ATOM 11263 C CA . TYR C 1 495 ? 32.980 99.882 -8.993 1.00 17.72 476 TYR C CA 1
ATOM 11264 C C . TYR C 1 495 ? 33.896 99.684 -10.190 1.00 15.80 476 TYR C C 1
ATOM 11265 O O . TYR C 1 495 ? 33.886 100.511 -11.112 1.00 16.92 476 TYR C O 1
ATOM 11274 N N . PRO C 1 496 ? 34.737 98.668 -10.233 1.00 18.40 477 PRO C N 1
ATOM 11275 C CA . PRO C 1 496 ? 35.559 98.398 -11.423 1.00 17.26 477 PRO C CA 1
ATOM 11276 C C . PRO C 1 496 ? 34.799 98.425 -12.737 1.00 17.49 477 PRO C C 1
ATOM 11277 O O . PRO C 1 496 ? 35.299 98.944 -13.744 1.00 16.55 477 PRO C O 1
ATOM 11281 N N . ARG C 1 497 ? 33.585 97.874 -12.795 1.00 15.66 478 ARG C N 1
ATOM 11282 C CA . ARG C 1 497 ? 32.855 97.942 -14.092 1.00 13.06 478 ARG C CA 1
ATOM 11283 C C . ARG C 1 497 ? 32.382 99.359 -14.334 1.00 12.89 478 ARG C C 1
ATOM 11284 O O . ARG C 1 497 ? 32.311 99.899 -15.441 1.00 15.83 478 ARG C O 1
ATOM 11292 N N . LEU C 1 498 ? 32.032 100.103 -13.280 1.00 7.24 479 LEU C N 1
ATOM 11293 C CA . LEU C 1 498 ? 31.646 101.502 -13.461 1.00 10.14 479 LEU C CA 1
ATOM 11294 C C . LEU C 1 498 ? 32.764 102.336 -14.057 1.00 12.93 479 LEU C C 1
ATOM 11295 O O . LEU C 1 498 ? 32.553 103.209 -14.897 1.00 10.15 479 LEU C O 1
ATOM 11300 N N . GLN C 1 499 ? 33.980 102.045 -13.598 1.00 13.88 480 GLN C N 1
ATOM 11301 C CA . GLN C 1 499 ? 35.188 102.662 -14.074 1.00 11.38 480 GLN C CA 1
ATOM 11302 C C . GLN C 1 499 ? 35.421 102.425 -15.570 1.00 11.51 480 GLN C C 1
ATOM 11303 O O . GLN C 1 499 ? 36.024 103.284 -16.238 1.00 14.05 480 GLN C O 1
ATOM 11309 N N . LYS C 1 500 ? 34.952 101.272 -16.056 1.00 12.10 481 LYS C N 1
ATOM 11310 C CA . LYS C 1 500 ? 35.123 100.925 -17.461 1.00 7.10 481 LYS C CA 1
ATOM 11311 C C . LYS C 1 500 ? 34.294 101.838 -18.359 1.00 11.20 481 LYS C C 1
ATOM 11312 O O . LYS C 1 500 ? 34.728 102.356 -19.373 1.00 8.94 481 LYS C O 1
ATOM 11318 N N . VAL C 1 501 ? 33.052 102.060 -17.923 1.00 8.88 482 VAL C N 1
ATOM 11319 C CA . VAL C 1 501 ? 32.107 102.909 -18.650 1.00 9.72 482 VAL C CA 1
ATOM 11320 C C . VAL C 1 501 ? 32.537 104.356 -18.605 1.00 12.65 482 VAL C C 1
ATOM 11321 O O . VAL C 1 501 ? 32.351 105.152 -19.537 1.00 14.32 482 VAL C O 1
ATOM 11325 N N . LYS C 1 502 ? 33.158 104.759 -17.491 1.00 14.17 483 LYS C N 1
ATOM 11326 C CA . LYS C 1 502 ? 33.703 106.108 -17.381 1.00 9.53 483 LYS C CA 1
ATOM 11327 C C . LYS C 1 502 ? 34.779 106.310 -18.447 1.00 7.61 483 LYS C C 1
ATOM 11328 O O . LYS C 1 502 ? 34.772 107.339 -19.106 1.00 8.76 483 LYS C O 1
ATOM 11334 N N . ALA C 1 503 ? 35.690 105.368 -18.642 1.00 9.50 484 ALA C N 1
ATOM 11335 C CA . ALA C 1 503 ? 36.753 105.561 -19.631 1.00 12.33 484 ALA C CA 1
ATOM 11336 C C . ALA C 1 503 ? 36.236 105.429 -21.060 1.00 14.83 484 ALA C C 1
ATOM 11337 O O . ALA C 1 503 ? 36.600 106.192 -21.952 1.00 17.61 484 ALA C O 1
ATOM 11339 N N . ARG C 1 504 ? 35.365 104.463 -21.299 1.00 16.73 485 ARG C N 1
ATOM 11340 C CA . ARG C 1 504 ? 34.795 104.228 -22.620 1.00 15.05 485 ARG C CA 1
ATOM 11341 C C . ARG C 1 504 ? 33.958 105.418 -23.078 1.00 12.81 485 ARG C C 1
ATOM 11342 O O . ARG C 1 504 ? 34.101 105.828 -24.256 1.00 14.59 485 ARG C O 1
ATOM 11350 N N . TRP C 1 505 ? 33.083 105.970 -22.257 1.00 9.92 486 TRP C N 1
ATOM 11351 C CA . TRP C 1 505 ? 32.215 107.028 -22.816 1.00 13.75 486 TRP C CA 1
ATOM 11352 C C . TRP C 1 505 ? 32.627 108.437 -22.435 1.00 13.52 486 TRP C C 1
ATOM 11353 O O . TRP C 1 505 ? 32.181 109.421 -23.061 1.00 14.07 486 TRP C O 1
ATOM 11364 N N . ASP C 1 506 ? 33.515 108.616 -21.448 1.00 11.84 487 ASP C N 1
ATOM 11365 C CA . ASP C 1 506 ? 34.029 109.926 -21.092 1.00 10.86 487 ASP C CA 1
ATOM 11366 C C . ASP C 1 506 ? 35.562 109.930 -21.054 1.00 14.53 487 ASP C C 1
ATOM 11367 O O . ASP C 1 506 ? 36.160 110.263 -20.036 1.00 14.89 487 ASP C O 1
ATOM 11372 N N . PRO C 1 507 ? 36.200 109.568 -22.161 1.00 7.78 488 PRO C N 1
ATOM 11373 C CA . PRO C 1 507 ? 37.656 109.418 -22.162 1.00 9.87 488 PRO C CA 1
ATOM 11374 C C . PRO C 1 507 ? 38.389 110.728 -21.885 1.00 8.59 488 PRO C C 1
ATOM 11375 O O . PRO C 1 507 ? 39.525 110.648 -21.394 1.00 12.93 488 PRO C O 1
ATOM 11379 N N . ARG C 1 508 ? 37.809 111.895 -22.155 1.00 6.39 489 ARG C N 1
ATOM 11380 C CA . ARG C 1 508 ? 38.423 113.164 -21.807 1.00 8.16 489 ARG C CA 1
ATOM 11381 C C . ARG C 1 508 ? 37.923 113.726 -20.476 1.00 10.90 489 ARG C C 1
ATOM 11382 O O . ARG C 1 508 ? 38.230 114.875 -20.131 1.00 11.46 489 ARG C O 1
ATOM 11390 N N . ASP C 1 509 ? 37.168 112.941 -19.732 1.00 17.13 490 ASP C N 1
ATOM 11391 C CA . ASP C 1 509 ? 36.791 113.252 -18.356 1.00 14.13 490 ASP C CA 1
ATOM 11392 C C . ASP C 1 509 ? 36.228 114.662 -18.197 1.00 16.14 490 ASP C C 1
ATOM 11393 O O . ASP C 1 509 ? 36.688 115.498 -17.400 1.00 9.15 490 ASP C O 1
ATOM 11398 N N . VAL C 1 510 ? 35.173 114.902 -18.986 1.00 13.23 491 VAL C N 1
ATOM 11399 C CA . VAL C 1 510 ? 34.511 116.183 -19.097 1.00 7.98 491 VAL C CA 1
ATOM 11400 C C . VAL C 1 510 ? 33.543 116.438 -17.934 1.00 7.87 491 VAL C C 1
ATOM 11401 O O . VAL C 1 510 ? 33.371 117.606 -17.566 1.00 7.92 491 VAL C O 1
ATOM 11405 N N . PHE C 1 511 ? 32.983 115.348 -17.434 1.00 9.56 492 PHE C N 1
ATOM 11406 C CA . PHE C 1 511 ? 32.082 115.383 -16.286 1.00 15.83 492 PHE C CA 1
ATOM 11407 C C . PHE C 1 511 ? 32.713 114.822 -15.015 1.00 13.68 492 PHE C C 1
ATOM 11408 O O . PHE C 1 511 ? 32.830 113.618 -14.793 1.00 12.24 492 PHE C O 1
ATOM 11416 N N . ARG C 1 512 ? 33.111 115.781 -14.168 1.00 12.46 493 ARG C N 1
ATOM 11417 C CA . ARG C 1 512 ? 33.740 115.392 -12.911 1.00 15.93 493 ARG C CA 1
ATOM 11418 C C . ARG C 1 512 ? 33.274 116.282 -11.764 1.00 15.91 493 ARG C C 1
ATOM 11419 O O . ARG C 1 512 ? 32.731 117.351 -12.001 1.00 14.49 493 ARG C O 1
ATOM 11427 N N . HIS C 1 513 ? 33.501 115.765 -10.561 1.00 10.05 494 HIS C N 1
ATOM 11428 C CA . HIS C 1 513 ? 33.260 116.370 -9.264 1.00 10.94 494 HIS C CA 1
ATOM 11429 C C . HIS C 1 513 ? 33.947 115.523 -8.192 1.00 14.94 494 HIS C C 1
ATOM 11430 O O . HIS C 1 513 ? 34.513 114.491 -8.545 1.00 12.13 494 HIS C O 1
ATOM 11437 N N . ALA C 1 514 ? 33.874 115.948 -6.928 1.00 15.09 495 ALA C N 1
ATOM 11438 C CA . ALA C 1 514 ? 34.639 115.315 -5.864 1.00 15.87 495 ALA C CA 1
ATOM 11439 C C . ALA C 1 514 ? 34.338 113.846 -5.686 1.00 22.03 495 ALA C C 1
ATOM 11440 O O . ALA C 1 514 ? 35.251 113.014 -5.560 1.00 33.32 495 ALA C O 1
ATOM 11442 N N . LEU C 1 515 ? 33.080 113.406 -5.644 1.00 17.50 496 LEU C N 1
ATOM 11443 C CA . LEU C 1 515 ? 32.979 111.942 -5.400 1.00 16.77 496 LEU C CA 1
ATOM 11444 C C . LEU C 1 515 ? 32.619 111.238 -6.712 1.00 16.30 496 LEU C C 1
ATOM 11445 O O . LEU C 1 515 ? 31.747 110.378 -6.743 1.00 13.99 496 LEU C O 1
ATOM 11450 N N . SER C 1 516 ? 33.281 111.619 -7.802 1.00 15.44 497 SER C N 1
ATOM 11451 C CA . SER C 1 516 ? 33.050 111.123 -9.147 1.00 15.05 497 SER C CA 1
ATOM 11452 C C . SER C 1 516 ? 33.899 109.906 -9.497 1.00 12.23 497 SER C C 1
ATOM 11453 O O . SER C 1 516 ? 35.083 109.865 -9.188 1.00 12.13 497 SER C O 1
ATOM 11456 N N . VAL C 1 517 ? 33.273 108.951 -10.170 1.00 8.72 498 VAL C N 1
ATOM 11457 C CA . VAL C 1 517 ? 33.917 107.741 -10.626 1.00 9.51 498 VAL C CA 1
ATOM 11458 C C . VAL C 1 517 ? 35.095 108.089 -11.538 1.00 11.02 498 VAL C C 1
ATOM 11459 O O . VAL C 1 517 ? 34.973 108.865 -12.498 1.00 16.04 498 VAL C O 1
ATOM 11463 N N . ARG C 1 518 ? 36.247 107.511 -11.207 1.00 10.54 499 ARG C N 1
ATOM 11464 C CA . ARG C 1 518 ? 37.449 107.714 -12.008 1.00 13.97 499 ARG C CA 1
ATOM 11465 C C . ARG C 1 518 ? 37.757 106.518 -12.892 1.00 12.76 499 ARG C C 1
ATOM 11466 O O . ARG C 1 518 ? 37.569 105.359 -12.529 1.00 16.40 499 ARG C O 1
ATOM 11474 N N . PRO C 1 519 ? 38.282 106.775 -14.087 1.00 11.47 500 PRO C N 1
ATOM 11475 C CA . PRO C 1 519 ? 38.631 105.661 -14.975 1.00 16.41 500 PRO C CA 1
ATOM 11476 C C . PRO C 1 519 ? 39.854 104.928 -14.423 1.00 17.73 500 PRO C C 1
ATOM 11477 O O . PRO C 1 519 ? 40.665 105.548 -13.716 1.00 23.46 500 PRO C O 1
ATOM 11481 N N . PRO C 1 520 ? 40.006 103.646 -14.702 1.00 12.60 501 PRO C N 1
ATOM 11482 C CA . PRO C 1 520 ? 41.092 102.867 -14.067 1.00 18.20 501 PRO C CA 1
ATOM 11483 C C . PRO C 1 520 ? 42.466 103.321 -14.540 1.00 21.76 501 PRO C C 1
ATOM 11484 O O . PRO C 1 520 ? 42.809 104.486 -14.265 1.00 25.96 501 PRO C O 1
ATOM 11488 N N . ALA D 1 29 ? -1.537 112.850 -24.849 1.00 17.19 10 ALA D N 1
ATOM 11489 C CA . ALA D 1 29 ? -2.283 111.634 -24.558 1.00 14.07 10 ALA D CA 1
ATOM 11490 C C . ALA D 1 29 ? -3.773 111.810 -24.848 1.00 14.85 10 ALA D C 1
ATOM 11491 O O . ALA D 1 29 ? -4.284 112.934 -24.788 1.00 14.80 10 ALA D O 1
ATOM 11493 N N . LEU D 1 30 ? -4.447 110.710 -25.162 1.00 14.61 11 LEU D N 1
ATOM 11494 C CA . LEU D 1 30 ? -5.852 110.691 -25.553 1.00 15.42 11 LEU D CA 1
ATOM 11495 C C . LEU D 1 30 ? -6.745 111.201 -24.428 1.00 17.62 11 LEU D C 1
ATOM 11496 O O . LEU D 1 30 ? -6.303 111.250 -23.281 1.00 14.39 11 LEU D O 1
ATOM 11501 N N . VAL D 1 31 ? -7.995 111.576 -24.735 1.00 14.78 12 VAL D N 1
ATOM 11502 C CA . VAL D 1 31 ? -8.825 112.045 -23.614 1.00 16.23 12 VAL D CA 1
ATOM 11503 C C . VAL D 1 31 ? -8.995 110.933 -22.592 1.00 14.13 12 VAL D C 1
ATOM 11504 O O . VAL D 1 31 ? -9.155 109.764 -22.938 1.00 13.45 12 VAL D O 1
ATOM 11508 N N . LYS D 1 32 ? -8.947 111.277 -21.319 1.00 11.73 13 LYS D N 1
ATOM 11509 C CA . LYS D 1 32 ? -9.081 110.310 -20.240 1.00 11.65 13 LYS D CA 1
ATOM 11510 C C . LYS D 1 32 ? -10.414 110.569 -19.529 1.00 12.55 13 LYS D C 1
ATOM 11511 O O . LYS D 1 32 ? -10.791 111.722 -19.302 1.00 15.94 13 LYS D O 1
ATOM 11517 N N . VAL D 1 33 ? -11.105 109.481 -19.225 1.00 11.64 14 VAL D N 1
ATOM 11518 C CA . VAL D 1 33 ? -12.461 109.569 -18.679 1.00 10.70 14 VAL D CA 1
ATOM 11519 C C . VAL D 1 33 ? -12.509 108.816 -17.363 1.00 11.46 14 VAL D C 1
ATOM 11520 O O . VAL D 1 33 ? -12.321 107.601 -17.367 1.00 14.58 14 VAL D O 1
ATOM 11524 N N . ASP D 1 34 ? -12.729 109.545 -16.256 1.00 10.09 15 ASP D N 1
ATOM 11525 C CA . ASP D 1 34 ? -12.686 108.974 -14.916 1.00 9.64 15 ASP D CA 1
ATOM 11526 C C . ASP D 1 34 ? -14.042 108.853 -14.234 1.00 11.40 15 ASP D C 1
ATOM 11527 O O . ASP D 1 34 ? -14.575 109.887 -13.850 1.00 12.33 15 ASP D O 1
ATOM 11532 N N . ARG D 1 35 ? -14.606 107.654 -14.045 1.00 12.55 16 ARG D N 1
ATOM 11533 C CA . ARG D 1 35 ? -15.895 107.628 -13.348 1.00 22.37 16 ARG D CA 1
ATOM 11534 C C . ARG D 1 35 ? -15.872 106.941 -11.994 1.00 28.63 16 ARG D C 1
ATOM 11535 O O . ARG D 1 35 ? -16.140 107.581 -10.973 1.00 38.01 16 ARG D O 1
ATOM 11543 N N . VAL D 1 36 ? -15.605 105.643 -11.892 1.00 35.57 17 VAL D N 1
ATOM 11544 C CA . VAL D 1 36 ? -15.557 104.990 -10.571 1.00 33.52 17 VAL D CA 1
ATOM 11545 C C . VAL D 1 36 ? -14.179 104.330 -10.444 1.00 29.31 17 VAL D C 1
ATOM 11546 O O . VAL D 1 36 ? -13.905 103.440 -9.654 1.00 31.92 17 VAL D O 1
ATOM 11550 N N . ASP D 1 37 ? -13.322 104.835 -11.290 1.00 23.74 18 ASP D N 1
ATOM 11551 C CA . ASP D 1 37 ? -11.943 104.596 -11.641 1.00 19.24 18 ASP D CA 1
ATOM 11552 C C . ASP D 1 37 ? -11.014 104.726 -10.446 1.00 17.95 18 ASP D C 1
ATOM 11553 O O . ASP D 1 37 ? -11.426 105.230 -9.395 1.00 22.59 18 ASP D O 1
ATOM 11558 N N . ARG D 1 38 ? -9.768 104.293 -10.531 1.00 17.82 19 ARG D N 1
ATOM 11559 C CA . ARG D 1 38 ? -8.830 104.447 -9.422 1.00 20.37 19 ARG D CA 1
ATOM 11560 C C . ARG D 1 38 ? -8.522 105.902 -9.116 1.00 16.68 19 ARG D C 1
ATOM 11561 O O . ARG D 1 38 ? -8.140 106.290 -8.004 1.00 17.90 19 ARG D O 1
ATOM 11569 N N . ARG D 1 39 ? -8.640 106.788 -10.109 1.00 12.08 20 ARG D N 1
ATOM 11570 C CA . ARG D 1 39 ? -8.164 108.150 -9.895 1.00 12.74 20 ARG D CA 1
ATOM 11571 C C . ARG D 1 39 ? -9.227 109.088 -9.369 1.00 7.31 20 ARG D C 1
ATOM 11572 O O . ARG D 1 39 ? -8.939 110.237 -9.026 1.00 5.23 20 ARG D O 1
ATOM 11580 N N . TYR D 1 40 ? -10.476 108.638 -9.323 1.00 10.49 21 TYR D N 1
ATOM 11581 C CA . TYR D 1 40 ? -11.579 109.544 -9.040 1.00 11.92 21 TYR D CA 1
ATOM 11582 C C . TYR D 1 40 ? -11.430 110.429 -7.809 1.00 12.70 21 TYR D C 1
ATOM 11583 O O . TYR D 1 40 ? -11.480 111.657 -7.944 1.00 16.10 21 TYR D O 1
ATOM 11592 N N . GLN D 1 41 ? -11.230 109.851 -6.628 1.00 11.14 22 GLN D N 1
ATOM 11593 C CA . GLN D 1 41 ? -11.191 110.646 -5.405 1.00 9.25 22 GLN D CA 1
ATOM 11594 C C . GLN D 1 41 ? -10.166 111.766 -5.473 1.00 10.85 22 GLN D C 1
ATOM 11595 O O . GLN D 1 41 ? -10.380 112.876 -4.979 1.00 6.77 22 GLN D O 1
ATOM 11601 N N . ASP D 1 42 ? -9.011 111.475 -6.098 1.00 8.99 23 ASP D N 1
ATOM 11602 C CA . ASP D 1 42 ? -7.996 112.534 -6.144 1.00 8.90 23 ASP D CA 1
ATOM 11603 C C . ASP D 1 42 ? -8.535 113.749 -6.877 1.00 8.19 23 ASP D C 1
ATOM 11604 O O . ASP D 1 42 ? -8.315 114.911 -6.547 1.00 6.79 23 ASP D O 1
ATOM 11609 N N . LEU D 1 43 ? -9.309 113.436 -7.927 1.00 14.56 24 LEU D N 1
ATOM 11610 C CA . LEU D 1 43 ? -9.778 114.478 -8.839 1.00 9.56 24 LEU D CA 1
ATOM 11611 C C . LEU D 1 43 ? -10.863 115.333 -8.204 1.00 8.12 24 LEU D C 1
ATOM 11612 O O . LEU D 1 43 ? -10.906 116.550 -8.420 1.00 8.35 24 LEU D O 1
ATOM 11617 N N . VAL D 1 44 ? -11.778 114.760 -7.413 1.00 11.67 25 VAL D N 1
ATOM 11618 C CA . VAL D 1 44 ? -12.838 115.633 -6.876 1.00 12.52 25 VAL D CA 1
ATOM 11619 C C . VAL D 1 44 ? -12.436 116.283 -5.556 1.00 18.33 25 VAL D C 1
ATOM 11620 O O . VAL D 1 44 ? -13.191 117.054 -4.948 1.00 13.98 25 VAL D O 1
ATOM 11624 N N . THR D 1 45 ? -11.215 116.031 -5.097 1.00 16.78 26 THR D N 1
ATOM 11625 C CA . THR D 1 45 ? -10.695 116.622 -3.867 1.00 17.89 26 THR D CA 1
ATOM 11626 C C . THR D 1 45 ? -9.642 117.675 -4.160 1.00 20.91 26 THR D C 1
ATOM 11627 O O . THR D 1 45 ? -8.896 118.167 -3.307 1.00 17.29 26 THR D O 1
ATOM 11631 N N . ARG D 1 46 ? -9.566 118.079 -5.432 1.00 20.87 27 ARG D N 1
ATOM 11632 C CA . ARG D 1 46 ? -8.578 119.101 -5.773 1.00 19.78 27 ARG D CA 1
ATOM 11633 C C . ARG D 1 46 ? -8.940 120.478 -5.244 1.00 19.61 27 ARG D C 1
ATOM 11634 O O . ARG D 1 46 ? -8.043 121.307 -5.033 1.00 19.38 27 ARG D O 1
ATOM 11642 N N . GLY D 1 47 ? -10.226 120.717 -5.028 1.00 16.39 28 GLY D N 1
ATOM 11643 C CA . GLY D 1 47 ? -10.751 121.979 -4.531 1.00 18.93 28 GLY D CA 1
ATOM 11644 C C . GLY D 1 47 ? -9.930 122.553 -3.390 1.00 21.70 28 GLY D C 1
ATOM 11645 O O . GLY D 1 47 ? -9.649 121.866 -2.406 1.00 11.78 28 GLY D O 1
ATOM 11646 N N . PHE D 1 48 ? -9.517 123.820 -3.488 1.00 20.78 29 PHE D N 1
ATOM 11647 C CA . PHE D 1 48 ? -8.697 124.377 -2.397 1.00 23.37 29 PHE D CA 1
ATOM 11648 C C . PHE D 1 48 ? -9.529 124.655 -1.153 1.00 20.50 29 PHE D C 1
ATOM 11649 O O . PHE D 1 48 ? -9.068 124.523 -0.013 1.00 20.93 29 PHE D O 1
ATOM 11657 N N . ASN D 1 49 ? -10.788 125.055 -1.325 1.00 14.14 30 ASN D N 1
ATOM 11658 C CA . ASN D 1 49 ? -11.657 125.193 -0.160 1.00 14.92 30 ASN D CA 1
ATOM 11659 C C . ASN D 1 49 ? -12.151 123.837 0.329 1.00 18.35 30 ASN D C 1
ATOM 11660 O O . ASN D 1 49 ? -12.871 123.151 -0.401 1.00 17.56 30 ASN D O 1
ATOM 11665 N N . GLY D 1 50 ? -11.784 123.437 1.541 1.00 15.94 31 GLY D N 1
ATOM 11666 C CA . GLY D 1 50 ? -12.157 122.147 2.088 1.00 14.82 31 GLY D CA 1
ATOM 11667 C C . GLY D 1 50 ? -13.632 121.974 2.374 1.00 15.38 31 GLY D C 1
ATOM 11668 O O . GLY D 1 50 ? -14.096 120.828 2.526 1.00 17.80 31 GLY D O 1
ATOM 11669 N N . ARG D 1 51 ? -14.394 123.064 2.455 1.00 14.04 32 ARG D N 1
ATOM 11670 C CA . ARG D 1 51 ? -15.834 123.027 2.667 1.00 12.92 32 ARG D CA 1
ATOM 11671 C C . ARG D 1 51 ? -16.523 122.401 1.454 1.00 18.76 32 ARG D C 1
ATOM 11672 O O . ARG D 1 51 ? -17.605 121.821 1.568 1.00 22.74 32 ARG D O 1
ATOM 11680 N N . PHE D 1 52 ? -15.900 122.508 0.281 1.00 19.48 33 PHE D N 1
ATOM 11681 C CA . PHE D 1 52 ? -16.579 122.098 -0.948 1.00 13.91 33 PHE D CA 1
ATOM 11682 C C . PHE D 1 52 ? -15.927 120.903 -1.635 1.00 14.90 33 PHE D C 1
ATOM 11683 O O . PHE D 1 52 ? -14.794 120.935 -2.119 1.00 17.18 33 PHE D O 1
ATOM 11691 N N . ARG D 1 53 ? -16.664 119.802 -1.638 1.00 15.12 34 ARG D N 1
ATOM 11692 C CA . ARG D 1 53 ? -16.292 118.560 -2.299 1.00 16.04 34 ARG D CA 1
ATOM 11693 C C . ARG D 1 53 ? -17.472 118.040 -3.133 1.00 16.10 34 ARG D C 1
ATOM 11694 O O . ARG D 1 53 ? -18.557 117.794 -2.596 1.00 19.05 34 ARG D O 1
ATOM 11702 N N . GLY D 1 54 ? -17.245 117.890 -4.435 1.00 12.50 35 GLY D N 1
ATOM 11703 C CA . GLY D 1 54 ? -18.291 117.488 -5.351 1.00 13.48 35 GLY D CA 1
ATOM 11704 C C . GLY D 1 54 ? -18.442 115.988 -5.483 1.00 14.02 35 GLY D C 1
ATOM 11705 O O . GLY D 1 54 ? -17.634 115.194 -5.013 1.00 17.78 35 GLY D O 1
ATOM 11706 N N . ARG D 1 55 ? -19.496 115.561 -6.151 1.00 10.11 36 ARG D N 1
ATOM 11707 C CA . ARG D 1 55 ? -19.723 114.144 -6.412 1.00 9.73 36 ARG D CA 1
ATOM 11708 C C . ARG D 1 55 ? -20.134 113.910 -7.862 1.00 14.46 36 ARG D C 1
ATOM 11709 O O . ARG D 1 55 ? -21.221 113.439 -8.158 1.00 11.18 36 ARG D O 1
ATOM 11717 N N . PRO D 1 56 ? -19.281 114.326 -8.807 1.00 10.57 37 PRO D N 1
ATOM 11718 C CA . PRO D 1 56 ? -19.687 114.262 -10.220 1.00 9.78 37 PRO D CA 1
ATOM 11719 C C . PRO D 1 56 ? -19.713 112.846 -10.775 1.00 12.14 37 PRO D C 1
ATOM 11720 O O . PRO D 1 56 ? -19.203 111.834 -10.297 1.00 5.54 37 PRO D O 1
ATOM 11724 N N . ASP D 1 57 ? -20.394 112.691 -11.929 1.00 12.12 38 ASP D N 1
ATOM 11725 C CA . ASP D 1 57 ? -20.464 111.327 -12.456 1.00 14.33 38 ASP D CA 1
ATOM 11726 C C . ASP D 1 57 ? -19.190 110.951 -13.204 1.00 14.55 38 ASP D C 1
ATOM 11727 O O . ASP D 1 57 ? -18.853 109.763 -13.178 1.00 10.96 38 ASP D O 1
ATOM 11732 N N . VAL D 1 58 ? -18.539 111.940 -13.825 1.00 17.21 39 VAL D N 1
ATOM 11733 C CA . VAL D 1 58 ? -17.289 111.641 -14.537 1.00 11.16 39 VAL D CA 1
ATOM 11734 C C . VAL D 1 58 ? -16.334 112.827 -14.503 1.00 4.76 39 VAL D C 1
ATOM 11735 O O . VAL D 1 58 ? -16.747 113.977 -14.512 1.00 13.17 39 VAL D O 1
ATOM 11739 N N . VAL D 1 59 ? -15.028 112.578 -14.466 1.00 5.60 40 VAL D N 1
ATOM 11740 C CA . VAL D 1 59 ? -14.055 113.648 -14.668 1.00 2.66 40 VAL D CA 1
ATOM 11741 C C . VAL D 1 59 ? -13.307 113.409 -15.978 1.00 5.26 40 VAL D C 1
ATOM 11742 O O . VAL D 1 59 ? -12.877 112.278 -16.212 1.00 6.34 40 VAL D O 1
ATOM 11746 N N . TYR D 1 60 ? -13.192 114.441 -16.805 1.00 12.34 41 TYR D N 1
ATOM 11747 C CA . TYR D 1 60 ? -12.507 114.324 -18.095 1.00 13.32 41 TYR D CA 1
ATOM 11748 C C . TYR D 1 60 ? -11.128 114.975 -17.992 1.00 12.49 41 TYR D C 1
ATOM 11749 O O . TYR D 1 60 ? -11.065 116.193 -17.847 1.00 16.77 41 TYR D O 1
ATOM 11758 N N . VAL D 1 61 ? -10.057 114.208 -18.069 1.00 14.63 42 VAL D N 1
ATOM 11759 C CA . VAL D 1 61 ? -8.701 114.764 -18.068 1.00 11.13 42 VAL D CA 1
ATOM 11760 C C . VAL D 1 61 ? -8.280 115.046 -19.514 1.00 5.36 42 VAL D C 1
ATOM 11761 O O . VAL D 1 61 ? -7.977 114.129 -20.273 1.00 14.97 42 VAL D O 1
ATOM 11765 N N . VAL D 1 62 ? -8.293 116.314 -19.879 1.00 7.17 43 VAL D N 1
ATOM 11766 C CA . VAL D 1 62 ? -8.051 116.838 -21.210 1.00 6.34 43 VAL D CA 1
ATOM 11767 C C . VAL D 1 62 ? -6.589 117.198 -21.461 1.00 11.96 43 VAL D C 1
ATOM 11768 O O . VAL D 1 62 ? -5.876 117.572 -20.537 1.00 14.85 43 VAL D O 1
ATOM 11772 N N . HIS D 1 63 ? -6.187 117.062 -22.720 1.00 7.23 44 HIS D N 1
ATOM 11773 C CA . HIS D 1 63 ? -4.789 117.247 -23.115 1.00 9.90 44 HIS D CA 1
ATOM 11774 C C . HIS D 1 63 ? -4.628 118.193 -24.293 1.00 12.69 44 HIS D C 1
ATOM 11775 O O . HIS D 1 63 ? -3.559 118.740 -24.579 1.00 7.77 44 HIS D O 1
ATOM 11782 N N . THR D 1 64 ? -5.705 118.427 -25.026 1.00 9.90 45 THR D N 1
ATOM 11783 C CA . THR D 1 64 ? -5.799 119.330 -26.147 1.00 11.39 45 THR D CA 1
ATOM 11784 C C . THR D 1 64 ? -7.223 119.909 -26.221 1.00 11.29 45 THR D C 1
ATOM 11785 O O . THR D 1 64 ? -8.164 119.307 -25.691 1.00 11.83 45 THR D O 1
ATOM 11789 N N . ALA D 1 65 ? -7.295 121.030 -26.913 1.00 14.04 46 ALA D N 1
ATOM 11790 C CA . ALA D 1 65 ? -8.462 121.785 -27.294 1.00 13.26 46 ALA D CA 1
ATOM 11791 C C . ALA D 1 65 ? -9.466 120.925 -28.051 1.00 9.67 46 ALA D C 1
ATOM 11792 O O . ALA D 1 65 ? -10.674 121.116 -27.850 1.00 12.50 46 ALA D O 1
ATOM 11794 N N . ASP D 1 66 ? -9.018 119.995 -28.894 1.00 12.55 47 ASP D N 1
ATOM 11795 C CA . ASP D 1 66 ? -10.037 119.110 -29.494 1.00 13.81 47 ASP D CA 1
ATOM 11796 C C . ASP D 1 66 ? -10.563 118.142 -28.435 1.00 16.60 47 ASP D C 1
ATOM 11797 O O . ASP D 1 66 ? -11.703 117.673 -28.453 1.00 6.23 47 ASP D O 1
ATOM 11802 N N . GLN D 1 67 ? -9.694 117.806 -27.465 1.00 11.11 48 GLN D N 1
ATOM 11803 C CA . GLN D 1 67 ? -10.139 116.895 -26.415 1.00 8.21 48 GLN D CA 1
ATOM 11804 C C . GLN D 1 67 ? -11.253 117.529 -25.577 1.00 9.69 48 GLN D C 1
ATOM 11805 O O . GLN D 1 67 ? -12.199 116.834 -25.199 1.00 14.56 48 GLN D O 1
ATOM 11811 N N . VAL D 1 68 ? -11.127 118.816 -25.331 1.00 9.45 49 VAL D N 1
ATOM 11812 C CA . VAL D 1 68 ? -12.116 119.616 -24.623 1.00 12.99 49 VAL D CA 1
ATOM 11813 C C . VAL D 1 68 ? -13.413 119.684 -25.420 1.00 16.12 49 VAL D C 1
ATOM 11814 O O . VAL D 1 68 ? -14.535 119.603 -24.911 1.00 7.53 49 VAL D O 1
ATOM 11818 N N . VAL D 1 69 ? -13.256 119.841 -26.748 1.00 9.77 50 VAL D N 1
ATOM 11819 C CA . VAL D 1 69 ? -14.453 119.842 -27.594 1.00 7.91 50 VAL D CA 1
ATOM 11820 C C . VAL D 1 69 ? -15.215 118.542 -27.405 1.00 11.03 50 VAL D C 1
ATOM 11821 O O . VAL D 1 69 ? -16.447 118.571 -27.299 1.00 15.62 50 VAL D O 1
ATOM 11825 N N . ASP D 1 70 ? -14.472 117.457 -27.315 1.00 10.06 51 ASP D N 1
ATOM 11826 C CA . ASP D 1 70 ? -15.001 116.117 -27.201 1.00 13.52 51 ASP D CA 1
ATOM 11827 C C . ASP D 1 70 ? -15.575 115.831 -25.818 1.00 16.69 51 ASP D C 1
ATOM 11828 O O . ASP D 1 70 ? -16.589 115.137 -25.716 1.00 11.91 51 ASP D O 1
ATOM 11833 N N . ALA D 1 71 ? -14.946 116.308 -24.735 1.00 13.96 52 ALA D N 1
ATOM 11834 C CA . ALA D 1 71 ? -15.591 116.092 -23.432 1.00 12.38 52 ALA D CA 1
ATOM 11835 C C . ALA D 1 71 ? -16.846 116.952 -23.291 1.00 10.35 52 ALA D C 1
ATOM 11836 O O . ALA D 1 71 ? -17.894 116.481 -22.834 1.00 6.37 52 ALA D O 1
ATOM 11838 N N . VAL D 1 72 ? -16.815 118.213 -23.666 1.00 5.63 53 VAL D N 1
ATOM 11839 C CA . VAL D 1 72 ? -18.039 119.033 -23.671 1.00 5.55 53 VAL D CA 1
ATOM 11840 C C . VAL D 1 72 ? -19.119 118.407 -24.539 1.00 11.38 53 VAL D C 1
ATOM 11841 O O . VAL D 1 72 ? -20.298 118.399 -24.152 1.00 12.07 53 VAL D O 1
ATOM 11845 N N . ASN D 1 73 ? -18.762 117.867 -25.721 1.00 10.82 54 ASN D N 1
ATOM 11846 C CA . ASN D 1 73 ? -19.858 117.212 -26.452 1.00 11.64 54 ASN D CA 1
ATOM 11847 C C . ASN D 1 73 ? -20.347 115.962 -25.738 1.00 14.98 54 ASN D C 1
ATOM 11848 O O . ASN D 1 73 ? -21.563 115.732 -25.667 1.00 14.96 54 ASN D O 1
ATOM 11853 N N . GLN D 1 74 ? -19.485 115.115 -25.178 1.00 14.45 55 GLN D N 1
ATOM 11854 C CA . GLN D 1 74 ? -19.966 113.906 -24.502 1.00 14.70 55 GLN D CA 1
ATOM 11855 C C . GLN D 1 74 ? -20.771 114.259 -23.251 1.00 13.89 55 GLN D C 1
ATOM 11856 O O . GLN D 1 74 ? -21.797 113.645 -22.925 1.00 12.37 55 GLN D O 1
ATOM 11862 N N . ALA D 1 75 ? -20.315 115.266 -22.502 1.00 6.75 56 ALA D N 1
ATOM 11863 C CA . ALA D 1 75 ? -21.104 115.706 -21.348 1.00 10.97 56 ALA D CA 1
ATOM 11864 C C . ALA D 1 75 ? -22.506 116.180 -21.739 1.00 13.34 56 ALA D C 1
ATOM 11865 O O . ALA D 1 75 ? -23.479 115.934 -21.017 1.00 15.84 56 ALA D O 1
ATOM 11867 N N . MET D 1 76 ? -22.615 116.860 -22.876 1.00 9.57 57 MET D N 1
ATOM 11868 C CA . MET D 1 76 ? -23.932 117.340 -23.281 1.00 12.24 57 MET D CA 1
ATOM 11869 C C . MET D 1 76 ? -24.783 116.163 -23.744 1.00 12.58 57 MET D C 1
ATOM 11870 O O . MET D 1 76 ? -25.982 116.130 -23.447 1.00 20.49 57 MET D O 1
ATOM 11875 N N . ALA D 1 77 ? -24.193 115.197 -24.436 1.00 11.86 58 ALA D N 1
ATOM 11876 C CA . ALA D 1 77 ? -24.968 114.072 -24.941 1.00 14.00 58 ALA D CA 1
ATOM 11877 C C . ALA D 1 77 ? -25.616 113.267 -23.816 1.00 14.83 58 ALA D C 1
ATOM 11878 O O . ALA D 1 77 ? -26.602 112.568 -24.052 1.00 14.40 58 ALA D O 1
ATOM 11880 N N . ALA D 1 78 ? -25.065 113.341 -22.614 1.00 19.77 59 ALA D N 1
ATOM 11881 C CA . ALA D 1 78 ? -25.556 112.575 -21.471 1.00 16.18 59 ALA D CA 1
ATOM 11882 C C . ALA D 1 78 ? -26.197 113.490 -20.432 1.00 14.00 59 ALA D C 1
ATOM 11883 O O . ALA D 1 78 ? -26.567 113.090 -19.317 1.00 14.43 59 ALA D O 1
ATOM 11885 N N . GLY D 1 79 ? -26.359 114.747 -20.814 1.00 15.37 60 GLY D N 1
ATOM 11886 C CA . GLY D 1 79 ? -27.050 115.770 -20.060 1.00 16.74 60 GLY D CA 1
ATOM 11887 C C . GLY D 1 79 ? -26.347 116.127 -18.763 1.00 19.00 60 GLY D C 1
ATOM 11888 O O . GLY D 1 79 ? -26.990 116.446 -17.763 1.00 17.68 60 GLY D O 1
ATOM 11889 N N . GLN D 1 80 ? -25.020 116.056 -18.806 1.00 16.77 61 GLN D N 1
ATOM 11890 C CA . GLN D 1 80 ? -24.206 116.240 -17.612 1.00 14.82 61 GLN D CA 1
ATOM 11891 C C . GLN D 1 80 ? -23.850 117.694 -17.391 1.00 15.78 61 GLN D C 1
ATOM 11892 O O . GLN D 1 80 ? -23.224 118.344 -18.245 1.00 11.74 61 GLN D O 1
ATOM 11898 N N . ARG D 1 81 ? -24.243 118.272 -16.245 1.00 12.61 62 ARG D N 1
ATOM 11899 C CA . ARG D 1 81 ? -23.915 119.659 -15.976 1.00 11.59 62 ARG D CA 1
ATOM 11900 C C . ARG D 1 81 ? -22.410 119.762 -15.690 1.00 10.91 62 ARG D C 1
ATOM 11901 O O . ARG D 1 81 ? -21.882 119.083 -14.815 1.00 19.16 62 ARG D O 1
ATOM 11909 N N . ILE D 1 82 ? -21.769 120.612 -16.469 1.00 11.21 63 ILE D N 1
ATOM 11910 C CA . ILE D 1 82 ? -20.318 120.725 -16.524 1.00 12.11 63 ILE D CA 1
ATOM 11911 C C . ILE D 1 82 ? -19.746 121.820 -15.647 1.00 12.11 63 ILE D C 1
ATOM 11912 O O . ILE D 1 82 ? -20.368 122.863 -15.447 1.00 13.74 63 ILE D O 1
ATOM 11917 N N . ALA D 1 83 ? -18.519 121.604 -15.169 1.00 6.26 64 ALA D N 1
ATOM 11918 C CA . ALA D 1 83 ? -17.738 122.667 -14.562 1.00 7.82 64 ALA D CA 1
ATOM 11919 C C . ALA D 1 83 ? -16.276 122.503 -14.984 1.00 3.83 64 ALA D C 1
ATOM 11920 O O . ALA D 1 83 ? -15.869 121.357 -15.099 1.00 6.85 64 ALA D O 1
ATOM 11922 N N . VAL D 1 84 ? -15.602 123.622 -15.168 1.00 8.93 65 VAL D N 1
ATOM 11923 C CA . VAL D 1 84 ? -14.203 123.664 -15.563 1.00 9.89 65 VAL D CA 1
ATOM 11924 C C . VAL D 1 84 ? -13.315 123.880 -14.346 1.00 9.24 65 VAL D C 1
ATOM 11925 O O . VAL D 1 84 ? -13.557 124.810 -13.587 1.00 11.50 65 VAL D O 1
ATOM 11929 N N . ARG D 1 85 ? -12.293 123.060 -14.151 1.00 13.02 66 ARG D N 1
ATOM 11930 C CA . ARG D 1 85 ? -11.333 123.354 -13.094 1.00 12.57 66 ARG D CA 1
ATOM 11931 C C . ARG D 1 85 ? -9.943 123.411 -13.739 1.00 14.03 66 ARG D C 1
ATOM 11932 O O . ARG D 1 85 ? -9.673 122.476 -14.505 1.00 7.81 66 ARG D O 1
ATOM 11940 N N . SER D 1 86 ? -9.184 124.429 -13.399 1.00 5.46 67 SER D N 1
ATOM 11941 C CA . SER D 1 86 ? -7.755 124.515 -13.678 1.00 6.61 67 SER D CA 1
ATOM 11942 C C . SER D 1 86 ? -6.981 124.428 -12.364 1.00 2.59 67 SER D C 1
ATOM 11943 O O . SER D 1 86 ? -6.640 123.320 -11.968 1.00 8.91 67 SER D O 1
ATOM 11946 N N . GLY D 1 87 ? -6.758 125.587 -11.732 1.00 5.82 68 GLY D N 1
ATOM 11947 C CA . GLY D 1 87 ? -6.000 125.669 -10.500 1.00 8.52 68 GLY D CA 1
ATOM 11948 C C . GLY D 1 87 ? -6.682 125.171 -9.248 1.00 14.38 68 GLY D C 1
ATOM 11949 O O . GLY D 1 87 ? -6.010 124.594 -8.381 1.00 21.53 68 GLY D O 1
ATOM 11950 N N . GLY D 1 88 ? -7.990 125.362 -9.127 1.00 14.73 69 GLY D N 1
ATOM 11951 C CA . GLY D 1 88 ? -8.786 124.767 -8.066 1.00 13.39 69 GLY D CA 1
ATOM 11952 C C . GLY D 1 88 ? -8.985 125.688 -6.878 1.00 13.02 69 GLY D C 1
ATOM 11953 O O . GLY D 1 88 ? -9.368 125.261 -5.792 1.00 15.52 69 GLY D O 1
ATOM 11954 N N . HIS D 1 89 ? -8.760 126.986 -7.055 1.00 14.18 70 HIS D N 1
ATOM 11955 C CA . HIS D 1 89 ? -8.742 127.884 -5.893 1.00 11.77 70 HIS D CA 1
ATOM 11956 C C . HIS D 1 89 ? -10.043 128.663 -5.719 1.00 11.86 70 HIS D C 1
ATOM 11957 O O . HIS D 1 89 ? -10.109 129.624 -4.944 1.00 9.97 70 HIS D O 1
ATOM 11964 N N . CYS D 1 90 ? -11.085 128.277 -6.434 1.00 13.73 71 CYS D N 1
ATOM 11965 C CA . CYS D 1 90 ? -12.342 129.014 -6.409 1.00 12.22 71 CYS D CA 1
ATOM 11966 C C . CYS D 1 90 ? -12.859 129.151 -4.977 1.00 9.78 71 CYS D C 1
ATOM 11967 O O . CYS D 1 90 ? -13.150 128.158 -4.326 1.00 13.47 71 CYS D O 1
ATOM 11970 N N . PHE D 1 91 ? -12.937 130.389 -4.493 1.00 10.77 72 PHE D N 1
ATOM 11971 C CA . PHE D 1 91 ? -13.178 130.584 -3.064 1.00 10.56 72 PHE D CA 1
ATOM 11972 C C . PHE D 1 91 ? -14.541 130.062 -2.632 1.00 15.02 72 PHE D C 1
ATOM 11973 O O . PHE D 1 91 ? -14.735 129.767 -1.448 1.00 11.63 72 PHE D O 1
ATOM 11981 N N . GLU D 1 92 ? -15.478 129.962 -3.574 1.00 13.11 73 GLU D N 1
ATOM 11982 C CA . GLU D 1 92 ? -16.843 129.530 -3.249 1.00 12.40 73 GLU D CA 1
ATOM 11983 C C . GLU D 1 92 ? -17.136 128.101 -3.657 1.00 15.36 73 GLU D C 1
ATOM 11984 O O . GLU D 1 92 ? -18.264 127.594 -3.625 1.00 16.91 73 GLU D O 1
ATOM 11990 N N . GLY D 1 93 ? -16.122 127.367 -4.079 1.00 13.60 74 GLY D N 1
ATOM 11991 C CA . GLY D 1 93 ? -16.250 125.976 -4.446 1.00 13.43 74 GLY D CA 1
ATOM 11992 C C . GLY D 1 93 ? -17.307 125.679 -5.486 1.00 11.69 74 GLY D C 1
ATOM 11993 O O . GLY D 1 93 ? -17.908 124.607 -5.425 1.00 12.91 74 GLY D O 1
ATOM 11994 N N . PHE D 1 94 ? -17.536 126.559 -6.457 1.00 13.30 75 PHE D N 1
ATOM 11995 C CA . PHE D 1 94 ? -18.603 126.333 -7.438 1.00 13.67 75 PHE D CA 1
ATOM 11996 C C . PHE D 1 94 ? -18.408 125.070 -8.252 1.00 14.31 75 PHE D C 1
ATOM 11997 O O . PHE D 1 94 ? -19.363 124.317 -8.471 1.00 13.01 75 PHE D O 1
ATOM 12005 N N . VAL D 1 95 ? -17.189 124.772 -8.694 1.00 13.63 76 VAL D N 1
ATOM 12006 C CA . VAL D 1 95 ? -16.886 123.513 -9.358 1.00 13.01 76 VAL D CA 1
ATOM 12007 C C . VAL D 1 95 ? -17.354 122.279 -8.615 1.00 13.67 76 VAL D C 1
ATOM 12008 O O . VAL D 1 95 ? -17.570 121.193 -9.185 1.00 8.55 76 VAL D O 1
ATOM 12012 N N . ASP D 1 96 ? -17.518 122.387 -7.292 1.00 12.78 77 ASP D N 1
ATOM 12013 C CA . ASP D 1 96 ? -17.847 121.245 -6.458 1.00 12.74 77 ASP D CA 1
ATOM 12014 C C . ASP D 1 96 ? -19.276 121.295 -5.936 1.00 10.87 77 ASP D C 1
ATOM 12015 O O . ASP D 1 96 ? -19.601 120.552 -5.002 1.00 16.59 77 ASP D O 1
ATOM 12020 N N . ASP D 1 97 ? -20.123 122.151 -6.490 1.00 12.94 78 ASP D N 1
ATOM 12021 C CA . ASP D 1 97 ? -21.567 122.116 -6.221 1.00 14.83 78 ASP D CA 1
ATOM 12022 C C . ASP D 1 97 ? -22.155 120.728 -6.438 1.00 17.97 78 ASP D C 1
ATOM 12023 O O . ASP D 1 97 ? -21.758 120.051 -7.407 1.00 12.42 78 ASP D O 1
ATOM 12028 N N . PRO D 1 98 ? -23.111 120.251 -5.638 1.00 17.13 79 PRO D N 1
ATOM 12029 C CA . PRO D 1 98 ? -23.585 118.872 -5.786 1.00 15.28 79 PRO D CA 1
ATOM 12030 C C . PRO D 1 98 ? -24.387 118.643 -7.071 1.00 11.73 79 PRO D C 1
ATOM 12031 O O . PRO D 1 98 ? -24.699 117.483 -7.355 1.00 11.61 79 PRO D O 1
ATOM 12035 N N . ALA D 1 99 ? -24.703 119.702 -7.805 1.00 14.19 80 ALA D N 1
ATOM 12036 C CA . ALA D 1 99 ? -25.423 119.585 -9.065 1.00 14.48 80 ALA D CA 1
ATOM 12037 C C . ALA D 1 99 ? -24.501 119.313 -10.253 1.00 17.26 80 ALA D C 1
ATOM 12038 O O . ALA D 1 99 ? -24.958 118.976 -11.357 1.00 12.54 80 ALA D O 1
ATOM 12040 N N . VAL D 1 100 ? -23.185 119.483 -10.060 1.00 7.00 81 VAL D N 1
ATOM 12041 C CA . VAL D 1 100 ? -22.267 119.187 -11.178 1.00 10.34 81 VAL D CA 1
ATOM 12042 C C . VAL D 1 100 ? -22.078 117.692 -11.358 1.00 12.39 81 VAL D C 1
ATOM 12043 O O . VAL D 1 100 ? -21.791 116.950 -10.412 1.00 9.47 81 VAL D O 1
ATOM 12047 N N . ARG D 1 101 ? -22.255 117.192 -12.577 1.00 15.11 82 ARG D N 1
ATOM 12048 C CA . ARG D 1 101 ? -22.127 115.788 -12.915 1.00 10.76 82 ARG D CA 1
ATOM 12049 C C . ARG D 1 101 ? -20.985 115.518 -13.898 1.00 7.97 82 ARG D C 1
ATOM 12050 O O . ARG D 1 101 ? -20.662 114.383 -14.209 1.00 6.72 82 ARG D O 1
ATOM 12058 N N . ALA D 1 102 ? -20.366 116.582 -14.387 1.00 9.05 83 ALA D N 1
ATOM 12059 C CA . ALA D 1 102 ? -19.176 116.352 -15.222 1.00 10.16 83 ALA D CA 1
ATOM 12060 C C . ALA D 1 102 ? -18.146 117.454 -15.012 1.00 4.16 83 ALA D C 1
ATOM 12061 O O . ALA D 1 102 ? -18.408 118.624 -15.224 1.00 6.59 83 ALA D O 1
ATOM 12063 N N . VAL D 1 103 ? -16.929 117.057 -14.627 1.00 4.70 84 VAL D N 1
ATOM 12064 C CA . VAL D 1 103 ? -15.871 118.059 -14.510 1.00 8.32 84 VAL D CA 1
ATOM 12065 C C . VAL D 1 103 ? -14.779 117.743 -15.544 1.00 1.71 84 VAL D C 1
ATOM 12066 O O . VAL D 1 103 ? -14.407 116.578 -15.656 1.00 9.99 84 VAL D O 1
ATOM 12070 N N . ILE D 1 104 ? -14.386 118.802 -16.218 1.00 3.15 85 ILE D N 1
ATOM 12071 C CA . ILE D 1 104 ? -13.279 118.819 -17.158 1.00 10.25 85 ILE D CA 1
ATOM 12072 C C . ILE D 1 104 ? -12.113 119.520 -16.457 1.00 4.36 85 ILE D C 1
ATOM 12073 O O . ILE D 1 104 ? -12.219 120.714 -16.182 1.00 5.52 85 ILE D O 1
ATOM 12078 N N . ASP D 1 105 ? -11.111 118.689 -16.175 1.00 12.56 86 ASP D N 1
ATOM 12079 C CA . ASP D 1 105 ? -9.945 119.108 -15.391 1.00 12.14 86 ASP D CA 1
ATOM 12080 C C . ASP D 1 105 ? -8.758 119.395 -16.302 1.00 9.66 86 ASP D C 1
ATOM 12081 O O . ASP D 1 105 ? -8.353 118.492 -17.041 1.00 8.13 86 ASP D O 1
ATOM 12086 N N . MET D 1 106 ? -8.267 120.640 -16.249 1.00 5.83 87 MET D N 1
ATOM 12087 C CA . MET D 1 106 ? -7.310 121.084 -17.259 1.00 11.67 87 MET D CA 1
ATOM 12088 C C . MET D 1 106 ? -5.870 120.985 -16.798 1.00 14.19 87 MET D C 1
ATOM 12089 O O . MET D 1 106 ? -4.988 121.415 -17.536 1.00 10.29 87 MET D O 1
ATOM 12094 N N . SER D 1 107 ? -5.650 120.433 -15.615 1.00 11.93 88 SER D N 1
ATOM 12095 C CA . SER D 1 107 ? -4.333 120.564 -14.987 1.00 12.98 88 SER D CA 1
ATOM 12096 C C . SER D 1 107 ? -3.228 119.895 -15.787 1.00 16.48 88 SER D C 1
ATOM 12097 O O . SER D 1 107 ? -2.038 120.130 -15.530 1.00 20.01 88 SER D O 1
ATOM 12100 N N . GLN D 1 108 ? -3.561 119.073 -16.772 1.00 12.59 89 GLN D N 1
ATOM 12101 C CA . GLN D 1 108 ? -2.531 118.402 -17.559 1.00 16.22 89 GLN D CA 1
ATOM 12102 C C . GLN D 1 108 ? -2.192 119.190 -18.819 1.00 17.31 89 GLN D C 1
ATOM 12103 O O . GLN D 1 108 ? -1.318 118.770 -19.592 1.00 19.37 89 GLN D O 1
ATOM 12109 N N . MET D 1 109 ? -2.853 120.327 -19.016 1.00 9.58 90 MET D N 1
ATOM 12110 C CA . MET D 1 109 ? -2.459 121.239 -20.095 1.00 9.35 90 MET D CA 1
ATOM 12111 C C . MET D 1 109 ? -1.681 122.405 -19.510 1.00 10.28 90 MET D C 1
ATOM 12112 O O . MET D 1 109 ? -2.197 123.343 -18.905 1.00 10.32 90 MET D O 1
ATOM 12117 N N . ARG D 1 110 ? -0.340 122.400 -19.649 1.00 7.38 91 ARG D N 1
ATOM 12118 C CA . ARG D 1 110 ? 0.347 123.528 -19.019 1.00 13.49 91 ARG D CA 1
ATOM 12119 C C . ARG D 1 110 ? 1.512 124.015 -19.871 1.00 11.81 91 ARG D C 1
ATOM 12120 O O . ARG D 1 110 ? 2.442 124.626 -19.340 1.00 6.55 91 ARG D O 1
ATOM 12128 N N . GLN D 1 111 ? 1.493 123.805 -21.194 1.00 12.41 92 GLN D N 1
ATOM 12129 C CA . GLN D 1 111 ? 2.584 124.376 -21.974 1.00 16.40 92 GLN D CA 1
ATOM 12130 C C . GLN D 1 111 ? 2.638 125.892 -21.820 1.00 11.45 92 GLN D C 1
ATOM 12131 O O . GLN D 1 111 ? 1.647 126.556 -21.567 1.00 6.67 92 GLN D O 1
ATOM 12137 N N . VAL D 1 112 ? 3.821 126.460 -21.992 1.00 7.61 93 VAL D N 1
ATOM 12138 C CA . VAL D 1 112 ? 4.158 127.855 -22.103 1.00 6.09 93 VAL D CA 1
ATOM 12139 C C . VAL D 1 112 ? 5.259 128.027 -23.160 1.00 10.68 93 VAL D C 1
ATOM 12140 O O . VAL D 1 112 ? 6.254 127.313 -23.118 1.00 15.50 93 VAL D O 1
ATOM 12144 N N . PHE D 1 113 ? 5.093 128.937 -24.098 1.00 10.80 94 PHE D N 1
ATOM 12145 C CA . PHE D 1 113 ? 6.039 129.087 -25.202 1.00 11.93 94 PHE D CA 1
ATOM 12146 C C . PHE D 1 113 ? 5.757 130.361 -25.984 1.00 13.79 94 PHE D C 1
ATOM 12147 O O . PHE D 1 113 ? 4.660 130.918 -25.864 1.00 19.30 94 PHE D O 1
ATOM 12155 N N . TYR D 1 114 ? 6.716 130.806 -26.793 1.00 11.14 95 TYR D N 1
ATOM 12156 C CA . TYR D 1 114 ? 6.532 132.011 -27.593 1.00 11.55 95 TYR D CA 1
ATOM 12157 C C . TYR D 1 114 ? 6.142 131.642 -29.020 1.00 16.20 95 TYR D C 1
ATOM 12158 O O . TYR D 1 114 ? 6.745 130.785 -29.663 1.00 12.71 95 TYR D O 1
ATOM 12167 N N . ASP D 1 115 ? 5.116 132.306 -29.555 1.00 22.45 96 ASP D N 1
ATOM 12168 C CA . ASP D 1 115 ? 4.775 132.022 -30.951 1.00 26.74 96 ASP D CA 1
ATOM 12169 C C . ASP D 1 115 ? 4.894 133.283 -31.807 1.00 25.63 96 ASP D C 1
ATOM 12170 O O . ASP D 1 115 ? 4.218 134.271 -31.539 1.00 24.17 96 ASP D O 1
ATOM 12175 N N . SER D 1 116 ? 5.741 133.169 -32.814 1.00 29.13 97 SER D N 1
ATOM 12176 C CA . SER D 1 116 ? 6.042 134.221 -33.765 1.00 31.04 97 SER D CA 1
ATOM 12177 C C . SER D 1 116 ? 4.836 134.533 -34.647 1.00 30.34 97 SER D C 1
ATOM 12178 O O . SER D 1 116 ? 4.599 135.680 -35.022 1.00 39.56 97 SER D O 1
ATOM 12181 N N . GLY D 1 117 ? 4.094 133.489 -34.998 1.00 29.80 98 GLY D N 1
ATOM 12182 C CA . GLY D 1 117 ? 2.907 133.661 -35.827 1.00 32.55 98 GLY D CA 1
ATOM 12183 C C . GLY D 1 117 ? 1.938 134.645 -35.178 1.00 30.04 98 GLY D C 1
ATOM 12184 O O . GLY D 1 117 ? 1.418 135.526 -35.855 1.00 28.13 98 GLY D O 1
ATOM 12185 N N . LYS D 1 118 ? 1.728 134.457 -33.880 1.00 26.28 99 LYS D N 1
ATOM 12186 C CA . LYS D 1 118 ? 0.902 135.307 -33.052 1.00 22.43 99 LYS D CA 1
ATOM 12187 C C . LYS D 1 118 ? 1.709 136.507 -32.572 1.00 20.77 99 LYS D C 1
ATOM 12188 O O . LYS D 1 118 ? 1.137 137.524 -32.181 1.00 23.71 99 LYS D O 1
ATOM 12194 N N . ARG D 1 119 ? 3.036 136.376 -32.611 1.00 17.70 100 ARG D N 1
ATOM 12195 C CA . ARG D 1 119 ? 3.897 137.414 -32.045 1.00 15.95 100 ARG D CA 1
ATOM 12196 C C . ARG D 1 119 ? 3.475 137.632 -30.587 1.00 15.42 100 ARG D C 1
ATOM 12197 O O . ARG D 1 119 ? 3.226 138.738 -30.126 1.00 11.59 100 ARG D O 1
ATOM 12205 N N . ALA D 1 120 ? 3.402 136.496 -29.891 1.00 17.18 101 ALA D N 1
ATOM 12206 C CA . ALA D 1 120 ? 2.887 136.556 -28.521 1.00 14.31 101 ALA D CA 1
ATOM 12207 C C . ALA D 1 120 ? 3.245 135.312 -27.739 1.00 8.67 101 ALA D C 1
ATOM 12208 O O . ALA D 1 120 ? 3.618 134.268 -28.275 1.00 14.18 101 ALA D O 1
ATOM 12210 N N . PHE D 1 121 ? 3.103 135.411 -26.416 1.00 13.13 102 PHE D N 1
ATOM 12211 C CA . PHE D 1 121 ? 3.337 134.264 -25.547 1.00 14.25 102 PHE D CA 1
ATOM 12212 C C . PHE D 1 121 ? 2.088 133.424 -25.289 1.00 11.01 102 PHE D C 1
ATOM 12213 O O . PHE D 1 121 ? 1.085 133.954 -24.808 1.00 14.25 102 PHE D O 1
ATOM 12221 N N . ALA D 1 122 ? 2.139 132.133 -25.573 1.00 9.52 103 ALA D N 1
ATOM 12222 C CA . ALA D 1 122 ? 1.053 131.184 -25.361 1.00 10.03 103 ALA D CA 1
ATOM 12223 C C . ALA D 1 122 ? 1.110 130.552 -23.967 1.00 12.80 103 ALA D C 1
ATOM 12224 O O . ALA D 1 122 ? 2.132 130.009 -23.572 1.00 14.97 103 ALA D O 1
ATOM 12226 N N . VAL D 1 123 ? 0.012 130.623 -23.209 1.00 12.42 104 VAL D N 1
ATOM 12227 C CA . VAL D 1 123 ? -0.082 129.960 -21.915 1.00 13.21 104 VAL D CA 1
ATOM 12228 C C . VAL D 1 123 ? -1.403 129.177 -21.847 1.00 11.98 104 VAL D C 1
ATOM 12229 O O . VAL D 1 123 ? -2.454 129.761 -22.166 1.00 11.32 104 VAL D O 1
ATOM 12233 N N . GLU D 1 124 ? -1.316 127.902 -21.461 1.00 7.94 105 GLU D N 1
ATOM 12234 C CA . GLU D 1 124 ? -2.483 127.016 -21.341 1.00 5.00 105 GLU D CA 1
ATOM 12235 C C . GLU D 1 124 ? -3.040 127.147 -19.929 1.00 10.77 105 GLU D C 1
ATOM 12236 O O . GLU D 1 124 ? -2.270 127.410 -18.999 1.00 13.22 105 GLU D O 1
ATOM 12242 N N . PRO D 1 125 ? -4.335 126.971 -19.713 1.00 14.45 106 PRO D N 1
ATOM 12243 C CA . PRO D 1 125 ? -4.948 127.411 -18.455 1.00 13.23 106 PRO D CA 1
ATOM 12244 C C . PRO D 1 125 ? -4.531 126.580 -17.252 1.00 14.17 106 PRO D C 1
ATOM 12245 O O . PRO D 1 125 ? -4.767 127.021 -16.118 1.00 8.78 106 PRO D O 1
ATOM 12249 N N . GLY D 1 126 ? -3.966 125.393 -17.461 1.00 12.16 107 GLY D N 1
ATOM 12250 C CA . GLY D 1 126 ? -3.679 124.478 -16.375 1.00 11.93 107 GLY D CA 1
ATOM 12251 C C . GLY D 1 126 ? -2.284 124.720 -15.799 1.00 10.51 107 GLY D C 1
ATOM 12252 O O . GLY D 1 126 ? -1.902 124.083 -14.814 1.00 8.11 107 GLY D O 1
ATOM 12253 N N . ALA D 1 127 ? -1.571 125.633 -16.454 1.00 11.31 108 ALA D N 1
ATOM 12254 C CA . ALA D 1 127 ? -0.259 125.997 -15.919 1.00 11.42 108 ALA D CA 1
ATOM 12255 C C . ALA D 1 127 ? -0.465 126.923 -14.717 1.00 13.85 108 ALA D C 1
ATOM 12256 O O . ALA D 1 127 ? -1.261 127.865 -14.798 1.00 13.96 108 ALA D O 1
ATOM 12258 N N . THR D 1 128 ? 0.267 126.627 -13.658 1.00 9.82 109 THR D N 1
ATOM 12259 C CA . THR D 1 128 ? 0.199 127.360 -12.390 1.00 15.36 109 THR D CA 1
ATOM 12260 C C . THR D 1 128 ? 0.940 128.673 -12.488 1.00 13.00 109 THR D C 1
ATOM 12261 O O . THR D 1 128 ? 1.786 128.843 -13.373 1.00 15.86 109 THR D O 1
ATOM 12265 N N . LEU D 1 129 ? 0.667 129.659 -11.632 1.00 9.64 110 LEU D N 1
ATOM 12266 C CA . LEU D 1 129 ? 1.321 130.961 -11.765 1.00 7.21 110 LEU D CA 1
ATOM 12267 C C . LEU D 1 129 ? 2.833 130.798 -11.610 1.00 6.23 110 LEU D C 1
ATOM 12268 O O . LEU D 1 129 ? 3.590 131.374 -12.396 1.00 15.20 110 LEU D O 1
ATOM 12273 N N . GLY D 1 130 ? 3.314 130.027 -10.652 1.00 8.60 111 GLY D N 1
ATOM 12274 C CA . GLY D 1 130 ? 4.762 129.832 -10.494 1.00 10.71 111 GLY D CA 1
ATOM 12275 C C . GLY D 1 130 ? 5.418 129.259 -11.742 1.00 15.20 111 GLY D C 1
ATOM 12276 O O . GLY D 1 130 ? 6.495 129.699 -12.143 1.00 11.00 111 GLY D O 1
ATOM 12277 N N . GLU D 1 131 ? 4.751 128.270 -12.355 1.00 12.81 112 GLU D N 1
ATOM 12278 C CA . GLU D 1 131 ? 5.241 127.644 -13.573 1.00 14.25 112 GLU D CA 1
ATOM 12279 C C . GLU D 1 131 ? 5.377 128.641 -14.716 1.00 13.06 112 GLU D C 1
ATOM 12280 O O . GLU D 1 131 ? 6.368 128.599 -15.452 1.00 12.04 112 GLU D O 1
ATOM 12286 N N . THR D 1 132 ? 4.406 129.542 -14.886 1.00 7.90 113 THR D N 1
ATOM 12287 C CA . THR D 1 132 ? 4.495 130.527 -15.958 1.00 10.29 113 THR D CA 1
ATOM 12288 C C . THR D 1 132 ? 5.512 131.618 -15.635 1.00 12.04 113 THR D C 1
ATOM 12289 O O . THR D 1 132 ? 6.160 132.160 -16.541 1.00 12.28 113 THR D O 1
ATOM 12293 N N . TYR D 1 133 ? 5.648 131.941 -14.352 1.00 14.82 114 TYR D N 1
ATOM 12294 C CA . TYR D 1 133 ? 6.603 132.967 -13.951 1.00 13.05 114 TYR D CA 1
ATOM 12295 C C . TYR D 1 133 ? 8.021 132.449 -14.238 1.00 10.69 114 TYR D C 1
ATOM 12296 O O . TYR D 1 133 ? 8.797 133.173 -14.853 1.00 14.64 114 TYR D O 1
ATOM 12305 N N . ARG D 1 134 ? 8.316 131.219 -13.830 1.00 11.36 115 ARG D N 1
ATOM 12306 C CA . ARG D 1 134 ? 9.629 130.649 -14.151 1.00 16.43 115 ARG D CA 1
ATOM 12307 C C . ARG D 1 134 ? 9.815 130.452 -15.644 1.00 12.21 115 ARG D C 1
ATOM 12308 O O . ARG D 1 134 ? 10.885 130.679 -16.210 1.00 19.24 115 ARG D O 1
ATOM 12316 N N . ALA D 1 135 ? 8.768 130.007 -16.344 1.00 12.88 116 ALA D N 1
ATOM 12317 C CA . ALA D 1 135 ? 8.968 129.785 -17.784 1.00 14.24 116 ALA D CA 1
ATOM 12318 C C . ALA D 1 135 ? 9.291 131.106 -18.472 1.00 16.62 116 ALA D C 1
ATOM 12319 O O . ALA D 1 135 ? 10.292 131.184 -19.201 1.00 19.88 116 ALA D O 1
ATOM 12321 N N . LEU D 1 136 ? 8.461 132.125 -18.261 1.00 15.32 117 LEU D N 1
ATOM 12322 C CA . LEU D 1 136 ? 8.582 133.401 -18.937 1.00 14.65 117 LEU D CA 1
ATOM 12323 C C . LEU D 1 136 ? 9.941 134.057 -18.701 1.00 14.89 117 LEU D C 1
ATOM 12324 O O . LEU D 1 136 ? 10.509 134.713 -19.575 1.00 7.49 117 LEU D O 1
ATOM 12329 N N . TYR D 1 137 ? 10.399 133.870 -17.466 1.00 13.43 118 TYR D N 1
ATOM 12330 C CA . TYR D 1 137 ? 11.580 134.578 -16.989 1.00 12.51 118 TYR D CA 1
ATOM 12331 C C . TYR D 1 137 ? 12.858 133.920 -17.483 1.00 11.66 118 TYR D C 1
ATOM 12332 O O . TYR D 1 137 ? 13.709 134.623 -18.040 1.00 17.32 118 TYR D O 1
ATOM 12341 N N . LEU D 1 138 ? 12.999 132.611 -17.297 1.00 11.56 119 LEU D N 1
ATOM 12342 C CA . LEU D 1 138 ? 14.229 131.943 -17.730 1.00 13.26 119 LEU D CA 1
ATOM 12343 C C . LEU D 1 138 ? 14.439 132.056 -19.228 1.00 9.60 119 LEU D C 1
ATOM 12344 O O . LEU D 1 138 ? 15.571 132.191 -19.730 1.00 12.93 119 LEU D O 1
ATOM 12349 N N . ASP D 1 139 ? 13.362 132.001 -20.016 1.00 12.94 120 ASP D N 1
ATOM 12350 C CA . ASP D 1 139 ? 13.659 132.040 -21.462 1.00 14.39 120 ASP D CA 1
ATOM 12351 C C . ASP D 1 139 ? 13.828 133.465 -21.980 1.00 13.43 120 ASP D C 1
ATOM 12352 O O . ASP D 1 139 ? 14.621 133.655 -22.914 1.00 19.34 120 ASP D O 1
ATOM 12357 N N . TRP D 1 140 ? 13.151 134.462 -21.436 1.00 14.08 121 TRP D N 1
ATOM 12358 C CA . TRP D 1 140 ? 13.116 135.807 -21.968 1.00 10.91 121 TRP D CA 1
ATOM 12359 C C . TRP D 1 140 ? 13.401 136.922 -20.978 1.00 7.83 121 TRP D C 1
ATOM 12360 O O . TRP D 1 140 ? 13.510 138.075 -21.413 1.00 10.01 121 TRP D O 1
ATOM 12371 N N . GLY D 1 141 ? 13.490 136.633 -19.683 1.00 13.00 122 GLY D N 1
ATOM 12372 C CA . GLY D 1 141 ? 13.686 137.647 -18.657 1.00 14.60 122 GLY D CA 1
ATOM 12373 C C . GLY D 1 141 ? 12.475 138.470 -18.310 1.00 13.16 122 GLY D C 1
ATOM 12374 O O . GLY D 1 141 ? 12.553 139.573 -17.757 1.00 12.37 122 GLY D O 1
ATOM 12375 N N . VAL D 1 142 ? 11.279 137.981 -18.648 1.00 14.70 123 VAL D N 1
ATOM 12376 C CA . VAL D 1 142 ? 10.096 138.831 -18.606 1.00 15.90 123 VAL D CA 1
ATOM 12377 C C . VAL D 1 142 ? 8.978 138.248 -17.740 1.00 11.88 123 VAL D C 1
ATOM 12378 O O . VAL D 1 142 ? 9.057 137.080 -17.367 1.00 10.73 123 VAL D O 1
ATOM 12382 N N . THR D 1 143 ? 7.958 139.031 -17.391 1.00 13.06 124 THR D N 1
ATOM 12383 C CA . THR D 1 143 ? 6.789 138.553 -16.639 1.00 12.75 124 THR D CA 1
ATOM 12384 C C . THR D 1 143 ? 5.495 139.291 -16.989 1.00 9.57 124 THR D C 1
ATOM 12385 O O . THR D 1 143 ? 5.497 140.195 -17.820 1.00 17.78 124 THR D O 1
ATOM 12389 N N . ILE D 1 144 ? 4.405 138.880 -16.357 1.00 9.74 125 ILE D N 1
ATOM 12390 C CA . ILE D 1 144 ? 3.078 139.465 -16.415 1.00 8.14 125 ILE D CA 1
ATOM 12391 C C . ILE D 1 144 ? 2.586 139.729 -14.984 1.00 5.85 125 ILE D C 1
ATOM 12392 O O . ILE D 1 144 ? 2.805 138.917 -14.087 1.00 11.36 125 ILE D O 1
ATOM 12397 N N . PRO D 1 145 ? 1.901 140.843 -14.778 1.00 12.25 126 PRO D N 1
ATOM 12398 C CA . PRO D 1 145 ? 1.555 141.258 -13.399 1.00 10.92 126 PRO D CA 1
ATOM 12399 C C . PRO D 1 145 ? 0.373 140.487 -12.833 1.00 14.70 126 PRO D C 1
ATOM 12400 O O . PRO D 1 145 ? -0.709 141.038 -12.660 1.00 13.46 126 PRO D O 1
ATOM 12404 N N . ALA D 1 146 ? 0.608 139.208 -12.565 1.00 16.72 127 ALA D N 1
ATOM 12405 C CA . ALA D 1 146 ? -0.411 138.299 -12.070 1.00 15.51 127 ALA D CA 1
ATOM 12406 C C . ALA D 1 146 ? -0.414 138.276 -10.547 1.00 13.25 127 ALA D C 1
ATOM 12407 O O . ALA D 1 146 ? 0.214 139.128 -9.926 1.00 14.58 127 ALA D O 1
ATOM 12409 N N . GLY D 1 147 ? -1.109 137.329 -9.932 1.00 16.08 128 GLY D N 1
ATOM 12410 C CA . GLY D 1 147 ? -1.206 137.300 -8.481 1.00 14.98 128 GLY D CA 1
ATOM 12411 C C . GLY D 1 147 ? 0.017 136.751 -7.783 1.00 17.29 128 GLY D C 1
ATOM 12412 O O . GLY D 1 147 ? 1.038 136.440 -8.414 1.00 13.06 128 GLY D O 1
ATOM 12413 N N . VAL D 1 148 ? -0.085 136.637 -6.452 1.00 13.91 129 VAL D N 1
ATOM 12414 C CA . VAL D 1 148 ? 1.014 136.181 -5.619 1.00 18.15 129 VAL D CA 1
ATOM 12415 C C . VAL D 1 148 ? 1.109 134.675 -5.437 1.00 17.84 129 VAL D C 1
ATOM 12416 O O . VAL D 1 148 ? 2.191 134.101 -5.273 1.00 27.56 129 VAL D O 1
ATOM 12420 N N . CYS D 1 149 ? -0.025 133.980 -5.430 1.00 18.11 130 CYS D N 1
ATOM 12421 C CA . CYS D 1 149 ? 0.029 132.574 -5.016 1.00 18.39 130 CYS D CA 1
ATOM 12422 C C . CYS D 1 149 ? 0.506 131.645 -6.123 1.00 20.09 130 CYS D C 1
ATOM 12423 O O . CYS D 1 149 ? -0.157 131.496 -7.156 1.00 22.45 130 CYS D O 1
ATOM 12426 N N . PRO D 1 150 ? 1.666 130.998 -5.978 1.00 18.36 131 PRO D N 1
ATOM 12427 C CA . PRO D 1 150 ? 2.270 130.207 -7.059 1.00 16.63 131 PRO D CA 1
ATOM 12428 C C . PRO D 1 150 ? 1.462 129.001 -7.507 1.00 16.41 131 PRO D C 1
ATOM 12429 O O . PRO D 1 150 ? 1.586 128.617 -8.676 1.00 15.80 131 PRO D O 1
ATOM 12433 N N . GLN D 1 151 ? 0.684 128.375 -6.630 1.00 12.95 132 GLN D N 1
ATOM 12434 C CA . GLN D 1 151 ? -0.091 127.197 -7.002 1.00 9.94 132 GLN D CA 1
ATOM 12435 C C . GLN D 1 151 ? -1.436 127.562 -7.636 1.00 8.78 132 GLN D C 1
ATOM 12436 O O . GLN D 1 151 ? -2.183 126.685 -8.061 1.00 15.53 132 GLN D O 1
ATOM 12442 N N . VAL D 1 152 ? -1.758 128.851 -7.693 1.00 9.48 133 VAL D N 1
ATOM 12443 C CA . VAL D 1 152 ? -3.017 129.263 -8.312 1.00 11.63 133 VAL D CA 1
ATOM 12444 C C . VAL D 1 152 ? -2.994 128.916 -9.801 1.00 16.51 133 VAL D C 1
ATOM 12445 O O . VAL D 1 152 ? -1.940 129.022 -10.436 1.00 9.56 133 VAL D O 1
ATOM 12449 N N . GLY D 1 153 ? -4.107 128.522 -10.416 1.00 13.26 134 GLY D N 1
ATOM 12450 C CA . GLY D 1 153 ? -4.067 128.181 -11.837 1.00 11.93 134 GLY D CA 1
ATOM 12451 C C . GLY D 1 153 ? -4.226 129.362 -12.762 1.00 10.51 134 GLY D C 1
ATOM 12452 O O . GLY D 1 153 ? -4.948 130.338 -12.496 1.00 15.85 134 GLY D O 1
ATOM 12453 N N . VAL D 1 154 ? -3.563 129.330 -13.935 1.00 10.47 135 VAL D N 1
ATOM 12454 C CA . VAL D 1 154 ? -3.747 130.444 -14.858 1.00 7.78 135 VAL D CA 1
ATOM 12455 C C . VAL D 1 154 ? -5.213 130.583 -15.270 1.00 8.49 135 VAL D C 1
ATOM 12456 O O . VAL D 1 154 ? -5.786 131.661 -15.261 1.00 13.97 135 VAL D O 1
ATOM 12460 N N . GLY D 1 155 ? -5.779 129.437 -15.640 1.00 10.93 136 GLY D N 1
ATOM 12461 C CA . GLY D 1 155 ? -7.054 129.331 -16.294 1.00 8.08 136 GLY D CA 1
ATOM 12462 C C . GLY D 1 155 ? -8.203 130.038 -15.627 1.00 12.70 136 GLY D C 1
ATOM 12463 O O . GLY D 1 155 ? -9.058 130.587 -16.333 1.00 14.18 136 GLY D O 1
ATOM 12464 N N . GLY D 1 156 ? -8.316 130.044 -14.300 1.00 13.12 137 GLY D N 1
ATOM 12465 C CA . GLY D 1 156 ? -9.494 130.684 -13.717 1.00 8.75 137 GLY D CA 1
ATOM 12466 C C . GLY D 1 156 ? -9.202 132.076 -13.204 1.00 11.27 137 GLY D C 1
ATOM 12467 O O . GLY D 1 156 ? -10.118 132.832 -12.897 1.00 19.08 137 GLY D O 1
ATOM 12468 N N . HIS D 1 157 ? -7.907 132.397 -13.125 1.00 13.61 138 HIS D N 1
ATOM 12469 C CA . HIS D 1 157 ? -7.363 133.646 -12.647 1.00 10.83 138 HIS D CA 1
ATOM 12470 C C . HIS D 1 157 ? -7.347 134.751 -13.682 1.00 10.78 138 HIS D C 1
ATOM 12471 O O . HIS D 1 157 ? -7.694 135.901 -13.445 1.00 8.74 138 HIS D O 1
ATOM 12478 N N . VAL D 1 158 ? -6.910 134.445 -14.921 1.00 10.66 139 VAL D N 1
ATOM 12479 C CA . VAL D 1 158 ? -6.776 135.593 -15.820 1.00 10.48 139 VAL D CA 1
ATOM 12480 C C . VAL D 1 158 ? -8.087 136.236 -16.231 1.00 8.26 139 VAL D C 1
ATOM 12481 O O . VAL D 1 158 ? -8.236 137.476 -16.275 1.00 10.58 139 VAL D O 1
ATOM 12485 N N . LEU D 1 159 ? -9.110 135.443 -16.562 1.00 13.53 140 LEU D N 1
ATOM 12486 C CA . LEU D 1 159 ? -10.351 136.034 -17.063 1.00 15.40 140 LEU D CA 1
ATOM 12487 C C . LEU D 1 159 ? -11.174 136.748 -15.996 1.00 17.22 140 LEU D C 1
ATOM 12488 O O . LEU D 1 159 ? -12.200 137.372 -16.311 1.00 15.68 140 LEU D O 1
ATOM 12493 N N . GLY D 1 160 ? -10.742 136.669 -14.736 1.00 16.82 141 GLY D N 1
ATOM 12494 C CA . GLY D 1 160 ? -11.359 137.465 -13.686 1.00 14.82 141 GLY D CA 1
ATOM 12495 C C . GLY D 1 160 ? -10.585 138.746 -13.441 1.00 18.24 141 GLY D C 1
ATOM 12496 O O . GLY D 1 160 ? -10.855 139.496 -12.495 1.00 17.92 141 GLY D O 1
ATOM 12497 N N . GLY D 1 161 ? -9.595 139.007 -14.296 1.00 17.59 142 GLY D N 1
ATOM 12498 C CA . GLY D 1 161 ? -8.734 140.170 -14.155 1.00 15.66 142 GLY D CA 1
ATOM 12499 C C . GLY D 1 161 ? -7.828 140.071 -12.935 1.00 14.61 142 GLY D C 1
ATOM 12500 O O . GLY D 1 161 ? -7.917 140.925 -12.038 1.00 25.09 142 GLY D O 1
ATOM 12501 N N . GLY D 1 162 ? -6.994 139.044 -12.889 1.00 12.72 143 GLY D N 1
ATOM 12502 C CA . GLY D 1 162 ? -6.078 138.821 -11.787 1.00 14.33 143 GLY D CA 1
ATOM 12503 C C . GLY D 1 162 ? -5.120 139.984 -11.592 1.00 15.60 143 GLY D C 1
ATOM 12504 O O . GLY D 1 162 ? -4.649 140.606 -12.542 1.00 22.61 143 GLY D O 1
ATOM 12505 N N . TYR D 1 163 ? -4.812 140.260 -10.336 1.00 17.55 144 TYR D N 1
ATOM 12506 C CA . TYR D 1 163 ? -3.904 141.304 -9.894 1.00 15.82 144 TYR D CA 1
ATOM 12507 C C . TYR D 1 163 ? -2.800 140.710 -9.029 1.00 14.72 144 TYR D C 1
ATOM 12508 O O . TYR D 1 163 ? -2.924 139.653 -8.421 1.00 11.94 144 TYR D O 1
ATOM 12517 N N . GLY D 1 164 ? -1.676 141.412 -8.937 1.00 13.86 145 GLY D N 1
ATOM 12518 C CA . GLY D 1 164 ? -0.607 141.026 -8.041 1.00 15.05 145 GLY D CA 1
ATOM 12519 C C . GLY D 1 164 ? 0.282 142.209 -7.720 1.00 12.64 145 GLY D C 1
ATOM 12520 O O . GLY D 1 164 ? -0.051 143.345 -8.037 1.00 13.98 145 GLY D O 1
ATOM 12521 N N . PRO D 1 165 ? 1.409 141.912 -7.096 1.00 8.62 146 PRO D N 1
ATOM 12522 C CA . PRO D 1 165 ? 2.428 142.886 -6.735 1.00 12.43 146 PRO D CA 1
ATOM 12523 C C . PRO D 1 165 ? 2.885 143.829 -7.835 1.00 12.95 146 PRO D C 1
ATOM 12524 O O . PRO D 1 165 ? 3.300 144.947 -7.510 1.00 18.02 146 PRO D O 1
ATOM 12528 N N . LEU D 1 166 ? 2.867 143.457 -9.106 1.00 13.65 147 LEU D N 1
ATOM 12529 C CA . LEU D 1 166 ? 3.388 144.377 -10.131 1.00 15.94 147 LEU D CA 1
ATOM 12530 C C . LEU D 1 166 ? 2.296 145.108 -10.897 1.00 13.42 147 LEU D C 1
ATOM 12531 O O . LEU D 1 166 ? 2.472 145.684 -11.972 1.00 17.60 147 LEU D O 1
ATOM 12536 N N . SER D 1 167 ? 1.090 145.098 -10.345 1.00 12.27 148 SER D N 1
ATOM 12537 C CA . SER D 1 167 ? -0.033 145.696 -11.060 1.00 10.62 148 SER D CA 1
ATOM 12538 C C . SER D 1 167 ? -0.063 147.194 -10.847 1.00 15.59 148 SER D C 1
ATOM 12539 O O . SER D 1 167 ? -0.627 147.924 -11.666 1.00 14.90 148 SER D O 1
ATOM 12542 N N . ARG D 1 168 ? 0.554 147.655 -9.748 1.00 16.77 149 ARG D N 1
ATOM 12543 C CA . ARG D 1 168 ? 0.635 149.099 -9.525 1.00 16.15 149 ARG D CA 1
ATOM 12544 C C . ARG D 1 168 ? 1.730 149.631 -10.456 1.00 13.90 149 ARG D C 1
ATOM 12545 O O . ARG D 1 168 ? 1.852 150.800 -10.769 1.00 14.70 149 ARG D O 1
ATOM 12553 N N . ARG D 1 169 ? 2.548 148.661 -10.876 1.00 14.70 150 ARG D N 1
ATOM 12554 C CA . ARG D 1 169 ? 3.576 149.021 -11.845 1.00 15.67 150 ARG D CA 1
ATOM 12555 C C . ARG D 1 169 ? 3.049 148.851 -13.261 1.00 10.17 150 ARG D C 1
ATOM 12556 O O . ARG D 1 169 ? 3.166 149.774 -14.059 1.00 14.24 150 ARG D O 1
ATOM 12564 N N . ASP D 1 170 ? 2.453 147.708 -13.567 1.00 15.28 151 ASP D N 1
ATOM 12565 C CA . ASP D 1 170 ? 2.061 147.307 -14.901 1.00 12.49 151 ASP D CA 1
ATOM 12566 C C . ASP D 1 170 ? 0.582 147.031 -15.125 1.00 14.06 151 ASP D C 1
ATOM 12567 O O . ASP D 1 170 ? 0.239 146.684 -16.260 1.00 9.61 151 ASP D O 1
ATOM 12572 N N . GLY D 1 171 ? -0.236 147.141 -14.087 1.00 11.60 152 GLY D N 1
ATOM 12573 C CA . GLY D 1 171 ? -1.668 146.939 -14.189 1.00 14.40 152 GLY D CA 1
ATOM 12574 C C . GLY D 1 171 ? -2.078 145.494 -13.946 1.00 14.07 152 GLY D C 1
ATOM 12575 O O . GLY D 1 171 ? -1.362 144.662 -13.373 1.00 12.80 152 GLY D O 1
ATOM 12576 N N . VAL D 1 172 ? -3.297 145.174 -14.392 1.00 11.94 153 VAL D N 1
ATOM 12577 C CA . VAL D 1 172 ? -3.822 143.828 -14.167 1.00 10.90 153 VAL D CA 1
ATOM 12578 C C . VAL D 1 172 ? -3.255 142.905 -15.223 1.00 9.39 153 VAL D C 1
ATOM 12579 O O . VAL D 1 172 ? -2.852 143.372 -16.299 1.00 13.81 153 VAL D O 1
ATOM 12583 N N . VAL D 1 173 ? -3.194 141.599 -14.975 1.00 7.60 154 VAL D N 1
ATOM 12584 C CA . VAL D 1 173 ? -2.674 140.665 -15.952 1.00 10.48 154 VAL D CA 1
ATOM 12585 C C . VAL D 1 173 ? -3.395 140.783 -17.292 1.00 14.54 154 VAL D C 1
ATOM 12586 O O . VAL D 1 173 ? -2.784 140.581 -18.347 1.00 18.30 154 VAL D O 1
ATOM 12590 N N . ALA D 1 174 ? -4.690 141.097 -17.301 1.00 14.57 155 ALA D N 1
ATOM 12591 C CA . ALA D 1 174 ? -5.455 141.073 -18.548 1.00 14.33 155 ALA D CA 1
ATOM 12592 C C . ALA D 1 174 ? -5.202 142.304 -19.397 1.00 18.43 155 ALA D C 1
ATOM 12593 O O . ALA D 1 174 ? -5.631 142.379 -20.547 1.00 14.23 155 ALA D O 1
ATOM 12595 N N . ASP D 1 175 ? -4.480 143.278 -18.851 1.00 15.34 156 ASP D N 1
ATOM 12596 C CA . ASP D 1 175 ? -3.981 144.442 -19.563 1.00 15.21 156 ASP D CA 1
ATOM 12597 C C . ASP D 1 175 ? -2.838 144.056 -20.511 1.00 14.12 156 ASP D C 1
ATOM 12598 O O . ASP D 1 175 ? -2.312 144.896 -21.235 1.00 13.89 156 ASP D O 1
ATOM 12603 N N . HIS D 1 176 ? -2.458 142.783 -20.507 1.00 12.42 157 HIS D N 1
ATOM 12604 C CA . HIS D 1 176 ? -1.475 142.245 -21.444 1.00 15.36 157 HIS D CA 1
ATOM 12605 C C . HIS D 1 176 ? -2.076 141.072 -22.208 1.00 13.82 157 HIS D C 1
ATOM 12606 O O . HIS D 1 176 ? -1.388 140.289 -22.868 1.00 17.25 157 HIS D O 1
ATOM 12613 N N . LEU D 1 177 ? -3.417 140.966 -22.163 1.00 8.19 158 LEU D N 1
ATOM 12614 C CA . LEU D 1 177 ? -4.064 139.883 -22.908 1.00 10.76 158 LEU D CA 1
ATOM 12615 C C . LEU D 1 177 ? -4.364 140.292 -24.353 1.00 12.60 158 LEU D C 1
ATOM 12616 O O . LEU D 1 177 ? -5.135 141.222 -24.597 1.00 13.48 158 LEU D O 1
ATOM 12621 N N . TYR D 1 178 ? -3.765 139.597 -25.300 1.00 19.10 159 TYR D N 1
ATOM 12622 C CA . TYR D 1 178 ? -3.888 139.860 -26.727 1.00 16.64 159 TYR D CA 1
ATOM 12623 C C . TYR D 1 178 ? -4.975 139.023 -27.384 1.00 12.07 159 TYR D C 1
ATOM 12624 O O . TYR D 1 178 ? -5.654 139.490 -28.311 1.00 10.88 159 TYR D O 1
ATOM 12633 N N . ALA D 1 179 ? -5.125 137.776 -26.926 1.00 10.51 160 ALA D N 1
ATOM 12634 C CA . ALA D 1 179 ? -5.975 136.819 -27.602 1.00 10.54 160 ALA D CA 1
ATOM 12635 C C . ALA D 1 179 ? -6.296 135.601 -26.756 1.00 11.09 160 ALA D C 1
ATOM 12636 O O . ALA D 1 179 ? -5.587 135.197 -25.845 1.00 16.30 160 ALA D O 1
ATOM 12638 N N . VAL D 1 180 ? -7.426 134.962 -27.102 1.00 10.24 161 VAL D N 1
ATOM 12639 C CA . VAL D 1 180 ? -7.749 133.758 -26.322 1.00 10.91 161 VAL D CA 1
ATOM 12640 C C . VAL D 1 180 ? -8.394 132.706 -27.205 1.00 12.24 161 VAL D C 1
ATOM 12641 O O . VAL D 1 180 ? -9.216 133.046 -28.067 1.00 14.56 161 VAL D O 1
ATOM 12645 N N . GLU D 1 181 ? -8.027 131.446 -27.009 1.00 9.16 162 GLU D N 1
ATOM 12646 C CA . GLU D 1 181 ? -8.701 130.295 -27.588 1.00 11.06 162 GLU D CA 1
ATOM 12647 C C . GLU D 1 181 ? -9.751 129.757 -26.586 1.00 12.14 162 GLU D C 1
ATOM 12648 O O . GLU D 1 181 ? -9.402 129.515 -25.437 1.00 7.83 162 GLU D O 1
ATOM 12654 N N . VAL D 1 182 ? -10.976 129.606 -27.073 1.00 14.61 163 VAL D N 1
ATOM 12655 C CA . VAL D 1 182 ? -12.114 129.161 -26.287 1.00 12.28 163 VAL D CA 1
ATOM 12656 C C . VAL D 1 182 ? -12.942 128.084 -26.985 1.00 14.26 163 VAL D C 1
ATOM 12657 O O . VAL D 1 182 ? -13.195 128.176 -28.188 1.00 15.86 163 VAL D O 1
ATOM 12661 N N . VAL D 1 183 ? -13.359 127.083 -26.218 1.00 11.68 164 VAL D N 1
ATOM 12662 C CA . VAL D 1 183 ? -14.341 126.133 -26.732 1.00 12.39 164 VAL D CA 1
ATOM 12663 C C . VAL D 1 183 ? -15.714 126.584 -26.229 1.00 14.35 164 VAL D C 1
ATOM 12664 O O . VAL D 1 183 ? -15.932 126.667 -25.009 1.00 10.33 164 VAL D O 1
ATOM 12668 N N . VAL D 1 184 ? -16.574 126.877 -27.202 1.00 11.91 165 VAL D N 1
ATOM 12669 C CA . VAL D 1 184 ? -17.915 127.409 -26.943 1.00 12.24 165 VAL D CA 1
ATOM 12670 C C . VAL D 1 184 ? -18.982 126.459 -27.461 1.00 11.39 165 VAL D C 1
ATOM 12671 O O . VAL D 1 184 ? -18.696 125.460 -28.120 1.00 9.44 165 VAL D O 1
ATOM 12675 N N . VAL D 1 185 ? -20.265 126.703 -27.161 1.00 11.20 166 VAL D N 1
ATOM 12676 C CA . VAL D 1 185 ? -21.260 125.763 -27.686 1.00 13.61 166 VAL D CA 1
ATOM 12677 C C . VAL D 1 185 ? -22.318 126.573 -28.438 1.00 15.85 166 VAL D C 1
ATOM 12678 O O . VAL D 1 185 ? -22.858 127.546 -27.922 1.00 10.53 166 VAL D O 1
ATOM 12682 N N . ASP D 1 186 ? -22.505 126.137 -29.661 1.00 18.88 167 ASP D N 1
ATOM 12683 C CA . ASP D 1 186 ? -23.404 126.540 -30.699 1.00 21.87 167 ASP D CA 1
ATOM 12684 C C . ASP D 1 186 ? -24.853 126.626 -30.239 1.00 16.58 167 ASP D C 1
ATOM 12685 O O . ASP D 1 186 ? -25.183 125.893 -29.318 1.00 12.75 167 ASP D O 1
ATOM 12690 N N . ALA D 1 187 ? -25.641 127.454 -30.919 1.00 19.11 168 ALA D N 1
ATOM 12691 C CA . ALA D 1 187 ? -27.086 127.431 -30.704 1.00 17.47 168 ALA D CA 1
ATOM 12692 C C . ALA D 1 187 ? -27.638 126.046 -31.047 1.00 19.54 168 ALA D C 1
ATOM 12693 O O . ALA D 1 187 ? -28.660 125.664 -30.469 1.00 22.59 168 ALA D O 1
ATOM 12695 N N . SER D 1 188 ? -26.952 125.355 -31.958 1.00 19.37 169 SER D N 1
ATOM 12696 C CA . SER D 1 188 ? -27.270 123.999 -32.380 1.00 19.37 169 SER D CA 1
ATOM 12697 C C . SER D 1 188 ? -26.789 122.942 -31.387 1.00 20.45 169 SER D C 1
ATOM 12698 O O . SER D 1 188 ? -27.188 121.769 -31.455 1.00 21.97 169 SER D O 1
ATOM 12701 N N . GLY D 1 189 ? -25.939 123.320 -30.441 1.00 19.11 170 GLY D N 1
ATOM 12702 C CA . GLY D 1 189 ? -25.503 122.399 -29.397 1.00 15.79 170 GLY D CA 1
ATOM 12703 C C . GLY D 1 189 ? -24.187 121.728 -29.722 1.00 16.42 170 GLY D C 1
ATOM 12704 O O . GLY D 1 189 ? -23.826 120.718 -29.110 1.00 14.16 170 GLY D O 1
ATOM 12705 N N . ARG D 1 190 ? -23.455 122.273 -30.695 1.00 14.28 171 ARG D N 1
ATOM 12706 C CA . ARG D 1 190 ? -22.163 121.703 -31.054 1.00 14.14 171 ARG D CA 1
ATOM 12707 C C . ARG D 1 190 ? -21.038 122.495 -30.388 1.00 10.71 171 ARG D C 1
ATOM 12708 O O . ARG D 1 190 ? -21.062 123.719 -30.445 1.00 10.53 171 ARG D O 1
ATOM 12716 N N . ALA D 1 191 ? -20.079 121.767 -29.810 1.00 11.63 172 ALA D N 1
ATOM 12717 C CA . ALA D 1 191 ? -18.893 122.411 -29.249 1.00 13.84 172 ALA D CA 1
ATOM 12718 C C . ALA D 1 191 ? -17.888 122.677 -30.370 1.00 15.46 172 ALA D C 1
ATOM 12719 O O . ALA D 1 191 ? -17.721 121.813 -31.241 1.00 18.56 172 ALA D O 1
ATOM 12721 N N . ARG D 1 192 ? -17.238 123.830 -30.331 1.00 13.42 173 ARG D N 1
ATOM 12722 C CA . ARG D 1 192 ? -16.284 124.243 -31.354 1.00 9.87 173 ARG D CA 1
ATOM 12723 C C . ARG D 1 192 ? -15.189 125.141 -30.789 1.00 15.08 173 ARG D C 1
ATOM 12724 O O . ARG D 1 192 ? -15.331 125.781 -29.747 1.00 10.59 173 ARG D O 1
ATOM 12732 N N . LYS D 1 193 ? -14.070 125.193 -31.509 1.00 7.91 174 LYS D N 1
ATOM 12733 C CA . LYS D 1 193 ? -12.972 126.082 -31.115 1.00 14.00 174 LYS D CA 1
ATOM 12734 C C . LYS D 1 193 ? -13.124 127.441 -31.773 1.00 15.12 174 LYS D C 1
ATOM 12735 O O . LYS D 1 193 ? -13.491 127.556 -32.947 1.00 13.28 174 LYS D O 1
ATOM 12741 N N . VAL D 1 194 ? -12.845 128.507 -31.031 1.00 9.39 175 VAL D N 1
ATOM 12742 C CA . VAL D 1 194 ? -12.836 129.869 -31.507 1.00 12.62 175 VAL D CA 1
ATOM 12743 C C . VAL D 1 194 ? -11.577 130.594 -31.012 1.00 16.48 175 VAL D C 1
ATOM 12744 O O . VAL D 1 194 ? -11.058 130.281 -29.943 1.00 13.46 175 VAL D O 1
ATOM 12748 N N . VAL D 1 195 ? -11.158 131.554 -31.810 1.00 15.35 176 VAL D N 1
ATOM 12749 C CA . VAL D 1 195 ? -10.134 132.507 -31.432 1.00 14.90 176 VAL D CA 1
ATOM 12750 C C . VAL D 1 195 ? -10.773 133.893 -31.421 1.00 15.82 176 VAL D C 1
ATOM 12751 O O . VAL D 1 195 ? -11.524 134.240 -32.338 1.00 18.92 176 VAL D O 1
ATOM 12755 N N . ALA D 1 196 ? -10.493 134.668 -30.383 1.00 10.58 177 ALA D N 1
ATOM 12756 C CA . ALA D 1 196 ? -10.940 136.043 -30.252 1.00 10.03 177 ALA D CA 1
ATOM 12757 C C . ALA D 1 196 ? -9.777 136.940 -29.859 1.00 12.64 177 ALA D C 1
ATOM 12758 O O . ALA D 1 196 ? -9.060 136.635 -28.903 1.00 13.72 177 ALA D O 1
ATOM 12760 N N . THR D 1 197 ? -9.577 138.025 -30.589 1.00 11.71 178 THR D N 1
ATOM 12761 C CA . THR D 1 197 ? -8.385 138.847 -30.385 1.00 11.40 178 THR D CA 1
ATOM 12762 C C . THR D 1 197 ? -8.790 140.304 -30.262 1.00 15.13 178 THR D C 1
ATOM 12763 O O . THR D 1 197 ? -9.906 140.674 -30.671 1.00 13.70 178 THR D O 1
ATOM 12767 N N . SER D 1 198 ? -7.900 141.102 -29.664 1.00 12.43 179 SER D N 1
ATOM 12768 C CA . SER D 1 198 ? -8.164 142.493 -29.345 1.00 14.39 179 SER D CA 1
ATOM 12769 C C . SER D 1 198 ? -8.121 143.389 -30.579 1.00 16.05 179 SER D C 1
ATOM 12770 O O . SER D 1 198 ? -8.300 144.597 -30.433 1.00 20.01 179 SER D O 1
ATOM 12773 N N . ALA D 1 199 ? -7.928 142.792 -31.761 1.00 17.43 180 ALA D N 1
ATOM 12774 C CA . ALA D 1 199 ? -7.936 143.600 -32.978 1.00 16.89 180 ALA D CA 1
ATOM 12775 C C . ALA D 1 199 ? -9.261 144.335 -33.163 1.00 16.66 180 ALA D C 1
ATOM 12776 O O . ALA D 1 199 ? -10.338 143.742 -33.162 1.00 12.63 180 ALA D O 1
ATOM 12778 N N . ALA D 1 200 ? -9.120 145.648 -33.340 1.00 19.92 181 ALA D N 1
ATOM 12779 C CA . ALA D 1 200 ? -10.237 146.553 -33.505 1.00 20.69 181 ALA D CA 1
ATOM 12780 C C . ALA D 1 200 ? -11.239 146.031 -34.530 1.00 23.67 181 ALA D C 1
ATOM 12781 O O . ALA D 1 200 ? -12.438 146.247 -34.388 1.00 30.31 181 ALA D O 1
ATOM 12783 N N . ASP D 1 201 ? -10.753 145.349 -35.556 1.00 26.48 182 ASP D N 1
ATOM 12784 C CA . ASP D 1 201 ? -11.563 144.846 -36.653 1.00 25.15 182 ASP D CA 1
ATOM 12785 C C . ASP D 1 201 ? -11.875 143.361 -36.564 1.00 22.49 182 ASP D C 1
ATOM 12786 O O . ASP D 1 201 ? -12.401 142.793 -37.532 1.00 23.95 182 ASP D O 1
ATOM 12791 N N . ASP D 1 202 ? -11.551 142.721 -35.441 1.00 19.47 183 ASP D N 1
ATOM 12792 C CA . ASP D 1 202 ? -11.837 141.291 -35.254 1.00 16.12 183 ASP D CA 1
ATOM 12793 C C . ASP D 1 202 ? -13.320 141.146 -34.923 1.00 14.86 183 ASP D C 1
ATOM 12794 O O . ASP D 1 202 ? -13.789 141.840 -34.016 1.00 22.02 183 ASP D O 1
ATOM 12799 N N . PRO D 1 203 ? -14.054 140.280 -35.606 1.00 16.30 184 PRO D N 1
ATOM 12800 C CA . PRO D 1 203 ? -15.493 140.174 -35.349 1.00 18.62 184 PRO D CA 1
ATOM 12801 C C . PRO D 1 203 ? -15.821 139.534 -34.002 1.00 16.59 184 PRO D C 1
ATOM 12802 O O . PRO D 1 203 ? -16.979 139.592 -33.561 1.00 15.54 184 PRO D O 1
ATOM 12806 N N . ASN D 1 204 ? -14.842 138.923 -33.343 1.00 14.27 185 ASN D N 1
ATOM 12807 C CA . ASN D 1 204 ? -15.006 138.283 -32.044 1.00 14.60 185 ASN D CA 1
ATOM 12808 C C . ASN D 1 204 ? -14.303 139.077 -30.941 1.00 15.71 185 ASN D C 1
ATOM 12809 O O . ASN D 1 204 ? -14.029 138.553 -29.860 1.00 13.52 185 ASN D O 1
ATOM 12814 N N . ARG D 1 205 ? -14.008 140.345 -31.182 1.00 13.09 186 ARG D N 1
ATOM 12815 C CA . ARG D 1 205 ? -13.392 141.174 -30.154 1.00 9.66 186 ARG D CA 1
ATOM 12816 C C . ARG D 1 205 ? -14.205 141.249 -28.873 1.00 13.07 186 ARG D C 1
ATOM 12817 O O . ARG D 1 205 ? -13.667 141.398 -27.769 1.00 15.38 186 ARG D O 1
ATOM 12825 N N . GLU D 1 206 ? -15.544 141.158 -28.936 1.00 14.32 187 GLU D N 1
ATOM 12826 C CA . GLU D 1 206 ? -16.259 141.261 -27.661 1.00 13.80 187 GLU D CA 1
ATOM 12827 C C . GLU D 1 206 ? -16.078 140.009 -26.813 1.00 8.97 187 GLU D C 1
ATOM 12828 O O . GLU D 1 206 ? -16.164 140.102 -25.587 1.00 10.71 187 GLU D O 1
ATOM 12834 N N . LEU D 1 207 ? -15.851 138.862 -27.438 1.00 9.33 188 LEU D N 1
ATOM 12835 C CA . LEU D 1 207 ? -15.523 137.615 -26.765 1.00 10.67 188 LEU D CA 1
ATOM 12836 C C . LEU D 1 207 ? -14.158 137.780 -26.090 1.00 13.61 188 LEU D C 1
ATOM 12837 O O . LEU D 1 207 ? -13.958 137.280 -24.981 1.00 12.46 188 LEU D O 1
ATOM 12842 N N . TRP D 1 208 ? -13.229 138.482 -26.740 1.00 14.62 189 TRP D N 1
ATOM 12843 C CA . TRP D 1 208 ? -11.951 138.782 -26.081 1.00 12.03 189 TRP D CA 1
ATOM 12844 C C . TRP D 1 208 ? -12.221 139.645 -24.842 1.00 9.94 189 TRP D C 1
ATOM 12845 O O . TRP D 1 208 ? -11.811 139.255 -23.761 1.00 11.86 189 TRP D O 1
ATOM 12856 N N . TRP D 1 209 ? -12.885 140.773 -25.023 1.00 11.84 190 TRP D N 1
ATOM 12857 C CA . TRP D 1 209 ? -13.260 141.715 -23.975 1.00 12.98 190 TRP D CA 1
ATOM 12858 C C . TRP D 1 209 ? -13.779 140.968 -22.754 1.00 15.79 190 TRP D C 1
ATOM 12859 O O . TRP D 1 209 ? -13.463 141.197 -21.596 1.00 10.39 190 TRP D O 1
ATOM 12870 N N . ALA D 1 210 ? -14.720 140.038 -23.020 1.00 13.32 191 ALA D N 1
ATOM 12871 C CA . ALA D 1 210 ? -15.384 139.346 -21.921 1.00 15.04 191 ALA D CA 1
ATOM 12872 C C . ALA D 1 210 ? -14.381 138.618 -21.029 1.00 15.32 191 ALA D C 1
ATOM 12873 O O . ALA D 1 210 ? -14.637 138.392 -19.850 1.00 13.68 191 ALA D O 1
ATOM 12875 N N . HIS D 1 211 ? -13.244 138.259 -21.621 1.00 15.53 192 HIS D N 1
ATOM 12876 C CA . HIS D 1 211 ? -12.186 137.528 -20.945 1.00 12.01 192 HIS D CA 1
ATOM 12877 C C . HIS D 1 211 ? -11.192 138.465 -20.283 1.00 12.45 192 HIS D C 1
ATOM 12878 O O . HIS D 1 211 ? -10.168 137.995 -19.781 1.00 13.80 192 HIS D O 1
ATOM 12885 N N . THR D 1 212 ? -11.493 139.763 -20.280 1.00 9.47 193 THR D N 1
ATOM 12886 C CA . THR D 1 212 ? -10.562 140.701 -19.621 1.00 13.35 193 THR D CA 1
ATOM 12887 C C . THR D 1 212 ? -11.207 141.193 -18.333 1.00 7.41 193 THR D C 1
ATOM 12888 O O . THR D 1 212 ? -11.242 142.346 -17.943 1.00 13.53 193 THR D O 1
ATOM 12892 N N . GLY D 1 213 ? -11.761 140.205 -17.638 1.00 13.33 194 GLY D N 1
ATOM 12893 C CA . GLY D 1 213 ? -12.435 140.397 -16.366 1.00 15.97 194 GLY D CA 1
ATOM 12894 C C . GLY D 1 213 ? -13.816 139.793 -16.440 1.00 16.14 194 GLY D C 1
ATOM 12895 O O . GLY D 1 213 ? -14.406 139.430 -17.464 1.00 18.31 194 GLY D O 1
ATOM 12896 N N . GLY D 1 214 ? -14.449 139.632 -15.273 1.00 20.08 195 GLY D N 1
ATOM 12897 C CA . GLY D 1 214 ? -15.761 139.028 -15.397 1.00 20.03 195 GLY D CA 1
ATOM 12898 C C . GLY D 1 214 ? -15.843 137.532 -15.523 1.00 18.90 195 GLY D C 1
ATOM 12899 O O . GLY D 1 214 ? -16.974 137.031 -15.588 1.00 10.52 195 GLY D O 1
ATOM 12900 N N . GLY D 1 215 ? -14.715 136.845 -15.548 1.00 9.48 196 GLY D N 1
ATOM 12901 C CA . GLY D 1 215 ? -14.534 135.465 -15.851 1.00 17.49 196 GLY D CA 1
ATOM 12902 C C . GLY D 1 215 ? -15.243 134.378 -15.100 1.00 8.70 196 GLY D C 1
ATOM 12903 O O . GLY D 1 215 ? -16.422 134.499 -14.753 1.00 34.00 196 GLY D O 1
ATOM 12904 N N . GLY D 1 216 ? -14.555 133.319 -14.813 1.00 1.87 197 GLY D N 1
ATOM 12905 C CA . GLY D 1 216 ? -14.566 131.941 -14.533 1.00 0.00 197 GLY D CA 1
ATOM 12906 C C . GLY D 1 216 ? -15.949 131.365 -14.829 1.00 5.11 197 GLY D C 1
ATOM 12907 O O . GLY D 1 216 ? -16.901 132.011 -14.399 1.00 8.67 197 GLY D O 1
ATOM 12908 N N . GLY D 1 217 ? -15.987 130.274 -15.566 1.00 1.70 198 GLY D N 1
ATOM 12909 C CA . GLY D 1 217 ? -17.141 129.504 -15.931 1.00 7.06 198 GLY D CA 1
ATOM 12910 C C . GLY D 1 217 ? -18.330 130.241 -16.465 1.00 1.34 198 GLY D C 1
ATOM 12911 O O . GLY D 1 217 ? -19.457 129.895 -16.101 1.00 12.73 198 GLY D O 1
ATOM 12912 N N . ASN D 1 218 ? -18.164 131.205 -17.365 1.00 6.73 199 ASN D N 1
ATOM 12913 C CA . ASN D 1 218 ? -19.248 131.896 -18.044 1.00 4.86 199 ASN D CA 1
ATOM 12914 C C . ASN D 1 218 ? -19.417 131.620 -19.532 1.00 12.71 199 ASN D C 1
ATOM 12915 O O . ASN D 1 218 ? -20.510 131.279 -20.027 1.00 6.70 199 ASN D O 1
ATOM 12920 N N . PHE D 1 219 ? -18.362 131.778 -20.326 1.00 8.95 200 PHE D N 1
ATOM 12921 C CA . PHE D 1 219 ? -18.511 131.859 -21.781 1.00 11.18 200 PHE D CA 1
ATOM 12922 C C . PHE D 1 219 ? -18.015 130.652 -22.562 1.00 11.86 200 PHE D C 1
ATOM 12923 O O . PHE D 1 219 ? -18.029 130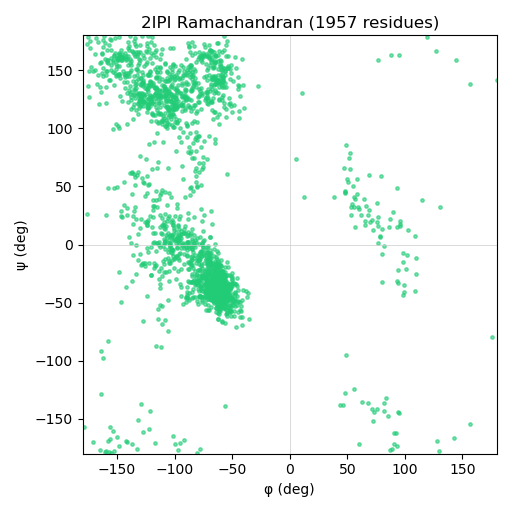.588 -23.798 1.00 23.86 200 PHE D O 1
ATOM 12931 N N . GLY D 1 220 ? -17.554 129.615 -21.887 1.00 7.22 201 GLY D N 1
ATOM 12932 C CA . GLY D 1 220 ? -16.899 128.490 -22.499 1.00 10.13 201 GLY D CA 1
ATOM 12933 C C . GLY D 1 220 ? -15.587 128.209 -21.788 1.00 6.47 201 GLY D C 1
ATOM 12934 O O . GLY D 1 220 ? -15.262 128.903 -20.833 1.00 12.55 201 GLY D O 1
ATOM 12935 N N . ILE D 1 221 ? -14.844 127.243 -22.266 1.00 13.03 202 ILE D N 1
ATOM 12936 C CA . ILE D 1 221 ? -13.601 126.818 -21.633 1.00 10.63 202 ILE D CA 1
ATOM 12937 C C . ILE D 1 221 ? -12.387 127.383 -22.354 1.00 9.67 202 ILE D C 1
ATOM 12938 O O . ILE D 1 221 ? -12.173 127.027 -23.522 1.00 11.15 202 ILE D O 1
ATOM 12943 N N . VAL D 1 222 ? -11.617 128.237 -21.653 1.00 11.97 203 VAL D N 1
ATOM 12944 C CA . VAL D 1 222 ? -10.383 128.788 -22.203 1.00 11.81 203 VAL D CA 1
ATOM 12945 C C . VAL D 1 222 ? -9.364 127.676 -22.356 1.00 14.45 203 VAL D C 1
ATOM 12946 O O . VAL D 1 222 ? -8.991 126.984 -21.403 1.00 15.96 203 VAL D O 1
ATOM 12950 N N . THR D 1 223 ? -8.910 127.528 -23.635 1.00 6.00 204 THR D N 1
ATOM 12951 C CA . THR D 1 223 ? -7.990 126.417 -23.844 1.00 7.76 204 THR D CA 1
ATOM 12952 C C . THR D 1 223 ? -6.548 126.940 -23.994 1.00 7.30 204 THR D C 1
ATOM 12953 O O . THR D 1 223 ? -5.652 126.109 -23.898 1.00 11.68 204 THR D O 1
ATOM 12957 N N . ARG D 1 224 ? -6.426 128.239 -24.209 1.00 11.03 205 ARG D N 1
ATOM 12958 C CA . ARG D 1 224 ? -5.121 128.874 -24.351 1.00 9.48 205 ARG D CA 1
ATOM 12959 C C . ARG D 1 224 ? -5.231 130.389 -24.289 1.00 8.92 205 ARG D C 1
ATOM 12960 O O . ARG D 1 224 ? -6.120 130.992 -24.891 1.00 7.43 205 ARG D O 1
ATOM 12968 N N . TYR D 1 225 ? -4.303 131.045 -23.583 1.00 6.72 206 TYR D N 1
ATOM 12969 C CA . TYR D 1 225 ? -4.255 132.485 -23.559 1.00 4.69 206 TYR D CA 1
ATOM 12970 C C . TYR D 1 225 ? -3.053 132.997 -24.356 1.00 7.75 206 TYR D C 1
ATOM 12971 O O . TYR D 1 225 ? -2.060 132.284 -24.522 1.00 12.05 206 TYR D O 1
ATOM 12980 N N . TRP D 1 226 ? -3.146 134.221 -24.840 1.00 10.28 207 TRP D N 1
ATOM 12981 C CA . TRP D 1 226 ? -2.013 134.848 -25.512 1.00 10.91 207 TRP D CA 1
ATOM 12982 C C . TRP D 1 226 ? -1.764 136.230 -24.904 1.00 8.69 207 TRP D C 1
ATOM 12983 O O . TRP D 1 226 ? -2.676 137.059 -24.828 1.00 11.47 207 TRP D O 1
ATOM 12994 N N . PHE D 1 227 ? -0.513 136.454 -24.490 1.00 5.70 208 PHE D N 1
ATOM 12995 C CA . PHE D 1 227 ? -0.120 137.722 -23.907 1.00 6.51 208 PHE D CA 1
ATOM 12996 C C . PHE D 1 227 ? 0.926 138.483 -24.728 1.00 9.42 208 PHE D C 1
ATOM 12997 O O . PHE D 1 227 ? 1.863 137.931 -25.309 1.00 9.34 208 PHE D O 1
ATOM 13005 N N . ARG D 1 228 ? 0.756 139.796 -24.726 1.00 7.72 209 ARG D N 1
ATOM 13006 C CA . ARG D 1 228 ? 1.618 140.781 -25.325 1.00 11.07 209 ARG D CA 1
ATOM 13007 C C . ARG D 1 228 ? 1.110 142.172 -24.950 1.00 12.61 209 ARG D C 1
ATOM 13008 O O . ARG D 1 228 ? -0.066 142.497 -25.147 1.00 15.81 209 ARG D O 1
ATOM 13016 N N . THR D 1 229 ? 2.015 142.964 -24.406 1.00 10.40 210 THR D N 1
ATOM 13017 C CA . THR D 1 229 ? 1.649 144.319 -23.982 1.00 11.27 210 THR D CA 1
ATOM 13018 C C . THR D 1 229 ? 1.102 145.120 -25.149 1.00 12.66 210 THR D C 1
ATOM 13019 O O . THR D 1 229 ? 1.687 144.986 -26.239 1.00 16.34 210 THR D O 1
ATOM 13023 N N . PRO D 1 230 ? 0.064 145.911 -24.935 1.00 15.33 211 PRO D N 1
ATOM 13024 C CA . PRO D 1 230 ? -0.460 146.811 -25.980 1.00 17.95 211 PRO D CA 1
ATOM 13025 C C . PRO D 1 230 ? 0.672 147.534 -26.692 1.00 21.13 211 PRO D C 1
ATOM 13026 O O . PRO D 1 230 ? 0.749 147.483 -27.918 1.00 21.52 211 PRO D O 1
ATOM 13030 N N . GLY D 1 231 ? 1.598 148.139 -25.955 1.00 27.39 212 GLY D N 1
ATOM 13031 C CA . GLY D 1 231 ? 2.839 148.608 -26.587 1.00 30.52 212 GLY D CA 1
ATOM 13032 C C . GLY D 1 231 ? 3.635 147.463 -27.197 1.00 33.94 212 GLY D C 1
ATOM 13033 O O . GLY D 1 231 ? 4.301 146.690 -26.495 1.00 42.84 212 GLY D O 1
ATOM 13034 N N . ALA D 1 232 ? 3.601 147.304 -28.520 1.00 33.97 213 ALA D N 1
ATOM 13035 C CA . ALA D 1 232 ? 3.964 146.060 -29.162 1.00 34.26 213 ALA D CA 1
ATOM 13036 C C . ALA D 1 232 ? 5.295 145.925 -29.885 1.00 33.04 213 ALA D C 1
ATOM 13037 O O . ALA D 1 232 ? 5.792 144.792 -29.909 1.00 46.06 213 ALA D O 1
ATOM 13039 N N . THR D 1 233 ? 5.857 146.945 -30.481 1.00 32.39 214 THR D N 1
ATOM 13040 C CA . THR D 1 233 ? 6.911 146.966 -31.472 1.00 32.38 214 THR D CA 1
ATOM 13041 C C . THR D 1 233 ? 7.885 145.789 -31.442 1.00 30.69 214 THR D C 1
ATOM 13042 O O . THR D 1 233 ? 8.359 145.367 -30.396 1.00 26.85 214 THR D O 1
ATOM 13046 N N . GLY D 1 234 ? 8.204 145.277 -32.626 1.00 29.48 215 GLY D N 1
ATOM 13047 C CA . GLY D 1 234 ? 9.302 144.371 -32.814 1.00 27.77 215 GLY D CA 1
ATOM 13048 C C . GLY D 1 234 ? 9.057 142.893 -32.793 1.00 26.58 215 GLY D C 1
ATOM 13049 O O . GLY D 1 234 ? 8.051 142.372 -32.313 1.00 20.48 215 GLY D O 1
ATOM 13050 N N . THR D 1 235 ? 10.039 142.173 -33.318 1.00 25.58 216 THR D N 1
ATOM 13051 C CA . THR D 1 235 ? 10.158 140.729 -33.321 1.00 22.70 216 THR D CA 1
ATOM 13052 C C . THR D 1 235 ? 10.994 140.208 -32.148 1.00 22.13 216 THR D C 1
ATOM 13053 O O . THR D 1 235 ? 11.293 139.014 -32.047 1.00 24.69 216 THR D O 1
ATOM 13057 N N . ASP D 1 236 ? 11.378 141.134 -31.264 1.00 21.68 217 ASP D N 1
ATOM 13058 C CA . ASP D 1 236 ? 12.148 140.733 -30.087 1.00 21.78 217 ASP D CA 1
ATOM 13059 C C . ASP D 1 236 ? 11.202 140.270 -28.986 1.00 15.19 217 ASP D C 1
ATOM 13060 O O . ASP D 1 236 ? 10.532 141.111 -28.384 1.00 15.85 217 ASP D O 1
ATOM 13065 N N . PRO D 1 237 ? 11.088 138.970 -28.745 1.00 17.71 218 PRO D N 1
ATOM 13066 C CA . PRO D 1 237 ? 10.189 138.481 -27.685 1.00 16.11 218 PRO D CA 1
ATOM 13067 C C . PRO D 1 237 ? 10.464 139.105 -26.330 1.00 18.12 218 PRO D C 1
ATOM 13068 O O . PRO D 1 237 ? 9.511 139.262 -25.558 1.00 11.35 218 PRO D O 1
ATOM 13072 N N . SER D 1 238 ? 11.705 139.451 -25.994 1.00 18.30 219 SER D N 1
ATOM 13073 C CA . SER D 1 238 ? 12.007 139.981 -24.664 1.00 11.67 219 SER D CA 1
ATOM 13074 C C . SER D 1 238 ? 11.506 141.395 -24.466 1.00 14.80 219 SER D C 1
ATOM 13075 O O . SER D 1 238 ? 11.478 141.896 -23.334 1.00 18.10 219 SER D O 1
ATOM 13078 N N . GLN D 1 239 ? 11.098 142.108 -25.510 1.00 15.66 220 GLN D N 1
ATOM 13079 C CA . GLN D 1 239 ? 10.482 143.407 -25.267 1.00 13.57 220 GLN D CA 1
ATOM 13080 C C . GLN D 1 239 ? 8.990 143.419 -25.637 1.00 11.03 220 GLN D C 1
ATOM 13081 O O . GLN D 1 239 ? 8.493 144.517 -25.923 1.00 10.68 220 GLN D O 1
ATOM 13087 N N . LEU D 1 240 ? 8.403 142.238 -25.595 1.00 12.14 221 LEU D N 1
ATOM 13088 C CA . LEU D 1 240 ? 6.978 142.048 -25.855 1.00 11.22 221 LEU D CA 1
ATOM 13089 C C . LEU D 1 240 ? 6.126 141.998 -24.587 1.00 14.80 221 LEU D C 1
ATOM 13090 O O . LEU D 1 240 ? 4.891 141.998 -24.657 1.00 12.84 221 LEU D O 1
ATOM 13095 N N . LEU D 1 241 ? 6.751 141.960 -23.418 1.00 13.79 222 LEU D N 1
ATOM 13096 C CA . LEU D 1 241 ? 6.046 142.027 -22.135 1.00 11.31 222 LEU D CA 1
ATOM 13097 C C . LEU D 1 241 ? 6.975 142.713 -21.131 1.00 15.98 222 LEU D C 1
ATOM 13098 O O . LEU D 1 241 ? 8.212 142.751 -21.317 1.00 14.75 222 LEU D O 1
ATOM 13103 N N . PRO D 1 242 ? 6.478 143.274 -20.037 1.00 11.28 223 PRO D N 1
ATOM 13104 C CA . PRO D 1 242 ? 7.356 144.035 -19.131 1.00 8.88 223 PRO D CA 1
ATOM 13105 C C . PRO D 1 242 ? 8.503 143.222 -18.540 1.00 9.66 223 PRO D C 1
ATOM 13106 O O . PRO D 1 242 ? 8.442 142.016 -18.311 1.00 13.49 223 PRO D O 1
ATOM 13110 N N . LYS D 1 243 ? 9.641 143.879 -18.234 1.00 11.77 224 LYS D N 1
ATOM 13111 C CA . LYS D 1 243 ? 10.757 143.089 -17.730 1.00 10.00 224 LYS D CA 1
ATOM 13112 C C . LYS D 1 243 ? 10.621 142.836 -16.232 1.00 6.97 224 LYS D C 1
ATOM 13113 O O . LYS D 1 243 ? 10.352 143.718 -15.452 1.00 16.77 224 LYS D O 1
ATOM 13119 N N . ALA D 1 244 ? 10.928 141.605 -15.802 1.00 10.98 225 ALA D N 1
ATOM 13120 C CA . ALA D 1 244 ? 10.805 141.380 -14.349 1.00 10.61 225 ALA D CA 1
ATOM 13121 C C . ALA D 1 244 ? 11.782 142.241 -13.557 1.00 12.89 225 ALA D C 1
ATOM 13122 O O . ALA D 1 244 ? 12.766 142.798 -14.067 1.00 9.95 225 ALA D O 1
ATOM 13124 N N . PRO D 1 245 ? 11.525 142.401 -12.263 1.00 15.75 226 PRO D N 1
ATOM 13125 C CA . PRO D 1 245 ? 12.379 143.255 -11.431 1.00 14.47 226 PRO D CA 1
ATOM 13126 C C . PRO D 1 245 ? 13.731 142.580 -11.183 1.00 13.93 226 PRO D C 1
ATOM 13127 O O . PRO D 1 245 ? 13.860 141.362 -11.245 1.00 15.01 226 PRO D O 1
ATOM 13131 N N . THR D 1 246 ? 14.705 143.424 -10.905 1.00 13.08 227 THR D N 1
ATOM 13132 C CA . THR D 1 246 ? 16.089 143.074 -10.638 1.00 14.76 227 THR D CA 1
ATOM 13133 C C . THR D 1 246 ? 16.240 142.066 -9.514 1.00 13.46 227 THR D C 1
ATOM 13134 O O . THR D 1 246 ? 16.995 141.097 -9.534 1.00 22.50 227 THR D O 1
ATOM 13138 N N . SER D 1 247 ? 15.487 142.305 -8.445 1.00 16.19 228 SER D N 1
ATOM 13139 C CA . SER D 1 247 ? 15.446 141.454 -7.266 1.00 14.46 228 SER D CA 1
ATOM 13140 C C . SER D 1 247 ? 14.345 141.972 -6.348 1.00 11.32 228 SER D C 1
ATOM 13141 O O . SER D 1 247 ? 13.755 143.002 -6.667 1.00 13.69 228 SER D O 1
ATOM 13144 N N . THR D 1 248 ? 14.070 141.269 -5.257 1.00 17.58 229 THR D N 1
ATOM 13145 C CA . THR D 1 248 ? 13.040 141.742 -4.339 1.00 20.93 229 THR D CA 1
ATOM 13146 C C . THR D 1 248 ? 13.628 142.148 -2.980 1.00 16.92 229 THR D C 1
ATOM 13147 O O . THR D 1 248 ? 14.252 141.346 -2.290 1.00 18.98 229 THR D O 1
ATOM 13151 N N . LEU D 1 249 ? 13.378 143.402 -2.650 1.00 14.16 230 LEU D N 1
ATOM 13152 C CA . LEU D 1 249 ? 13.600 143.982 -1.340 1.00 15.63 230 LEU D CA 1
ATOM 13153 C C . LEU D 1 249 ? 12.287 143.984 -0.566 1.00 19.86 230 LEU D C 1
ATOM 13154 O O . LEU D 1 249 ? 11.317 144.610 -1.022 1.00 16.21 230 LEU D O 1
ATOM 13159 N N . ARG D 1 250 ? 12.225 143.322 0.587 1.00 20.71 231 ARG D N 1
ATOM 13160 C CA . ARG D 1 250 ? 10.981 143.231 1.347 1.00 21.97 231 ARG D CA 1
ATOM 13161 C C . ARG D 1 250 ? 11.087 143.793 2.761 1.00 22.67 231 ARG D C 1
ATOM 13162 O O . ARG D 1 250 ? 12.147 143.744 3.385 1.00 23.59 231 ARG D O 1
ATOM 13170 N N . HIS D 1 251 ? 9.988 144.321 3.286 1.00 20.16 232 HIS D N 1
ATOM 13171 C CA . HIS D 1 251 ? 9.882 144.768 4.659 1.00 20.35 232 HIS D CA 1
ATOM 13172 C C . HIS D 1 251 ? 8.738 144.073 5.385 1.00 18.89 232 HIS D C 1
ATOM 13173 O O . HIS D 1 251 ? 7.597 144.205 4.968 1.00 23.62 232 HIS D O 1
ATOM 13180 N N . ILE D 1 252 ? 9.090 143.378 6.454 1.00 20.07 233 ILE D N 1
ATOM 13181 C CA . ILE D 1 252 ? 8.081 142.809 7.339 1.00 18.28 233 ILE D CA 1
ATOM 13182 C C . ILE D 1 252 ? 8.106 143.578 8.658 1.00 21.23 233 ILE D C 1
ATOM 13183 O O . ILE D 1 252 ? 9.034 143.449 9.460 1.00 23.98 233 ILE D O 1
ATOM 13188 N N . VAL D 1 253 ? 7.090 144.397 8.845 1.00 21.64 234 VAL D N 1
ATOM 13189 C CA . VAL D 1 253 ? 6.774 145.175 10.025 1.00 18.84 234 VAL D CA 1
ATOM 13190 C C . VAL D 1 253 ? 5.767 144.417 10.897 1.00 20.40 234 VAL D C 1
ATOM 13191 O O . VAL D 1 253 ? 4.737 143.957 10.388 1.00 24.50 234 VAL D O 1
ATOM 13195 N N . THR D 1 254 ? 6.012 144.272 12.188 1.00 22.08 235 THR D N 1
ATOM 13196 C CA . THR D 1 254 ? 5.050 143.611 13.076 1.00 21.63 235 THR D CA 1
ATOM 13197 C C . THR D 1 254 ? 4.619 144.536 14.209 1.00 22.13 235 THR D C 1
ATOM 13198 O O . THR D 1 254 ? 5.449 145.347 14.637 1.00 19.88 235 THR D O 1
ATOM 13202 N N . TRP D 1 255 ? 3.376 144.445 14.659 1.00 20.77 236 TRP D N 1
ATOM 13203 C CA . TRP D 1 255 ? 2.888 145.160 15.823 1.00 19.54 236 TRP D CA 1
ATOM 13204 C C . TRP D 1 255 ? 2.159 144.202 16.767 1.00 22.41 236 TRP D C 1
ATOM 13205 O O . TRP D 1 255 ? 1.190 143.561 16.355 1.00 24.18 236 TRP D O 1
ATOM 13216 N N . ASP D 1 256 ? 2.595 144.123 18.020 1.00 23.59 237 ASP D N 1
ATOM 13217 C CA . ASP D 1 256 ? 1.922 143.298 19.015 1.00 23.31 237 ASP D CA 1
ATOM 13218 C C . ASP D 1 256 ? 0.515 143.823 19.287 1.00 19.67 237 ASP D C 1
ATOM 13219 O O . ASP D 1 256 ? 0.297 145.040 19.355 1.00 18.53 237 ASP D O 1
ATOM 13224 N N . TRP D 1 257 ? -0.438 142.912 19.447 1.00 19.38 238 TRP D N 1
ATOM 13225 C CA . TRP D 1 257 ? -1.786 143.270 19.852 1.00 23.91 238 TRP D CA 1
ATOM 13226 C C . TRP D 1 257 ? -1.773 143.918 21.235 1.00 22.53 238 TRP D C 1
ATOM 13227 O O . TRP D 1 257 ? -2.613 144.763 21.540 1.00 19.55 238 TRP D O 1
ATOM 13238 N N . SER D 1 258 ? -0.806 143.509 22.057 1.00 24.30 239 SER D N 1
ATOM 13239 C CA . SER D 1 258 ? -0.742 144.036 23.419 1.00 24.43 239 SER D CA 1
ATOM 13240 C C . SER D 1 258 ? -0.429 145.520 23.399 1.00 24.65 239 SER D C 1
ATOM 13241 O O . SER D 1 258 ? -0.779 146.284 24.303 1.00 28.63 239 SER D O 1
ATOM 13244 N N . ALA D 1 259 ? 0.269 145.957 22.347 1.00 23.57 240 ALA D N 1
ATOM 13245 C CA . ALA D 1 259 ? 0.732 147.342 22.330 1.00 21.09 240 ALA D CA 1
ATOM 13246 C C . ALA D 1 259 ? -0.207 148.223 21.525 1.00 22.94 240 ALA D C 1
ATOM 13247 O O . ALA D 1 259 ? -0.073 149.444 21.536 1.00 23.18 240 ALA D O 1
ATOM 13249 N N . LEU D 1 260 ? -1.141 147.580 20.821 1.00 25.94 241 LEU D N 1
ATOM 13250 C CA . LEU D 1 260 ? -2.114 148.351 20.058 1.00 25.17 241 LEU D CA 1
ATOM 13251 C C . LEU D 1 260 ? -3.445 148.416 20.797 1.00 27.71 241 LEU D C 1
ATOM 13252 O O . LEU D 1 260 ? -4.028 147.391 21.155 1.00 35.87 241 LEU D O 1
ATOM 13257 N N . THR D 1 261 ? -3.904 149.638 21.003 1.00 28.22 242 THR D N 1
ATOM 13258 C CA . THR D 1 261 ? -5.248 149.962 21.454 1.00 28.53 242 THR D CA 1
ATOM 13259 C C . THR D 1 261 ? -5.891 150.818 20.362 1.00 28.11 242 THR D C 1
ATOM 13260 O O . THR D 1 261 ? -5.202 151.080 19.374 1.00 23.68 242 THR D O 1
ATOM 13264 N N . GLU D 1 262 ? -7.137 151.218 20.530 1.00 26.31 243 GLU D N 1
ATOM 13265 C CA . GLU D 1 262 ? -7.871 152.031 19.575 1.00 29.11 243 GLU D CA 1
ATOM 13266 C C . GLU D 1 262 ? -7.031 153.145 18.969 1.00 27.76 243 GLU D C 1
ATOM 13267 O O . GLU D 1 262 ? -6.765 153.191 17.767 1.00 18.04 243 GLU D O 1
ATOM 13273 N N . GLU D 1 263 ? -6.606 154.031 19.872 1.00 27.64 244 GLU D N 1
ATOM 13274 C CA . GLU D 1 263 ? -5.651 155.084 19.581 1.00 26.02 244 GLU D CA 1
ATOM 13275 C C . GLU D 1 263 ? -4.501 154.585 18.728 1.00 20.78 244 GLU D C 1
ATOM 13276 O O . GLU D 1 263 ? -4.302 155.033 17.600 1.00 25.59 244 GLU D O 1
ATOM 13282 N N . ALA D 1 264 ? -3.696 153.634 19.215 1.00 24.59 245 ALA D N 1
ATOM 13283 C CA . ALA D 1 264 ? -2.571 153.231 18.359 1.00 23.81 245 ALA D CA 1
ATOM 13284 C C . ALA D 1 264 ? -3.076 152.527 17.097 1.00 24.21 245 ALA D C 1
ATOM 13285 O O . ALA D 1 264 ? -2.544 152.828 16.019 1.00 26.53 245 ALA D O 1
ATOM 13287 N N . PHE D 1 265 ? -4.071 151.648 17.193 1.00 25.02 246 PHE D N 1
ATOM 13288 C CA . PHE D 1 265 ? -4.535 150.939 16.000 1.00 24.56 246 PHE D CA 1
ATOM 13289 C C . PHE D 1 265 ? -5.080 151.932 14.976 1.00 25.05 246 PHE D C 1
ATOM 13290 O O . PHE D 1 265 ? -4.714 151.860 13.799 1.00 25.68 246 PHE D O 1
ATOM 13298 N N . THR D 1 266 ? -5.983 152.810 15.415 1.00 22.46 247 THR D N 1
ATOM 13299 C CA . THR D 1 266 ? -6.720 153.605 14.434 1.00 23.85 247 THR D CA 1
ATOM 13300 C C . THR D 1 266 ? -5.852 154.618 13.710 1.00 21.72 247 THR D C 1
ATOM 13301 O O . THR D 1 266 ? -6.014 154.767 12.490 1.00 20.52 247 THR D O 1
ATOM 13305 N N . ARG D 1 267 ? -4.944 155.324 14.380 1.00 23.05 248 ARG D N 1
ATOM 13306 C CA . ARG D 1 267 ? -4.093 156.252 13.633 1.00 21.22 248 ARG D CA 1
ATOM 13307 C C . ARG D 1 267 ? -3.328 155.497 12.536 1.00 18.34 248 ARG D C 1
ATOM 13308 O O . ARG D 1 267 ? -3.140 156.012 11.444 1.00 23.08 248 ARG D O 1
ATOM 13316 N N . ILE D 1 268 ? -2.954 154.263 12.853 1.00 20.69 249 ILE D N 1
ATOM 13317 C CA . ILE D 1 268 ? -2.308 153.385 11.880 1.00 22.08 249 ILE D CA 1
ATOM 13318 C C . ILE D 1 268 ? -3.135 153.346 10.591 1.00 22.04 249 ILE D C 1
ATOM 13319 O O . ILE D 1 268 ? -2.680 153.732 9.513 1.00 24.68 249 ILE D O 1
ATOM 13324 N N . ILE D 1 269 ? -4.368 152.875 10.713 1.00 18.97 250 ILE D N 1
ATOM 13325 C CA . ILE D 1 269 ? -5.259 152.688 9.579 1.00 17.14 250 ILE D CA 1
ATOM 13326 C C . ILE D 1 269 ? -5.457 153.990 8.815 1.00 18.59 250 ILE D C 1
ATOM 13327 O O . ILE D 1 269 ? -5.433 154.045 7.584 1.00 21.86 250 ILE D O 1
ATOM 13332 N N . ASP D 1 270 ? -5.647 155.053 9.581 1.00 15.03 251 ASP D N 1
ATOM 13333 C CA . ASP D 1 270 ? -5.730 156.419 9.119 1.00 16.22 251 ASP D CA 1
ATOM 13334 C C . ASP D 1 270 ? -4.432 156.818 8.417 1.00 18.11 251 ASP D C 1
ATOM 13335 O O . ASP D 1 270 ? -4.438 157.524 7.412 1.00 20.82 251 ASP D O 1
ATOM 13340 N N . ASN D 1 271 ? -3.321 156.348 8.978 1.00 15.38 252 ASN D N 1
ATOM 13341 C CA . ASN D 1 271 ? -2.026 156.557 8.340 1.00 18.29 252 ASN D CA 1
ATOM 13342 C C . ASN D 1 271 ? -1.968 155.833 6.997 1.00 16.52 252 ASN D C 1
ATOM 13343 O O . ASN D 1 271 ? -1.757 156.469 5.962 1.00 19.77 252 ASN D O 1
ATOM 13348 N N . HIS D 1 272 ? -2.158 154.525 6.962 1.00 16.82 253 HIS D N 1
ATOM 13349 C CA . HIS D 1 272 ? -2.120 153.756 5.707 1.00 16.71 253 HIS D CA 1
ATOM 13350 C C . HIS D 1 272 ? -3.019 154.351 4.634 1.00 16.07 253 HIS D C 1
ATOM 13351 O O . HIS D 1 272 ? -2.633 154.541 3.473 1.00 16.10 253 HIS D O 1
ATOM 13358 N N . GLY D 1 273 ? -4.265 154.671 4.974 1.00 15.90 254 GLY D N 1
ATOM 13359 C CA . GLY D 1 273 ? -5.207 155.243 4.039 1.00 17.39 254 GLY D CA 1
ATOM 13360 C C . GLY D 1 273 ? -4.748 156.464 3.278 1.00 15.82 254 GLY D C 1
ATOM 13361 O O . GLY D 1 273 ? -4.735 156.496 2.037 1.00 17.25 254 GLY D O 1
ATOM 13362 N N . ALA D 1 274 ? -4.365 157.508 4.012 1.00 12.51 255 ALA D N 1
ATOM 13363 C CA . ALA D 1 274 ? -3.950 158.752 3.387 1.00 14.87 255 ALA D CA 1
ATOM 13364 C C . ALA D 1 274 ? -2.704 158.587 2.512 1.00 13.93 255 ALA D C 1
ATOM 13365 O O . ALA D 1 274 ? -2.600 159.288 1.504 1.00 14.30 255 ALA D O 1
ATOM 13367 N N . TRP D 1 275 ? -1.790 157.701 2.888 1.00 18.21 256 TRP D N 1
ATOM 13368 C CA . TRP D 1 275 ? -0.592 157.449 2.085 1.00 20.83 256 TRP D CA 1
ATOM 13369 C C . TRP D 1 275 ? -0.968 156.875 0.725 1.00 22.15 256 TRP D C 1
ATOM 13370 O O . TRP D 1 275 ? -0.503 157.321 -0.330 1.00 22.83 256 TRP D O 1
ATOM 13381 N N . HIS D 1 276 ? -1.820 155.846 0.725 1.00 22.40 257 HIS D N 1
ATOM 13382 C CA . HIS D 1 276 ? -2.252 155.252 -0.549 1.00 18.79 257 HIS D CA 1
ATOM 13383 C C . HIS D 1 276 ? -3.083 156.249 -1.330 1.00 19.35 257 HIS D C 1
ATOM 13384 O O . HIS D 1 276 ? -3.209 156.385 -2.509 1.00 22.39 257 HIS D O 1
ATOM 13391 N N . GLN D 1 277 ? -3.778 157.138 -0.580 1.00 18.38 258 GLN D N 1
ATOM 13392 C CA . GLN D 1 277 ? -4.550 158.126 -1.359 1.00 20.07 258 GLN D CA 1
ATOM 13393 C C . GLN D 1 277 ? -3.591 159.104 -2.009 1.00 23.33 258 GLN D C 1
ATOM 13394 O O . GLN D 1 277 ? -3.950 159.821 -2.939 1.00 24.37 258 GLN D O 1
ATOM 13400 N N . SER D 1 278 ? -2.300 159.262 -1.618 1.00 23.90 259 SER D N 1
ATOM 13401 C CA . SER D 1 278 ? -1.305 160.202 -2.122 1.00 25.70 259 SER D CA 1
ATOM 13402 C C . SER D 1 278 ? -0.433 159.558 -3.196 1.00 26.38 259 SER D C 1
ATOM 13403 O O . SER D 1 278 ? 0.043 160.282 -4.107 1.00 24.10 259 SER D O 1
ATOM 13406 N N . ASN D 1 279 ? -0.195 158.282 -3.004 1.00 26.06 260 ASN D N 1
ATOM 13407 C CA . ASN D 1 279 ? 0.671 157.520 -3.893 1.00 26.49 260 ASN D CA 1
ATOM 13408 C C . ASN D 1 279 ? -0.097 156.661 -4.887 1.00 26.96 260 ASN D C 1
ATOM 13409 O O . ASN D 1 279 ? 0.486 155.903 -5.682 1.00 32.61 260 ASN D O 1
ATOM 13414 N N . SER D 1 280 ? -1.434 156.721 -4.922 1.00 34.24 261 SER D N 1
ATOM 13415 C CA . SER D 1 280 ? -2.154 155.675 -5.647 1.00 38.01 261 SER D CA 1
ATOM 13416 C C . SER D 1 280 ? -3.109 156.092 -6.744 1.00 41.77 261 SER D C 1
ATOM 13417 O O . SER D 1 280 ? -4.310 155.757 -6.685 1.00 36.39 261 SER D O 1
ATOM 13420 N N . ALA D 1 281 ? -2.613 156.785 -7.733 1.00 43.80 262 ALA D N 1
ATOM 13421 C CA . ALA D 1 281 ? -1.946 156.341 -8.917 1.00 40.83 262 ALA D CA 1
ATOM 13422 C C . ALA D 1 281 ? -0.523 156.916 -9.051 1.00 40.28 262 ALA D C 1
ATOM 13423 O O . ALA D 1 281 ? -0.193 157.919 -8.406 1.00 30.34 262 ALA D O 1
ATOM 13425 N N . ALA D 1 282 ? 0.232 156.231 -9.883 1.00 40.71 263 ALA D N 1
ATOM 13426 C CA . ALA D 1 282 ? 1.610 156.551 -10.205 1.00 39.87 263 ALA D CA 1
ATOM 13427 C C . ALA D 1 282 ? 2.152 155.683 -11.337 1.00 42.47 263 ALA D C 1
ATOM 13428 O O . ALA D 1 282 ? 1.698 154.555 -11.525 1.00 56.80 263 ALA D O 1
ATOM 13430 N N . GLY D 1 283 ? 3.106 156.237 -12.050 1.00 36.61 264 GLY D N 1
ATOM 13431 C CA . GLY D 1 283 ? 4.124 155.599 -12.866 1.00 30.95 264 GLY D CA 1
ATOM 13432 C C . GLY D 1 283 ? 5.481 156.170 -12.407 1.00 27.61 264 GLY D C 1
ATOM 13433 O O . GLY D 1 283 ? 6.251 156.717 -13.189 1.00 35.36 264 GLY D O 1
ATOM 13434 N N . THR D 1 284 ? 5.716 156.062 -11.127 1.00 26.10 265 THR D N 1
ATOM 13435 C CA . THR D 1 284 ? 6.703 156.599 -10.226 1.00 23.52 265 THR D CA 1
ATOM 13436 C C . THR D 1 284 ? 7.485 155.494 -9.539 1.00 21.20 265 THR D C 1
ATOM 13437 O O . THR D 1 284 ? 7.117 154.324 -9.728 1.00 17.16 265 THR D O 1
ATOM 13441 N N . PRO D 1 285 ? 8.523 155.782 -8.755 1.00 16.76 266 PRO D N 1
ATOM 13442 C CA . PRO D 1 285 ? 9.184 154.688 -8.028 1.00 16.17 266 PRO D CA 1
ATOM 13443 C C . PRO D 1 285 ? 8.219 153.887 -7.159 1.00 19.53 266 PRO D C 1
ATOM 13444 O O . PRO D 1 285 ? 8.212 152.660 -7.247 1.00 22.73 266 PRO D O 1
ATOM 13448 N N . TYR D 1 286 ? 7.428 154.561 -6.329 1.00 22.80 267 TYR D N 1
ATOM 13449 C CA . TYR D 1 286 ? 6.510 153.895 -5.417 1.00 22.04 267 TYR D CA 1
ATOM 13450 C C . TYR D 1 286 ? 5.446 153.081 -6.161 1.00 18.16 267 TYR D C 1
ATOM 13451 O O . TYR D 1 286 ? 4.785 152.247 -5.541 1.00 13.18 267 TYR D O 1
ATOM 13460 N N . ALA D 1 287 ? 5.288 153.323 -7.448 1.00 13.60 268 ALA D N 1
ATOM 13461 C CA . ALA D 1 287 ? 4.459 152.495 -8.317 1.00 16.29 268 ALA D CA 1
ATOM 13462 C C . ALA D 1 287 ? 4.998 151.073 -8.415 1.00 11.90 268 ALA D C 1
ATOM 13463 O O . ALA D 1 287 ? 4.338 150.133 -8.865 1.00 13.13 268 ALA D O 1
ATOM 13465 N N . SER D 1 288 ? 6.259 150.875 -8.018 1.00 14.14 269 SER D N 1
ATOM 13466 C CA . SER D 1 288 ? 6.830 149.528 -8.050 1.00 15.02 269 SER D CA 1
ATOM 13467 C C . SER D 1 288 ? 6.722 148.870 -6.684 1.00 19.56 269 SER D C 1
ATOM 13468 O O . SER D 1 288 ? 7.178 147.750 -6.454 1.00 16.90 269 SER D O 1
ATOM 13471 N N . MET D 1 289 ? 6.119 149.613 -5.742 1.00 17.96 270 MET D N 1
ATOM 13472 C CA . MET D 1 289 ? 5.988 149.063 -4.403 1.00 14.06 270 MET D CA 1
ATOM 13473 C C . MET D 1 289 ? 4.619 148.390 -4.312 1.00 16.88 270 MET D C 1
ATOM 13474 O O . MET D 1 289 ? 3.607 148.879 -4.804 1.00 18.82 270 MET D O 1
ATOM 13479 N N . HIS D 1 290 ? 4.623 147.238 -3.659 1.00 13.91 271 HIS D N 1
ATOM 13480 C CA . HIS D 1 290 ? 3.365 146.596 -3.299 1.00 18.80 271 HIS D CA 1
ATOM 13481 C C . HIS D 1 290 ? 3.414 146.322 -1.803 1.00 18.95 271 HIS D C 1
ATOM 13482 O O . HIS D 1 290 ? 4.512 146.158 -1.266 1.00 18.43 271 HIS D O 1
ATOM 13489 N N . SER D 1 291 ? 2.276 146.250 -1.129 1.00 16.24 272 SER D N 1
ATOM 13490 C CA . SER D 1 291 ? 2.308 145.785 0.260 1.00 13.60 272 SER D CA 1
ATOM 13491 C C . SER D 1 291 ? 0.965 145.147 0.608 1.00 12.76 272 SER D C 1
ATOM 13492 O O . SER D 1 291 ? 0.011 145.371 -0.119 1.00 8.35 272 SER D O 1
ATOM 13495 N N . VAL D 1 292 ? 0.958 144.369 1.685 1.00 14.32 273 VAL D N 1
ATOM 13496 C CA . VAL D 1 292 ? -0.238 143.797 2.268 1.00 16.20 273 VAL D CA 1
ATOM 13497 C C . VAL D 1 292 ? -0.161 143.908 3.795 1.00 17.97 273 VAL D C 1
ATOM 13498 O O . VAL D 1 292 ? 0.802 143.441 4.401 1.00 10.61 273 VAL D O 1
ATOM 13502 N N . PHE D 1 293 ? -1.199 144.533 4.334 1.00 16.58 274 PHE D N 1
ATOM 13503 C CA . PHE D 1 293 ? -1.366 144.690 5.774 1.00 14.96 274 PHE D CA 1
ATOM 13504 C C . PHE D 1 293 ? -2.311 143.581 6.216 1.00 13.60 274 PHE D C 1
ATOM 13505 O O . PHE D 1 293 ? -3.512 143.628 5.935 1.00 18.52 274 PHE D O 1
ATOM 13513 N N . TYR D 1 294 ? -1.745 142.569 6.847 1.00 14.93 275 TYR D N 1
ATOM 13514 C CA . TYR D 1 294 ? -2.486 141.498 7.487 1.00 16.58 275 TYR D CA 1
ATOM 13515 C C . TYR D 1 294 ? -2.957 141.954 8.871 1.00 17.76 275 TYR D C 1
ATOM 13516 O O . TYR D 1 294 ? -2.171 141.887 9.818 1.00 20.03 275 TYR D O 1
ATOM 13525 N N . LEU D 1 295 ? -4.194 142.419 8.949 1.00 16.94 276 LEU D N 1
ATOM 13526 C CA . LEU D 1 295 ? -4.782 142.848 10.210 1.00 16.63 276 LEU D CA 1
ATOM 13527 C C . LEU D 1 295 ? -5.325 141.634 10.967 1.00 16.08 276 LEU D C 1
ATOM 13528 O O . LEU D 1 295 ? -6.531 141.410 11.034 1.00 17.32 276 LEU D O 1
ATOM 13533 N N . ASN D 1 296 ? -4.424 140.846 11.529 1.00 18.31 277 ASN D N 1
ATOM 13534 C CA . ASN D 1 296 ? -4.783 139.603 12.204 1.00 20.84 277 ASN D CA 1
ATOM 13535 C C . ASN D 1 296 ? -5.587 139.884 13.469 1.00 19.02 277 ASN D C 1
ATOM 13536 O O . ASN D 1 296 ? -5.430 140.931 14.086 1.00 17.25 277 ASN D O 1
ATOM 13541 N N . SER D 1 297 ? -6.444 138.945 13.849 1.00 23.27 278 SER D N 1
ATOM 13542 C CA . SER D 1 297 ? -7.277 139.101 15.039 1.00 24.64 278 SER D CA 1
ATOM 13543 C C . SER D 1 297 ? -6.447 139.200 16.320 1.00 26.34 278 SER D C 1
ATOM 13544 O O . SER D 1 297 ? -5.228 139.016 16.259 1.00 28.44 278 SER D O 1
ATOM 13547 N N . ARG D 1 298 ? -7.097 139.472 17.449 1.00 25.05 279 ARG D N 1
ATOM 13548 C CA . ARG D 1 298 ? -6.463 139.483 18.759 1.00 27.39 279 ARG D CA 1
ATOM 13549 C C . ARG D 1 298 ? -6.399 138.064 19.325 1.00 25.82 279 ARG D C 1
ATOM 13550 O O . ARG D 1 298 ? -6.713 137.810 20.489 1.00 42.45 279 ARG D O 1
ATOM 13558 N N . ALA D 1 299 ? -5.977 137.161 18.464 1.00 22.21 280 ALA D N 1
ATOM 13559 C CA . ALA D 1 299 ? -5.723 135.774 18.809 1.00 20.68 280 ALA D CA 1
ATOM 13560 C C . ALA D 1 299 ? -4.363 135.417 18.197 1.00 20.77 280 ALA D C 1
ATOM 13561 O O . ALA D 1 299 ? -3.656 134.532 18.658 1.00 22.64 280 ALA D O 1
ATOM 13563 N N . ALA D 1 300 ? -4.080 136.177 17.140 1.00 18.93 281 ALA D N 1
ATOM 13564 C CA . ALA D 1 300 ? -2.861 136.008 16.367 1.00 19.95 281 ALA D CA 1
ATOM 13565 C C . ALA D 1 300 ? -1.654 136.587 17.093 1.00 22.43 281 ALA D C 1
ATOM 13566 O O . ALA D 1 300 ? -0.516 136.171 16.910 1.00 28.27 281 ALA D O 1
ATOM 13568 N N . GLY D 1 301 ? -1.950 137.590 17.918 1.00 22.54 282 GLY D N 1
ATOM 13569 C CA . GLY D 1 301 ? -0.963 138.327 18.667 1.00 19.59 282 GLY D CA 1
ATOM 13570 C C . GLY D 1 301 ? -0.496 139.598 17.977 1.00 22.02 282 GLY D C 1
ATOM 13571 O O . GLY D 1 301 ? -0.197 140.554 18.684 1.00 22.52 282 GLY D O 1
ATOM 13572 N N . GLN D 1 302 ? -0.430 139.624 16.641 1.00 22.43 283 GLN D N 1
ATOM 13573 C CA . GLN D 1 302 ? 0.076 140.824 15.978 1.00 21.39 283 GLN D CA 1
ATOM 13574 C C . GLN D 1 302 ? -0.601 141.101 14.641 1.00 20.53 283 GLN D C 1
ATOM 13575 O O . GLN D 1 302 ? -1.185 140.181 14.072 1.00 24.30 283 GLN D O 1
ATOM 13581 N N . ILE D 1 303 ? -0.499 142.344 14.179 1.00 19.93 284 ILE D N 1
ATOM 13582 C CA . ILE D 1 303 ? -0.900 142.747 12.842 1.00 17.63 284 ILE D CA 1
ATOM 13583 C C . ILE D 1 303 ? 0.386 143.025 12.045 1.00 19.73 284 ILE D C 1
ATOM 13584 O O . ILE D 1 303 ? 1.276 143.724 12.522 1.00 20.91 284 ILE D O 1
ATOM 13589 N N . LEU D 1 304 ? 0.442 142.468 10.847 1.00 20.61 285 LEU D N 1
ATOM 13590 C CA . LEU D 1 304 ? 1.661 142.495 10.061 1.00 17.45 285 LEU D CA 1
ATOM 13591 C C . LEU D 1 304 ? 1.500 143.191 8.714 1.00 18.01 285 LEU D C 1
ATOM 13592 O O . LEU D 1 304 ? 0.499 143.029 8.025 1.00 18.91 285 LEU D O 1
ATOM 13597 N N . LEU D 1 305 ? 2.535 143.954 8.378 1.00 14.17 286 LEU D N 1
ATOM 13598 C CA . LEU D 1 305 ? 2.647 144.637 7.098 1.00 13.41 286 LEU D CA 1
ATOM 13599 C C . LEU D 1 305 ? 3.789 143.989 6.326 1.00 17.48 286 LEU D C 1
ATOM 13600 O O . LEU D 1 305 ? 4.942 144.114 6.752 1.00 20.76 286 LEU D O 1
ATOM 13605 N N . ASP D 1 306 ? 3.515 143.290 5.229 1.00 18.97 287 ASP D N 1
ATOM 13606 C CA . ASP D 1 306 ? 4.576 142.731 4.378 1.00 15.59 287 ASP D CA 1
ATOM 13607 C C . ASP D 1 306 ? 4.721 143.614 3.148 1.00 17.59 287 ASP D C 1
ATOM 13608 O O . ASP D 1 306 ? 3.799 143.700 2.327 1.00 23.08 287 ASP D O 1
ATOM 13613 N N . ILE D 1 307 ? 5.853 144.323 3.029 1.00 17.98 288 ILE D N 1
ATOM 13614 C CA . ILE D 1 307 ? 5.950 145.284 1.929 1.00 19.88 288 ILE D CA 1
ATOM 13615 C C . ILE D 1 307 ? 7.158 144.984 1.053 1.00 18.50 288 ILE D C 1
ATOM 13616 O O . ILE D 1 307 ? 8.276 144.736 1.490 1.00 16.91 288 ILE D O 1
ATOM 13621 N N . GLN D 1 308 ? 6.936 145.023 -0.267 1.00 17.12 289 GLN D N 1
ATOM 13622 C CA . GLN D 1 308 ? 8.053 144.680 -1.142 1.00 13.63 289 GLN D CA 1
ATOM 13623 C C . GLN D 1 308 ? 8.183 145.675 -2.287 1.00 13.87 289 GLN D C 1
ATOM 13624 O O . GLN D 1 308 ? 7.264 146.433 -2.586 1.00 15.62 289 GLN D O 1
ATOM 13630 N N . ILE D 1 309 ? 9.370 145.662 -2.901 1.00 15.98 290 ILE D N 1
ATOM 13631 C CA . ILE D 1 309 ? 9.673 146.612 -3.969 1.00 14.94 290 ILE D CA 1
ATOM 13632 C C . ILE D 1 309 ? 10.809 146.113 -4.844 1.00 18.70 290 ILE D C 1
ATOM 13633 O O . ILE D 1 309 ? 11.620 145.284 -4.418 1.00 26.26 290 ILE D O 1
ATOM 13638 N N . ASP D 1 310 ? 10.883 146.605 -6.078 1.00 17.17 291 ASP D N 1
ATOM 13639 C CA . ASP D 1 310 ? 12.033 146.248 -6.915 1.00 19.22 291 ASP D CA 1
ATOM 13640 C C . ASP D 1 310 ? 13.311 146.760 -6.246 1.00 19.10 291 ASP D C 1
ATOM 13641 O O . ASP D 1 310 ? 13.506 147.979 -6.171 1.00 15.45 291 ASP D O 1
ATOM 13646 N N . GLY D 1 311 ? 14.139 145.833 -5.783 1.00 18.31 292 GLY D N 1
ATOM 13647 C CA . GLY D 1 311 ? 15.359 146.171 -5.081 1.00 20.97 292 GLY D CA 1
ATOM 13648 C C . GLY D 1 311 ? 16.475 146.670 -5.970 1.00 23.24 292 GLY D C 1
ATOM 13649 O O . GLY D 1 311 ? 17.638 146.766 -5.539 1.00 28.78 292 GLY D O 1
ATOM 13650 N N . GLY D 1 312 ? 16.197 146.988 -7.231 1.00 20.92 293 GLY D N 1
ATOM 13651 C CA . GLY D 1 312 ? 17.241 147.593 -8.051 1.00 16.32 293 GLY D CA 1
ATOM 13652 C C . GLY D 1 312 ? 16.998 149.067 -8.257 1.00 18.52 293 GLY D C 1
ATOM 13653 O O . GLY D 1 312 ? 17.827 149.778 -8.844 1.00 21.62 293 GLY D O 1
ATOM 13654 N N . LEU D 1 313 ? 15.857 149.614 -7.822 1.00 20.32 294 LEU D N 1
ATOM 13655 C CA . LEU D 1 313 ? 15.633 151.016 -8.196 1.00 24.81 294 LEU D CA 1
ATOM 13656 C C . LEU D 1 313 ? 16.295 151.954 -7.186 1.00 24.48 294 LEU D C 1
ATOM 13657 O O . LEU D 1 313 ? 16.482 151.594 -6.022 1.00 24.55 294 LEU D O 1
ATOM 13662 N N . ASP D 1 314 ? 16.652 153.157 -7.627 1.00 23.90 295 ASP D N 1
ATOM 13663 C CA . ASP D 1 314 ? 17.301 154.139 -6.766 1.00 24.24 295 ASP D CA 1
ATOM 13664 C C . ASP D 1 314 ? 16.522 154.333 -5.468 1.00 26.49 295 ASP D C 1
ATOM 13665 O O . ASP D 1 314 ? 15.298 154.218 -5.460 1.00 28.87 295 ASP D O 1
ATOM 13670 N N . GLY D 1 315 ? 17.246 154.622 -4.391 1.00 26.59 296 GLY D N 1
ATOM 13671 C CA . GLY D 1 315 ? 16.762 154.847 -3.050 1.00 24.72 296 GLY D CA 1
ATOM 13672 C C . GLY D 1 315 ? 15.618 153.918 -2.697 1.00 23.50 296 GLY D C 1
ATOM 13673 O O . GLY D 1 315 ? 14.647 154.356 -2.070 1.00 24.27 296 GLY D O 1
ATOM 13674 N N . ALA D 1 316 ? 15.726 152.653 -3.105 1.00 21.77 297 ALA D N 1
ATOM 13675 C CA . ALA D 1 316 ? 14.616 151.740 -2.805 1.00 16.26 297 ALA D CA 1
ATOM 13676 C C . ALA D 1 316 ? 14.434 151.537 -1.306 1.00 22.19 297 ALA D C 1
ATOM 13677 O O . ALA D 1 316 ? 13.325 151.743 -0.789 1.00 33.25 297 ALA D O 1
ATOM 13679 N N . GLU D 1 317 ? 15.465 151.135 -0.573 1.00 26.31 298 GLU D N 1
ATOM 13680 C CA . GLU D 1 317 ? 15.320 150.903 0.864 1.00 27.44 298 GLU D CA 1
ATOM 13681 C C . GLU D 1 317 ? 14.802 152.177 1.540 1.00 25.71 298 GLU D C 1
ATOM 13682 O O . GLU D 1 317 ? 13.993 152.128 2.465 1.00 18.45 298 GLU D O 1
ATOM 13688 N N . ALA D 1 318 ? 15.305 153.290 1.017 1.00 21.12 299 ALA D N 1
ATOM 13689 C CA . ALA D 1 318 ? 14.930 154.594 1.555 1.00 24.16 299 ALA D CA 1
ATOM 13690 C C . ALA D 1 318 ? 13.437 154.841 1.419 1.00 25.98 299 ALA D C 1
ATOM 13691 O O . ALA D 1 318 ? 12.739 155.177 2.381 1.00 17.29 299 ALA D O 1
ATOM 13693 N N . LEU D 1 319 ? 12.910 154.682 0.199 1.00 27.99 300 LEU D N 1
ATOM 13694 C CA . LEU D 1 319 ? 11.481 155.018 0.083 1.00 26.39 300 LEU D CA 1
ATOM 13695 C C . LEU D 1 319 ? 10.647 154.047 0.917 1.00 23.46 300 LEU D C 1
ATOM 13696 O O . LEU D 1 319 ? 9.523 154.364 1.316 1.00 29.22 300 LEU D O 1
ATOM 13701 N N . LEU D 1 320 ? 11.187 152.870 1.220 1.00 23.53 301 LEU D N 1
ATOM 13702 C CA . LEU D 1 320 ? 10.440 151.892 2.005 1.00 21.11 301 LEU D CA 1
ATOM 13703 C C . LEU D 1 320 ? 10.412 152.227 3.486 1.00 25.30 301 LEU D C 1
ATOM 13704 O O . LEU D 1 320 ? 9.368 152.164 4.155 1.00 23.63 301 LEU D O 1
ATOM 13709 N N . ASN D 1 321 ? 11.558 152.602 4.063 1.00 24.80 302 ASN D N 1
ATOM 13710 C CA . ASN D 1 321 ? 11.497 153.000 5.475 1.00 24.78 302 ASN D CA 1
ATOM 13711 C C . ASN D 1 321 ? 10.682 154.277 5.632 1.00 24.56 302 ASN D C 1
ATOM 13712 O O . ASN D 1 321 ? 10.152 154.549 6.715 1.00 22.54 302 ASN D O 1
ATOM 13717 N N . ASP D 1 322 ? 10.584 155.048 4.553 1.00 26.18 303 ASP D N 1
ATOM 13718 C CA . ASP D 1 322 ? 9.774 156.265 4.550 1.00 25.22 303 ASP D CA 1
ATOM 13719 C C . ASP D 1 322 ? 8.290 155.914 4.687 1.00 21.20 303 ASP D C 1
ATOM 13720 O O . ASP D 1 322 ? 7.571 156.551 5.464 1.00 15.58 303 ASP D O 1
ATOM 13725 N N . PHE D 1 323 ? 7.853 154.914 3.935 1.00 17.30 304 PHE D N 1
ATOM 13726 C CA . PHE D 1 323 ? 6.488 154.392 3.986 1.00 13.23 304 PHE D CA 1
ATOM 13727 C C . PHE D 1 323 ? 6.160 153.873 5.384 1.00 14.62 304 PHE D C 1
ATOM 13728 O O . PHE D 1 323 ? 5.120 154.234 5.946 1.00 16.95 304 PHE D O 1
ATOM 13736 N N . VAL D 1 324 ? 7.047 153.021 5.905 1.00 16.06 305 VAL D N 1
ATOM 13737 C CA . VAL D 1 324 ? 6.813 152.467 7.237 1.00 21.00 305 VAL D CA 1
ATOM 13738 C C . VAL D 1 324 ? 6.951 153.577 8.276 1.00 21.14 305 VAL D C 1
ATOM 13739 O O . VAL D 1 324 ? 6.461 153.419 9.399 1.00 31.07 305 VAL D O 1
ATOM 13743 N N . ALA D 1 325 ? 7.586 154.675 7.895 1.00 27.81 306 ALA D N 1
ATOM 13744 C CA . ALA D 1 325 ? 7.675 155.892 8.696 1.00 26.84 306 ALA D CA 1
ATOM 13745 C C . ALA D 1 325 ? 6.400 156.725 8.589 1.00 26.83 306 ALA D C 1
ATOM 13746 O O . ALA D 1 325 ? 6.117 157.541 9.474 1.00 22.47 306 ALA D O 1
ATOM 13748 N N . ALA D 1 326 ? 5.594 156.552 7.538 1.00 25.20 307 ALA D N 1
ATOM 13749 C CA . ALA D 1 326 ? 4.294 157.218 7.526 1.00 22.75 307 ALA D CA 1
ATOM 13750 C C . ALA D 1 326 ? 3.238 156.404 8.267 1.00 21.92 307 ALA D C 1
ATOM 13751 O O . ALA D 1 326 ? 2.309 156.949 8.863 1.00 29.44 307 ALA D O 1
ATOM 13753 N N . VAL D 1 327 ? 3.341 155.079 8.239 1.00 21.52 308 VAL D N 1
ATOM 13754 C CA . VAL D 1 327 ? 2.283 154.272 8.858 1.00 22.52 308 VAL D CA 1
ATOM 13755 C C . VAL D 1 327 ? 2.281 154.440 10.371 1.00 25.75 308 VAL D C 1
ATOM 13756 O O . VAL D 1 327 ? 1.248 154.575 11.024 1.00 18.71 308 VAL D O 1
ATOM 13760 N N . ASN D 1 328 ? 3.461 154.462 10.981 1.00 27.86 309 ASN D N 1
ATOM 13761 C CA . ASN D 1 328 ? 3.562 154.482 12.439 1.00 25.26 309 ASN D CA 1
ATOM 13762 C C . ASN D 1 328 ? 3.708 155.880 13.013 1.00 25.36 309 ASN D C 1
ATOM 13763 O O . ASN D 1 328 ? 4.236 156.084 14.107 1.00 23.42 309 ASN D O 1
ATOM 13768 N N . GLU D 1 329 ? 3.236 156.887 12.289 1.00 25.60 310 GLU D N 1
ATOM 13769 C CA . GLU D 1 329 ? 3.417 158.269 12.713 1.00 30.20 310 GLU D CA 1
ATOM 13770 C C . GLU D 1 329 ? 2.913 158.548 14.121 1.00 32.11 310 GLU D C 1
ATOM 13771 O O . GLU D 1 329 ? 3.694 158.979 14.977 1.00 34.66 310 GLU D O 1
ATOM 13777 N N . GLY D 1 330 ? 1.629 158.335 14.421 1.00 32.53 311 GLY D N 1
ATOM 13778 C CA . GLY D 1 330 ? 1.061 158.753 15.688 1.00 34.13 311 GLY D CA 1
ATOM 13779 C C . GLY D 1 330 ? 1.304 157.837 16.862 1.00 35.58 311 GLY D C 1
ATOM 13780 O O . GLY D 1 330 ? 0.823 158.071 17.981 1.00 36.15 311 GLY D O 1
ATOM 13781 N N . THR D 1 331 ? 2.052 156.758 16.655 1.00 33.59 312 THR D N 1
ATOM 13782 C CA . THR D 1 331 ? 2.255 155.771 17.705 1.00 33.06 312 THR D CA 1
ATOM 13783 C C . THR D 1 331 ? 3.246 156.208 18.770 1.00 32.81 312 THR D C 1
ATOM 13784 O O . THR D 1 331 ? 4.085 157.088 18.620 1.00 36.47 312 THR D O 1
ATOM 13788 N N . GLY D 1 332 ? 3.136 155.528 19.914 1.00 32.08 313 GLY D N 1
ATOM 13789 C CA . GLY D 1 332 ? 4.190 155.621 20.911 1.00 32.30 313 GLY D CA 1
ATOM 13790 C C . GLY D 1 332 ? 4.969 154.310 20.832 1.00 36.19 313 GLY D C 1
ATOM 13791 O O . GLY D 1 332 ? 5.974 154.113 21.509 1.00 33.47 313 GLY D O 1
ATOM 13792 N N . VAL D 1 333 ? 4.463 153.412 19.973 1.00 34.70 314 VAL D N 1
ATOM 13793 C CA . VAL D 1 333 ? 5.078 152.090 19.892 1.00 35.85 314 VAL D CA 1
ATOM 13794 C C . VAL D 1 333 ? 5.909 151.919 18.627 1.00 36.11 314 VAL D C 1
ATOM 13795 O O . VAL D 1 333 ? 5.583 152.356 17.522 1.00 41.04 314 VAL D O 1
ATOM 13799 N N . GLU D 1 334 ? 7.038 151.245 18.832 1.00 31.81 315 GLU D N 1
ATOM 13800 C CA . GLU D 1 334 ? 7.976 151.085 17.718 1.00 32.07 315 GLU D CA 1
ATOM 13801 C C . GLU D 1 334 ? 7.904 149.666 17.173 1.00 28.77 315 GLU D C 1
ATOM 13802 O O . GLU D 1 334 ? 8.237 148.693 17.840 1.00 28.07 315 GLU D O 1
ATOM 13808 N N . PRO D 1 335 ? 7.449 149.568 15.923 1.00 26.10 316 PRO D N 1
ATOM 13809 C CA . PRO D 1 335 ? 7.251 148.259 15.311 1.00 22.55 316 PRO D CA 1
ATOM 13810 C C . PRO D 1 335 ? 8.580 147.524 15.146 1.00 25.37 316 PRO D C 1
ATOM 13811 O O . PRO D 1 335 ? 9.649 148.128 15.062 1.00 22.35 316 PRO D O 1
ATOM 13815 N N . ALA D 1 336 ? 8.449 146.201 15.083 1.00 26.94 317 ALA D N 1
ATOM 13816 C CA . ALA D 1 336 ? 9.560 145.314 14.778 1.00 25.72 317 ALA D CA 1
ATOM 13817 C C . ALA D 1 336 ? 9.674 145.121 13.270 1.00 28.91 317 ALA D C 1
ATOM 13818 O O . ALA D 1 336 ? 8.703 144.991 12.526 1.00 23.52 317 ALA D O 1
ATOM 13820 N N . VAL D 1 337 ? 10.901 145.136 12.752 1.00 29.96 318 VAL D N 1
ATOM 13821 C CA . VAL D 1 337 ? 11.065 145.058 11.307 1.00 26.25 318 VAL D CA 1
ATOM 13822 C C . VAL D 1 337 ? 12.136 144.058 10.905 1.00 27.32 318 VAL D C 1
ATOM 13823 O O . VAL D 1 337 ? 13.232 144.051 11.471 1.00 29.94 318 VAL D O 1
ATOM 13827 N N . GLN D 1 338 ? 11.843 143.231 9.914 1.00 26.67 319 GLN D N 1
ATOM 13828 C CA . GLN D 1 338 ? 12.883 142.378 9.333 1.00 30.61 319 GLN D CA 1
ATOM 13829 C C . GLN D 1 338 ? 12.929 142.640 7.829 1.00 30.88 319 GLN D C 1
ATOM 13830 O O . GLN D 1 338 ? 11.910 142.645 7.139 1.00 26.42 319 GLN D O 1
ATOM 13836 N N . ARG D 1 339 ? 14.127 142.897 7.300 1.00 29.80 320 ARG D N 1
ATOM 13837 C CA . ARG D 1 339 ? 14.241 143.217 5.878 1.00 23.01 320 ARG D CA 1
ATOM 13838 C C . ARG D 1 339 ? 15.035 142.141 5.149 1.00 23.47 320 ARG D C 1
ATOM 13839 O O . ARG D 1 339 ? 15.880 141.501 5.772 1.00 16.83 320 ARG D O 1
ATOM 13847 N N . SER D 1 340 ? 14.757 141.980 3.857 1.00 24.06 321 SER D N 1
ATOM 13848 C CA . SER D 1 340 ? 15.507 141.059 3.023 1.00 19.36 321 SER D CA 1
ATOM 13849 C C . SER D 1 340 ? 15.515 141.499 1.557 1.00 22.26 321 SER D C 1
ATOM 13850 O O . SER D 1 340 ? 14.561 142.091 1.038 1.00 14.38 321 SER D O 1
ATOM 13853 N N . THR D 1 341 ? 16.625 141.187 0.894 1.00 19.40 322 THR D N 1
ATOM 13854 C CA . THR D 1 341 ? 16.768 141.382 -0.546 1.00 22.32 322 THR D CA 1
ATOM 13855 C C . THR D 1 341 ? 17.123 140.047 -1.199 1.00 20.06 322 THR D C 1
ATOM 13856 O O . THR D 1 341 ? 18.122 139.428 -0.816 1.00 28.49 322 THR D O 1
ATOM 13860 N N . GLU D 1 342 ? 16.304 139.573 -2.138 1.00 18.96 323 GLU D N 1
ATOM 13861 C CA . GLU D 1 342 ? 16.468 138.254 -2.747 1.00 21.91 323 GLU D CA 1
ATOM 13862 C C . GLU D 1 342 ? 16.359 138.297 -4.273 1.00 19.04 323 GLU D C 1
ATOM 13863 O O . GLU D 1 342 ? 15.803 139.268 -4.800 1.00 19.79 323 GLU D O 1
ATOM 13869 N N . PRO D 1 343 ? 16.835 137.276 -4.977 1.00 17.88 324 PRO D N 1
ATOM 13870 C CA . PRO D 1 343 ? 16.652 137.243 -6.444 1.00 17.66 324 PRO D CA 1
ATOM 13871 C C . PRO D 1 343 ? 15.141 137.207 -6.695 1.00 16.69 324 PRO D C 1
ATOM 13872 O O . PRO D 1 343 ? 14.451 136.597 -5.872 1.00 12.89 324 PRO D O 1
ATOM 13876 N N . TRP D 1 344 ? 14.667 137.831 -7.760 1.00 18.92 325 TRP D N 1
ATOM 13877 C CA . TRP D 1 344 ? 13.227 138.000 -7.954 1.00 19.85 325 TRP D CA 1
ATOM 13878 C C . TRP D 1 344 ? 12.432 136.710 -8.076 1.00 21.63 325 TRP D C 1
ATOM 13879 O O . TRP D 1 344 ? 11.452 136.483 -7.342 1.00 14.42 325 TRP D O 1
ATOM 13890 N N . LEU D 1 345 ? 12.768 135.825 -9.019 1.00 17.22 326 LEU D N 1
ATOM 13891 C CA . LEU D 1 345 ? 12.010 134.586 -9.096 1.00 17.05 326 LEU D CA 1
ATOM 13892 C C . LEU D 1 345 ? 12.041 133.790 -7.793 1.00 20.02 326 LEU D C 1
ATOM 13893 O O . LEU D 1 345 ? 11.028 133.204 -7.390 1.00 16.99 326 LEU D O 1
ATOM 13898 N N . ARG D 1 346 ? 13.186 133.759 -7.108 1.00 19.41 327 ARG D N 1
ATOM 13899 C CA . ARG D 1 346 ? 13.276 133.044 -5.839 1.00 16.05 327 ARG D CA 1
ATOM 13900 C C . ARG D 1 346 ? 12.264 133.560 -4.815 1.00 16.22 327 ARG D C 1
ATOM 13901 O O . ARG D 1 346 ? 11.547 132.744 -4.234 1.00 16.86 327 ARG D O 1
ATOM 13909 N N . ALA D 1 347 ? 12.210 134.869 -4.617 1.00 15.96 328 ALA D N 1
ATOM 13910 C CA . ALA D 1 347 ? 11.205 135.512 -3.776 1.00 16.49 328 ALA D CA 1
ATOM 13911 C C . ALA D 1 347 ? 9.796 135.320 -4.327 1.00 20.91 328 ALA D C 1
ATOM 13912 O O . ALA D 1 347 ? 8.799 135.141 -3.617 1.00 14.82 328 ALA D O 1
ATOM 13914 N N . THR D 1 348 ? 9.708 135.365 -5.668 1.00 21.47 329 THR D N 1
ATOM 13915 C CA . THR D 1 348 ? 8.421 135.199 -6.341 1.00 17.34 329 THR D CA 1
ATOM 13916 C C . THR D 1 348 ? 7.877 133.777 -6.238 1.00 15.82 329 THR D C 1
ATOM 13917 O O . THR D 1 348 ? 6.645 133.645 -6.324 1.00 15.82 329 THR D O 1
ATOM 13921 N N . LEU D 1 349 ? 8.706 132.762 -6.069 1.00 12.61 330 LEU D N 1
ATOM 13922 C CA . LEU D 1 349 ? 8.244 131.383 -5.954 1.00 17.77 330 LEU D CA 1
ATOM 13923 C C . LEU D 1 349 ? 8.064 130.924 -4.510 1.00 20.61 330 LEU D C 1
ATOM 13924 O O . LEU D 1 349 ? 7.870 129.729 -4.254 1.00 21.77 330 LEU D O 1
ATOM 13929 N N . ALA D 1 350 ? 8.094 131.821 -3.536 1.00 24.45 331 ALA D N 1
ATOM 13930 C CA . ALA D 1 350 ? 7.848 131.421 -2.148 1.00 28.39 331 ALA D CA 1
ATOM 13931 C C . ALA D 1 350 ? 6.560 130.635 -1.963 1.00 32.68 331 ALA D C 1
ATOM 13932 O O . ALA D 1 350 ? 5.464 131.062 -2.334 1.00 26.01 331 ALA D O 1
ATOM 13934 N N . ASN D 1 351 ? 6.651 129.441 -1.359 1.00 37.22 332 ASN D N 1
ATOM 13935 C CA . ASN D 1 351 ? 5.429 128.689 -1.091 1.00 39.94 332 ASN D CA 1
ATOM 13936 C C . ASN D 1 351 ? 4.808 129.136 0.236 1.00 39.12 332 ASN D C 1
ATOM 13937 O O . ASN D 1 351 ? 4.446 128.316 1.095 1.00 44.63 332 ASN D O 1
ATOM 13942 N N . LYS D 1 352 ? 4.691 130.445 0.357 1.00 34.98 333 LYS D N 1
ATOM 13943 C CA . LYS D 1 352 ? 4.185 131.135 1.537 1.00 35.64 333 LYS D CA 1
ATOM 13944 C C . LYS D 1 352 ? 2.690 130.892 1.718 1.00 38.12 333 LYS D C 1
ATOM 13945 O O . LYS D 1 352 ? 2.048 131.491 2.607 1.00 46.41 333 LYS D O 1
ATOM 13951 N N . PHE D 1 353 ? 2.058 130.032 0.926 1.00 36.29 334 PHE D N 1
ATOM 13952 C CA . PHE D 1 353 ? 0.608 129.914 1.154 1.00 34.25 334 PHE D CA 1
ATOM 13953 C C . PHE D 1 353 ? 0.193 128.490 1.479 1.00 31.11 334 PHE D C 1
ATOM 13954 O O . PHE D 1 353 ? -0.726 127.950 0.863 1.00 35.76 334 PHE D O 1
ATOM 13962 N N . ASP D 1 354 ? 0.851 127.895 2.465 1.00 31.22 335 ASP D N 1
ATOM 13963 C CA . ASP D 1 354 ? 0.464 126.575 2.953 1.00 33.49 335 ASP D CA 1
ATOM 13964 C C . ASP D 1 354 ? -0.571 126.728 4.062 1.00 34.78 335 ASP D C 1
ATOM 13965 O O . ASP D 1 354 ? -0.378 127.453 5.036 1.00 40.44 335 ASP D O 1
ATOM 13970 N N . THR D 1 355 ? -1.691 126.046 3.907 1.00 35.10 336 THR D N 1
ATOM 13971 C CA . THR D 1 355 ? -2.837 126.183 4.792 1.00 37.96 336 THR D CA 1
ATOM 13972 C C . THR D 1 355 ? -2.669 125.385 6.075 1.00 39.53 336 THR D C 1
ATOM 13973 O O . THR D 1 355 ? -3.137 125.788 7.140 1.00 33.16 336 THR D O 1
ATOM 13977 N N . GLY D 1 356 ? -1.991 124.244 5.994 1.00 41.82 337 GLY D N 1
ATOM 13978 C CA . GLY D 1 356 ? -1.759 123.413 7.160 1.00 42.17 337 GLY D CA 1
ATOM 13979 C C . GLY D 1 356 ? -3.020 122.953 7.867 1.00 39.37 337 GLY D C 1
ATOM 13980 O O . GLY D 1 356 ? -3.168 123.192 9.071 1.00 39.96 337 GLY D O 1
ATOM 13981 N N . GLY D 1 357 ? -3.912 122.291 7.148 1.00 34.65 338 GLY D N 1
ATOM 13982 C CA . GLY D 1 357 ? -5.093 121.640 7.659 1.00 30.90 338 GLY D CA 1
ATOM 13983 C C . GLY D 1 357 ? -6.250 122.582 7.911 1.00 24.97 338 GLY D C 1
ATOM 13984 O O . GLY D 1 357 ? -7.379 122.176 8.212 1.00 19.38 338 GLY D O 1
ATOM 13985 N N . PHE D 1 358 ? -5.960 123.866 7.782 1.00 21.89 339 PHE D N 1
ATOM 13986 C CA . PHE D 1 358 ? -6.985 124.902 7.903 1.00 23.02 339 PHE D CA 1
ATOM 13987 C C . PHE D 1 358 ? -7.535 125.254 6.525 1.00 22.69 339 PHE D C 1
ATOM 13988 O O . PHE D 1 358 ? -7.336 126.342 5.984 1.00 15.15 339 PHE D O 1
ATOM 13996 N N . ASP D 1 359 ? -8.234 124.273 5.958 1.00 21.49 340 ASP D N 1
ATOM 13997 C CA . ASP D 1 359 ? -8.759 124.359 4.599 1.00 18.53 340 ASP D CA 1
ATOM 13998 C C . ASP D 1 359 ? -10.233 124.723 4.534 1.00 21.04 340 ASP D C 1
ATOM 13999 O O . ASP D 1 359 ? -10.825 124.780 3.448 1.00 22.96 340 ASP D O 1
ATOM 14004 N N . ARG D 1 360 ? -10.878 125.006 5.666 1.00 20.74 341 ARG D N 1
ATOM 14005 C CA . ARG D 1 360 ? -12.225 125.586 5.581 1.00 20.08 341 ARG D CA 1
ATOM 14006 C C . ARG D 1 360 ? -12.148 127.116 5.615 1.00 18.15 341 ARG D C 1
ATOM 14007 O O . ARG D 1 360 ? -11.638 127.685 6.593 1.00 17.31 341 ARG D O 1
ATOM 14015 N N . THR D 1 361 ? -12.633 127.800 4.578 1.00 10.55 342 THR D N 1
ATOM 14016 C CA . THR D 1 361 ? -12.633 129.254 4.574 1.00 11.72 342 THR D CA 1
ATOM 14017 C C . THR D 1 361 ? -13.911 129.877 4.013 1.00 13.48 342 THR D C 1
ATOM 14018 O O . THR D 1 361 ? -14.601 129.250 3.215 1.00 26.85 342 THR D O 1
ATOM 14022 N N . LYS D 1 362 ? -14.154 131.115 4.432 1.00 11.77 343 LYS D N 1
ATOM 14023 C CA . LYS D 1 362 ? -15.166 132.006 3.896 1.00 11.65 343 LYS D CA 1
ATOM 14024 C C . LYS D 1 362 ? -14.525 133.376 3.683 1.00 13.91 343 LYS D C 1
ATOM 14025 O O . LYS D 1 362 ? -13.712 133.795 4.512 1.00 22.47 343 LYS D O 1
ATOM 14031 N N . SER D 1 363 ? -14.856 134.058 2.592 1.00 14.94 344 SER D N 1
ATOM 14032 C CA . SER D 1 363 ? -14.221 135.346 2.347 1.00 14.61 344 SER D CA 1
ATOM 14033 C C . SER D 1 363 ? -15.126 136.288 1.566 1.00 10.77 344 SER D C 1
ATOM 14034 O O . SER D 1 363 ? -16.090 135.880 0.910 1.00 20.45 344 SER D O 1
ATOM 14037 N N . LYS D 1 364 ? -14.787 137.549 1.679 1.00 10.34 345 LYS D N 1
ATOM 14038 C CA . LYS D 1 364 ? -15.446 138.682 1.079 1.00 17.49 345 LYS D CA 1
ATOM 14039 C C . LYS D 1 364 ? -14.536 139.909 1.147 1.00 18.56 345 LYS D C 1
ATOM 14040 O O . LYS D 1 364 ? -13.955 140.125 2.213 1.00 23.82 345 LYS D O 1
ATOM 14046 N N . GLY D 1 365 ? -14.465 140.638 0.044 1.00 19.44 346 GLY D N 1
ATOM 14047 C CA . GLY D 1 365 ? -13.709 141.860 -0.084 1.00 13.48 346 GLY D CA 1
ATOM 14048 C C . GLY D 1 365 ? -14.466 143.056 -0.616 1.00 10.40 346 GLY D C 1
ATOM 14049 O O . GLY D 1 365 ? -15.704 143.155 -0.583 1.00 10.55 346 GLY D O 1
ATOM 14050 N N . ALA D 1 366 ? -13.698 144.034 -1.099 1.00 7.24 347 ALA D N 1
ATOM 14051 C CA . ALA D 1 366 ? -14.136 145.381 -1.387 1.00 13.32 347 ALA D CA 1
ATOM 14052 C C . ALA D 1 366 ? -13.047 146.224 -2.055 1.00 9.61 347 ALA D C 1
ATOM 14053 O O . ALA D 1 366 ? -11.874 145.976 -1.755 1.00 14.61 347 ALA D O 1
ATOM 14055 N N . TYR D 1 367 ? -13.438 147.162 -2.899 1.00 12.41 348 TYR D N 1
ATOM 14056 C CA . TYR D 1 367 ? -12.522 148.120 -3.522 1.00 15.30 348 TYR D CA 1
ATOM 14057 C C . TYR D 1 367 ? -12.736 149.476 -2.841 1.00 14.81 348 TYR D C 1
ATOM 14058 O O . TYR D 1 367 ? -13.824 150.049 -2.927 1.00 13.88 348 TYR D O 1
ATOM 14067 N N . LEU D 1 368 ? -11.710 149.996 -2.172 1.00 16.52 349 LEU D N 1
ATOM 14068 C CA . LEU D 1 368 ? -11.852 151.319 -1.581 1.00 14.14 349 LEU D CA 1
ATOM 14069 C C . LEU D 1 368 ? -11.220 152.383 -2.466 1.00 13.06 349 LEU D C 1
ATOM 14070 O O . LEU D 1 368 ? -10.047 152.332 -2.838 1.00 12.91 349 LEU D O 1
ATOM 14075 N N . ARG D 1 369 ? -12.048 153.378 -2.771 1.00 18.61 350 ARG D N 1
ATOM 14076 C CA . ARG D 1 369 ? -11.630 154.545 -3.525 1.00 16.63 350 ARG D CA 1
ATOM 14077 C C . ARG D 1 369 ? -11.035 155.617 -2.613 1.00 14.99 350 ARG D C 1
ATOM 14078 O O . ARG D 1 369 ? -10.379 156.524 -3.126 1.00 27.85 350 ARG D O 1
ATOM 14086 N N . LYS D 1 370 ? -11.269 155.540 -1.312 1.00 14.94 351 LYS D N 1
ATOM 14087 C CA . LYS D 1 370 ? -10.798 156.460 -0.290 1.00 14.82 351 LYS D CA 1
ATOM 14088 C C . LYS D 1 370 ? -10.392 155.694 0.964 1.00 14.30 351 LYS D C 1
ATOM 14089 O O . LYS D 1 370 ? -10.667 154.494 1.021 1.00 18.64 351 LYS D O 1
ATOM 14095 N N . PRO D 1 371 ? -9.729 156.308 1.937 1.00 19.07 352 PRO D N 1
ATOM 14096 C CA . PRO D 1 371 ? -9.434 155.598 3.191 1.00 18.80 352 PRO D CA 1
ATOM 14097 C C . PRO D 1 371 ? -10.706 155.252 3.966 1.00 21.55 352 PRO D C 1
ATOM 14098 O O . PRO D 1 371 ? -11.737 155.893 3.754 1.00 19.82 352 PRO D O 1
ATOM 14102 N N . TRP D 1 372 ? -10.633 154.256 4.848 1.00 22.77 353 TRP D N 1
ATOM 14103 C CA . TRP D 1 372 ? -11.734 153.990 5.772 1.00 24.51 353 TRP D CA 1
ATOM 14104 C C . TRP D 1 372 ? -12.049 155.243 6.596 1.00 23.38 353 TRP D C 1
ATOM 14105 O O . TRP D 1 372 ? -11.146 156.031 6.878 1.00 25.10 353 TRP D O 1
ATOM 14116 N N . THR D 1 373 ? -13.306 155.428 6.990 1.00 21.29 354 THR D N 1
ATOM 14117 C CA . THR D 1 373 ? -13.651 156.572 7.833 1.00 23.28 354 THR D CA 1
ATOM 14118 C C . THR D 1 373 ? -13.491 156.230 9.309 1.00 21.78 354 THR D C 1
ATOM 14119 O O . THR D 1 373 ? -13.223 155.094 9.677 1.00 15.00 354 THR D O 1
ATOM 14123 N N . ALA D 1 374 ? -13.641 157.217 10.186 1.00 24.84 355 ALA D N 1
ATOM 14124 C CA . ALA D 1 374 ? -13.570 156.990 11.623 1.00 21.74 355 ALA D CA 1
ATOM 14125 C C . ALA D 1 374 ? -14.436 155.832 12.096 1.00 21.30 355 ALA D C 1
ATOM 14126 O O . ALA D 1 374 ? -13.960 154.940 12.803 1.00 23.07 355 ALA D O 1
ATOM 14128 N N . ALA D 1 375 ? -15.707 155.870 11.715 1.00 22.15 356 ALA D N 1
ATOM 14129 C CA . ALA D 1 375 ? -16.725 154.903 12.103 1.00 17.16 356 ALA D CA 1
ATOM 14130 C C . ALA D 1 375 ? -16.387 153.518 11.586 1.00 15.80 356 ALA D C 1
ATOM 14131 O O . ALA D 1 375 ? -16.488 152.472 12.221 1.00 12.75 356 ALA D O 1
ATOM 14133 N N . GLN D 1 376 ? -15.930 153.489 10.329 1.00 16.06 357 GLN D N 1
ATOM 14134 C CA . GLN D 1 376 ? -15.499 152.187 9.824 1.00 16.26 357 GLN D CA 1
ATOM 14135 C C . GLN D 1 376 ? -14.318 151.684 10.649 1.00 17.15 357 GLN D C 1
ATOM 14136 O O . GLN D 1 376 ? -14.276 150.539 11.105 1.00 15.69 357 GLN D O 1
ATOM 14142 N N . ALA D 1 377 ? -13.318 152.549 10.841 1.00 20.28 358 ALA D N 1
ATOM 14143 C CA . ALA D 1 377 ? -12.056 152.162 11.466 1.00 20.27 358 ALA D CA 1
ATOM 14144 C C . ALA D 1 377 ? -12.236 151.686 12.905 1.00 20.13 358 ALA D C 1
ATOM 14145 O O . ALA D 1 377 ? -11.489 150.848 13.420 1.00 13.94 358 ALA D O 1
ATOM 14147 N N . ALA D 1 378 ? -13.250 152.229 13.561 1.00 17.77 359 ALA D N 1
ATOM 14148 C CA . ALA D 1 378 ? -13.601 151.854 14.928 1.00 19.98 359 ALA D CA 1
ATOM 14149 C C . ALA D 1 378 ? -14.204 150.453 14.965 1.00 17.61 359 ALA D C 1
ATOM 14150 O O . ALA D 1 378 ? -13.912 149.646 15.842 1.00 20.20 359 ALA D O 1
ATOM 14152 N N . THR D 1 379 ? -15.042 150.146 13.982 1.00 19.82 360 THR D N 1
ATOM 14153 C CA . THR D 1 379 ? -15.630 148.802 13.918 1.00 19.65 360 THR D CA 1
ATOM 14154 C C . THR D 1 379 ? -14.558 147.754 13.690 1.00 19.68 360 THR D C 1
ATOM 14155 O O . THR D 1 379 ? -14.516 146.696 14.312 1.00 22.83 360 THR D O 1
ATOM 14159 N N . LEU D 1 380 ? -13.666 148.080 12.759 1.00 21.14 361 LEU D N 1
ATOM 14160 C CA . LEU D 1 380 ? -12.479 147.283 12.481 1.00 20.79 361 LEU D CA 1
ATOM 14161 C C . LEU D 1 380 ? -11.780 146.860 13.765 1.00 18.97 361 LEU D C 1
ATOM 14162 O O . LEU D 1 380 ? -11.579 145.680 14.042 1.00 24.18 361 LEU D O 1
ATOM 14167 N N . TYR D 1 381 ? -11.380 147.843 14.577 1.00 20.75 362 TYR D N 1
ATOM 14168 C CA . TYR D 1 381 ? -10.666 147.523 15.814 1.00 20.81 362 TYR D CA 1
ATOM 14169 C C . TYR D 1 381 ? -11.504 146.595 16.689 1.00 21.63 362 TYR D C 1
ATOM 14170 O O . TYR D 1 381 ? -11.031 145.577 17.200 1.00 22.27 362 TYR D O 1
ATOM 14179 N N . ARG D 1 382 ? -12.766 146.939 16.890 1.00 19.59 363 ARG D N 1
ATOM 14180 C CA . ARG D 1 382 ? -13.614 146.247 17.854 1.00 18.27 363 ARG D CA 1
ATOM 14181 C C . ARG D 1 382 ? -13.762 144.772 17.498 1.00 18.27 363 ARG D C 1
ATOM 14182 O O . ARG D 1 382 ? -13.934 143.928 18.400 1.00 31.61 363 ARG D O 1
ATOM 14190 N N . HIS D 1 383 ? -13.740 144.424 16.245 1.00 17.79 364 HIS D N 1
ATOM 14191 C CA . HIS D 1 383 ? -13.933 143.055 15.792 1.00 17.89 364 HIS D CA 1
ATOM 14192 C C . HIS D 1 383 ? -12.656 142.247 15.813 1.00 18.82 364 HIS D C 1
ATOM 14193 O O . HIS D 1 383 ? -12.650 141.035 16.032 1.00 17.71 364 HIS D O 1
ATOM 14200 N N . LEU D 1 384 ? -11.517 142.904 15.570 1.00 17.72 365 LEU D N 1
ATOM 14201 C CA . LEU D 1 384 ? -10.291 142.109 15.716 1.00 18.11 365 LEU D CA 1
ATOM 14202 C C . LEU D 1 384 ? -9.938 142.056 17.198 1.00 20.41 365 LEU D C 1
ATOM 14203 O O . LEU D 1 384 ? -9.390 141.099 17.735 1.00 22.45 365 LEU D O 1
ATOM 14208 N N . SER D 1 385 ? -10.272 143.141 17.899 1.00 22.51 366 SER D N 1
ATOM 14209 C CA . SER D 1 385 ? -9.897 143.224 19.308 1.00 20.87 366 SER D CA 1
ATOM 14210 C C . SER D 1 385 ? -10.509 142.105 20.131 1.00 20.36 366 SER D C 1
ATOM 14211 O O . SER D 1 385 ? -9.774 141.540 20.947 1.00 20.98 366 SER D O 1
ATOM 14214 N N . ALA D 1 386 ? -11.788 141.779 19.914 1.00 19.25 367 ALA D N 1
ATOM 14215 C CA . ALA D 1 386 ? -12.409 140.692 20.682 1.00 20.24 367 ALA D CA 1
ATOM 14216 C C . ALA D 1 386 ? -11.790 139.332 20.354 1.00 20.20 367 ALA D C 1
ATOM 14217 O O . ALA D 1 386 ? -11.418 139.004 19.224 1.00 19.86 367 ALA D O 1
ATOM 14219 N N . ASP D 1 387 ? -11.674 138.517 21.401 1.00 22.92 368 ASP D N 1
ATOM 14220 C CA . ASP D 1 387 ? -10.979 137.233 21.244 1.00 24.78 368 ASP D CA 1
ATOM 14221 C C . ASP D 1 387 ? -11.977 136.145 20.898 1.00 26.81 368 ASP D C 1
ATOM 14222 O O . ASP D 1 387 ? -12.068 135.128 21.584 1.00 28.09 368 ASP D O 1
ATOM 14227 N N . SER D 1 388 ? -12.729 136.347 19.814 1.00 27.80 369 SER D N 1
ATOM 14228 C CA . SER D 1 388 ? -13.714 135.365 19.389 1.00 26.77 369 SER D CA 1
ATOM 14229 C C . SER D 1 388 ? -13.109 133.982 19.193 1.00 27.61 369 SER D C 1
ATOM 14230 O O . SER D 1 388 ? -11.887 133.810 19.237 1.00 41.84 369 SER D O 1
ATOM 14233 N N . GLN D 1 389 ? -13.918 132.950 18.965 1.00 27.77 370 GLN D N 1
ATOM 14234 C CA . GLN D 1 389 ? -13.348 131.609 18.766 1.00 29.47 370 GLN D CA 1
ATOM 14235 C C . GLN D 1 389 ? -13.011 131.376 17.300 1.00 28.00 370 GLN D C 1
ATOM 14236 O O . GLN D 1 389 ? -12.988 130.292 16.714 1.00 21.30 370 GLN D O 1
ATOM 14242 N N . VAL D 1 390 ? -12.745 132.494 16.615 1.00 26.66 371 VAL D N 1
ATOM 14243 C CA . VAL D 1 390 ? -12.411 132.362 15.202 1.00 25.97 371 VAL D CA 1
ATOM 14244 C C . VAL D 1 390 ? -11.169 133.171 14.818 1.00 26.72 371 VAL D C 1
ATOM 14245 O O . VAL D 1 390 ? -10.879 134.245 15.328 1.00 25.06 371 VAL D O 1
ATOM 14249 N N . TRP D 1 391 ? -10.458 132.556 13.882 1.00 26.63 372 TRP D N 1
ATOM 14250 C CA . TRP D 1 391 ? -9.293 133.067 13.184 1.00 25.61 372 TRP D CA 1
ATOM 14251 C C . TRP D 1 391 ? -9.712 133.973 12.031 1.00 24.63 372 TRP D C 1
ATOM 14252 O O . TRP D 1 391 ? -9.927 133.480 10.914 1.00 22.92 372 TRP D O 1
ATOM 14263 N N . GLY D 1 392 ? -9.837 135.263 12.320 1.00 20.10 373 GLY D N 1
ATOM 14264 C CA . GLY D 1 392 ? -10.435 136.216 11.409 1.00 20.44 373 GLY D CA 1
ATOM 14265 C C . GLY D 1 392 ? -9.522 137.356 11.036 1.00 21.44 373 GLY D C 1
ATOM 14266 O O . GLY D 1 392 ? -8.863 137.923 11.913 1.00 18.70 373 GLY D O 1
ATOM 14267 N N . GLU D 1 393 ? -9.498 137.710 9.742 1.00 21.37 374 GLU D N 1
ATOM 14268 C CA . GLU D 1 393 ? -8.662 138.839 9.355 1.00 21.91 374 GLU D CA 1
ATOM 14269 C C . GLU D 1 393 ? -9.263 139.725 8.271 1.00 19.43 374 GLU D C 1
ATOM 14270 O O . GLU D 1 393 ? -10.183 139.381 7.538 1.00 14.21 374 GLU D O 1
ATOM 14276 N N . VAL D 1 394 ? -8.693 140.924 8.206 1.00 14.61 375 VAL D N 1
ATOM 14277 C CA . VAL D 1 394 ? -8.929 141.885 7.146 1.00 14.79 375 VAL D CA 1
ATOM 14278 C C . VAL D 1 394 ? -7.567 142.224 6.540 1.00 15.83 375 VAL D C 1
ATOM 14279 O O . VAL D 1 394 ? -6.653 142.716 7.198 1.00 17.85 375 VAL D O 1
ATOM 14283 N N . SER D 1 395 ? -7.463 141.903 5.257 1.00 15.18 376 SER D N 1
ATOM 14284 C CA . SER D 1 395 ? -6.202 142.186 4.570 1.00 15.63 376 SER D CA 1
ATOM 14285 C C . SER D 1 395 ? -6.365 143.417 3.697 1.00 15.78 376 SER D C 1
ATOM 14286 O O . SER D 1 395 ? -7.320 143.504 2.919 1.00 13.27 376 SER D O 1
ATOM 14289 N N . LEU D 1 396 ? -5.451 144.382 3.809 1.00 13.93 377 LEU D N 1
ATOM 14290 C CA . LEU D 1 396 ? -5.495 145.505 2.869 1.00 13.65 377 LEU D CA 1
ATOM 14291 C C . LEU D 1 396 ? -4.334 145.381 1.878 1.00 15.08 377 LEU D C 1
ATOM 14292 O O . LEU D 1 396 ? -3.184 145.219 2.300 1.00 17.83 377 LEU D O 1
ATOM 14297 N N . TYR D 1 397 ? -4.632 145.473 0.588 1.00 16.02 378 TYR D N 1
ATOM 14298 C CA . TYR D 1 397 ? -3.638 145.462 -0.469 1.00 15.66 378 TYR D CA 1
ATOM 14299 C C . TYR D 1 397 ? -3.416 146.827 -1.109 1.00 14.19 378 TYR D C 1
ATOM 14300 O O . TYR D 1 397 ? -4.375 147.506 -1.461 1.00 21.45 378 TYR D O 1
ATOM 14309 N N . SER D 1 398 ? -2.138 147.177 -1.281 1.00 10.53 379 SER D N 1
ATOM 14310 C CA . SER D 1 398 ? -1.825 148.426 -1.995 1.00 10.65 379 SER D CA 1
ATOM 14311 C C . SER D 1 398 ? -2.347 148.299 -3.422 1.00 13.49 379 SER D C 1
ATOM 14312 O O . SER D 1 398 ? -2.289 147.222 -4.019 1.00 13.42 379 SER D O 1
ATOM 14315 N N . TYR D 1 399 ? -2.899 149.371 -3.978 1.00 15.46 380 TYR D N 1
ATOM 14316 C CA . TYR D 1 399 ? -3.624 149.281 -5.235 1.00 17.05 380 TYR D CA 1
ATOM 14317 C C . TYR D 1 399 ? -3.528 150.523 -6.095 1.00 17.78 380 TYR D C 1
ATOM 14318 O O . TYR D 1 399 ? -2.830 151.506 -5.824 1.00 17.56 380 TYR D O 1
ATOM 14327 N N . GLY D 1 400 ? -4.295 150.508 -7.191 1.00 18.03 381 GLY D N 1
ATOM 14328 C CA . GLY D 1 400 ? -4.342 151.700 -8.043 1.00 16.62 381 GLY D CA 1
ATOM 14329 C C . GLY D 1 400 ? -3.129 151.699 -8.968 1.00 18.48 381 GLY D C 1
ATOM 14330 O O . GLY D 1 400 ? -2.788 150.652 -9.516 1.00 19.13 381 GLY D O 1
ATOM 14331 N N . GLY D 1 401 ? -2.484 152.845 -9.134 1.00 17.85 382 GLY D N 1
ATOM 14332 C CA . GLY D 1 401 ? -1.310 152.936 -9.982 1.00 16.20 382 GLY D CA 1
ATOM 14333 C C . GLY D 1 401 ? -1.612 152.742 -11.450 1.00 13.52 382 GLY D C 1
ATOM 14334 O O . GLY D 1 401 ? -2.575 153.266 -12.005 1.00 11.28 382 GLY D O 1
ATOM 14335 N N . LYS D 1 402 ? -0.762 151.957 -12.126 1.00 9.97 383 LYS D N 1
ATOM 14336 C CA . LYS D 1 402 ? -0.984 151.713 -13.547 1.00 13.45 383 LYS D CA 1
ATOM 14337 C C . LYS D 1 402 ? -2.345 151.097 -13.865 1.00 12.60 383 LYS D C 1
ATOM 14338 O O . LYS D 1 402 ? -2.824 151.237 -14.984 1.00 16.43 383 LYS D O 1
ATOM 14344 N N . VAL D 1 403 ? -2.994 150.426 -12.909 1.00 12.59 384 VAL D N 1
ATOM 14345 C CA . VAL D 1 403 ? -4.293 149.843 -13.226 1.00 14.40 384 VAL D CA 1
ATOM 14346 C C . VAL D 1 403 ? -5.281 150.943 -13.596 1.00 16.10 384 VAL D C 1
ATOM 14347 O O . VAL D 1 403 ? -6.165 150.762 -14.433 1.00 17.07 384 VAL D O 1
ATOM 14351 N N . ASN D 1 404 ? -5.142 152.094 -12.927 1.00 16.71 385 ASN D N 1
ATOM 14352 C CA . ASN D 1 404 ? -6.097 153.172 -13.088 1.00 13.60 385 ASN D CA 1
ATOM 14353 C C . ASN D 1 404 ? -5.800 154.029 -14.312 1.00 16.30 385 ASN D C 1
ATOM 14354 O O . ASN D 1 404 ? -6.434 155.075 -14.483 1.00 12.13 385 ASN D O 1
ATOM 14359 N N . SER D 1 405 ? -4.862 153.633 -15.173 1.00 15.55 386 SER D N 1
ATOM 14360 C CA . SER D 1 405 ? -4.561 154.374 -16.392 1.00 14.72 386 SER D CA 1
ATOM 14361 C C . SER D 1 405 ? -5.444 153.939 -17.555 1.00 14.55 386 SER D C 1
ATOM 14362 O O . SER D 1 405 ? -5.638 154.669 -18.524 1.00 16.79 386 SER D O 1
ATOM 14365 N N . VAL D 1 406 ? -6.007 152.741 -17.476 1.00 15.41 387 VAL D N 1
ATOM 14366 C CA . VAL D 1 406 ? -6.965 152.237 -18.448 1.00 13.94 387 VAL D CA 1
ATOM 14367 C C . VAL D 1 406 ? -8.386 152.670 -18.121 1.00 17.16 387 VAL D C 1
ATOM 14368 O O . VAL D 1 406 ? -8.792 152.556 -16.959 1.00 22.64 387 VAL D O 1
ATOM 14372 N N . PRO D 1 407 ? -9.147 153.180 -19.079 1.00 17.52 388 PRO D N 1
ATOM 14373 C CA . PRO D 1 407 ? -10.549 153.551 -18.834 1.00 18.31 388 PRO D CA 1
ATOM 14374 C C . PRO D 1 407 ? -11.454 152.393 -18.433 1.00 15.02 388 PRO D C 1
ATOM 14375 O O . PRO D 1 407 ? -11.381 151.275 -18.941 1.00 11.46 388 PRO D O 1
ATOM 14379 N N . GLU D 1 408 ? -12.380 152.639 -17.512 1.00 17.24 389 GLU D N 1
ATOM 14380 C CA . GLU D 1 408 ? -13.354 151.707 -16.966 1.00 18.88 389 GLU D CA 1
ATOM 14381 C C . GLU D 1 408 ? -13.977 150.782 -18.003 1.00 14.16 389 GLU D C 1
ATOM 14382 O O . GLU D 1 408 ? -14.207 149.585 -17.751 1.00 14.47 389 GLU D O 1
ATOM 14388 N N . THR D 1 409 ? -14.274 151.289 -19.193 1.00 13.09 390 THR D N 1
ATOM 14389 C CA . THR D 1 409 ? -15.041 150.454 -20.123 1.00 15.69 390 THR D CA 1
ATOM 14390 C C . THR D 1 409 ? -14.198 149.791 -21.199 1.00 15.22 390 THR D C 1
ATOM 14391 O O . THR D 1 409 ? -14.729 149.139 -22.089 1.00 16.32 390 THR D O 1
ATOM 14395 N N . ALA D 1 410 ? -12.882 149.928 -21.154 1.00 14.69 391 ALA D N 1
ATOM 14396 C CA . ALA D 1 410 ? -12.004 149.398 -22.174 1.00 15.47 391 ALA D CA 1
ATOM 14397 C C . ALA D 1 410 ? -11.764 147.897 -22.007 1.00 17.15 391 ALA D C 1
ATOM 14398 O O . ALA D 1 410 ? -11.282 147.262 -22.949 1.00 19.70 391 ALA D O 1
ATOM 14400 N N . THR D 1 411 ? -12.083 147.408 -20.826 1.00 16.32 392 THR D N 1
ATOM 14401 C CA . THR D 1 411 ? -11.803 146.088 -20.300 1.00 17.13 392 THR D CA 1
ATOM 14402 C C . THR D 1 411 ? -12.893 145.699 -19.299 1.00 11.38 392 THR D C 1
ATOM 14403 O O . THR D 1 411 ? -13.519 146.587 -18.708 1.00 12.93 392 THR D O 1
ATOM 14407 N N . ALA D 1 412 ? -13.113 144.412 -19.095 1.00 8.05 393 ALA D N 1
ATOM 14408 C CA . ALA D 1 412 ? -14.127 143.828 -18.230 1.00 11.42 393 ALA D CA 1
ATOM 14409 C C . ALA D 1 412 ? -13.644 143.785 -16.783 1.00 14.00 393 ALA D C 1
ATOM 14410 O O . ALA D 1 412 ? -14.087 143.000 -15.955 1.00 13.32 393 ALA D O 1
ATOM 14412 N N . THR D 1 413 ? -12.705 144.685 -16.498 1.00 10.24 394 THR D N 1
ATOM 14413 C CA . THR D 1 413 ? -12.329 145.011 -15.119 1.00 14.53 394 THR D CA 1
ATOM 14414 C C . THR D 1 413 ? -12.713 146.473 -14.911 1.00 13.45 394 THR D C 1
ATOM 14415 O O . THR D 1 413 ? -11.992 147.393 -15.283 1.00 13.14 394 THR D O 1
ATOM 14419 N N . ALA D 1 414 ? -13.882 146.709 -14.347 1.00 12.16 395 ALA D N 1
ATOM 14420 C CA . ALA D 1 414 ? -14.462 148.038 -14.237 1.00 15.08 395 ALA D CA 1
ATOM 14421 C C . ALA D 1 414 ? -13.685 148.972 -13.309 1.00 14.72 395 ALA D C 1
ATOM 14422 O O . ALA D 1 414 ? -13.491 150.157 -13.563 1.00 19.40 395 ALA D O 1
ATOM 14424 N N . GLN D 1 415 ? -13.212 148.418 -12.203 1.00 15.21 396 GLN D N 1
ATOM 14425 C CA . GLN D 1 415 ? -12.590 149.204 -11.152 1.00 16.12 396 GLN D CA 1
ATOM 14426 C C . GLN D 1 415 ? -11.231 149.759 -11.580 1.00 16.64 396 GLN D C 1
ATOM 14427 O O . GLN D 1 415 ? -10.215 149.083 -11.433 1.00 14.75 396 GLN D O 1
ATOM 14433 N N . ARG D 1 416 ? -11.243 150.982 -12.098 1.00 14.56 397 ARG D N 1
ATOM 14434 C CA . ARG D 1 416 ? -10.056 151.698 -12.532 1.00 15.14 397 ARG D CA 1
ATOM 14435 C C . ARG D 1 416 ? -9.904 153.046 -11.839 1.00 16.95 397 ARG D C 1
ATOM 14436 O O . ARG D 1 416 ? -9.720 154.110 -12.451 1.00 13.62 397 ARG D O 1
ATOM 14444 N N . ASP D 1 417 ? -9.972 153.059 -10.505 1.00 15.70 398 ASP D N 1
ATOM 14445 C CA . ASP D 1 417 ? -9.859 154.312 -9.762 1.00 12.39 398 ASP D CA 1
ATOM 14446 C C . ASP D 1 417 ? -9.880 154.056 -8.259 1.00 12.54 398 ASP D C 1
ATOM 14447 O O . ASP D 1 417 ? -10.256 154.939 -7.481 1.00 14.77 398 ASP D O 1
ATOM 14452 N N . SER D 1 418 ? -9.471 152.888 -7.798 1.00 10.05 399 SER D N 1
ATOM 14453 C CA . SER D 1 418 ? -9.359 152.593 -6.375 1.00 12.91 399 SER D CA 1
ATOM 14454 C C . SER D 1 418 ? -7.918 152.719 -5.892 1.00 14.13 399 SER D C 1
ATOM 14455 O O . SER D 1 418 ? -6.982 152.544 -6.685 1.00 18.28 399 SER D O 1
ATOM 14458 N N . ILE D 1 419 ? -7.715 153.009 -4.610 1.00 16.04 400 ILE D N 1
ATOM 14459 C CA . ILE D 1 419 ? -6.388 153.086 -4.011 1.00 14.36 400 ILE D CA 1
ATOM 14460 C C . ILE D 1 419 ? -5.999 151.819 -3.253 1.00 14.38 400 ILE D C 1
ATOM 14461 O O . ILE D 1 419 ? -4.811 151.510 -3.200 1.00 17.12 400 ILE D O 1
ATOM 14466 N N . ILE D 1 420 ? -6.934 151.085 -2.690 1.00 13.87 401 ILE D N 1
ATOM 14467 C CA . ILE D 1 420 ? -6.683 149.876 -1.907 1.00 15.77 401 ILE D CA 1
ATOM 14468 C C . ILE D 1 420 ? -7.728 148.803 -2.158 1.00 15.31 401 ILE D C 1
ATOM 14469 O O . ILE D 1 420 ? -8.916 149.133 -2.278 1.00 9.10 401 ILE D O 1
ATOM 14474 N N . LYS D 1 421 ? -7.297 147.553 -2.239 1.00 15.64 402 LYS D N 1
ATOM 14475 C CA . LYS D 1 421 ? -8.186 146.395 -2.263 1.00 18.04 402 LYS D CA 1
ATOM 14476 C C . LYS D 1 421 ? -8.282 145.729 -0.888 1.00 14.93 402 LYS D C 1
ATOM 14477 O O . LYS D 1 421 ? -7.251 145.656 -0.208 1.00 16.00 402 LYS D O 1
ATOM 14483 N N . VAL D 1 422 ? -9.448 145.237 -0.473 1.00 13.55 403 VAL D N 1
ATOM 14484 C CA . VAL D 1 422 ? -9.544 144.522 0.798 1.00 14.78 403 VAL D CA 1
ATOM 14485 C C . VAL D 1 422 ? -10.074 143.101 0.618 1.00 13.18 403 VAL D C 1
ATOM 14486 O O . VAL D 1 422 ? -10.993 142.859 -0.171 1.00 20.27 403 VAL D O 1
ATOM 14490 N N . TRP D 1 423 ? -9.500 142.160 1.359 1.00 13.88 404 TRP D N 1
ATOM 14491 C CA . TRP D 1 423 ? -9.969 140.788 1.411 1.00 12.41 404 TRP D CA 1
ATOM 14492 C C . TRP D 1 423 ? -10.083 140.305 2.858 1.00 12.82 404 TRP D C 1
ATOM 14493 O O . TRP D 1 423 ? -9.078 140.112 3.528 1.00 15.88 404 TRP D O 1
ATOM 14504 N N . MET D 1 424 ? -11.310 140.073 3.325 1.00 15.65 405 MET D N 1
ATOM 14505 C CA . MET D 1 424 ? -11.528 139.559 4.670 1.00 15.45 405 MET D CA 1
ATOM 14506 C C . MET D 1 424 ? -11.800 138.054 4.655 1.00 17.45 405 MET D C 1
ATOM 14507 O O . MET D 1 424 ? -12.481 137.548 3.763 1.00 15.63 405 MET D O 1
ATOM 14512 N N . SER D 1 425 ? -11.243 137.373 5.664 1.00 16.97 406 SER D N 1
ATOM 14513 C CA . SER D 1 425 ? -11.457 135.953 5.815 1.00 16.71 406 SER D CA 1
ATOM 14514 C C . SER D 1 425 ? -11.485 135.518 7.293 1.00 15.55 406 SER D C 1
ATOM 14515 O O . SER D 1 425 ? -11.041 136.212 8.196 1.00 16.70 406 SER D O 1
ATOM 14518 N N . ALA D 1 426 ? -12.038 134.337 7.408 1.00 13.19 407 ALA D N 1
ATOM 14519 C CA . ALA D 1 426 ? -12.219 133.405 8.473 1.00 16.23 407 ALA D CA 1
ATOM 14520 C C . ALA D 1 426 ? -11.721 132.064 7.917 1.00 17.06 407 ALA D C 1
ATOM 14521 O O . ALA D 1 426 ? -12.110 131.696 6.810 1.00 16.49 407 ALA D O 1
ATOM 14523 N N . THR D 1 427 ? -10.874 131.447 8.710 1.00 13.70 408 THR D N 1
ATOM 14524 C CA . THR D 1 427 ? -10.253 130.190 8.313 1.00 15.17 408 THR D CA 1
ATOM 14525 C C . THR D 1 427 ? -10.341 129.229 9.488 1.00 14.48 408 THR D C 1
ATOM 14526 O O . THR D 1 427 ? -10.117 129.699 10.604 1.00 20.17 408 THR D O 1
ATOM 14530 N N . TRP D 1 428 ? -10.669 127.978 9.230 1.00 17.85 409 TRP D N 1
ATOM 14531 C CA . TRP D 1 428 ? -10.776 126.966 10.274 1.00 15.90 409 TRP D CA 1
ATOM 14532 C C . TRP D 1 428 ? -10.567 125.564 9.726 1.00 18.60 409 TRP D C 1
ATOM 14533 O O . TRP D 1 428 ? -10.385 125.339 8.530 1.00 16.91 409 TRP D O 1
ATOM 14544 N N . MET D 1 429 ? -10.570 124.583 10.632 1.00 22.07 410 MET D N 1
ATOM 14545 C CA . MET D 1 429 ? -10.305 123.224 10.179 1.00 21.36 410 MET D CA 1
ATOM 14546 C C . MET D 1 429 ? -11.511 122.304 10.295 1.00 22.51 410 MET D C 1
ATOM 14547 O O . MET D 1 429 ? -11.661 121.391 9.477 1.00 23.67 410 MET D O 1
ATOM 14552 N N . ASP D 1 430 ? -12.335 122.503 11.315 1.00 24.02 411 ASP D N 1
ATOM 14553 C CA . ASP D 1 430 ? -13.307 121.463 11.653 1.00 26.20 411 ASP D CA 1
ATOM 14554 C C . ASP D 1 430 ? -14.728 121.907 11.361 1.00 23.15 411 ASP D C 1
ATOM 14555 O O . ASP D 1 430 ? -15.199 122.919 11.865 1.00 20.87 411 ASP D O 1
ATOM 14560 N N . PRO D 1 431 ? -15.409 121.121 10.529 1.00 21.14 412 PRO D N 1
ATOM 14561 C CA . PRO D 1 431 ? -16.778 121.405 10.113 1.00 21.69 412 PRO D CA 1
ATOM 14562 C C . PRO D 1 431 ? -17.693 121.777 11.274 1.00 21.25 412 PRO D C 1
ATOM 14563 O O . PRO D 1 431 ? -18.591 122.602 11.086 1.00 19.82 412 PRO D O 1
ATOM 14567 N N . ALA D 1 432 ? -17.496 121.211 12.457 1.00 20.04 413 ALA D N 1
ATOM 14568 C CA . ALA D 1 432 ? -18.414 121.468 13.576 1.00 20.62 413 ALA D CA 1
ATOM 14569 C C . ALA D 1 432 ? -18.496 122.952 13.913 1.00 19.79 413 ALA D C 1
ATOM 14570 O O . ALA D 1 432 ? -19.481 123.401 14.500 1.00 27.41 413 ALA D O 1
ATOM 14572 N N . HIS D 1 433 ? -17.488 123.720 13.546 1.00 20.43 414 HIS D N 1
ATOM 14573 C CA . HIS D 1 433 ? -17.405 125.154 13.753 1.00 23.53 414 HIS D CA 1
ATOM 14574 C C . HIS D 1 433 ? -17.754 125.992 12.525 1.00 19.90 414 HIS D C 1
ATOM 14575 O O . HIS D 1 433 ? -17.315 127.143 12.408 1.00 21.91 414 HIS D O 1
ATOM 14582 N N . ASP D 1 434 ? -18.537 125.474 11.585 1.00 22.68 415 ASP D N 1
ATOM 14583 C CA . ASP D 1 434 ? -18.831 126.266 10.386 1.00 21.49 415 ASP D CA 1
ATOM 14584 C C . ASP D 1 434 ? -19.722 127.459 10.686 1.00 20.77 415 ASP D C 1
ATOM 14585 O O . ASP D 1 434 ? -19.490 128.592 10.242 1.00 17.85 415 ASP D O 1
ATOM 14590 N N . ASP D 1 435 ? -20.797 127.229 11.443 1.00 23.96 416 ASP D N 1
ATOM 14591 C CA . ASP D 1 435 ? -21.712 128.310 11.800 1.00 21.79 416 ASP D CA 1
ATOM 14592 C C . ASP D 1 435 ? -21.043 129.451 12.548 1.00 16.71 416 ASP D C 1
ATOM 14593 O O . ASP D 1 435 ? -21.297 130.622 12.266 1.00 18.09 416 ASP D O 1
ATOM 14598 N N . ALA D 1 436 ? -20.183 129.157 13.516 1.00 20.54 417 ALA D N 1
ATOM 14599 C CA . ALA D 1 436 ? -19.609 130.252 14.315 1.00 19.81 417 ALA D CA 1
ATOM 14600 C C . ALA D 1 436 ? -18.812 131.183 13.415 1.00 17.98 417 ALA D C 1
ATOM 14601 O O . ALA D 1 436 ? -19.080 132.380 13.349 1.00 18.16 417 ALA D O 1
ATOM 14603 N N . ASN D 1 437 ? -17.850 130.625 12.684 1.00 18.52 418 ASN D N 1
ATOM 14604 C CA . ASN D 1 437 ? -17.006 131.442 11.820 1.00 19.43 418 ASN D CA 1
ATOM 14605 C C . ASN D 1 437 ? -17.816 132.190 10.767 1.00 19.76 418 ASN D C 1
ATOM 14606 O O . ASN D 1 437 ? -17.599 133.394 10.565 1.00 23.30 418 ASN D O 1
ATOM 14611 N N . LEU D 1 438 ? -18.724 131.501 10.088 1.00 19.31 419 LEU D N 1
ATOM 14612 C CA . LEU D 1 438 ? -19.536 132.146 9.057 1.00 17.46 419 LEU D CA 1
ATOM 14613 C C . LEU D 1 438 ? -20.221 133.385 9.611 1.00 15.37 419 LEU D C 1
ATOM 14614 O O . LEU D 1 438 ? -20.197 134.451 9.008 1.00 19.23 419 LEU D O 1
ATOM 14619 N N . ALA D 1 439 ? -20.799 133.229 10.791 1.00 15.06 420 ALA D N 1
ATOM 14620 C CA . ALA D 1 439 ? -21.337 134.365 11.522 1.00 19.47 420 ALA D CA 1
ATOM 14621 C C . ALA D 1 439 ? -20.337 135.514 11.587 1.00 24.08 420 ALA D C 1
ATOM 14622 O O . ALA D 1 439 ? -20.657 136.658 11.256 1.00 28.66 420 ALA D O 1
ATOM 14624 N N . TRP D 1 440 ? -19.110 135.202 11.984 1.00 24.29 421 TRP D N 1
ATOM 14625 C CA . TRP D 1 440 ? -18.066 136.189 12.233 1.00 25.17 421 TRP D CA 1
ATOM 14626 C C . TRP D 1 440 ? -17.815 137.105 11.050 1.00 22.56 421 TRP D C 1
ATOM 14627 O O . TRP D 1 440 ? -17.950 138.330 11.138 1.00 22.39 421 TRP D O 1
ATOM 14638 N N . ILE D 1 441 ? -17.401 136.520 9.924 1.00 18.54 422 ILE D N 1
ATOM 14639 C CA . ILE D 1 441 ? -16.961 137.361 8.809 1.00 16.53 422 ILE D CA 1
ATOM 14640 C C . ILE D 1 441 ? -18.130 138.041 8.117 1.00 13.67 422 ILE D C 1
ATOM 14641 O O . ILE D 1 441 ? -18.009 139.188 7.678 1.00 11.37 422 ILE D O 1
ATOM 14646 N N . ARG D 1 442 ? -19.283 137.388 8.028 1.00 10.72 423 ARG D N 1
ATOM 14647 C CA . ARG D 1 442 ? -20.468 138.116 7.579 1.00 15.25 423 ARG D CA 1
ATOM 14648 C C . ARG D 1 442 ? -20.689 139.334 8.475 1.00 20.33 423 ARG D C 1
ATOM 14649 O O . ARG D 1 442 ? -21.050 140.432 8.059 1.00 15.65 423 ARG D O 1
ATOM 14657 N N . GLU D 1 443 ? -20.456 139.143 9.773 1.00 22.95 424 GLU D N 1
ATOM 14658 C CA . GLU D 1 443 ? -20.738 140.175 10.764 1.00 23.73 424 GLU D CA 1
ATOM 14659 C C . GLU D 1 443 ? -19.847 141.395 10.649 1.00 19.43 424 GLU D C 1
ATOM 14660 O O . GLU D 1 443 ? -20.358 142.520 10.696 1.00 25.56 424 GLU D O 1
ATOM 14666 N N . ILE D 1 444 ? -18.542 141.268 10.499 1.00 20.61 425 ILE D N 1
ATOM 14667 C CA . ILE D 1 444 ? -17.663 142.424 10.344 1.00 17.17 425 ILE D CA 1
ATOM 14668 C C . ILE D 1 444 ? -17.977 143.230 9.088 1.00 15.93 425 ILE D C 1
ATOM 14669 O O . ILE D 1 444 ? -17.941 144.448 9.045 1.00 20.60 425 ILE D O 1
ATOM 14674 N N . TYR D 1 445 ? -18.284 142.483 8.030 1.00 14.66 426 TYR D N 1
ATOM 14675 C CA . TYR D 1 445 ? -18.361 143.021 6.682 1.00 14.75 426 TYR D CA 1
ATOM 14676 C C . TYR D 1 445 ? -19.439 144.081 6.552 1.00 16.31 426 TYR D C 1
ATOM 14677 O O . TYR D 1 445 ? -19.139 145.241 6.283 1.00 15.24 426 TYR D O 1
ATOM 14686 N N . ARG D 1 446 ? -20.672 143.632 6.758 1.00 19.01 427 ARG D N 1
ATOM 14687 C CA . ARG D 1 446 ? -21.872 144.459 6.735 1.00 17.39 427 ARG D CA 1
ATOM 14688 C C . ARG D 1 446 ? -21.805 145.555 7.793 1.00 19.67 427 ARG D C 1
ATOM 14689 O O . ARG D 1 446 ? -22.382 146.619 7.635 1.00 19.97 427 ARG D O 1
ATOM 14697 N N . GLU D 1 447 ? -21.094 145.301 8.890 1.00 21.05 428 GLU D N 1
ATOM 14698 C CA . GLU D 1 447 ? -20.933 146.372 9.885 1.00 17.36 428 GLU D CA 1
ATOM 14699 C C . GLU D 1 447 ? -19.979 147.432 9.356 1.00 16.18 428 GLU D C 1
ATOM 14700 O O . GLU D 1 447 ? -20.206 148.636 9.525 1.00 16.45 428 GLU D O 1
ATOM 14706 N N . ILE D 1 448 ? -18.867 147.055 8.676 1.00 16.56 429 ILE D N 1
ATOM 14707 C CA . ILE D 1 448 ? -18.124 148.226 8.176 1.00 19.42 429 ILE D CA 1
ATOM 14708 C C . ILE D 1 448 ? -18.781 148.761 6.903 1.00 19.03 429 ILE D C 1
ATOM 14709 O O . ILE D 1 448 ? -18.452 149.868 6.470 1.00 28.31 429 ILE D O 1
ATOM 14714 N N . PHE D 1 449 ? -19.717 148.023 6.323 1.00 18.78 430 PHE D N 1
ATOM 14715 C CA . PHE D 1 449 ? -20.475 148.493 5.170 1.00 16.31 430 PHE D CA 1
ATOM 14716 C C . PHE D 1 449 ? -21.931 148.790 5.465 1.00 18.92 430 PHE D C 1
ATOM 14717 O O . PHE D 1 449 ? -22.734 148.896 4.523 1.00 18.27 430 PHE D O 1
ATOM 14725 N N . ALA D 1 450 ? -22.330 148.938 6.730 1.00 21.78 431 ALA D N 1
ATOM 14726 C CA . ALA D 1 450 ? -23.733 149.262 7.016 1.00 17.97 431 ALA D CA 1
ATOM 14727 C C . ALA D 1 450 ? -24.011 150.669 6.508 1.00 19.31 431 ALA D C 1
ATOM 14728 O O . ALA D 1 450 ? -23.082 151.453 6.314 1.00 22.16 431 ALA D O 1
ATOM 14730 N N . THR D 1 451 ? -25.270 151.019 6.275 1.00 21.13 432 THR D N 1
ATOM 14731 C CA . THR D 1 451 ? -25.581 152.400 5.879 1.00 27.81 432 THR D CA 1
ATOM 14732 C C . THR D 1 451 ? -25.133 152.670 4.442 1.00 27.24 432 THR D C 1
ATOM 14733 O O . THR D 1 451 ? -25.113 153.795 3.960 1.00 27.38 432 THR D O 1
ATOM 14737 N N . THR D 1 452 ? -24.807 151.588 3.773 1.00 26.02 433 THR D N 1
ATOM 14738 C CA . THR D 1 452 ? -24.624 151.321 2.367 1.00 25.26 433 THR D CA 1
ATOM 14739 C C . THR D 1 452 ? -25.082 149.873 2.169 1.00 24.86 433 THR D C 1
ATOM 14740 O O . THR D 1 452 ? -24.689 149.153 1.266 1.00 14.07 433 THR D O 1
ATOM 14744 N N . GLY D 1 453 ? -25.949 149.465 3.097 1.00 24.46 434 GLY D N 1
ATOM 14745 C CA . GLY D 1 453 ? -26.638 148.201 3.118 1.00 19.75 434 GLY D CA 1
ATOM 14746 C C . GLY D 1 453 ? -25.843 147.001 3.543 1.00 13.16 434 GLY D C 1
ATOM 14747 O O . GLY D 1 453 ? -26.360 145.873 3.534 1.00 19.24 434 GLY D O 1
ATOM 14748 N N . GLY D 1 454 ? -24.569 147.135 3.912 1.00 14.25 435 GLY D N 1
ATOM 14749 C CA . GLY D 1 454 ? -23.824 145.953 4.343 1.00 9.83 435 GLY D CA 1
ATOM 14750 C C . GLY D 1 454 ? -22.891 145.453 3.251 1.00 10.31 435 GLY D C 1
ATOM 14751 O O . GLY D 1 454 ? -22.366 144.340 3.334 1.00 14.63 435 GLY D O 1
ATOM 14752 N N . VAL D 1 455 ? -22.703 146.262 2.228 1.00 11.14 436 VAL D N 1
ATOM 14753 C CA . VAL D 1 455 ? -21.924 145.916 1.046 1.00 13.51 436 VAL D CA 1
ATOM 14754 C C . VAL D 1 455 ? -21.236 147.141 0.449 1.00 15.21 436 VAL D C 1
ATOM 14755 O O . VAL D 1 455 ? -21.695 148.270 0.607 1.00 19.46 436 VAL D O 1
ATOM 14759 N N . PRO D 1 456 ? -20.117 146.950 -0.257 1.00 14.70 437 PRO D N 1
ATOM 14760 C CA . PRO D 1 456 ? -19.409 148.095 -0.844 1.00 15.95 437 PRO D CA 1
ATOM 14761 C C . PRO D 1 456 ? -20.056 148.699 -2.074 1.00 19.11 437 PRO D C 1
ATOM 14762 O O . PRO D 1 456 ? -19.568 148.515 -3.198 1.00 16.83 437 PRO D O 1
ATOM 14766 N N . VAL D 1 457 ? -21.143 149.469 -1.935 1.00 16.92 438 VAL D N 1
ATOM 14767 C CA . VAL D 1 457 ? -21.809 149.982 -3.139 1.00 15.67 438 VAL D CA 1
ATOM 14768 C C . VAL D 1 457 ? -20.991 151.017 -3.904 1.00 14.11 438 VAL D C 1
ATOM 14769 O O . VAL D 1 457 ? -20.349 151.879 -3.317 1.00 12.53 438 VAL D O 1
ATOM 14773 N N . PRO D 1 458 ? -20.981 150.933 -5.235 1.00 14.83 439 PRO D N 1
ATOM 14774 C CA . PRO D 1 458 ? -20.277 151.925 -6.064 1.00 16.30 439 PRO D CA 1
ATOM 14775 C C . PRO D 1 458 ? -20.647 153.355 -5.672 1.00 16.50 439 PRO D C 1
ATOM 14776 O O . PRO D 1 458 ? -21.807 153.744 -5.822 1.00 19.82 439 PRO D O 1
ATOM 14780 N N . ASP D 1 459 ? -19.660 154.064 -5.148 1.00 14.33 440 ASP D N 1
ATOM 14781 C CA . ASP D 1 459 ? -19.706 155.304 -4.414 1.00 20.31 440 ASP D CA 1
ATOM 14782 C C . ASP D 1 459 ? -18.543 156.234 -4.752 1.00 21.23 440 ASP D C 1
ATOM 14783 O O . ASP D 1 459 ? -17.761 156.018 -5.678 1.00 13.81 440 ASP D O 1
ATOM 14788 N N . ASP D 1 460 ? -18.395 157.291 -3.965 1.00 21.87 441 ASP D N 1
ATOM 14789 C CA . ASP D 1 460 ? -17.220 158.164 -4.050 1.00 21.50 441 ASP D CA 1
ATOM 14790 C C . ASP D 1 460 ? -16.078 157.608 -3.212 1.00 18.17 441 ASP D C 1
ATOM 14791 O O . ASP D 1 460 ? -14.941 158.085 -3.281 1.00 20.02 441 ASP D O 1
ATOM 14796 N N . ARG D 1 461 ? -16.377 156.596 -2.410 1.00 12.95 442 ARG D N 1
ATOM 14797 C CA . ARG D 1 461 ? -15.520 155.980 -1.427 1.00 15.26 442 ARG D CA 1
ATOM 14798 C C . ARG D 1 461 ? -15.315 154.489 -1.704 1.00 10.23 442 ARG D C 1
ATOM 14799 O O . ARG D 1 461 ? -14.258 154.012 -1.270 1.00 16.15 442 ARG D O 1
ATOM 14807 N N . THR D 1 462 ? -16.240 153.800 -2.367 1.00 10.39 443 THR D N 1
ATOM 14808 C CA . THR D 1 462 ? -15.992 152.411 -2.750 1.00 15.86 443 THR D CA 1
ATOM 14809 C C . THR D 1 462 ? -16.301 152.158 -4.232 1.00 16.56 443 THR D C 1
ATOM 14810 O O . THR D 1 462 ? -16.931 152.953 -4.924 1.00 13.72 443 THR D O 1
ATOM 14814 N N . GLU D 1 463 ? -15.820 151.013 -4.696 1.00 15.69 444 GLU D N 1
ATOM 14815 C CA . GLU D 1 463 ? -15.816 150.640 -6.107 1.00 14.57 444 GLU D CA 1
ATOM 14816 C C . GLU D 1 463 ? -16.244 149.187 -6.240 1.00 13.86 444 GLU D C 1
ATOM 14817 O O . GLU D 1 463 ? -15.707 148.357 -6.966 1.00 15.56 444 GLU D O 1
ATOM 14823 N N . GLY D 1 464 ? -17.292 148.821 -5.481 1.00 13.78 445 GLY D N 1
ATOM 14824 C CA . GLY D 1 464 ? -17.797 147.451 -5.468 1.00 9.69 445 GLY D CA 1
ATOM 14825 C C . GLY D 1 464 ? -16.779 146.450 -4.948 1.00 12.94 445 GLY D C 1
ATOM 14826 O O . GLY D 1 464 ? -16.091 146.712 -3.963 1.00 14.43 445 GLY D O 1
ATOM 14827 N N . THR D 1 465 ? -16.635 145.310 -5.607 1.00 13.82 446 THR D N 1
ATOM 14828 C CA . THR D 1 465 ? -15.703 144.259 -5.226 1.00 12.30 446 THR D CA 1
ATOM 14829 C C . THR D 1 465 ? -15.293 143.463 -6.476 1.00 12.81 446 THR D C 1
ATOM 14830 O O . THR D 1 465 ? -15.732 143.830 -7.571 1.00 15.47 446 THR D O 1
ATOM 14834 N N . PHE D 1 466 ? -14.488 142.448 -6.334 1.00 16.39 447 PHE D N 1
ATOM 14835 C CA . PHE D 1 466 ? -13.665 141.704 -7.259 1.00 13.95 447 PHE D CA 1
ATOM 14836 C C . PHE D 1 466 ? -14.204 140.307 -7.550 1.00 11.55 447 PHE D C 1
ATOM 14837 O O . PHE D 1 466 ? -14.413 139.542 -6.602 1.00 10.05 447 PHE D O 1
ATOM 14845 N N . ILE D 1 467 ? -14.447 139.952 -8.814 1.00 11.91 448 ILE D N 1
ATOM 14846 C CA . ILE D 1 467 ? -15.075 138.646 -9.066 1.00 14.10 448 ILE D CA 1
ATOM 14847 C C . ILE D 1 467 ? -14.157 137.477 -8.788 1.00 10.36 448 ILE D C 1
ATOM 14848 O O . ILE D 1 467 ? -14.657 136.350 -8.667 1.00 14.22 448 ILE D O 1
ATOM 14853 N N . ASN D 1 468 ? -12.838 137.682 -8.665 1.00 5.90 449 ASN D N 1
ATOM 14854 C CA . ASN D 1 468 ? -11.959 136.619 -8.235 1.00 9.97 449 ASN D CA 1
ATOM 14855 C C . ASN D 1 468 ? -12.073 136.372 -6.730 1.00 12.12 449 ASN D C 1
ATOM 14856 O O . ASN D 1 468 ? -11.380 135.499 -6.188 1.00 17.45 449 ASN D O 1
ATOM 14861 N N . TYR D 1 469 ? -12.944 137.106 -6.046 1.00 16.51 450 TYR D N 1
ATOM 14862 C CA . TYR D 1 469 ? -13.288 136.818 -4.651 1.00 11.40 450 TYR D CA 1
ATOM 14863 C C . TYR D 1 469 ? -14.821 136.671 -4.560 1.00 13.09 450 TYR D C 1
ATOM 14864 O O . TYR D 1 469 ? -15.486 137.561 -4.038 1.00 13.03 450 TYR D O 1
ATOM 14873 N N . PRO D 1 470 ? -15.366 135.567 -5.055 1.00 13.22 451 PRO D N 1
ATOM 14874 C CA . PRO D 1 470 ? -16.824 135.378 -5.066 1.00 13.48 451 PRO D CA 1
ATOM 14875 C C . PRO D 1 470 ? -17.390 135.349 -3.647 1.00 14.81 451 PRO D C 1
ATOM 14876 O O . PRO D 1 470 ? -16.687 134.936 -2.722 1.00 9.87 451 PRO D O 1
ATOM 14880 N N . ASP D 1 471 ? -18.633 135.780 -3.537 1.00 14.14 452 ASP D N 1
ATOM 14881 C CA . ASP D 1 471 ? -19.426 135.889 -2.338 1.00 13.16 452 ASP D CA 1
ATOM 14882 C C . ASP D 1 471 ? -20.914 135.688 -2.657 1.00 12.54 452 ASP D C 1
ATOM 14883 O O . ASP D 1 471 ? -21.595 136.589 -3.135 1.00 9.63 452 ASP D O 1
ATOM 14888 N N . VAL D 1 472 ? -21.382 134.489 -2.348 1.00 12.25 453 VAL D N 1
ATOM 14889 C CA . VAL D 1 472 ? -22.788 134.138 -2.551 1.00 14.98 453 VAL D CA 1
ATOM 14890 C C . VAL D 1 472 ? -23.678 134.886 -1.570 1.00 16.71 453 VAL D C 1
ATOM 14891 O O . VAL D 1 472 ? -24.903 134.972 -1.727 1.00 18.74 453 VAL D O 1
ATOM 14895 N N . ASP D 1 473 ? -23.108 135.520 -0.534 1.00 17.67 454 ASP D N 1
ATOM 14896 C CA . ASP D 1 473 ? -23.969 136.287 0.373 1.00 19.54 454 ASP D CA 1
ATOM 14897 C C . ASP D 1 473 ? -24.561 137.510 -0.296 1.00 19.36 454 ASP D C 1
ATOM 14898 O O . ASP D 1 473 ? -25.551 138.087 0.169 1.00 15.03 454 ASP D O 1
ATOM 14903 N N . LEU D 1 474 ? -23.962 137.933 -1.415 1.00 19.81 455 LEU D N 1
ATOM 14904 C CA . LEU D 1 474 ? -24.370 139.224 -1.981 1.00 14.89 455 LEU D CA 1
ATOM 14905 C C . LEU D 1 474 ? -25.712 139.118 -2.689 1.00 14.13 455 LEU D C 1
ATOM 14906 O O . LEU D 1 474 ? -26.327 140.098 -3.094 1.00 11.21 455 LEU D O 1
ATOM 14911 N N . VAL D 1 475 ? -26.142 137.880 -2.832 1.00 19.99 456 VAL D N 1
ATOM 14912 C CA . VAL D 1 475 ? -27.385 137.503 -3.475 1.00 21.32 456 VAL D CA 1
ATOM 14913 C C . VAL D 1 475 ? -28.417 137.094 -2.434 1.00 23.27 456 VAL D C 1
ATOM 14914 O O . VAL D 1 475 ? -29.525 136.676 -2.765 1.00 27.70 456 VAL D O 1
ATOM 14918 N N . ASP D 1 476 ? -28.057 137.223 -1.159 1.00 21.59 457 ASP D N 1
ATOM 14919 C CA . ASP D 1 476 ? -29.011 136.920 -0.102 1.00 22.84 457 ASP D CA 1
ATOM 14920 C C . ASP D 1 476 ? -29.508 138.205 0.558 1.00 24.74 457 ASP D C 1
ATOM 14921 O O . ASP D 1 476 ? -28.727 138.972 1.121 1.00 26.90 457 ASP D O 1
ATOM 14926 N N . GLU D 1 477 ? -30.824 138.415 0.461 1.00 25.80 458 GLU D N 1
ATOM 14927 C CA . GLU D 1 477 ? -31.427 139.627 1.000 1.00 26.30 458 GLU D CA 1
ATOM 14928 C C . GLU D 1 477 ? -31.335 139.660 2.521 1.00 27.83 458 GLU D C 1
ATOM 14929 O O . GLU D 1 477 ? -31.174 140.684 3.149 1.00 27.13 458 GLU D O 1
ATOM 14935 N N . ARG D 1 478 ? -31.400 138.463 3.119 1.00 31.87 459 ARG D N 1
ATOM 14936 C CA . ARG D 1 478 ? -31.416 138.354 4.573 1.00 34.76 459 ARG D CA 1
ATOM 14937 C C . ARG D 1 478 ? -30.009 138.471 5.150 1.00 37.22 459 ARG D C 1
ATOM 14938 O O . ARG D 1 478 ? -29.620 137.619 5.949 1.00 38.56 459 ARG D O 1
ATOM 14946 N N . TRP D 1 479 ? -29.311 139.505 4.716 1.00 39.01 460 TRP D N 1
ATOM 14947 C CA . TRP D 1 479 ? -27.950 139.852 5.034 1.00 39.05 460 TRP D CA 1
ATOM 14948 C C . TRP D 1 479 ? -27.655 141.314 4.702 1.00 41.11 460 TRP D C 1
ATOM 14949 O O . TRP D 1 479 ? -27.953 142.249 5.441 1.00 48.80 460 TRP D O 1
ATOM 14960 N N . ASN D 1 480 ? -27.058 141.469 3.523 1.00 39.66 461 ASN D N 1
ATOM 14961 C CA . ASN D 1 480 ? -26.658 142.797 3.054 1.00 36.55 461 ASN D CA 1
ATOM 14962 C C . ASN D 1 480 ? -27.338 143.111 1.728 1.00 35.48 461 ASN D C 1
ATOM 14963 O O . ASN D 1 480 ? -28.501 142.725 1.530 1.00 31.07 461 ASN D O 1
ATOM 14968 N N . THR D 1 481 ? -26.663 143.792 0.810 1.00 35.36 462 THR D N 1
ATOM 14969 C CA . THR D 1 481 ? -27.228 144.058 -0.516 1.00 32.58 462 THR D CA 1
ATOM 14970 C C . THR D 1 481 ? -28.610 144.694 -0.444 1.00 37.24 462 THR D C 1
ATOM 14971 O O . THR D 1 481 ? -29.633 144.028 -0.602 1.00 49.59 462 THR D O 1
ATOM 14975 N N . SER D 1 482 ? -28.647 145.997 -0.187 1.00 36.87 463 SER D N 1
ATOM 14976 C CA . SER D 1 482 ? -29.949 146.673 -0.125 1.00 32.42 463 SER D CA 1
ATOM 14977 C C . SER D 1 482 ? -30.066 147.613 -1.318 1.00 25.35 463 SER D C 1
ATOM 14978 O O . SER D 1 482 ? -29.471 148.684 -1.388 1.00 15.45 463 SER D O 1
ATOM 14981 N N . GLY D 1 483 ? -30.840 147.192 -2.312 1.00 23.09 464 GLY D N 1
ATOM 14982 C CA . GLY D 1 483 ? -31.083 147.935 -3.520 1.00 21.85 464 GLY D CA 1
ATOM 14983 C C . GLY D 1 483 ? -30.235 147.507 -4.697 1.00 25.30 464 GLY D C 1
ATOM 14984 O O . GLY D 1 483 ? -30.749 147.404 -5.816 1.00 30.23 464 GLY D O 1
ATOM 14985 N N . VAL D 1 484 ? -28.941 147.272 -4.489 1.00 22.55 465 VAL D N 1
ATOM 14986 C CA . VAL D 1 484 ? -28.023 147.084 -5.612 1.00 20.26 465 VAL D CA 1
ATOM 14987 C C . VAL D 1 484 ? -27.703 145.615 -5.853 1.00 21.10 465 VAL D C 1
ATOM 14988 O O . VAL D 1 484 ? -27.291 144.908 -4.933 1.00 18.30 465 VAL D O 1
ATOM 14992 N N . PRO D 1 485 ? -27.882 145.144 -7.085 1.00 19.60 466 PRO D N 1
ATOM 14993 C CA . PRO D 1 485 ? -27.608 143.756 -7.449 1.00 17.90 466 PRO D CA 1
ATOM 14994 C C . PRO D 1 485 ? -26.137 143.366 -7.329 1.00 15.84 466 PRO D C 1
ATOM 14995 O O . PRO D 1 485 ? -25.246 144.212 -7.289 1.00 15.72 466 PRO D O 1
ATOM 14999 N N . TRP D 1 486 ? -25.909 142.057 -7.290 1.00 14.80 467 TRP D N 1
ATOM 15000 C CA . TRP D 1 486 ? -24.567 141.511 -7.142 1.00 14.33 467 TRP D CA 1
ATOM 15001 C C . TRP D 1 486 ? -23.681 141.878 -8.325 1.00 15.35 467 TRP D C 1
ATOM 15002 O O . TRP D 1 486 ? -22.475 142.104 -8.175 1.00 16.28 467 TRP D O 1
ATOM 15013 N N . TYR D 1 487 ? -24.282 141.931 -9.510 1.00 15.81 468 TYR D N 1
ATOM 15014 C CA . TYR D 1 487 ? -23.493 142.214 -10.717 1.00 15.71 468 TYR D CA 1
ATOM 15015 C C . TYR D 1 487 ? -23.029 143.661 -10.756 1.00 14.61 468 TYR D C 1
ATOM 15016 O O . TYR D 1 487 ? -22.076 144.023 -11.450 1.00 10.17 468 TYR D O 1
ATOM 15025 N N . THR D 1 488 ? -23.723 144.514 -9.999 1.00 12.93 469 THR D N 1
ATOM 15026 C CA . THR D 1 488 ? -23.322 145.922 -9.924 1.00 16.47 469 THR D CA 1
ATOM 15027 C C . THR D 1 488 ? -22.107 146.069 -9.027 1.00 14.40 469 THR D C 1
ATOM 15028 O O . THR D 1 488 ? -21.183 146.843 -9.281 1.00 19.38 469 THR D O 1
ATOM 15032 N N . LEU D 1 489 ? -22.123 145.303 -7.935 1.00 12.79 470 LEU D N 1
ATOM 15033 C CA . LEU D 1 489 ? -20.974 145.297 -7.043 1.00 14.09 470 LEU D CA 1
ATOM 15034 C C . LEU D 1 489 ? -19.735 144.839 -7.798 1.00 10.96 470 LEU D C 1
ATOM 15035 O O . LEU D 1 489 ? -18.651 145.360 -7.566 1.00 14.90 470 LEU D O 1
ATOM 15040 N N . TYR D 1 490 ? -19.958 143.863 -8.675 1.00 12.48 471 TYR D N 1
ATOM 15041 C CA . TYR D 1 490 ? -18.824 143.212 -9.329 1.00 9.85 471 TYR D CA 1
ATOM 15042 C C . TYR D 1 490 ? -18.388 143.890 -10.615 1.00 13.81 471 TYR D C 1
ATOM 15043 O O . TYR D 1 490 ? -17.168 144.047 -10.816 1.00 10.40 471 TYR D O 1
ATOM 15052 N N . TYR D 1 491 ? -19.310 144.306 -11.490 1.00 10.17 472 TYR D N 1
ATOM 15053 C CA . TYR D 1 491 ? -18.862 144.818 -12.783 1.00 12.20 472 TYR D CA 1
ATOM 15054 C C . TYR D 1 491 ? -19.132 146.293 -13.013 1.00 14.19 472 TYR D C 1
ATOM 15055 O O . TYR D 1 491 ? -18.805 146.790 -14.095 1.00 15.63 472 TYR D O 1
ATOM 15064 N N . LYS D 1 492 ? -19.697 147.003 -12.041 1.00 12.15 473 LYS D N 1
ATOM 15065 C CA . LYS D 1 492 ? -20.070 148.410 -12.264 1.00 11.56 473 LYS D CA 1
ATOM 15066 C C . LYS D 1 492 ? -20.997 148.502 -13.462 1.00 14.71 473 LYS D C 1
ATOM 15067 O O . LYS D 1 492 ? -22.041 147.828 -13.439 1.00 17.62 473 LYS D O 1
ATOM 15073 N N . GLY D 1 493 ? -20.715 149.290 -14.501 1.00 12.09 474 GLY D N 1
ATOM 15074 C CA . GLY D 1 493 ? -21.717 149.338 -15.568 1.00 15.12 474 GLY D CA 1
ATOM 15075 C C . GLY D 1 493 ? -21.436 148.427 -16.738 1.00 18.73 474 GLY D C 1
ATOM 15076 O O . GLY D 1 493 ? -22.027 148.597 -17.813 1.00 23.08 474 GLY D O 1
ATOM 15077 N N . ASN D 1 494 ? -20.552 147.446 -16.589 1.00 16.05 475 ASN D N 1
ATOM 15078 C CA . ASN D 1 494 ? -20.163 146.595 -17.711 1.00 14.48 475 ASN D CA 1
ATOM 15079 C C . ASN D 1 494 ? -21.030 145.360 -17.864 1.00 18.83 475 ASN D C 1
ATOM 15080 O O . ASN D 1 494 ? -20.866 144.544 -18.778 1.00 17.83 475 ASN D O 1
ATOM 15085 N N . TYR D 1 495 ? -21.992 145.160 -16.967 1.00 17.93 476 TYR D N 1
ATOM 15086 C CA . TYR D 1 495 ? -22.845 143.983 -17.005 1.00 16.48 476 TYR D CA 1
ATOM 15087 C C . TYR D 1 495 ? -23.725 143.854 -18.236 1.00 17.91 476 TYR D C 1
ATOM 15088 O O . TYR D 1 495 ? -23.853 142.736 -18.777 1.00 12.29 476 TYR D O 1
ATOM 15097 N N . PRO D 1 496 ? -24.395 144.893 -18.707 1.00 17.69 477 PRO D N 1
ATOM 15098 C CA . PRO D 1 496 ? -25.180 144.753 -19.950 1.00 17.16 477 PRO D CA 1
ATOM 15099 C C . PRO D 1 496 ? -24.349 144.195 -21.097 1.00 15.95 477 PRO D C 1
ATOM 15100 O O . PRO D 1 496 ? -24.756 143.294 -21.824 1.00 17.47 477 PRO D O 1
ATOM 15104 N N . ARG D 1 497 ? -23.138 144.723 -21.265 1.00 17.15 478 ARG D N 1
ATOM 15105 C CA . ARG D 1 497 ? -22.247 144.255 -22.315 1.00 16.35 478 ARG D CA 1
ATOM 15106 C C . ARG D 1 497 ? -21.815 142.810 -22.129 1.00 16.00 478 ARG D C 1
ATOM 15107 O O . ARG D 1 497 ? -21.527 142.089 -23.090 1.00 12.18 478 ARG D O 1
ATOM 15115 N N . LEU D 1 498 ? -21.767 142.367 -20.863 1.00 14.40 479 LEU D N 1
ATOM 15116 C CA . LEU D 1 498 ? -21.331 140.992 -20.625 1.00 12.87 479 LEU D CA 1
ATOM 15117 C C . LEU D 1 498 ? -22.412 140.009 -21.032 1.00 15.41 479 LEU D C 1
ATOM 15118 O O . LEU D 1 498 ? -22.170 139.014 -21.700 1.00 15.38 479 LEU D O 1
ATOM 15123 N N . GLN D 1 499 ? -23.641 140.326 -20.617 1.00 15.67 480 GLN D N 1
ATOM 15124 C CA . GLN D 1 499 ? -24.805 139.512 -20.932 1.00 11.65 480 GLN D CA 1
ATOM 15125 C C . GLN D 1 499 ? -24.932 139.263 -22.425 1.00 10.44 480 GLN D C 1
ATOM 15126 O O . GLN D 1 499 ? -25.240 138.165 -22.882 1.00 18.92 480 GLN D O 1
ATOM 15132 N N . LYS D 1 500 ? -24.703 140.342 -23.180 1.00 10.94 481 LYS D N 1
ATOM 15133 C CA . LYS D 1 500 ? -24.757 140.268 -24.634 1.00 8.64 481 LYS D CA 1
ATOM 15134 C C . LYS D 1 500 ? -23.707 139.303 -25.176 1.00 15.75 481 LYS D C 1
ATOM 15135 O O . LYS D 1 500 ? -23.934 138.548 -26.117 1.00 11.29 481 LYS D O 1
ATOM 15141 N N . VAL D 1 501 ? -22.533 139.315 -24.559 1.00 13.30 482 VAL D N 1
ATOM 15142 C CA . VAL D 1 501 ? -21.485 138.354 -24.895 1.00 10.42 482 VAL D CA 1
ATOM 15143 C C . VAL D 1 501 ? -21.963 136.957 -24.561 1.00 11.69 482 VAL D C 1
ATOM 15144 O O . VAL D 1 501 ? -21.900 135.986 -25.316 1.00 13.40 482 VAL D O 1
ATOM 15148 N N . LYS D 1 502 ? -22.514 136.816 -23.343 1.00 13.41 483 LYS D N 1
ATOM 15149 C CA . LYS D 1 502 ? -23.051 135.512 -22.952 1.00 8.69 483 LYS D CA 1
ATOM 15150 C C . LYS D 1 502 ? -24.190 135.081 -23.862 1.00 9.67 483 LYS D C 1
ATOM 15151 O O . LYS D 1 502 ? -24.420 133.885 -24.048 1.00 9.95 483 LYS D O 1
ATOM 15157 N N . ALA D 1 503 ? -24.939 136.022 -24.435 1.00 14.05 484 ALA D N 1
ATOM 15158 C CA . ALA D 1 503 ? -26.052 135.617 -25.309 1.00 15.79 484 ALA D CA 1
ATOM 15159 C C . ALA D 1 503 ? -25.575 135.025 -26.635 1.00 15.16 484 ALA D C 1
ATOM 15160 O O . ALA D 1 503 ? -26.044 133.997 -27.128 1.00 11.68 484 ALA D O 1
ATOM 15162 N N . ARG D 1 504 ? -24.589 135.671 -27.213 1.00 15.12 485 ARG D N 1
ATOM 15163 C CA . ARG D 1 504 ? -24.064 135.386 -28.543 1.00 13.68 485 ARG D CA 1
ATOM 15164 C C . ARG D 1 504 ? -23.296 134.069 -28.561 1.00 15.29 485 ARG D C 1
ATOM 15165 O O . ARG D 1 504 ? -23.446 133.305 -29.549 1.00 11.12 485 ARG D O 1
ATOM 15173 N N . TRP D 1 505 ? -22.472 133.837 -27.574 1.00 12.13 486 TRP D N 1
ATOM 15174 C CA . TRP D 1 505 ? -21.553 132.708 -27.564 1.00 12.26 486 TRP D CA 1
ATOM 15175 C C . TRP D 1 505 ? -21.963 131.600 -26.621 1.0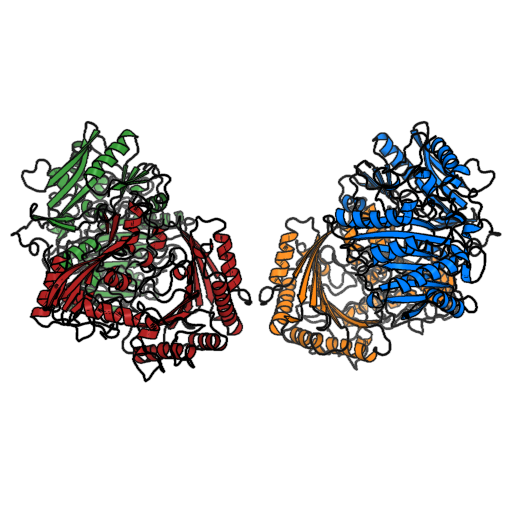0 12.56 486 TRP D C 1
ATOM 15176 O O . TRP D 1 505 ? -21.383 130.505 -26.698 1.00 11.29 486 TRP D O 1
ATOM 15187 N N . ASP D 1 506 ? -22.941 131.780 -25.729 1.00 16.41 487 ASP D N 1
ATOM 15188 C CA . ASP D 1 506 ? -23.459 130.655 -24.934 1.00 15.04 487 ASP D CA 1
ATOM 15189 C C . ASP D 1 506 ? -24.990 130.621 -24.951 1.00 12.97 487 ASP D C 1
ATOM 15190 O O . ASP D 1 506 ? -25.647 130.758 -23.922 1.00 14.35 487 ASP D O 1
ATOM 15195 N N . PRO D 1 507 ? -25.586 130.449 -26.125 1.00 13.15 488 PRO D N 1
ATOM 15196 C CA . PRO D 1 507 ? -27.050 130.449 -26.259 1.00 10.99 488 PRO D CA 1
ATOM 15197 C C . PRO D 1 507 ? -27.758 129.356 -25.449 1.00 9.90 488 PRO D C 1
ATOM 15198 O O . PRO D 1 507 ? -28.879 129.606 -24.995 1.00 17.65 488 PRO D O 1
ATOM 15202 N N . ARG D 1 508 ? -27.179 128.188 -25.283 1.00 7.32 489 ARG D N 1
ATOM 15203 C CA . ARG D 1 508 ? -27.796 127.114 -24.506 1.00 9.64 489 ARG D CA 1
ATOM 15204 C C . ARG D 1 508 ? -27.427 127.219 -23.025 1.00 7.76 489 ARG D C 1
ATOM 15205 O O . ARG D 1 508 ? -27.767 126.320 -22.276 1.00 12.41 489 ARG D O 1
ATOM 15213 N N . ASP D 1 509 ? -26.780 128.306 -22.642 1.00 13.04 490 ASP D N 1
ATOM 15214 C CA . ASP D 1 509 ? -26.398 128.535 -21.249 1.00 16.89 490 ASP D CA 1
ATOM 15215 C C . ASP D 1 509 ? -25.723 127.313 -20.662 1.00 12.41 490 ASP D C 1
ATOM 15216 O O . ASP D 1 509 ? -26.000 126.809 -19.585 1.00 9.22 490 ASP D O 1
ATOM 15221 N N . VAL D 1 510 ? -24.781 126.731 -21.408 1.00 9.63 491 VAL D N 1
ATOM 15222 C CA . VAL D 1 510 ? -24.080 125.525 -21.008 1.00 9.24 491 VAL D CA 1
ATOM 15223 C C . VAL D 1 510 ? -23.191 125.749 -19.778 1.00 10.56 491 VAL D C 1
ATOM 15224 O O . VAL D 1 510 ? -23.108 124.876 -18.904 1.00 15.80 491 VAL D O 1
ATOM 15228 N N . PHE D 1 511 ? -22.565 126.922 -19.756 1.00 11.33 492 PHE D N 1
ATOM 15229 C CA . PHE D 1 511 ? -21.622 127.279 -18.697 1.00 16.24 492 PHE D CA 1
ATOM 15230 C C . PHE D 1 511 ? -22.271 128.135 -17.620 1.00 14.28 492 PHE D C 1
ATOM 15231 O O . PHE D 1 511 ? -22.541 129.322 -17.764 1.00 12.64 492 PHE D O 1
ATOM 15239 N N . ARG D 1 512 ? -22.525 127.456 -16.466 1.00 16.34 493 ARG D N 1
ATOM 15240 C CA . ARG D 1 512 ? -23.282 128.172 -15.446 1.00 18.07 493 ARG D CA 1
ATOM 15241 C C . ARG D 1 512 ? -22.771 127.842 -14.048 1.00 19.42 493 ARG D C 1
ATOM 15242 O O . ARG D 1 512 ? -22.182 126.807 -13.857 1.00 15.81 493 ARG D O 1
ATOM 15250 N N . HIS D 1 513 ? -23.108 128.786 -13.154 1.00 23.07 494 HIS D N 1
ATOM 15251 C CA . HIS D 1 513 ? -22.602 129.304 -11.928 1.00 21.49 494 HIS D CA 1
ATOM 15252 C C . HIS D 1 513 ? -23.545 130.014 -10.971 1.00 20.78 494 HIS D C 1
ATOM 15253 O O . HIS D 1 513 ? -24.391 130.803 -11.403 1.00 27.49 494 HIS D O 1
ATOM 15260 N N . ALA D 1 514 ? -23.396 129.833 -9.652 1.00 18.64 495 ALA D N 1
ATOM 15261 C CA . ALA D 1 514 ? -24.239 130.667 -8.780 1.00 19.18 495 ALA D CA 1
ATOM 15262 C C . ALA D 1 514 ? -24.007 132.147 -8.990 1.00 24.32 495 ALA D C 1
ATOM 15263 O O . ALA D 1 514 ? -24.908 132.969 -8.795 1.00 36.17 495 ALA D O 1
ATOM 15265 N N . LEU D 1 515 ? -22.810 132.575 -9.404 1.00 20.24 496 LEU D N 1
ATOM 15266 C CA . LEU D 1 515 ? -22.721 134.021 -9.691 1.00 18.90 496 LEU D CA 1
ATOM 15267 C C . LEU D 1 515 ? -22.520 134.225 -11.195 1.00 16.58 496 LEU D C 1
ATOM 15268 O O . LEU D 1 515 ? -21.713 135.044 -11.649 1.00 12.90 496 LEU D O 1
ATOM 15273 N N . SER D 1 516 ? -23.250 133.481 -12.006 1.00 16.28 497 SER D N 1
ATOM 15274 C CA . SER D 1 516 ? -23.132 133.451 -13.448 1.00 16.90 497 SER D CA 1
ATOM 15275 C C . SER D 1 516 ? -23.769 134.624 -14.164 1.00 13.51 497 SER D C 1
ATOM 15276 O O . SER D 1 516 ? -24.928 134.966 -13.919 1.00 8.25 497 SER D O 1
ATOM 15279 N N . VAL D 1 517 ? -23.047 135.245 -15.097 1.00 13.00 498 VAL D N 1
ATOM 15280 C CA . VAL D 1 517 ? -23.674 136.278 -15.926 1.00 8.59 498 VAL D CA 1
ATOM 15281 C C . VAL D 1 517 ? -24.901 135.664 -16.620 1.00 11.22 498 VAL D C 1
ATOM 15282 O O . VAL D 1 517 ? -24.843 134.510 -17.040 1.00 16.37 498 VAL D O 1
ATOM 15286 N N . ARG D 1 518 ? -25.986 136.417 -16.695 1.00 9.56 499 ARG D N 1
ATOM 15287 C CA . ARG D 1 518 ? -27.221 135.915 -17.286 1.00 17.94 499 ARG D CA 1
ATOM 15288 C C . ARG D 1 518 ? -27.555 136.655 -18.577 1.00 17.25 499 ARG D C 1
ATOM 15289 O O . ARG D 1 518 ? -27.289 137.851 -18.693 1.00 14.32 499 ARG D O 1
ATOM 15297 N N . PRO D 1 519 ? -28.109 135.946 -19.556 1.00 17.09 500 PRO D N 1
ATOM 15298 C CA . PRO D 1 519 ? -28.517 136.590 -20.805 1.00 17.62 500 PRO D CA 1
ATOM 15299 C C . PRO D 1 519 ? -29.579 137.660 -20.576 1.00 18.35 500 PRO D C 1
ATOM 15300 O O . PRO D 1 519 ? -30.155 137.735 -19.486 1.00 19.66 500 PRO D O 1
ATOM 15304 N N . PRO D 1 520 ? -29.845 138.507 -21.561 1.00 15.86 501 PRO D N 1
ATOM 15305 C CA . PRO D 1 520 ? -30.778 139.623 -21.348 1.00 19.58 501 PRO D CA 1
ATOM 15306 C C . PRO D 1 520 ? -32.234 139.147 -21.408 1.00 24.14 501 PRO D C 1
ATOM 15307 O O . PRO D 1 520 ? -32.651 138.410 -20.516 1.00 28.36 501 PRO D O 1
#

Sequence (1968 aa):
ALVKVDRVDRRYQDLVTRGFNGRFRGRPDVVYVVHTADQVVDAVNQAMAAGQRIAVRSGGHCFEGFVDDPAVRAVIDMSQMRQVFYDSGKRAFAVEPGATLGETYRALYLDWGVTIPAGVCPQVGVGGHVLGGGYGPLSRRDGVVADHLYAVEVVVVDASGRARKVVATSAADDPNRELWWAHTGGGGGNFGIVTRYWFRTPGATGTDPSQLLPKAPTSTLRHIVTWDWSALTEEAFTRIIDNHGAWHQSNSAAGTPYASMHSVFYLNSRAAGQILLDIQIDGGLDGAEALLNDFVAAVNEGTGVEPAVQRSTEPWLRATLANKFDTGGFDRTKSKGAYLRRKPWTAAQAATLYRHLSADSQVWGEVSLYSYGGKVNSVPETATATAQRDSIIKVWMSATWMDPAHDDANLAWIREIYREIFATTGGVPVPDDDRTEGTFINYPDVDLVDERWNTSGVPWYTLYYKGNYPRLQKVKARWDPRDVFRHALSVRPPALVKVDRVDRRYQDLVTRGFNGRFRGRPDVVYVVHTADQVVDAVNQAMAAGQRIAVRSGGHCFEGFVDDPAVRAVIDMSQMRQVFYDSGKRAFAVEPGATLGETYRALYLDWGVTIPAGVCPQVGVGGHVLGGGYGPLSRRDGVVADHLYAVEVVVVDASGRARKVVATSAADDPNRELWWAHTGGGGGNFGIVTRYWFRTPGATGTDPSQLLPKAPTSTLRHIVTWDWSALTEEAFTRIIDNHGAWHQSNSAAGTPYASMHSVFYLNSRAAGQILLDIQIDGGLDGAEALLNDFVAAVNEGTGVEPAVQRSTEPWLRATLANKFDTGGFDRTKSKGAYLRKPWTAAQAATLYRHLSADSQVWGEVSLYSYGGKVNSVPETATATAQRDSIIKVWMSATWMDPAHDDANLAWIREIYREIFATTGGVPVPDDRTEGTFINYPDVDLVDERWNTSGVPWYTLYYKGNYPRLQKVKARWDPRDVFRHALSVRPPALVKVDRVDRRYQDLVTRGFNGRFRGRPDVVYVVHTADQVVDAVNQAMAAGQRIAVRSGGHCFEGFVDDPAVRAVIDMSQMRQVFYDSGKRAFAVEPGATLGETYRALYLDWGVTIPAGVCPQVGVGGHVLGGGYGPLSRRDGVVADHLYAVEVVVVDASGRARKVVATSAADDPNRELWWAHTGGGGGNFGIVTRYWFRTPGATGTDPSQLLPKAPTSTLRHIVTWDWSALTEEAFTRIIDNHGAWHQSNSAAGTPYASMHSVFYLNSRAAGQILLDIQIDGGLDGAEALLNDFVAAVNEGTGVEPAVQRSTEPWLRATLANKFDTGGFDRTKSKGAYLRKPWTAAQAATLYRHLSADSQVWGEVSLYSYGGKVNSVPETATATAQRDSIIKVWMSATWMDPAHDDANLAWIREIYREIFATTGGVPVPDDDRTEGTFINYPDVDLVDERWNTSGVPWYTLYYKGNYPRLQKVKARWDPRDVFRHALSVRPPALVKVDRVDRRYQDLVTRGFNGRFRGRPDVVYVVHTADQVVDAVNQAMAAGQRIAVRSGGHCFEGFVDDPAVRAVIDMSQMRQVFYDSGKRAFAVEPGATLGETYRALYLDWGVTIPAGVCPQVGVGGHVLGGGYGPLSRRDGVVADHLYAVEVVVVDASGRARKVVATSAADDPNRELWWAHTGGGGGNFGIVTRYWFRTPGATGTDPSQLLPKAPTSTLRHIVTWDWSALTEEAFTRIIDNHGAWHQSNSAAGTPYASMHSVFYLNSRAAGQILLDIQIDGGLDGAEALLNDFVAAVNEGTGVEPAVQRSTEPWLRATLANKFDTGGFDRTKSKGAYLRKPWTAAQAATLYRHLSADSQVWGEVSLYSYGGKVNSVPETATATAQRDSIIKVWMSATWMDPAHDDANLAWIREIYREIFATTGGVPVPDDRTEGTFINYPDVDLVDERWNTSGVPWYTLYYKGNYPRLQKVKARWDPRDVFRHALSVRPP

Foldseek 3Di:
DAKDKAAVHPCVVVVQCQALANVFTADARIEIEDAAPVNVQVLLLVCVVVVFQEEEDQLRDQQVSQRRPHSGHYYYYDLNHFDWAADLVVLWIKGFQNHFQLRNQVVLCVVQQFHAQADQARSGTNFQGQLQFHGYLLCLAVNTSLLFFFKWWFWFADPVGGTDIDIEGCDPPTPRVLVSQSSRRVGDFFFGGTGITIGFNPPADDSRSNRGHHGFFQWKKKKKKKDFLVPDDLVQLVLLQVLLQVVLLVDGAENDQCSFKKWKWKFWAVVVGITIIIMMGRPPDPCNVVVVVVSVCSNRVVHDDGIDIDIDIGGRSVVSNDNPVDLPQQSHKDKDKFFWLGGQDPQLSSLSCVLRHDPQVFTKIKMKIQDAHNNLVDDLQNHQQNPNRGGIMMMIMTTGRDPVCPPSRVVSRLVSQCRSVVVQFRFQQPDNTTQAHGNSNDDLCQVVNVGGPDPHHNCCRHRNPCQLSSLCSSCPRHVVRSGDGSVYRHHD/DAKDKDAVHPCVVVVQCQALFNVFTADARIEIEDAAVVSVLVLQLVCVVVVAFEDEDALRHQQVPLVRDHSHHYYYYQQNHFDWADDQVVLWIKGFQNHFQLRNQVVCCVVQQFDAAFDQARSHTPFQGQLAFGGYLQCLPVNTRLLFWFKWWFWFADPVGRTDIDIEGCDPPTPCPLVSLNSRRLNRWFQGGTGMTIGFNPPDDDRRSSGRHHRFFQWKKKKKWKDWLVQDDLVQLLQLQVLLQVVLVPPLDAPDQCSQKKWKWKAKANVVGIIMIIIIGRVPDPPRVPVVVVSVCSNRVPHPDGIDMDIDIGGRSVVSNPNPPDLPQQSHKDKDKWFWLGGADSVLSVLSCCLSHDDAPFIKIKMKMAHRHCNLVDDLSSHQFNPNRGGIMIMIMTTGRDPVCPVSRVVSRLVSQQVSPPVPFSFFQDDNTTQAGGSSNDDLQCQDSVRGPDPHHPVCRGRNVSLLSSLVSSCVRHVVRSIDGSVYRHHD/DAKDKDAPDPCVQVVQCQAQAPVFGAHARIEIEDAAVVNVLVQQLVCVVVPFFEDEDALNDQQVHQNRDHSGHYYYYHLVQADWAQDCVLLWIKGFQNHFQLNRACVVCVPQQFHAAADQARSHTPFFGQQQFGGYLQCLPVNTSLLFWFKWWFWFADPVGGTDIDIEGCDPPTPRNVVSQCSRRVGDQFQGGTGMTTTFNPPADDSRSNGGHDRDFFWKKKKKWKDFVVPDDLVQLLQLLVLLQVVLLVPGADPDQCSQKKWKWKLWANVVGITMIMIIGRPPDPCRVVVVVVSVCSRRVPHPDGIDMDIDIGGHSVVSPPRPDDLPQQRHKAKDKFFWLGRQDSQLSSLSCCLRHDPQVWGKIKMKMAHHHPNLVDDLAVHQQNPNRGGIMMMIMTTGHDPVCPPSRVVSRLVSQQVSCPVVFRADQDDNTTQAHGVSNDDLCQPPNVGGVPPHHNCCSHRNPNLQSSLVSSCVRHVVRSGDGRVYRHHD/DAKDKAAVDPCPVVVQCQALFNVFGARARIEIEDAAPVNQLVQLLVCVVVPFQEFEDALRDQQVRFRRPHRGHYYYYDLNHFDWDADLVLLWIKGFFNHFQLRNQVVCCVVQQFDAAADQARSGTNFQGQLQQGGYLLCLQVNTRLLFWFKFWFFFADPVGGTDIDIEGCPPPTPRVLVSQSSRRVDGQFQGGTGMTTGFHPPADDSRSNNRHHGDFQWKKKKKWKDFLVQDDLQQQLVLLVLLFVVLLVPFADNDQCSQKKKKWKAWFNVVGIIIIMIMGRVPDPCPVVVVVVSVCSNRPRGPDDIDMDIDIGGHSVVSNDNVDDCPLQSHKDKDKFFWLGGQDPQLSSLSCVLRHDPFPWTKTKMKIAHHYPNLVDALQSHQQNPNRGGIMIMIMTIGRDPVCPVVRVCRVLVSQLSSVPVVFSFQACDNTTQAHGVSRDDLCCVPNVGGPDPDHNVCSYRPPCLLSSLVSSCPRHVVSSRDDSVYRHHD

Nearest PDB structures (foldseek):
  2ipi-assembly4_D  TM=9.996E-01  e=5.893E-96  Streptomyces galilaeus
  2y3r-assembly1_B  TM=9.719E-01  e=1.145E-65  Streptomyces sp. 307-9
  2y3r-assembly2_D  TM=9.674E-01  e=1.569E-64  Streptomyces sp. 307-9
  2y3s-assembly1_B  TM=9.649E-01  e=7.995E-64  Streptomyces sp. 307-9
  5awv-assembly1_A  TM=9.691E-01  e=1.048E-59  Nonomuraea gerenzanensis

Radius of gyration: 50.0 Å; Cα contacts (8 Å, |Δi|>4): 4763; chains: 4; bounding box: 96×136×110 Å

InterPro domains:
  IPR006094 FAD linked oxidase, N-terminal [PF01565] (80-214)
  IPR006311 Twin-arginine translocation pathway, signal sequence [PS51318] (1-37)
  IPR012951 Berberine/berberine-like [PF08031] (490-542)
  IPR016166 FAD-binding domain, PCMH-type [PS51387] (76-256)
  IPR016169 FAD-binding, type PCMH, subdomain 2 [G3DSA:3.30.465.10] (63-531)
  IPR036318 FAD-binding, type PCMH-like superfamily [SSF56176] (62-253)
  IPR050416 FAD-linked Oxidoreductases in Biosynthetic Pathways [PTHR42973] (58-537)

Secondary structure (DSSP, 8-state):
---EEESSSTTHHHHHT--S-TT-----SEEEE-SSHHHHHHHHHHHHHHTPPEEEESS---TT-GGG-TT--EEEE-TT---EEEETTTTEEEE-TTSBHHHHHHHHHHHHSB-----S-TT-BHHHHTTTT---TTHHHH--GGGGEEEEEEEEE-TTS-EEEEEEE--TT-TTHHHHHHTTTS-SSSS-EEEEEEE--SS--SS-GGGSSPBPPS-EEEEEEEEESTT--HHHHHHHHHHHHHHHHHS-SSSSGGGG-EEEEEEE-TTS-EEEEEEEEETTSTTHHHHHHHHHHHHTTT-SS--EEEEEEE-HHHHHT------TT--EEEEEEEEESS---HHHHHHHHHHHHS--SSEEEEEEEE--GGGGGS-TTTSS----S-SEEEEEEEEES-GGGHHHHHHHHHHHHHHHTTTTTSS--SSSSB----TTS--GGGG-TTTS--S--HHHHHHGGGHHHHHHHHHHH-TT--S--TT-----/---EEESSSTTHHHHHT--S-TT-----SEEEE--SHHHHHHHHHHHHHHTPPEEEESS---TT-GGG-TT--EEEE-TT---EEEETTTTEEEE-TTSBHHHHHHHHHHHHSB-----S-TTSBSHHHHTTT---TTHHHH--GGGGEEEEEEEEE-TTS-EEEEEEE--TT-TTHHHHHHTSSS-TTSS-EEEEEEE--SS--SS-GGGSSPBPPSEEEEEEEEEEGGG--HHHHHHHHHHHHHHHHHS---SSGGGG-EEEEEEE-TTSSEEEEEEEEETTSTTHHHHHHHHHHHHSTT-SS--EEEEEEEEHHHHHH--TT--TT--EEEEEEEEESS---HHHHHHHHHHHHS--SS-EEEEEEE--GGGGGS-TTTSS----S-SEEEEEEEEES-GGGHHHHHHHHHHHHHHHTTTTTSS--SSSSB----TTS--GGGG-TTTS--SS-HHHHHHGGGHHHHHHHHHHH-TT--S--TTPPPP-/---EEESSSTTHHHHHH-SS-TT-----SEEEE--SHHHHHHHHHHHHHHT--EEEESS---TT-GGG-TT--EEEE-TT---EEEETTTTEEEE-TTSBHHHHHHHHHHHHSB-----S-TTSBHHHHHTTT---TTHHHH--GGGGEEEEEEEEE-TTS-EEEEEEE--TT-TTHHHHHHTSSS-TTSS-EEEEEEE--SS--SS-GGGSSPBPPS-EEEEEEEEEGGG--HHHHHHHHHHHHHHHHHSSSSSSGGGG-EEEEEEE-TTT-EEEEEEEEETTSTTHHHHHHHHHHHHTTT-S---EEEEEEE-HHHHHH--TT--TT--EEEEEEEEESSPPPHHHHHHHHHHHHS--SSEEEEEEEE--GGGGGS-TTTSS----S-SEEEEEEEEE--GGGHHHHHHHHHHHHHHHTTTTTTS--SSSSB----TTS--GGGG-TTTS--SS-HHHHHHGGGHHHHHHHHHHH-TT--S--TTPPPP-/---EEESSSTTHHHHHT--SSTT-----SEEEE--SHHHHHHHHHHHHHTTPPEEEESS---TT-GGG-TT--EEEE-TT---EEEETTTTEEEE-TTSBHHHHHHHHHHHHSB-----S-TTSBHHHHGGGT---TTHHHH--GGGGEEEEEEEEE-TTS-EEEEEEE--TT-TTHHHHHHTSSS-SSSSSEEEEEEE--SS--SS-GGGSSPBPPSEEEEEEEEEETTT--HHHHHHHHHHHHHHHHHHSS-SSGGGG-EEEEEEE-TTTSEEEEEEEEETTSTTHHHHHHHHHHHHTTT-SS--EEEEEEEEHHHHHT------TT--EEEEEEEEESSPPPHHHHHHHHHHHHS--SSEEEEEEEE--GGGGGS-TTSSS----S-SEEEEEEEEES-GGGHHHHHHHHHHHHHHHTTTTTTS--SSSSB----TTS--GGGG-TTTS--SS-HHHHHHGGGHHHHHHHHHHH-TT--S--TT-----